Protein 9W61 (pdb70)

B-factor: mean 43.69, std 14.4, range [18.16, 128.63]

Secondary structure (DSSP, 8-state):
-HHHHHHHHHHH---TTHHHHHHTT---HHHHHHHHHTTTTSTTS-TTTT-----HHHHHHHHHHHHHH-HHHHHHHHIIIIIIIHHHHHH--HHHHHHHHHHHHHTSS-EEEE---TT-SS-TTS---EEEEETTEEEEEEEEEEETTTTT-SEEEEEEEEEEEE-SSS-EEEEEEEEEEETTSTTEEE-PPP-BSSSTTS--EEEEEEEEEEEGGGEESSTT-HHHHHHHHHHHHHHHHHHHHHHHHHHHHHHHHHHHHH-BSSSSBGGGSHHHHHHHHHHHHHHHHHHHHHHHHHHHHHHHHTT-----HHHHHHHHHHHHHHHHHHHHHHHHHHGGGGGBTTSSHHHHHHHHHHTTTTTS-HHHHHHHHHHHHH-/-HHHHHHHHHIIIIIGGGHHHHHHTT---HHHHHHHHHTTGGGTTS-GGGT-----HHHHHHHHHHHHTT-HHHHHHHHIIIIIIIHHHHHH--HHHHHHHHHHHHHTSS-EEEE---SS-SS-TTS---EEEEETTEEEEEEEEEEEETGGG-SEEEEEEEEEEEE-SSS-EEEEEEEEEEETT-TTEEE-PPP-BSSSTTS-EEEEEEEEEEEEGGGEESSTTBHHHHHHHHHHHHHHHHHHHHHHHHHHHHHHHHHHHHH-EETTEEGGGSHHHHHHHHHHHHHHHHHHHHHHHHHHHHHHHHTT-----HHHHHHHHHHHHHHHHHHHHHHHHHHGGGGGBTTSSHHHHHHHHHHHTTTTS-HHHHHHHHHHHHT-/--HHHHHHHHHHS--TTHHHHHHTT---HHHHHHHHHHTTTSTTS-GGGT-----HHHHHHHHHHHHHH-HHHHHHHHIIIIIIIHHHHHH--HHHHHHHHHHHHTSSS-EEEE---SS-SS-TTS---EEEEETTEEEEEEEEEEETTTTT-SEEEEEEEEEEEE-TTS-EEEEEEEEEEETT-TTEEE-PPP-BSS-TTS--EEEEEEEEEEEGGGEESSTTBHHHHHHHHHHHHHHHHHHHHHHHHHHHHHHHHHHHHH-BSSSSBGGGSHHHHHHHHHHHHHHHHHHHHHHHHHHHHHHHHTT-----HHHHHHHHHHHHHHHHHHHHHHHHHHGGGGGBTTSSHHHHHHHHHHTTTTTS-HHHHHHHHHHHHH-/--THHHHHHHHHHHIIIIIGGGHHHHHHTT---HHHHHHHHHTTTTSTTS-GGGTS----HHHHHHHHHHHHTT-HHHHHHHHIIIIIIIHHHHHH--HHHHHHHHHHHHHSSS-EEEE---SS-SS-TTS---EEEEETTEEEEEEEEEEEETTTT-SEEEEEEEEEEEE-TTS-EEEEEEEEEEETT-TTEEEEEE--BSS-TTS-EEEEEEEEEEEEGGGEESSTTBHHHHHHHHHHHHHHHHHHHHHHHHHHHHHHHHHHHHH-EETTEEGGGSHHHHHHHHHHHHHHHHHHHHHHHHHHHHHHHHTT-----HHHHHHHHHHHHHHHHHHHHHHHHHTGGGGSBTTSSHHHHHHHHHHHTTTTS-HHHHHHHHHHHH--

Solvent-accessible surface area: 54918 Å² total; per-residue (Å²): 163,52,76,141,94,20,78,90,126,4,92,98,41,135,36,139,45,12,119,103,2,5,38,114,60,50,8,1,101,75,4,13,105,116,0,7,168,109,19,6,1,0,1,6,0,47,101,107,17,32,12,57,49,20,21,2,18,0,4,0,22,0,0,6,16,2,3,26,67,5,4,2,2,0,0,0,0,0,2,0,1,2,12,0,0,3,0,0,49,72,62,11,68,91,120,15,59,137,105,7,0,53,76,0,3,58,21,110,49,13,0,1,18,0,20,39,12,69,51,2,22,60,26,14,92,31,1,146,1,49,3,98,93,64,74,91,80,1,22,0,64,33,43,1,18,46,4,22,0,0,20,99,1,49,0,0,0,0,0,0,8,20,37,149,60,119,66,215,208,35,191,102,38,60,58,3,0,0,0,0,0,27,96,119,10,88,24,18,41,32,23,173,48,40,46,9,5,0,8,29,2,3,7,14,3,73,0,54,5,95,88,0,78,0,45,65,107,28,33,0,30,100,99,10,109,1,46,90,9,0,95,51,4,15,16,4,0,21,2,0,0,0,0,0,0,2,0,2,1,22,4,0,15,114,63,0,18,43,20,0,89,134,40,111,17,96,62,139,25,26,13,47,43,42,25,5,44,14,45,0,0,16,0,48,0,52,6,36,4,1,32,72,4,0,43,24,0,0,89,72,8,38,82,29,47,108,49,40,192,73,214,27,33,36,41,0,0,3,0,1,0,4,1,0,73,8,0,5,47,0,0,51,40,0,0,19,15,3,16,24,48,0,4,5,36,103,68,29,0,2,22,15,5,5,4,0,1,10,0,7,7,41,22,18,19,2,30,25,0,8,77,42,0,6,36,50,46,31,218,144,117,54,35,90,111,18,80,115,17,1,82,84,86,2,104,92,49,3,61,115,2,5,31,95,70,75,12,2,104,96,4,10,76,70,0,7,148,109,25,12,0,0,6,3,0,47,104,103,25,38,9,60,45,35,52,1,37,10,2,0,12,0,0,2,2,1,2,21,18,5,3,4,2,0,0,0,0,0,2,0,0,1,14,0,0,3,0,0,51,71,66,13,70,86,126,12,54,128,100,2,0,54,86,0,3,44,20,125,55,10,0,0,18,0,17,42,7,63,50,6,21,52,21,20,94,31,3,137,1,39,1,79,79,70,73,100,76,1,22,0,59,31,41,1,16,44,4,23,0,0,41,95,3,48,0,0,0,0,0,0,8,8,28,148,78,101,26,201,148,42,161,115,47,82,57,1,0,0,0,0,0,31,91,128,15,87,34,13,50,28,28,188,57,37,60,9,0,0,9,29,2,3,7,12,3,69,0,57,4,118,99,0,114,0,32,79,95,18,42,0,29,101,98,8,116,0,45,76,13,1,91,47,3,22,15,4,0,17,1,0,0,0,0,0,0,1,0,2,1,14,2,0,6,102,50,0,15,52,12,0,83,125,47,111,11,102,69,153,16,26,14,30,56,36,24,7,44,12,42,0,0,19,0,43,0,52,0,23,4,1,26,59,4,0,39,24,0,0,81,61,8,30,83,38,53,115,51,47,207,51,174,28,31,30,38,0,0,8,0,1,0,2,0,0,77,8,0,9,47,0,0,52,41,0,0,20,14,5,15,28,47,0,4,4,62,108,67,20,0,2,11,7,14,12,4,0,3,10,0,10,7,37,21,19,19,2,31,21,0,6,72,46,2,6,46,44,37,34,199,170,64,64,134,124,28,102,78,96,0,82,117,32,96,98,122,57,5,123,82,2,7,47,111,54,67,9,1,106,87,33,12,111,114,0,11,191,55,18,0,1,0,2,9,0,45,102,88,10,37,8,54,45,20,14,2,12,0,4,0,15,0,0,3,7,7,2,24,29,10,3,3,12,0,1,0,0,0,3,0,0,1,11,0,0,4,0,0,49,66,63,11,66,98,134,15,56,99,106,2,0,32,80,0,3,56,13,120,61,11,0,1,18,0,12,40,8,66,43,0,20,63,28,15,64,25,8,132,0,53,1,85,95,66,72,92,74,5,17,0,54,30,30,0,20,45,4,24,0,0,24,103,1,46,0,0,0,0,0,0,13,20,33,176,58,116,46,209,163,42,177,104,34,71,59,3,0,0,0,0,0,25,88,122,11,95,34,20,53,30,25,184,49,42,58,11,3,0,5,42,1,0,5,13,4,52,0,67,5,134,90,0,101,0,41,71,108,22,50,1,26,92,93,8,95,1,53,84,8,2,88,45,4,19,18,4,0,19,2,0,0,0,0,0,0,2,0,3,1,12,3,0,8,112,53,0,21,55,15,0,89,124,53,132,13,106,69,156,31,21,13,39,55,41,28,4,46,15,43,0,0,18,0,48,0,52,0,19,3,1,34,56,4,0,40,26,0,0,66,62,7,40,85,30,52,114,54,45,204,52,184,31,32,34,32,0,0,8,0,1,0,2,1,0,76,8,0,5,47,1,0,47,41,0,0,18,24,5,16,22,45,0,4,4,42,103,70,30,0,5,21,10,7,3,3,0,1,8,0,10,8,34,25,20,18,1,32,30,0,6,75,40,2,4,38,41,44,34,206,139,131,108,42,88,140,38,20,100,93,9,72,100,12,2,80,83,54,2,104,100,37,1,110,87,2,7,26,107,84,75,9,1,108,66,0,15,97,97,0,6,184,88,20,3,1,0,8,13,0,40,101,108,29,42,10,58,47,32,44,4,26,5,4,0,14,0,0,1,1,0,3,23,17,4,4,4,0,0,0,0,0,0,1,0,1,3,9,0,0,2,0,0,50,70,62,12,67,104,126,14,56,130,102,4,0,50,59,0,5,54,23,124,57,13,0,0,17,0,16,42,6,60,52,6,22,63,20,7,77,34,3,137,0,45,2,78,80,65,71,99,81,5,24,0,64,29,40,1,29,47,8,19,0,0,33,96,4,47,0,0,0,0,0,0,5,9,35,138,60,133,47,214,160,53,143,116,47,69,59,2,0,0,0,0,0,25,94,117,13,89,32,11,56,29,26,160,60,43,62,14,4,0,4,35,1,6,12,7,5,54,0,63,3,132,87,0,83,0,37,119,111,16,46,0,30,90,96,8,107,0,32,109,11,0,69,43,4,12,19,5,0,8,2,0,0,0,0,0,0,2,0,2,0,27,3,0,12,99,50,0,20,54,24,0,81,121,46,103,12,94,74,158,21,25,16,38,49,32,25,5,48,11,29,0,0,17,0,48,0,55,5,40,4,1,34,66,5,0,33,21,0,0,94,60,6,38,79,34,59,121,62,44,200,48,205,23,36,36,36,0,0,5,0,0,0,4,0,0,78,10,0,7,47,0,0,45,47,0,0,14,14,5,19,24,44,0,5,5,54,111,74,25,0,4,21,10,5,13,5,0,0,8,0,10,7,36,30,17,20,0,36,22,0,6,77,45,0,6,36,50,38,34,202

Structure (mmCIF, N/CA/C/O backbone):
data_9W61
#
_entry.id   9W61
#
_cell.length_a   88.566
_cell.length_b   106.299
_cell.length_c   91.954
_cell.angle_alpha   90.00
_cell.angle_beta   117.76
_cell.angle_gamma   90.00
#
_symmetry.space_group_name_H-M   'P 1 21 1'
#
loop_
_entity.id
_entity.type
_entity.pdbx_description
1 polymer 'Butyryl CoA Dehydrogenase with FAD'
2 non-polymer 'FLAVIN-ADENINE DINUCLEOTIDE'
3 water water
#
loop_
_atom_site.group_PDB
_atom_site.id
_atom_site.type_symbol
_atom_site.label_atom_id
_atom_site.label_alt_id
_atom_site.label_comp_id
_atom_site.label_asym_id
_atom_site.label_entity_id
_atom_site.label_seq_id
_atom_site.pdbx_PDB_ins_code
_atom_site.Cartn_x
_atom_site.Cartn_y
_atom_site.Cartn_z
_atom_site.occupancy
_atom_site.B_iso_or_equiv
_atom_site.auth_seq_id
_atom_site.auth_comp_id
_atom_site.auth_asym_id
_atom_site.auth_atom_id
_atom_site.pdbx_PDB_model_num
ATOM 1 N N . MET A 1 11 ? -13.792 17.002 -2.611 1.00 93.64 11 MET A N 1
ATOM 2 C CA . MET A 1 11 ? -12.862 16.476 -3.603 1.00 89.68 11 MET A CA 1
ATOM 3 C C . MET A 1 11 ? -11.422 16.551 -3.104 1.00 93.26 11 MET A C 1
ATOM 4 O O . MET A 1 11 ? -10.648 15.614 -3.283 1.00 90.87 11 MET A O 1
ATOM 9 N N . VAL A 1 12 ? -11.073 17.666 -2.455 1.00 96.39 12 VAL A N 1
ATOM 10 C CA . VAL A 1 12 ? -9.726 17.837 -1.925 1.00 95.20 12 VAL A CA 1
ATOM 11 C C . VAL A 1 12 ? -9.427 16.793 -0.858 1.00 94.48 12 VAL A C 1
ATOM 12 O O . VAL A 1 12 ? -8.261 16.481 -0.599 1.00 85.31 12 VAL A O 1
ATOM 16 N N . GLN A 1 13 ? -10.466 16.235 -0.236 1.00 94.28 13 GLN A N 1
ATOM 17 C CA . GLN A 1 13 ? -10.297 15.160 0.734 1.00 89.17 13 GLN A CA 1
ATOM 18 C C . GLN A 1 13 ? -10.121 13.811 0.040 1.00 86.73 13 GLN A C 1
ATOM 19 O O . GLN A 1 13 ? -9.105 13.132 0.227 1.00 82.55 13 GLN A O 1
ATOM 25 N N . LYS A 1 14 ? -11.109 13.407 -0.765 1.00 82.04 14 LYS A N 1
ATOM 26 C CA . LYS A 1 14 ? -11.081 12.084 -1.376 1.00 74.94 14 LYS A CA 1
ATOM 27 C C . LYS A 1 14 ? -9.959 11.922 -2.394 1.00 83.73 14 LYS A C 1
ATOM 28 O O . LYS A 1 14 ? -9.578 10.786 -2.696 1.00 73.13 14 LYS A O 1
ATOM 34 N N . MET A 1 15 ? -9.425 13.016 -2.939 1.00 86.12 15 MET A N 1
ATOM 35 C CA . MET A 1 15 ? -8.335 12.883 -3.896 1.00 82.29 15 MET A CA 1
ATOM 36 C C . MET A 1 15 ? -6.964 12.922 -3.242 1.00 75.48 15 MET A C 1
ATOM 37 O O . MET A 1 15 ? -6.085 12.134 -3.614 1.00 77.42 15 MET A O 1
ATOM 42 N N . TYR A 1 16 ? -6.758 13.835 -2.289 1.00 74.50 16 TYR A N 1
ATOM 43 C CA . TYR A 1 16 ? -5.466 13.897 -1.611 1.00 74.96 16 TYR A CA 1
ATOM 44 C C . TYR A 1 16 ? -5.173 12.619 -0.837 1.00 70.15 16 TYR A C 1
ATOM 45 O O . TYR A 1 16 ? -3.997 12.274 -0.642 1.00 72.35 16 TYR A O 1
ATOM 54 N N . ARG A 1 17 ? -6.219 11.907 -0.400 1.00 65.89 17 ARG A N 1
ATOM 55 C CA . ARG A 1 17 ? -6.017 10.558 0.097 1.00 63.66 17 ARG A CA 1
ATOM 56 C C . ARG A 1 17 ? -5.359 9.698 -0.970 1.00 64.15 17 ARG A C 1
ATOM 57 O O . ARG A 1 17 ? -4.487 8.873 -0.678 1.00 64.68 17 ARG A O 1
ATOM 65 N N . GLU A 1 18 ? -5.759 9.865 -2.228 1.00 70.93 18 GLU A N 1
ATOM 66 C CA . GLU A 1 18 ? -5.162 9.029 -3.272 1.00 68.95 18 GLU A CA 1
ATOM 67 C C . GLU A 1 18 ? -3.717 9.428 -3.522 1.00 62.65 18 GLU A C 1
ATOM 68 O O . GLU A 1 18 ? -2.870 8.561 -3.704 1.00 58.75 18 GLU A O 1
ATOM 74 N N . PHE A 1 19 ? -3.430 10.737 -3.622 1.00 64.69 19 PHE A N 1
ATOM 75 C CA . PHE A 1 19 ? -2.033 11.188 -3.656 1.00 60.99 19 PHE A CA 1
ATOM 76 C C . PHE A 1 19 ? -1.202 10.525 -2.561 1.00 56.04 19 PHE A C 1
ATOM 77 O O . PHE A 1 19 ? -0.218 9.837 -2.845 1.00 60.54 19 PHE A O 1
ATOM 85 N N . ALA A 1 20 ? -1.600 10.733 -1.302 1.00 50.69 20 ALA A N 1
ATOM 86 C CA . ALA A 1 20 ? -0.805 10.302 -0.153 1.00 57.25 20 ALA A CA 1
ATOM 87 C C . ALA A 1 20 ? -0.595 8.790 -0.084 1.00 56.27 20 ALA A C 1
ATOM 88 O O . ALA A 1 20 ? 0.481 8.323 0.314 1.00 58.08 20 ALA A O 1
ATOM 90 N N . GLU A 1 21 ? -1.595 8.013 -0.492 1.00 50.62 21 GLU A N 1
ATOM 91 C CA . GLU A 1 21 ? -1.486 6.559 -0.474 1.00 56.04 21 GLU A CA 1
ATOM 92 C C . GLU A 1 21 ? -0.482 6.081 -1.513 1.00 61.27 21 GLU A C 1
ATOM 93 O O . GLU A 1 21 ? 0.065 4.983 -1.384 1.00 62.58 21 GLU A O 1
ATOM 99 N N . ASN A 1 22 ? -0.250 6.883 -2.549 1.00 63.08 22 ASN A N 1
ATOM 100 C CA . ASN A 1 22 ? 0.581 6.460 -3.665 1.00 59.64 22 ASN A CA 1
ATOM 101 C C . ASN A 1 22 ? 2.060 6.691 -3.393 1.00 51.40 22 ASN A C 1
ATOM 102 O O . ASN A 1 22 ? 2.869 5.831 -3.751 1.00 50.93 22 ASN A O 1
ATOM 107 N N . GLU A 1 23 ? 2.464 7.852 -2.847 1.00 52.53 23 GLU A N 1
ATOM 108 C CA . GLU A 1 23 ? 3.901 8.082 -2.692 1.00 63.19 23 GLU A CA 1
ATOM 109 C C . GLU A 1 23 ? 4.539 6.867 -2.041 1.00 62.59 23 GLU A C 1
ATOM 110 O O . GLU A 1 23 ? 4.237 6.520 -0.894 1.00 54.48 23 GLU A O 1
ATOM 116 N N . VAL A 1 24 ? 5.447 6.245 -2.783 1.00 70.76 24 VAL A N 1
ATOM 117 C CA . VAL A 1 24 ? 6.059 4.975 -2.411 1.00 62.41 24 VAL A CA 1
ATOM 118 C C . VAL A 1 24 ? 7.571 5.122 -2.480 1.00 65.37 24 VAL A C 1
ATOM 119 O O . VAL A 1 24 ? 8.144 5.145 -3.576 1.00 55.85 24 VAL A O 1
ATOM 123 N N . LYS A 1 25 ? 8.222 5.211 -1.326 1.00 70.79 25 LYS A N 1
ATOM 124 C CA . LYS A 1 25 ? 9.631 4.933 -1.445 1.00 65.72 25 LYS A CA 1
ATOM 125 C C . LYS A 1 25 ? 9.980 3.752 -0.552 1.00 64.01 25 LYS A C 1
ATOM 126 O O . LYS A 1 25 ? 9.456 3.643 0.567 1.00 65.09 25 LYS A O 1
ATOM 132 N N . PRO A 1 26 ? 10.848 2.855 -1.007 1.00 59.67 26 PRO A N 1
ATOM 133 C CA . PRO A 1 26 ? 11.295 1.759 -0.138 1.00 62.07 26 PRO A CA 1
ATOM 134 C C . PRO A 1 26 ? 12.504 2.165 0.704 1.00 46.92 26 PRO A C 1
ATOM 135 O O . PRO A 1 26 ? 13.559 1.516 0.672 1.00 50.92 26 PRO A O 1
ATOM 139 N N . LEU A 1 27 ? 12.357 3.241 1.475 1.00 45.26 27 LEU A N 1
ATOM 140 C CA . LEU A 1 27 ? 13.460 3.724 2.281 1.00 53.56 27 LEU A CA 1
ATOM 141 C C . LEU A 1 27 ? 13.226 3.655 3.783 1.00 48.33 27 LEU A C 1
ATOM 142 O O . LEU A 1 27 ? 14.158 3.947 4.541 1.00 46.88 27 LEU A O 1
ATOM 147 N N . ALA A 1 28 ? 12.028 3.274 4.232 1.00 44.71 28 ALA A N 1
ATOM 148 C CA . ALA A 1 28 ? 11.721 3.326 5.659 1.00 45.93 28 ALA A CA 1
ATOM 149 C C . ALA A 1 28 ? 12.720 2.533 6.497 1.00 47.42 28 ALA A C 1
ATOM 150 O O . ALA A 1 28 ? 13.177 3.005 7.546 1.00 42.66 28 ALA A O 1
ATOM 152 N N . LYS A 1 29 ? 13.078 1.329 6.045 1.00 44.68 29 LYS A N 1
ATOM 153 C CA . LYS A 1 29 ? 13.923 0.452 6.850 1.00 45.99 29 LYS A CA 1
ATOM 154 C C . LYS A 1 29 ? 15.280 1.082 7.126 1.00 47.80 29 LYS A C 1
ATOM 155 O O . LYS A 1 29 ? 15.755 1.101 8.264 1.00 48.20 29 LYS A O 1
ATOM 161 N N . LYS A 1 30 ? 15.915 1.611 6.083 1.00 49.30 30 LYS A N 1
ATOM 162 C CA . LYS A 1 30 ? 17.248 2.181 6.213 1.00 52.06 30 LYS A CA 1
ATOM 163 C C . LYS A 1 30 ? 17.240 3.587 6.806 1.00 48.53 30 LYS A C 1
ATOM 164 O O . LYS A 1 30 ? 18.227 3.999 7.429 1.00 49.26 30 LYS A O 1
ATOM 170 N N . VAL A 1 31 ? 16.132 4.318 6.665 1.00 48.25 31 VAL A N 1
ATOM 171 C CA . VAL A 1 31 ? 16.024 5.632 7.296 1.00 47.99 31 VAL A CA 1
ATOM 172 C C . VAL A 1 31 ? 16.096 5.475 8.807 1.00 44.68 31 VAL A C 1
ATOM 173 O O . VAL A 1 31 ? 16.759 6.258 9.502 1.00 44.19 31 VAL A O 1
ATOM 177 N N . ASP A 1 32 ? 15.450 4.436 9.330 1.00 43.46 32 ASP A N 1
ATOM 178 C CA . ASP A 1 32 ? 15.422 4.184 10.762 1.00 49.88 32 ASP A CA 1
ATOM 179 C C . ASP A 1 32 ? 16.653 3.412 11.221 1.00 49.19 32 ASP A C 1
ATOM 180 O O . ASP A 1 32 ? 17.149 3.648 12.329 1.00 47.53 32 ASP A O 1
ATOM 185 N N . ALA A 1 33 ? 17.164 2.503 10.391 1.00 48.26 33 ALA A N 1
ATOM 186 C CA . ALA A 1 33 ? 18.320 1.705 10.785 1.00 47.92 33 ALA A CA 1
ATOM 187 C C . ALA A 1 33 ? 19.604 2.527 10.793 1.00 52.02 33 ALA A C 1
ATOM 188 O O . ALA A 1 33 ? 20.512 2.245 11.583 1.00 53.04 33 ALA A O 1
ATOM 190 N N . GLU A 1 34 ? 19.708 3.533 9.925 1.00 49.12 34 GLU A N 1
ATOM 191 C CA . GLU A 1 34 ? 20.931 4.314 9.777 1.00 49.98 34 GLU A CA 1
ATOM 192 C C . GLU A 1 34 ? 20.812 5.733 10.326 1.00 52.01 34 GLU A C 1
ATOM 193 O O . GLU A 1 34 ? 21.742 6.528 10.148 1.00 55.46 34 GLU A O 1
ATOM 199 N N . GLU A 1 35 ? 19.705 6.064 10.995 1.00 50.71 35 GLU A N 1
ATOM 200 C CA . GLU A 1 35 ? 19.444 7.420 11.492 1.00 48.47 35 GLU A CA 1
ATOM 201 C C . GLU A 1 35 ? 19.676 8.451 10.395 1.00 49.90 35 GLU A C 1
ATOM 202 O O . GLU A 1 35 ? 20.393 9.440 10.565 1.00 47.99 35 GLU A O 1
ATOM 208 N N . TYR A 1 36 ? 19.059 8.201 9.251 1.00 49.90 36 TYR A N 1
ATOM 209 C CA . TYR A 1 36 ? 19.315 8.959 8.039 1.00 48.83 36 TYR A CA 1
ATOM 210 C C . TYR A 1 36 ? 18.110 9.837 7.714 1.00 46.34 36 TYR A C 1
ATOM 211 O O . TYR A 1 36 ? 17.016 9.327 7.448 1.00 40.86 36 TYR A O 1
ATOM 220 N N . PHE A 1 37 ? 18.320 11.151 7.729 1.00 44.28 37 PHE A N 1
ATOM 221 C CA . PHE A 1 37 ? 17.274 12.116 7.389 1.00 43.25 37 PHE A CA 1
ATOM 222 C C . PHE A 1 37 ? 16.937 12.047 5.903 1.00 52.32 37 PHE A C 1
ATOM 223 O O . PHE A 1 37 ? 17.789 12.384 5.071 1.00 51.05 37 PHE A O 1
ATOM 231 N N . PRO A 1 38 ? 15.706 11.682 5.523 1.00 46.20 38 PRO A N 1
ATOM 232 C CA . PRO A 1 38 ? 15.344 11.469 4.099 1.00 45.54 38 PRO A CA 1
ATOM 233 C C . PRO A 1 38 ? 15.180 12.770 3.319 1.00 43.91 38 PRO A C 1
ATOM 234 O O . PRO A 1 38 ? 14.076 13.188 2.951 1.00 44.30 38 PRO A O 1
ATOM 238 N N . LYS A 1 39 ? 16.305 13.445 3.064 1.00 44.51 39 LYS A N 1
ATOM 239 C CA . LYS A 1 39 ? 16.250 14.764 2.436 1.00 48.02 39 LYS A CA 1
ATOM 240 C C . LYS A 1 39 ? 15.660 14.727 1.029 1.00 44.90 39 LYS A C 1
ATOM 241 O O . LYS A 1 39 ? 14.996 15.686 0.618 1.00 47.18 39 LYS A O 1
ATOM 247 N N . GLU A 1 40 ? 15.888 13.648 0.272 1.00 44.46 40 GLU A N 1
ATOM 248 C CA . GLU A 1 40 ? 15.294 13.563 -1.061 1.00 45.76 40 GLU A CA 1
ATOM 249 C C . GLU A 1 40 ? 13.781 13.443 -0.979 1.00 44.85 40 GLU A C 1
ATOM 250 O O . GLU A 1 40 ? 13.062 13.983 -1.828 1.00 38.83 40 GLU A O 1
ATOM 256 N N . THR A 1 41 ? 13.283 12.711 0.020 1.00 47.12 41 THR A N 1
ATOM 257 C CA . THR A 1 41 ? 11.843 12.640 0.225 1.00 44.55 41 THR A CA 1
ATOM 258 C C . THR A 1 41 ? 11.270 14.028 0.466 1.00 44.28 41 THR A C 1
ATOM 259 O O . THR A 1 41 ? 10.235 14.390 -0.106 1.00 36.51 41 THR A O 1
ATOM 263 N N . VAL A 1 42 ? 11.953 14.835 1.281 1.00 41.94 42 VAL A N 1
ATOM 264 C CA . VAL A 1 42 ? 11.508 16.205 1.509 1.00 46.70 42 VAL A CA 1
ATOM 265 C C . VAL A 1 42 ? 11.598 17.018 0.224 1.00 42.93 42 VAL A C 1
ATOM 266 O O . VAL A 1 42 ? 10.722 17.841 -0.068 1.00 44.68 42 VAL A O 1
ATOM 270 N N . GLU A 1 43 ? 12.657 16.805 -0.562 1.00 49.96 43 GLU A N 1
ATOM 271 C CA . GLU A 1 43 ? 12.771 17.479 -1.852 1.00 47.76 43 GLU A CA 1
ATOM 272 C C . GLU A 1 43 ? 11.597 17.141 -2.763 1.00 44.12 43 GLU A C 1
ATOM 273 O O . GLU A 1 43 ? 11.042 18.023 -3.427 1.00 48.37 43 GLU A O 1
ATOM 279 N N . LYS A 1 44 ? 11.206 15.865 -2.806 1.00 40.68 44 LYS A N 1
ATOM 280 C CA . LYS A 1 44 ? 10.077 15.455 -3.635 1.00 46.94 44 LYS A CA 1
ATOM 281 C C . LYS A 1 44 ? 8.765 16.032 -3.117 1.00 45.42 44 LYS A C 1
ATOM 282 O O . LYS A 1 44 ? 7.951 16.545 -3.895 1.00 51.19 44 LYS A O 1
ATOM 288 N N . MET A 1 45 ? 8.544 15.963 -1.802 1.00 41.67 45 MET A N 1
ATOM 289 C CA . MET A 1 45 ? 7.284 16.436 -1.239 1.00 46.99 45 MET A CA 1
ATOM 290 C C . MET A 1 45 ? 7.126 17.937 -1.431 1.00 46.52 45 MET A C 1
ATOM 291 O O . MET A 1 45 ? 6.021 18.423 -1.703 1.00 48.42 45 MET A O 1
ATOM 296 N N . GLY A 1 46 ? 8.217 18.691 -1.279 1.00 46.28 46 GLY A N 1
ATOM 297 C CA . GLY A 1 46 ? 8.151 20.122 -1.519 1.00 48.18 46 GLY A CA 1
ATOM 298 C C . GLY A 1 46 ? 7.712 20.464 -2.930 1.00 53.41 46 GLY A C 1
ATOM 299 O O . GLY A 1 46 ? 6.947 21.408 -3.141 1.00 52.34 46 GLY A O 1
ATOM 300 N N . LYS A 1 47 ? 8.186 19.698 -3.916 1.00 50.71 47 LYS A N 1
ATOM 301 C CA . LYS A 1 47 ? 7.786 19.953 -5.296 1.00 57.61 47 LYS A CA 1
ATOM 302 C C . LYS A 1 47 ? 6.348 19.524 -5.556 1.00 50.25 47 LYS A C 1
ATOM 303 O O . LYS A 1 47 ? 5.691 20.075 -6.446 1.00 51.32 47 LYS A O 1
ATOM 309 N N . LEU A 1 48 ? 5.847 18.544 -4.805 1.00 49.25 48 LEU A N 1
ATOM 310 C CA . LEU A 1 48 ? 4.440 18.169 -4.873 1.00 48.65 48 LEU A CA 1
ATOM 311 C C . LEU A 1 48 ? 3.538 19.113 -4.088 1.00 47.85 48 LEU A C 1
ATOM 312 O O . LEU A 1 48 ? 2.315 18.935 -4.110 1.00 48.60 48 LEU A O 1
ATOM 317 N N . GLY A 1 49 ? 4.104 20.099 -3.399 1.00 45.09 49 GLY A N 1
ATOM 318 C CA . GLY A 1 49 ? 3.311 21.005 -2.593 1.00 43.33 49 GLY A CA 1
ATOM 319 C C . GLY A 1 49 ? 2.848 20.432 -1.274 1.00 49.23 49 GLY A C 1
ATOM 320 O O . GLY A 1 49 ? 1.821 20.869 -0.745 1.00 48.45 49 GLY A O 1
ATOM 321 N N . MET A 1 50 ? 3.582 19.471 -0.717 1.00 45.12 50 MET A N 1
ATOM 322 C CA . MET A 1 50 ? 3.197 18.819 0.527 1.00 46.88 50 MET A CA 1
ATOM 323 C C . MET A 1 50 ? 3.812 19.471 1.761 1.00 44.99 50 MET A C 1
ATOM 324 O O . MET A 1 50 ? 3.699 18.918 2.860 1.00 41.58 50 MET A O 1
ATOM 329 N N . MET A 1 51 ? 4.455 20.629 1.609 1.00 46.92 51 MET A N 1
ATOM 330 C CA . MET A 1 51 ? 5.003 21.359 2.744 1.00 48.12 51 MET A CA 1
ATOM 331 C C . MET A 1 51 ? 4.157 22.558 3.155 1.00 49.06 51 MET A C 1
ATOM 332 O O . MET A 1 51 ? 4.482 23.209 4.153 1.00 52.53 51 MET A O 1
ATOM 337 N N . GLY A 1 52 ? 3.104 22.877 2.405 1.00 45.75 52 GLY A N 1
ATOM 338 C CA . GLY A 1 52 ? 2.211 23.968 2.752 1.00 50.86 52 GLY A CA 1
ATOM 339 C C . GLY A 1 52 ? 0.739 23.655 2.567 1.00 46.91 52 GLY A C 1
ATOM 340 O O . GLY A 1 52 ? -0.044 24.567 2.285 1.00 50.94 52 GLY A O 1
ATOM 341 N N . ILE A 1 53 ? 0.360 22.379 2.706 1.00 45.43 53 ILE A N 1
ATOM 342 C CA . ILE A 1 53 ? -0.876 21.870 2.102 1.00 48.71 53 ILE A CA 1
ATOM 343 C C . ILE A 1 53 ? -2.079 22.744 2.447 1.00 46.98 53 ILE A C 1
ATOM 344 O O . ILE A 1 53 ? -2.763 23.267 1.560 1.00 43.79 53 ILE A O 1
ATOM 349 N N . TYR A 1 54 ? -2.356 22.923 3.740 1.00 40.86 54 TYR A N 1
ATOM 350 C CA . TYR A 1 54 ? -3.532 23.702 4.120 1.00 44.01 54 TYR A CA 1
ATOM 351 C C . TYR A 1 54 ? -3.301 25.209 4.084 1.00 42.13 54 TYR A C 1
ATOM 352 O O . TYR A 1 54 ? -4.185 25.962 4.505 1.00 45.65 54 TYR A O 1
ATOM 361 N N . PHE A 1 55 ? -2.165 25.663 3.603 1.00 41.28 55 PHE A N 1
ATOM 362 C CA . PHE A 1 55 ? -2.028 27.111 3.567 1.00 47.81 55 PHE A CA 1
ATOM 363 C C . PHE A 1 55 ? -2.561 27.670 2.251 1.00 47.11 55 PHE A C 1
ATOM 364 O O . PHE A 1 55 ? -2.475 27.011 1.209 1.00 44.26 55 PHE A O 1
ATOM 372 N N . PRO A 1 56 ? -3.129 28.872 2.269 1.00 40.01 56 PRO A N 1
ATOM 373 C CA . PRO A 1 56 ? -3.663 29.457 1.033 1.00 44.96 56 PRO A CA 1
ATOM 374 C C . PRO A 1 56 ? -2.551 29.825 0.060 1.00 47.42 56 PRO A C 1
ATOM 375 O O . PRO A 1 56 ? -1.369 29.901 0.403 1.00 44.78 56 PRO A O 1
ATOM 379 N N . THR A 1 57 ? -2.965 30.062 -1.188 1.00 45.88 57 THR A N 1
ATOM 380 C CA . THR A 1 57 ? -2.026 30.339 -2.270 1.00 43.94 57 THR A CA 1
ATOM 381 C C . THR A 1 57 ? -1.403 31.726 -2.169 1.00 42.11 57 THR A C 1
ATOM 382 O O . THR A 1 57 ? -0.356 31.963 -2.779 1.00 46.43 57 THR A O 1
ATOM 386 N N . SER A 1 58 ? -2.007 32.640 -1.412 1.00 44.79 58 SER A N 1
ATOM 387 C CA . SER A 1 58 ? -1.503 34.004 -1.316 1.00 45.27 58 SER A CA 1
ATOM 388 C C . SER A 1 58 ? -0.338 34.123 -0.343 1.00 53.21 58 SER A C 1
ATOM 389 O O . SER A 1 58 ? 0.255 35.202 -0.231 1.00 54.79 58 SER A O 1
ATOM 392 N N . VAL A 1 59 ? -0.002 33.037 0.348 1.00 45.92 59 VAL A N 1
ATOM 393 C CA . VAL A 1 59 ? 1.244 32.929 1.099 1.00 51.46 59 VAL A CA 1
ATOM 394 C C . VAL A 1 59 ? 2.151 31.862 0.516 1.00 50.54 59 VAL A C 1
ATOM 395 O O . VAL A 1 59 ? 3.325 31.777 0.914 1.00 40.21 59 VAL A O 1
ATOM 399 N N . GLY A 1 60 ? 1.644 31.052 -0.401 1.00 42.91 60 GLY A N 1
ATOM 400 C CA . GLY A 1 60 ? 2.407 30.073 -1.133 1.00 38.12 60 GLY A CA 1
ATOM 401 C C . GLY A 1 60 ? 2.103 28.628 -0.807 1.00 41.36 60 GLY A C 1
ATOM 402 O O . GLY A 1 60 ? 2.954 27.768 -1.063 1.00 48.56 60 GLY A O 1
ATOM 403 N N . GLY A 1 61 ? 0.903 28.325 -0.308 1.00 40.27 61 GLY A N 1
ATOM 404 C CA . GLY A 1 61 ? 0.498 26.958 -0.069 1.00 42.31 61 GLY A CA 1
ATOM 405 C C . GLY A 1 61 ? -0.166 26.336 -1.284 1.00 45.43 61 GLY A C 1
ATOM 406 O O . GLY A 1 61 ? -0.316 26.951 -2.339 1.00 50.28 61 GLY A O 1
ATOM 407 N N . ALA A 1 62 ? -0.579 25.080 -1.114 1.00 44.61 62 ALA A N 1
ATOM 408 C CA . ALA A 1 62 ? -1.264 24.362 -2.180 1.00 45.93 62 ALA A CA 1
ATOM 409 C C . ALA A 1 62 ? -2.720 24.779 -2.337 1.00 49.45 62 ALA A C 1
ATOM 410 O O . ALA A 1 62 ? -3.319 24.502 -3.381 1.00 52.82 62 ALA A O 1
ATOM 412 N N . GLY A 1 63 ? -3.298 25.440 -1.337 1.00 51.85 63 GLY A N 1
ATOM 413 C CA . GLY A 1 63 ? -4.719 25.726 -1.358 1.00 45.82 63 GLY A CA 1
ATOM 414 C C . GLY A 1 63 ? -5.589 24.570 -0.921 1.00 49.39 63 GLY A C 1
ATOM 415 O O . GLY A 1 63 ? -6.719 24.437 -1.402 1.00 55.72 63 GLY A O 1
ATOM 416 N N . GLY A 1 64 ? -5.091 23.724 -0.019 1.00 46.26 64 GLY A N 1
ATOM 417 C CA . GLY A 1 64 ? -5.838 22.596 0.488 1.00 45.27 64 GLY A CA 1
ATOM 418 C C . GLY A 1 64 ? -6.471 22.880 1.839 1.00 42.86 64 GLY A C 1
ATOM 419 O O . GLY A 1 64 ? -6.419 23.992 2.369 1.00 43.54 64 GLY A O 1
ATOM 420 N N . ASP A 1 65 ? -7.081 21.843 2.401 1.00 48.64 65 ASP A N 1
ATOM 421 C CA . ASP A 1 65 ? -7.755 21.942 3.686 1.00 47.85 65 ASP A CA 1
ATOM 422 C C . ASP A 1 65 ? -6.897 21.322 4.785 1.00 45.20 65 ASP A C 1
ATOM 423 O O . ASP A 1 65 ? -5.910 20.629 4.527 1.00 47.72 65 ASP A O 1
ATOM 428 N N . VAL A 1 66 ? -7.284 21.595 6.034 1.00 41.56 66 VAL A N 1
ATOM 429 C CA . VAL A 1 66 ? -6.564 21.026 7.170 1.00 45.29 66 VAL A CA 1
ATOM 430 C C . VAL A 1 66 ? -6.663 19.506 7.171 1.00 45.50 66 VAL A C 1
ATOM 431 O O . VAL A 1 66 ? -5.721 18.816 7.582 1.00 39.12 66 VAL A O 1
ATOM 435 N N . LEU A 1 67 ? -7.790 18.958 6.704 1.00 43.36 67 LEU A N 1
ATOM 436 C CA . LEU A 1 67 ? -7.966 17.509 6.720 1.00 41.87 67 LEU A CA 1
ATOM 437 C C . LEU A 1 67 ? -6.974 16.807 5.799 1.00 48.69 67 LEU A C 1
ATOM 438 O O . LEU A 1 67 ? -6.452 15.740 6.142 1.00 43.84 67 LEU A O 1
ATOM 443 N N . SER A 1 68 ? -6.701 17.388 4.626 1.00 45.22 68 SER A N 1
ATOM 444 C CA . SER A 1 68 ? -5.769 16.757 3.696 1.00 45.31 68 SER A CA 1
ATOM 445 C C . SER A 1 68 ? -4.371 16.666 4.294 1.00 39.61 68 SER A C 1
ATOM 446 O O . SER A 1 68 ? -3.682 15.652 4.131 1.00 41.44 68 SER A O 1
ATOM 449 N N . TYR A 1 69 ? -3.935 17.726 4.978 1.00 35.72 69 TYR A N 1
ATOM 450 C CA . TYR A 1 69 ? -2.691 17.679 5.739 1.00 43.03 69 TYR A CA 1
ATOM 451 C C . TYR A 1 69 ? -2.678 16.498 6.702 1.00 39.93 69 TYR A C 1
ATOM 452 O O . TYR A 1 69 ? -1.708 15.733 6.758 1.00 38.96 69 TYR A O 1
ATOM 461 N N . VAL A 1 70 ? -3.757 16.339 7.473 1.00 34.49 70 VAL A N 1
ATOM 462 C CA . VAL A 1 70 ? -3.869 15.216 8.401 1.00 32.44 70 VAL A CA 1
ATOM 463 C C . VAL A 1 70 ? -3.779 13.890 7.656 1.00 34.15 70 VAL A C 1
ATOM 464 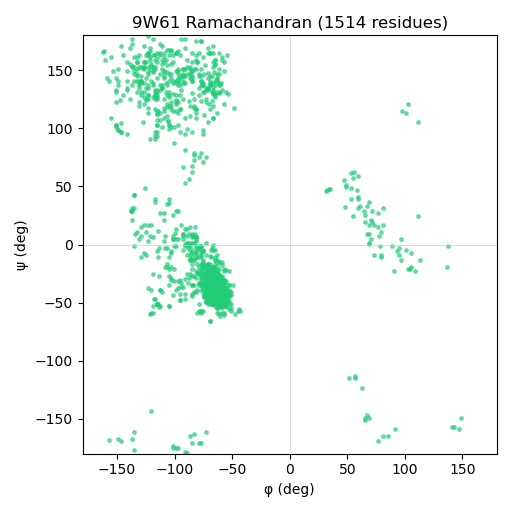O O . VAL A 1 70 ? -3.121 12.947 8.115 1.00 42.18 70 VAL A O 1
ATOM 468 N N . MET A 1 71 ? -4.422 13.799 6.491 1.00 34.30 71 MET A N 1
ATOM 469 C CA . MET A 1 71 ? -4.376 12.559 5.721 1.00 37.53 71 MET A CA 1
ATOM 470 C C . MET A 1 71 ? -2.981 12.312 5.160 1.00 37.41 71 MET A C 1
ATOM 471 O O . MET A 1 71 ? -2.531 11.162 5.089 1.00 34.45 71 MET A O 1
ATOM 476 N N . ALA A 1 72 ? -2.289 13.375 4.746 1.00 35.85 72 ALA A N 1
ATOM 477 C CA . ALA A 1 72 ? -0.917 13.227 4.269 1.00 35.62 72 ALA A CA 1
ATOM 478 C C . ALA A 1 72 ? -0.016 12.667 5.363 1.00 34.68 72 ALA A C 1
ATOM 479 O O . ALA A 1 72 ? 0.750 11.726 5.131 1.00 34.69 72 ALA A O 1
ATOM 481 N N . VAL A 1 73 ? -0.110 13.224 6.573 1.00 30.90 73 VAL A N 1
ATOM 482 C CA . VAL A 1 73 ? 0.685 12.721 7.691 1.00 29.12 73 VAL A CA 1
ATOM 483 C C . VAL A 1 73 ? 0.302 11.281 8.009 1.00 31.46 73 VAL A C 1
ATOM 484 O O . VAL A 1 73 ? 1.166 10.438 8.280 1.00 31.08 73 VAL A O 1
ATOM 488 N N . GLU A 1 74 ? -0.997 10.975 7.968 1.00 29.24 74 GLU A N 1
ATOM 489 C CA . GLU A 1 74 ? -1.465 9.637 8.316 1.00 34.20 74 GLU A CA 1
ATOM 490 C C . GLU A 1 74 ? -0.951 8.594 7.330 1.00 33.12 74 GLU A C 1
ATOM 491 O O . GLU A 1 74 ? -0.501 7.517 7.736 1.00 34.13 74 GLU A O 1
ATOM 497 N N . GLU A 1 75 ? -0.983 8.905 6.034 1.00 39.47 75 GLU A N 1
ATOM 498 C CA . GLU A 1 75 ? -0.536 7.942 5.032 1.00 36.04 75 GLU A CA 1
ATOM 499 C C . GLU A 1 75 ? 0.981 7.797 5.047 1.00 34.69 75 GLU A C 1
ATOM 500 O O . GLU A 1 75 ? 1.503 6.685 4.905 1.00 33.06 75 GLU A O 1
ATOM 506 N N . LEU A 1 76 ? 1.702 8.909 5.197 1.00 29.48 76 LEU A N 1
ATOM 507 C CA . LEU A 1 76 ? 3.153 8.843 5.341 1.00 29.81 76 LEU A CA 1
ATOM 508 C C . LEU A 1 76 ? 3.539 8.040 6.578 1.00 29.30 76 LEU A C 1
ATOM 509 O O . LEU A 1 76 ? 4.420 7.175 6.522 1.00 29.28 76 LEU A O 1
ATOM 514 N N . SER A 1 77 ? 2.894 8.319 7.713 1.00 31.82 77 SER A N 1
ATOM 515 C CA . SER A 1 77 ? 3.212 7.601 8.942 1.00 31.40 77 SER A CA 1
ATOM 516 C C . SER A 1 77 ? 2.827 6.128 8.875 1.00 37.67 77 SER A C 1
ATOM 517 O O . SER A 1 77 ? 3.386 5.325 9.630 1.00 32.67 77 SER A O 1
ATOM 520 N N . LYS A 1 78 ? 1.882 5.756 8.004 1.00 30.17 78 LYS A N 1
ATOM 521 C CA . LYS A 1 78 ? 1.548 4.344 7.825 1.00 28.33 78 LYS A CA 1
ATOM 522 C C . LYS A 1 78 ? 2.742 3.536 7.333 1.00 29.62 78 LYS A C 1
ATOM 523 O O . LYS A 1 78 ? 2.806 2.323 7.564 1.00 25.76 78 LYS A O 1
ATOM 529 N N . VAL A 1 79 ? 3.693 4.183 6.663 1.00 31.58 79 VAL A N 1
ATOM 530 C CA . VAL A 1 79 ? 4.858 3.513 6.109 1.00 31.14 79 VAL A CA 1
ATOM 531 C C . VAL A 1 79 ? 6.142 3.939 6.811 1.00 34.63 79 VAL A C 1
ATOM 532 O O . VAL A 1 79 ? 7.029 3.113 7.037 1.00 33.69 79 VAL A O 1
ATOM 536 N N . CYS A 1 80 ? 6.266 5.221 7.157 1.00 36.54 80 CYS A N 1
ATOM 537 C CA . CYS A 1 80 ? 7.502 5.740 7.743 1.00 31.28 80 CYS A CA 1
ATOM 538 C C . CYS A 1 80 ? 7.125 6.844 8.727 1.00 32.94 80 CYS A C 1
ATOM 539 O O . CYS A 1 80 ? 6.906 7.991 8.322 1.00 29.19 80 CYS A O 1
ATOM 542 N N . GLY A 1 81 ? 7.045 6.488 10.012 1.00 35.66 81 GLY A N 1
ATOM 543 C CA . GLY A 1 81 ? 6.779 7.470 11.051 1.00 34.61 81 GLY A CA 1
ATOM 544 C C . GLY A 1 81 ? 7.780 8.606 11.089 1.00 35.36 81 GLY A C 1
ATOM 545 O O . GLY A 1 81 ? 7.461 9.688 11.594 1.00 33.58 81 GLY A O 1
ATOM 546 N N . THR A 1 82 ? 8.985 8.386 10.561 1.00 32.75 82 THR A N 1
ATOM 547 C CA . THR A 1 82 ? 9.964 9.463 10.466 1.00 36.19 82 THR A CA 1
ATOM 548 C C . THR A 1 82 ? 9.531 10.509 9.447 1.00 37.19 82 THR A C 1
ATOM 549 O O . THR A 1 82 ? 9.658 11.715 9.691 1.00 31.80 82 THR A O 1
ATOM 553 N N . THR A 1 83 ? 9.023 10.068 8.294 1.00 40.81 83 THR A N 1
ATOM 554 C CA . THR A 1 83 ? 8.585 11.015 7.276 1.00 38.85 83 THR A CA 1
ATOM 555 C C . THR A 1 83 ? 7.369 11.806 7.746 1.00 38.09 83 THR A C 1
ATOM 556 O O . THR A 1 83 ? 7.265 13.010 7.482 1.00 39.09 83 THR A O 1
ATOM 560 N N . GLY A 1 84 ? 6.442 11.149 8.445 1.00 35.32 84 GLY A N 1
ATOM 561 C CA . GLY A 1 84 ? 5.271 11.852 8.944 1.00 32.65 84 GLY A CA 1
ATOM 562 C C . GLY A 1 84 ? 5.607 12.973 9.911 1.00 35.89 84 GLY A C 1
ATOM 563 O O . GLY A 1 84 ? 4.989 14.040 9.876 1.00 44.46 84 GLY A O 1
ATOM 564 N N . VAL A 1 85 ? 6.593 12.753 10.784 1.00 30.14 85 VAL A N 1
ATOM 565 C CA . VAL A 1 85 ? 6.896 13.761 11.798 1.00 34.31 85 VAL A CA 1
ATOM 566 C C . VAL A 1 85 ? 7.634 14.954 11.195 1.00 34.51 85 VAL A C 1
ATOM 567 O O . VAL A 1 85 ? 7.454 16.089 11.651 1.00 35.16 85 VAL A O 1
ATOM 571 N N . ILE A 1 86 ? 8.467 14.728 10.175 1.00 32.87 86 ILE A N 1
ATOM 572 C CA . ILE A 1 86 ? 9.169 15.832 9.522 1.00 31.09 86 ILE A CA 1
ATOM 573 C C . ILE A 1 86 ? 8.169 16.807 8.915 1.00 36.51 86 ILE A C 1
ATOM 574 O O . ILE A 1 86 ? 8.264 18.025 9.110 1.00 36.98 86 ILE A O 1
ATOM 579 N N . VAL A 1 87 ? 7.198 16.283 8.166 1.00 32.31 87 VAL A N 1
ATOM 580 C CA . VAL A 1 87 ? 6.156 17.125 7.584 1.00 32.16 87 VAL A CA 1
ATOM 581 C C . VAL A 1 87 ? 5.370 17.829 8.682 1.00 34.43 87 VAL A C 1
ATOM 582 O O . VAL A 1 87 ? 5.205 19.055 8.664 1.00 36.80 87 VAL A O 1
ATOM 586 N N . SER A 1 88 ? 4.865 17.058 9.648 1.00 32.21 88 SER A N 1
ATOM 587 C CA . SER A 1 88 ? 4.006 17.612 10.692 1.00 32.45 88 SER A CA 1
ATOM 588 C C . SER A 1 88 ? 4.716 18.710 11.476 1.00 34.14 88 SER A C 1
ATOM 589 O O . SER A 1 88 ? 4.175 19.808 11.657 1.00 27.88 88 SER A O 1
ATOM 592 N N . ALA A 1 89 ? 5.928 18.427 11.960 1.00 30.74 89 ALA A N 1
ATOM 593 C CA . ALA A 1 89 ? 6.681 19.420 12.723 1.00 32.04 89 ALA A CA 1
ATOM 594 C C . ALA A 1 89 ? 6.919 20.679 11.899 1.00 31.14 89 ALA A C 1
ATOM 595 O O . ALA A 1 89 ? 6.687 21.797 12.370 1.00 34.11 89 ALA A O 1
ATOM 597 N N . HIS A 1 90 ? 7.392 20.513 10.664 1.00 35.30 90 HIS A N 1
ATOM 598 C CA . HIS A 1 90 ? 7.639 21.664 9.802 1.00 36.63 90 HIS A CA 1
ATOM 599 C C . HIS A 1 90 ? 6.358 22.448 9.544 1.00 38.69 90 HIS A C 1
ATOM 600 O O . HIS A 1 90 ? 6.350 23.682 9.625 1.00 38.34 90 HIS A O 1
ATOM 607 N N . THR A 1 91 ? 5.262 21.751 9.243 1.00 33.45 91 THR A N 1
ATOM 608 C CA . THR A 1 91 ? 4.017 22.428 8.893 1.00 37.78 91 THR A CA 1
ATOM 609 C C . THR A 1 91 ? 3.327 23.024 10.118 1.00 41.03 91 THR A C 1
ATOM 610 O O . THR A 1 91 ? 3.062 24.230 10.169 1.00 36.00 91 THR A O 1
ATOM 614 N N . SER A 1 92 ? 3.025 22.191 11.117 1.00 43.87 92 SER A N 1
ATOM 615 C CA . SER A 1 92 ? 2.196 22.641 12.230 1.00 41.47 92 SER A CA 1
ATOM 616 C C . SER A 1 92 ? 2.960 23.429 13.285 1.00 40.24 92 SER A C 1
ATOM 617 O O . SER A 1 92 ? 2.341 24.209 14.017 1.00 39.78 92 SER A O 1
ATOM 620 N N . LEU A 1 93 ? 4.279 23.256 13.390 1.00 38.55 93 LEU A N 1
ATOM 621 C CA . LEU A 1 93 ? 5.023 23.918 14.450 1.00 41.78 93 LEU A CA 1
ATOM 622 C C . LEU A 1 93 ? 5.853 25.107 13.991 1.00 42.94 93 LEU A C 1
ATOM 623 O O . LEU A 1 93 ? 6.194 25.949 14.826 1.00 42.85 93 LEU A O 1
ATOM 628 N N . CYS A 1 94 ? 6.194 25.204 12.707 1.00 38.11 94 CYS A N 1
ATOM 629 C CA . CYS A 1 94 ? 6.916 26.371 12.217 1.00 32.88 94 CYS A CA 1
ATOM 630 C C . CYS A 1 94 ? 6.107 27.226 11.254 1.00 41.61 94 CYS A C 1
ATOM 631 O O . CYS A 1 94 ? 5.981 28.435 11.465 1.00 38.58 94 CYS A O 1
ATOM 634 N N . ALA A 1 95 ? 5.555 26.633 10.191 1.00 40.30 95 ALA A N 1
ATOM 635 C CA . ALA A 1 95 ? 4.799 27.427 9.226 1.00 42.00 95 ALA A CA 1
ATOM 636 C C . ALA A 1 95 ? 3.511 27.975 9.828 1.00 43.49 95 ALA A C 1
ATOM 637 O O . ALA A 1 95 ? 3.129 29.119 9.555 1.00 38.16 95 ALA A O 1
ATOM 639 N N . ALA A 1 96 ? 2.828 27.172 10.647 1.00 40.78 96 ALA A N 1
ATOM 640 C CA . ALA A 1 96 ? 1.540 27.593 11.198 1.00 36.70 96 ALA A CA 1
ATOM 641 C C . ALA A 1 96 ? 1.623 28.847 12.062 1.00 40.48 96 ALA A C 1
ATOM 642 O O . ALA A 1 96 ? 0.792 29.751 11.872 1.00 37.21 96 ALA A O 1
ATOM 644 N N . PRO A 1 97 ? 2.562 28.981 13.012 1.00 35.44 97 PRO A N 1
ATOM 645 C CA . PRO A 1 97 ? 2.600 30.220 13.807 1.00 38.19 97 PRO A CA 1
ATOM 646 C C . PRO A 1 97 ? 3.076 31.435 13.031 1.00 41.79 97 PRO A C 1
ATOM 647 O O . PRO A 1 97 ? 2.757 32.562 13.430 1.00 37.23 97 PRO A O 1
ATOM 651 N N . ILE A 1 98 ? 3.831 31.249 11.945 1.00 48.98 98 ILE A N 1
ATOM 652 C CA . ILE A 1 98 ? 4.140 32.367 11.057 1.00 44.07 98 ILE A CA 1
ATOM 653 C C . ILE A 1 98 ? 2.859 32.906 10.436 1.00 41.09 98 ILE A C 1
ATOM 654 O O . ILE A 1 98 ? 2.574 34.108 10.488 1.00 35.13 98 ILE A O 1
ATOM 659 N N . TYR A 1 99 ? 2.075 32.015 9.825 1.00 42.41 99 TYR A N 1
ATOM 660 C CA . TYR A 1 99 ? 0.813 32.412 9.210 1.00 40.82 99 TYR A CA 1
ATOM 661 C C . TYR A 1 99 ? -0.145 32.997 10.241 1.00 42.48 99 TYR A C 1
ATOM 662 O O . TYR A 1 99 ? -0.775 34.034 10.004 1.00 44.73 99 TYR A O 1
ATOM 671 N N . GLU A 1 100 ? -0.266 32.342 11.395 1.00 37.19 100 GLU A N 1
ATOM 672 C CA . GLU A 1 100 ? -1.317 32.683 12.344 1.00 40.88 100 GLU A CA 1
ATOM 673 C C . GLU A 1 100 ? -0.999 33.920 13.172 1.00 40.99 100 GLU A C 1
ATOM 674 O O . GLU A 1 100 ? -1.928 34.584 13.644 1.00 35.40 100 GLU A O 1
ATOM 680 N N . ASN A 1 101 ? 0.279 34.251 13.354 1.00 45.13 101 ASN A N 1
ATOM 681 C CA . ASN A 1 101 ? 0.656 35.374 14.199 1.00 40.90 101 ASN A CA 1
ATOM 682 C C . ASN A 1 101 ? 1.571 36.382 13.524 1.00 40.72 101 ASN A C 1
ATOM 683 O O . ASN A 1 101 ? 1.833 37.434 14.117 1.00 46.04 101 ASN A O 1
ATOM 688 N N . GLY A 1 102 ? 2.059 36.109 12.320 1.00 42.24 102 GLY A N 1
ATOM 689 C CA . GLY A 1 102 ? 3.006 37.001 11.696 1.00 46.88 102 GLY A CA 1
ATOM 690 C C . GLY A 1 102 ? 2.359 38.145 10.951 1.00 51.39 102 GLY A C 1
ATOM 691 O O . GLY A 1 102 ? 1.204 38.086 10.537 1.00 50.25 102 GLY A O 1
ATOM 692 N N . THR A 1 103 ? 3.139 39.206 10.790 1.00 56.84 103 THR A N 1
ATOM 693 C CA . THR A 1 103 ? 2.745 40.322 9.957 1.00 48.27 103 THR A CA 1
ATOM 694 C C . THR A 1 103 ? 2.888 39.934 8.484 1.00 46.31 103 THR A C 1
ATOM 695 O O . THR A 1 103 ? 3.585 38.970 8.155 1.00 44.47 103 THR A O 1
ATOM 699 N N . PRO A 1 104 ? 2.224 40.659 7.574 1.00 54.70 104 PRO A N 1
ATOM 700 C CA . PRO A 1 104 ? 2.392 40.350 6.143 1.00 54.44 104 PRO A CA 1
ATOM 701 C C . PRO A 1 104 ? 3.838 40.414 5.685 1.00 46.17 104 PRO A C 1
ATOM 702 O O . PRO A 1 104 ? 4.226 39.677 4.770 1.00 48.50 104 PRO A O 1
ATOM 706 N N . GLU A 1 105 ? 4.646 41.276 6.303 1.00 44.49 105 GLU A N 1
ATOM 707 C CA . GLU A 1 105 ? 6.075 41.310 6.012 1.00 45.55 105 GLU A CA 1
ATOM 708 C C . GLU A 1 105 ? 6.732 39.989 6.393 1.00 47.46 105 GLU A C 1
ATOM 709 O O . GLU A 1 105 ? 7.487 39.406 5.607 1.00 48.70 105 GLU A O 1
ATOM 715 N N . GLN A 1 106 ? 6.456 39.505 7.605 1.00 44.85 106 GLN A N 1
ATOM 716 C CA . GLN A 1 106 ? 6.951 38.196 8.020 1.00 49.59 106 GLN A CA 1
ATOM 717 C C . GLN A 1 106 ? 6.341 37.082 7.177 1.00 44.09 106 GLN A C 1
ATOM 718 O O . GLN A 1 106 ? 7.022 36.107 6.836 1.00 49.38 106 GLN A O 1
ATOM 724 N N . LYS A 1 107 ? 5.054 37.200 6.840 1.00 41.74 107 LYS A N 1
ATOM 725 C CA . LYS A 1 107 ? 4.406 36.181 6.019 1.00 50.00 107 LYS A CA 1
ATOM 726 C C . LYS A 1 107 ? 5.052 36.094 4.641 1.00 45.46 107 LYS A C 1
ATOM 727 O O . LYS A 1 107 ? 5.377 35.002 4.163 1.00 48.57 107 LYS A O 1
ATOM 733 N N . GLU A 1 108 ? 5.235 37.241 3.982 1.00 41.62 108 GLU A N 1
ATOM 734 C CA . GLU A 1 108 ? 5.825 37.244 2.647 1.00 50.53 108 GLU A CA 1
ATOM 735 C C . GLU A 1 108 ? 7.253 36.713 2.656 1.00 48.01 108 GLU A C 1
ATOM 736 O O . GLU A 1 108 ? 7.684 36.072 1.690 1.00 46.88 108 GLU A O 1
ATOM 742 N N . LYS A 1 109 ? 7.995 36.954 3.737 1.00 44.40 109 LYS A N 1
ATOM 743 C CA . LYS A 1 109 ? 9.413 36.614 3.765 1.00 47.90 109 LYS A CA 1
ATOM 744 C C . LYS A 1 109 ? 9.659 35.129 4.018 1.00 49.23 109 LYS A C 1
ATOM 745 O O . LYS A 1 109 ? 10.630 34.573 3.494 1.00 44.82 109 LYS A O 1
ATOM 751 N N . TYR A 1 110 ? 8.804 34.472 4.800 1.00 45.47 110 TYR A N 1
ATOM 752 C CA . TYR A 1 110 ? 9.046 33.101 5.244 1.00 43.51 110 TYR A CA 1
ATOM 753 C C . TYR A 1 110 ? 8.074 32.080 4.674 1.00 42.78 110 TYR A C 1
ATOM 754 O O . TYR A 1 110 ? 8.486 30.963 4.350 1.00 41.88 110 TYR A O 1
ATOM 763 N N . LEU A 1 111 ? 6.793 32.423 4.552 1.00 45.74 111 LEU A N 1
ATOM 764 C CA . LEU A 1 111 ? 5.798 31.429 4.154 1.00 43.60 111 LEU A CA 1
ATOM 765 C C . LEU A 1 111 ? 5.989 30.883 2.742 1.00 42.17 111 LEU A C 1
ATOM 766 O O . LEU A 1 111 ? 5.763 29.675 2.550 1.00 45.70 111 LEU A O 1
ATOM 771 N N . PRO A 1 112 ? 6.369 31.671 1.726 1.00 41.12 112 PRO A N 1
ATOM 772 C CA . PRO A 1 112 ? 6.588 31.062 0.402 1.00 40.88 112 PRO A CA 1
ATOM 773 C C . PRO A 1 112 ? 7.681 30.004 0.386 1.00 42.58 112 PRO A C 1
ATOM 774 O O . PRO A 1 112 ? 7.483 28.933 -0.201 1.00 40.78 112 PRO A O 1
ATOM 778 N N . LYS A 1 113 ? 8.829 30.264 1.016 1.00 39.72 113 LYS A N 1
ATOM 779 C CA . LYS A 1 113 ? 9.906 29.279 0.989 1.00 38.80 113 LYS A CA 1
ATOM 780 C C . LYS A 1 113 ? 9.602 28.077 1.875 1.00 40.80 113 LYS A C 1
ATOM 781 O O . LYS A 1 113 ? 10.099 26.976 1.613 1.00 38.58 113 LYS A O 1
ATOM 787 N N . LEU A 1 114 ? 8.794 28.263 2.920 1.00 44.85 114 LEU A N 1
ATOM 788 C CA . LEU A 1 114 ? 8.432 27.140 3.779 1.00 38.27 114 LEU A CA 1
ATOM 789 C C . LEU A 1 114 ? 7.450 26.204 3.087 1.00 45.68 114 LEU A C 1
ATOM 790 O O . LEU A 1 114 ? 7.611 24.979 3.137 1.00 49.09 114 LEU A O 1
ATOM 795 N N . CYS A 1 115 ? 6.427 26.761 2.437 1.00 41.13 115 CYS A N 1
ATOM 796 C CA . CYS A 1 115 ? 5.399 25.943 1.808 1.00 47.81 115 CYS A CA 1
ATOM 797 C C . CYS A 1 115 ? 5.877 25.293 0.517 1.00 46.74 115 CYS A C 1
ATOM 798 O O . CYS A 1 115 ? 5.263 24.320 0.064 1.00 44.59 115 CYS A O 1
ATOM 801 N N . SER A 1 116 ? 6.949 25.804 -0.087 1.00 45.75 116 SER A N 1
ATOM 802 C CA . SER A 1 116 ? 7.498 25.219 -1.302 1.00 50.80 116 SER A CA 1
ATOM 803 C C . SER A 1 116 ? 8.495 24.104 -1.021 1.00 46.73 116 SER A C 1
ATOM 804 O O . SER A 1 116 ? 8.850 23.364 -1.946 1.00 44.04 116 SER A O 1
ATOM 807 N N . GLY A 1 117 ? 8.947 23.963 0.222 1.00 46.32 117 GLY A N 1
ATOM 808 C CA . GLY A 1 117 ? 9.933 22.967 0.574 1.00 48.33 117 GLY A CA 1
ATOM 809 C C . GLY A 1 117 ? 11.372 23.412 0.446 1.00 46.59 117 GLY A C 1
ATOM 810 O O . GLY A 1 117 ? 12.275 22.618 0.740 1.00 48.38 117 GLY A O 1
ATOM 811 N N . GLU A 1 118 ? 11.621 24.650 0.009 1.00 50.24 118 GLU A N 1
ATOM 812 C CA . GLU A 1 118 ? 12.992 25.144 -0.044 1.00 46.13 118 GLU A CA 1
ATOM 813 C C . GLU A 1 118 ? 13.575 25.299 1.354 1.00 49.88 118 GLU A C 1
ATOM 814 O O . GLU A 1 118 ? 14.751 24.991 1.581 1.00 51.14 118 GLU A O 1
ATOM 820 N N . TRP A 1 119 ? 12.770 25.763 2.304 1.00 50.13 119 TRP A N 1
ATOM 821 C CA . TRP A 1 119 ? 13.200 25.935 3.683 1.00 50.30 119 TRP A CA 1
ATOM 822 C C . TRP A 1 119 ? 12.492 24.920 4.567 1.00 46.40 119 TRP A C 1
ATOM 823 O O . TRP A 1 119 ? 11.280 24.716 4.441 1.00 45.38 119 TRP A O 1
ATOM 834 N N . LEU A 1 120 ? 13.252 24.286 5.453 1.00 45.92 120 LEU A N 1
ATOM 835 C CA . LEU A 1 120 ? 12.713 23.368 6.442 1.00 39.13 120 LEU A CA 1
ATOM 836 C C . LEU A 1 120 ? 12.526 24.106 7.760 1.00 43.90 120 LEU A C 1
ATOM 837 O O . LEU A 1 120 ? 13.393 24.879 8.177 1.00 42.42 120 LEU A O 1
ATOM 842 N N . GLY A 1 121 ? 11.395 23.867 8.411 1.00 45.20 121 GLY A N 1
ATOM 843 C CA . GLY A 1 121 ? 11.042 24.575 9.623 1.00 40.10 121 GLY A CA 1
ATOM 844 C C . GLY A 1 121 ? 11.261 23.744 10.873 1.00 41.79 121 GLY A C 1
ATOM 845 O O . GLY A 1 121 ? 11.245 22.515 10.835 1.00 40.37 121 GLY A O 1
ATOM 846 N N . ALA A 1 122 ? 11.465 24.440 11.988 1.00 38.35 122 ALA A N 1
ATOM 847 C CA . ALA A 1 122 ? 11.632 23.802 13.283 1.00 35.19 122 ALA A CA 1
ATOM 848 C C . ALA A 1 122 ? 11.043 24.715 14.347 1.00 39.43 122 ALA A C 1
ATOM 849 O O . ALA A 1 122 ? 10.688 25.866 14.082 1.00 39.70 122 ALA A O 1
ATOM 851 N N . PHE A 1 123 ? 10.950 24.192 15.566 1.00 41.39 123 PHE A N 1
ATOM 852 C CA . PHE A 1 123 ? 10.298 24.915 16.651 1.00 43.50 123 PHE A CA 1
ATOM 853 C C . PHE A 1 123 ? 10.996 24.563 17.954 1.00 40.45 123 PHE A C 1
ATOM 854 O O . PHE A 1 123 ? 11.093 23.383 18.304 1.00 36.50 123 PHE A O 1
ATOM 862 N N . GLY A 1 124 ? 11.467 25.578 18.678 1.00 39.73 124 GLY A N 1
ATOM 863 C CA . GLY A 1 124 ? 12.093 25.320 19.959 1.00 40.37 124 GLY A CA 1
ATOM 864 C C . GLY A 1 124 ? 11.352 25.896 21.145 1.00 48.60 124 GLY A C 1
ATOM 865 O O . GLY A 1 124 ? 11.289 27.118 21.316 1.00 41.43 124 GLY A O 1
ATOM 866 N N . LEU A 1 125 ? 10.805 25.024 21.983 1.00 45.03 125 LEU A N 1
ATOM 867 C CA . LEU A 1 125 ? 10.240 25.407 23.269 1.00 44.01 125 LEU A CA 1
ATOM 868 C C . LEU A 1 125 ? 10.866 24.665 24.436 1.00 42.72 125 LEU A C 1
ATOM 869 O O . LEU A 1 125 ? 11.071 25.254 25.500 1.00 48.12 125 LEU A O 1
ATOM 874 N N . THR A 1 126 ? 11.190 23.388 24.253 1.00 39.86 126 THR A N 1
ATOM 875 C CA . THR A 1 126 ? 11.656 22.552 25.348 1.00 40.69 126 THR A CA 1
ATOM 876 C C . THR A 1 126 ? 13.094 22.886 25.721 1.00 45.49 126 THR A C 1
ATOM 877 O O . THR A 1 126 ? 13.954 23.067 24.854 1.00 40.31 126 THR A O 1
ATOM 881 N N . GLU A 1 127 ? 13.348 22.953 27.021 1.00 40.59 127 GLU A N 1
ATOM 882 C CA . GLU A 1 127 ? 14.659 23.184 27.599 1.00 39.54 127 GLU A CA 1
ATOM 883 C C . GLU A 1 127 ? 15.004 22.038 28.542 1.00 42.93 127 GLU A C 1
ATOM 884 O O . GLU A 1 127 ? 14.122 21.265 28.935 1.00 41.32 127 GLU A O 1
ATOM 890 N N . PRO A 1 128 ? 16.284 21.880 28.902 1.00 40.81 128 PRO A N 1
ATOM 891 C CA . PRO A 1 128 ? 16.656 20.770 29.798 1.00 44.96 128 PRO A CA 1
ATOM 892 C C . PRO A 1 128 ? 15.854 20.704 31.089 1.00 42.16 128 PRO A C 1
ATOM 893 O O . PRO A 1 128 ? 15.515 19.601 31.536 1.00 37.46 128 PRO A O 1
ATOM 897 N N . GLY A 1 129 ? 15.540 21.841 31.706 1.00 40.50 129 GLY A N 1
ATOM 898 C CA . GLY A 1 129 ? 14.831 21.806 32.969 1.00 45.60 129 GLY A CA 1
ATOM 899 C C . GLY A 1 129 ? 13.385 22.264 32.945 1.00 47.53 129 GLY A C 1
ATOM 900 O O . GLY A 1 129 ? 12.742 22.318 33.998 1.00 59.04 129 GLY A O 1
ATOM 901 N N . ALA A 1 130 ? 12.855 22.605 31.771 1.00 44.88 130 ALA A N 1
ATOM 902 C CA . ALA A 1 130 ? 11.493 23.127 31.686 1.00 57.57 130 ALA A CA 1
ATOM 903 C C . ALA A 1 130 ? 10.716 22.483 30.543 1.00 51.38 130 ALA A C 1
ATOM 904 O O . ALA A 1 130 ? 10.006 23.167 29.798 1.00 59.66 130 ALA A O 1
ATOM 906 N N . GLY A 1 131 ? 10.837 21.168 30.372 1.00 46.73 131 GLY A N 1
ATOM 907 C CA . GLY A 1 131 ? 10.123 20.539 29.275 1.00 41.00 131 GLY A CA 1
ATOM 908 C C . GLY A 1 131 ? 8.612 20.490 29.411 1.00 44.56 131 GLY A C 1
ATOM 909 O O . GLY A 1 131 ? 7.900 21.129 28.630 1.00 51.93 131 GLY A O 1
ATOM 910 N N . THR A 1 132 ? 8.101 19.745 30.397 1.00 46.49 132 THR A N 1
ATOM 911 C CA . THR A 1 132 ? 6.668 19.786 30.681 1.00 42.15 132 THR A CA 1
ATOM 912 C C . THR A 1 132 ? 6.255 21.126 31.275 1.00 42.42 132 THR A C 1
ATOM 913 O O . THR A 1 132 ? 5.140 21.601 31.027 1.00 42.13 132 THR A O 1
ATOM 917 N N . ASP A 1 133 ? 7.141 21.746 32.053 1.00 43.39 133 ASP A N 1
ATOM 918 C CA . ASP A 1 133 ? 6.885 23.051 32.661 1.00 43.85 133 ASP A CA 1
ATOM 919 C C . ASP A 1 133 ? 7.433 24.138 31.735 1.00 54.23 133 ASP A C 1
ATOM 920 O O . ASP A 1 133 ? 8.389 24.853 32.041 1.00 58.62 133 ASP A O 1
ATOM 925 N N . ALA A 1 134 ? 6.790 24.251 30.571 1.00 62.50 134 ALA A N 1
ATOM 926 C CA . ALA A 1 134 ? 7.250 25.162 29.530 1.00 64.15 134 ALA A CA 1
ATOM 927 C C . ALA A 1 134 ? 7.121 26.630 29.916 1.00 64.92 134 ALA A C 1
ATOM 928 O O . ALA A 1 134 ? 7.568 27.492 29.152 1.00 73.61 134 ALA A O 1
ATOM 930 N N . GLN A 1 135 ? 6.531 26.935 31.068 1.00 71.99 135 GLN A N 1
ATOM 931 C CA . GLN A 1 135 ? 6.424 28.303 31.553 1.00 77.13 135 GLN A CA 1
ATOM 932 C C . GLN A 1 135 ? 7.576 28.688 32.473 1.00 71.97 135 GLN A C 1
ATOM 933 O O . GLN A 1 135 ? 7.662 29.850 32.887 1.00 77.35 135 GLN A O 1
ATOM 939 N N . GLY A 1 136 ? 8.458 27.746 32.800 1.00 64.41 136 GLY A N 1
ATOM 940 C CA . GLY A 1 136 ? 9.554 27.988 33.720 1.00 58.75 136 GLY A CA 1
ATOM 941 C C . GLY A 1 136 ? 10.931 27.840 33.101 1.00 63.76 136 GLY A C 1
ATOM 942 O O . GLY A 1 136 ? 11.844 27.306 33.738 1.00 63.33 136 GLY A O 1
ATOM 943 N N . GLN A 1 137 ? 11.095 28.298 31.862 1.00 66.62 137 GLN A N 1
ATOM 944 C CA . GLN A 1 137 ? 12.344 28.127 31.136 1.00 58.25 137 GLN A CA 1
ATOM 945 C C . GLN A 1 137 ? 13.273 29.320 31.371 1.00 60.97 137 GLN A C 1
ATOM 946 O O . GLN A 1 137 ? 12.921 30.293 32.043 1.00 58.28 137 GLN A O 1
ATOM 952 N N . GLN A 1 138 ? 14.482 29.250 30.802 1.00 56.14 138 GLN A N 1
ATOM 953 C CA . GLN A 1 138 ? 15.542 30.196 31.133 1.00 59.96 138 GLN A CA 1
ATOM 954 C C . GLN A 1 138 ? 16.212 30.867 29.941 1.00 60.29 138 GLN A C 1
ATOM 955 O O . GLN A 1 138 ? 16.993 31.801 30.156 1.00 52.92 138 GLN A O 1
ATOM 961 N N . THR A 1 139 ? 15.973 30.415 28.711 1.00 52.79 139 THR A N 1
ATOM 962 C CA . THR A 1 139 ? 16.449 31.157 27.550 1.00 47.38 139 THR A CA 1
ATOM 963 C C . THR A 1 139 ? 15.819 32.546 27.532 1.00 48.01 139 THR A C 1
ATOM 964 O O . THR A 1 139 ? 14.602 32.689 27.684 1.00 52.95 139 THR A O 1
ATOM 968 N N . THR A 1 140 ? 16.648 33.571 27.350 1.00 48.73 140 THR A N 1
ATOM 969 C CA . THR A 1 140 ? 16.210 34.954 27.465 1.00 48.87 140 THR A CA 1
ATOM 970 C C . THR A 1 140 ? 16.496 35.720 26.180 1.00 48.71 140 THR A C 1
ATOM 971 O O . THR A 1 140 ? 17.264 35.279 25.321 1.00 48.56 140 THR A O 1
ATOM 975 N N . ALA A 1 141 ? 15.861 36.887 26.066 1.00 44.84 141 ALA A N 1
ATOM 976 C CA . ALA A 1 141 ? 16.045 37.777 24.928 1.00 45.93 141 ALA A CA 1
ATOM 977 C C . ALA A 1 141 ? 15.964 39.217 25.411 1.00 44.64 141 ALA A C 1
ATOM 978 O O . ALA A 1 141 ? 15.009 39.589 26.099 1.00 47.47 141 ALA A O 1
ATOM 980 N N . VAL A 1 142 ? 16.962 40.022 25.047 1.00 46.02 142 VAL A N 1
ATOM 981 C CA . VAL A 1 142 ? 17.069 41.402 25.503 1.00 51.31 142 VAL A CA 1
ATOM 982 C C . VAL A 1 142 ? 17.224 42.314 24.294 1.00 56.69 142 VAL A C 1
ATOM 983 O O . VAL A 1 142 ? 17.761 41.916 23.255 1.00 56.27 142 VAL A O 1
ATOM 987 N N . GLU A 1 143 ? 16.749 43.549 24.437 1.00 60.46 143 GLU A N 1
ATOM 988 C CA . GLU A 1 143 ? 16.802 44.525 23.358 1.00 59.69 143 GLU A CA 1
ATOM 989 C C . GLU A 1 143 ? 18.206 45.097 23.209 1.00 67.47 143 GLU A C 1
ATOM 990 O O . GLU A 1 143 ? 18.898 45.354 24.199 1.00 57.46 143 GLU A O 1
ATOM 996 N N . ASP A 1 144 ? 18.620 45.303 21.958 1.00 75.71 144 ASP A N 1
ATOM 997 C CA . ASP A 1 144 ? 19.930 45.884 21.666 1.00 72.43 144 ASP A CA 1
ATOM 998 C C . ASP A 1 144 ? 19.791 46.670 20.364 1.00 72.37 144 ASP A C 1
ATOM 999 O O . ASP A 1 144 ? 19.843 46.087 19.277 1.00 77.09 144 ASP A O 1
ATOM 1004 N N . GLY A 1 145 ? 19.623 47.985 20.487 1.00 69.65 145 GLY A N 1
ATOM 1005 C CA . GLY A 1 145 ? 19.429 48.863 19.348 1.00 79.60 145 GLY A CA 1
ATOM 1006 C C . GLY A 1 145 ? 18.245 48.487 18.479 1.00 80.68 145 GLY A C 1
ATOM 1007 O O . GLY A 1 145 ? 17.093 48.578 18.913 1.00 74.97 145 GLY A O 1
ATOM 1008 N N . ASP A 1 146 ? 18.519 48.058 17.245 1.00 81.53 146 ASP A N 1
ATOM 1009 C CA . ASP A 1 146 ? 17.506 47.516 16.346 1.00 83.21 146 ASP A CA 1
ATOM 1010 C C . ASP A 1 146 ? 17.541 45.992 16.298 1.00 77.69 146 ASP A C 1
ATOM 1011 O O . ASP A 1 146 ? 17.129 45.391 15.299 1.00 77.73 146 ASP A O 1
ATOM 1016 N N . TYR A 1 147 ? 18.038 45.356 17.355 1.00 73.55 147 TYR A N 1
ATOM 1017 C CA . TYR A 1 147 ? 18.241 43.918 17.379 1.00 71.94 147 TYR A CA 1
ATOM 1018 C C . TYR A 1 147 ? 17.733 43.353 18.698 1.00 68.65 147 TYR A C 1
ATOM 1019 O O . TYR A 1 147 ? 17.559 44.075 19.683 1.00 61.49 147 TYR A O 1
ATOM 1028 N N . TRP A 1 148 ? 17.494 42.047 18.700 1.00 67.55 148 TRP A N 1
ATOM 1029 C CA . TRP A 1 148 ? 17.352 41.285 19.928 1.00 54.31 148 TRP A CA 1
ATOM 1030 C C . TRP A 1 148 ? 18.598 40.432 20.115 1.00 56.84 148 TRP A C 1
ATOM 1031 O O . TRP A 1 148 ? 19.283 40.090 19.148 1.00 57.72 148 TRP A O 1
ATOM 1042 N N . VAL A 1 149 ? 18.888 40.089 21.365 1.00 57.06 149 VAL A N 1
ATOM 1043 C CA . VAL A 1 149 ? 19.989 39.194 21.701 1.00 52.72 149 VAL A CA 1
ATOM 1044 C C . VAL A 1 149 ? 19.402 38.033 22.483 1.00 45.06 149 VAL A C 1
ATOM 1045 O O . VAL A 1 149 ? 18.744 38.241 23.509 1.00 49.65 149 VAL A O 1
ATOM 1049 N N . LEU A 1 150 ? 19.650 36.817 22.013 1.00 49.41 150 LEU A N 1
ATOM 1050 C CA . LEU A 1 150 ? 19.099 35.618 22.623 1.00 45.91 150 LEU A CA 1
ATOM 1051 C C . LEU A 1 150 ? 20.228 34.773 23.193 1.00 45.77 150 LEU A C 1
ATOM 1052 O O . LEU A 1 150 ? 21.311 34.687 22.605 1.00 41.03 150 LEU A O 1
ATOM 1057 N N . ASN A 1 151 ? 19.967 34.150 24.339 1.00 41.05 151 ASN A N 1
ATOM 1058 C CA . ASN A 1 151 ? 20.946 33.296 24.994 1.00 43.17 151 ASN A CA 1
ATOM 1059 C C . ASN A 1 151 ? 20.209 32.196 25.739 1.00 43.08 151 ASN A C 1
ATOM 1060 O O . ASN A 1 151 ? 19.164 32.442 26.347 1.00 45.11 151 ASN A O 1
ATOM 1065 N N . GLY A 1 152 ? 20.765 30.996 25.697 1.00 37.49 152 GLY A N 1
ATOM 1066 C CA . GLY A 1 152 ? 20.182 29.837 26.328 1.00 39.12 152 GLY A CA 1
ATOM 1067 C C . GLY A 1 152 ? 20.364 28.620 25.451 1.00 37.39 152 GLY A C 1
ATOM 1068 O O . GLY A 1 152 ? 21.255 28.574 24.606 1.00 35.93 152 GLY A O 1
ATOM 1069 N N . SER A 1 153 ? 19.502 27.627 25.657 1.00 35.85 153 SER A N 1
ATOM 1070 C CA . SER A 1 153 ? 19.590 26.380 24.914 1.00 42.22 153 SER A CA 1
ATOM 1071 C C . SER A 1 153 ? 18.209 25.760 24.782 1.00 41.59 153 SER A C 1
ATOM 1072 O O . SER A 1 153 ? 17.395 25.838 25.706 1.00 37.30 153 SER A O 1
ATOM 1075 N N . LYS A 1 154 ? 17.950 25.149 23.628 1.00 35.77 154 LYS A N 1
ATOM 1076 C CA . LYS A 1 154 ? 16.790 24.291 23.450 1.00 37.93 154 LYS A CA 1
ATOM 1077 C C . LYS A 1 154 ? 17.260 22.873 23.154 1.00 37.39 154 LYS A C 1
ATOM 1078 O O . LYS A 1 154 ? 18.336 22.661 22.589 1.00 36.16 154 LYS A O 1
ATOM 1084 N N . ILE A 1 155 ? 16.440 21.906 23.554 1.00 40.40 155 ILE A N 1
ATOM 1085 C CA . ILE A 1 155 ? 16.750 20.483 23.491 1.00 38.93 155 ILE A CA 1
ATOM 1086 C C . ILE A 1 155 ? 15.621 19.770 22.761 1.00 43.73 155 ILE A C 1
ATOM 1087 O O . ILE A 1 155 ? 14.467 20.210 22.803 1.00 38.80 155 ILE A O 1
ATOM 1092 N N . PHE A 1 156 ? 15.950 18.653 22.104 1.00 44.07 156 PHE A N 1
ATOM 1093 C CA . PHE A 1 156 ? 14.941 17.830 21.443 1.00 44.45 156 PHE A CA 1
ATOM 1094 C C . PHE A 1 156 ? 14.123 18.641 20.442 1.00 39.18 156 PHE A C 1
ATOM 1095 O O . PHE A 1 156 ? 12.936 18.847 20.628 1.00 40.78 156 PHE A O 1
ATOM 1103 N N . ILE A 1 157 ? 14.773 19.176 19.418 1.00 37.11 157 ILE A N 1
ATOM 1104 C CA . ILE A 1 157 ? 14.066 20.033 18.474 1.00 42.99 157 ILE A CA 1
ATOM 1105 C C . ILE A 1 157 ? 14.056 19.313 17.135 1.00 41.79 157 ILE A C 1
ATOM 1106 O O . ILE A 1 157 ? 15.108 19.086 16.524 1.00 40.65 157 ILE A O 1
ATOM 1111 N N . THR A 1 158 ? 12.852 18.939 16.696 1.00 41.07 158 THR A N 1
ATOM 1112 C CA . THR A 1 158 ? 12.685 18.182 15.462 1.00 45.72 158 THR A CA 1
ATOM 1113 C C . THR A 1 158 ? 13.155 18.996 14.264 1.00 37.95 158 THR A C 1
ATOM 1114 O O . THR A 1 158 ? 12.973 20.215 14.210 1.00 35.65 158 THR A O 1
ATOM 1118 N N . ASN A 1 159 ? 13.777 18.309 13.306 1.00 34.92 159 ASN A N 1
ATOM 1119 C CA . ASN A 1 159 ? 14.223 18.832 12.020 1.00 39.03 159 ASN A CA 1
ATOM 1120 C C . ASN A 1 159 ? 15.405 19.776 12.179 1.00 36.17 159 ASN A C 1
ATOM 1121 O O . ASN A 1 159 ? 15.860 20.345 11.182 1.00 38.23 159 ASN A O 1
ATOM 1126 N N . ALA A 1 160 ? 15.938 19.935 13.395 1.00 38.62 160 ALA A N 1
ATOM 1127 C CA . ALA A 1 160 ? 16.926 20.978 13.652 1.00 43.32 160 ALA A CA 1
ATOM 1128 C C . ALA A 1 160 ? 18.219 20.748 12.884 1.00 43.44 160 ALA A C 1
ATOM 1129 O O . ALA A 1 160 ? 18.894 21.715 12.510 1.00 42.04 160 ALA A O 1
ATOM 1131 N N . GLY A 1 161 ? 18.581 19.488 12.636 1.00 46.05 161 GLY A N 1
ATOM 1132 C CA . GLY A 1 161 ? 19.807 19.206 11.913 1.00 43.79 161 GLY A CA 1
ATOM 1133 C C . GLY A 1 161 ? 19.783 19.646 10.466 1.00 48.10 161 GLY A C 1
ATOM 1134 O O . GLY A 1 161 ? 20.847 19.791 9.855 1.00 48.31 161 GLY A O 1
ATOM 1135 N N . TYR A 1 162 ? 18.592 19.864 9.903 1.00 49.63 162 TYR A N 1
ATOM 1136 C CA . TYR A 1 162 ? 18.450 20.269 8.511 1.00 43.10 162 TYR A CA 1
ATOM 1137 C C . TYR A 1 162 ? 17.484 21.436 8.333 1.00 45.70 162 TYR A C 1
ATOM 1138 O O . TYR A 1 162 ? 17.112 21.746 7.194 1.00 39.41 162 TYR A O 1
ATOM 1147 N N . ALA A 1 163 ? 17.068 22.088 9.416 1.00 39.14 163 ALA A N 1
ATOM 1148 C CA . ALA A 1 163 ? 16.100 23.171 9.323 1.00 38.69 163 ALA A CA 1
ATOM 1149 C C . ALA A 1 163 ? 16.787 24.494 9.010 1.00 41.67 163 ALA A C 1
ATOM 1150 O O . ALA A 1 163 ? 17.934 24.736 9.398 1.00 41.87 163 ALA A O 1
ATOM 1152 N N . ASP A 1 164 ? 16.063 25.357 8.299 1.00 42.84 164 ASP A N 1
ATOM 1153 C CA . ASP A 1 164 ? 16.562 26.671 7.916 1.00 42.71 164 ASP A CA 1
ATOM 1154 C C . ASP A 1 164 ? 15.993 27.799 8.763 1.00 41.63 164 ASP A C 1
ATOM 1155 O O . ASP A 1 164 ? 16.678 28.806 8.971 1.00 48.84 164 ASP A O 1
ATOM 1160 N N . VAL A 1 165 ? 14.765 27.661 9.255 1.00 35.24 165 VAL A N 1
ATOM 1161 C CA . VAL A 1 165 ? 14.115 28.691 10.056 1.00 38.88 165 VAL A CA 1
ATOM 1162 C C . VAL A 1 165 ? 13.543 28.043 11.311 1.00 40.82 165 VAL A C 1
ATOM 1163 O O . VAL A 1 165 ? 13.025 26.921 11.264 1.00 36.94 165 VAL A O 1
ATOM 1167 N N . PHE A 1 166 ? 13.652 28.747 12.436 1.00 42.27 166 PHE A N 1
ATOM 1168 C CA . PHE A 1 166 ? 13.291 28.211 13.739 1.00 38.04 166 PHE A CA 1
ATOM 1169 C C . PHE A 1 166 ? 12.356 29.174 14.453 1.00 40.15 166 PHE A C 1
ATOM 1170 O O . PHE A 1 166 ? 12.486 30.395 14.317 1.00 43.44 166 PHE A O 1
ATOM 1178 N N . ILE A 1 167 ? 11.415 28.621 15.214 1.00 37.59 167 ILE A N 1
ATOM 1179 C CA . ILE A 1 167 ? 10.576 29.396 16.120 1.00 35.64 167 ILE A CA 1
ATOM 1180 C C . ILE A 1 167 ? 11.106 29.176 17.529 1.00 41.48 167 ILE A C 1
ATOM 1181 O O . ILE A 1 167 ? 11.121 28.043 18.024 1.00 45.49 167 ILE A O 1
ATOM 1186 N N . VAL A 1 168 ? 11.539 30.252 18.180 1.00 36.23 168 VAL A N 1
ATOM 1187 C CA . VAL A 1 168 ? 12.209 30.171 19.471 1.00 43.47 168 VAL A CA 1
ATOM 1188 C C . VAL A 1 168 ? 11.390 30.933 20.503 1.00 46.11 168 VAL A C 1
ATOM 1189 O O . VAL A 1 168 ? 11.053 32.105 20.297 1.00 43.85 168 VAL A O 1
ATOM 1193 N N . ILE A 1 169 ? 11.074 30.263 21.606 1.00 44.78 169 ILE A N 1
ATOM 1194 C CA . ILE A 1 169 ? 10.429 30.889 22.753 1.00 45.03 169 ILE A CA 1
ATOM 1195 C C . ILE A 1 169 ? 11.514 31.336 23.722 1.00 44.23 169 ILE A C 1
ATOM 1196 O O . ILE A 1 169 ? 12.362 30.535 24.129 1.00 48.02 169 ILE A O 1
ATOM 1201 N N . ALA A 1 170 ? 11.504 32.620 24.077 1.00 42.57 170 ALA A N 1
ATOM 1202 C CA . ALA A 1 170 ? 12.496 33.164 24.991 1.00 51.67 170 ALA A CA 1
ATOM 1203 C C . ALA A 1 170 ? 11.820 34.085 25.994 1.00 49.82 170 ALA A C 1
ATOM 1204 O O . ALA A 1 170 ? 10.781 34.685 25.707 1.00 49.92 170 ALA A O 1
ATOM 1206 N N . VAL A 1 171 ? 12.432 34.202 27.169 1.00 51.82 171 VAL A N 1
ATOM 1207 C CA . VAL A 1 171 ? 11.908 35.051 28.234 1.00 49.69 171 VAL A CA 1
ATOM 1208 C C . VAL A 1 171 ? 12.359 36.484 27.981 1.00 49.64 171 VAL A C 1
ATOM 1209 O O . VAL A 1 171 ? 13.558 36.778 27.984 1.00 48.49 171 VAL A O 1
ATOM 1213 N N . THR A 1 172 ? 11.398 37.380 27.759 1.00 53.00 172 THR A N 1
ATOM 1214 C CA . THR A 1 172 ? 11.699 38.781 27.501 1.00 50.39 172 THR A CA 1
ATOM 1215 C C . THR A 1 172 ? 11.408 39.702 28.674 1.00 48.16 172 THR A C 1
ATOM 1216 O O . THR A 1 172 ? 12.041 40.754 28.783 1.00 54.21 172 THR A O 1
ATOM 1220 N N . ASP A 1 173 ? 10.467 39.347 29.546 1.00 50.77 173 ASP A N 1
ATOM 1221 C CA . ASP A 1 173 ? 10.078 40.217 30.646 1.00 55.49 173 ASP A CA 1
ATOM 1222 C C . ASP A 1 173 ? 9.825 39.393 31.900 1.00 52.67 173 ASP A C 1
ATOM 1223 O O . ASP A 1 173 ? 9.259 38.299 31.830 1.00 55.55 173 ASP A O 1
ATOM 1228 N N . LYS A 1 174 ? 10.244 39.929 33.044 1.00 48.27 174 LYS A N 1
ATOM 1229 C CA . LYS A 1 174 ? 9.932 39.368 34.358 1.00 54.51 174 LYS A CA 1
ATOM 1230 C C . LYS A 1 174 ? 9.063 40.385 35.091 1.00 65.36 174 LYS A C 1
ATOM 1231 O O . LYS A 1 174 ? 9.568 41.393 35.595 1.00 70.98 174 LYS A O 1
ATOM 1237 N N . VAL A 1 175 ? 7.759 40.123 35.153 1.00 61.24 175 VAL A N 1
ATOM 1238 C CA . VAL A 1 175 ? 6.818 41.085 35.715 1.00 69.56 175 VAL A CA 1
ATOM 1239 C C . VAL A 1 175 ? 6.111 40.487 36.925 1.00 75.29 175 VAL A C 1
ATOM 1240 O O . VAL A 1 175 ? 6.323 39.322 37.277 1.00 67.45 175 VAL A O 1
ATOM 1244 N N . LEU A 1 176 ? 5.270 41.293 37.564 1.00 85.98 176 LEU A N 1
ATOM 1245 C CA . LEU A 1 176 ? 4.512 40.902 38.743 1.00 84.46 176 LEU A CA 1
ATOM 1246 C C . LEU A 1 176 ? 3.094 40.519 38.344 1.00 87.39 176 LEU A C 1
ATOM 1247 O O . LEU A 1 176 ? 2.478 41.175 37.499 1.00 85.98 176 LEU A O 1
ATOM 1252 N N . ASP A 1 177 ? 2.578 39.455 38.954 1.00 85.49 177 ASP A N 1
ATOM 1253 C CA . ASP A 1 177 ? 1.237 38.976 38.643 1.00 90.70 177 ASP A CA 1
ATOM 1254 C C . ASP A 1 177 ? 0.225 39.762 39.477 1.00 90.68 177 ASP A C 1
ATOM 1255 O O . ASP A 1 177 ? 0.564 40.755 40.129 1.00 86.64 177 ASP A O 1
ATOM 1260 N N . LYS A 1 178 ? -1.037 39.324 39.459 1.00 93.07 178 LYS A N 1
ATOM 1261 C CA . LYS A 1 178 ? -2.135 40.167 39.931 1.00 91.16 178 LYS A CA 1
ATOM 1262 C C . LYS A 1 178 ? -1.969 40.546 41.396 1.00 92.37 178 LYS A C 1
ATOM 1263 O O . LYS A 1 178 ? -2.275 41.679 41.789 1.00 94.64 178 LYS A O 1
ATOM 1269 N N . LYS A 1 179 ? -1.493 39.610 42.217 1.00 89.88 179 LYS A N 1
ATOM 1270 C CA . LYS A 1 179 ? -1.353 39.824 43.648 1.00 87.17 179 LYS A CA 1
ATOM 1271 C C . LYS A 1 179 ? 0.075 40.147 44.075 1.00 93.19 179 LYS A C 1
ATOM 1272 O O . LYS A 1 179 ? 0.258 40.773 45.126 1.00 101.55 179 LYS A O 1
ATOM 1278 N N . GLY A 1 180 ? 1.081 39.802 43.274 1.00 91.20 180 GLY A N 1
ATOM 1279 C CA . GLY A 1 180 ? 2.436 40.192 43.625 1.00 86.91 180 GLY A CA 1
ATOM 1280 C C . GLY A 1 180 ? 3.580 39.203 43.467 1.00 91.36 180 GLY A C 1
ATOM 1281 O O . GLY A 1 180 ? 4.719 39.559 43.774 1.00 92.92 180 GLY A O 1
ATOM 1282 N N . ARG A 1 181 ? 3.318 37.965 43.020 1.00 90.55 181 ARG A N 1
ATOM 1283 C CA . ARG A 1 181 ? 4.448 37.067 42.774 1.00 94.18 181 ARG A CA 1
ATOM 1284 C C . ARG A 1 181 ? 5.148 37.426 41.461 1.00 88.88 181 ARG A C 1
ATOM 1285 O O . ARG A 1 181 ? 4.486 37.781 40.481 1.00 84.35 181 ARG A O 1
ATOM 1293 N N . PRO A 1 182 ? 6.479 37.358 41.411 1.00 87.88 182 PRO A N 1
ATOM 1294 C CA . PRO A 1 182 ? 7.172 37.568 40.134 1.00 88.70 182 PRO A CA 1
ATOM 1295 C C . PRO A 1 182 ? 6.912 36.422 39.168 1.00 81.73 182 PRO A C 1
ATOM 1296 O O . PRO A 1 182 ? 6.940 35.248 39.544 1.00 77.77 182 PRO A O 1
ATOM 1300 N N . THR A 1 183 ? 6.660 36.774 37.908 1.00 76.01 183 THR A N 1
ATOM 1301 C CA . THR A 1 183 ? 6.367 35.801 36.866 1.00 64.91 183 THR A CA 1
ATOM 1302 C C . THR A 1 183 ? 7.194 36.118 35.627 1.00 55.26 183 THR A C 1
ATOM 1303 O O . THR A 1 183 ? 7.639 37.251 35.423 1.00 56.78 183 THR A O 1
ATOM 1307 N N . LYS A 1 184 ? 7.401 35.098 34.799 1.00 54.27 184 LYS A N 1
ATOM 1308 C CA . LYS A 1 184 ? 8.232 35.206 33.607 1.00 54.10 184 LYS A CA 1
ATOM 1309 C C . LYS A 1 184 ? 7.346 35.214 32.368 1.00 50.61 184 LYS A C 1
ATOM 1310 O O . LYS A 1 184 ? 6.588 34.266 32.135 1.00 47.52 184 LYS A O 1
ATOM 1316 N N . LEU A 1 185 ? 7.442 36.283 31.584 1.00 49.03 185 LEU A N 1
ATOM 1317 C CA . LEU A 1 185 ? 6.736 36.403 30.317 1.00 51.82 185 LEU A CA 1
ATOM 1318 C C . LEU A 1 185 ? 7.679 36.059 29.174 1.00 50.48 185 LEU A C 1
ATOM 1319 O O . LEU A 1 185 ? 8.860 36.419 29.201 1.00 48.62 185 LEU A O 1
ATOM 1324 N N . CYS A 1 186 ? 7.155 35.362 28.172 1.00 47.54 186 CYS A N 1
ATOM 1325 C CA . CYS A 1 186 ? 7.945 34.949 27.025 1.00 42.67 186 CYS A CA 1
ATOM 1326 C C . CYS A 1 186 ? 7.443 35.632 25.760 1.00 47.71 186 CYS A C 1
ATOM 1327 O O . CYS A 1 186 ? 6.346 36.195 25.721 1.00 45.92 186 CYS A O 1
ATOM 1330 N N . SER A 1 187 ? 8.272 35.576 24.721 1.00 47.92 187 SER A N 1
ATOM 1331 C CA . SER A 1 187 ? 7.917 36.078 23.403 1.00 42.53 187 SER A CA 1
ATOM 1332 C C . SER A 1 187 ? 8.472 35.129 22.353 1.00 43.08 187 SER A C 1
ATOM 1333 O O . SER A 1 187 ? 9.512 34.496 22.556 1.00 47.42 187 SER A O 1
ATOM 1336 N N . ALA A 1 188 ? 7.770 35.032 21.230 1.00 43.35 188 ALA A N 1
ATOM 1337 C CA . ALA A 1 188 ? 8.231 34.207 20.126 1.00 43.57 188 ALA A CA 1
ATOM 1338 C C . ALA A 1 188 ? 9.204 34.994 19.260 1.00 40.66 188 ALA A C 1
ATOM 1339 O O . ALA A 1 188 ? 9.104 36.218 19.134 1.00 43.62 188 ALA A O 1
ATOM 1341 N N . PHE A 1 189 ? 10.152 34.277 18.662 1.00 41.68 189 PHE A N 1
ATOM 1342 C CA . PHE A 1 189 ? 11.155 34.883 17.798 1.00 43.79 189 PHE A CA 1
ATOM 1343 C C . PHE A 1 189 ? 11.415 33.968 16.615 1.00 44.93 189 PHE A C 1
ATOM 1344 O O . PHE A 1 189 ? 11.596 32.759 16.790 1.00 52.37 189 PHE A O 1
ATOM 1352 N N . ILE A 1 190 ? 11.431 34.542 15.417 1.00 40.26 190 ILE A N 1
ATOM 1353 C CA . ILE A 1 190 ? 11.842 33.807 14.227 1.00 46.92 190 ILE A CA 1
ATOM 1354 C C . ILE A 1 190 ? 13.364 33.840 14.160 1.00 51.42 190 ILE A C 1
ATOM 1355 O O . ILE A 1 190 ? 13.971 34.916 14.186 1.00 50.73 190 ILE A O 1
ATOM 1360 N N . VAL A 1 191 ? 13.986 32.666 14.082 1.00 44.71 191 VAL A N 1
ATOM 1361 C CA . VAL A 1 191 ? 15.439 32.552 14.035 1.00 40.51 191 VAL A CA 1
ATOM 1362 C C . VAL A 1 191 ? 15.832 31.794 12.776 1.00 42.53 191 VAL A C 1
ATOM 1363 O O . VAL A 1 191 ? 15.308 30.707 12.507 1.00 38.15 191 VAL A O 1
ATOM 1367 N N . GLU A 1 192 ? 16.753 32.371 12.012 1.00 46.78 192 GLU A N 1
ATOM 1368 C CA . GLU A 1 192 ? 17.293 31.760 10.808 1.00 48.73 192 GLU A CA 1
ATOM 1369 C C . GLU A 1 192 ? 18.565 30.980 11.122 1.00 44.53 192 GLU A C 1
ATOM 1370 O O . GLU A 1 192 ? 19.298 31.302 12.061 1.00 45.65 192 GLU A O 1
ATOM 1376 N N . ARG A 1 193 ? 18.813 29.939 10.321 1.00 50.37 193 ARG A N 1
ATOM 1377 C CA . ARG A 1 193 ? 19.989 29.094 10.517 1.00 43.73 193 ARG A CA 1
ATOM 1378 C C . ARG A 1 193 ? 21.282 29.896 10.429 1.00 48.35 193 ARG A C 1
ATOM 1379 O O . ARG A 1 193 ? 22.278 29.543 11.071 1.00 47.50 193 ARG A O 1
ATOM 1387 N N . THR A 1 194 ? 21.282 30.983 9.662 1.00 48.47 194 THR A N 1
ATOM 1388 C CA . THR A 1 194 ? 22.480 31.768 9.404 1.00 44.65 194 THR A CA 1
ATOM 1389 C C . THR A 1 194 ? 22.653 32.923 10.383 1.00 45.85 194 THR A C 1
ATOM 1390 O O . THR A 1 194 ? 23.528 33.769 10.175 1.00 57.26 194 THR A O 1
ATOM 1394 N N . ASP A 1 195 ? 21.843 32.980 11.435 1.00 41.34 195 ASP A N 1
ATOM 1395 C CA . ASP A 1 195 ? 21.990 34.037 12.423 1.00 52.13 195 ASP A CA 1
ATOM 1396 C C . ASP A 1 195 ? 23.262 33.819 13.239 1.00 49.54 195 ASP A C 1
ATOM 1397 O O . ASP A 1 195 ? 23.546 32.692 13.659 1.00 46.39 195 ASP A O 1
ATOM 1402 N N . PRO A 1 196 ? 24.051 34.868 13.465 1.00 56.80 196 PRO A N 1
ATOM 1403 C CA . PRO A 1 196 ? 25.285 34.708 14.242 1.00 55.33 196 PRO A CA 1
ATOM 1404 C C . PRO A 1 196 ? 24.992 34.270 15.669 1.00 54.60 196 PRO A C 1
ATOM 1405 O O . PRO A 1 196 ? 24.032 34.723 16.294 1.00 53.63 196 PRO A O 1
ATOM 1409 N N . GLY A 1 197 ? 25.836 33.379 16.181 1.00 48.34 197 GLY A N 1
ATOM 1410 C CA . GLY A 1 197 ? 25.700 32.903 17.540 1.00 54.60 197 GLY A CA 1
ATOM 1411 C C . GLY A 1 197 ? 24.610 31.883 17.769 1.00 52.56 197 GLY A C 1
ATOM 1412 O O . GLY A 1 197 ? 24.247 31.639 18.925 1.00 55.92 197 GLY A O 1
ATOM 1413 N N . PHE A 1 198 ? 24.077 31.279 16.712 1.00 46.85 198 PHE A N 1
ATOM 1414 C CA . PHE A 1 198 ? 23.087 30.216 16.822 1.00 50.41 198 PHE A CA 1
ATOM 1415 C C . PHE A 1 198 ? 23.698 28.933 16.276 1.00 49.54 198 PHE A C 1
ATOM 1416 O O . PHE A 1 198 ? 24.168 28.904 15.133 1.00 44.51 198 PHE A O 1
ATOM 1424 N N . SER A 1 199 ? 23.691 27.880 17.090 1.00 50.24 199 SER A N 1
ATOM 1425 C CA . SER A 1 199 ? 24.313 26.616 16.729 1.00 49.48 199 SER A CA 1
ATOM 1426 C C . SER A 1 199 ? 23.318 25.478 16.893 1.00 47.90 199 SER A C 1
ATOM 1427 O O . SER A 1 199 ? 22.388 25.553 17.701 1.00 44.43 199 SER A O 1
ATOM 1430 N N . VAL A 1 200 ? 23.525 24.421 16.112 1.00 41.39 200 VAL A N 1
ATOM 1431 C CA . VAL A 1 200 ? 22.748 23.192 16.204 1.00 45.87 200 VAL A CA 1
ATOM 1432 C C . VAL A 1 200 ? 23.683 22.076 16.648 1.00 46.83 200 VAL A C 1
ATOM 1433 O O . VAL A 1 200 ? 24.767 21.906 16.079 1.00 42.51 200 VAL A O 1
ATOM 1437 N N . GLY A 1 201 ? 23.264 21.319 17.658 1.00 51.54 201 GLY A N 1
ATOM 1438 C CA . GLY A 1 201 ? 24.082 20.265 18.220 1.00 39.52 201 GLY A CA 1
ATOM 1439 C C . GLY A 1 201 ? 23.996 18.971 17.438 1.00 46.95 201 GLY A C 1
ATOM 1440 O O . GLY A 1 201 ? 23.557 18.929 16.285 1.00 46.53 201 GLY A O 1
ATOM 1441 N N . LYS A 1 202 ? 24.428 17.893 18.087 1.00 55.36 202 LYS A N 1
ATOM 1442 C CA . LYS A 1 202 ? 24.440 16.582 17.459 1.00 59.77 202 LYS A CA 1
ATOM 1443 C C . LYS A 1 202 ? 23.067 15.927 17.557 1.00 56.62 202 LYS A C 1
ATOM 1444 O O . LYS A 1 202 ? 22.295 16.182 18.486 1.00 51.55 202 LYS A O 1
ATOM 1450 N N . ALA A 1 203 ? 22.765 15.080 16.575 1.00 56.42 203 ALA A N 1
ATOM 1451 C CA . ALA A 1 203 ? 21.498 14.362 16.559 1.00 55.99 203 ALA A CA 1
ATOM 1452 C C . ALA A 1 203 ? 21.434 13.364 17.708 1.00 57.71 203 ALA A C 1
ATOM 1453 O O . ALA A 1 203 ? 22.371 12.588 17.926 1.00 62.39 203 ALA A O 1
ATOM 1455 N N . GLU A 1 204 ? 20.328 13.389 18.448 1.00 50.00 204 GLU A N 1
ATOM 1456 C CA . GLU A 1 204 ? 20.129 12.440 19.533 1.00 49.47 204 GLU A CA 1
ATOM 1457 C C . GLU A 1 204 ? 19.974 11.026 18.986 1.00 47.32 204 GLU A C 1
ATOM 1458 O O . GLU A 1 204 ? 19.537 10.818 17.851 1.00 47.21 204 GLU A O 1
ATOM 1464 N N . ASP A 1 205 ? 20.338 10.046 19.808 1.00 40.89 205 ASP A N 1
ATOM 1465 C CA . ASP A 1 205 ? 20.164 8.637 19.468 1.00 42.60 205 ASP A CA 1
ATOM 1466 C C . ASP A 1 205 ? 18.866 8.179 20.125 1.00 41.17 205 ASP A C 1
ATOM 1467 O O . ASP A 1 205 ? 18.816 7.941 21.334 1.00 37.14 205 ASP A O 1
ATOM 1472 N N . LYS A 1 206 ? 17.817 8.064 19.321 1.00 40.67 206 LYS A N 1
ATOM 1473 C CA . LYS A 1 206 ? 16.469 7.802 19.799 1.00 40.19 206 LYS A CA 1
ATOM 1474 C C . LYS A 1 206 ? 16.091 6.337 19.621 1.00 36.69 206 LYS A C 1
ATOM 1475 O O . LYS A 1 206 ? 16.653 5.615 18.795 1.00 39.63 206 LYS A O 1
ATOM 1481 N N . MET A 1 207 ? 15.120 5.906 20.429 1.00 32.81 207 MET A N 1
ATOM 1482 C CA . MET A 1 207 ? 14.583 4.556 20.298 1.00 35.38 207 MET A CA 1
ATOM 1483 C C . MET A 1 207 ? 13.915 4.355 18.942 1.00 36.03 207 MET A C 1
ATOM 1484 O O . MET A 1 207 ? 14.044 3.289 18.329 1.00 39.09 207 MET A O 1
ATOM 1489 N N . GLY A 1 208 ? 13.206 5.369 18.458 1.00 34.80 208 GLY A N 1
ATOM 1490 C CA . GLY A 1 208 ? 12.516 5.287 17.185 1.00 36.47 208 GLY A CA 1
ATOM 1491 C C . GLY A 1 208 ? 12.484 6.626 16.481 1.00 36.72 208 GLY A C 1
ATOM 1492 O O . GLY A 1 208 ? 13.166 7.561 16.916 1.00 39.51 208 GLY A O 1
ATOM 1493 N N . ILE A 1 209 ? 11.684 6.729 15.412 1.00 34.00 209 ILE A N 1
ATOM 1494 C CA . ILE A 1 209 ? 11.701 7.837 14.452 1.00 42.30 209 ILE A CA 1
ATOM 1495 C C . ILE A 1 209 ? 13.135 8.327 14.285 1.00 36.31 209 ILE A C 1
ATOM 1496 O O . ILE A 1 209 ? 13.409 9.532 14.305 1.00 39.08 209 ILE A O 1
ATOM 1501 N N . ARG A 1 210 ? 14.053 7.378 14.081 1.00 39.12 210 ARG A N 1
ATOM 1502 C CA . ARG A 1 210 ? 15.481 7.635 14.217 1.00 44.51 210 ARG A CA 1
ATOM 1503 C C . ARG A 1 210 ? 16.039 8.470 13.075 1.00 42.88 210 ARG A C 1
ATOM 1504 O O . ARG A 1 210 ? 17.056 9.146 13.259 1.00 42.71 210 ARG A O 1
ATOM 1512 N N . GLY A 1 211 ? 15.398 8.444 11.906 1.00 44.23 211 GLY A N 1
ATOM 1513 C CA . GLY A 1 211 ? 15.855 9.262 10.800 1.00 41.71 211 GLY A CA 1
ATOM 1514 C C . GLY A 1 211 ? 15.609 10.741 11.000 1.00 40.79 211 GLY A C 1
ATOM 1515 O O . GLY A 1 211 ? 16.220 11.560 10.307 1.00 40.03 211 GLY A O 1
ATOM 1516 N N . SER A 1 212 ? 14.736 11.102 11.936 1.00 40.42 212 SER A N 1
ATOM 1517 C CA . SER A 1 212 ? 14.442 12.504 12.178 1.00 43.73 212 SER A CA 1
ATOM 1518 C C . SER A 1 212 ? 15.594 13.167 12.927 1.00 50.29 212 SER A C 1
ATOM 1519 O O . SER A 1 212 ? 16.271 12.546 13.751 1.00 49.88 212 SER A O 1
ATOM 1522 N N . SER A 1 213 ? 15.810 14.449 12.633 1.00 47.94 213 SER A N 1
ATOM 1523 C CA . SER A 1 213 ? 16.937 15.202 13.185 1.00 44.43 213 SER A CA 1
ATOM 1524 C C . SER A 1 213 ? 16.492 15.870 14.478 1.00 45.17 213 SER A C 1
ATOM 1525 O O . SER A 1 213 ? 15.922 16.962 14.478 1.00 48.37 213 SER A O 1
ATOM 1528 N N . THR A 1 214 ? 16.760 15.203 15.595 1.00 45.16 214 THR A N 1
ATOM 1529 C CA . THR A 1 214 ? 16.424 15.711 16.923 1.00 43.91 214 THR A CA 1
ATOM 1530 C C . THR A 1 214 ? 17.711 16.238 17.550 1.00 44.11 214 THR A C 1
ATOM 1531 O O . THR A 1 214 ? 18.534 15.465 18.048 1.00 40.64 214 THR A O 1
ATOM 1535 N N . CYS A 1 215 ? 17.883 17.557 17.523 1.00 43.78 215 CYS A N 1
ATOM 1536 C CA . CYS A 1 215 ? 19.131 18.188 17.920 1.00 47.43 215 CYS A CA 1
ATOM 1537 C C . CYS A 1 215 ? 18.860 19.324 18.895 1.00 46.19 215 CYS A C 1
ATOM 1538 O O . CYS A 1 215 ? 17.735 19.814 19.022 1.00 44.93 215 CYS A O 1
ATOM 1541 N N . GLU A 1 216 ? 19.918 19.732 19.585 1.00 44.76 216 GLU A N 1
ATOM 1542 C CA . GLU A 1 216 ? 19.864 20.837 20.527 1.00 47.51 216 GLU A CA 1
ATOM 1543 C C . GLU A 1 216 ? 20.249 22.140 19.839 1.00 45.52 216 GLU A C 1
ATOM 1544 O O . GLU A 1 216 ? 21.096 22.166 18.941 1.00 45.97 216 GLU A O 1
ATOM 1550 N N . LEU A 1 217 ? 19.607 23.226 20.259 1.00 41.68 217 LEU A N 1
ATOM 1551 C CA . LEU A 1 217 ? 19.912 24.557 19.755 1.00 39.29 217 LEU A CA 1
ATOM 1552 C C . LEU A 1 217 ? 20.653 25.335 20.833 1.00 45.09 217 LEU A C 1
ATOM 1553 O O . LEU A 1 217 ? 20.285 25.283 22.011 1.00 46.11 217 LEU A O 1
ATOM 1558 N N . ILE A 1 218 ? 21.698 26.053 20.430 1.00 48.37 218 ILE A N 1
ATOM 1559 C CA . ILE A 1 218 ? 22.524 26.818 21.356 1.00 49.11 218 ILE A CA 1
ATOM 1560 C C . ILE A 1 218 ? 22.563 28.261 20.875 1.00 45.17 218 ILE A C 1
ATOM 1561 O O . ILE A 1 218 ? 22.926 28.526 19.723 1.00 39.91 218 ILE A O 1
ATOM 1566 N N . PHE A 1 219 ? 22.191 29.186 21.752 1.00 48.42 219 PHE A N 1
ATOM 1567 C CA . PHE A 1 219 ? 22.165 30.614 21.451 1.00 44.40 219 PHE A CA 1
ATOM 1568 C C . PHE A 1 219 ? 23.267 31.294 22.260 1.00 45.64 219 PHE A C 1
ATOM 1569 O O . PHE A 1 219 ? 23.107 31.537 23.458 1.00 38.70 219 PHE A O 1
ATOM 1577 N N . GLU A 1 220 ? 24.388 31.589 21.607 1.00 48.41 220 GLU A N 1
ATOM 1578 C CA . GLU A 1 220 ? 25.496 32.317 22.227 1.00 46.70 220 GLU A CA 1
ATOM 1579 C C . GLU A 1 220 ? 25.616 33.655 21.489 1.00 51.54 220 GLU A C 1
ATOM 1580 O O . GLU A 1 220 ? 26.262 33.762 20.446 1.00 53.92 220 GLU A O 1
ATOM 1586 N N . ASP A 1 221 ? 24.950 34.678 22.028 1.00 47.70 221 ASP A N 1
ATOM 1587 C CA . ASP A 1 221 ? 24.832 35.984 21.376 1.00 57.06 221 ASP A CA 1
ATOM 1588 C C . ASP A 1 221 ? 24.158 35.855 20.008 1.00 58.87 221 ASP A C 1
ATOM 1589 O O . ASP A 1 221 ? 24.718 36.203 18.966 1.00 62.53 221 ASP A O 1
ATOM 1594 N N . CYS A 1 222 ? 22.930 35.335 20.033 1.00 58.31 222 CYS A N 1
ATOM 1595 C CA . CYS A 1 222 ? 22.120 35.175 18.825 1.00 56.16 222 CYS A CA 1
ATOM 1596 C C . CYS A 1 222 ? 21.432 36.505 18.527 1.00 58.86 222 CYS A C 1
ATOM 1597 O O . CYS A 1 222 ? 20.244 36.710 18.791 1.00 65.88 222 CYS A O 1
ATOM 1600 N N . ARG A 1 223 ? 22.212 37.432 17.975 1.00 56.93 223 ARG A N 1
ATOM 1601 C CA . ARG A 1 223 ? 21.719 38.762 17.624 1.00 55.31 223 ARG A CA 1
ATOM 1602 C C . ARG A 1 223 ? 20.861 38.681 16.367 1.00 60.90 223 ARG A C 1
ATOM 1603 O O . ARG A 1 223 ? 21.370 38.417 15.273 1.00 65.45 223 ARG A O 1
ATOM 1611 N N . ILE A 1 224 ? 19.560 38.906 16.522 1.00 63.44 224 ILE A N 1
ATOM 1612 C CA . ILE A 1 224 ? 18.620 38.837 15.406 1.00 60.34 224 ILE A CA 1
ATOM 1613 C C . ILE A 1 224 ? 17.968 40.204 15.234 1.00 59.29 224 ILE A C 1
ATOM 1614 O O . ILE A 1 224 ? 17.820 40.947 16.215 1.00 58.03 224 ILE A O 1
ATOM 1619 N N . PRO A 1 225 ? 17.595 40.587 14.012 1.00 62.21 225 PRO A N 1
ATOM 1620 C CA . PRO A 1 225 ? 16.932 41.879 13.806 1.00 57.39 225 PRO A CA 1
ATOM 1621 C C . PRO A 1 225 ? 15.663 42.015 14.635 1.00 52.35 225 PRO A C 1
ATOM 1622 O O . PRO A 1 225 ? 15.042 41.033 15.048 1.00 52.86 225 PRO A O 1
ATOM 1626 N N . LYS A 1 226 ? 15.283 43.273 14.878 1.00 54.70 226 LYS A N 1
ATOM 1627 C CA . LYS A 1 226 ? 14.159 43.562 15.763 1.00 61.48 226 LYS A CA 1
ATOM 1628 C C . LYS A 1 226 ? 12.838 43.043 15.208 1.00 61.63 226 LYS A C 1
ATOM 1629 O O . LYS A 1 226 ? 11.950 42.667 15.982 1.00 61.71 226 LYS A O 1
ATOM 1635 N N . ASP A 1 227 ? 12.687 43.004 13.883 1.00 59.73 227 ASP A N 1
ATOM 1636 C CA . ASP A 1 227 ? 11.415 42.621 13.282 1.00 67.05 227 ASP A CA 1
ATOM 1637 C C . ASP A 1 227 ? 11.132 41.125 13.349 1.00 62.10 227 ASP A C 1
ATOM 1638 O O . ASP A 1 227 ? 10.037 40.706 12.958 1.00 49.81 227 ASP A O 1
ATOM 1643 N N . ARG A 1 228 ? 12.072 40.312 13.829 1.00 55.13 228 ARG A N 1
ATOM 1644 C CA . ARG A 1 228 ? 11.842 38.875 13.908 1.00 52.28 228 ARG A CA 1
ATOM 1645 C C . ARG A 1 228 ? 11.034 38.465 15.131 1.00 50.00 228 ARG A C 1
ATOM 1646 O O . ARG A 1 228 ? 10.829 37.265 15.341 1.00 49.80 228 ARG A O 1
ATOM 1654 N N . MET A 1 229 ? 10.581 39.420 15.940 1.00 46.63 229 MET A N 1
ATOM 1655 C CA . MET A 1 229 ? 9.627 39.107 16.995 1.00 52.58 229 MET A CA 1
ATOM 1656 C C . MET A 1 229 ? 8.312 38.643 16.382 1.00 51.78 229 MET A C 1
ATOM 1657 O O . MET A 1 229 ? 7.755 39.305 15.502 1.00 52.52 229 MET A O 1
ATOM 1662 N N . LEU A 1 230 ? 7.820 37.500 16.847 1.00 47.98 230 LEU A N 1
ATOM 1663 C CA . LEU A 1 230 ? 6.569 36.928 16.372 1.00 46.78 230 LEU A CA 1
ATOM 1664 C C . LEU A 1 230 ? 5.503 37.096 17.445 1.00 50.11 230 LEU A C 1
ATOM 1665 O O . LEU A 1 230 ? 5.737 36.773 18.614 1.00 45.56 230 LEU A O 1
ATOM 1670 N N . GLY A 1 231 ? 4.340 37.602 17.049 1.00 44.02 231 GLY A N 1
ATOM 1671 C CA . GLY A 1 231 ? 3.255 37.798 17.983 1.00 41.23 231 GLY A CA 1
ATOM 1672 C C . GLY A 1 231 ? 3.403 39.073 18.795 1.00 44.46 231 GLY A C 1
ATOM 1673 O O . GLY A 1 231 ? 4.190 39.972 18.484 1.00 54.15 231 GLY A O 1
ATOM 1674 N N . VAL A 1 232 ? 2.617 39.138 19.865 1.00 49.28 232 VAL A N 1
ATOM 1675 C CA . VAL A 1 232 ? 2.618 40.274 20.779 1.00 48.88 232 VAL A CA 1
ATOM 1676 C C . VAL A 1 232 ? 3.723 40.082 21.806 1.00 49.49 232 VAL A C 1
ATOM 1677 O O . VAL A 1 232 ? 3.971 38.962 22.269 1.00 50.18 232 VAL A O 1
ATOM 1681 N N . ARG A 1 233 ? 4.401 41.177 22.152 1.00 53.84 233 ARG A N 1
ATOM 1682 C CA . ARG A 1 233 ? 5.436 41.126 23.176 1.00 54.25 233 ARG A CA 1
ATOM 1683 C C . ARG A 1 233 ? 4.854 40.636 24.497 1.00 53.53 233 ARG A C 1
ATOM 1684 O O . ARG A 1 233 ? 3.805 41.110 24.943 1.00 59.64 233 ARG A O 1
ATOM 1692 N N . GLY A 1 234 ? 5.544 39.688 25.124 1.00 50.16 234 GLY A N 1
ATOM 1693 C CA . GLY A 1 234 ? 5.105 39.120 26.379 1.00 47.40 234 GLY A CA 1
ATOM 1694 C C . GLY A 1 234 ? 4.008 38.086 26.259 1.00 48.91 234 GLY A C 1
ATOM 1695 O O . GLY A 1 234 ? 3.588 37.532 27.283 1.00 39.43 234 GLY A O 1
ATOM 1696 N N . LYS A 1 235 ? 3.533 37.807 25.044 1.00 49.87 235 LYS A N 1
ATOM 1697 C CA . LYS A 1 235 ? 2.495 36.814 24.796 1.00 51.78 235 LYS A CA 1
ATOM 1698 C C . LYS A 1 235 ? 3.046 35.576 24.092 1.00 44.41 235 LYS A C 1
ATOM 1699 O O . LYS A 1 235 ? 2.315 34.886 23.377 1.00 42.39 235 LYS A O 1
ATOM 1705 N N . GLY A 1 236 ? 4.333 35.286 24.284 1.00 45.83 236 GLY A N 1
ATOM 1706 C CA . GLY A 1 236 ? 4.940 34.167 23.582 1.00 45.58 236 GLY A CA 1
ATOM 1707 C C . GLY A 1 236 ? 4.389 32.825 24.022 1.00 45.90 236 GLY A C 1
ATOM 1708 O O . GLY A 1 236 ? 4.125 31.950 23.193 1.00 47.45 236 GLY A O 1
ATOM 1709 N N . PHE A 1 237 ? 4.212 32.643 25.332 1.00 46.51 237 PHE A N 1
ATOM 1710 C CA . PHE A 1 237 ? 3.728 31.367 25.847 1.00 45.40 237 PHE A CA 1
ATOM 1711 C C . PHE A 1 237 ? 2.325 31.060 25.337 1.00 43.84 237 PHE A C 1
ATOM 1712 O O . PHE A 1 237 ? 2.011 29.906 25.022 1.00 42.27 237 PHE A O 1
ATOM 1720 N N . GLN A 1 238 ? 1.464 32.079 25.255 1.00 43.45 238 GLN A N 1
ATOM 1721 C CA . GLN A 1 238 ? 0.158 31.895 24.630 1.00 42.02 238 GLN A CA 1
ATOM 1722 C C . GLN A 1 238 ? 0.299 31.440 23.182 1.00 39.98 238 GLN A C 1
ATOM 1723 O O . GLN A 1 238 ? -0.472 30.597 22.709 1.00 38.94 238 GLN A O 1
ATOM 1729 N N . LEU A 1 239 ? 1.279 31.992 22.461 1.00 38.96 239 LEU A N 1
ATOM 1730 C CA . LEU A 1 239 ? 1.549 31.544 21.099 1.00 38.50 239 LEU A CA 1
ATOM 1731 C C . LEU A 1 239 ? 2.032 30.099 21.074 1.00 43.17 239 LEU A C 1
ATOM 1732 O O . LEU A 1 239 ? 1.719 29.359 20.134 1.00 39.39 239 LEU A O 1
ATOM 1737 N N . ALA A 1 240 ? 2.797 29.688 22.088 1.00 35.89 240 ALA A N 1
ATOM 1738 C CA . ALA A 1 240 ? 3.313 28.324 22.137 1.00 41.95 240 ALA A CA 1
ATOM 1739 C C . ALA A 1 240 ? 2.181 27.306 22.225 1.00 37.90 240 ALA A C 1
ATOM 1740 O O . ALA A 1 240 ? 2.089 26.391 21.400 1.00 38.53 240 ALA A O 1
ATOM 1742 N N . MET A 1 241 ? 1.302 27.456 23.221 1.00 36.94 241 MET A N 1
ATOM 1743 C CA . MET A 1 241 ? 0.247 26.469 23.434 1.00 40.92 241 MET A CA 1
ATOM 1744 C C . MET A 1 241 ? -0.700 26.397 22.244 1.00 44.24 241 MET A C 1
ATOM 1745 O O . MET A 1 241 ? -1.174 25.313 21.882 1.00 39.23 241 MET A O 1
ATOM 1750 N N . ALA A 1 242 ? -0.990 27.540 21.620 1.00 41.90 242 ALA A N 1
ATOM 1751 C CA . ALA A 1 242 ? -1.842 27.525 20.439 1.00 40.19 242 ALA A CA 1
ATOM 1752 C C . ALA A 1 242 ? -1.159 26.820 19.276 1.00 41.80 242 ALA A C 1
ATOM 1753 O O . ALA A 1 242 ? -1.830 26.176 18.462 1.00 40.48 242 ALA A O 1
ATOM 1755 N N . THR A 1 243 ? 0.168 26.926 19.184 1.00 41.01 243 THR A N 1
ATOM 1756 C CA . THR A 1 243 ? 0.902 26.188 18.163 1.00 42.32 243 THR A CA 1
ATOM 1757 C C . THR A 1 243 ? 0.880 24.690 18.447 1.00 40.01 243 THR A C 1
ATOM 1758 O O . THR A 1 243 ? 0.651 23.881 17.541 1.00 40.52 243 THR A O 1
ATOM 1762 N N . LEU A 1 244 ? 1.119 24.300 19.703 1.00 37.99 244 LEU A N 1
ATOM 1763 C CA . LEU A 1 244 ? 1.078 22.885 20.053 1.00 40.46 244 LEU A CA 1
ATOM 1764 C C . LEU A 1 244 ? -0.314 22.287 19.900 1.00 41.07 244 LEU A C 1
ATOM 1765 O O . LEU A 1 244 ? -0.432 21.070 19.730 1.00 43.94 244 LEU A O 1
ATOM 1770 N N . ASP A 1 245 ? -1.365 23.110 19.951 1.00 40.40 245 ASP A N 1
ATOM 1771 C CA . ASP A 1 245 ? -2.711 22.612 19.683 1.00 42.54 245 ASP A CA 1
ATOM 1772 C C . ASP A 1 245 ? -2.815 22.058 18.268 1.00 43.16 245 ASP A C 1
ATOM 1773 O O . ASP A 1 245 ? -3.353 20.966 18.052 1.00 41.15 245 ASP A O 1
ATOM 1778 N N . GLY A 1 246 ? -2.308 22.807 17.287 1.00 41.80 246 GLY A N 1
ATOM 1779 C CA . GLY A 1 246 ? -2.300 22.311 15.922 1.00 38.31 246 GLY A CA 1
ATOM 1780 C C . GLY A 1 246 ? -1.377 21.122 15.742 1.00 37.99 246 GLY A C 1
ATOM 1781 O O . GLY A 1 246 ? -1.729 20.147 15.071 1.00 33.75 246 GLY A O 1
ATOM 1782 N N . GLY A 1 247 ? -0.182 21.186 16.335 1.00 35.81 247 GLY A N 1
ATOM 1783 C CA . GLY A 1 247 ? 0.755 20.081 16.225 1.00 34.93 247 GLY A CA 1
ATOM 1784 C C . GLY A 1 247 ? 0.248 18.795 16.848 1.00 33.71 247 GLY A C 1
ATOM 1785 O O . GLY A 1 247 ? 0.564 17.704 16.367 1.00 35.48 247 GLY A O 1
ATOM 1786 N N . ARG A 1 248 ? -0.535 18.900 17.925 1.00 34.72 248 ARG A N 1
ATOM 1787 C CA . ARG A 1 248 ? -1.069 17.702 18.567 1.00 33.11 248 ARG A CA 1
ATOM 1788 C C . ARG A 1 248 ? -1.991 16.934 17.628 1.00 34.88 248 ARG A C 1
ATOM 1789 O O . ARG A 1 248 ? -2.005 15.697 17.638 1.00 30.29 248 ARG A O 1
ATOM 1797 N N . ILE A 1 249 ? -2.773 17.647 16.813 1.00 31.76 249 ILE A N 1
ATOM 1798 C CA . ILE A 1 249 ? -3.556 16.978 15.776 1.00 32.72 249 ILE A CA 1
ATOM 1799 C C . ILE A 1 249 ? -2.633 16.254 14.804 1.00 30.41 249 ILE A C 1
ATOM 1800 O O . ILE A 1 249 ? -2.918 15.129 14.374 1.00 30.86 249 ILE A O 1
ATOM 1805 N N . GLY A 1 250 ? -1.516 16.889 14.442 1.00 28.89 250 GLY A N 1
ATOM 1806 C CA . GLY A 1 250 ? -0.559 16.244 13.556 1.00 34.98 250 GLY A CA 1
ATOM 1807 C C . GLY A 1 250 ? 0.013 14.965 14.138 1.00 33.01 250 GLY A C 1
ATOM 1808 O O . GLY A 1 250 ? 0.085 13.937 13.461 1.00 34.94 250 GLY A O 1
ATOM 1809 N N . ILE A 1 251 ? 0.436 15.015 15.404 1.00 29.82 251 ILE A N 1
ATOM 1810 C CA . ILE A 1 251 ? 0.990 13.828 16.051 1.00 30.06 251 ILE A CA 1
ATOM 1811 C C . ILE A 1 251 ? -0.063 12.733 16.146 1.00 30.89 251 ILE A C 1
ATOM 1812 O O . ILE A 1 251 ? 0.229 11.549 15.934 1.00 29.77 251 ILE A O 1
ATOM 1817 N N . ALA A 1 252 ? -1.302 13.110 16.477 1.00 32.04 252 ALA A N 1
ATOM 1818 C CA . ALA A 1 252 ? -2.396 12.145 16.494 1.00 32.05 252 ALA A CA 1
ATOM 1819 C C . ALA A 1 252 ? -2.523 11.430 15.155 1.00 31.04 252 ALA A C 1
ATOM 1820 O O . ALA A 1 252 ? -2.721 10.210 15.110 1.00 28.81 252 ALA A O 1
ATOM 1822 N N . SER A 1 253 ? -2.412 12.174 14.051 1.00 28.54 253 SER A N 1
ATOM 1823 C CA . SER A 1 253 ? -2.440 11.550 12.732 1.00 28.75 253 SER A CA 1
ATOM 1824 C C . SER A 1 253 ? -1.289 10.566 12.565 1.00 31.47 253 SER A C 1
ATOM 1825 O O . SER A 1 253 ? -1.473 9.470 12.022 1.00 25.87 253 SER A O 1
ATOM 1828 N N . GLN A 1 254 ? -0.090 10.951 13.012 1.00 27.82 254 GLN A N 1
ATOM 1829 C CA . GLN A 1 254 ? 1.060 10.051 12.963 1.00 27.50 254 GLN A CA 1
ATOM 1830 C C . GLN A 1 254 ? 0.780 8.755 13.714 1.00 26.97 254 GLN A C 1
ATOM 1831 O O . GLN A 1 254 ? 0.995 7.658 13.185 1.00 25.77 254 GLN A O 1
ATOM 1837 N N . ALA A 1 255 ? 0.311 8.866 14.960 1.00 24.74 255 ALA A N 1
ATOM 1838 C CA . ALA A 1 255 ? -0.049 7.684 15.737 1.00 29.18 255 ALA A CA 1
ATOM 1839 C C . ALA A 1 255 ? -1.095 6.850 15.008 1.00 30.74 255 ALA A C 1
ATOM 1840 O O . ALA A 1 255 ? -0.975 5.622 14.915 1.00 29.31 255 ALA A O 1
ATOM 1842 N N . LEU A 1 256 ? -2.139 7.507 14.498 1.00 28.39 256 LEU A N 1
ATOM 1843 C CA . LEU A 1 256 ? -3.150 6.812 13.708 1.00 31.90 256 LEU A CA 1
ATOM 1844 C C . LEU A 1 256 ? -2.521 6.105 12.513 1.00 28.10 256 LEU A C 1
ATOM 1845 O O . LEU A 1 256 ? -2.820 4.937 12.239 1.00 29.67 256 LEU A O 1
ATOM 1850 N N . GLY A 1 257 ? -1.651 6.807 11.783 1.00 24.75 257 GLY A N 1
ATOM 1851 C CA . GLY A 1 257 ? -0.966 6.186 10.660 1.00 27.21 257 GLY A CA 1
ATOM 1852 C C . GLY A 1 257 ? -0.147 4.975 11.066 1.00 26.80 257 GLY A C 1
ATOM 1853 O O . GLY A 1 257 ? -0.200 3.931 10.413 1.00 30.59 257 GLY A O 1
ATOM 1854 N N . ILE A 1 258 ? 0.607 5.093 12.161 1.00 24.27 258 ILE A N 1
ATOM 1855 C CA . ILE A 1 258 ? 1.429 3.981 12.635 1.00 23.09 258 ILE A CA 1
ATOM 1856 C C . ILE A 1 258 ? 0.558 2.765 12.929 1.00 28.34 258 ILE A C 1
ATOM 1857 O O . ILE A 1 258 ? 0.855 1.646 12.494 1.00 27.65 258 ILE A O 1
ATOM 1862 N N . ALA A 1 259 ? -0.531 2.969 13.674 1.00 23.94 259 ALA A N 1
ATOM 1863 C CA . ALA A 1 259 ? -1.410 1.859 14.027 1.00 33.70 259 ALA A CA 1
ATOM 1864 C C . ALA A 1 259 ? -2.076 1.263 12.791 1.00 35.66 259 ALA A C 1
ATOM 1865 O O . ALA A 1 259 ? -2.210 0.039 12.679 1.00 36.45 259 ALA A O 1
ATOM 1867 N N . GLU A 1 260 ? -2.510 2.113 11.857 1.00 27.92 260 GLU A N 1
ATOM 1868 C CA . GLU A 1 260 ? -3.124 1.615 10.629 1.00 34.82 260 GLU A CA 1
ATOM 1869 C C . GLU A 1 260 ? -2.135 0.789 9.817 1.00 34.98 260 GLU A C 1
ATOM 1870 O O . GLU A 1 260 ? -2.454 -0.319 9.371 1.00 30.78 260 GLU A O 1
ATOM 1876 N N . GLY A 1 261 ? -0.929 1.320 9.604 1.00 31.87 261 GLY A N 1
ATOM 1877 C CA . GLY A 1 261 ? 0.086 0.555 8.901 1.00 32.65 261 GLY A CA 1
ATOM 1878 C C . GLY A 1 261 ? 0.446 -0.729 9.622 1.00 36.82 261 GLY A C 1
ATOM 1879 O O . GLY A 1 261 ? 0.707 -1.756 8.990 1.00 38.43 261 GLY A O 1
ATOM 1880 N N . ALA A 1 262 ? 0.477 -0.686 10.956 1.00 35.22 262 ALA A N 1
ATOM 1881 C CA . ALA A 1 262 ? 0.692 -1.899 11.738 1.00 38.43 262 ALA A CA 1
ATOM 1882 C C . ALA A 1 262 ? -0.386 -2.937 11.450 1.00 34.41 262 ALA A C 1
ATOM 1883 O O . ALA A 1 262 ? -0.084 -4.100 11.159 1.00 34.07 262 ALA A O 1
ATOM 1885 N N . LEU A 1 263 ? -1.656 -2.530 11.533 1.00 37.22 263 LEU A N 1
ATOM 1886 C CA . LEU A 1 263 ? -2.755 -3.454 11.267 1.00 35.34 263 LEU A CA 1
ATOM 1887 C C . LEU A 1 263 ? -2.699 -3.988 9.840 1.00 35.49 263 LEU A C 1
ATOM 1888 O O . LEU A 1 263 ? -2.984 -5.168 9.601 1.00 31.37 263 LEU A O 1
ATOM 1893 N N . GLN A 1 264 ? -2.340 -3.131 8.880 1.00 35.31 264 GLN A N 1
ATOM 1894 C CA . GLN A 1 264 ? -2.264 -3.547 7.482 1.00 36.83 264 GLN A CA 1
ATOM 1895 C C . GLN A 1 264 ? -1.314 -4.725 7.311 1.00 39.32 264 GLN A C 1
ATOM 1896 O O . GLN A 1 264 ? -1.710 -5.800 6.844 1.00 31.41 264 GLN A O 1
ATOM 1902 N N . GLU A 1 265 ? -0.041 -4.522 7.662 1.00 34.51 265 GLU A N 1
ATOM 1903 C CA . GLU A 1 265 ? 0.964 -5.571 7.517 1.00 38.35 265 GLU A CA 1
ATOM 1904 C C . GLU A 1 265 ? 0.548 -6.849 8.234 1.00 33.02 265 GLU A C 1
ATOM 1905 O O . GLU A 1 265 ? 0.807 -7.956 7.747 1.00 34.99 265 GLU A O 1
ATOM 1911 N N . THR A 1 266 ? -0.099 -6.716 9.394 1.00 33.07 266 THR A N 1
ATOM 1912 C CA . THR A 1 266 ? -0.444 -7.888 10.193 1.00 30.02 266 THR A CA 1
ATOM 1913 C C . THR A 1 266 ? -1.517 -8.729 9.511 1.00 32.28 266 THR A C 1
ATOM 1914 O O . THR A 1 266 ? -1.396 -9.957 9.431 1.00 28.55 266 THR A O 1
ATOM 1918 N N . VAL A 1 267 ? -2.583 -8.085 9.024 1.00 32.24 267 VAL A N 1
ATOM 1919 C CA . VAL A 1 267 ? -3.629 -8.809 8.304 1.00 35.19 267 VAL A CA 1
ATOM 1920 C C . VAL A 1 267 ? -3.036 -9.552 7.115 1.00 32.96 267 VAL A C 1
ATOM 1921 O O . VAL A 1 267 ? -3.374 -10.714 6.855 1.00 32.56 267 VAL A O 1
ATOM 1925 N N . ALA A 1 268 ? -2.136 -8.896 6.378 1.00 30.53 268 ALA A N 1
ATOM 1926 C CA . ALA A 1 268 ? -1.454 -9.558 5.271 1.00 32.58 268 ALA A CA 1
ATOM 1927 C C . ALA A 1 268 ? -0.644 -10.754 5.756 1.00 35.65 268 ALA A C 1
ATOM 1928 O O . ALA A 1 268 ? -0.637 -11.809 5.114 1.00 43.69 268 ALA A O 1
ATOM 1930 N N . TYR A 1 269 ? 0.035 -10.613 6.897 1.00 38.09 269 TYR A N 1
ATOM 1931 C CA . TYR A 1 269 ? 0.936 -11.665 7.360 1.00 28.46 269 TYR A CA 1
ATOM 1932 C C . TYR A 1 269 ? 0.171 -12.876 7.882 1.00 31.28 269 TYR A C 1
ATOM 1933 O O . TYR A 1 269 ? 0.584 -14.020 7.657 1.00 30.59 269 TYR A O 1
ATOM 1942 N N . VAL A 1 270 ? -0.942 -12.652 8.586 1.00 34.18 270 VAL A N 1
ATOM 1943 C CA . VAL A 1 270 ? -1.677 -13.762 9.183 1.00 33.33 270 VAL A CA 1
ATOM 1944 C C . VAL A 1 270 ? -2.452 -14.545 8.131 1.00 36.15 270 VAL A C 1
ATOM 1945 O O . VAL A 1 270 ? -2.775 -15.718 8.349 1.00 33.36 270 VAL A O 1
ATOM 1949 N N . LYS A 1 271 ? -2.759 -13.924 6.989 1.00 37.94 271 LYS A N 1
ATOM 1950 C CA . LYS A 1 271 ? -3.416 -14.640 5.901 1.00 44.87 271 LYS A CA 1
ATOM 1951 C C . LYS A 1 271 ? -2.478 -15.640 5.236 1.00 44.51 271 LYS A C 1
ATOM 1952 O O . LYS A 1 271 ? -2.919 -16.715 4.812 1.00 39.90 271 LYS A O 1
ATOM 1958 N N . GLU A 1 272 ? -1.188 -15.315 5.143 1.00 39.80 272 GLU A N 1
ATOM 1959 C CA . GLU A 1 272 ? -0.244 -16.106 4.361 1.00 45.75 272 GLU A CA 1
ATOM 1960 C C . GLU A 1 272 ? 0.494 -17.132 5.211 1.00 43.87 272 GLU A C 1
ATOM 1961 O O . GLU A 1 272 ? 0.772 -18.240 4.740 1.00 45.49 272 GLU A O 1
ATOM 1967 N N . ARG A 1 273 ? 0.829 -16.784 6.448 1.00 38.53 273 ARG A N 1
ATOM 1968 C CA . ARG A 1 273 ? 1.540 -17.711 7.315 1.00 37.56 273 ARG A CA 1
ATOM 1969 C C . ARG A 1 273 ? 0.603 -18.820 7.782 1.00 40.97 273 ARG A C 1
ATOM 1970 O O . ARG A 1 273 ? -0.537 -18.559 8.180 1.00 48.37 273 ARG A O 1
ATOM 1978 N N . LYS A 1 274 ? 1.086 -20.060 7.730 1.00 38.39 274 LYS A N 1
ATOM 1979 C CA . LYS A 1 274 ? 0.341 -21.231 8.177 1.00 39.23 274 LYS A CA 1
ATOM 1980 C C . LYS A 1 274 ? 1.173 -21.981 9.204 1.00 42.95 274 LYS A C 1
ATOM 1981 O O . LYS A 1 274 ? 2.375 -22.180 9.002 1.00 44.76 274 LYS A O 1
ATOM 1987 N N . GLN A 1 275 ? 0.544 -22.390 10.303 1.00 44.34 275 GLN A N 1
ATOM 1988 C CA . GLN A 1 275 ? 1.229 -23.232 11.275 1.00 52.80 275 GLN A CA 1
ATOM 1989 C C . GLN A 1 275 ? 0.630 -24.621 11.413 1.00 55.01 275 GLN A C 1
ATOM 1990 O O . GLN A 1 275 ? 1.352 -25.617 11.294 1.00 64.54 275 GLN A O 1
ATOM 1996 N N . PHE A 1 276 ? -0.678 -24.719 11.623 1.00 38.09 276 PHE A N 1
ATOM 1997 C CA . PHE A 1 276 ? -1.331 -25.952 12.048 1.00 40.67 276 PHE A CA 1
ATOM 1998 C C . PHE A 1 276 ? -2.097 -26.618 10.908 1.00 54.80 276 PHE A C 1
ATOM 1999 O O . PHE A 1 276 ? -3.163 -27.202 11.110 1.00 46.37 276 PHE A O 1
ATOM 2007 N N . GLY A 1 277 ? -1.564 -26.527 9.692 1.00 53.48 277 GLY A N 1
ATOM 2008 C CA . GLY A 1 277 ? -2.305 -26.949 8.524 1.00 44.93 277 GLY A CA 1
ATOM 2009 C C . GLY A 1 277 ? -3.327 -25.953 8.038 1.00 47.26 277 GLY A C 1
ATOM 2010 O O . GLY A 1 277 ? -4.151 -26.297 7.183 1.00 52.58 277 GLY A O 1
ATOM 2011 N N . ARG A 1 278 ? -3.300 -24.728 8.557 1.00 43.77 278 ARG A N 1
ATOM 2012 C CA . ARG A 1 278 ? -4.236 -23.693 8.151 1.00 43.30 278 ARG A CA 1
ATOM 2013 C C . ARG A 1 278 ? -3.662 -22.341 8.540 1.00 41.01 278 ARG A C 1
ATOM 2014 O O . ARG A 1 278 ? -2.787 -22.240 9.405 1.00 43.95 278 ARG A O 1
ATOM 2022 N N . SER A 1 279 ? -4.161 -21.305 7.870 1.00 42.63 279 SER A N 1
ATOM 2023 C CA . SER A 1 279 ? -3.697 -19.944 8.101 1.00 32.44 279 SER A CA 1
ATOM 2024 C C . SER A 1 279 ? -3.863 -19.547 9.563 1.00 42.04 279 SER A C 1
ATOM 2025 O O . SER A 1 279 ? -4.771 -20.007 10.260 1.00 41.20 279 SER A O 1
ATOM 2028 N N . ILE A 1 280 ? -2.961 -18.681 10.030 1.00 39.25 280 ILE A N 1
ATOM 2029 C CA . ILE A 1 280 ? -3.103 -18.120 11.366 1.00 38.49 280 ILE A CA 1
ATOM 2030 C C . ILE A 1 280 ? -4.296 -17.173 11.429 1.00 31.32 280 ILE A C 1
ATOM 2031 O O . ILE A 1 280 ? -4.818 -16.900 12.518 1.00 33.73 280 ILE A O 1
ATOM 2036 N N . SER A 1 281 ? -4.791 -16.724 10.273 1.00 29.78 281 SER A N 1
ATOM 2037 C CA . SER A 1 281 ? -6.067 -16.017 10.232 1.00 35.19 281 SER A CA 1
ATOM 2038 C C . SER A 1 281 ? -7.217 -16.908 10.684 1.00 28.74 281 SER A C 1
ATOM 2039 O O . SER A 1 281 ? -8.230 -16.406 11.182 1.00 29.65 281 SER A O 1
ATOM 2042 N N . ALA A 1 282 ? -7.083 -18.225 10.521 1.00 33.78 282 ALA A N 1
ATOM 2043 C CA . ALA A 1 282 ? -8.187 -19.136 10.792 1.00 30.35 282 ALA A CA 1
ATOM 2044 C C . ALA A 1 282 ? -8.442 -19.348 12.279 1.00 34.78 282 ALA A C 1
ATOM 2045 O O . ALA A 1 282 ? -9.491 -19.898 12.630 1.00 33.69 282 ALA A O 1
ATOM 2047 N N . PHE A 1 283 ? -7.529 -18.935 13.155 1.00 30.56 283 PHE A N 1
ATOM 2048 C CA . PHE A 1 283 ? -7.734 -19.123 14.584 1.00 27.81 283 PHE A CA 1
ATOM 2049 C C . PHE A 1 283 ? -8.564 -17.981 15.157 1.00 31.15 283 PHE A C 1
ATOM 2050 O O . PHE A 1 283 ? -8.448 -16.830 14.726 1.00 28.78 283 PHE A O 1
ATOM 2058 N N . GLN A 1 284 ? -9.407 -18.313 16.138 1.00 31.65 284 GLN A N 1
ATOM 2059 C CA . GLN A 1 284 ? -10.329 -17.330 16.700 1.00 27.73 284 GLN A CA 1
ATOM 2060 C C . GLN A 1 284 ? -9.588 -16.205 17.414 1.00 31.51 284 GLN A C 1
ATOM 2061 O O . GLN A 1 284 ? -9.975 -15.035 17.305 1.00 32.35 284 GLN A O 1
ATOM 2067 N N . ASN A 1 285 ? -8.534 -16.543 18.162 1.00 29.89 285 ASN A N 1
ATOM 2068 C CA . ASN A 1 285 ? -7.762 -15.527 18.875 1.00 30.04 285 ASN A CA 1
ATOM 2069 C C . ASN A 1 285 ? -7.266 -14.443 17.927 1.00 28.90 285 ASN A C 1
ATOM 2070 O O . ASN A 1 285 ? -7.380 -13.247 18.218 1.00 28.88 285 ASN A O 1
ATOM 2075 N N . THR A 1 286 ? -6.698 -14.848 16.788 1.00 25.07 286 THR A N 1
ATOM 2076 C CA . THR A 1 286 ? -6.225 -13.880 15.804 1.00 27.94 286 THR A CA 1
ATOM 2077 C C . THR A 1 286 ? -7.359 -12.983 15.326 1.00 29.85 286 THR A C 1
ATOM 2078 O O . THR A 1 286 ? -7.210 -11.757 15.252 1.00 28.44 286 THR A O 1
ATOM 2082 N N . GLN A 1 287 ? -8.503 -13.582 14.986 1.00 28.57 287 GLN A N 1
ATOM 2083 C CA . GLN A 1 287 ? -9.613 -12.807 14.445 1.00 31.82 287 GLN A CA 1
ATOM 2084 C C . GLN A 1 287 ? -10.134 -11.790 15.454 1.00 32.80 287 GLN A C 1
ATOM 2085 O O . GLN A 1 287 ? -10.439 -10.648 15.090 1.00 26.79 287 GLN A O 1
ATOM 2091 N N . PHE A 1 288 ? -10.240 -12.183 16.727 1.00 29.56 288 PHE A N 1
ATOM 2092 C CA . PHE A 1 288 ? -10.745 -11.252 17.733 1.00 30.58 288 PHE A CA 1
ATOM 2093 C C . PHE A 1 288 ? -9.754 -10.124 17.994 1.00 35.05 288 PHE A C 1
ATOM 2094 O O . PHE A 1 288 ? -10.156 -8.970 18.183 1.00 33.44 288 PHE A O 1
ATOM 2102 N N . GLU A 1 289 ? -8.456 -10.443 18.021 1.00 29.99 289 GLU A N 1
ATOM 2103 C CA . GLU A 1 289 ? -7.436 -9.415 18.211 1.00 35.07 289 GLU A CA 1
ATOM 2104 C C . GLU A 1 289 ? -7.504 -8.361 17.114 1.00 32.47 289 GLU A C 1
ATOM 2105 O O . GLU A 1 289 ? -7.578 -7.158 17.394 1.00 32.85 289 GLU A O 1
ATOM 2111 N N . LEU A 1 290 ? -7.471 -8.800 15.853 1.00 31.27 290 LEU A N 1
ATOM 2112 C CA . LEU A 1 290 ? -7.522 -7.869 14.731 1.00 30.93 290 LEU A CA 1
ATOM 2113 C C . LEU A 1 290 ? -8.815 -7.064 14.735 1.00 30.92 290 LEU A C 1
ATOM 2114 O O . LEU A 1 290 ? -8.801 -5.852 14.489 1.00 30.38 290 LEU A O 1
ATOM 2119 N N . ALA A 1 291 ? -9.946 -7.724 15.001 1.00 30.22 291 ALA A N 1
ATOM 2120 C CA . ALA A 1 291 ? -11.234 -7.036 14.998 1.00 29.07 291 ALA A CA 1
ATOM 2121 C C . ALA A 1 291 ? -11.275 -5.927 16.044 1.00 32.24 291 ALA A C 1
ATOM 2122 O O . ALA A 1 291 ? -11.706 -4.804 15.758 1.00 28.98 291 ALA A O 1
ATOM 2124 N N . GLU A 1 292 ? -10.834 -6.228 17.270 1.00 31.55 292 GLU A N 1
ATOM 2125 C CA . GLU A 1 292 ? -10.890 -5.233 18.337 1.00 31.72 292 GLU A CA 1
ATOM 2126 C C . GLU A 1 292 ? -9.942 -4.072 18.065 1.00 33.16 292 GLU A C 1
ATOM 2127 O O . GLU A 1 292 ? -10.280 -2.913 18.336 1.00 32.81 292 GLU A O 1
ATOM 2133 N N . MET A 1 293 ? -8.752 -4.359 17.532 1.00 33.45 293 MET A N 1
ATOM 2134 C CA . MET A 1 293 ? -7.825 -3.289 17.176 1.00 29.22 293 MET A CA 1
ATOM 2135 C C . MET A 1 293 ? -8.408 -2.396 16.089 1.00 32.37 293 MET A C 1
ATOM 2136 O O . MET A 1 293 ? -8.326 -1.165 16.176 1.00 28.33 293 MET A O 1
ATOM 2141 N N . LYS A 1 294 ? -8.997 -3.003 15.054 1.00 27.00 294 LYS A N 1
ATOM 2142 C CA . LYS A 1 294 ? -9.652 -2.231 14.003 1.00 27.34 294 LYS A CA 1
ATOM 2143 C C . LYS A 1 294 ? -10.701 -1.290 14.583 1.00 33.68 294 LYS A C 1
ATOM 2144 O O . LYS A 1 294 ? -10.773 -0.116 14.200 1.00 29.70 294 LYS A O 1
ATOM 2150 N N . ALA A 1 295 ? -11.522 -1.790 15.511 1.00 29.20 295 ALA A N 1
ATOM 2151 C CA . ALA A 1 295 ? -12.519 -0.943 16.158 1.00 27.61 295 ALA A CA 1
ATOM 2152 C C . ALA A 1 295 ? -11.861 0.181 16.950 1.00 29.24 295 ALA A C 1
ATOM 2153 O O . ALA A 1 295 ? -12.339 1.321 16.939 1.00 26.65 295 ALA A O 1
ATOM 2155 N N . ARG A 1 296 ? -10.767 -0.126 17.653 1.00 26.44 296 ARG A N 1
ATOM 2156 C CA . ARG A 1 296 ? -10.037 0.903 18.389 1.00 30.31 296 ARG A CA 1
ATOM 2157 C C . ARG A 1 296 ? -9.471 1.956 17.444 1.00 30.81 296 ARG A C 1
ATOM 2158 O O . ARG A 1 296 ? -9.593 3.161 17.693 1.00 32.84 296 ARG A O 1
ATOM 2166 N N . ILE A 1 297 ? -8.834 1.515 16.356 1.00 30.71 297 ILE A N 1
ATOM 2167 C CA . ILE A 1 297 ? -8.251 2.446 15.392 1.00 34.03 297 ILE A CA 1
ATOM 2168 C C . ILE A 1 297 ? -9.325 3.367 14.826 1.00 30.94 297 ILE A C 1
ATOM 2169 O O . ILE A 1 297 ? -9.140 4.587 14.742 1.00 30.74 297 ILE A O 1
ATOM 2174 N N . GLU A 1 298 ? -10.462 2.791 14.425 1.00 32.09 298 GLU A N 1
ATOM 2175 C CA . GLU A 1 298 ? -11.536 3.581 13.830 1.00 34.67 298 GLU A CA 1
ATOM 2176 C C . GLU A 1 298 ? -12.023 4.668 14.783 1.00 33.25 298 GLU A C 1
ATOM 2177 O O . GLU A 1 298 ? -12.324 5.788 14.354 1.00 36.46 298 GLU A O 1
ATOM 2183 N N . ALA A 1 299 ? -12.110 4.357 16.079 1.00 36.33 299 ALA A N 1
ATOM 2184 C CA . ALA A 1 299 ? -12.544 5.361 17.047 1.00 33.30 299 ALA A CA 1
ATOM 2185 C C . ALA A 1 299 ? -11.521 6.484 17.178 1.00 33.65 299 ALA A C 1
ATOM 2186 O O . ALA A 1 299 ? -11.890 7.647 17.379 1.00 34.55 299 ALA A O 1
ATOM 2188 N N . ALA A 1 300 ? -10.232 6.155 17.068 1.00 32.26 300 ALA A N 1
ATOM 2189 C CA . ALA A 1 300 ? -9.199 7.186 17.089 1.00 35.95 300 ALA A CA 1
ATOM 2190 C C . ALA A 1 300 ? -9.252 8.044 15.831 1.00 30.65 300 ALA A C 1
ATOM 2191 O O . ALA A 1 300 ? -9.058 9.264 15.895 1.00 30.36 300 ALA A O 1
ATOM 2193 N N . LYS A 1 301 ? -9.515 7.419 14.680 1.00 33.56 301 LYS A N 1
ATOM 2194 C CA . LYS A 1 301 ? -9.540 8.141 13.410 1.00 40.48 301 LYS A CA 1
ATOM 2195 C C . LYS A 1 301 ? -10.573 9.263 13.425 1.00 38.29 301 LYS A C 1
ATOM 2196 O O . LYS A 1 301 ? -10.317 10.361 12.917 1.00 37.05 301 LYS A O 1
ATOM 2202 N N . TYR A 1 302 ? -11.746 9.005 14.005 1.00 30.14 302 TYR A N 1
ATOM 2203 C CA . TYR A 1 302 ? -12.778 10.033 14.091 1.00 30.27 302 TYR A CA 1
ATOM 2204 C C . TYR A 1 302 ? -12.325 11.194 14.969 1.00 35.58 302 TYR A C 1
ATOM 2205 O O . TYR A 1 302 ? -12.544 12.362 14.626 1.00 38.96 302 TYR A O 1
ATOM 2214 N N . LEU A 1 303 ? -11.689 10.893 16.105 1.00 36.07 303 LEU A N 1
ATOM 2215 C CA . LEU A 1 303 ? -11.180 11.943 16.985 1.00 31.32 303 LEU A CA 1
ATOM 2216 C C . LEU A 1 303 ? -10.148 12.810 16.270 1.00 33.27 303 LEU A C 1
ATOM 2217 O O . LEU A 1 303 ? -10.137 14.036 16.432 1.00 30.13 303 LEU A O 1
ATOM 2222 N N . VAL A 1 304 ? -9.274 12.191 15.476 1.00 33.42 304 VAL A N 1
ATOM 2223 C CA . VAL A 1 304 ? -8.260 12.943 14.742 1.00 33.94 304 VAL A CA 1
ATOM 2224 C C . VAL A 1 304 ? -8.919 13.828 13.691 1.00 34.20 304 VAL A C 1
ATOM 2225 O O . VAL A 1 304 ? -8.620 15.024 13.586 1.00 32.31 304 VAL A O 1
ATOM 2229 N N . TYR A 1 305 ? -9.831 13.255 12.902 1.00 35.05 305 TYR A N 1
ATOM 2230 C CA . TYR A 1 305 ? -10.511 14.024 11.864 1.00 35.89 305 TYR A CA 1
ATOM 2231 C C . TYR A 1 305 ? -11.372 15.126 12.472 1.00 34.52 305 TYR A C 1
ATOM 2232 O O . TYR A 1 305 ? -11.355 16.267 11.997 1.00 36.21 305 TYR A O 1
ATOM 2241 N N . ALA A 1 306 ? -12.126 14.806 13.527 1.00 31.23 306 ALA A N 1
ATOM 2242 C CA . ALA A 1 306 ? -12.972 15.808 14.173 1.00 30.43 306 ALA A CA 1
ATOM 2243 C C . ALA A 1 306 ? -12.150 17.008 14.628 1.00 33.94 306 ALA A C 1
ATOM 2244 O O . ALA A 1 306 ? -12.559 18.159 14.432 1.00 35.46 306 ALA A O 1
ATOM 2246 N N . ALA A 1 307 ? -10.993 16.759 15.244 1.00 36.11 307 ALA A N 1
ATOM 2247 C CA . ALA A 1 307 ? -10.106 17.854 15.625 1.00 30.98 307 ALA A CA 1
ATOM 2248 C C . ALA A 1 307 ? -9.616 18.615 14.397 1.00 32.89 307 ALA A C 1
ATOM 2249 O O . ALA A 1 307 ? -9.558 19.851 14.408 1.00 32.11 307 ALA A O 1
ATOM 2251 N N . ALA A 1 308 ? -9.247 17.893 13.335 1.00 35.58 308 ALA A N 1
ATOM 2252 C CA . ALA A 1 308 ? -8.766 18.539 12.115 1.00 36.19 308 ALA A CA 1
ATOM 2253 C C . ALA A 1 308 ? -9.807 19.488 11.533 1.00 39.15 308 ALA A C 1
ATOM 2254 O O . ALA A 1 308 ? -9.466 20.574 11.049 1.00 39.15 308 ALA A O 1
ATOM 2256 N N . LEU A 1 309 ? -11.084 19.105 11.581 1.00 37.80 309 LEU A N 1
ATOM 2257 C CA . LEU A 1 309 ? -12.136 19.955 11.036 1.00 40.01 309 LEU A CA 1
ATOM 2258 C C . LEU A 1 309 ? -12.535 21.064 11.998 1.00 43.28 309 LEU A C 1
ATOM 2259 O O . LEU A 1 309 ? -13.045 22.099 11.554 1.00 41.83 309 LEU A O 1
ATOM 2264 N N . LYS A 1 310 ? -12.322 20.870 13.300 1.00 40.85 310 LYS A N 1
ATOM 2265 C CA . LYS A 1 310 ? -12.504 21.968 14.241 1.00 44.86 310 LYS A CA 1
ATOM 2266 C C . LYS A 1 310 ? -11.457 23.053 14.010 1.00 45.58 310 LYS A C 1
ATOM 2267 O O . LYS A 1 310 ? -11.752 24.247 14.143 1.00 46.84 310 LYS A O 1
ATOM 2273 N N . LYS A 1 311 ? -10.226 22.658 13.667 1.00 45.97 311 LYS A N 1
ATOM 2274 C CA . LYS A 1 311 ? -9.206 23.641 13.314 1.00 47.47 311 LYS A CA 1
ATOM 2275 C C . LYS A 1 311 ? -9.465 24.259 11.945 1.00 51.89 311 LYS A C 1
ATOM 2276 O O . LYS A 1 311 ? -9.088 25.413 11.707 1.00 55.63 311 LYS A O 1
ATOM 2282 N N . GLN A 1 312 ? -10.102 23.519 11.035 1.00 50.78 312 GLN A N 1
ATOM 2283 C CA . GLN A 1 312 ? -10.490 24.113 9.760 1.00 46.02 312 GLN A CA 1
ATOM 2284 C C . GLN A 1 312 ? -11.527 25.208 9.966 1.00 51.68 312 GLN A C 1
ATOM 2285 O O . GLN A 1 312 ? -11.451 26.274 9.342 1.00 51.93 312 GLN A O 1
ATOM 2291 N N . GLU A 1 313 ? -12.510 24.946 10.829 1.00 47.21 313 GLU A N 1
ATOM 2292 C CA . GLU A 1 313 ? -13.427 25.981 11.293 1.00 52.51 313 GLU A CA 1
ATOM 2293 C C . GLU A 1 313 ? -12.662 27.196 11.809 1.00 56.82 313 GLU A C 1
ATOM 2294 O O . GLU A 1 313 ? -12.895 28.328 11.370 1.00 56.74 313 GLU A O 1
ATOM 2300 N N . ALA A 1 314 ? -11.753 26.969 12.763 1.00 63.56 314 ALA A N 1
ATOM 2301 C CA . ALA A 1 314 ? -10.857 27.996 13.287 1.00 62.17 314 ALA A CA 1
ATOM 2302 C C . ALA A 1 314 ? -10.263 28.877 12.194 1.00 63.20 314 ALA A C 1
ATOM 2303 O O . ALA A 1 314 ? -10.397 30.105 12.219 1.00 73.21 314 ALA A O 1
ATOM 2305 N N . MET A 1 315 ? -9.589 28.251 11.231 1.00 57.85 315 MET A N 1
ATOM 2306 C CA . MET A 1 315 ? -8.835 28.987 10.228 1.00 59.49 315 MET A CA 1
ATOM 2307 C C . MET A 1 315 ? -9.722 29.603 9.151 1.00 67.80 315 MET A C 1
ATOM 2308 O O . MET A 1 315 ? -9.290 30.542 8.472 1.00 71.75 315 MET A O 1
ATOM 2313 N N . ASN A 1 316 ? -10.965 29.148 9.016 1.00 61.70 316 ASN A N 1
ATOM 2314 C CA . ASN A 1 316 ? -11.911 29.819 8.136 1.00 65.25 316 ASN A CA 1
ATOM 2315 C C . ASN A 1 316 ? -12.550 31.042 8.781 1.00 72.49 316 ASN A C 1
ATOM 2316 O O . ASN A 1 316 ? -13.452 31.638 8.184 1.00 76.12 316 ASN A O 1
ATOM 2321 N N . GLY A 1 317 ? -12.096 31.432 9.970 1.00 61.20 317 GLY A N 1
ATOM 2322 C CA . GLY A 1 317 ? -12.584 32.600 10.662 1.00 60.49 317 GLY A CA 1
ATOM 2323 C C . GLY A 1 317 ? -13.506 32.296 11.828 1.00 71.51 317 GLY A C 1
ATOM 2324 O O . GLY A 1 317 ? -13.662 33.137 12.711 1.00 80.80 317 GLY A O 1
ATOM 2325 N N . ALA A 1 318 ? -14.114 31.116 11.854 1.00 71.76 318 ALA A N 1
ATOM 2326 C CA . ALA A 1 318 ? -15.002 30.741 12.946 1.00 78.98 318 ALA A CA 1
ATOM 2327 C C . ALA A 1 318 ? -14.240 30.627 14.266 1.00 83.52 318 ALA A C 1
ATOM 2328 O O . ALA A 1 318 ? -13.139 30.069 14.323 1.00 83.15 318 ALA A O 1
ATOM 2330 N N . LYS A 1 319 ? -14.840 31.152 15.340 1.00 91.10 319 LYS A N 1
ATOM 2331 C CA . LYS A 1 319 ? -14.156 31.336 16.621 1.00 81.15 319 LYS A CA 1
ATOM 2332 C C . LYS A 1 319 ? -14.552 30.211 17.574 1.00 85.54 319 LYS A C 1
ATOM 2333 O O . LYS A 1 319 ? -15.500 30.338 18.351 1.00 74.51 319 LYS A O 1
ATOM 2339 N N . VAL A 1 320 ? -13.826 29.094 17.505 1.00 93.37 320 VAL A N 1
ATOM 2340 C CA . VAL A 1 320 ? -13.973 27.996 18.454 1.00 90.43 320 VAL A CA 1
ATOM 2341 C C . VAL A 1 320 ? -12.591 27.488 18.845 1.00 81.92 320 VAL A C 1
ATOM 2342 O O . VAL A 1 320 ? -11.623 27.617 18.092 1.00 70.66 320 VAL A O 1
ATOM 2346 N N . ARG A 1 321 ? -12.501 26.920 20.041 1.00 83.59 321 ARG A N 1
ATOM 2347 C CA . ARG A 1 321 ? -11.256 26.339 20.524 1.00 68.56 321 ARG A CA 1
ATOM 2348 C C . ARG A 1 321 ? -11.219 24.856 20.188 1.00 68.60 321 ARG A C 1
ATOM 2349 O O . ARG A 1 321 ? -12.231 24.157 20.298 1.00 73.09 321 ARG A O 1
ATOM 2357 N N . TYR A 1 322 ? -10.047 24.381 19.763 1.00 47.11 322 TYR A N 1
ATOM 2358 C CA . TYR A 1 322 ? -9.859 22.975 19.422 1.00 48.45 322 TYR A CA 1
ATOM 2359 C C . TYR A 1 322 ? -8.772 22.330 20.272 1.00 49.65 322 TYR A C 1
ATOM 2360 O O . TYR A 1 322 ? -8.264 21.260 19.921 1.00 48.37 322 TYR A O 1
ATOM 2369 N N . SER A 1 323 ? -8.407 22.963 21.389 1.00 45.88 323 SER A N 1
ATOM 2370 C CA . SER A 1 323 ? -7.395 22.392 22.272 1.00 42.00 323 SER A CA 1
ATOM 2371 C C . SER A 1 323 ? -7.877 21.084 22.889 1.00 35.66 323 SER A C 1
ATOM 2372 O O . SER A 1 323 ? -7.132 20.098 22.941 1.00 37.96 323 SER A O 1
ATOM 2375 N N . VAL A 1 324 ? -9.121 21.058 23.372 1.00 37.46 324 VAL A N 1
ATOM 2376 C CA . VAL A 1 324 ? -9.646 19.837 23.978 1.00 33.85 324 VAL A CA 1
ATOM 2377 C C . VAL A 1 324 ? -9.760 18.726 22.942 1.00 38.82 324 VAL A C 1
ATOM 2378 O O . VAL A 1 324 ? -9.405 17.572 23.212 1.00 39.89 324 VAL A O 1
ATOM 2382 N N . GLU A 1 325 ? -10.255 19.051 21.745 1.00 35.20 325 GLU A N 1
ATOM 2383 C CA . GLU A 1 325 ? -10.345 18.048 20.689 1.00 38.29 325 GLU A CA 1
ATOM 2384 C C . GLU A 1 325 ? -8.967 17.511 20.323 1.00 35.87 325 GLU A C 1
ATOM 2385 O O . GLU A 1 325 ? -8.780 16.298 20.171 1.00 31.48 325 GLU A O 1
ATOM 2391 N N . ALA A 1 326 ? -7.988 18.407 20.168 1.00 34.96 326 ALA A N 1
ATOM 2392 C CA . ALA A 1 326 ? -6.626 17.964 19.888 1.00 37.58 326 ALA A CA 1
ATOM 2393 C C . ALA A 1 326 ? -6.064 17.140 21.039 1.00 35.19 326 ALA A C 1
ATOM 2394 O O . ALA A 1 326 ? -5.310 16.185 20.818 1.00 34.06 326 ALA A O 1
ATOM 2396 N N . ALA A 1 327 ? -6.425 17.491 22.276 1.00 38.02 327 ALA A N 1
ATOM 2397 C CA . ALA A 1 327 ? -5.922 16.744 23.424 1.00 35.92 327 ALA A CA 1
ATOM 2398 C C . ALA A 1 327 ? -6.514 15.343 23.478 1.00 33.40 327 ALA A C 1
ATOM 2399 O O . ALA A 1 327 ? -5.799 14.371 23.748 1.00 36.35 327 ALA A O 1
ATOM 2401 N N . GLN A 1 328 ? -7.821 15.221 23.233 1.00 31.65 328 GLN A N 1
ATOM 2402 C CA . GLN A 1 328 ? -8.435 13.899 23.174 1.00 34.78 328 GLN A CA 1
ATOM 2403 C C . GLN A 1 328 ? -7.862 13.074 22.030 1.00 33.15 328 GLN A C 1
ATOM 2404 O O . GLN A 1 328 ? -7.617 11.871 22.182 1.00 29.15 328 GLN A O 1
ATOM 2410 N N . ALA A 1 329 ? -7.653 13.702 20.870 1.00 30.98 329 ALA A N 1
ATOM 2411 C CA . ALA A 1 329 ? -7.147 12.971 19.714 1.00 31.72 329 ALA A CA 1
ATOM 2412 C C . ALA A 1 329 ? -5.774 12.373 19.989 1.00 32.75 329 ALA A C 1
ATOM 2413 O O . ALA A 1 329 ? -5.542 11.185 19.741 1.00 31.73 329 ALA A O 1
ATOM 2415 N N . LYS A 1 330 ? -4.847 13.184 20.509 1.00 32.48 330 LYS A N 1
ATOM 2416 C CA . LYS A 1 330 ? -3.496 12.683 20.745 1.00 34.79 330 LYS A CA 1
ATOM 2417 C C . LYS A 1 330 ? -3.471 11.628 21.843 1.00 29.27 330 LYS A C 1
ATOM 2418 O O . LYS A 1 330 ? -2.762 10.622 21.726 1.00 31.40 330 LYS A O 1
ATOM 2424 N N . LEU A 1 331 ? -4.229 11.846 22.921 1.00 27.43 331 LEU A N 1
ATOM 2425 C CA . LEU A 1 331 ? -4.261 10.886 24.021 1.00 25.67 331 LEU A CA 1
ATOM 2426 C C . LEU A 1 331 ? -4.684 9.503 23.543 1.00 33.12 331 LEU A C 1
ATOM 2427 O O . LEU A 1 331 ? -4.011 8.503 23.819 1.00 30.35 331 LEU A O 1
ATOM 2432 N N . ILE A 1 332 ? -5.803 9.428 22.818 1.00 31.21 332 ILE A N 1
ATOM 2433 C CA . ILE A 1 332 ? -6.344 8.134 22.415 1.00 28.31 332 ILE A CA 1
ATOM 2434 C C . ILE A 1 332 ? -5.494 7.510 21.314 1.00 30.81 332 ILE A C 1
ATOM 2435 O O . ILE A 1 332 ? -5.178 6.315 21.356 1.00 31.96 332 ILE A O 1
ATOM 2440 N N . ALA A 1 333 ? -5.118 8.306 20.309 1.00 27.36 333 ALA A N 1
ATOM 2441 C CA . ALA A 1 333 ? -4.342 7.777 19.189 1.00 29.92 333 ALA A CA 1
ATOM 2442 C C . ALA A 1 333 ? -3.002 7.220 19.654 1.00 31.17 333 ALA A C 1
ATOM 2443 O O . ALA A 1 333 ? -2.604 6.117 19.259 1.00 26.56 333 ALA A O 1
ATOM 2445 N N . ALA A 1 334 ? -2.285 7.978 20.490 1.00 29.22 334 ALA A N 1
ATOM 2446 C CA . ALA A 1 334 ? -0.983 7.527 20.974 1.00 27.15 334 ALA A CA 1
ATOM 2447 C C . ALA A 1 334 ? -1.106 6.230 21.761 1.00 28.06 334 ALA A C 1
ATOM 2448 O O . ALA A 1 334 ? -0.295 5.312 21.592 1.00 29.56 334 ALA A O 1
ATOM 2450 N N . ARG A 1 335 ? -2.120 6.134 22.623 1.00 31.14 335 ARG A N 1
ATOM 2451 C CA . ARG A 1 335 ? -2.306 4.916 23.403 1.00 33.54 335 ARG A CA 1
ATOM 2452 C C . ARG A 1 335 ? -2.826 3.776 22.540 1.00 34.50 335 ARG A C 1
ATOM 2453 O O . ARG A 1 335 ? -2.554 2.606 22.832 1.00 35.19 335 ARG A O 1
ATOM 2461 N N . THR A 1 336 ? -3.573 4.091 21.479 1.00 29.50 336 THR A N 1
ATOM 2462 C CA . THR A 1 336 ? -4.003 3.048 20.557 1.00 24.73 336 THR A CA 1
ATOM 2463 C C . THR A 1 336 ? -2.840 2.558 19.703 1.00 27.36 336 THR A C 1
ATOM 2464 O O . THR A 1 336 ? -2.719 1.355 19.441 1.00 26.21 336 THR A O 1
ATOM 2468 N N . ALA A 1 337 ? -1.967 3.472 19.272 1.00 21.11 337 ALA A N 1
ATOM 2469 C CA . ALA A 1 337 ? -0.824 3.085 18.451 1.00 25.38 337 ALA A CA 1
ATOM 2470 C C . ALA A 1 337 ? 0.090 2.117 19.194 1.00 28.23 337 ALA A C 1
ATOM 2471 O O . ALA A 1 337 ? 0.443 1.054 18.671 1.00 26.40 337 ALA A O 1
ATOM 2473 N N . SER A 1 338 ? 0.484 2.473 20.420 1.00 28.03 338 SER A N 1
ATOM 2474 C CA . SER A 1 338 ? 1.350 1.604 21.213 1.00 27.21 338 SER A CA 1
ATOM 2475 C C . SER A 1 338 ? 0.703 0.244 21.442 1.00 32.77 338 SER A C 1
ATOM 2476 O O . SER A 1 338 ? 1.342 -0.801 21.268 1.00 26.44 338 SER A O 1
ATOM 2479 N N . ASP A 1 339 ? -0.573 0.243 21.837 1.00 28.13 339 ASP A N 1
ATOM 2480 C CA . ASP A 1 339 ? -1.275 -1.008 22.109 1.00 27.20 339 ASP A CA 1
ATOM 2481 C C . ASP A 1 339 ? -1.384 -1.871 20.858 1.00 28.49 339 ASP A C 1
ATOM 2482 O O . ASP A 1 339 ? -1.213 -3.094 20.922 1.00 29.56 339 ASP A O 1
ATOM 2487 N N . VAL A 1 340 ? -1.663 -1.253 19.709 1.00 24.65 340 VAL A N 1
ATOM 2488 C CA . VAL A 1 340 ? -1.869 -2.022 18.484 1.00 26.80 340 VAL A CA 1
ATOM 2489 C C . VAL A 1 340 ? -0.551 -2.617 18.000 1.00 24.32 340 VAL A C 1
ATOM 2490 O O . VAL A 1 340 ? -0.480 -3.802 17.652 1.00 24.21 340 VAL A O 1
ATOM 2494 N N . THR A 1 341 ? 0.509 -1.806 17.965 1.00 26.99 341 THR A N 1
ATOM 2495 C CA . THR A 1 341 ? 1.795 -2.296 17.474 1.00 30.32 341 THR A CA 1
ATOM 2496 C C . THR A 1 341 ? 2.317 -3.453 18.321 1.00 29.54 341 THR A C 1
ATOM 2497 O O . THR A 1 341 ? 2.926 -4.390 17.790 1.00 30.21 341 THR A O 1
ATOM 2501 N N . ARG A 1 342 ? 2.102 -3.407 19.639 1.00 26.22 342 ARG A N 1
ATOM 2502 C CA . ARG A 1 342 ? 2.565 -4.509 20.478 1.00 28.99 342 ARG A CA 1
ATOM 2503 C C . ARG A 1 342 ? 1.765 -5.779 20.221 1.00 31.30 342 ARG A C 1
ATOM 2504 O O . ARG A 1 342 ? 2.336 -6.872 20.129 1.00 31.36 342 ARG A O 1
ATOM 2512 N N . ARG A 1 343 ? 0.442 -5.658 20.102 1.00 29.54 343 ARG A N 1
ATOM 2513 C CA . ARG A 1 343 ? -0.377 -6.840 19.860 1.00 34.73 343 ARG A CA 1
ATOM 2514 C C . ARG A 1 343 ? -0.222 -7.355 18.435 1.00 26.77 343 ARG A C 1
ATOM 2515 O O . ARG A 1 343 ? -0.434 -8.547 18.184 1.00 27.94 343 ARG A O 1
ATOM 2523 N N . CYS A 1 344 ? 0.152 -6.485 17.494 1.00 19.87 344 CYS A N 1
ATOM 2524 C CA . CYS A 1 344 ? 0.415 -6.943 16.134 1.00 26.09 344 CYS A CA 1
ATOM 2525 C C . CYS A 1 344 ? 1.749 -7.671 16.037 1.00 31.94 344 CYS A C 1
ATOM 2526 O O . CYS A 1 344 ? 1.884 -8.622 15.258 1.00 30.49 344 CYS A O 1
ATOM 2529 N N . LEU A 1 345 ? 2.748 -7.230 16.808 1.00 34.21 345 LEU A N 1
ATOM 2530 C CA . LEU A 1 345 ? 4.014 -7.953 16.871 1.00 24.30 345 LEU A CA 1
ATOM 2531 C C . LEU A 1 345 ? 3.808 -9.365 17.402 1.00 27.69 345 LEU A C 1
ATOM 2532 O O . LEU A 1 345 ? 4.451 -10.313 16.935 1.00 27.91 345 LEU A O 1
ATOM 2537 N N . GLN A 1 346 ? 2.925 -9.516 18.394 1.00 25.09 346 GLN A N 1
ATOM 2538 C CA . GLN A 1 346 ? 2.605 -10.834 18.932 1.00 26.25 346 GLN A CA 1
ATOM 2539 C C . GLN A 1 346 ? 2.146 -11.788 17.836 1.00 28.69 346 GLN A C 1
ATOM 2540 O O . GLN A 1 346 ? 2.551 -12.956 17.807 1.00 29.56 346 GLN A O 1
ATOM 2546 N N . LEU A 1 347 ? 1.300 -11.306 16.922 1.00 27.75 347 LEU A N 1
ATOM 2547 C CA . LEU A 1 347 ? 0.762 -12.154 15.865 1.00 29.77 347 LEU A CA 1
ATOM 2548 C C . LEU A 1 347 ? 1.813 -12.527 14.828 1.00 34.30 347 LEU A C 1
ATOM 2549 O O . LEU A 1 347 ? 1.631 -13.512 14.105 1.00 33.15 347 LEU A O 1
ATOM 2554 N N . PHE A 1 348 ? 2.900 -11.760 14.731 1.00 31.13 348 PHE A N 1
ATOM 2555 C CA . PHE A 1 348 ? 4.007 -12.132 13.858 1.00 34.43 348 PHE A CA 1
ATOM 2556 C C . PHE A 1 348 ? 4.840 -13.269 14.435 1.00 32.14 348 PHE A C 1
ATOM 2557 O O . PHE A 1 348 ? 5.572 -13.926 13.687 1.00 33.29 348 PHE A O 1
ATOM 2565 N N . GLY A 1 349 ? 4.743 -13.517 15.740 1.00 35.35 349 GLY A N 1
ATOM 2566 C CA . GLY A 1 349 ? 5.616 -14.479 16.381 1.00 35.81 349 GLY A CA 1
ATOM 2567 C C . GLY A 1 349 ? 7.065 -14.024 16.344 1.00 28.21 349 GLY A C 1
ATOM 2568 O O . GLY A 1 349 ? 7.374 -12.828 16.361 1.00 28.28 349 GLY A O 1
ATOM 2569 N N . GLY A 1 350 ? 7.973 -15.001 16.289 1.00 27.36 350 GLY A N 1
ATOM 2570 C CA . GLY A 1 350 ? 9.391 -14.684 16.309 1.00 34.12 350 GLY A CA 1
ATOM 2571 C C . GLY A 1 350 ? 9.849 -13.867 15.116 1.00 34.39 350 GLY A C 1
ATOM 2572 O O . GLY A 1 350 ? 10.849 -13.148 15.200 1.00 36.23 350 GLY A O 1
ATOM 2573 N N . TYR A 1 351 ? 9.131 -13.962 13.995 1.00 29.15 351 TYR A N 1
ATOM 2574 C CA . TYR A 1 351 ? 9.516 -13.213 12.803 1.00 29.46 351 TYR A CA 1
ATOM 2575 C C . TYR A 1 351 ? 9.310 -11.714 12.983 1.00 32.86 351 TYR A C 1
ATOM 2576 O O . TYR A 1 351 ? 9.983 -10.914 12.322 1.00 32.18 351 TYR A O 1
ATOM 2585 N N . GLY A 1 352 ? 8.399 -11.313 13.870 1.00 25.91 352 GLY A N 1
ATOM 2586 C CA . GLY A 1 352 ? 8.163 -9.901 14.105 1.00 30.03 352 GLY A CA 1
ATOM 2587 C C . GLY A 1 352 ? 9.177 -9.227 14.993 1.00 34.55 352 GLY A C 1
ATOM 2588 O O . GLY A 1 352 ? 9.177 -7.996 15.093 1.00 29.18 352 GLY A O 1
ATOM 2589 N N . TYR A 1 353 ? 10.035 -10.006 15.645 1.00 34.44 353 TYR A N 1
ATOM 2590 C CA . TYR A 1 353 ? 11.094 -9.466 16.481 1.00 35.66 353 TYR A CA 1
ATOM 2591 C C . TYR A 1 353 ? 12.347 -9.109 15.693 1.00 40.58 353 TYR A C 1
ATOM 2592 O O . TYR A 1 353 ? 13.240 -8.457 16.244 1.00 43.93 353 TYR A O 1
ATOM 2601 N N . THR A 1 354 ? 12.435 -9.517 14.430 1.00 32.70 354 THR A N 1
ATOM 2602 C CA . THR A 1 354 ? 13.585 -9.232 13.586 1.00 39.05 354 THR A CA 1
ATOM 2603 C C . THR A 1 354 ? 13.299 -8.041 12.677 1.00 38.78 354 THR A C 1
ATOM 2604 O O . THR A 1 354 ? 12.151 -7.623 12.502 1.00 45.29 354 THR A O 1
ATOM 2608 N N . ARG A 1 355 ? 14.367 -7.496 12.092 1.00 41.58 355 ARG A N 1
ATOM 2609 C CA . ARG A 1 355 ? 14.231 -6.377 11.167 1.00 45.52 355 ARG A CA 1
ATOM 2610 C C . ARG A 1 355 ? 13.696 -6.780 9.800 1.00 43.93 355 ARG A C 1
ATOM 2611 O O . ARG A 1 355 ? 13.485 -5.896 8.963 1.00 48.61 355 ARG A O 1
ATOM 2619 N N . ASP A 1 356 ? 13.509 -8.079 9.537 1.00 46.69 356 ASP A N 1
ATOM 2620 C CA . ASP A 1 356 ? 12.888 -8.499 8.282 1.00 46.43 356 ASP A CA 1
ATOM 2621 C C . ASP A 1 356 ? 11.579 -7.761 8.035 1.00 50.58 356 ASP A C 1
ATOM 2622 O O . ASP A 1 356 ? 11.284 -7.359 6.904 1.00 44.99 356 ASP A O 1
ATOM 2627 N N . TYR A 1 357 ? 10.777 -7.579 9.084 1.00 47.80 357 TYR A N 1
ATOM 2628 C CA . TYR A 1 357 ? 9.473 -6.953 8.983 1.00 39.54 357 TYR A CA 1
ATOM 2629 C C . TYR A 1 357 ? 9.467 -5.588 9.665 1.00 38.16 357 TYR A C 1
ATOM 2630 O O . TYR A 1 357 ? 10.271 -5.332 10.566 1.00 44.36 357 TYR A O 1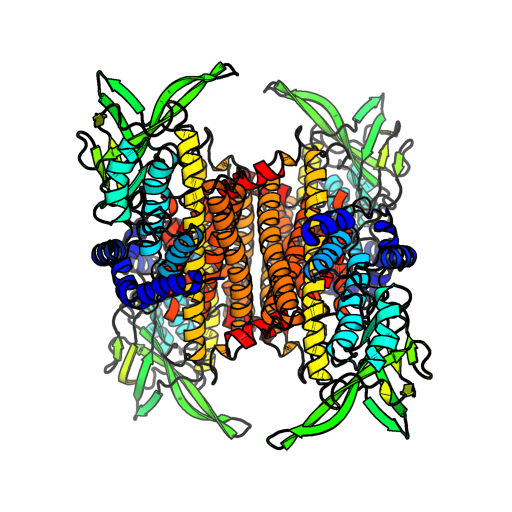
ATOM 2639 N N . PRO A 1 358 ? 8.572 -4.685 9.253 1.00 39.68 358 PRO A N 1
ATOM 2640 C CA . PRO A 1 358 ? 8.579 -3.321 9.795 1.00 38.72 358 PRO A CA 1
ATOM 2641 C C . PRO A 1 358 ? 7.817 -3.155 11.100 1.00 37.85 358 PRO A C 1
ATOM 2642 O O . PRO A 1 358 ? 7.752 -2.032 11.614 1.00 38.86 358 PRO A O 1
ATOM 2646 N N . ILE A 1 359 ? 7.241 -4.227 11.646 1.00 33.34 359 ILE A N 1
ATOM 2647 C CA . ILE A 1 359 ? 6.362 -4.091 12.803 1.00 34.97 359 ILE A CA 1
ATOM 2648 C C . ILE A 1 359 ? 7.141 -3.634 14.032 1.00 34.21 359 ILE A C 1
ATOM 2649 O O . ILE A 1 359 ? 6.652 -2.813 14.819 1.00 31.74 359 ILE A O 1
ATOM 2654 N N . GLU A 1 360 ? 8.361 -4.142 14.221 1.00 35.40 360 GLU A N 1
ATOM 2655 C CA . GLU A 1 360 ? 9.137 -3.730 15.387 1.00 35.90 360 GLU A CA 1
ATOM 2656 C C . GLU A 1 360 ? 9.486 -2.246 15.319 1.00 34.36 360 GLU A C 1
ATOM 2657 O O . GLU A 1 360 ? 9.434 -1.544 16.336 1.00 34.56 360 GLU A O 1
ATOM 2663 N N . ARG A 1 361 ? 9.853 -1.748 14.132 1.00 34.65 361 ARG A N 1
ATOM 2664 C CA . ARG A 1 361 ? 10.058 -0.310 13.979 1.00 37.35 361 ARG A CA 1
ATOM 2665 C C . ARG A 1 361 ? 8.779 0.464 14.268 1.00 40.28 361 ARG A C 1
ATOM 2666 O O . ARG A 1 361 ? 8.820 1.551 14.857 1.00 37.09 361 ARG A O 1
ATOM 2674 N N . MET A 1 362 ? 7.632 -0.085 13.863 1.00 33.29 362 MET A N 1
ATOM 2675 C CA . MET A 1 362 ? 6.354 0.553 14.160 1.00 36.27 362 MET A CA 1
ATOM 2676 C C . MET A 1 362 ? 6.148 0.704 15.663 1.00 32.25 362 MET A C 1
ATOM 2677 O O . MET A 1 362 ? 5.756 1.774 16.141 1.00 34.56 362 MET A O 1
ATOM 2682 N N . MET A 1 363 ? 6.401 -0.365 16.426 1.00 31.81 363 MET A N 1
ATOM 2683 C CA . MET A 1 363 ? 6.224 -0.280 17.872 1.00 35.11 363 MET A CA 1
ATOM 2684 C C . MET A 1 363 ? 7.175 0.737 18.489 1.00 28.43 363 MET A C 1
ATOM 2685 O O . MET A 1 363 ? 6.796 1.472 19.408 1.00 30.97 363 MET A O 1
ATOM 2690 N N . ARG A 1 364 ? 8.418 0.794 18.003 1.00 36.55 364 ARG A N 1
ATOM 2691 C CA . ARG A 1 364 ? 9.330 1.835 18.467 1.00 38.36 364 ARG A CA 1
ATOM 2692 C C . ARG A 1 364 ? 8.817 3.220 18.094 1.00 33.64 364 ARG A C 1
ATOM 2693 O O . ARG A 1 364 ? 8.895 4.157 18.898 1.00 33.92 364 ARG A O 1
ATOM 2701 N N . ASP A 1 365 ? 8.286 3.367 16.877 1.00 29.75 365 ASP A N 1
ATOM 2702 C CA . ASP A 1 365 ? 7.704 4.640 16.463 1.00 35.68 365 ASP A CA 1
ATOM 2703 C C . ASP A 1 365 ? 6.440 4.979 17.244 1.00 34.55 365 ASP A C 1
ATOM 2704 O O . ASP A 1 365 ? 6.159 6.159 17.473 1.00 30.55 365 ASP A O 1
ATOM 2709 N N . ALA A 1 366 ? 5.653 3.976 17.636 1.00 34.58 366 ALA A N 1
ATOM 2710 C CA . ALA A 1 366 ? 4.430 4.265 18.380 1.00 34.28 366 ALA A CA 1
ATOM 2711 C C . ALA A 1 366 ? 4.741 4.880 19.737 1.00 35.53 366 ALA A C 1
ATOM 2712 O O . ALA A 1 366 ? 3.993 5.740 20.218 1.00 34.42 366 ALA A O 1
ATOM 2714 N N . LYS A 1 367 ? 5.841 4.451 20.359 1.00 33.84 367 LYS A N 1
ATOM 2715 C CA . LYS A 1 367 ? 6.212 4.918 21.691 1.00 34.61 367 LYS A CA 1
ATOM 2716 C C . LYS A 1 367 ? 6.359 6.436 21.762 1.00 33.02 367 LYS A C 1
ATOM 2717 O O . LYS A 1 367 ? 6.104 7.032 22.815 1.00 32.87 367 LYS A O 1
ATOM 2723 N N . ILE A 1 368 ? 6.765 7.079 20.666 1.00 40.96 368 ILE A N 1
ATOM 2724 C CA . ILE A 1 368 ? 7.086 8.503 20.723 1.00 35.02 368 ILE A CA 1
ATOM 2725 C C . ILE A 1 368 ? 5.817 9.348 20.806 1.00 31.94 368 ILE A C 1
ATOM 2726 O O . ILE A 1 368 ? 5.800 10.380 21.488 1.00 30.16 368 ILE A O 1
ATOM 2731 N N . THR A 1 369 ? 4.734 8.923 20.146 1.00 35.33 369 THR A N 1
ATOM 2732 C CA . THR A 1 369 ? 3.529 9.744 20.069 1.00 33.39 369 THR A CA 1
ATOM 2733 C C . THR A 1 369 ? 2.898 9.999 21.433 1.00 33.61 369 THR A C 1
ATOM 2734 O O . THR A 1 369 ? 2.101 10.934 21.568 1.00 27.54 369 THR A O 1
ATOM 2738 N N . GLU A 1 370 ? 3.225 9.193 22.442 1.00 27.78 370 GLU A N 1
ATOM 2739 C CA . GLU A 1 370 ? 2.682 9.418 23.774 1.00 36.93 370 GLU A CA 1
ATOM 2740 C C . GLU A 1 370 ? 3.425 10.498 24.551 1.00 38.16 370 GLU A C 1
ATOM 2741 O O . GLU A 1 370 ? 2.973 10.866 25.641 1.00 38.30 370 GLU A O 1
ATOM 2747 N N . ILE A 1 371 ? 4.542 11.015 24.034 1.00 35.50 371 ILE A N 1
ATOM 2748 C CA . ILE A 1 371 ? 5.406 11.863 24.850 1.00 38.71 371 ILE A CA 1
ATOM 2749 C C . ILE A 1 371 ? 5.566 13.278 24.300 1.00 36.92 371 ILE A C 1
ATOM 2750 O O . ILE A 1 371 ? 5.222 14.254 24.975 1.00 37.67 371 ILE A O 1
ATOM 2755 N N . TYR A 1 372 ? 6.074 13.412 23.076 1.00 35.41 372 TYR A N 1
ATOM 2756 C CA . TYR A 1 372 ? 6.464 14.737 22.610 1.00 39.64 372 TYR A CA 1
ATOM 2757 C C . TYR A 1 372 ? 5.259 15.529 22.111 1.00 44.28 372 TYR A C 1
ATOM 2758 O O . TYR A 1 372 ? 4.210 14.974 21.772 1.00 33.97 372 TYR A O 1
ATOM 2767 N N . GLU A 1 373 ? 5.430 16.855 22.080 1.00 38.86 373 GLU A N 1
ATOM 2768 C CA . GLU A 1 373 ? 4.348 17.804 21.816 1.00 36.95 373 GLU A CA 1
ATOM 2769 C C . GLU A 1 373 ? 3.251 17.702 22.872 1.00 42.37 373 GLU A C 1
ATOM 2770 O O . GLU A 1 373 ? 2.069 17.906 22.583 1.00 45.24 373 GLU A O 1
ATOM 2776 N N . GLY A 1 374 ? 3.642 17.391 24.106 1.00 41.37 374 GLY A N 1
ATOM 2777 C CA . GLY A 1 374 ? 2.688 17.191 25.176 1.00 37.75 374 GLY A CA 1
ATOM 2778 C C . GLY A 1 374 ? 2.434 15.728 25.465 1.00 34.69 374 GLY A C 1
ATOM 2779 O O . GLY A 1 374 ? 1.871 15.010 24.633 1.00 33.96 374 GLY A O 1
ATOM 2780 N N . THR A 1 375 ? 2.851 15.274 26.644 1.00 37.55 375 THR A N 1
ATOM 2781 C CA . THR A 1 375 ? 2.650 13.887 27.028 1.00 39.18 375 THR A CA 1
ATOM 2782 C C . THR A 1 375 ? 1.172 13.627 27.303 1.00 32.82 375 THR A C 1
ATOM 2783 O O . THR A 1 375 ? 0.364 14.549 27.446 1.00 32.43 375 THR A O 1
ATOM 2787 N N . SER A 1 376 ? 0.821 12.339 27.358 1.00 31.21 376 SER A N 1
ATOM 2788 C CA . SER A 1 376 ? -0.548 11.949 27.679 1.00 32.71 376 SER A CA 1
ATOM 2789 C C . SER A 1 376 ? -1.030 12.593 28.973 1.00 36.07 376 SER A C 1
ATOM 2790 O O . SER A 1 376 ? -2.210 12.941 29.093 1.00 41.57 376 SER A O 1
ATOM 2793 N N . GLU A 1 377 ? -0.133 12.766 29.947 1.00 33.08 377 GLU A N 1
ATOM 2794 C CA . GLU A 1 377 ? -0.509 13.414 31.199 1.00 32.56 377 GLU A CA 1
ATOM 2795 C C . GLU A 1 377 ? -0.848 14.883 30.980 1.00 35.17 377 GLU A C 1
ATOM 2796 O O . GLU A 1 377 ? -1.757 15.419 31.623 1.00 38.92 377 GLU A O 1
ATOM 2802 N N . VAL A 1 378 ? -0.121 15.552 30.082 1.00 32.60 378 VAL A N 1
ATOM 2803 C CA . VAL A 1 378 ? -0.453 16.931 29.732 1.00 34.79 378 VAL A CA 1
ATOM 2804 C C . VAL A 1 378 ? -1.812 16.992 29.048 1.00 37.07 378 VAL A C 1
ATOM 2805 O O . VAL A 1 378 ? -2.617 17.894 29.310 1.00 31.69 378 VAL A O 1
ATOM 2809 N N . GLN A 1 379 ? -2.089 16.032 28.162 1.00 35.43 379 GLN A N 1
ATOM 2810 C CA . GLN A 1 379 ? -3.389 15.989 27.502 1.00 34.43 379 GLN A CA 1
ATOM 2811 C C . GLN A 1 379 ? -4.506 15.771 28.515 1.00 36.44 379 GLN A C 1
ATOM 2812 O O . GLN A 1 379 ? -5.585 16.363 28.399 1.00 29.39 379 GLN A O 1
ATOM 2818 N N . MET A 1 380 ? -4.264 14.925 29.519 1.00 37.27 380 MET A N 1
ATOM 2819 C CA . MET A 1 380 ? -5.260 14.729 30.565 1.00 36.45 380 MET A CA 1
ATOM 2820 C C . MET A 1 380 ? -5.376 15.955 31.463 1.00 32.29 380 MET A C 1
ATOM 2821 O O . MET A 1 380 ? -6.440 16.194 32.045 1.00 30.67 380 MET A O 1
ATOM 2826 N N . MET A 1 381 ? -4.304 16.743 31.586 1.00 30.92 381 MET A N 1
ATOM 2827 C CA . MET A 1 381 ? -4.416 18.028 32.271 1.00 34.02 381 MET A CA 1
ATOM 2828 C C . MET A 1 381 ? -5.295 18.991 31.486 1.00 28.75 381 MET A C 1
ATOM 2829 O O . MET A 1 381 ? -6.102 19.723 32.071 1.00 33.76 381 MET A O 1
ATOM 2834 N N . VAL A 1 382 ? -5.145 19.009 30.161 1.00 36.35 382 VAL A N 1
ATOM 2835 C CA . VAL A 1 382 ? -5.962 19.883 29.323 1.00 33.10 382 VAL A CA 1
ATOM 2836 C C . VAL A 1 382 ? -7.426 19.471 29.398 1.00 31.62 382 VAL A C 1
ATOM 2837 O O . VAL A 1 382 ? -8.312 20.299 29.638 1.00 30.21 382 VAL A O 1
ATOM 2841 N N . ILE A 1 383 ? -7.698 18.181 29.185 1.00 32.15 383 ILE A N 1
ATOM 2842 C CA . ILE A 1 383 ? -9.077 17.701 29.136 1.00 28.63 383 ILE A CA 1
ATOM 2843 C C . ILE A 1 383 ? -9.770 17.911 30.478 1.00 36.22 383 ILE A C 1
ATOM 2844 O O . ILE A 1 383 ? -10.883 18.445 30.543 1.00 32.27 383 ILE A O 1
ATOM 2849 N N . SER A 1 384 ? -9.122 17.495 31.572 1.00 40.09 384 SER A N 1
ATOM 2850 C CA . SER A 1 384 ? -9.738 17.667 32.884 1.00 34.69 384 SER A CA 1
ATOM 2851 C C . SER A 1 384 ? -9.851 19.136 33.269 1.00 38.25 384 SER A C 1
ATOM 2852 O O . SER A 1 384 ? -10.741 19.503 34.045 1.00 39.96 384 SER A O 1
ATOM 2855 N N . GLY A 1 385 ? -8.963 19.986 32.748 1.00 42.40 385 GLY A N 1
ATOM 2856 C CA . GLY A 1 385 ? -9.096 21.414 32.992 1.00 41.96 385 GLY A CA 1
ATOM 2857 C C . GLY A 1 385 ? -10.397 21.972 32.450 1.00 32.05 385 GLY A C 1
ATOM 2858 O O . GLY A 1 385 ? -11.125 22.681 33.148 1.00 38.28 385 GLY A O 1
ATOM 2859 N N . ALA A 1 386 ? -10.707 21.653 31.193 1.00 34.72 386 ALA A N 1
ATOM 2860 C CA . ALA A 1 386 ? -11.978 22.068 30.610 1.00 43.30 386 ALA A CA 1
ATOM 2861 C C . ALA A 1 386 ? -13.151 21.401 31.315 1.00 40.38 386 ALA A C 1
ATOM 2862 O O . ALA A 1 386 ? -14.179 22.040 31.567 1.00 40.57 386 ALA A O 1
ATOM 2864 N N . LEU A 1 387 ? -13.011 20.114 31.640 1.00 36.71 387 LEU A N 1
ATOM 2865 C CA . LEU A 1 387 ? -14.125 19.354 32.197 1.00 39.95 387 LEU A CA 1
ATOM 2866 C C . LEU A 1 387 ? -14.472 19.830 33.603 1.00 45.85 387 LEU A C 1
ATOM 2867 O O . LEU A 1 387 ? -15.643 20.080 33.912 1.00 42.47 387 LEU A O 1
ATOM 2872 N N . LEU A 1 388 ? -13.468 19.959 34.470 1.00 52.55 388 LEU A N 1
ATOM 2873 C CA . LEU A 1 388 ? -13.710 20.368 35.848 1.00 47.03 388 LEU A CA 1
ATOM 2874 C C . LEU A 1 388 ? -13.972 21.861 35.999 1.00 54.14 388 LEU A C 1
ATOM 2875 O O . LEU A 1 388 ? -14.355 22.294 37.092 1.00 60.19 388 LEU A O 1
ATOM 2880 N N . LYS A 1 389 ? -13.781 22.654 34.950 1.00 57.55 389 LYS A N 1
ATOM 2881 C CA . LYS A 1 389 ? -14.095 24.078 35.017 1.00 65.15 389 LYS A CA 1
ATOM 2882 C C . LYS A 1 389 ? -15.575 24.312 34.732 1.00 76.42 389 LYS A C 1
ATOM 2883 O O . LYS A 1 389 ? -16.372 24.528 35.646 1.00 82.33 389 LYS A O 1
ATOM 2890 N N . GLN B 1 10 ? 18.601 -16.886 50.157 1.00 71.20 10 GLN B N 1
ATOM 2891 C CA . GLN B 1 10 ? 18.718 -15.440 50.211 1.00 72.91 10 GLN B CA 1
ATOM 2892 C C . GLN B 1 10 ? 20.188 -15.021 50.238 1.00 82.03 10 GLN B C 1
ATOM 2893 O O . GLN B 1 10 ? 20.524 -13.882 49.914 1.00 76.01 10 GLN B O 1
ATOM 2899 N N . MET B 1 11 ? 21.076 -15.938 50.609 1.00 77.12 11 MET B N 1
ATOM 2900 C CA . MET B 1 11 ? 22.475 -15.545 50.594 1.00 75.96 11 MET B CA 1
ATOM 2901 C C . MET B 1 11 ? 22.999 -15.481 49.165 1.00 74.33 11 MET B C 1
ATOM 2902 O O . MET B 1 11 ? 23.707 -14.536 48.808 1.00 70.80 11 MET B O 1
ATOM 2907 N N . VAL B 1 12 ? 22.649 -16.454 48.322 1.00 72.32 12 VAL B N 1
ATOM 2908 C CA . VAL B 1 12 ? 23.076 -16.395 46.922 1.00 67.00 12 VAL B CA 1
ATOM 2909 C C . VAL B 1 12 ? 22.499 -15.183 46.189 1.00 61.33 12 VAL B C 1
ATOM 2910 O O . VAL B 1 12 ? 23.095 -14.710 45.215 1.00 57.67 12 VAL B O 1
ATOM 2914 N N . GLN B 1 13 ? 21.357 -14.647 46.639 1.00 54.93 13 GLN B N 1
ATOM 2915 C CA . GLN B 1 13 ? 20.684 -13.611 45.855 1.00 59.28 13 GLN B CA 1
ATOM 2916 C C . GLN B 1 13 ? 21.466 -12.303 45.840 1.00 52.52 13 GLN B C 1
ATOM 2917 O O . GLN B 1 13 ? 21.547 -11.634 44.798 1.00 44.71 13 GLN B O 1
ATOM 2923 N N . LYS B 1 14 ? 22.060 -11.926 46.985 1.00 57.86 14 LYS B N 1
ATOM 2924 C CA . LYS B 1 14 ? 22.821 -10.681 47.054 1.00 51.73 14 LYS B CA 1
ATOM 2925 C C . LYS B 1 14 ? 24.180 -10.799 46.371 1.00 52.04 14 LYS B C 1
ATOM 2926 O O . LYS B 1 14 ? 24.726 -9.781 45.934 1.00 49.43 14 LYS B O 1
ATOM 2932 N N . MET B 1 15 ? 24.733 -12.014 46.273 1.00 51.72 15 MET B N 1
ATOM 2933 C CA . MET B 1 15 ? 25.901 -12.239 45.426 1.00 54.21 15 MET B CA 1
ATOM 2934 C C . MET B 1 15 ? 25.592 -11.874 43.980 1.00 43.61 15 MET B C 1
ATOM 2935 O O . MET B 1 15 ? 26.306 -11.077 43.357 1.00 41.66 15 MET B O 1
ATOM 2940 N N . TYR B 1 16 ? 24.532 -12.470 43.426 1.00 43.15 16 TYR B N 1
ATOM 2941 C CA . TYR B 1 16 ? 24.129 -12.182 42.054 1.00 39.13 16 TYR B CA 1
ATOM 2942 C C . TYR B 1 16 ? 23.910 -10.688 41.849 1.00 35.56 16 TYR B C 1
ATOM 2943 O O . TYR B 1 16 ? 24.359 -10.114 40.851 1.00 34.85 16 TYR B O 1
ATOM 2952 N N . ARG B 1 17 ? 23.216 -10.040 42.791 1.00 34.42 17 ARG B N 1
ATOM 2953 C CA . ARG B 1 17 ? 22.947 -8.609 42.664 1.00 35.26 17 ARG B CA 1
ATOM 2954 C C . ARG B 1 17 ? 24.237 -7.806 42.578 1.00 40.13 17 ARG B C 1
ATOM 2955 O O . ARG B 1 17 ? 24.365 -6.904 41.742 1.00 42.94 17 ARG B O 1
ATOM 2963 N N . GLU B 1 18 ? 25.205 -8.116 43.442 1.00 33.98 18 GLU B N 1
ATOM 2964 C CA . GLU B 1 18 ? 26.485 -7.419 43.388 1.00 33.66 18 GLU B CA 1
ATOM 2965 C C . GLU B 1 18 ? 27.223 -7.712 42.089 1.00 37.25 18 GLU B C 1
ATOM 2966 O O . GLU B 1 18 ? 27.788 -6.802 41.470 1.00 40.07 18 GLU B O 1
ATOM 2972 N N . PHE B 1 19 ? 27.231 -8.976 41.661 1.00 32.49 19 PHE B N 1
ATOM 2973 C CA . PHE B 1 19 ? 27.876 -9.330 40.401 1.00 33.90 19 PHE B CA 1
ATOM 2974 C C . PHE B 1 19 ? 27.227 -8.614 39.222 1.00 38.34 19 PHE B C 1
ATOM 2975 O O . PHE B 1 19 ? 27.918 -8.051 38.364 1.00 45.60 19 PHE B O 1
ATOM 2983 N N . ALA B 1 20 ? 25.892 -8.632 39.160 1.00 34.25 20 ALA B N 1
ATOM 2984 C CA . ALA B 1 20 ? 25.187 -8.040 38.027 1.00 38.06 20 ALA B CA 1
ATOM 2985 C C . ALA B 1 20 ? 25.388 -6.532 37.953 1.00 37.67 20 ALA B C 1
ATOM 2986 O O . ALA B 1 20 ? 25.422 -5.966 36.854 1.00 41.76 20 ALA B O 1
ATOM 2988 N N . GLU B 1 21 ? 25.519 -5.865 39.100 1.00 38.10 21 GLU B N 1
ATOM 2989 C CA . GLU B 1 21 ? 25.678 -4.414 39.103 1.00 46.06 21 GLU B CA 1
ATOM 2990 C C . GLU B 1 21 ? 27.116 -4.004 38.810 1.00 40.48 21 GLU B C 1
ATOM 2991 O O . GLU B 1 21 ? 27.349 -3.016 38.105 1.00 43.56 21 GLU B O 1
ATOM 2997 N N . ASN B 1 22 ? 28.091 -4.742 39.343 1.00 41.05 22 ASN B N 1
ATOM 2998 C CA . ASN B 1 22 ? 29.491 -4.376 39.153 1.00 46.00 22 ASN B CA 1
ATOM 2999 C C . ASN B 1 22 ? 30.039 -4.874 37.820 1.00 42.65 22 ASN B C 1
ATOM 3000 O O . ASN B 1 22 ? 30.781 -4.152 37.146 1.00 42.60 22 ASN B O 1
ATOM 3005 N N . GLU B 1 23 ? 29.685 -6.098 37.421 1.00 43.41 23 GLU B N 1
ATOM 3006 C CA . GLU B 1 23 ? 30.335 -6.769 36.301 1.00 42.88 23 GLU B CA 1
ATOM 3007 C C . GLU B 1 23 ? 29.493 -6.856 35.036 1.00 43.64 23 GLU B C 1
ATOM 3008 O O . GLU B 1 23 ? 30.049 -7.139 33.971 1.00 43.08 23 GLU B O 1
ATOM 3014 N N . VAL B 1 24 ? 28.183 -6.652 35.118 1.00 40.56 24 VAL B N 1
ATOM 3015 C CA . VAL B 1 24 ? 27.282 -6.828 33.984 1.00 34.68 24 VAL B CA 1
ATOM 3016 C C . VAL B 1 24 ? 26.647 -5.504 33.566 1.00 35.75 24 VAL B C 1
ATOM 3017 O O . VAL B 1 24 ? 26.666 -5.141 32.391 1.00 38.35 24 VAL B O 1
ATOM 3021 N N . LYS B 1 25 ? 26.065 -4.781 34.521 1.00 34.61 25 LYS B N 1
ATOM 3022 C CA . LYS B 1 25 ? 25.432 -3.495 34.231 1.00 35.06 25 LYS B CA 1
ATOM 3023 C C . LYS B 1 25 ? 26.306 -2.516 33.448 1.00 37.02 25 LYS B C 1
ATOM 3024 O O . LYS B 1 25 ? 25.781 -1.878 32.522 1.00 37.84 25 LYS B O 1
ATOM 3030 N N . PRO B 1 26 ? 27.601 -2.336 33.747 1.00 40.55 26 PRO B N 1
ATOM 3031 C CA . PRO B 1 26 ? 28.416 -1.418 32.925 1.00 40.89 26 PRO B CA 1
ATOM 3032 C C . PRO B 1 26 ? 28.444 -1.765 31.448 1.00 40.95 26 PRO B C 1
ATOM 3033 O O . PRO B 1 26 ? 28.748 -0.892 30.628 1.00 41.36 26 PRO B O 1
ATOM 3037 N N . LEU B 1 27 ? 28.138 -3.009 31.076 1.00 44.07 27 LEU B N 1
ATOM 3038 C CA . LEU B 1 27 ? 28.322 -3.495 29.716 1.00 36.17 27 LEU B CA 1
ATOM 3039 C C . LEU B 1 27 ? 27.025 -3.568 28.923 1.00 45.58 27 LEU B C 1
ATOM 3040 O O . LEU B 1 27 ? 27.071 -3.831 27.717 1.00 44.00 27 LEU B O 1
ATOM 3045 N N . ALA B 1 28 ? 25.879 -3.333 29.566 1.00 44.02 28 ALA B N 1
ATOM 3046 C CA . ALA B 1 28 ? 24.593 -3.563 28.918 1.00 39.00 28 ALA B CA 1
ATOM 3047 C C . ALA B 1 28 ? 24.401 -2.661 27.704 1.00 40.85 28 ALA B C 1
ATOM 3048 O O . ALA B 1 28 ? 23.844 -3.091 26.685 1.00 41.74 28 ALA B O 1
ATOM 3050 N N . LYS B 1 29 ? 24.842 -1.406 27.795 1.00 33.40 29 LYS B N 1
ATOM 3051 C CA . LYS B 1 29 ? 24.645 -0.475 26.689 1.00 35.45 29 LYS B CA 1
ATOM 3052 C C . LYS B 1 29 ? 25.460 -0.883 25.466 1.00 37.92 29 LYS B C 1
ATOM 3053 O O . LYS B 1 29 ? 24.951 -0.870 24.339 1.00 45.57 29 LYS B O 1
ATOM 3059 N N . LYS B 1 30 ? 26.728 -1.249 25.665 1.00 36.74 30 LYS B N 1
ATOM 3060 C CA . LYS B 1 30 ? 27.546 -1.697 24.542 1.00 45.11 30 LYS B CA 1
ATOM 3061 C C . LYS B 1 30 ? 27.046 -3.023 23.981 1.00 41.73 30 LYS B C 1
ATOM 3062 O O . LYS B 1 30 ? 27.090 -3.243 22.764 1.00 39.34 30 LYS B O 1
ATOM 3068 N N . VAL B 1 31 ? 26.578 -3.921 24.851 1.00 37.52 31 VAL B N 1
ATOM 3069 C CA . VAL B 1 31 ? 26.069 -5.212 24.395 1.00 41.56 31 VAL B CA 1
ATOM 3070 C C . VAL B 1 31 ? 24.881 -5.018 23.460 1.00 38.57 31 VAL B C 1
ATOM 3071 O O . VAL B 1 31 ? 24.794 -5.652 22.401 1.00 39.00 31 VAL B O 1
ATOM 3075 N N . ASP B 1 32 ? 23.953 -4.136 23.832 1.00 42.82 32 ASP B N 1
ATOM 3076 C CA . ASP B 1 32 ? 22.777 -3.901 23.000 1.00 43.94 32 ASP B CA 1
ATOM 3077 C C . ASP B 1 32 ? 23.130 -3.118 21.741 1.00 42.75 32 ASP B C 1
ATOM 3078 O O . ASP B 1 32 ? 22.741 -3.499 20.631 1.00 43.69 32 ASP B O 1
ATOM 3083 N N . ALA B 1 33 ? 23.863 -2.012 21.896 1.00 39.56 33 ALA B N 1
ATOM 3084 C CA . ALA B 1 33 ? 24.057 -1.092 20.779 1.00 44.27 33 ALA B CA 1
ATOM 3085 C C . ALA B 1 33 ? 24.927 -1.690 19.680 1.00 48.16 33 ALA B C 1
ATOM 3086 O O . ALA B 1 33 ? 24.743 -1.362 18.503 1.00 47.62 33 ALA B O 1
ATOM 3088 N N . GLU B 1 34 ? 25.869 -2.560 20.035 1.00 47.92 34 GLU B N 1
ATOM 3089 C CA . GLU B 1 34 ? 26.789 -3.145 19.069 1.00 40.43 34 GLU B CA 1
ATOM 3090 C C . GLU B 1 34 ? 26.406 -4.560 18.660 1.00 45.94 34 GLU B C 1
ATOM 3091 O O . GLU B 1 34 ? 27.166 -5.202 17.928 1.00 45.70 34 GLU B O 1
ATOM 3097 N N . GLU B 1 35 ? 25.241 -5.050 19.088 1.00 49.87 35 GLU B N 1
ATOM 3098 C CA . GLU B 1 35 ? 24.859 -6.451 18.909 1.00 48.71 35 GLU B CA 1
ATOM 3099 C C . GLU B 1 35 ? 26.014 -7.361 19.326 1.00 44.89 35 GLU B C 1
ATOM 3100 O O . GLU B 1 35 ? 26.486 -8.223 18.582 1.00 46.27 35 GLU B O 1
ATOM 3106 N N . TYR B 1 36 ? 26.446 -7.143 20.562 1.00 44.49 36 TYR B N 1
ATOM 3107 C CA . TYR B 1 36 ? 27.755 -7.538 21.066 1.00 41.48 36 TYR B CA 1
ATOM 3108 C C . TYR B 1 36 ? 27.558 -8.692 22.044 1.00 42.45 36 TYR B C 1
ATOM 3109 O O . TYR B 1 36 ? 27.045 -8.493 23.150 1.00 42.89 36 TYR B O 1
ATOM 3118 N N . PHE B 1 37 ? 27.967 -9.891 21.637 1.00 37.47 37 PHE B N 1
ATOM 3119 C CA . PHE B 1 37 ? 27.894 -11.046 22.528 1.00 32.82 37 PHE B CA 1
ATOM 3120 C C . PHE B 1 37 ? 28.872 -10.850 23.676 1.00 40.63 37 PHE B C 1
ATOM 3121 O O . PHE B 1 37 ? 30.074 -10.673 23.432 1.00 32.30 37 PHE B O 1
ATOM 3129 N N . PRO B 1 38 ? 28.423 -10.882 24.920 1.00 39.99 38 PRO B N 1
ATOM 3130 C CA . PRO B 1 38 ? 29.329 -10.595 26.045 1.00 39.89 38 PRO B CA 1
ATOM 3131 C C . PRO B 1 38 ? 30.136 -11.825 26.445 1.00 40.66 38 PRO B C 1
ATOM 3132 O O . PRO B 1 38 ? 29.912 -12.465 27.477 1.00 32.32 38 PRO B O 1
ATOM 3136 N N . LYS B 1 39 ? 31.106 -12.162 25.590 1.00 39.10 39 LYS B N 1
ATOM 3137 C CA . LYS B 1 39 ? 31.965 -13.319 25.831 1.00 39.74 39 LYS B CA 1
ATOM 3138 C C . LYS B 1 39 ? 32.675 -13.211 27.174 1.00 40.07 39 LYS B C 1
ATOM 3139 O O . LYS B 1 39 ? 32.871 -14.219 27.864 1.00 37.53 39 LYS B O 1
ATOM 3145 N N . GLU B 1 40 ? 33.077 -11.997 27.554 1.00 41.97 40 GLU B N 1
ATOM 3146 C CA . GLU B 1 40 ? 33.803 -11.797 28.804 1.00 46.30 40 GLU B CA 1
ATOM 3147 C C . GLU B 1 40 ? 32.989 -12.274 30.003 1.00 47.13 40 GLU B C 1
ATOM 3148 O O . GLU B 1 40 ? 33.422 -13.162 30.746 1.00 46.23 40 GLU B O 1
ATOM 3154 N N . THR B 1 41 ? 31.795 -11.704 30.200 1.00 43.77 41 THR B N 1
ATOM 3155 C CA . THR B 1 41 ? 31.018 -12.025 31.395 1.00 41.78 41 THR B CA 1
ATOM 3156 C C . THR B 1 41 ? 30.583 -13.485 31.419 1.00 36.84 41 THR B C 1
ATOM 3157 O O . THR B 1 41 ? 30.375 -14.048 32.500 1.00 38.35 41 THR B O 1
ATOM 3161 N N . VAL B 1 42 ? 30.436 -14.116 30.252 1.00 39.07 42 VAL B N 1
ATOM 3162 C CA . VAL B 1 42 ? 30.112 -15.540 30.229 1.00 41.84 42 VAL B CA 1
ATOM 3163 C C . VAL B 1 42 ? 31.258 -16.348 30.822 1.00 44.04 42 VAL B C 1
ATOM 3164 O O . VAL B 1 42 ? 31.040 -17.325 31.550 1.00 49.68 42 VAL B O 1
ATOM 3168 N N . GLU B 1 43 ? 32.496 -15.950 30.528 1.00 42.26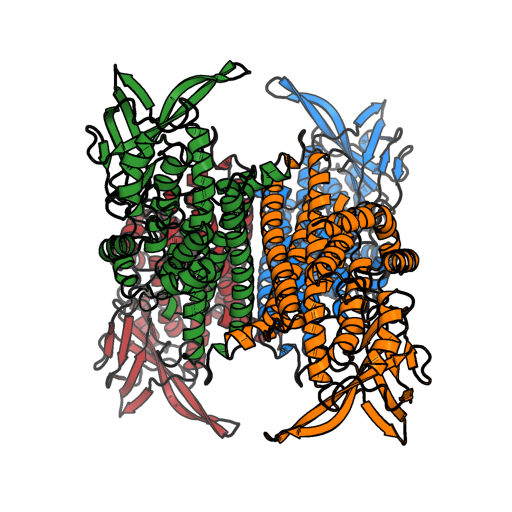 43 GLU B N 1
ATOM 3169 C CA . GLU B 1 43 ? 33.645 -16.587 31.161 1.00 43.23 43 GLU B CA 1
ATOM 3170 C C . GLU B 1 43 ? 33.658 -16.330 32.663 1.00 40.84 43 GLU B C 1
ATOM 3171 O O . GLU B 1 43 ? 33.926 -17.243 33.452 1.00 39.46 43 GLU B O 1
ATOM 3177 N N . LYS B 1 44 ? 33.369 -15.091 33.079 1.00 42.23 44 LYS B N 1
ATOM 3178 C CA . LYS B 1 44 ? 33.354 -14.772 34.505 1.00 40.36 44 LYS B CA 1
ATOM 3179 C C . LYS B 1 44 ? 32.309 -15.601 35.243 1.00 39.45 44 LYS B C 1
ATOM 3180 O O . LYS B 1 44 ? 32.598 -16.196 36.288 1.00 42.05 44 LYS B O 1
ATOM 3186 N N . MET B 1 45 ? 31.081 -15.640 34.718 1.00 41.91 45 MET B N 1
ATOM 3187 C CA . MET B 1 45 ? 30.023 -16.418 35.359 1.00 43.19 45 MET B CA 1
ATOM 3188 C C . MET B 1 45 ? 30.398 -17.890 35.461 1.00 41.93 45 MET B C 1
ATOM 3189 O O . MET B 1 45 ? 30.124 -18.538 36.478 1.00 44.70 45 MET B O 1
ATOM 3194 N N . GLY B 1 46 ? 31.004 -18.442 34.407 1.00 40.23 46 GLY B N 1
ATOM 3195 C CA . GLY B 1 46 ? 31.451 -19.823 34.468 1.00 40.41 46 GLY B CA 1
ATOM 3196 C C . GLY B 1 46 ? 32.448 -20.071 35.585 1.00 45.62 46 GLY B C 1
ATOM 3197 O O . GLY B 1 46 ? 32.382 -21.093 36.272 1.00 49.85 46 GLY B O 1
ATOM 3198 N N . LYS B 1 47 ? 33.385 -19.138 35.780 1.00 46.60 47 LYS B N 1
ATOM 3199 C CA . LYS B 1 47 ? 34.348 -19.271 36.870 1.00 43.88 47 LYS B CA 1
ATOM 3200 C C . LYS B 1 47 ? 33.666 -19.248 38.231 1.00 48.27 47 LYS B C 1
ATOM 3201 O O . LYS B 1 47 ? 34.182 -19.826 39.194 1.00 48.74 47 LYS B O 1
ATOM 3207 N N . LEU B 1 48 ? 32.512 -18.593 38.329 1.00 50.07 48 LEU B N 1
ATOM 3208 C CA . LEU B 1 48 ? 31.747 -18.525 39.564 1.00 43.38 48 LEU B CA 1
ATOM 3209 C C . LEU B 1 48 ? 30.726 -19.649 39.684 1.00 45.18 48 LEU B C 1
ATOM 3210 O O . LEU B 1 48 ? 29.847 -19.584 40.550 1.00 40.98 48 LEU B O 1
ATOM 3215 N N . GLY B 1 49 ? 30.821 -20.671 38.835 1.00 45.57 49 GLY B N 1
ATOM 3216 C CA . GLY B 1 49 ? 29.901 -21.790 38.887 1.00 54.79 49 GLY B CA 1
ATOM 3217 C C . GLY B 1 49 ? 28.463 -21.456 38.565 1.00 46.43 49 GLY B C 1
ATOM 3218 O O . GLY B 1 49 ? 27.567 -22.228 38.914 1.00 47.09 49 GLY B O 1
ATOM 3219 N N . MET B 1 50 ? 28.211 -20.326 37.904 1.00 43.19 50 MET B N 1
ATOM 3220 C CA . MET B 1 50 ? 26.841 -19.882 37.684 1.00 45.88 50 MET B CA 1
ATOM 3221 C C . MET B 1 50 ? 26.163 -20.531 36.481 1.00 47.15 50 MET B C 1
ATOM 3222 O O . MET B 1 50 ? 24.941 -20.404 36.349 1.00 46.04 50 MET B O 1
ATOM 3227 N N . MET B 1 51 ? 26.897 -21.207 35.597 1.00 45.49 51 MET B N 1
ATOM 3228 C CA . MET B 1 51 ? 26.256 -21.917 34.497 1.00 38.61 51 MET B CA 1
ATOM 3229 C C . MET B 1 51 ? 25.796 -23.319 34.883 1.00 39.87 51 MET B C 1
ATOM 3230 O O . MET B 1 51 ? 25.350 -24.072 34.011 1.00 45.18 51 MET B O 1
ATOM 3235 N N . GLY B 1 52 ? 25.896 -23.684 36.159 1.00 37.57 52 GLY B N 1
ATOM 3236 C CA . GLY B 1 52 ? 25.508 -25.005 36.619 1.00 40.76 52 GLY B CA 1
ATOM 3237 C C . GLY B 1 52 ? 24.738 -25.014 37.923 1.00 38.94 52 GLY B C 1
ATOM 3238 O O . GLY B 1 52 ? 24.814 -25.993 38.671 1.00 41.57 52 GLY B O 1
ATOM 3239 N N . ILE B 1 53 ? 23.995 -23.939 38.203 1.00 35.41 53 ILE B N 1
ATOM 3240 C CA . ILE B 1 53 ? 23.659 -23.588 39.585 1.00 41.38 53 ILE B CA 1
ATOM 3241 C C . ILE B 1 53 ? 22.939 -24.732 40.291 1.00 41.01 53 ILE B C 1
ATOM 3242 O O . ILE B 1 53 ? 23.411 -25.244 41.313 1.00 43.23 53 ILE B O 1
ATOM 3247 N N . TYR B 1 54 ? 21.796 -25.159 39.760 1.00 43.50 54 TYR B N 1
ATOM 3248 C CA . TYR B 1 54 ? 20.978 -26.137 40.466 1.00 39.07 54 TYR B CA 1
ATOM 3249 C C . TYR B 1 54 ? 21.341 -27.577 40.130 1.00 38.38 54 TYR B C 1
ATOM 3250 O O . TYR B 1 54 ? 20.645 -28.497 40.572 1.00 39.81 54 TYR B O 1
ATOM 3259 N N . PHE B 1 55 ? 22.411 -27.795 39.376 1.00 37.00 55 PHE B N 1
ATOM 3260 C CA . PHE B 1 55 ? 22.777 -29.193 39.199 1.00 40.21 55 PHE B CA 1
ATOM 3261 C C . PHE B 1 55 ? 23.684 -29.646 40.339 1.00 43.63 55 PHE B C 1
ATOM 3262 O O . PHE B 1 55 ? 24.518 -28.868 40.814 1.00 37.08 55 PHE B O 1
ATOM 3270 N N . PRO B 1 56 ? 23.535 -30.885 40.798 1.00 40.04 56 PRO B N 1
ATOM 3271 C CA . PRO B 1 56 ? 24.339 -31.353 41.931 1.00 39.23 56 PRO B CA 1
ATOM 3272 C C . PRO B 1 56 ? 25.820 -31.411 41.588 1.00 44.76 56 PRO B C 1
ATOM 3273 O O . PRO B 1 56 ? 26.224 -31.464 40.424 1.00 48.14 56 PRO B O 1
ATOM 3277 N N . THR B 1 57 ? 26.635 -31.394 42.646 1.00 41.73 57 THR B N 1
ATOM 3278 C CA . THR B 1 57 ? 28.081 -31.499 42.483 1.00 43.55 57 THR B CA 1
ATOM 3279 C C . THR B 1 57 ? 28.474 -32.812 41.819 1.00 45.55 57 THR B C 1
ATOM 3280 O O . THR B 1 57 ? 29.520 -32.888 41.165 1.00 43.24 57 THR B O 1
ATOM 3284 N N . SER B 1 58 ? 27.651 -33.852 41.976 1.00 43.06 58 SER B N 1
ATOM 3285 C CA . SER B 1 58 ? 27.955 -35.176 41.444 1.00 44.92 58 SER B CA 1
ATOM 3286 C C . SER B 1 58 ? 28.053 -35.208 39.922 1.00 51.97 58 SER B C 1
ATOM 3287 O O . SER B 1 58 ? 28.527 -36.210 39.375 1.00 57.46 58 SER B O 1
ATOM 3290 N N . VAL B 1 59 ? 27.612 -34.164 39.222 1.00 48.66 59 VAL B N 1
ATOM 3291 C CA . VAL B 1 59 ? 27.705 -34.148 37.766 1.00 51.61 59 VAL B CA 1
ATOM 3292 C C . VAL B 1 59 ? 28.411 -32.877 37.312 1.00 46.28 59 VAL B C 1
ATOM 3293 O O . VAL B 1 59 ? 28.346 -32.501 36.136 1.00 48.58 59 VAL B O 1
ATOM 3297 N N . GLY B 1 60 ? 29.105 -32.217 38.236 1.00 42.82 60 GLY B N 1
ATOM 3298 C CA . GLY B 1 60 ? 29.867 -31.026 37.925 1.00 42.00 60 GLY B CA 1
ATOM 3299 C C . GLY B 1 60 ? 29.165 -29.719 38.213 1.00 38.44 60 GLY B C 1
ATOM 3300 O O . GLY B 1 60 ? 29.712 -28.659 37.888 1.00 38.49 60 GLY B O 1
ATOM 3301 N N . GLY B 1 61 ? 27.976 -29.757 38.809 1.00 46.11 61 GLY B N 1
ATOM 3302 C CA . GLY B 1 61 ? 27.240 -28.554 39.122 1.00 43.78 61 GLY B CA 1
ATOM 3303 C C . GLY B 1 61 ? 27.721 -27.891 40.398 1.00 51.06 61 GLY B C 1
ATOM 3304 O O . GLY B 1 61 ? 28.577 -28.395 41.124 1.00 44.20 61 GLY B O 1
ATOM 3305 N N . ALA B 1 62 ? 27.141 -26.723 40.672 1.00 44.52 62 ALA B N 1
ATOM 3306 C CA . ALA B 1 62 ? 27.468 -25.966 41.872 1.00 47.97 62 ALA B CA 1
ATOM 3307 C C . ALA B 1 62 ? 26.668 -26.415 43.087 1.00 45.66 62 ALA B C 1
ATOM 3308 O O . ALA B 1 62 ? 26.913 -25.917 44.191 1.00 41.78 62 ALA B O 1
ATOM 3310 N N . GLY B 1 63 ? 25.725 -27.337 42.909 1.00 42.33 63 GLY B N 1
ATOM 3311 C CA . GLY B 1 63 ? 24.965 -27.872 44.022 1.00 41.66 63 GLY B CA 1
ATOM 3312 C C . GLY B 1 63 ? 23.974 -26.914 44.639 1.00 44.47 63 GLY B C 1
ATOM 3313 O O . GLY B 1 63 ? 23.681 -27.023 45.833 1.00 47.27 63 GLY B O 1
ATOM 3314 N N . GLY B 1 64 ? 23.443 -25.976 43.859 1.00 41.36 64 GLY B N 1
ATOM 3315 C CA . GLY B 1 64 ? 22.389 -25.100 44.320 1.00 39.97 64 GLY B CA 1
ATOM 3316 C C . GLY B 1 64 ? 21.016 -25.710 44.113 1.00 45.55 64 GLY B C 1
ATOM 3317 O O . GLY B 1 64 ? 20.857 -26.906 43.865 1.00 46.46 64 GLY B O 1
ATOM 3318 N N . ASP B 1 65 ? 20.004 -24.856 44.221 1.00 41.68 65 ASP B N 1
ATOM 3319 C CA . ASP B 1 65 ? 18.619 -25.234 43.987 1.00 47.28 65 ASP B CA 1
ATOM 3320 C C . ASP B 1 65 ? 18.068 -24.450 42.802 1.00 45.18 65 ASP B C 1
ATOM 3321 O O . ASP B 1 65 ? 18.643 -23.443 42.377 1.00 42.21 65 ASP B O 1
ATOM 3326 N N . VAL B 1 66 ? 16.947 -24.938 42.261 1.00 38.68 66 VAL B N 1
ATOM 3327 C CA . VAL B 1 66 ? 16.361 -24.349 41.058 1.00 38.26 66 VAL B CA 1
ATOM 3328 C C . VAL B 1 66 ? 16.065 -22.867 41.257 1.00 37.70 66 VAL B C 1
ATOM 3329 O O . VAL B 1 66 ? 16.185 -22.070 40.318 1.00 39.05 66 VAL B O 1
ATOM 3333 N N . LEU B 1 67 ? 15.712 -22.463 42.478 1.00 39.99 67 LEU B N 1
ATOM 3334 C CA . LEU B 1 67 ? 15.341 -21.071 42.710 1.00 35.45 67 LEU B CA 1
ATOM 3335 C C . LEU B 1 67 ? 16.557 -20.155 42.665 1.00 42.33 67 LEU B C 1
ATOM 3336 O O . LEU B 1 67 ? 16.468 -19.028 42.161 1.00 41.92 67 LEU B O 1
ATOM 3341 N N . SER B 1 68 ? 17.692 -20.601 43.210 1.00 41.38 68 SER B N 1
ATOM 3342 C CA . SER B 1 68 ? 18.909 -19.802 43.104 1.00 39.11 68 SER B CA 1
ATOM 3343 C C . SER B 1 68 ? 19.254 -19.518 41.648 1.00 35.64 68 SER B C 1
ATOM 3344 O O . SER B 1 68 ? 19.653 -18.399 41.303 1.00 38.43 68 SER B O 1
ATOM 3347 N N . TYR B 1 69 ? 19.102 -20.520 40.780 1.00 34.56 69 TYR B N 1
ATOM 3348 C CA . TYR B 1 69 ? 19.193 -20.290 39.341 1.00 39.27 69 TYR B CA 1
ATOM 3349 C C . TYR B 1 69 ? 18.181 -19.244 38.889 1.00 33.50 69 TYR B C 1
ATOM 3350 O O . TYR B 1 69 ? 18.523 -18.298 38.169 1.00 30.93 69 TYR B O 1
ATOM 3359 N N . VAL B 1 70 ? 16.921 -19.404 39.302 1.00 32.68 70 VAL B N 1
ATOM 3360 C CA . VAL B 1 70 ? 15.886 -18.432 38.959 1.00 36.14 70 VAL B CA 1
ATOM 3361 C C . VAL B 1 70 ? 16.246 -17.046 39.484 1.00 34.15 70 VAL B C 1
ATOM 3362 O O . VAL B 1 70 ? 16.094 -16.041 38.778 1.00 32.07 70 VAL B O 1
ATOM 3366 N N . MET B 1 71 ? 16.740 -16.968 40.723 1.00 32.35 71 MET B N 1
ATOM 3367 C CA . MET B 1 71 ? 17.145 -15.675 41.263 1.00 34.08 71 MET B CA 1
ATOM 3368 C C . MET B 1 71 ? 18.356 -15.112 40.533 1.00 35.30 71 MET B C 1
ATOM 3369 O O . MET B 1 71 ? 18.498 -13.889 40.427 1.00 33.00 71 MET B O 1
ATOM 3374 N N . ALA B 1 72 ? 19.240 -15.978 40.034 1.00 33.31 72 ALA B N 1
ATOM 3375 C CA . ALA B 1 72 ? 20.386 -15.494 39.272 1.00 34.12 72 ALA B CA 1
ATOM 3376 C C . ALA B 1 72 ? 19.949 -14.914 37.933 1.00 31.90 72 ALA B C 1
ATOM 3377 O O . ALA B 1 72 ? 20.385 -13.824 37.546 1.00 27.63 72 ALA B O 1
ATOM 3379 N N . VAL B 1 73 ? 19.090 -15.637 37.207 1.00 33.79 73 VAL B N 1
ATOM 3380 C CA . VAL B 1 73 ? 18.571 -15.128 35.939 1.00 31.04 73 VAL B CA 1
ATOM 3381 C C . VAL B 1 73 ? 17.837 -13.813 36.158 1.00 28.76 73 VAL B C 1
ATOM 3382 O O . VAL B 1 73 ? 18.064 -12.826 35.448 1.00 28.91 73 VAL B O 1
ATOM 3386 N N . GLU B 1 74 ? 16.935 -13.789 37.143 1.00 27.58 74 GLU B N 1
ATOM 3387 C CA . GLU B 1 74 ? 16.223 -12.564 37.493 1.00 31.49 74 GLU B CA 1
ATOM 3388 C C . GLU B 1 74 ? 17.186 -11.413 37.761 1.00 32.48 74 GLU B C 1
ATOM 3389 O O . GLU B 1 74 ? 17.020 -10.309 37.229 1.00 27.67 74 GLU B O 1
ATOM 3395 N N . GLU B 1 75 ? 18.204 -11.656 38.589 1.00 33.87 75 GLU B N 1
ATOM 3396 C CA . GLU B 1 75 ? 19.109 -10.579 38.974 1.00 31.41 75 GLU B CA 1
ATOM 3397 C C . GLU B 1 75 ? 19.937 -10.088 37.792 1.00 31.53 75 GLU B C 1
ATOM 3398 O O . GLU B 1 75 ? 20.148 -8.879 37.636 1.00 32.78 75 GLU B O 1
ATOM 3404 N N . LEU B 1 76 ? 20.422 -11.007 36.953 1.00 31.71 76 LEU B N 1
ATOM 3405 C CA . LEU B 1 76 ? 21.141 -10.600 35.751 1.00 29.06 76 LEU B CA 1
ATOM 3406 C C . LEU B 1 76 ? 20.239 -9.816 34.806 1.00 34.36 76 LEU B C 1
ATOM 3407 O O . LEU B 1 76 ? 20.653 -8.796 34.241 1.00 31.38 76 LEU B O 1
ATOM 3412 N N . SER B 1 77 ? 19.000 -10.281 34.621 1.00 28.31 77 SER B N 1
ATOM 3413 C CA . SER B 1 77 ? 18.093 -9.637 33.677 1.00 31.29 77 SER B CA 1
ATOM 3414 C C . SER B 1 77 ? 17.680 -8.238 34.114 1.00 34.47 77 SER B C 1
ATOM 3415 O O . SER B 1 77 ? 17.213 -7.459 33.276 1.00 34.95 77 SER B O 1
ATOM 3418 N N . LYS B 1 78 ? 17.828 -7.903 35.400 1.00 31.96 78 LYS B N 1
ATOM 3419 C CA . LYS B 1 78 ? 17.537 -6.541 35.840 1.00 29.04 78 LYS B CA 1
ATOM 3420 C C . LYS B 1 78 ? 18.399 -5.515 35.120 1.00 32.18 78 LYS B C 1
ATOM 3421 O O . LYS B 1 78 ? 17.987 -4.360 34.966 1.00 30.31 78 LYS B O 1
ATOM 3427 N N . VAL B 1 79 ? 19.590 -5.910 34.671 1.00 32.57 79 VAL B N 1
ATOM 3428 C CA . VAL B 1 79 ? 20.537 -4.955 34.110 1.00 34.02 79 VAL B CA 1
ATOM 3429 C C . VAL B 1 79 ? 20.856 -5.294 32.660 1.00 33.25 79 VAL B C 1
ATOM 3430 O O . VAL B 1 79 ? 21.233 -4.414 31.879 1.00 39.35 79 VAL B O 1
ATOM 3434 N N . CYS B 1 80 ? 20.705 -6.566 32.282 1.00 31.61 80 CYS B N 1
ATOM 3435 C CA . CYS B 1 80 ? 21.048 -6.996 30.926 1.00 33.63 80 CYS B CA 1
ATOM 3436 C C . CYS B 1 80 ? 20.161 -8.184 30.561 1.00 38.99 80 CYS B C 1
ATOM 3437 O O . CYS B 1 80 ? 20.408 -9.306 31.014 1.00 28.40 80 CYS B O 1
ATOM 3440 N N . GLY B 1 81 ? 19.136 -7.930 29.744 1.00 33.59 81 GLY B N 1
ATOM 3441 C CA . GLY B 1 81 ? 18.303 -9.017 29.260 1.00 31.13 81 GLY B CA 1
ATOM 3442 C C . GLY B 1 81 ? 19.073 -10.036 28.443 1.00 34.36 81 GLY B C 1
ATOM 3443 O O . GLY B 1 81 ? 18.751 -11.227 28.466 1.00 29.13 81 GLY B O 1
ATOM 3444 N N . THR B 1 82 ? 20.092 -9.584 27.706 1.00 34.53 82 THR B N 1
ATOM 3445 C CA . THR B 1 82 ? 20.922 -10.501 26.928 1.00 32.65 82 THR B CA 1
ATOM 3446 C C . THR B 1 82 ? 21.622 -11.513 27.827 1.00 34.01 82 THR B C 1
ATOM 3447 O O . THR B 1 82 ? 21.599 -12.719 27.559 1.00 35.29 82 THR B O 1
ATOM 3451 N N . THR B 1 83 ? 22.261 -11.036 28.897 1.00 30.65 83 THR B N 1
ATOM 3452 C CA . THR B 1 83 ? 23.005 -11.937 29.771 1.00 35.85 83 THR B CA 1
ATOM 3453 C C . THR B 1 83 ? 22.084 -12.956 30.432 1.00 28.45 83 THR B C 1
ATOM 3454 O O . THR B 1 83 ? 22.431 -14.140 30.536 1.00 28.20 83 THR B O 1
ATOM 3458 N N . GLY B 1 84 ? 20.903 -12.519 30.872 1.00 29.74 84 GLY B N 1
ATOM 3459 C CA . GLY B 1 84 ? 19.978 -13.439 31.516 1.00 28.91 84 GLY B CA 1
ATOM 3460 C C . GLY B 1 84 ? 19.576 -14.602 30.628 1.00 31.03 84 GLY B C 1
ATOM 3461 O O . GLY B 1 84 ? 19.560 -15.755 31.065 1.00 25.92 84 GLY B O 1
ATOM 3462 N N . VAL B 1 85 ? 19.248 -14.315 29.364 1.00 30.34 85 VAL B N 1
ATOM 3463 C CA . VAL B 1 85 ? 18.758 -15.372 28.481 1.00 33.17 85 VAL B CA 1
ATOM 3464 C C . VAL B 1 85 ? 19.885 -16.312 28.062 1.00 31.98 85 VAL B C 1
ATOM 3465 O O . VAL B 1 85 ? 19.646 -17.499 27.804 1.00 32.17 85 VAL B O 1
ATOM 3469 N N . ILE B 1 86 ? 21.123 -15.814 27.990 1.00 29.92 86 ILE B N 1
ATOM 3470 C CA . ILE B 1 86 ? 22.259 -16.688 27.699 1.00 33.62 86 ILE B CA 1
ATOM 3471 C C . ILE B 1 86 ? 22.368 -17.781 28.755 1.00 29.37 86 ILE B C 1
ATOM 3472 O O . ILE B 1 86 ? 22.496 -18.970 28.437 1.00 28.79 86 ILE B O 1
ATOM 3477 N N . VAL B 1 87 ? 22.317 -17.390 30.029 1.00 28.59 87 VAL B N 1
ATOM 3478 C CA . VAL B 1 87 ? 22.375 -18.355 31.124 1.00 32.93 87 VAL B CA 1
ATOM 3479 C C . VAL B 1 87 ? 21.150 -19.260 31.105 1.00 31.98 87 VAL B C 1
ATOM 3480 O O . VAL B 1 87 ? 21.261 -20.483 31.255 1.00 32.37 87 VAL B O 1
ATOM 3484 N N . SER B 1 88 ? 19.965 -18.676 30.914 1.00 30.46 88 SER B N 1
ATOM 3485 C CA . SER B 1 88 ? 18.726 -19.443 31.004 1.00 37.39 88 SER B CA 1
ATOM 3486 C C . SER B 1 88 ? 18.648 -20.497 29.906 1.00 35.24 88 SER B C 1
ATOM 3487 O O . SER B 1 88 ? 18.343 -21.666 30.173 1.00 34.29 88 SER B O 1
ATOM 3490 N N . ALA B 1 89 ? 18.912 -20.100 28.660 1.00 26.95 89 ALA B N 1
ATOM 3491 C CA . ALA B 1 89 ? 18.873 -21.052 27.553 1.00 28.23 89 ALA B CA 1
ATOM 3492 C C . ALA B 1 89 ? 19.926 -22.141 27.729 1.00 29.17 89 ALA B C 1
ATOM 3493 O O . ALA B 1 89 ? 19.630 -23.334 27.591 1.00 25.85 89 ALA B O 1
ATOM 3495 N N . HIS B 1 90 ? 21.167 -21.743 28.022 1.00 32.21 90 HIS B N 1
ATOM 3496 C CA . HIS B 1 90 ? 22.236 -22.711 28.258 1.00 31.11 90 HIS B CA 1
ATOM 3497 C C . HIS B 1 90 ? 21.863 -23.706 29.350 1.00 29.14 90 HIS B C 1
ATOM 3498 O O . HIS B 1 90 ? 22.070 -24.916 29.198 1.00 27.90 90 HIS B O 1
ATOM 3505 N N . THR B 1 91 ? 21.304 -23.216 30.456 1.00 29.63 91 THR B N 1
ATOM 3506 C CA . THR B 1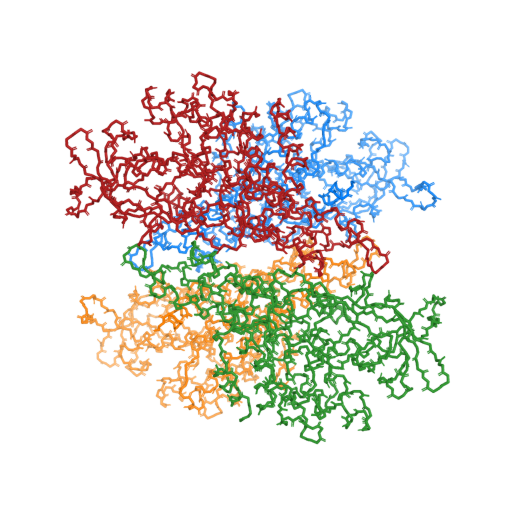 91 ? 21.020 -24.073 31.602 1.00 30.78 91 THR B CA 1
ATOM 3507 C C . THR B 1 91 ? 19.778 -24.927 31.371 1.00 35.35 91 THR B C 1
ATOM 3508 O O . THR B 1 91 ? 19.834 -26.160 31.449 1.00 31.56 91 THR B O 1
ATOM 3512 N N . SER B 1 92 ? 18.643 -24.287 31.085 1.00 28.66 92 SER B N 1
ATOM 3513 C CA . SER B 1 92 ? 17.372 -25.003 31.076 1.00 37.24 92 SER B CA 1
ATOM 3514 C C . SER B 1 92 ? 17.115 -25.735 29.766 1.00 35.67 92 SER B C 1
ATOM 3515 O O . SER B 1 92 ? 16.400 -26.743 29.760 1.00 33.96 92 SER B O 1
ATOM 3518 N N . LEU B 1 93 ? 17.681 -25.264 28.655 1.00 31.20 93 LEU B N 1
ATOM 3519 C CA . LEU B 1 93 ? 17.380 -25.859 27.361 1.00 31.09 93 LEU B CA 1
ATOM 3520 C C . LEU B 1 93 ? 18.479 -26.772 26.836 1.00 38.64 93 LEU B C 1
ATOM 3521 O O . LEU B 1 93 ? 18.210 -27.582 25.942 1.00 39.78 93 LEU B O 1
ATOM 3526 N N . CYS B 1 94 ? 19.704 -26.660 27.344 1.00 37.66 94 CYS B N 1
ATOM 3527 C CA . CYS B 1 94 ? 20.762 -27.582 26.949 1.00 38.84 94 CYS B CA 1
ATOM 3528 C C . CYS B 1 94 ? 21.253 -28.451 28.095 1.00 34.49 94 CYS B C 1
ATOM 3529 O O . CYS B 1 94 ? 21.322 -29.677 27.951 1.00 37.43 94 CYS B O 1
ATOM 3532 N N . ALA B 1 95 ? 21.602 -27.852 29.235 1.00 33.19 95 ALA B N 1
ATOM 3533 C CA . ALA B 1 95 ? 22.157 -28.635 30.333 1.00 35.47 95 ALA B CA 1
ATOM 3534 C C . ALA B 1 95 ? 21.083 -29.477 31.009 1.00 35.28 95 ALA B C 1
ATOM 3535 O O . ALA B 1 95 ? 21.325 -30.640 31.356 1.00 30.24 95 ALA B O 1
ATOM 3537 N N . ALA B 1 96 ? 19.892 -28.910 31.202 1.00 31.41 96 ALA B N 1
ATOM 3538 C CA . ALA B 1 96 ? 18.821 -29.643 31.875 1.00 30.97 96 ALA B CA 1
ATOM 3539 C C . ALA B 1 96 ? 18.377 -30.889 31.118 1.00 34.61 96 ALA B C 1
ATOM 3540 O O . ALA B 1 96 ? 18.272 -31.956 31.748 1.00 33.84 96 ALA B O 1
ATOM 3542 N N . PRO B 1 97 ? 18.089 -30.848 29.808 1.00 32.19 97 PRO B N 1
ATOM 3543 C CA . PRO B 1 97 ? 17.669 -32.089 29.136 1.00 32.84 97 PRO B CA 1
ATOM 3544 C C . PRO B 1 97 ? 18.715 -33.190 29.174 1.00 36.63 97 PRO B C 1
ATOM 3545 O O . PRO B 1 97 ? 18.350 -34.373 29.159 1.00 35.36 97 PRO B O 1
ATOM 3549 N N . ILE B 1 98 ? 20.004 -32.846 29.221 1.00 32.95 98 ILE B N 1
ATOM 3550 C CA . ILE B 1 98 ? 21.027 -33.880 29.332 1.00 35.96 98 ILE B CA 1
ATOM 3551 C C . ILE B 1 98 ? 21.004 -34.510 30.719 1.00 35.69 98 ILE B C 1
ATOM 3552 O O . ILE B 1 98 ? 21.133 -35.731 30.865 1.00 36.88 98 ILE B O 1
ATOM 3557 N N . TYR B 1 99 ? 20.835 -33.691 31.761 1.00 36.34 99 TYR B N 1
ATOM 3558 C CA . TYR B 1 99 ? 20.749 -34.234 33.112 1.00 37.66 99 TYR B CA 1
ATOM 3559 C C . TYR B 1 99 ? 19.460 -35.016 33.336 1.00 35.84 99 TYR B C 1
ATOM 3560 O O . TYR B 1 99 ? 19.432 -35.933 34.165 1.00 37.18 99 TYR B O 1
ATOM 3569 N N . GLU B 1 100 ? 18.392 -34.682 32.612 1.00 36.09 100 GLU B N 1
ATOM 3570 C CA . GLU B 1 100 ? 17.098 -35.311 32.849 1.00 41.31 100 GLU B CA 1
ATOM 3571 C C . GLU B 1 100 ? 16.898 -36.605 32.075 1.00 33.22 100 GLU B C 1
ATOM 3572 O O . GLU B 1 100 ? 16.170 -37.489 32.541 1.00 33.40 100 GLU B O 1
ATOM 3578 N N . ASN B 1 101 ? 17.526 -36.744 30.908 1.00 34.49 101 ASN B N 1
ATOM 3579 C CA . ASN B 1 101 ? 17.320 -37.914 30.069 1.00 35.96 101 ASN B CA 1
ATOM 3580 C C . ASN B 1 101 ? 18.613 -38.552 29.585 1.00 43.54 101 ASN B C 1
ATOM 3581 O O . ASN B 1 101 ? 18.556 -39.498 28.791 1.00 38.41 101 ASN B O 1
ATOM 3586 N N . GLY B 1 102 ? 19.768 -38.071 30.033 1.00 39.12 102 GLY B N 1
ATOM 3587 C CA . GLY B 1 102 ? 21.019 -38.618 29.566 1.00 39.76 102 GLY B CA 1
ATOM 3588 C C . GLY B 1 102 ? 21.406 -39.899 30.275 1.00 46.02 102 GLY B C 1
ATOM 3589 O O . GLY B 1 102 ? 20.972 -40.192 31.389 1.00 47.34 102 GLY B O 1
ATOM 3590 N N . THR B 1 103 ? 22.241 -40.675 29.598 1.00 45.49 103 THR B N 1
ATOM 3591 C CA . THR B 1 103 ? 22.865 -41.835 30.203 1.00 49.65 103 THR B CA 1
ATOM 3592 C C . THR B 1 103 ? 24.067 -41.389 31.029 1.00 43.54 103 THR B C 1
ATOM 3593 O O . THR B 1 103 ? 24.604 -40.300 30.813 1.00 45.50 103 THR B O 1
ATOM 3597 N N . PRO B 1 104 ? 24.484 -42.195 32.010 1.00 48.39 104 PRO B N 1
ATOM 3598 C CA . PRO B 1 104 ? 25.694 -41.849 32.777 1.00 49.18 104 PRO B CA 1
ATOM 3599 C C . PRO B 1 104 ? 26.885 -41.484 31.906 1.00 48.79 104 PRO B C 1
ATOM 3600 O O . PRO B 1 104 ? 27.669 -40.604 32.283 1.00 49.56 104 PRO B O 1
ATOM 3604 N N . GLU B 1 105 ? 27.038 -42.125 30.745 1.00 47.32 105 GLU B N 1
ATOM 3605 C CA . GLU B 1 105 ? 28.086 -41.726 29.810 1.00 49.78 105 GLU B CA 1
ATOM 3606 C C . GLU B 1 105 ? 27.838 -40.318 29.278 1.00 49.08 105 GLU B C 1
ATOM 3607 O O . GLU B 1 105 ? 28.753 -39.487 29.237 1.00 48.04 105 GLU B O 1
ATOM 3613 N N . GLN B 1 106 ? 26.602 -40.035 28.858 1.00 47.98 106 GLN B N 1
ATOM 3614 C CA . GLN B 1 106 ? 26.282 -38.713 28.325 1.00 42.06 106 GLN B CA 1
ATOM 3615 C C . GLN B 1 106 ? 26.418 -37.633 29.392 1.00 39.19 106 GLN B C 1
ATOM 3616 O O . GLN B 1 106 ? 26.918 -36.536 29.113 1.00 37.25 106 GLN B O 1
ATOM 3622 N N . LYS B 1 107 ? 25.971 -37.919 30.616 1.00 38.30 107 LYS B N 1
ATOM 3623 C CA . LYS B 1 107 ? 26.105 -36.952 31.704 1.00 48.41 107 LYS B CA 1
ATOM 3624 C C . LYS B 1 107 ? 27.571 -36.666 32.004 1.00 45.83 107 LYS B C 1
ATOM 3625 O O . LYS B 1 107 ? 27.983 -35.505 32.105 1.00 41.66 107 LYS B O 1
ATOM 3631 N N . GLU B 1 108 ? 28.376 -37.721 32.151 1.00 45.13 108 GLU B N 1
ATOM 3632 C CA . GLU B 1 108 ? 29.776 -37.549 32.524 1.00 48.21 108 GLU B CA 1
ATOM 3633 C C . GLU B 1 108 ? 30.566 -36.814 31.448 1.00 41.39 108 GLU B C 1
ATOM 3634 O O . GLU B 1 108 ? 31.569 -36.161 31.756 1.00 48.73 108 GLU B O 1
ATOM 3640 N N . LYS B 1 109 ? 30.140 -36.903 30.186 1.00 42.95 109 LYS B N 1
ATOM 3641 C CA . LYS B 1 109 ? 30.897 -36.267 29.113 1.00 46.76 109 LYS B CA 1
ATOM 3642 C C . LYS B 1 109 ? 30.531 -34.795 28.944 1.00 46.38 109 LYS B C 1
ATOM 3643 O O . LYS B 1 109 ? 31.417 -33.953 28.761 1.00 55.01 109 LYS B O 1
ATOM 3649 N N . TYR B 1 110 ? 29.242 -34.460 28.996 1.00 42.05 110 TYR B N 1
ATOM 3650 C CA . TYR B 1 110 ? 28.781 -33.114 28.672 1.00 38.69 110 TYR B CA 1
ATOM 3651 C C . TYR B 1 110 ? 28.528 -32.234 29.889 1.00 42.15 110 TYR B C 1
ATOM 3652 O O . TYR B 1 110 ? 28.837 -31.039 29.851 1.00 40.71 110 TYR B O 1
ATOM 3661 N N . LEU B 1 111 ? 27.971 -32.787 30.965 1.00 44.18 111 LEU B N 1
ATOM 3662 C CA . LEU B 1 111 ? 27.559 -31.952 32.091 1.00 46.02 111 LEU B CA 1
ATOM 3663 C C . LEU B 1 111 ? 28.709 -31.215 32.772 1.00 44.50 111 LEU B C 1
ATOM 3664 O O . LEU B 1 111 ? 28.538 -30.019 33.070 1.00 43.72 111 LEU B O 1
ATOM 3669 N N . PRO B 1 112 ? 29.864 -31.830 33.067 1.00 46.77 112 PRO B N 1
ATOM 3670 C CA . PRO B 1 112 ? 30.924 -31.056 33.738 1.00 41.13 112 PRO B CA 1
ATOM 3671 C C . PRO B 1 112 ? 31.411 -29.865 32.930 1.00 38.52 112 PRO B C 1
ATOM 3672 O O . PRO B 1 112 ? 31.602 -28.782 33.495 1.00 45.22 112 PRO B O 1
ATOM 3676 N N . LYS B 1 113 ? 31.615 -30.027 31.620 1.00 46.41 113 LYS B N 1
ATOM 3677 C CA . LYS B 1 113 ? 32.041 -28.894 30.803 1.00 43.72 113 LYS B CA 1
ATOM 3678 C C . LYS B 1 113 ? 30.932 -27.856 30.665 1.00 45.58 113 LYS B C 1
ATOM 3679 O O . LYS B 1 113 ? 31.205 -26.651 30.617 1.00 40.47 113 LYS B O 1
ATOM 3685 N N . LEU B 1 114 ? 29.676 -28.304 30.598 1.00 41.00 114 LEU B N 1
ATOM 3686 C CA . LEU B 1 114 ? 28.558 -27.372 30.475 1.00 43.78 114 LEU B CA 1
ATOM 3687 C C . LEU B 1 114 ? 28.395 -26.531 31.735 1.00 37.77 114 LEU B C 1
ATOM 3688 O O . LEU B 1 114 ? 28.242 -25.306 31.661 1.00 40.81 114 LEU B O 1
ATOM 3693 N N . CYS B 1 115 ? 28.428 -27.174 32.905 1.00 37.71 115 CYS B N 1
ATOM 3694 C CA . CYS B 1 115 ? 28.236 -26.450 34.157 1.00 41.19 115 CYS B CA 1
ATOM 3695 C C . CYS B 1 115 ? 29.431 -25.563 34.480 1.00 38.01 115 CYS B C 1
ATOM 3696 O O . CYS B 1 115 ? 29.280 -24.547 35.166 1.00 37.47 115 CYS B O 1
ATOM 3699 N N . SER B 1 116 ? 30.617 -25.925 33.992 1.00 38.44 116 SER B N 1
ATOM 3700 C CA . SER B 1 116 ? 31.810 -25.126 34.237 1.00 43.31 116 SER B CA 1
ATOM 3701 C C . SER B 1 116 ? 31.845 -23.882 33.360 1.00 40.20 116 SER B C 1
ATOM 3702 O O . SER B 1 116 ? 32.433 -22.869 33.755 1.00 35.59 116 SER B O 1
ATOM 3705 N N . GLY B 1 117 ? 31.233 -23.937 32.178 1.00 46.07 117 GLY B N 1
ATOM 3706 C CA . GLY B 1 117 ? 31.233 -22.823 31.255 1.00 41.63 117 GLY B CA 1
ATOM 3707 C C . GLY B 1 117 ? 32.216 -22.933 30.112 1.00 46.76 117 GLY B C 1
ATOM 3708 O O . GLY B 1 117 ? 32.214 -22.062 29.233 1.00 47.96 117 GLY B O 1
ATOM 3709 N N . GLU B 1 118 ? 33.057 -23.970 30.095 1.00 48.84 118 GLU B N 1
ATOM 3710 C CA . GLU B 1 118 ? 33.948 -24.175 28.959 1.00 50.59 118 GLU B CA 1
ATOM 3711 C C . GLU B 1 118 ? 33.164 -24.482 27.691 1.00 41.65 118 GLU B C 1
ATOM 3712 O O . GLU B 1 118 ? 33.604 -24.135 26.589 1.00 43.35 118 GLU B O 1
ATOM 3718 N N . TRP B 1 119 ? 32.006 -25.123 27.823 1.00 39.32 119 TRP B N 1
ATOM 3719 C CA . TRP B 1 119 ? 31.122 -25.395 26.699 1.00 43.82 119 TRP B CA 1
ATOM 3720 C C . TRP B 1 119 ? 29.805 -24.665 26.914 1.00 41.92 119 TRP B C 1
ATOM 3721 O O . TRP B 1 119 ? 29.212 -24.752 27.994 1.00 43.77 119 TRP B O 1
ATOM 3732 N N . LEU B 1 120 ? 29.357 -23.948 25.890 1.00 38.57 120 LEU B N 1
ATOM 3733 C CA . LEU B 1 120 ? 28.076 -23.262 25.921 1.00 39.97 120 LEU B CA 1
ATOM 3734 C C . LEU B 1 120 ? 27.020 -24.119 25.234 1.00 38.62 120 LEU B C 1
ATOM 3735 O O . LEU B 1 120 ? 27.315 -24.873 24.303 1.00 32.95 120 LEU B O 1
ATOM 3740 N N . GLY B 1 121 ? 25.782 -23.993 25.701 1.00 40.23 121 GLY B N 1
ATOM 3741 C CA . GLY B 1 121 ? 24.717 -24.848 25.220 1.00 37.74 121 GLY B CA 1
ATOM 3742 C C . GLY B 1 121 ? 23.620 -24.129 24.464 1.00 36.74 121 GLY B C 1
ATOM 3743 O O . GLY B 1 121 ? 23.413 -22.925 24.644 1.00 33.47 121 GLY B O 1
ATOM 3744 N N . ALA B 1 122 ? 22.902 -24.870 23.622 1.00 40.44 122 ALA B N 1
ATOM 3745 C CA . ALA B 1 122 ? 21.815 -24.310 22.834 1.00 31.59 122 ALA B CA 1
ATOM 3746 C C . ALA B 1 122 ? 20.837 -25.421 22.487 1.00 36.28 122 ALA B C 1
ATOM 3747 O O . ALA B 1 122 ? 21.170 -26.607 22.541 1.00 37.80 122 ALA B O 1
ATOM 3749 N N . PHE B 1 123 ? 19.621 -25.022 22.123 1.00 36.76 123 PHE B N 1
ATOM 3750 C CA . PHE B 1 123 ? 18.538 -25.958 21.852 1.00 31.95 123 PHE B CA 1
ATOM 3751 C C . PHE B 1 123 ? 17.999 -25.677 20.458 1.00 36.67 123 PHE B C 1
ATOM 3752 O O . PHE B 1 123 ? 17.601 -24.545 20.167 1.00 35.15 123 PHE B O 1
ATOM 3760 N N . GLY B 1 124 ? 17.981 -26.696 19.598 1.00 34.49 124 GLY B N 1
ATOM 3761 C CA . GLY B 1 124 ? 17.278 -26.551 18.337 1.00 34.43 124 GLY B CA 1
ATOM 3762 C C . GLY B 1 124 ? 15.960 -27.294 18.273 1.00 39.46 124 GLY B C 1
ATOM 3763 O O . GLY B 1 124 ? 15.947 -28.522 18.144 1.00 32.21 124 GLY B O 1
ATOM 3764 N N . LEU B 1 125 ? 14.846 -26.568 18.339 1.00 39.91 125 LEU B N 1
ATOM 3765 C CA . LEU B 1 125 ? 13.535 -27.112 18.010 1.00 35.05 125 LEU B CA 1
ATOM 3766 C C . LEU B 1 125 ? 12.894 -26.409 16.826 1.00 30.29 125 LEU B C 1
ATOM 3767 O O . LEU B 1 125 ? 12.404 -27.068 15.901 1.00 35.22 125 LEU B O 1
ATOM 3772 N N . THR B 1 126 ? 12.909 -25.078 16.829 1.00 29.79 126 THR B N 1
ATOM 3773 C CA . THR B 1 126 ? 12.104 -24.291 15.907 1.00 29.20 126 THR B CA 1
ATOM 3774 C C . THR B 1 126 ? 12.639 -24.390 14.486 1.00 39.15 126 THR B C 1
ATOM 3775 O O . THR B 1 126 ? 13.847 -24.295 14.254 1.00 33.70 126 THR B O 1
ATOM 3779 N N . GLU B 1 127 ? 11.733 -24.586 13.537 1.00 40.39 127 GLU B N 1
ATOM 3780 C CA . GLU B 1 127 ? 12.012 -24.606 12.113 1.00 39.12 127 GLU B CA 1
ATOM 3781 C C . GLU B 1 127 ? 11.189 -23.524 11.425 1.00 38.08 127 GLU B C 1
ATOM 3782 O O . GLU B 1 127 ? 10.209 -23.025 11.992 1.00 38.57 127 GLU B O 1
ATOM 3788 N N . PRO B 1 128 ? 11.569 -23.119 10.209 1.00 42.65 128 PRO B N 1
ATOM 3789 C CA . PRO B 1 128 ? 10.790 -22.071 9.529 1.00 45.95 128 PRO B CA 1
ATOM 3790 C C . PRO B 1 128 ? 9.371 -22.496 9.194 1.00 43.12 128 PRO B C 1
ATOM 3791 O O . PRO B 1 128 ? 8.433 -21.716 9.404 1.00 42.73 128 PRO B O 1
ATOM 3795 N N . GLY B 1 129 ? 9.185 -23.704 8.661 1.00 46.92 129 GLY B N 1
ATOM 3796 C CA . GLY B 1 129 ? 7.855 -24.120 8.253 1.00 40.19 129 GLY B CA 1
ATOM 3797 C C . GLY B 1 129 ? 6.868 -24.256 9.398 1.00 53.01 129 GLY B C 1
ATOM 3798 O O . GLY B 1 129 ? 5.667 -24.038 9.210 1.00 65.48 129 GLY B O 1
ATOM 3799 N N . ALA B 1 130 ? 7.344 -24.619 10.593 1.00 50.53 130 ALA B N 1
ATOM 3800 C CA . ALA B 1 130 ? 6.445 -24.797 11.736 1.00 61.28 130 ALA B CA 1
ATOM 3801 C C . ALA B 1 130 ? 7.206 -24.498 13.027 1.00 53.23 130 ALA B C 1
ATOM 3802 O O . ALA B 1 130 ? 7.973 -25.341 13.501 1.00 52.37 130 ALA B O 1
ATOM 3804 N N . GLY B 1 131 ? 7.003 -23.304 13.581 1.00 46.67 131 GLY B N 1
ATOM 3805 C CA . GLY B 1 131 ? 7.565 -22.998 14.884 1.00 40.73 131 GLY B CA 1
ATOM 3806 C C . GLY B 1 131 ? 6.633 -23.216 16.069 1.00 44.27 131 GLY B C 1
ATOM 3807 O O . GLY B 1 131 ? 7.032 -23.827 17.061 1.00 47.61 131 GLY B O 1
ATOM 3808 N N . THR B 1 132 ? 5.389 -22.728 15.987 1.00 47.79 132 THR B N 1
ATOM 3809 C CA . THR B 1 132 ? 4.394 -23.061 17.003 1.00 47.57 132 THR B CA 1
ATOM 3810 C C . THR B 1 132 ? 3.882 -24.485 16.833 1.00 51.32 132 THR B C 1
ATOM 3811 O O . THR B 1 132 ? 3.557 -25.152 17.824 1.00 43.36 132 THR B O 1
ATOM 3815 N N . ASP B 1 133 ? 3.808 -24.960 15.591 1.00 53.83 133 ASP B N 1
ATOM 3816 C CA . ASP B 1 133 ? 3.407 -26.329 15.276 1.00 50.99 133 ASP B CA 1
ATOM 3817 C C . ASP B 1 133 ? 4.640 -27.228 15.379 1.00 53.15 133 ASP B C 1
ATOM 3818 O O . ASP B 1 133 ? 5.152 -27.777 14.401 1.00 55.85 133 ASP B O 1
ATOM 3823 N N . ALA B 1 134 ? 5.118 -27.366 16.614 1.00 60.61 134 ALA B N 1
ATOM 3824 C CA . ALA B 1 134 ? 6.354 -28.071 16.935 1.00 67.28 134 ALA B CA 1
ATOM 3825 C C . ALA B 1 134 ? 6.269 -29.565 16.656 1.00 68.03 134 ALA B C 1
ATOM 3826 O O . ALA B 1 134 ? 7.262 -30.270 16.868 1.00 68.81 134 ALA B O 1
ATOM 3828 N N . GLN B 1 135 ? 5.126 -30.060 16.178 1.00 70.19 135 GLN B N 1
ATOM 3829 C CA . GLN B 1 135 ? 4.984 -31.447 15.758 1.00 70.01 135 GLN B CA 1
ATOM 3830 C C . GLN B 1 135 ? 4.866 -31.601 14.244 1.00 67.28 135 GLN B C 1
ATOM 3831 O O . GLN B 1 135 ? 4.771 -32.733 13.758 1.00 69.89 135 GLN B O 1
ATOM 3837 N N . GLY B 1 136 ? 4.843 -30.499 13.489 1.00 61.19 136 GLY B N 1
ATOM 3838 C CA . GLY B 1 136 ? 4.919 -30.543 12.036 1.00 55.35 136 GLY B CA 1
ATOM 3839 C C . GLY B 1 136 ? 6.238 -30.138 11.390 1.00 66.00 136 GLY B C 1
ATOM 3840 O O . GLY B 1 136 ? 6.226 -29.479 10.346 1.00 61.88 136 GLY B O 1
ATOM 3841 N N . GLN B 1 137 ? 7.375 -30.512 11.979 1.00 62.69 137 GLN B N 1
ATOM 3842 C CA . GLN B 1 137 ? 8.702 -30.169 11.474 1.00 51.50 137 GLN B CA 1
ATOM 3843 C C . GLN B 1 137 ? 9.258 -31.290 10.605 1.00 55.92 137 GLN B C 1
ATOM 3844 O O . GLN B 1 137 ? 8.786 -32.428 10.638 1.00 58.55 137 GLN B O 1
ATOM 3850 N N . GLN B 1 138 ? 10.288 -30.954 9.822 1.00 49.11 138 GLN B N 1
ATOM 3851 C CA . GLN B 1 138 ? 10.788 -31.882 8.817 1.00 52.78 138 GLN B CA 1
ATOM 3852 C C . GLN B 1 138 ? 12.314 -31.940 8.783 1.00 56.96 138 GLN B C 1
ATOM 3853 O O . GLN B 1 138 ? 12.903 -32.174 7.721 1.00 53.47 138 GLN B O 1
ATOM 3859 N N . THR B 1 139 ? 12.974 -31.733 9.922 1.00 48.29 139 THR B N 1
ATOM 3860 C CA . THR B 1 139 ? 14.371 -32.129 10.050 1.00 44.51 139 THR B CA 1
ATOM 3861 C C . THR B 1 139 ? 14.422 -33.600 10.446 1.00 48.02 139 THR B C 1
ATOM 3862 O O . THR B 1 139 ? 13.723 -34.026 11.370 1.00 48.51 139 THR B O 1
ATOM 3866 N N . THR B 1 140 ? 15.233 -34.380 9.734 1.00 47.16 140 THR B N 1
ATOM 3867 C CA . THR B 1 140 ? 15.231 -35.830 9.865 1.00 46.95 140 THR B CA 1
ATOM 3868 C C . THR B 1 140 ? 16.579 -36.364 10.327 1.00 46.35 140 THR B C 1
ATOM 3869 O O . THR B 1 140 ? 17.628 -35.754 10.097 1.00 42.99 140 THR B O 1
ATOM 3873 N N . ALA B 1 141 ? 16.527 -37.519 10.989 1.00 48.03 141 ALA B N 1
ATOM 3874 C CA . ALA B 1 141 ? 17.703 -38.298 11.353 1.00 51.16 141 ALA B CA 1
ATOM 3875 C C . ALA B 1 141 ? 17.486 -39.729 10.885 1.00 56.24 141 ALA B C 1
ATOM 3876 O O . ALA B 1 141 ? 16.429 -40.313 11.143 1.00 49.73 141 ALA B O 1
ATOM 3878 N N . VAL B 1 142 ? 18.480 -40.288 10.197 1.00 55.69 142 VAL B N 1
ATOM 3879 C CA . VAL B 1 142 ? 18.344 -41.584 9.543 1.00 55.59 142 VAL B CA 1
ATOM 3880 C C . VAL B 1 142 ? 19.421 -42.524 10.066 1.00 60.85 142 VAL B C 1
ATOM 3881 O O . VAL B 1 142 ? 20.537 -42.107 10.394 1.00 59.89 142 VAL B O 1
ATOM 3885 N N . GLU B 1 143 ? 19.073 -43.808 10.141 1.00 63.59 143 GLU B N 1
ATOM 3886 C CA . GLU B 1 143 ? 20.025 -44.829 10.554 1.00 58.79 143 GLU B CA 1
ATOM 3887 C C . GLU B 1 143 ? 21.036 -45.082 9.444 1.00 62.28 143 GLU B C 1
ATOM 3888 O O . GLU B 1 143 ? 20.667 -45.239 8.277 1.00 64.97 143 GLU B O 1
ATOM 3894 N N . ASP B 1 144 ? 22.317 -45.121 9.810 1.00 64.94 144 ASP B N 1
ATOM 3895 C CA . ASP B 1 144 ? 23.371 -45.474 8.861 1.00 64.47 144 ASP B CA 1
ATOM 3896 C C . ASP B 1 144 ? 24.477 -46.164 9.653 1.00 69.68 144 ASP B C 1
ATOM 3897 O O . ASP B 1 144 ? 25.309 -45.493 10.271 1.00 68.83 144 ASP B O 1
ATOM 3902 N N . GLY B 1 145 ? 24.485 -47.494 9.617 1.00 69.45 145 GLY B N 1
ATOM 3903 C CA . GLY B 1 145 ? 25.498 -48.260 10.312 1.00 64.94 145 GLY B CA 1
ATOM 3904 C C . GLY B 1 145 ? 25.551 -47.952 11.793 1.00 75.52 145 GLY B C 1
ATOM 3905 O O . GLY B 1 145 ? 24.600 -48.225 12.532 1.00 72.65 145 GLY B O 1
ATOM 3906 N N . ASP B 1 146 ? 26.669 -47.381 12.234 1.00 83.62 146 ASP B N 1
ATOM 3907 C CA . ASP B 1 146 ? 26.869 -47.004 13.625 1.00 79.66 146 ASP B CA 1
ATOM 3908 C C . ASP B 1 146 ? 26.666 -45.515 13.883 1.00 74.11 146 ASP B C 1
ATOM 3909 O O . ASP B 1 146 ? 26.909 -45.060 15.004 1.00 74.73 146 ASP B O 1
ATOM 3914 N N . TYR B 1 147 ? 26.245 -44.747 12.883 1.00 71.38 147 TYR B N 1
ATOM 3915 C CA . TYR B 1 147 ? 26.087 -43.304 13.002 1.00 65.86 147 TYR B CA 1
ATOM 3916 C C . TYR B 1 147 ? 24.647 -42.890 12.710 1.00 61.89 147 TYR B C 1
ATOM 3917 O O . TYR B 1 147 ? 23.827 -43.682 12.239 1.00 61.04 147 TYR B O 1
ATOM 3926 N N . TRP B 1 148 ? 24.347 -41.627 13.011 1.00 57.72 148 TRP B N 1
ATOM 3927 C CA . TRP B 1 148 ? 23.123 -40.971 12.574 1.00 49.64 148 TRP B CA 1
ATOM 3928 C C . TRP B 1 148 ? 23.455 -39.971 11.475 1.00 49.34 148 TRP B C 1
ATOM 3929 O O . TRP B 1 148 ? 24.540 -39.385 11.459 1.00 55.08 148 TRP B O 1
ATOM 3940 N N . VAL B 1 149 ? 22.512 -39.771 10.558 1.00 49.67 149 VAL B N 1
ATOM 3941 C CA . VAL B 1 149 ? 22.637 -38.764 9.508 1.00 49.05 149 VAL B CA 1
ATOM 3942 C C . VAL B 1 149 ? 21.525 -37.740 9.696 1.00 44.11 149 VAL B C 1
ATOM 3943 O O . VAL B 1 149 ? 20.340 -38.079 9.589 1.00 41.25 149 VAL B O 1
ATOM 3947 N N . LEU B 1 150 ? 21.906 -36.494 9.964 1.00 46.65 150 LEU B N 1
ATOM 3948 C CA . LEU B 1 150 ? 20.963 -35.409 10.199 1.00 39.98 150 LEU B CA 1
ATOM 3949 C C . LEU B 1 150 ? 20.858 -34.514 8.971 1.00 46.69 150 LEU B C 1
ATOM 3950 O O . LEU B 1 150 ? 21.855 -34.259 8.289 1.00 44.64 150 LEU B O 1
ATOM 3955 N N . ASN B 1 151 ? 19.646 -34.030 8.703 1.00 46.66 151 ASN B N 1
ATOM 3956 C CA . ASN B 1 151 ? 19.403 -33.140 7.574 1.00 45.93 151 ASN B CA 1
ATOM 3957 C C . ASN B 1 151 ? 18.236 -32.223 7.902 1.00 48.00 151 ASN B C 1
ATOM 3958 O O . ASN B 1 151 ? 17.194 -32.685 8.375 1.00 50.11 151 ASN B O 1
ATOM 3963 N N . GLY B 1 152 ? 18.413 -30.940 7.644 1.00 39.35 152 GLY B N 1
ATOM 3964 C CA . GLY B 1 152 ? 17.358 -29.960 7.799 1.00 41.61 152 GLY B CA 1
ATOM 3965 C C . GLY B 1 152 ? 17.940 -28.609 8.184 1.00 40.51 152 GLY B C 1
ATOM 3966 O O . GLY B 1 152 ? 19.058 -28.272 7.799 1.00 36.21 152 GLY B O 1
ATOM 3967 N N . SER B 1 153 ? 17.151 -27.852 8.945 1.00 39.65 153 SER B N 1
ATOM 3968 C CA . SER B 1 153 ? 17.538 -26.512 9.359 1.00 38.78 153 SER B CA 1
ATOM 3969 C C . SER B 1 153 ? 16.731 -26.115 10.587 1.00 40.56 153 SER B C 1
ATOM 3970 O O . SER B 1 153 ? 15.554 -26.468 10.699 1.00 35.47 153 SER B O 1
ATOM 3973 N N . LYS B 1 154 ? 17.368 -25.393 11.505 1.00 37.30 154 LYS B N 1
ATOM 3974 C CA . LYS B 1 154 ? 16.672 -24.777 12.623 1.00 36.16 154 LYS B CA 1
ATOM 3975 C C . LYS B 1 154 ? 16.849 -23.266 12.552 1.00 36.22 154 LYS B C 1
ATOM 3976 O O . LYS B 1 154 ? 17.873 -22.768 12.076 1.00 37.83 154 LYS B O 1
ATOM 3982 N N . ILE B 1 155 ? 15.842 -22.539 13.031 1.00 30.40 155 ILE B N 1
ATOM 3983 C CA . ILE B 1 155 ? 15.801 -21.088 12.899 1.00 36.75 155 ILE B CA 1
ATOM 3984 C C . ILE B 1 155 ? 15.729 -20.462 14.285 1.00 35.84 155 ILE B C 1
ATOM 3985 O O . ILE B 1 155 ? 15.194 -21.054 15.229 1.00 33.88 155 ILE B O 1
ATOM 3990 N N . PHE B 1 156 ? 16.273 -19.251 14.397 1.00 32.41 156 PHE B N 1
ATOM 3991 C CA . PHE B 1 156 ? 16.231 -18.456 15.623 1.00 33.94 156 PHE B CA 1
ATOM 3992 C C . PHE B 1 156 ? 16.797 -19.220 16.817 1.00 36.70 156 PHE B C 1
ATOM 3993 O O . PHE B 1 156 ? 16.115 -19.398 17.818 1.00 27.90 156 PHE B O 1
ATOM 4001 N N . ILE B 1 157 ? 18.037 -19.683 16.739 1.00 28.39 157 ILE B N 1
ATOM 4002 C CA . ILE B 1 157 ? 18.561 -20.483 17.842 1.00 30.87 157 ILE B CA 1
ATOM 4003 C C . ILE B 1 157 ? 19.408 -19.586 18.733 1.00 31.66 157 ILE B C 1
ATOM 4004 O O . ILE B 1 157 ? 20.365 -18.954 18.270 1.00 33.58 157 ILE B O 1
ATOM 4009 N N . THR B 1 158 ? 19.058 -19.553 20.018 1.00 27.68 158 THR B N 1
ATOM 4010 C CA . THR B 1 158 ? 19.803 -18.786 21.008 1.00 31.46 158 THR B CA 1
ATOM 4011 C C . THR B 1 158 ? 21.170 -19.414 21.253 1.00 30.15 158 THR B C 1
ATOM 4012 O O . THR B 1 158 ? 21.307 -20.640 21.282 1.00 26.68 158 THR B O 1
ATOM 4016 N N . ASN B 1 159 ? 22.185 -18.564 21.416 1.00 32.42 159 ASN B N 1
ATOM 4017 C CA . ASN B 1 159 ? 23.569 -18.954 21.678 1.00 33.67 159 ASN B CA 1
ATOM 4018 C C . ASN B 1 159 ? 24.199 -19.674 20.495 1.00 36.46 159 ASN B C 1
ATOM 4019 O O . ASN B 1 159 ? 25.316 -20.188 20.621 1.00 38.71 159 ASN B O 1
ATOM 4024 N N . ALA B 1 160 ? 23.525 -19.702 19.341 1.00 33.66 160 ALA B N 1
ATOM 4025 C CA . ALA B 1 160 ? 23.934 -20.574 18.242 1.00 37.79 160 ALA B CA 1
ATOM 4026 C C . ALA B 1 160 ? 25.338 -20.242 17.756 1.00 35.12 160 ALA B C 1
ATOM 4027 O O . ALA B 1 160 ? 26.170 -21.136 17.568 1.00 37.52 160 ALA B O 1
ATOM 4029 N N . GLY B 1 161 ? 25.622 -18.957 17.548 1.00 29.73 161 GLY B N 1
ATOM 4030 C CA . GLY B 1 161 ? 26.926 -18.556 17.054 1.00 38.97 161 GLY B CA 1
ATOM 4031 C C . GLY B 1 161 ? 28.058 -18.759 18.040 1.00 39.53 161 GLY B C 1
ATOM 4032 O O . GLY B 1 161 ? 29.224 -18.642 17.648 1.00 35.94 161 GLY B O 1
ATOM 4033 N N . TYR B 1 162 ? 27.743 -19.061 19.302 1.00 30.39 162 TYR B N 1
ATOM 4034 C CA . TYR B 1 162 ? 28.751 -19.208 20.343 1.00 34.61 162 TYR B CA 1
ATOM 4035 C C . TYR B 1 162 ? 28.618 -20.510 21.122 1.00 33.81 162 TYR B C 1
ATOM 4036 O O . TYR B 1 162 ? 29.341 -20.700 22.107 1.00 36.08 162 TYR B O 1
ATOM 4045 N N . ALA B 1 163 ? 27.735 -21.415 20.710 1.00 33.27 163 ALA B N 1
ATOM 4046 C CA . ALA B 1 163 ? 27.505 -22.640 21.460 1.00 36.84 163 ALA B CA 1
ATOM 4047 C C . ALA B 1 163 ? 28.387 -23.762 20.937 1.00 37.10 163 ALA B C 1
ATOM 4048 O O . ALA B 1 163 ? 28.654 -23.857 19.735 1.00 34.66 163 ALA B O 1
ATOM 4050 N N . ASP B 1 164 ? 28.833 -24.616 21.855 1.00 33.67 164 ASP B N 1
ATOM 4051 C CA . ASP B 1 164 ? 29.631 -25.785 21.519 1.00 36.28 164 ASP B CA 1
ATOM 4052 C C . ASP B 1 164 ? 28.798 -27.046 21.364 1.00 34.66 164 ASP B C 1
ATOM 4053 O O . ASP B 1 164 ? 29.157 -27.921 20.571 1.00 42.33 164 ASP B O 1
ATOM 4058 N N . VAL B 1 165 ? 27.695 -27.154 22.099 1.00 32.36 165 VAL B N 1
ATOM 4059 C CA . VAL B 1 165 ? 26.852 -28.340 22.097 1.00 35.50 165 VAL B CA 1
ATOM 4060 C C . VAL B 1 165 ? 25.405 -27.903 21.904 1.00 39.33 165 VAL B C 1
ATOM 4061 O O . VAL B 1 165 ? 24.976 -26.875 22.443 1.00 36.64 165 VAL B O 1
ATOM 4065 N N . PHE B 1 166 ? 24.667 -28.658 21.093 1.00 33.75 166 PHE B N 1
ATOM 4066 C CA . PHE B 1 166 ? 23.300 -28.316 20.733 1.00 34.67 166 PHE B CA 1
ATOM 4067 C C . PHE B 1 166 ? 22.395 -29.513 20.976 1.00 36.74 166 PHE B C 1
ATOM 4068 O O . PHE B 1 166 ? 22.784 -30.657 20.721 1.00 39.88 166 PHE B O 1
ATOM 4076 N N . ILE B 1 167 ? 21.193 -29.247 21.477 1.00 34.28 167 ILE B N 1
ATOM 4077 C CA . ILE B 1 167 ? 20.129 -30.241 21.531 1.00 37.14 167 ILE B CA 1
ATOM 4078 C C . ILE B 1 167 ? 19.266 -30.050 20.292 1.00 33.87 167 ILE B C 1
ATOM 4079 O O . ILE B 1 167 ? 18.643 -28.996 20.117 1.00 33.91 167 ILE B O 1
ATOM 4084 N N . VAL B 1 168 ? 19.224 -31.064 19.434 1.00 37.08 168 VAL B N 1
ATOM 4085 C CA . VAL B 1 168 ? 18.553 -30.983 18.143 1.00 37.24 168 VAL B CA 1
ATOM 4086 C C . VAL B 1 168 ? 17.410 -31.987 18.119 1.00 37.71 168 VAL B C 1
ATOM 4087 O O . VAL B 1 168 ? 17.606 -33.167 18.432 1.00 36.72 168 VAL B O 1
ATOM 4091 N N . ILE B 1 169 ? 16.223 -31.517 17.749 1.00 31.84 169 ILE B N 1
ATOM 4092 C CA . ILE B 1 169 ? 15.036 -32.355 17.637 1.00 39.11 169 ILE B CA 1
ATOM 4093 C C . ILE B 1 169 ? 14.799 -32.630 16.158 1.00 37.71 169 ILE B C 1
ATOM 4094 O O . ILE B 1 169 ? 14.660 -31.695 15.360 1.00 34.96 169 ILE B O 1
ATOM 4099 N N . ALA B 1 170 ? 14.754 -33.908 15.787 1.00 35.50 170 ALA B N 1
ATOM 4100 C CA . ALA B 1 170 ? 14.614 -34.291 14.391 1.00 40.59 170 ALA B CA 1
ATOM 4101 C C . ALA B 1 170 ? 13.653 -35.463 14.262 1.00 41.38 170 ALA B C 1
ATOM 4102 O O . ALA B 1 170 ? 13.481 -36.253 15.193 1.00 37.50 170 ALA B O 1
ATOM 4104 N N . VAL B 1 171 ? 13.045 -35.574 13.084 1.00 42.11 171 VAL B N 1
ATOM 4105 C CA . VAL B 1 171 ? 12.071 -36.626 12.807 1.00 45.88 171 VAL B CA 1
ATOM 4106 C C . VAL B 1 171 ? 12.817 -37.908 12.461 1.00 38.33 171 VAL B C 1
ATOM 4107 O O . VAL B 1 171 ? 13.540 -37.967 11.462 1.00 51.53 171 VAL B O 1
ATOM 4111 N N . THR B 1 172 ? 12.643 -38.939 13.284 1.00 35.89 172 THR B N 1
ATOM 4112 C CA . THR B 1 172 ? 13.272 -40.232 13.045 1.00 49.51 172 THR B CA 1
ATOM 4113 C C . THR B 1 172 ? 12.300 -41.281 12.532 1.00 53.44 172 THR B C 1
ATOM 4114 O O . THR B 1 172 ? 12.550 -41.904 11.495 1.00 62.68 172 THR B O 1
ATOM 4118 N N . ASP B 1 173 ? 11.191 -41.493 13.230 1.00 58.29 173 ASP B N 1
ATOM 4119 C CA . ASP B 1 173 ? 10.240 -42.537 12.886 1.00 61.75 173 ASP B CA 1
ATOM 4120 C C . ASP B 1 173 ? 9.092 -41.968 12.064 1.00 64.91 173 ASP B C 1
ATOM 4121 O O . ASP B 1 173 ? 8.679 -40.819 12.245 1.00 58.19 173 ASP B O 1
ATOM 4126 N N . LYS B 1 174 ? 8.576 -42.789 11.154 1.00 72.80 174 LYS B N 1
ATOM 4127 C CA . LYS B 1 174 ? 7.435 -42.429 10.316 1.00 81.94 174 LYS B CA 1
ATOM 4128 C C . LYS B 1 174 ? 6.302 -43.392 10.656 1.00 86.08 174 LYS B C 1
ATOM 4129 O O . LYS B 1 174 ? 6.244 -44.509 10.134 1.00 100.19 174 LYS B O 1
ATOM 4135 N N . VAL B 1 175 ? 5.403 -42.949 11.530 1.00 76.51 175 VAL B N 1
ATOM 4136 C CA . VAL B 1 175 ? 4.307 -43.773 12.022 1.00 81.87 175 VAL B CA 1
ATOM 4137 C C . VAL B 1 175 ? 3.005 -43.049 11.708 1.00 84.36 175 VAL B C 1
ATOM 4138 O O . VAL B 1 175 ? 3.015 -41.953 11.137 1.00 87.80 175 VAL B O 1
ATOM 4142 N N . LEU B 1 176 ? 1.877 -43.653 12.069 1.00 84.71 176 LEU B N 1
ATOM 4143 C CA . LEU B 1 176 ? 0.575 -43.064 11.794 1.00 85.99 176 LEU B CA 1
ATOM 4144 C C . LEU B 1 176 ? -0.376 -43.529 12.881 1.00 88.63 176 LEU B C 1
ATOM 4145 O O . LEU B 1 176 ? -0.440 -44.724 13.183 1.00 90.83 176 LEU B O 1
ATOM 4150 N N . ASP B 1 177 ? -1.099 -42.579 13.467 1.00 84.69 177 ASP B N 1
ATOM 4151 C CA . ASP B 1 177 ? -1.849 -42.857 14.680 1.00 84.66 177 ASP B CA 1
ATOM 4152 C C . ASP B 1 177 ? -3.019 -43.794 14.394 1.00 87.90 177 ASP B C 1
ATOM 4153 O O . ASP B 1 177 ? -3.419 -44.020 13.244 1.00 90.55 177 ASP B O 1
ATOM 4158 N N . LYS B 1 178 ? -3.563 -44.345 15.478 1.00 89.59 178 LYS B N 1
ATOM 4159 C CA . LYS B 1 178 ? -4.710 -45.233 15.398 1.00 90.54 178 LYS B CA 1
ATOM 4160 C C . LYS B 1 178 ? -5.970 -44.513 14.936 1.00 95.03 178 LYS B C 1
ATOM 4161 O O . LYS B 1 178 ? -6.900 -45.169 14.453 1.00 94.24 178 LYS B O 1
ATOM 4167 N N . LYS B 1 179 ? -6.028 -43.186 15.076 1.00 91.98 179 LYS B N 1
ATOM 4168 C CA . LYS B 1 179 ? -7.152 -42.443 14.516 1.00 90.46 179 LYS B CA 1
ATOM 4169 C C . LYS B 1 179 ? -7.110 -42.445 12.992 1.00 95.57 179 LYS B C 1
ATOM 4170 O O . LYS B 1 179 ? -8.152 -42.563 12.336 1.00 97.78 179 LYS B O 1
ATOM 4176 N N . GLY B 1 180 ? -5.917 -42.320 12.412 1.00 90.24 180 GLY B N 1
ATOM 4177 C CA . GLY B 1 180 ? -5.764 -42.369 10.971 1.00 86.80 180 GLY B CA 1
ATOM 4178 C C . GLY B 1 180 ? -4.822 -41.318 10.417 1.00 82.53 180 GLY B C 1
ATOM 4179 O O . GLY B 1 180 ? -4.326 -41.452 9.294 1.00 79.43 180 GLY B O 1
ATOM 4180 N N . ARG B 1 181 ? -4.566 -40.267 11.197 1.00 80.99 181 ARG B N 1
ATOM 4181 C CA . ARG B 1 181 ? -3.770 -39.144 10.726 1.00 77.70 181 ARG B CA 1
ATOM 4182 C C . ARG B 1 181 ? -2.282 -39.495 10.725 1.00 77.98 181 ARG B C 1
ATOM 4183 O O . ARG B 1 181 ? -1.809 -40.222 11.602 1.00 76.57 181 ARG B O 1
ATOM 4191 N N . PRO B 1 182 ? -1.522 -38.983 9.756 1.00 72.64 182 PRO B N 1
ATOM 4192 C CA . PRO B 1 182 ? -0.078 -39.253 9.737 1.00 77.27 182 PRO B CA 1
ATOM 4193 C C . PRO B 1 182 ? 0.631 -38.431 10.803 1.00 74.13 182 PRO B C 1
ATOM 4194 O O . PRO B 1 182 ? 0.429 -37.219 10.910 1.00 71.18 182 PRO B O 1
ATOM 4198 N N . THR B 1 183 ? 1.469 -39.099 11.590 1.00 72.29 183 THR B N 1
ATOM 4199 C CA . THR B 1 183 ? 2.140 -38.487 12.728 1.00 68.37 183 THR B CA 1
ATOM 4200 C C . THR B 1 183 ? 3.649 -38.629 12.591 1.00 59.82 183 THR B C 1
ATOM 4201 O O . THR B 1 183 ? 4.151 -39.692 12.218 1.00 65.22 183 THR B O 1
ATOM 4205 N N . LYS B 1 184 ? 4.370 -37.555 12.897 1.00 57.08 184 LYS B N 1
ATOM 4206 C CA . LYS B 1 184 ? 5.825 -37.589 12.905 1.00 56.36 184 LYS B CA 1
ATOM 4207 C C . LYS B 1 184 ? 6.321 -37.862 14.319 1.00 50.33 184 LYS B C 1
ATOM 4208 O O . LYS B 1 184 ? 5.908 -37.187 15.268 1.00 53.45 184 LYS B O 1
ATOM 4214 N N . LEU B 1 185 ? 7.200 -38.850 14.457 1.00 48.13 185 LEU B N 1
ATOM 4215 C CA . LEU B 1 185 ? 7.879 -39.121 15.718 1.00 53.47 185 LEU B CA 1
ATOM 4216 C C . LEU B 1 185 ? 9.272 -38.509 15.678 1.00 48.22 185 LEU B C 1
ATOM 4217 O O . LEU B 1 185 ? 10.029 -38.741 14.730 1.00 47.10 185 LEU B O 1
ATOM 4222 N N . CYS B 1 186 ? 9.607 -37.737 16.706 1.00 51.76 186 CYS B N 1
ATOM 4223 C CA . CYS B 1 186 ? 10.886 -37.050 16.777 1.00 46.03 186 CYS B CA 1
ATOM 4224 C C . CYS B 1 186 ? 11.798 -37.707 17.804 1.00 46.27 186 CYS B C 1
ATOM 4225 O O . CYS B 1 186 ? 11.351 -38.418 18.708 1.00 37.82 186 CYS B O 1
ATOM 4228 N N . SER B 1 187 ? 13.096 -37.457 17.647 1.00 44.57 187 SER B N 1
ATOM 4229 C CA . SER B 1 187 ? 14.103 -37.862 18.615 1.00 43.54 187 SER B CA 1
ATOM 4230 C C . SER B 1 187 ? 15.033 -36.691 18.889 1.00 40.12 187 SER B C 1
ATOM 4231 O O . SER B 1 187 ? 15.245 -35.833 18.028 1.00 36.59 187 SER B O 1
ATOM 4234 N N . ALA B 1 188 ? 15.585 -36.662 20.099 1.00 43.90 188 ALA B N 1
ATOM 4235 C CA . ALA B 1 188 ? 16.539 -35.638 20.496 1.00 37.31 188 ALA B CA 1
ATOM 4236 C C . ALA B 1 188 ? 17.959 -36.143 20.280 1.00 37.89 188 ALA B C 1
ATOM 4237 O O . ALA B 1 188 ? 18.277 -37.292 20.603 1.00 38.66 188 ALA B O 1
ATOM 4239 N N . PHE B 1 189 ? 18.810 -35.278 19.735 1.00 42.09 189 PHE B N 1
ATOM 4240 C CA . PHE B 1 189 ? 20.187 -35.629 19.425 1.00 38.94 189 PHE B CA 1
ATOM 4241 C C . PHE B 1 189 ? 21.136 -34.571 19.962 1.00 38.50 189 PHE B C 1
ATOM 4242 O O . PHE B 1 189 ? 20.878 -33.370 19.838 1.00 33.53 189 PHE B O 1
ATOM 4250 N N . ILE B 1 190 ? 22.233 -35.025 20.556 1.00 39.52 190 ILE B N 1
ATOM 4251 C CA . ILE B 1 190 ? 23.287 -34.133 21.018 1.00 28.33 190 ILE B CA 1
ATOM 4252 C C . ILE B 1 190 ? 24.235 -33.893 19.852 1.00 32.03 190 ILE B C 1
ATOM 4253 O O . ILE B 1 190 ? 24.848 -34.832 19.333 1.00 36.73 190 ILE B O 1
ATOM 4258 N N . VAL B 1 191 ? 24.355 -32.635 19.438 1.00 31.57 191 VAL B N 1
ATOM 4259 C CA . VAL B 1 191 ? 25.183 -32.244 18.305 1.00 38.03 191 VAL B CA 1
ATOM 4260 C C . VAL B 1 191 ? 26.282 -31.321 18.809 1.00 40.45 191 VAL B C 1
ATOM 4261 O O . VAL B 1 191 ? 26.004 -30.342 19.512 1.00 38.95 191 VAL B O 1
ATOM 4265 N N . GLU B 1 192 ? 27.522 -31.635 18.455 1.00 37.84 192 GLU B N 1
ATOM 4266 C CA . GLU B 1 192 ? 28.666 -30.814 18.814 1.00 42.40 192 GLU B CA 1
ATOM 4267 C C . GLU B 1 192 ? 29.021 -29.891 17.656 1.00 40.14 192 GLU B C 1
ATOM 4268 O O . GLU B 1 192 ? 28.782 -30.209 16.488 1.00 36.63 192 GLU B O 1
ATOM 4274 N N . ARG B 1 193 ? 29.591 -28.731 17.995 1.00 38.45 193 ARG B N 1
ATOM 4275 C CA . ARG B 1 193 ? 29.897 -27.729 16.979 1.00 35.89 193 ARG B CA 1
ATOM 4276 C C . ARG B 1 193 ? 30.914 -28.242 15.969 1.00 42.62 193 ARG B C 1
ATOM 4277 O O . ARG B 1 193 ? 30.920 -27.802 14.813 1.00 46.94 193 ARG B O 1
ATOM 4285 N N . THR B 1 194 ? 31.765 -29.179 16.376 1.00 43.77 194 THR B N 1
ATOM 4286 C CA . THR B 1 194 ? 32.801 -29.727 15.511 1.00 43.40 194 THR B CA 1
ATOM 4287 C C . THR B 1 194 ? 32.292 -30.839 14.599 1.00 42.20 194 THR B C 1
ATOM 4288 O O . THR B 1 194 ? 33.103 -31.475 13.917 1.00 46.79 194 THR B O 1
ATOM 4292 N N . ASP B 1 195 ? 30.987 -31.092 14.573 1.00 42.43 195 ASP B N 1
ATOM 4293 C CA . ASP B 1 195 ? 30.467 -32.185 13.765 1.00 44.05 195 ASP B CA 1
ATOM 4294 C C . ASP B 1 195 ? 30.566 -31.848 12.278 1.00 43.80 195 ASP B C 1
ATOM 4295 O O . ASP B 1 195 ? 30.367 -30.694 11.885 1.00 44.58 195 ASP B O 1
ATOM 4300 N N . PRO B 1 196 ? 30.871 -32.829 11.434 1.00 42.94 196 PRO B N 1
ATOM 4301 C CA . PRO B 1 196 ? 30.896 -32.582 9.989 1.00 48.27 196 PRO B CA 1
ATOM 4302 C C . PRO B 1 196 ? 29.494 -32.380 9.441 1.00 45.54 196 PRO B C 1
ATOM 4303 O O . PRO B 1 196 ? 28.523 -32.970 9.920 1.00 50.03 196 PRO B O 1
ATOM 4307 N N . GLY B 1 197 ? 29.398 -31.534 8.419 1.00 48.68 197 GLY B N 1
ATOM 4308 C CA . GLY B 1 197 ? 28.102 -31.211 7.851 1.00 52.08 197 GLY B CA 1
ATOM 4309 C C . GLY B 1 197 ? 27.172 -30.468 8.783 1.00 49.98 197 GLY B C 1
ATOM 4310 O O . GLY B 1 197 ? 25.950 -30.550 8.623 1.00 43.71 197 GLY B O 1
ATOM 4311 N N . PHE B 1 198 ? 27.717 -29.747 9.760 1.00 52.93 198 PHE B N 1
ATOM 4312 C CA . PHE B 1 198 ? 26.929 -28.920 10.663 1.00 46.22 198 PHE B CA 1
ATOM 4313 C C . PHE B 1 198 ? 27.533 -27.526 10.687 1.00 46.64 198 PHE B C 1
ATOM 4314 O O . PHE B 1 198 ? 28.741 -27.372 10.893 1.00 46.74 198 PHE B O 1
ATOM 4322 N N . SER B 1 199 ? 26.692 -26.516 10.474 1.00 39.18 199 SER B N 1
ATOM 4323 C CA . SER B 1 199 ? 27.142 -25.134 10.389 1.00 46.75 199 SER B CA 1
ATOM 4324 C C . SER B 1 199 ? 26.135 -24.225 11.078 1.00 44.75 199 SER B C 1
ATOM 4325 O O . SER B 1 199 ? 24.961 -24.569 11.235 1.00 48.59 199 SER B O 1
ATOM 4328 N N . VAL B 1 200 ? 26.612 -23.054 11.493 1.00 44.34 200 VAL B N 1
ATOM 4329 C CA . VAL B 1 200 ? 25.789 -22.047 12.152 1.00 44.15 200 VAL B CA 1
ATOM 4330 C C . VAL B 1 200 ? 25.720 -20.820 11.254 1.00 46.51 200 VAL B C 1
ATOM 4331 O O . VAL B 1 200 ? 26.748 -20.359 10.744 1.00 37.43 200 VAL B O 1
ATOM 4335 N N . GLY B 1 201 ? 24.512 -20.297 11.062 1.00 49.76 201 GLY B N 1
ATOM 4336 C CA . GLY B 1 201 ? 24.286 -19.172 10.181 1.00 46.99 201 GLY B CA 1
ATOM 4337 C C . GLY B 1 201 ? 24.659 -17.839 10.805 1.00 54.09 201 GLY B C 1
ATOM 4338 O O . GLY B 1 201 ? 25.251 -17.752 11.882 1.00 55.82 201 GLY B O 1
ATOM 4339 N N . LYS B 1 202 ? 24.289 -16.776 10.095 1.00 60.89 202 LYS B N 1
ATOM 4340 C CA . LYS B 1 202 ? 24.579 -15.414 10.521 1.00 60.48 202 LYS B CA 1
ATOM 4341 C C . LYS B 1 202 ? 23.596 -14.964 11.597 1.00 58.19 202 LYS B C 1
ATOM 4342 O O . LYS B 1 202 ? 22.417 -15.332 11.588 1.00 54.78 202 LYS B O 1
ATOM 4348 N N . ALA B 1 203 ? 24.100 -14.161 12.533 1.00 60.84 203 ALA B N 1
ATOM 4349 C CA . ALA B 1 203 ? 23.283 -13.670 13.635 1.00 51.85 203 ALA B CA 1
ATOM 4350 C C . ALA B 1 203 ? 22.143 -12.797 13.126 1.00 55.45 203 ALA B C 1
ATOM 4351 O O . ALA B 1 203 ? 22.351 -11.891 12.313 1.00 57.10 203 ALA B O 1
ATOM 4353 N N . GLU B 1 204 ? 20.934 -13.082 13.604 1.00 56.20 204 GLU B N 1
ATOM 4354 C CA . GLU B 1 204 ? 19.767 -12.290 13.246 1.00 50.11 204 GLU B CA 1
ATOM 4355 C C . GLU B 1 204 ? 19.895 -10.865 13.778 1.00 46.01 204 GLU B C 1
ATOM 4356 O O . GLU B 1 204 ? 20.598 -10.594 14.754 1.00 48.74 204 GLU B O 1
ATOM 4362 N N . ASP B 1 205 ? 19.202 -9.945 13.114 1.00 40.49 205 ASP B N 1
ATOM 4363 C CA . ASP B 1 205 ? 19.139 -8.549 13.534 1.00 39.61 205 ASP B CA 1
ATOM 4364 C C . ASP B 1 205 ? 17.804 -8.350 14.246 1.00 40.84 205 ASP B C 1
ATOM 4365 O O . ASP B 1 205 ? 16.759 -8.206 13.606 1.00 45.64 205 ASP B O 1
ATOM 4370 N N . LYS B 1 206 ? 17.845 -8.339 15.573 1.00 41.36 206 LYS B N 1
ATOM 4371 C CA . LYS B 1 206 ? 16.656 -8.360 16.411 1.00 40.57 206 LYS B CA 1
ATOM 4372 C C . LYS B 1 206 ? 16.356 -6.978 16.981 1.00 39.91 206 LYS B C 1
ATOM 4373 O O . LYS B 1 206 ? 17.169 -6.053 16.922 1.00 39.26 206 LYS B O 1
ATOM 4379 N N . MET B 1 207 ? 15.148 -6.850 17.534 1.00 44.45 207 MET B N 1
ATOM 4380 C CA . MET B 1 207 ? 14.733 -5.589 18.138 1.00 39.86 207 MET B CA 1
ATOM 4381 C C . MET B 1 207 ? 15.412 -5.370 19.485 1.00 38.05 207 MET B C 1
ATOM 4382 O O . MET B 1 207 ? 15.898 -4.269 19.771 1.00 38.18 207 MET B O 1
ATOM 4387 N N . GLY B 1 208 ? 15.455 -6.401 20.322 1.00 31.49 208 GLY B N 1
ATOM 4388 C CA . GLY B 1 208 ? 16.135 -6.323 21.598 1.00 35.24 208 GLY B CA 1
ATOM 4389 C C . GLY B 1 208 ? 16.940 -7.580 21.848 1.00 31.04 208 GLY B C 1
ATOM 4390 O O . GLY B 1 208 ? 17.114 -8.380 20.924 1.00 30.41 208 GLY B O 1
ATOM 4391 N N . ILE B 1 209 ? 17.405 -7.772 23.090 1.00 33.41 209 ILE B N 1
ATOM 4392 C CA . ILE B 1 209 ? 18.402 -8.778 23.468 1.00 32.08 209 ILE B CA 1
ATOM 4393 C C . ILE B 1 209 ? 19.397 -8.959 22.327 1.00 30.82 209 ILE B C 1
ATOM 4394 O O . ILE B 1 209 ? 19.722 -10.085 21.935 1.00 34.66 209 ILE B O 1
ATOM 4399 N N . ARG B 1 210 ? 19.897 -7.838 21.801 1.00 27.33 210 ARG B N 1
ATOM 4400 C CA . ARG B 1 210 ? 20.634 -7.846 20.543 1.00 36.65 210 ARG B CA 1
ATOM 4401 C C . ARG B 1 210 ? 22.023 -8.453 20.681 1.00 44.14 210 ARG B C 1
ATOM 4402 O O . ARG B 1 210 ? 22.570 -8.944 19.688 1.00 46.96 210 ARG B O 1
ATOM 4410 N N . GLY B 1 211 ? 22.607 -8.430 21.881 1.00 39.80 211 GLY B N 1
ATOM 4411 C CA . GLY B 1 211 ? 23.859 -9.130 22.092 1.00 35.43 211 GLY B CA 1
ATOM 4412 C C . GLY B 1 211 ? 23.720 -10.638 22.093 1.00 38.47 211 GLY B C 1
ATOM 4413 O O . GLY B 1 211 ? 24.724 -11.343 21.948 1.00 37.24 211 GLY B O 1
ATOM 4414 N N . SER B 1 212 ? 22.501 -11.148 22.255 1.00 42.37 212 SER B N 1
ATOM 4415 C CA . SER B 1 212 ? 22.277 -12.585 22.194 1.00 42.85 212 SER B CA 1
ATOM 4416 C C . SER B 1 212 ? 22.483 -13.093 20.772 1.00 45.13 212 SER B C 1
ATOM 4417 O O . SER B 1 212 ? 22.038 -12.474 19.801 1.00 44.06 212 SER B O 1
ATOM 4420 N N . SER B 1 213 ? 23.163 -14.231 20.655 1.00 39.39 213 SER B N 1
ATOM 4421 C CA . SER B 1 213 ? 23.536 -14.806 19.364 1.00 38.10 213 SER B CA 1
ATOM 4422 C C . SER B 1 213 ? 22.410 -15.716 18.890 1.00 40.45 213 SER B C 1
ATOM 4423 O O . SER B 1 213 ? 22.302 -16.867 19.320 1.00 46.21 213 SER B O 1
ATOM 4426 N N . THR B 1 214 ? 21.568 -15.201 17.997 1.00 37.55 214 THR B N 1
ATOM 4427 C CA . THR B 1 214 ? 20.391 -15.913 17.511 1.00 35.62 214 THR B CA 1
ATOM 4428 C C . THR B 1 214 ? 20.617 -16.228 16.037 1.00 35.03 214 THR B C 1
ATOM 4429 O O . THR B 1 214 ? 20.554 -15.331 15.190 1.00 37.68 214 THR B O 1
ATOM 4433 N N . CYS B 1 215 ? 20.876 -17.500 15.727 1.00 33.67 215 CYS B N 1
ATOM 4434 C CA . CYS B 1 215 ? 21.372 -17.875 14.409 1.00 36.38 215 CYS B CA 1
ATOM 4435 C C . CYS B 1 215 ? 20.699 -19.151 13.920 1.00 40.04 215 CYS B C 1
ATOM 4436 O O . CYS B 1 215 ? 20.003 -19.849 14.665 1.00 31.08 215 CYS B O 1
ATOM 4439 N N . GLU B 1 216 ? 20.918 -19.436 12.638 1.00 40.57 216 GLU B N 1
ATOM 4440 C CA . GLU B 1 216 ? 20.451 -20.656 11.993 1.00 36.70 216 GLU B CA 1
ATOM 4441 C C . GLU B 1 216 ? 21.376 -21.833 12.280 1.00 37.03 216 GLU B C 1
ATOM 4442 O O . GLU B 1 216 ? 22.581 -21.670 12.488 1.00 40.90 216 GLU B O 1
ATOM 4448 N N . LEU B 1 217 ? 20.794 -23.029 12.281 1.00 37.00 217 LEU B N 1
ATOM 4449 C CA . LEU B 1 217 ? 21.538 -24.281 12.296 1.00 34.43 217 LEU B CA 1
ATOM 4450 C C . LEU B 1 217 ? 21.233 -25.035 11.010 1.00 46.27 217 LEU B C 1
ATOM 4451 O O . LEU B 1 217 ? 20.064 -25.280 10.698 1.00 45.59 217 LEU B O 1
ATOM 4456 N N . ILE B 1 218 ? 22.274 -25.398 10.265 1.00 47.95 218 ILE B N 1
ATOM 4457 C CA . ILE B 1 218 ? 22.124 -26.096 8.992 1.00 45.99 218 ILE B CA 1
ATOM 4458 C C . ILE B 1 218 ? 22.728 -27.487 9.122 1.00 46.64 218 ILE B C 1
ATOM 4459 O O . ILE B 1 218 ? 23.872 -27.636 9.568 1.00 47.24 218 ILE B O 1
ATOM 4464 N N . PHE B 1 219 ? 21.955 -28.501 8.736 1.00 50.09 219 PHE B N 1
ATOM 4465 C CA . PHE B 1 219 ? 22.385 -29.896 8.764 1.00 43.84 219 PHE B CA 1
ATOM 4466 C C . PHE B 1 219 ? 22.440 -30.410 7.331 1.00 47.30 219 PHE B C 1
ATOM 4467 O O . PHE B 1 219 ? 21.397 -30.636 6.707 1.00 46.90 219 PHE B O 1
ATOM 4475 N N . GLU B 1 220 ? 23.651 -30.588 6.812 1.00 50.82 220 GLU B N 1
ATOM 4476 C CA . GLU B 1 220 ? 23.888 -31.098 5.462 1.00 53.41 220 GLU B CA 1
ATOM 4477 C C . GLU B 1 220 ? 24.721 -32.370 5.594 1.00 54.66 220 GLU B C 1
ATOM 4478 O O . GLU B 1 220 ? 25.954 -32.314 5.610 1.00 54.67 220 GLU B O 1
ATOM 4484 N N . ASP B 1 221 ? 24.036 -33.512 5.691 1.00 56.97 221 ASP B N 1
ATOM 4485 C CA . ASP B 1 221 ? 24.678 -34.812 5.903 1.00 55.16 221 ASP B CA 1
ATOM 4486 C C . ASP B 1 221 ? 25.492 -34.828 7.195 1.00 54.10 221 ASP B C 1
ATOM 4487 O O . ASP B 1 221 ? 26.600 -35.366 7.246 1.00 59.06 221 ASP B O 1
ATOM 4492 N N . CYS B 1 222 ? 24.942 -34.226 8.248 1.00 51.34 222 CYS B N 1
ATOM 4493 C CA . CYS B 1 222 ? 25.590 -34.228 9.556 1.00 53.44 222 CYS B CA 1
ATOM 4494 C C . CYS B 1 222 ? 25.608 -35.649 10.108 1.00 53.05 222 CYS B C 1
ATOM 4495 O O . CYS B 1 222 ? 24.565 -36.188 10.490 1.00 49.29 222 CYS B O 1
ATOM 4498 N N . ARG B 1 223 ? 26.791 -36.258 10.148 1.00 47.42 223 ARG B N 1
ATOM 4499 C CA . ARG B 1 223 ? 26.953 -37.638 10.588 1.00 50.40 223 ARG B CA 1
ATOM 4500 C C . ARG B 1 223 ? 27.465 -37.659 12.025 1.00 50.20 223 ARG B C 1
ATOM 4501 O O . ARG B 1 223 ? 28.585 -37.209 12.294 1.00 48.11 223 ARG B O 1
ATOM 4509 N N . ILE B 1 224 ? 26.649 -38.177 12.939 1.00 47.43 224 ILE B N 1
ATOM 4510 C CA . ILE B 1 224 ? 26.986 -38.179 14.362 1.00 48.22 224 ILE B CA 1
ATOM 4511 C C . ILE B 1 224 ? 26.862 -39.603 14.890 1.00 51.75 224 ILE B C 1
ATOM 4512 O O . ILE B 1 224 ? 26.143 -40.434 14.314 1.00 51.73 224 ILE B O 1
ATOM 4517 N N . PRO B 1 225 ? 27.552 -39.916 15.990 1.00 51.49 225 PRO B N 1
ATOM 4518 C CA . PRO B 1 225 ? 27.549 -41.292 16.507 1.00 48.95 225 PRO B CA 1
ATOM 4519 C C . PRO B 1 225 ? 26.164 -41.789 16.902 1.00 53.93 225 PRO B C 1
ATOM 4520 O O . PRO B 1 225 ? 25.211 -41.023 17.058 1.00 58.04 225 PRO B O 1
ATOM 4524 N N . LYS B 1 226 ? 26.076 -43.112 17.073 1.00 54.14 226 LYS B N 1
ATOM 4525 C CA . LYS B 1 226 ? 24.829 -43.750 17.490 1.00 56.30 226 LYS B CA 1
ATOM 4526 C C . LYS B 1 226 ? 24.447 -43.363 18.912 1.00 56.66 226 LYS B C 1
ATOM 4527 O O . LYS B 1 226 ? 23.256 -43.232 19.219 1.00 54.88 226 LYS B O 1
ATOM 4533 N N . ASP B 1 227 ? 25.434 -43.179 19.788 1.00 54.56 227 ASP B N 1
ATOM 4534 C CA . ASP B 1 227 ? 25.198 -42.914 21.201 1.00 55.81 227 ASP B CA 1
ATOM 4535 C C . ASP B 1 227 ? 24.903 -41.448 21.486 1.00 51.44 227 ASP B C 1
ATOM 4536 O O . ASP B 1 227 ? 24.851 -41.056 22.657 1.00 44.22 227 ASP B O 1
ATOM 4541 N N . ARG B 1 228 ? 24.712 -40.638 20.449 1.00 47.01 228 ARG B N 1
ATOM 4542 C CA . ARG B 1 228 ? 24.360 -39.235 20.598 1.00 45.32 228 ARG B CA 1
ATOM 4543 C C . ARG B 1 228 ? 22.856 -39.007 20.671 1.00 47.02 228 ARG B C 1
ATOM 4544 O O . ARG B 1 228 ? 22.423 -37.855 20.778 1.00 39.98 228 ARG B O 1
ATOM 4552 N N . MET B 1 229 ? 22.055 -40.069 20.615 1.00 44.38 229 MET B N 1
ATOM 4553 C CA . MET B 1 229 ? 20.611 -39.945 20.771 1.00 44.33 229 MET B CA 1
ATOM 4554 C C . MET B 1 229 ? 20.280 -39.753 22.245 1.00 43.11 229 MET B C 1
ATOM 4555 O O . MET B 1 229 ? 20.652 -40.580 23.084 1.00 40.13 229 MET B O 1
ATOM 4560 N N . LEU B 1 230 ? 19.592 -38.660 22.558 1.00 39.98 230 LEU B N 1
ATOM 4561 C CA . LEU B 1 230 ? 19.224 -38.342 23.930 1.00 45.00 230 LEU B CA 1
ATOM 4562 C C . LEU B 1 230 ? 17.816 -38.853 24.203 1.00 42.52 230 LEU B C 1
ATOM 4563 O O . LEU B 1 230 ? 16.853 -38.404 23.572 1.00 48.40 230 LEU B O 1
ATOM 4568 N N . GLY B 1 231 ? 17.699 -39.791 25.137 1.00 36.86 231 GLY B N 1
ATOM 4569 C CA . GLY B 1 231 ? 16.407 -40.311 25.523 1.00 42.35 231 GLY B CA 1
ATOM 4570 C C . GLY B 1 231 ? 15.922 -41.437 24.628 1.00 46.87 231 GLY B C 1
ATOM 4571 O O . GLY B 1 231 ? 16.665 -42.035 23.844 1.00 52.63 231 GLY B O 1
ATOM 4572 N N . VAL B 1 232 ? 14.629 -41.718 24.757 1.00 45.16 232 VAL B N 1
ATOM 4573 C CA . VAL B 1 232 ? 13.993 -42.804 24.021 1.00 49.43 232 VAL B CA 1
ATOM 4574 C C . VAL B 1 232 ? 13.709 -42.363 22.591 1.00 47.58 232 VAL B C 1
ATOM 4575 O O . VAL B 1 232 ? 13.429 -41.189 22.318 1.00 45.39 232 VAL B O 1
ATOM 4579 N N . ARG B 1 233 ? 13.791 -43.314 21.664 1.00 46.73 233 ARG B N 1
ATOM 4580 C CA . ARG B 1 233 ? 13.457 -43.048 20.272 1.00 50.15 233 ARG B CA 1
ATOM 4581 C C . ARG B 1 233 ? 11.969 -42.756 20.129 1.00 53.96 233 ARG B C 1
ATOM 4582 O O . ARG B 1 233 ? 11.128 -43.407 20.755 1.00 60.89 233 ARG B O 1
ATOM 4590 N N . GLY B 1 234 ? 11.643 -41.768 19.298 1.00 50.50 234 GLY B N 1
ATOM 4591 C CA . GLY B 1 234 ? 10.265 -41.405 19.056 1.00 52.33 234 GLY B CA 1
ATOM 4592 C C . GLY B 1 234 ? 9.620 -40.556 20.129 1.00 51.39 234 GLY B C 1
ATOM 4593 O O . GLY B 1 234 ? 8.509 -40.054 19.911 1.00 50.30 234 GLY B O 1
ATOM 4594 N N . LYS B 1 235 ? 10.260 -40.395 21.286 1.00 50.87 235 LYS B N 1
ATOM 4595 C CA . LYS B 1 235 ? 9.777 -39.516 22.342 1.00 45.68 235 LYS B CA 1
ATOM 4596 C C . LYS B 1 235 ? 10.477 -38.163 22.352 1.00 44.07 235 LYS B C 1
ATOM 4597 O O . LYS B 1 235 ? 10.355 -37.423 23.334 1.00 43.46 235 LYS B O 1
ATOM 4603 N N . GLY B 1 236 ? 11.217 -37.830 21.291 1.00 42.76 236 GLY B N 1
ATOM 4604 C CA . GLY B 1 236 ? 11.979 -36.591 21.290 1.00 45.93 236 GLY B CA 1
ATOM 4605 C C . GLY B 1 236 ? 11.114 -35.359 21.475 1.00 50.22 236 GLY B C 1
ATOM 4606 O O . GLY B 1 236 ? 11.532 -34.386 22.109 1.00 49.38 236 GLY B O 1
ATOM 4607 N N . PHE B 1 237 ? 9.897 -35.381 20.926 1.00 49.93 237 PHE B N 1
ATOM 4608 C CA . PHE B 1 237 ? 8.999 -34.249 21.123 1.00 46.01 237 PHE B CA 1
ATOM 4609 C C . PHE B 1 237 ? 8.533 -34.161 22.570 1.00 47.76 237 PHE B C 1
ATOM 4610 O O . PHE B 1 237 ? 8.379 -33.059 23.111 1.00 44.25 237 PHE B O 1
ATOM 4618 N N . GLN B 1 238 ? 8.292 -35.307 23.214 1.00 46.02 238 GLN B N 1
ATOM 4619 C CA . GLN B 1 238 ? 8.008 -35.288 24.645 1.00 46.22 238 GLN B CA 1
ATOM 4620 C C . GLN B 1 238 ? 9.195 -34.769 25.446 1.00 45.37 238 GLN B C 1
ATOM 4621 O O . GLN B 1 238 ? 9.008 -34.117 26.480 1.00 43.18 238 GLN B O 1
ATOM 4627 N N . LEU B 1 239 ? 10.420 -35.047 24.989 1.00 43.44 239 LEU B N 1
ATOM 4628 C CA . LEU B 1 239 ? 11.600 -34.493 25.645 1.00 42.21 239 LEU B CA 1
ATOM 4629 C C . LEU B 1 239 ? 11.668 -32.981 25.472 1.00 40.88 239 LEU B C 1
ATOM 4630 O O . LEU B 1 239 ? 12.081 -32.262 26.390 1.00 40.76 239 LEU B O 1
ATOM 4635 N N . ALA B 1 240 ? 11.266 -32.483 24.300 1.00 43.30 240 ALA B N 1
ATOM 4636 C CA . ALA B 1 240 ? 11.317 -31.049 24.039 1.00 40.70 240 ALA B CA 1
ATOM 4637 C C . ALA B 1 240 ? 10.295 -30.296 24.880 1.00 45.32 240 ALA B C 1
ATOM 4638 O O . ALA B 1 240 ? 10.577 -29.198 25.374 1.00 45.24 240 ALA B O 1
ATOM 4640 N N . MET B 1 241 ? 9.101 -30.869 25.053 1.00 47.36 241 MET B N 1
ATOM 4641 C CA . MET B 1 241 ? 8.058 -30.182 25.804 1.00 35.89 241 MET B CA 1
ATOM 4642 C C . MET B 1 241 ? 8.332 -30.217 27.302 1.00 42.52 241 MET B C 1
ATOM 4643 O O . MET B 1 241 ? 7.890 -29.323 28.031 1.00 36.43 241 MET B O 1
ATOM 4648 N N . ALA B 1 242 ? 9.055 -31.233 27.779 1.00 39.58 242 ALA B N 1
ATOM 4649 C CA . ALA B 1 242 ? 9.465 -31.246 29.178 1.00 39.59 242 ALA B CA 1
ATOM 4650 C C . ALA B 1 242 ? 10.633 -30.303 29.425 1.00 34.96 242 ALA B C 1
ATOM 4651 O O . ALA B 1 242 ? 10.730 -29.710 30.504 1.00 30.40 242 ALA B O 1
ATOM 4653 N N . THR B 1 243 ? 11.517 -30.150 28.437 1.00 38.93 243 THR B N 1
ATOM 4654 C CA . THR B 1 243 ? 12.588 -29.165 28.536 1.00 34.62 243 THR B CA 1
ATOM 4655 C C . THR B 1 243 ? 12.032 -27.746 28.520 1.00 31.74 243 THR B C 1
ATOM 4656 O O . THR B 1 243 ? 12.474 -26.890 29.296 1.00 31.71 243 THR B O 1
ATOM 4660 N N . LEU B 1 244 ? 11.064 -27.481 27.639 1.00 35.95 244 LEU B N 1
ATOM 4661 C CA . LEU B 1 244 ? 10.466 -26.152 27.549 1.00 36.24 244 LEU B CA 1
ATOM 4662 C C . LEU B 1 244 ? 9.793 -25.740 28.852 1.00 37.95 244 LEU B C 1
ATOM 4663 O O . LEU B 1 244 ? 9.810 -24.555 29.207 1.00 39.39 244 LEU B O 1
ATOM 4668 N N . ASP B 1 245 ? 9.192 -26.693 29.572 1.00 34.02 245 ASP B N 1
ATOM 4669 C CA . ASP B 1 245 ? 8.537 -26.363 30.836 1.00 35.93 245 ASP B CA 1
ATOM 4670 C C . ASP B 1 245 ? 9.520 -25.746 31.823 1.00 40.47 245 ASP B C 1
ATOM 4671 O O . ASP B 1 245 ? 9.186 -24.784 32.524 1.00 39.99 245 ASP B O 1
ATOM 4676 N N . GLY B 1 246 ? 10.740 -26.280 31.887 1.00 39.27 246 GLY B N 1
ATOM 4677 C CA . GLY B 1 246 ? 11.751 -25.676 32.738 1.00 34.06 246 GLY B CA 1
ATOM 4678 C C . GLY B 1 246 ? 12.273 -24.370 32.172 1.00 33.88 246 GLY B C 1
ATOM 4679 O O . GLY B 1 246 ? 12.527 -23.418 32.915 1.00 30.17 246 GLY B O 1
ATOM 4680 N N . GLY B 1 247 ? 12.449 -24.310 30.850 1.00 29.87 247 GLY B N 1
ATOM 4681 C CA . GLY B 1 247 ? 12.906 -23.078 30.227 1.00 35.53 247 GLY B CA 1
ATOM 4682 C C . GLY B 1 247 ? 11.954 -21.916 30.441 1.00 34.47 247 GLY B C 1
ATOM 4683 O O . GLY B 1 247 ? 12.384 -20.774 30.617 1.00 37.49 247 GLY B O 1
ATOM 4684 N N . ARG B 1 248 ? 10.647 -22.191 30.426 1.00 32.36 248 ARG B N 1
ATOM 4685 C CA . ARG B 1 248 ? 9.663 -21.126 30.598 1.00 39.94 248 ARG B CA 1
ATOM 4686 C C . ARG B 1 248 ? 9.750 -20.496 31.981 1.00 31.56 248 ARG B C 1
ATOM 4687 O O . ARG B 1 248 ? 9.398 -19.323 32.152 1.00 29.88 248 ARG B O 1
ATOM 4695 N N . ILE B 1 249 ? 10.219 -21.250 32.977 1.00 31.61 249 ILE B N 1
ATOM 4696 C CA . ILE B 1 249 ? 10.472 -20.658 34.285 1.00 31.63 249 ILE B CA 1
ATOM 4697 C C . ILE B 1 249 ? 11.623 -19.663 34.197 1.00 32.19 249 ILE B C 1
ATOM 4698 O O . ILE B 1 249 ? 11.575 -18.582 34.797 1.00 30.88 249 ILE B O 1
ATOM 4703 N N . GLY B 1 250 ? 12.671 -20.008 33.445 1.00 29.56 250 GLY B N 1
ATOM 4704 C CA . GLY B 1 250 ? 13.783 -19.088 33.273 1.00 25.46 250 GLY B CA 1
ATOM 4705 C C . GLY B 1 250 ? 13.392 -17.824 32.530 1.00 27.24 250 GLY B C 1
ATOM 4706 O O . GLY B 1 250 ? 13.800 -16.723 32.905 1.00 26.22 250 GLY B O 1
ATOM 4707 N N . ILE B 1 251 ? 12.603 -17.966 31.461 1.00 29.20 251 ILE B N 1
ATOM 4708 C CA . ILE B 1 251 ? 12.120 -16.798 30.730 1.00 29.12 251 ILE B CA 1
ATOM 4709 C C . ILE B 1 251 ? 11.195 -15.965 31.610 1.00 30.53 251 ILE B C 1
ATOM 4710 O O . ILE B 1 251 ? 11.178 -14.731 31.523 1.00 28.67 251 ILE B O 1
ATOM 4715 N N . ALA B 1 252 ? 10.414 -16.624 32.470 1.00 26.88 252 ALA B N 1
ATOM 4716 C CA . ALA B 1 252 ? 9.550 -15.900 33.395 1.00 26.44 252 ALA B CA 1
ATOM 4717 C C . ALA B 1 252 ? 10.369 -15.051 34.358 1.00 33.45 252 ALA B C 1
ATOM 4718 O O . ALA B 1 252 ? 10.020 -13.896 34.629 1.00 31.6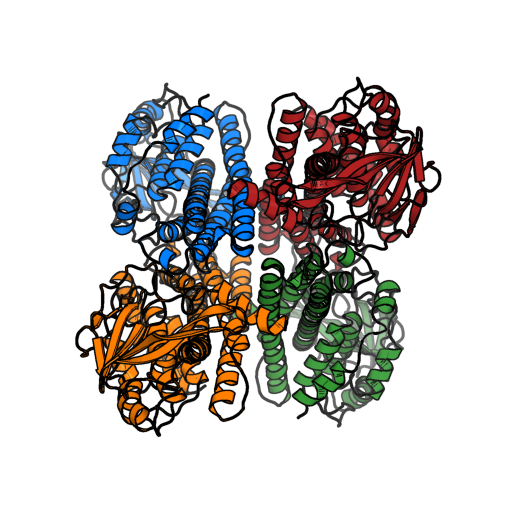4 252 ALA B O 1
ATOM 4720 N N . SER B 1 253 ? 11.465 -15.604 34.883 1.00 30.63 253 SER B N 1
ATOM 4721 C CA . SER B 1 253 ? 12.325 -14.830 35.772 1.00 31.97 253 SER B CA 1
ATOM 4722 C C . SER B 1 253 ? 13.083 -13.751 35.009 1.00 30.45 253 SER B C 1
ATOM 4723 O O . SER B 1 253 ? 13.445 -12.722 35.591 1.00 32.73 253 SER B O 1
ATOM 4726 N N . GLN B 1 254 ? 13.329 -13.965 33.715 1.00 27.61 254 GLN B N 1
ATOM 4727 C CA . GLN B 1 254 ? 13.943 -12.928 32.890 1.00 28.97 254 GLN B CA 1
ATOM 4728 C C . GLN B 1 254 ? 13.005 -11.739 32.728 1.00 32.98 254 GLN B C 1
ATOM 4729 O O . GLN B 1 254 ? 13.402 -10.587 32.940 1.00 31.57 254 GLN B O 1
ATOM 4735 N N . ALA B 1 255 ? 11.756 -12.002 32.333 1.00 29.37 255 ALA B N 1
ATOM 4736 C CA . ALA B 1 255 ? 10.763 -10.938 32.224 1.00 31.11 255 ALA B CA 1
ATOM 4737 C C . ALA B 1 255 ? 10.568 -10.236 33.560 1.00 30.24 255 ALA B C 1
ATOM 4738 O O . ALA B 1 255 ? 10.465 -9.004 33.615 1.00 25.90 255 ALA B O 1
ATOM 4740 N N . LEU B 1 256 ? 10.501 -11.007 34.648 1.00 32.29 256 LEU B N 1
ATOM 4741 C CA . LEU B 1 256 ? 10.383 -10.419 35.978 1.00 31.11 256 LEU B CA 1
ATOM 4742 C C . LEU B 1 256 ? 11.557 -9.496 36.282 1.00 29.32 256 LEU B C 1
ATOM 4743 O O . LEU B 1 256 ? 11.374 -8.417 36.860 1.00 26.08 256 LEU B O 1
ATOM 4748 N N . GLY B 1 257 ? 12.771 -9.898 35.900 1.00 26.59 257 GLY B N 1
ATOM 4749 C CA . GLY B 1 257 ? 13.929 -9.059 36.162 1.00 26.54 257 GLY B CA 1
ATOM 4750 C C . GLY B 1 257 ? 13.933 -7.786 35.336 1.00 28.17 257 GLY B C 1
ATOM 4751 O O . GLY B 1 257 ? 14.311 -6.719 35.828 1.00 30.93 257 GLY B O 1
ATOM 4752 N N . ILE B 1 258 ? 13.517 -7.878 34.070 1.00 30.11 258 ILE B N 1
ATOM 4753 C CA . ILE B 1 258 ? 13.441 -6.690 33.224 1.00 34.20 258 ILE B CA 1
ATOM 4754 C C . ILE B 1 258 ? 12.429 -5.700 33.786 1.00 27.12 258 ILE B C 1
ATOM 4755 O O . ILE B 1 258 ? 12.666 -4.485 33.800 1.00 30.77 258 ILE B O 1
ATOM 4760 N N . ALA B 1 259 ? 11.289 -6.201 34.266 1.00 27.10 259 ALA B N 1
ATOM 4761 C CA . ALA B 1 259 ? 10.312 -5.322 34.898 1.00 31.43 259 ALA B CA 1
ATOM 4762 C C . ALA B 1 259 ? 10.851 -4.751 36.203 1.00 29.07 259 ALA B C 1
ATOM 4763 O O . ALA B 1 259 ? 10.646 -3.568 36.501 1.00 28.75 259 ALA B O 1
ATOM 4765 N N . GLU B 1 260 ? 11.537 -5.578 36.996 1.00 25.77 260 GLU B N 1
ATOM 4766 C CA . GLU B 1 260 ? 12.094 -5.109 38.261 1.00 30.73 260 GLU B CA 1
ATOM 4767 C C . GLU B 1 260 ? 13.137 -4.021 38.039 1.00 33.95 260 GLU B C 1
ATOM 4768 O O . GLU B 1 260 ? 13.143 -2.999 38.735 1.00 31.50 260 GLU B O 1
ATOM 4774 N N . GLY B 1 261 ? 14.035 -4.225 37.074 1.00 32.73 261 GLY B N 1
ATOM 4775 C CA . GLY B 1 261 ? 15.053 -3.223 36.811 1.00 31.17 261 GLY B CA 1
ATOM 4776 C C . GLY B 1 261 ? 14.485 -1.952 36.209 1.00 27.43 261 GLY B C 1
ATOM 4777 O O . GLY B 1 261 ? 14.948 -0.850 36.516 1.00 31.91 261 GLY B O 1
ATOM 4778 N N . ALA B 1 262 ? 13.483 -2.086 35.337 1.00 32.08 262 ALA B N 1
ATOM 4779 C CA . ALA B 1 262 ? 12.827 -0.912 34.771 1.00 33.87 262 ALA B CA 1
ATOM 4780 C C . ALA B 1 262 ? 12.223 -0.044 35.866 1.00 32.38 262 ALA B C 1
ATOM 4781 O O . ALA B 1 262 ? 12.395 1.181 35.875 1.00 27.31 262 ALA B O 1
ATOM 4783 N N . LEU B 1 263 ? 11.505 -0.669 36.802 1.00 27.79 263 LEU B N 1
ATOM 4784 C CA . LEU B 1 263 ? 10.910 0.073 37.907 1.00 27.94 263 LEU B CA 1
ATOM 4785 C C . LEU B 1 263 ? 11.977 0.725 38.778 1.00 34.24 263 LEU B C 1
ATOM 4786 O O . LEU B 1 263 ? 11.825 1.879 39.198 1.00 29.84 263 LEU B O 1
ATOM 4791 N N . GLN B 1 264 ? 13.056 -0.007 39.077 1.00 27.45 264 GLN B N 1
ATOM 4792 C CA . GLN B 1 264 ? 14.135 0.545 39.893 1.00 32.30 264 GLN B CA 1
ATOM 4793 C C . GLN B 1 264 ? 14.672 1.842 39.301 1.00 35.82 264 GLN B C 1
ATOM 4794 O O . GLN B 1 264 ? 14.759 2.864 39.992 1.00 32.78 264 GLN B O 1
ATOM 4800 N N . GLU B 1 265 ? 15.053 1.814 38.019 1.00 30.88 265 GLU B N 1
ATOM 4801 C CA . GLU B 1 265 ? 15.543 3.022 37.362 1.00 36.52 265 GLU B CA 1
ATOM 4802 C C . GLU B 1 265 ? 14.499 4.132 37.382 1.00 36.33 265 GLU B C 1
ATOM 4803 O O . GLU B 1 265 ? 14.834 5.307 37.572 1.00 35.53 265 GLU B O 1
ATOM 4809 N N . THR B 1 266 ? 13.226 3.777 37.184 1.00 29.46 266 THR B N 1
ATOM 4810 C CA . THR B 1 266 ? 12.168 4.781 37.156 1.00 34.18 266 THR B CA 1
ATOM 4811 C C . THR B 1 266 ? 12.006 5.460 38.509 1.00 31.24 266 THR B C 1
ATOM 4812 O O . THR B 1 266 ? 11.877 6.687 38.584 1.00 31.28 266 THR B O 1
ATOM 4816 N N . VAL B 1 267 ? 12.000 4.674 39.588 1.00 32.62 267 VAL B N 1
ATOM 4817 C CA . VAL B 1 267 ? 11.897 5.246 40.928 1.00 30.44 267 VAL B CA 1
ATOM 4818 C C . VAL B 1 267 ? 13.056 6.202 41.183 1.00 37.24 267 VAL B C 1
ATOM 4819 O O . VAL B 1 267 ? 12.869 7.310 41.698 1.00 37.39 267 VAL B O 1
ATOM 4823 N N . ALA B 1 268 ? 14.270 5.784 40.821 1.00 24.90 268 ALA B N 1
ATOM 4824 C CA . ALA B 1 268 ? 15.427 6.664 40.932 1.00 35.22 268 ALA B CA 1
ATOM 4825 C C . ALA B 1 268 ? 15.216 7.952 40.145 1.00 38.62 268 ALA B C 1
ATOM 4826 O O . ALA B 1 268 ? 15.461 9.051 40.654 1.00 36.36 268 ALA B O 1
ATOM 4828 N N . TYR B 1 269 ? 14.748 7.832 38.900 1.00 38.90 269 TYR B N 1
ATOM 4829 C CA . TYR B 1 269 ? 14.653 8.995 38.023 1.00 32.63 269 TYR B CA 1
ATOM 4830 C C . TYR B 1 269 ? 13.616 9.998 38.514 1.00 35.07 269 TYR B C 1
ATOM 4831 O O . TYR B 1 269 ? 13.846 11.212 38.456 1.00 34.13 269 TYR B O 1
ATOM 4840 N N . VAL B 1 270 ? 12.465 9.519 38.993 1.00 27.17 270 VAL B N 1
ATOM 4841 C CA . VAL B 1 270 ? 11.393 10.435 39.364 1.00 37.94 270 VAL B CA 1
ATOM 4842 C C . VAL B 1 270 ? 11.683 11.147 40.679 1.00 35.79 270 VAL B C 1
ATOM 4843 O O . VAL B 1 270 ? 11.075 12.185 40.961 1.00 32.20 270 VAL B O 1
ATOM 4847 N N . LYS B 1 271 ? 12.596 10.617 41.497 1.00 37.09 271 LYS B N 1
ATOM 4848 C CA . LYS B 1 271 ? 12.954 11.303 42.734 1.00 38.56 271 LYS B CA 1
ATOM 4849 C C . LYS B 1 271 ? 13.842 12.512 42.466 1.00 39.36 271 LYS B C 1
ATOM 4850 O O . LYS B 1 271 ? 13.714 13.544 43.135 1.00 43.70 271 LYS B O 1
ATOM 4856 N N . GLU B 1 272 ? 14.748 12.407 41.492 1.00 34.12 272 GLU B N 1
ATOM 4857 C CA . GLU B 1 272 ? 15.719 13.467 41.246 1.00 42.23 272 GLU B CA 1
ATOM 4858 C C . GLU B 1 272 ? 15.255 14.468 40.194 1.00 41.96 272 GLU B C 1
ATOM 4859 O O . GLU B 1 272 ? 15.523 15.666 40.325 1.00 41.85 272 GLU B O 1
ATOM 4865 N N . ARG B 1 273 ? 14.563 14.016 39.153 1.00 42.61 273 ARG B N 1
ATOM 4866 C CA . ARG B 1 273 ? 14.147 14.929 38.097 1.00 37.76 273 ARG B CA 1
ATOM 4867 C C . ARG B 1 273 ? 12.980 15.785 38.578 1.00 39.65 273 ARG B C 1
ATOM 4868 O O . ARG B 1 273 ? 11.999 15.273 39.125 1.00 36.18 273 ARG B O 1
ATOM 4876 N N . LYS B 1 274 ? 13.093 17.095 38.374 1.00 42.02 274 LYS B N 1
ATOM 4877 C CA . LYS B 1 274 ? 12.147 18.067 38.898 1.00 37.99 274 LYS B CA 1
ATOM 4878 C C . LYS B 1 274 ? 11.307 18.657 37.773 1.00 47.48 274 LYS B C 1
ATOM 4879 O O . LYS B 1 274 ? 11.767 18.792 36.635 1.00 48.22 274 LYS B O 1
ATOM 4885 N N . GLN B 1 275 ? 10.070 19.016 38.109 1.00 43.88 275 GLN B N 1
ATOM 4886 C CA . GLN B 1 275 ? 9.170 19.650 37.157 1.00 43.91 275 GLN B CA 1
ATOM 4887 C C . GLN B 1 275 ? 8.116 20.430 37.928 1.00 46.50 275 GLN B C 1
ATOM 4888 O O . GLN B 1 275 ? 7.639 19.974 38.971 1.00 43.79 275 GLN B O 1
ATOM 4894 N N . PHE B 1 276 ? 7.766 21.608 37.408 1.00 46.60 276 PHE B N 1
ATOM 4895 C CA . PHE B 1 276 ? 6.823 22.531 38.046 1.00 50.28 276 PHE B CA 1
ATOM 4896 C C . PHE B 1 276 ? 7.237 22.880 39.473 1.00 49.23 276 PHE B C 1
ATOM 4897 O O . PHE B 1 276 ? 6.395 23.240 40.302 1.00 48.36 276 PHE B O 1
ATOM 4905 N N . GLY B 1 277 ? 8.528 22.776 39.778 1.00 53.83 277 GLY B N 1
ATOM 4906 C CA . GLY B 1 277 ? 9.053 23.131 41.078 1.00 43.10 277 GLY B CA 1
ATOM 4907 C C . GLY B 1 277 ? 9.225 21.965 42.026 1.00 44.02 277 GLY B C 1
ATOM 4908 O O . GLY B 1 277 ? 9.888 22.120 43.059 1.00 38.00 277 GLY B O 1
ATOM 4909 N N . ARG B 1 278 ? 8.652 20.808 41.708 1.00 44.46 278 ARG B N 1
ATOM 4910 C CA . ARG B 1 278 ? 8.681 19.642 42.575 1.00 34.16 278 ARG B CA 1
ATOM 4911 C C . ARG B 1 278 ? 9.296 18.458 41.846 1.00 36.10 278 ARG B C 1
ATOM 4912 O O . ARG B 1 278 ? 9.408 18.445 40.617 1.00 40.61 278 ARG B O 1
ATOM 4920 N N . SER B 1 279 ? 9.698 17.457 42.624 1.00 35.53 279 SER B N 1
ATOM 4921 C CA . SER B 1 279 ? 10.068 16.176 42.043 1.00 31.75 279 SER B CA 1
ATOM 4922 C C . SER B 1 279 ? 8.857 15.558 41.359 1.00 37.05 279 SER B C 1
ATOM 4923 O O . SER B 1 279 ? 7.724 15.697 41.825 1.00 40.63 279 SER B O 1
ATOM 4926 N N . ILE B 1 280 ? 9.097 14.893 40.227 1.00 32.18 280 ILE B N 1
ATOM 4927 C CA . ILE B 1 280 ? 8.021 14.176 39.551 1.00 32.29 280 ILE B CA 1
ATOM 4928 C C . ILE B 1 280 ? 7.389 13.153 40.484 1.00 36.84 280 ILE B C 1
ATOM 4929 O O . ILE B 1 280 ? 6.184 12.883 40.405 1.00 37.92 280 ILE B O 1
ATOM 4934 N N . SER B 1 281 ? 8.180 12.597 41.405 1.00 33.78 281 SER B N 1
ATOM 4935 C CA . SER B 1 281 ? 7.656 11.683 42.412 1.00 36.10 281 SER B CA 1
ATOM 4936 C C . SER B 1 281 ? 6.614 12.333 43.317 1.00 36.67 281 SER B C 1
ATOM 4937 O O . SER B 1 281 ? 5.892 11.618 44.019 1.00 36.50 281 SER B O 1
ATOM 4940 N N . ALA B 1 282 ? 6.520 13.664 43.320 1.00 34.86 282 ALA B N 1
ATOM 4941 C CA . ALA B 1 282 ? 5.547 14.362 44.152 1.00 35.54 282 ALA B CA 1
ATOM 4942 C C . ALA B 1 282 ? 4.162 14.437 43.524 1.00 34.94 282 ALA B C 1
ATOM 4943 O O . ALA B 1 282 ? 3.224 14.889 44.190 1.00 37.24 282 ALA B O 1
ATOM 4945 N N . PHE B 1 283 ? 4.006 14.012 42.273 1.00 32.67 283 PHE B N 1
ATOM 4946 C CA . PHE B 1 283 ? 2.724 14.097 41.587 1.00 36.44 283 PHE B CA 1
ATOM 4947 C C . PHE B 1 283 ? 1.981 12.776 41.734 1.00 32.78 283 PHE B C 1
ATOM 4948 O O . PHE B 1 283 ? 2.561 11.703 41.539 1.00 28.75 283 PHE B O 1
ATOM 4956 N N . GLN B 1 284 ? 0.696 12.867 42.091 1.00 26.70 284 GLN B N 1
ATOM 4957 C CA . GLN B 1 284 ? -0.071 11.683 42.470 1.00 30.84 284 GLN B CA 1
ATOM 4958 C C . GLN B 1 284 ? -0.080 10.629 41.368 1.00 28.92 284 GLN B C 1
ATOM 4959 O O . GLN B 1 284 ? -0.037 9.426 41.654 1.00 31.63 284 GLN B O 1
ATOM 4965 N N . ASN B 1 285 ? -0.139 11.054 40.104 1.00 26.75 285 ASN B N 1
ATOM 4966 C CA . ASN B 1 285 ? -0.175 10.084 39.014 1.00 29.70 285 ASN B CA 1
ATOM 4967 C C . ASN B 1 285 ? 1.118 9.281 38.942 1.00 27.81 285 ASN B C 1
ATOM 4968 O O . ASN B 1 285 ? 1.091 8.075 38.671 1.00 26.73 285 ASN B O 1
ATOM 4973 N N . THR B 1 286 ? 2.261 9.933 39.170 1.00 29.92 286 THR B N 1
ATOM 4974 C CA . THR B 1 286 ? 3.523 9.203 39.220 1.00 28.75 286 THR B CA 1
ATOM 4975 C C . THR B 1 286 ? 3.517 8.171 40.340 1.00 32.00 286 THR B C 1
ATOM 4976 O O . THR B 1 286 ? 3.962 7.033 40.150 1.00 30.26 286 THR B O 1
ATOM 4980 N N . GLN B 1 287 ? 3.008 8.550 41.515 1.00 29.34 287 GLN B N 1
ATOM 4981 C CA . GLN B 1 287 ? 3.013 7.637 42.653 1.00 33.36 287 GLN B CA 1
ATOM 4982 C C . GLN B 1 287 ? 2.128 6.423 42.399 1.00 30.09 287 GLN B C 1
ATOM 4983 O O . GLN B 1 287 ? 2.485 5.299 42.774 1.00 23.76 287 GLN B O 1
ATOM 4989 N N . PHE B 1 288 ? 0.973 6.624 41.761 1.00 30.34 288 PHE B N 1
ATOM 4990 C CA . PHE B 1 288 ? 0.055 5.510 41.553 1.00 27.67 288 PHE B CA 1
ATOM 4991 C C . PHE B 1 288 ? 0.540 4.576 40.451 1.00 30.49 288 PHE B C 1
ATOM 4992 O O . PHE B 1 288 ? 0.362 3.357 40.550 1.00 31.79 288 PHE B O 1
ATOM 5000 N N . GLU B 1 289 ? 1.139 5.126 39.391 1.00 27.37 289 GLU B N 1
ATOM 5001 C CA . GLU B 1 289 ? 1.734 4.282 38.359 1.00 25.63 289 GLU B CA 1
ATOM 5002 C C . GLU B 1 289 ? 2.815 3.381 38.943 1.00 35.21 289 GLU B C 1
ATOM 5003 O O . GLU B 1 289 ? 2.846 2.174 38.677 1.00 32.70 289 GLU B O 1
ATOM 5009 N N . LEU B 1 290 ? 3.712 3.954 39.751 1.00 29.54 290 LEU B N 1
ATOM 5010 C CA . LEU B 1 290 ? 4.755 3.154 40.385 1.00 30.50 290 LEU B CA 1
ATOM 5011 C C . LEU B 1 290 ? 4.165 2.149 41.367 1.00 30.03 290 LEU B C 1
ATOM 5012 O O . LEU B 1 290 ? 4.592 0.989 41.409 1.00 27.52 290 LEU B O 1
ATOM 5017 N N . ALA B 1 291 ? 3.190 2.580 42.172 1.00 22.72 291 ALA B N 1
ATOM 5018 C CA . ALA B 1 291 ? 2.573 1.681 43.142 1.00 28.10 291 ALA B CA 1
ATOM 5019 C C . ALA B 1 291 ? 1.902 0.500 42.453 1.00 29.42 291 ALA B C 1
ATOM 5020 O O . ALA B 1 291 ? 2.105 -0.657 42.841 1.00 28.62 291 ALA B O 1
ATOM 5022 N N . GLU B 1 292 ? 1.088 0.775 41.429 1.00 28.59 292 GLU B N 1
ATOM 5023 C CA . GLU B 1 292 ? 0.381 -0.296 40.733 1.00 31.05 292 GLU B CA 1
ATOM 5024 C C . GLU B 1 292 ? 1.356 -1.252 40.057 1.00 29.25 292 GLU B C 1
ATOM 5025 O O . GLU B 1 292 ? 1.180 -2.475 40.118 1.00 28.08 292 GLU B O 1
ATOM 5031 N N . MET B 1 293 ? 2.391 -0.712 39.409 1.00 27.61 293 MET B N 1
ATOM 5032 C CA . MET B 1 293 ? 3.387 -1.560 38.763 1.00 31.35 293 MET B CA 1
ATOM 5033 C C . MET B 1 293 ? 4.123 -2.422 39.780 1.00 33.48 293 MET B C 1
ATOM 5034 O O . MET B 1 293 ? 4.386 -3.603 39.525 1.00 29.35 293 MET B O 1
ATOM 5039 N N . LYS B 1 294 ? 4.462 -1.850 40.938 1.00 26.29 294 LYS B N 1
ATOM 5040 C CA . LYS B 1 294 ? 5.165 -2.613 41.965 1.00 24.53 294 LYS B CA 1
ATOM 5041 C C . LYS B 1 294 ? 4.335 -3.803 42.433 1.00 28.81 294 LYS B C 1
ATOM 5042 O O . LYS B 1 294 ? 4.864 -4.908 42.608 1.00 25.21 294 LYS B O 1
ATOM 5048 N N . ALA B 1 295 ? 3.033 -3.597 42.640 1.00 22.36 295 ALA B N 1
ATOM 5049 C CA . ALA B 1 295 ? 2.175 -4.689 43.087 1.00 26.07 295 ALA B CA 1
ATOM 5050 C C . ALA B 1 295 ? 2.042 -5.764 42.015 1.00 26.25 295 ALA B C 1
ATOM 5051 O O . ALA B 1 295 ? 1.989 -6.958 42.330 1.00 27.60 295 ALA B O 1
ATOM 5053 N N . ARG B 1 296 ? 1.986 -5.362 40.742 1.00 26.22 296 ARG B N 1
ATOM 5054 C CA . ARG B 1 296 ? 1.906 -6.345 39.665 1.00 26.66 296 ARG B CA 1
ATOM 5055 C C . ARG B 1 296 ? 3.208 -7.125 39.534 1.00 31.29 296 ARG B C 1
ATOM 5056 O O . ARG B 1 296 ? 3.193 -8.320 39.216 1.00 30.16 296 ARG B O 1
ATOM 5064 N N . ILE B 1 297 ? 4.344 -6.467 39.777 1.00 28.48 297 ILE B N 1
ATOM 5065 C CA . ILE B 1 297 ? 5.632 -7.145 39.677 1.00 25.38 297 ILE B CA 1
ATOM 5066 C C . ILE B 1 297 ? 5.788 -8.166 40.796 1.00 27.00 297 ILE B C 1
ATOM 5067 O O . ILE B 1 297 ? 6.285 -9.278 40.575 1.00 25.22 297 ILE B O 1
ATOM 5072 N N . GLU B 1 298 ? 5.364 -7.812 42.012 1.00 26.75 298 GLU B N 1
ATOM 5073 C CA . GLU B 1 298 ? 5.414 -8.767 43.116 1.00 33.11 298 GLU B CA 1
ATOM 5074 C C . GLU B 1 298 ? 4.517 -9.968 42.847 1.00 29.16 298 GLU B C 1
ATOM 5075 O O . GLU B 1 298 ? 4.877 -11.106 43.171 1.00 28.71 298 GLU B O 1
ATOM 5081 N N . ALA B 1 299 ? 3.342 -9.735 42.258 1.00 28.97 299 ALA B N 1
ATOM 5082 C CA . ALA B 1 299 ? 2.451 -10.841 41.922 1.00 31.09 299 ALA B CA 1
ATOM 5083 C C . ALA B 1 299 ? 3.112 -11.798 40.938 1.00 29.62 299 ALA B C 1
ATOM 5084 O O . ALA B 1 299 ? 3.041 -13.022 41.101 1.00 31.59 299 ALA B O 1
ATOM 5086 N N . ALA B 1 300 ? 3.755 -11.256 39.901 1.00 24.35 300 ALA B N 1
ATOM 5087 C CA . ALA B 1 300 ? 4.478 -12.104 38.959 1.00 25.15 300 ALA B CA 1
ATOM 5088 C C . ALA B 1 300 ? 5.629 -12.838 39.638 1.00 29.98 300 ALA B C 1
ATOM 5089 O O . ALA B 1 300 ? 5.851 -14.027 39.381 1.00 28.24 300 ALA B O 1
ATOM 5091 N N . LYS B 1 301 ? 6.386 -12.137 40.489 1.00 28.09 301 LYS B N 1
ATOM 5092 C CA . LYS B 1 301 ? 7.538 -12.747 41.151 1.00 31.79 301 LYS B CA 1
ATOM 5093 C C . LYS B 1 301 ? 7.148 -14.011 41.909 1.00 34.70 301 LYS B C 1
ATOM 5094 O O . LYS B 1 301 ? 7.814 -15.048 41.801 1.00 35.43 301 LYS B O 1
ATOM 5100 N N . TYR B 1 302 ? 6.070 -13.935 42.690 1.00 33.01 302 TYR B N 1
ATOM 5101 C CA . TYR B 1 302 ? 5.591 -15.095 43.435 1.00 30.32 302 TYR B CA 1
ATOM 5102 C C . TYR B 1 302 ? 5.195 -16.236 42.505 1.00 36.73 302 TYR B C 1
ATOM 5103 O O . TYR B 1 302 ? 5.410 -17.410 42.826 1.00 37.87 302 TYR B O 1
ATOM 5112 N N . LEU B 1 303 ? 4.609 -15.910 41.351 1.00 35.24 303 LEU B N 1
ATOM 5113 C CA . LEU B 1 303 ? 4.310 -16.930 40.350 1.00 32.39 303 LEU B CA 1
ATOM 5114 C C . LEU B 1 303 ? 5.586 -17.616 39.883 1.00 29.76 303 LEU B C 1
ATOM 5115 O O . LEU B 1 303 ? 5.647 -18.847 39.788 1.00 29.13 303 LEU B O 1
ATOM 5120 N N . VAL B 1 304 ? 6.616 -16.826 39.579 1.00 29.81 304 VAL B N 1
ATOM 5121 C CA . VAL B 1 304 ? 7.872 -17.384 39.086 1.00 34.09 304 VAL B CA 1
ATOM 5122 C C . VAL B 1 304 ? 8.499 -18.287 40.142 1.00 37.47 304 VAL B C 1
ATOM 5123 O O . VAL B 1 304 ? 8.875 -19.431 39.858 1.00 36.61 304 VAL B O 1
ATOM 5127 N N . TYR B 1 305 ? 8.628 -17.788 41.375 1.00 35.71 305 TYR B N 1
ATOM 5128 C CA . TYR B 1 305 ? 9.237 -18.605 42.420 1.00 44.29 305 TYR B CA 1
ATOM 5129 C C . TYR B 1 305 ? 8.396 -19.835 42.739 1.00 40.07 305 TYR B C 1
ATOM 5130 O O . TYR B 1 305 ? 8.948 -20.889 43.076 1.00 35.70 305 TYR B O 1
ATOM 5139 N N . ALA B 1 306 ? 7.067 -19.728 42.643 1.00 37.25 306 ALA B N 1
ATOM 5140 C CA . ALA B 1 306 ? 6.220 -20.897 42.868 1.00 40.77 306 ALA B CA 1
ATOM 5141 C C . ALA B 1 306 ? 6.483 -21.982 41.831 1.00 38.25 306 ALA B C 1
ATOM 5142 O O . ALA B 1 306 ? 6.562 -23.169 42.170 1.00 39.78 306 ALA B O 1
ATOM 5144 N N . ALA B 1 307 ? 6.616 -21.594 40.561 1.00 42.55 307 ALA B N 1
ATOM 5145 C CA . ALA B 1 307 ? 6.946 -22.557 39.515 1.00 42.88 307 ALA B CA 1
ATOM 5146 C C . ALA B 1 307 ? 8.317 -23.176 39.755 1.00 37.45 307 ALA B C 1
ATOM 5147 O O . ALA B 1 307 ? 8.486 -24.398 39.662 1.00 36.57 307 ALA B O 1
ATOM 5149 N N . ALA B 1 308 ? 9.312 -22.336 40.056 1.00 38.61 308 ALA B N 1
ATOM 5150 C CA . ALA B 1 308 ? 10.671 -22.817 40.291 1.00 41.47 308 ALA B CA 1
ATOM 5151 C C . ALA B 1 308 ? 10.722 -23.884 41.374 1.00 39.92 308 ALA B C 1
ATOM 5152 O O . ALA B 1 308 ? 11.576 -24.777 41.326 1.00 37.65 308 ALA B O 1
ATOM 5154 N N . LEU B 1 309 ? 9.821 -23.816 42.351 1.00 39.72 309 LEU B N 1
ATOM 5155 C CA . LEU B 1 309 ? 9.842 -24.755 43.462 1.00 32.44 309 LEU B CA 1
ATOM 5156 C C . LEU B 1 309 ? 9.033 -26.011 43.182 1.00 41.89 309 LEU B C 1
ATOM 5157 O O . LEU B 1 309 ? 9.388 -27.087 43.677 1.00 46.67 309 LEU B O 1
ATOM 5162 N N . LYS B 1 310 ? 7.942 -25.901 42.419 1.00 41.05 310 LYS B N 1
ATOM 5163 C CA . LYS B 1 310 ? 7.281 -27.102 41.921 1.00 40.82 310 LYS B CA 1
ATOM 5164 C C . LYS B 1 310 ? 8.236 -27.934 41.073 1.00 43.79 310 LYS B C 1
ATOM 5165 O O . LYS B 1 310 ? 8.252 -29.166 41.170 1.00 49.90 310 LYS B O 1
ATOM 5171 N N . LYS B 1 311 ? 9.041 -27.275 40.234 1.00 44.11 311 LYS B N 1
ATOM 5172 C CA . LYS B 1 311 ? 10.084 -27.984 39.498 1.00 40.83 311 LYS B CA 1
ATOM 5173 C C . LYS B 1 311 ? 11.109 -28.589 40.447 1.00 46.45 311 LYS B C 1
ATOM 5174 O O . LYS B 1 311 ? 11.591 -29.706 40.224 1.00 53.35 311 LYS B O 1
ATOM 5180 N N . GLN B 1 312 ? 11.458 -27.862 41.512 1.00 42.74 312 GLN B N 1
ATOM 5181 C CA . GLN B 1 312 ? 12.372 -28.403 42.511 1.00 44.99 312 GLN B CA 1
ATOM 5182 C C . GLN B 1 312 ? 11.795 -29.655 43.160 1.00 51.84 312 GLN B C 1
ATOM 5183 O O . GLN B 1 312 ? 12.531 -30.600 43.467 1.00 54.28 312 GLN B O 1
ATOM 5189 N N . GLU B 1 313 ? 10.478 -29.677 43.382 1.00 52.04 313 GLU B N 1
ATOM 5190 C CA . GLU B 1 313 ? 9.829 -30.883 43.891 1.00 52.91 313 GLU B CA 1
ATOM 5191 C C . GLU B 1 313 ? 10.004 -32.047 42.924 1.00 54.19 313 GLU B C 1
ATOM 5192 O O . GLU B 1 313 ? 10.346 -33.163 43.333 1.00 55.65 313 GLU B O 1
ATOM 5198 N N . ALA B 1 314 ? 9.758 -31.806 41.633 1.00 53.34 314 ALA B N 1
ATOM 5199 C CA . ALA B 1 314 ? 9.875 -32.869 40.640 1.00 61.69 314 ALA B CA 1
ATOM 5200 C C . ALA B 1 314 ? 11.299 -33.398 40.540 1.00 57.96 314 ALA B C 1
ATOM 5201 O O . ALA B 1 314 ? 11.503 -34.589 40.280 1.00 60.22 314 ALA B O 1
ATOM 5203 N N . MET B 1 315 ? 12.294 -32.535 40.744 1.00 52.39 315 MET B N 1
ATOM 5204 C CA . MET B 1 315 ? 13.685 -32.964 40.690 1.00 60.19 315 MET B CA 1
ATOM 5205 C C . MET B 1 315 ? 14.102 -33.752 41.925 1.00 59.84 315 MET B C 1
ATOM 5206 O O . MET B 1 315 ? 15.128 -34.437 41.889 1.00 65.63 315 MET B O 1
ATOM 5211 N N . ASN B 1 316 ? 13.333 -33.667 43.009 1.00 56.84 316 ASN B N 1
ATOM 5212 C CA . ASN B 1 316 ? 13.643 -34.344 44.260 1.00 57.72 316 ASN B CA 1
ATOM 5213 C C . ASN B 1 316 ? 12.908 -35.670 44.419 1.00 66.32 316 ASN B C 1
ATOM 5214 O O . ASN B 1 316 ? 13.008 -36.296 45.479 1.00 69.89 316 ASN B O 1
ATOM 5219 N N . GLY B 1 317 ? 12.172 -36.113 43.399 1.00 63.35 317 GLY B N 1
ATOM 5220 C CA . GLY B 1 317 ? 11.433 -37.357 43.450 1.00 62.76 317 GLY B CA 1
ATOM 5221 C C . GLY B 1 317 ? 9.929 -37.201 43.524 1.00 68.22 317 GLY B C 1
ATOM 5222 O O . GLY B 1 317 ? 9.206 -38.135 43.152 1.00 71.38 317 GLY B O 1
ATOM 5223 N N . ALA B 1 318 ? 9.435 -36.057 43.993 1.00 68.53 318 ALA B N 1
ATOM 5224 C CA . ALA B 1 318 ? 7.997 -35.833 44.106 1.00 69.07 318 ALA B CA 1
ATOM 5225 C C . ALA B 1 318 ? 7.386 -35.778 42.711 1.00 70.24 318 ALA B C 1
ATOM 5226 O O . ALA B 1 318 ? 7.602 -34.816 41.967 1.00 68.97 318 ALA B O 1
ATOM 5228 N N . LYS B 1 319 ? 6.622 -36.811 42.353 1.00 76.45 319 LYS B N 1
ATOM 5229 C CA . LYS B 1 319 ? 6.114 -36.966 40.990 1.00 77.07 319 LYS B CA 1
ATOM 5230 C C . LYS B 1 319 ? 4.943 -36.008 40.791 1.00 76.50 319 LYS B C 1
ATOM 5231 O O . LYS B 1 319 ? 3.768 -36.380 40.837 1.00 75.37 319 LYS B O 1
ATOM 5237 N N . VAL B 1 320 ? 5.283 -34.741 40.563 1.00 73.03 320 VAL B N 1
ATOM 5238 C CA . VAL B 1 320 ? 4.310 -33.716 40.221 1.00 65.77 320 VAL B CA 1
ATOM 5239 C C . VAL B 1 320 ? 4.656 -33.160 38.846 1.00 67.16 320 VAL B C 1
ATOM 5240 O O . VAL B 1 320 ? 5.767 -33.335 38.338 1.00 71.14 320 VAL B O 1
ATOM 5244 N N . ARG B 1 321 ? 3.684 -32.484 38.243 1.00 58.87 321 ARG B N 1
ATOM 5245 C CA . ARG B 1 321 ? 3.884 -31.763 36.996 1.00 53.97 321 ARG B CA 1
ATOM 5246 C C . ARG B 1 321 ? 3.943 -30.269 37.281 1.00 55.62 321 ARG B C 1
ATOM 5247 O O . ARG B 1 321 ? 3.186 -29.758 38.111 1.00 62.34 321 ARG B O 1
ATOM 5255 N N . TYR B 1 322 ? 4.833 -29.566 36.581 1.00 43.18 322 TYR B N 1
ATOM 5256 C CA . TYR B 1 322 ? 4.991 -28.127 36.754 1.00 38.64 322 TYR B CA 1
ATOM 5257 C C . TYR B 1 322 ? 4.792 -27.372 35.444 1.00 36.51 322 TYR B C 1
ATOM 5258 O O . TYR B 1 322 ? 5.194 -26.209 35.335 1.00 39.97 322 TYR B O 1
ATOM 5267 N N . SER B 1 323 ? 4.181 -28.017 34.447 1.00 34.15 323 SER B N 1
ATOM 5268 C CA . SER B 1 323 ? 3.940 -27.360 33.165 1.00 39.44 323 SER B CA 1
ATOM 5269 C C . SER B 1 323 ? 3.008 -26.164 33.321 1.00 37.00 323 SER B C 1
ATOM 5270 O O . SER B 1 323 ? 3.276 -25.079 32.791 1.00 33.85 323 SER B O 1
ATOM 5273 N N . VAL B 1 324 ? 1.901 -26.345 34.045 1.00 38.61 324 VAL B N 1
ATOM 5274 C CA . VAL B 1 324 ? 0.913 -25.277 34.170 1.00 32.82 324 VAL B CA 1
ATOM 5275 C C . VAL B 1 324 ? 1.468 -24.126 35.000 1.00 34.47 324 VAL B C 1
ATOM 5276 O O . VAL B 1 324 ? 1.261 -22.951 34.672 1.00 31.60 324 VAL B O 1
ATOM 5280 N N . GLU B 1 325 ? 2.183 -24.441 36.083 1.00 34.87 325 GLU B N 1
ATOM 5281 C CA . GLU B 1 325 ? 2.815 -23.397 36.885 1.00 36.62 325 GLU B CA 1
ATOM 5282 C C . GLU B 1 325 ? 3.789 -22.576 36.051 1.00 28.52 325 GLU B C 1
ATOM 5283 O O . GLU B 1 325 ? 3.804 -21.342 36.132 1.00 27.74 325 GLU B O 1
ATOM 5289 N N . ALA B 1 326 ? 4.617 -23.247 35.247 1.00 27.81 326 ALA B N 1
ATOM 5290 C CA . ALA B 1 326 ? 5.514 -22.535 34.342 1.00 30.18 326 ALA B CA 1
ATOM 5291 C C . ALA B 1 326 ? 4.731 -21.726 33.317 1.00 33.26 326 ALA B C 1
ATOM 5292 O O . ALA B 1 326 ? 5.086 -20.579 33.017 1.00 32.21 326 ALA B O 1
ATOM 5294 N N . ALA B 1 327 ? 3.670 -22.314 32.757 1.00 32.39 327 ALA B N 1
ATOM 5295 C CA . ALA B 1 327 ? 2.867 -21.607 31.765 1.00 31.93 327 ALA B CA 1
ATOM 5296 C C . ALA B 1 327 ? 2.247 -20.344 32.348 1.00 32.00 327 ALA B C 1
ATOM 5297 O O . ALA B 1 327 ? 2.207 -19.300 31.686 1.00 30.78 327 ALA B O 1
ATOM 5299 N N . GLN B 1 328 ? 1.756 -20.418 33.586 1.00 32.92 328 GLN B N 1
ATOM 5300 C CA . GLN B 1 328 ? 1.190 -19.238 34.230 1.00 34.03 328 GLN B CA 1
ATOM 5301 C C . GLN B 1 328 ? 2.254 -18.171 34.461 1.00 32.10 328 GLN B C 1
ATOM 5302 O O . GLN B 1 328 ? 2.036 -16.990 34.166 1.00 33.21 328 GLN B O 1
ATOM 5308 N N . ALA B 1 329 ? 3.410 -18.569 34.997 1.00 29.40 329 ALA B N 1
ATOM 5309 C CA . ALA B 1 329 ? 4.470 -17.607 35.285 1.00 33.14 329 ALA B CA 1
ATOM 5310 C C . ALA B 1 329 ? 4.977 -16.944 34.010 1.00 28.11 329 ALA B C 1
ATOM 5311 O O . ALA B 1 329 ? 5.133 -15.719 33.953 1.00 30.29 329 ALA B O 1
ATOM 5313 N N . LYS B 1 330 ? 5.248 -17.745 32.976 1.00 25.28 330 LYS B N 1
ATOM 5314 C CA . LYS B 1 330 ? 5.669 -17.192 31.691 1.00 28.12 330 LYS B CA 1
ATOM 5315 C C . LYS B 1 330 ? 4.640 -16.208 31.147 1.00 32.71 330 LYS B C 1
ATOM 5316 O O . LYS B 1 330 ? 5.000 -15.149 30.619 1.00 30.57 330 LYS B O 1
ATOM 5322 N N . LEU B 1 331 ? 3.354 -16.537 31.280 1.00 25.96 331 LEU B N 1
ATOM 5323 C CA . LEU B 1 331 ? 2.299 -15.687 30.737 1.00 27.80 331 LEU B CA 1
ATOM 5324 C C . LEU B 1 331 ? 2.227 -14.351 31.469 1.00 29.16 331 LEU B C 1
ATOM 5325 O O . LEU B 1 331 ? 2.225 -13.287 30.839 1.00 25.41 331 LEU B O 1
ATOM 5330 N N . ILE B 1 332 ? 2.167 -14.387 32.802 1.00 22.76 332 ILE B N 1
ATOM 5331 C CA . ILE B 1 332 ? 1.933 -13.164 33.563 1.00 23.43 332 ILE B CA 1
ATOM 5332 C C . ILE B 1 332 ? 3.185 -12.296 33.597 1.00 30.01 332 ILE B C 1
ATOM 5333 O O . ILE B 1 332 ? 3.111 -11.072 33.434 1.00 31.15 332 ILE B O 1
ATOM 5338 N N . ALA B 1 333 ? 4.354 -12.906 33.810 1.00 23.77 333 ALA B N 1
ATOM 5339 C CA . ALA B 1 333 ? 5.574 -12.114 33.926 1.00 25.34 333 ALA B CA 1
ATOM 5340 C C . ALA B 1 333 ? 5.943 -11.438 32.612 1.00 30.09 333 ALA B C 1
ATOM 5341 O O . ALA B 1 333 ? 6.493 -10.330 32.624 1.00 26.80 333 ALA B O 1
ATOM 5343 N N . ALA B 1 334 ? 5.652 -12.075 31.474 1.00 24.90 334 ALA B N 1
ATOM 5344 C CA . ALA B 1 334 ? 5.975 -11.452 30.195 1.00 26.34 334 ALA B CA 1
ATOM 5345 C C . ALA B 1 334 ? 5.064 -10.266 29.907 1.00 27.32 334 ALA B C 1
ATOM 5346 O O . ALA B 1 334 ? 5.523 -9.230 29.412 1.00 29.16 334 ALA B O 1
ATOM 5348 N N . ARG B 1 335 ? 3.768 -10.396 30.204 1.00 25.74 335 ARG B N 1
ATOM 5349 C CA . ARG B 1 335 ? 2.862 -9.275 29.982 1.00 29.12 335 ARG B CA 1
ATOM 5350 C C . ARG B 1 335 ? 3.097 -8.150 30.980 1.00 23.77 335 ARG B C 1
ATOM 5351 O O . ARG B 1 335 ? 2.857 -6.981 30.658 1.00 25.11 335 ARG B O 1
ATOM 5359 N N . THR B 1 336 ? 3.565 -8.475 32.187 1.00 27.00 336 THR B N 1
ATOM 5360 C CA . THR B 1 336 ? 3.904 -7.423 33.139 1.00 23.76 336 THR B CA 1
ATOM 5361 C C . THR B 1 336 ? 5.135 -6.651 32.683 1.00 24.80 336 THR B C 1
ATOM 5362 O O . THR B 1 336 ? 5.176 -5.420 32.790 1.00 25.27 336 THR B O 1
ATOM 5366 N N . ALA B 1 337 ? 6.141 -7.358 32.161 1.00 26.35 337 ALA B N 1
ATOM 5367 C CA . ALA B 1 337 ? 7.352 -6.699 31.681 1.00 25.99 337 ALA B CA 1
ATOM 5368 C C . ALA B 1 337 ? 7.037 -5.693 30.581 1.00 25.35 337 ALA B C 1
ATOM 5369 O O . ALA B 1 337 ? 7.461 -4.533 30.643 1.00 27.91 337 ALA B O 1
ATOM 5371 N N . SER B 1 338 ? 6.293 -6.124 29.558 1.00 25.65 338 SER B N 1
ATOM 5372 C CA . SER B 1 338 ? 5.952 -5.221 28.463 1.00 30.90 338 SER B CA 1
ATOM 5373 C C . SER B 1 338 ? 5.102 -4.056 28.950 1.00 29.45 338 SER B C 1
ATOM 5374 O O . SER B 1 338 ? 5.279 -2.916 28.503 1.00 29.21 338 SER B O 1
ATOM 5377 N N . ASP B 1 339 ? 4.170 -4.322 29.868 1.00 26.97 339 ASP B N 1
ATOM 5378 C CA . ASP B 1 339 ? 3.349 -3.255 30.427 1.00 21.59 339 ASP B CA 1
ATOM 5379 C C . ASP B 1 339 ? 4.192 -2.272 31.232 1.00 27.45 339 ASP B C 1
ATOM 5380 O O . ASP B 1 339 ? 4.087 -1.053 31.049 1.00 28.24 339 ASP B O 1
ATOM 5385 N N . VAL B 1 340 ? 5.035 -2.787 32.131 1.00 21.57 340 VAL B N 1
ATOM 5386 C CA . VAL B 1 340 ? 5.767 -1.927 33.057 1.00 27.73 340 VAL B CA 1
ATOM 5387 C C . VAL B 1 340 ? 6.746 -1.028 32.308 1.00 29.05 340 VAL B C 1
ATOM 5388 O O . VAL B 1 340 ? 6.812 0.182 32.557 1.00 28.88 340 VAL B O 1
ATOM 5392 N N . THR B 1 341 ? 7.522 -1.601 31.382 1.00 30.80 341 THR B N 1
ATOM 5393 C CA . THR B 1 341 ? 8.533 -0.812 30.679 1.00 31.79 341 THR B CA 1
ATOM 5394 C C . THR B 1 341 ? 7.899 0.301 29.853 1.00 27.40 341 THR B C 1
ATOM 5395 O O . THR B 1 341 ? 8.441 1.411 29.775 1.00 29.60 341 THR B O 1
ATOM 5399 N N . ARG B 1 342 ? 6.762 0.018 29.214 1.00 24.69 342 ARG B N 1
ATOM 5400 C CA . ARG B 1 342 ? 6.049 1.048 28.464 1.00 23.01 342 ARG B CA 1
ATOM 5401 C C . ARG B 1 342 ? 5.659 2.212 29.368 1.00 27.09 342 ARG B C 1
ATOM 5402 O O . ARG B 1 342 ? 5.903 3.379 29.040 1.00 23.60 342 ARG B O 1
ATOM 5410 N N . ARG B 1 343 ? 5.059 1.908 30.523 1.00 21.05 343 ARG B N 1
ATOM 5411 C CA . ARG B 1 343 ? 4.600 2.961 31.423 1.00 30.05 343 ARG B CA 1
ATOM 5412 C C . ARG B 1 343 ? 5.760 3.618 32.161 1.00 29.80 343 ARG B C 1
ATOM 5413 O O . ARG B 1 343 ? 5.697 4.813 32.469 1.00 34.36 343 ARG B O 1
ATOM 5421 N N . CYS B 1 344 ? 6.812 2.856 32.466 1.00 26.70 344 CYS B N 1
ATOM 5422 C CA . CYS B 1 344 ? 8.010 3.448 33.050 1.00 29.32 344 CYS B CA 1
ATOM 5423 C C . CYS B 1 344 ? 8.655 4.442 32.092 1.00 31.76 344 CYS B C 1
ATOM 5424 O O . CYS B 1 344 ? 9.149 5.493 32.515 1.00 30.44 344 CYS B O 1
ATOM 5427 N N . LEU B 1 345 ? 8.663 4.122 30.796 1.00 30.36 345 LEU B N 1
ATOM 5428 C CA . LEU B 1 345 ? 9.241 5.030 29.810 1.00 27.75 345 LEU B CA 1
ATOM 5429 C C . LEU B 1 345 ? 8.475 6.347 29.770 1.00 33.68 345 LEU B C 1
ATOM 5430 O O . LEU B 1 345 ? 9.071 7.415 29.586 1.00 32.75 345 LEU B O 1
ATOM 5435 N N . GLN B 1 346 ? 7.151 6.287 29.934 1.00 30.36 346 GLN B N 1
ATOM 5436 C CA . GLN B 1 346 ? 6.349 7.506 29.985 1.00 34.51 346 GLN B CA 1
ATOM 5437 C C . GLN B 1 346 ? 6.799 8.416 31.120 1.00 31.81 346 GLN B C 1
ATOM 5438 O O . GLN B 1 346 ? 6.931 9.632 30.937 1.00 30.20 346 GLN B O 1
ATOM 5444 N N . LEU B 1 347 ? 7.030 7.845 32.304 1.00 32.36 347 LEU B N 1
ATOM 5445 C CA . LEU B 1 347 ? 7.440 8.639 33.455 1.00 30.73 347 LEU B CA 1
ATOM 5446 C C . LEU B 1 347 ? 8.808 9.279 33.257 1.00 30.29 347 LEU B C 1
ATOM 5447 O O . LEU B 1 347 ? 9.112 10.280 33.913 1.00 30.99 347 LEU B O 1
ATOM 5452 N N . PHE B 1 348 ? 9.641 8.720 32.377 1.00 31.03 348 PHE B N 1
ATOM 5453 C CA . PHE B 1 348 ? 10.898 9.363 32.013 1.00 29.23 348 PHE B CA 1
ATOM 5454 C C . PHE B 1 348 ? 10.698 10.580 31.121 1.00 34.33 348 PHE B C 1
ATOM 5455 O O . PHE B 1 348 ? 11.589 11.435 31.052 1.00 30.79 348 PHE B O 1
ATOM 5463 N N . GLY B 1 349 ? 9.557 10.678 30.440 1.00 37.12 349 GLY B N 1
ATOM 5464 C CA . GLY B 1 349 ? 9.370 11.742 29.475 1.00 36.00 349 GLY B CA 1
ATOM 5465 C C . GLY B 1 349 ? 10.261 11.555 28.257 1.00 33.31 349 GLY B C 1
ATOM 5466 O O . GLY B 1 349 ? 10.584 10.433 27.852 1.00 33.32 349 GLY B O 1
ATOM 5467 N N . GLY B 1 350 ? 10.659 12.681 27.661 1.00 31.03 350 GLY B N 1
ATOM 5468 C CA . GLY B 1 350 ? 11.484 12.625 26.464 1.00 30.92 350 GLY B CA 1
ATOM 5469 C C . GLY B 1 350 ? 12.822 11.945 26.673 1.00 31.12 350 GLY B C 1
ATOM 5470 O O . GLY B 1 350 ? 13.355 11.319 25.749 1.00 29.69 350 GLY B O 1
ATOM 5471 N N . TYR B 1 351 ? 13.384 12.051 27.881 1.00 27.63 351 TYR B N 1
ATOM 5472 C CA . TYR B 1 351 ? 14.681 11.443 28.162 1.00 35.95 351 TYR B CA 1
ATOM 5473 C C . TYR B 1 351 ? 14.644 9.922 28.081 1.00 36.24 351 TYR B C 1
ATOM 5474 O O . TYR B 1 351 ? 15.684 9.304 27.829 1.00 33.10 351 TYR B O 1
ATOM 5483 N N . GLY B 1 352 ? 13.479 9.307 28.285 1.00 35.18 352 GLY B N 1
ATOM 5484 C CA . GLY B 1 352 ? 13.361 7.868 28.163 1.00 35.52 352 GLY B CA 1
ATOM 5485 C C . GLY B 1 352 ? 13.359 7.348 26.743 1.00 31.13 352 GLY B C 1
ATOM 5486 O O . GLY B 1 352 ? 13.539 6.144 26.541 1.00 30.92 352 GLY B O 1
ATOM 5487 N N . TYR B 1 353 ? 13.159 8.224 25.759 1.00 32.69 353 TYR B N 1
ATOM 5488 C CA . TYR B 1 353 ? 13.185 7.818 24.362 1.00 40.68 353 TYR B CA 1
ATOM 5489 C C . TYR B 1 353 ? 14.594 7.748 23.793 1.00 35.04 353 TYR B C 1
ATOM 5490 O O . TYR B 1 353 ? 14.776 7.191 22.707 1.00 37.78 353 TYR B O 1
ATOM 5499 N N . THR B 1 354 ? 15.586 8.292 24.489 1.00 34.04 354 THR B N 1
ATOM 5500 C CA . THR B 1 354 ? 16.962 8.265 24.023 1.00 37.79 354 THR B CA 1
ATOM 5501 C C . THR B 1 354 ? 17.716 7.108 24.671 1.00 33.76 354 THR B C 1
ATOM 5502 O O . THR B 1 354 ? 17.258 6.491 25.635 1.00 34.47 354 THR B O 1
ATOM 5506 N N . ARG B 1 355 ? 18.894 6.817 24.122 1.00 41.20 355 ARG B N 1
ATOM 5507 C CA . ARG B 1 355 ? 19.744 5.760 24.654 1.00 46.41 355 ARG B CA 1
ATOM 5508 C C . ARG B 1 355 ? 20.528 6.183 25.888 1.00 43.70 355 ARG B C 1
ATOM 5509 O O . ARG B 1 355 ? 21.255 5.353 26.446 1.00 45.38 355 ARG B O 1
ATOM 5517 N N . ASP B 1 356 ? 20.418 7.446 26.311 1.00 41.96 356 ASP B N 1
ATOM 5518 C CA . ASP B 1 356 ? 21.057 7.881 27.551 1.00 46.12 356 ASP B CA 1
ATOM 5519 C C . ASP B 1 356 ? 20.667 6.983 28.718 1.00 44.55 356 ASP B C 1
ATOM 5520 O O . ASP B 1 356 ? 21.514 6.613 29.539 1.00 44.54 356 ASP B O 1
ATOM 5525 N N . TYR B 1 357 ? 19.394 6.630 28.810 1.00 41.46 357 TYR B N 1
ATOM 5526 C CA . TYR B 1 357 ? 18.890 5.741 29.838 1.00 35.13 357 TYR B CA 1
ATOM 5527 C C . TYR B 1 357 ? 18.605 4.360 29.258 1.00 35.00 357 TYR B C 1
ATOM 5528 O O . TYR B 1 357 ? 18.509 4.197 28.037 1.00 39.97 357 TYR B O 1
ATOM 5537 N N . PRO B 1 358 ? 18.472 3.338 30.102 1.00 37.76 358 PRO B N 1
ATOM 5538 C CA . PRO B 1 358 ? 18.243 1.975 29.600 1.00 36.79 358 PRO B CA 1
ATOM 5539 C C . PRO B 1 358 ? 16.781 1.563 29.487 1.00 31.27 358 PRO B C 1
ATOM 5540 O O . PRO B 1 358 ? 16.518 0.391 29.202 1.00 34.94 358 PRO B O 1
ATOM 5544 N N . ILE B 1 359 ? 15.837 2.481 29.702 1.00 35.63 359 ILE B N 1
ATOM 5545 C CA . ILE B 1 359 ? 14.423 2.114 29.694 1.00 36.77 359 ILE B CA 1
ATOM 5546 C C . ILE B 1 359 ? 13.996 1.646 28.308 1.00 37.51 359 ILE B C 1
ATOM 5547 O O . ILE B 1 359 ? 13.246 0.671 28.172 1.00 35.82 359 ILE B O 1
ATOM 5552 N N . GLU B 1 360 ? 14.468 2.326 27.260 1.00 35.84 360 GLU B N 1
ATOM 5553 C CA . GLU B 1 360 ? 14.102 1.937 25.901 1.00 36.20 360 GLU B CA 1
ATOM 5554 C C . GLU B 1 360 ? 14.644 0.558 25.552 1.00 37.31 360 GLU B C 1
ATOM 5555 O O . GLU B 1 360 ? 13.988 -0.202 24.830 1.00 44.13 360 GLU B O 1
ATOM 5561 N N . ARG B 1 361 ? 15.829 0.211 26.059 1.00 38.68 361 ARG B N 1
ATOM 5562 C CA . ARG B 1 361 ? 16.358 -1.130 25.842 1.00 40.98 361 ARG B CA 1
ATOM 5563 C C . ARG B 1 361 ? 15.537 -2.166 26.599 1.00 37.40 361 ARG B C 1
ATOM 5564 O O . ARG B 1 361 ? 15.278 -3.260 26.085 1.00 33.98 361 ARG B O 1
ATOM 5572 N N . MET B 1 362 ? 15.106 -1.830 27.816 1.00 35.47 362 MET B N 1
ATOM 5573 C CA . MET B 1 362 ? 14.315 -2.761 28.614 1.00 36.97 362 MET B CA 1
ATOM 5574 C C . MET B 1 362 ? 12.951 -3.008 27.986 1.00 30.26 362 MET B C 1
ATOM 5575 O O . MET B 1 362 ? 12.430 -4.128 28.043 1.00 31.39 362 MET B O 1
ATOM 5580 N N . MET B 1 363 ? 12.352 -1.975 27.392 1.00 30.99 363 MET B N 1
ATOM 5581 C CA . MET B 1 363 ? 11.101 -2.164 26.664 1.00 29.71 363 MET B CA 1
ATOM 5582 C C . MET B 1 363 ? 11.303 -3.099 25.480 1.00 27.36 363 MET B C 1
ATOM 5583 O O . MET B 1 363 ? 10.552 -4.066 25.301 1.00 26.38 363 MET B O 1
ATOM 5588 N N . ARG B 1 364 ? 12.314 -2.820 24.653 1.00 27.34 364 ARG B N 1
ATOM 5589 C CA . ARG B 1 364 ? 12.618 -3.697 23.527 1.00 31.95 364 ARG B CA 1
ATOM 5590 C C . ARG B 1 364 ? 12.932 -5.112 23.999 1.00 37.44 364 ARG B C 1
ATOM 5591 O O . ARG B 1 364 ? 12.498 -6.091 23.378 1.00 34.53 364 ARG B O 1
ATOM 5599 N N . ASP B 1 365 ? 13.681 -5.242 25.097 1.00 28.05 365 ASP B N 1
ATOM 5600 C CA . ASP B 1 365 ? 13.994 -6.566 25.627 1.00 31.21 365 ASP B CA 1
ATOM 5601 C C . ASP B 1 365 ? 12.762 -7.257 26.204 1.00 34.68 365 ASP B C 1
ATOM 5602 O O . ASP B 1 365 ? 12.695 -8.490 26.209 1.00 34.76 365 ASP B O 1
ATOM 5607 N N . ALA B 1 366 ? 11.789 -6.492 26.705 1.00 37.10 366 ALA B N 1
ATOM 5608 C CA . ALA B 1 366 ? 10.629 -7.106 27.347 1.00 38.56 366 ALA B CA 1
ATOM 5609 C C . ALA B 1 366 ? 9.715 -7.800 26.344 1.00 32.88 366 ALA B C 1
ATOM 5610 O O . ALA B 1 366 ? 9.072 -8.799 26.687 1.00 31.12 366 ALA B O 1
ATOM 5612 N N . LYS B 1 367 ? 9.647 -7.298 25.108 1.00 28.43 367 LYS B N 1
ATOM 5613 C CA . LYS B 1 367 ? 8.686 -7.830 24.145 1.00 32.51 367 LYS B CA 1
ATOM 5614 C C . LYS B 1 367 ? 8.993 -9.280 23.795 1.00 35.88 367 LYS B C 1
ATOM 5615 O O . LYS B 1 367 ? 8.075 -10.087 23.601 1.00 33.81 367 LYS B O 1
ATOM 5621 N N . ILE B 1 368 ? 10.278 -9.629 23.704 1.00 36.28 368 ILE B N 1
ATOM 5622 C CA . ILE B 1 368 ? 10.651 -10.980 23.297 1.00 32.52 368 ILE B CA 1
ATOM 5623 C C . ILE B 1 368 ? 10.148 -12.005 24.304 1.00 34.79 368 ILE B C 1
ATOM 5624 O O . ILE B 1 368 ? 9.766 -13.118 23.925 1.00 31.74 368 ILE B O 1
ATOM 5629 N N . THR B 1 369 ? 10.061 -11.627 25.585 1.00 34.35 369 THR B N 1
ATOM 5630 C CA . THR B 1 369 ? 9.604 -12.559 26.613 1.00 31.41 369 THR B CA 1
ATOM 5631 C C . THR B 1 369 ? 8.184 -13.042 26.346 1.00 32.58 369 THR B C 1
ATOM 5632 O O . THR B 1 369 ? 7.812 -14.143 26.771 1.00 25.57 369 THR B O 1
ATOM 5636 N N . GLU B 1 370 ? 7.378 -12.238 25.651 1.00 32.01 370 GLU B N 1
ATOM 5637 C CA . GLU B 1 370 ? 6.035 -12.644 25.260 1.00 32.65 370 GLU B CA 1
ATOM 5638 C C . GLU B 1 370 ? 6.029 -13.678 24.141 1.00 34.80 370 GLU B C 1
ATOM 5639 O O . GLU B 1 370 ? 4.961 -14.221 23.836 1.00 36.27 370 GLU B O 1
ATOM 5645 N N . ILE B 1 371 ? 7.176 -13.964 23.522 1.00 33.59 371 ILE B N 1
ATOM 5646 C CA . ILE B 1 371 ? 7.182 -14.718 22.273 1.00 32.97 371 ILE B CA 1
ATOM 5647 C C . ILE B 1 371 ? 7.983 -16.015 22.355 1.00 35.11 371 ILE B C 1
ATOM 5648 O O . ILE B 1 371 ? 7.434 -17.099 22.131 1.00 34.52 371 ILE B O 1
ATOM 5653 N N . TYR B 1 372 ? 9.275 -15.931 22.672 1.00 32.56 372 TYR B N 1
ATOM 5654 C CA . TYR B 1 372 ? 10.114 -17.105 22.463 1.00 38.35 372 TYR B CA 1
ATOM 5655 C C . TYR B 1 372 ? 9.974 -18.110 23.604 1.00 36.28 372 TYR B C 1
ATOM 5656 O O . TYR B 1 372 ? 9.475 -17.803 24.691 1.00 34.40 372 TYR B O 1
ATOM 5665 N N . GLU B 1 373 ? 10.420 -19.338 23.321 1.00 31.21 373 GLU B N 1
ATOM 5666 C CA . GLU B 1 373 ? 10.189 -20.507 24.171 1.00 32.48 373 GLU B CA 1
ATOM 5667 C C . GLU B 1 373 ? 8.699 -20.773 24.363 1.00 36.92 373 GLU B C 1
ATOM 5668 O O . GLU B 1 373 ? 8.274 -21.286 25.402 1.00 33.44 373 GLU B O 1
ATOM 5674 N N . GLY B 1 374 ? 7.900 -20.432 23.356 1.00 41.46 374 GLY B N 1
ATOM 5675 C CA . GLY B 1 374 ? 6.464 -20.587 23.441 1.00 33.59 374 GLY B CA 1
ATOM 5676 C C . GLY B 1 374 ? 5.777 -19.264 23.694 1.00 34.82 374 GLY B C 1
ATOM 5677 O O . GLY B 1 374 ? 6.045 -18.600 24.700 1.00 32.39 374 GLY B O 1
ATOM 5678 N N . THR B 1 375 ? 4.888 -18.869 22.788 1.00 37.36 375 THR B N 1
ATOM 5679 C CA . THR B 1 375 ? 4.219 -17.586 22.904 1.00 29.74 375 THR B CA 1
ATOM 5680 C C . THR B 1 375 ? 3.216 -17.602 24.056 1.00 33.08 375 THR B C 1
ATOM 5681 O O . THR B 1 375 ? 2.889 -18.648 24.627 1.00 33.42 375 THR B O 1
ATOM 5685 N N . SER B 1 376 ? 2.721 -16.408 24.387 1.00 32.06 376 SER B N 1
ATOM 5686 C CA . SER B 1 376 ? 1.659 -16.281 25.380 1.00 33.91 376 SER B CA 1
ATOM 5687 C C . SER B 1 376 ? 0.422 -17.063 24.964 1.00 34.64 376 SER B C 1
ATOM 5688 O O . SER B 1 376 ? -0.280 -17.619 25.818 1.00 25.59 376 SER B O 1
ATOM 5691 N N . GLU B 1 377 ? 0.142 -17.119 23.661 1.00 33.46 377 GLU B N 1
ATOM 5692 C CA . GLU B 1 377 ? -0.969 -17.933 23.186 1.00 34.09 377 GLU B CA 1
ATOM 5693 C C . GLU B 1 377 ? -0.727 -19.402 23.504 1.00 35.78 377 GLU B C 1
ATOM 5694 O O . GLU B 1 377 ? -1.631 -20.095 23.986 1.00 36.24 377 GLU B O 1
ATOM 5700 N N . VAL B 1 378 ? 0.505 -19.879 23.294 1.00 37.64 378 VAL B N 1
ATOM 5701 C CA . VAL B 1 378 ? 0.851 -21.259 23.636 1.00 39.59 378 VAL B CA 1
ATOM 5702 C C . VAL B 1 378 ? 0.659 -21.497 25.128 1.00 38.26 378 VAL B C 1
ATOM 5703 O O . VAL B 1 378 ? 0.126 -22.534 25.544 1.00 36.31 378 VAL B O 1
ATOM 5707 N N . GLN B 1 379 ? 1.089 -20.541 25.955 1.00 29.74 379 GLN B N 1
ATOM 5708 C CA . GLN B 1 379 ? 0.932 -20.681 27.399 1.00 32.52 379 GLN B CA 1
ATOM 5709 C C . GLN B 1 379 ? -0.537 -20.792 27.781 1.00 34.29 379 GLN B C 1
ATOM 5710 O O . GLN B 1 379 ? -0.898 -21.563 28.677 1.00 29.13 379 GLN B O 1
ATOM 5716 N N . MET B 1 380 ? -1.402 -20.030 27.110 1.00 33.50 380 MET B N 1
ATOM 5717 C CA . MET B 1 380 ? -2.833 -20.148 27.362 1.00 31.41 380 MET B CA 1
ATOM 5718 C C . MET B 1 380 ? -3.380 -21.484 26.870 1.00 34.66 380 MET B C 1
ATOM 5719 O O . MET B 1 380 ? -4.363 -21.990 27.425 1.00 34.53 380 MET B O 1
ATOM 5724 N N . MET B 1 381 ? -2.767 -22.069 25.836 1.00 34.73 381 MET B N 1
ATOM 5725 C CA . MET B 1 381 ? -3.157 -23.410 25.406 1.00 30.14 381 MET B CA 1
ATOM 5726 C C . MET B 1 381 ? -2.849 -24.436 26.491 1.00 39.64 381 MET B C 1
ATOM 5727 O O . MET B 1 381 ? -3.683 -25.292 26.812 1.00 38.33 381 MET B O 1
ATOM 5732 N N . VAL B 1 382 ? -1.642 -24.371 27.057 1.00 36.97 382 VAL B N 1
ATOM 5733 C CA . VAL B 1 382 ? -1.256 -25.294 28.122 1.00 32.74 382 VAL B CA 1
ATOM 5734 C C . VAL B 1 382 ? -2.176 -25.140 29.326 1.00 33.54 382 VAL B C 1
ATOM 5735 O O . VAL B 1 382 ? -2.629 -26.132 29.910 1.00 30.00 382 VAL B O 1
ATOM 5739 N N . ILE B 1 383 ? -2.460 -23.897 29.722 1.00 25.41 383 ILE B N 1
ATOM 5740 C CA . ILE B 1 383 ? -3.245 -23.663 30.930 1.00 28.11 383 ILE B CA 1
ATOM 5741 C C . ILE B 1 383 ? -4.677 -24.153 30.747 1.00 39.13 383 ILE B C 1
ATOM 5742 O O . ILE B 1 383 ? -5.204 -24.901 31.579 1.00 39.02 383 ILE B O 1
ATOM 5747 N N . SER B 1 384 ? -5.332 -23.739 29.658 1.00 34.45 384 SER B N 1
ATOM 5748 C CA . SER B 1 384 ? -6.724 -24.128 29.459 1.00 36.83 384 SER B CA 1
ATOM 5749 C C . SER B 1 384 ? -6.869 -25.625 29.214 1.00 39.63 384 SER B C 1
ATOM 5750 O O . SER B 1 384 ? -7.908 -26.205 29.550 1.00 34.18 384 SER B O 1
ATOM 5753 N N . GLY B 1 385 ? -5.852 -26.266 28.632 1.00 37.99 385 GLY B N 1
ATOM 5754 C CA . GLY B 1 385 ? -5.931 -27.701 28.414 1.00 30.13 385 GLY B CA 1
ATOM 5755 C C . GLY B 1 385 ? -6.019 -28.492 29.705 1.00 34.51 385 GLY B C 1
ATOM 5756 O O . GLY B 1 385 ? -6.727 -29.498 29.781 1.00 48.86 385 GLY B O 1
ATOM 5757 N N . ALA B 1 386 ? -5.303 -28.046 30.739 1.00 33.09 386 ALA B N 1
ATOM 5758 C CA . ALA B 1 386 ? -5.389 -28.697 32.042 1.00 32.32 386 ALA B CA 1
ATOM 5759 C C . ALA B 1 386 ? -6.665 -28.308 32.774 1.00 35.44 386 ALA B C 1
ATOM 5760 O O . ALA B 1 386 ? -7.283 -29.145 33.442 1.00 30.48 386 ALA B O 1
ATOM 5762 N N . LEU B 1 387 ? -7.060 -27.039 32.665 1.00 32.48 387 LEU B N 1
ATOM 5763 C CA . LEU B 1 387 ? -8.265 -26.565 33.334 1.00 38.33 387 LEU B CA 1
ATOM 5764 C C . LEU B 1 387 ? -9.510 -27.242 32.772 1.00 40.91 387 LEU B C 1
ATOM 5765 O O . LEU B 1 387 ? -10.349 -27.749 33.526 1.00 48.63 387 LEU B O 1
ATOM 5770 N N . LEU B 1 388 ? -9.642 -27.265 31.448 1.00 41.90 388 LEU B N 1
ATOM 5771 C CA . LEU B 1 388 ? -10.820 -27.818 30.793 1.00 42.95 388 LEU B CA 1
ATOM 5772 C C . LEU B 1 388 ? -10.793 -29.335 30.673 1.00 46.97 388 LEU B C 1
ATOM 5773 O O . LEU B 1 388 ? -11.694 -29.903 30.047 1.00 55.80 388 LEU B O 1
ATOM 5778 N N . LYS B 1 389 ? -9.796 -30.003 31.241 1.00 51.68 389 LYS B N 1
ATOM 5779 C CA . LYS B 1 389 ? -9.778 -31.459 31.238 1.00 55.56 389 LYS B CA 1
ATOM 5780 C C . LYS B 1 389 ? -10.710 -31.971 32.331 1.00 67.89 389 LYS B C 1
ATOM 5781 O O . LYS B 1 389 ? -11.403 -32.975 32.161 1.00 70.26 389 LYS B O 1
ATOM 5788 N N . MET C 1 11 ? 0.791 -28.866 58.262 1.00 108.48 11 MET C N 1
ATOM 5789 C CA . MET C 1 11 ? -0.268 -29.799 58.619 1.00 110.90 11 MET C CA 1
ATOM 5790 C C . MET C 1 11 ? -1.529 -29.075 59.040 1.00 111.08 11 MET C C 1
ATOM 5791 O O . MET C 1 11 ? -2.561 -29.704 59.148 1.00 108.26 11 MET C O 1
ATOM 5796 N N . VAL C 1 12 ? -1.420 -27.805 59.424 1.00 109.99 12 VAL C N 1
ATOM 5797 C CA . VAL C 1 12 ? -2.608 -26.980 59.613 1.00 107.55 12 VAL C CA 1
ATOM 5798 C C . VAL C 1 12 ? -3.039 -26.248 58.334 1.00 104.74 12 VAL C C 1
ATOM 5799 O O . VAL C 1 12 ? -4.226 -25.947 58.166 1.00 109.12 12 VAL C O 1
ATOM 5803 N N . GLN C 1 13 ? -2.108 -25.991 57.410 1.00 101.67 13 GLN C N 1
ATOM 5804 C CA . GLN C 1 13 ? -2.415 -25.234 56.193 1.00 99.84 13 GLN C CA 1
ATOM 5805 C C . GLN C 1 13 ? -3.154 -26.069 55.154 1.00 96.48 13 GLN C C 1
ATOM 5806 O O . GLN C 1 13 ? -4.261 -25.719 54.735 1.00 91.59 13 GLN C O 1
ATOM 5812 N N . LYS C 1 14 ? -2.533 -27.173 54.711 1.00 94.75 14 LYS C N 1
ATOM 5813 C CA . LYS C 1 14 ? -3.190 -28.101 53.784 1.00 91.25 14 LYS C CA 1
ATOM 5814 C C . LYS C 1 14 ? -4.498 -28.578 54.391 1.00 87.97 14 LYS C C 1
ATOM 5815 O O . LYS C 1 14 ? -5.540 -28.622 53.732 1.00 81.15 14 LYS C O 1
ATOM 5821 N N . MET C 1 15 ? -4.463 -28.800 55.689 1.00 95.40 15 MET C N 1
ATOM 5822 C CA . MET C 1 15 ? -5.547 -29.379 56.450 1.00 91.55 15 MET C CA 1
ATOM 5823 C C . MET C 1 15 ? -6.823 -28.544 56.383 1.00 84.74 15 MET C C 1
ATOM 5824 O O . MET C 1 15 ? -7.873 -28.988 55.892 1.00 75.90 15 MET C O 1
ATOM 5829 N N . TYR C 1 16 ? -6.734 -27.311 56.873 1.00 82.88 16 TYR C N 1
ATOM 5830 C CA . TYR C 1 16 ? -7.897 -26.465 57.054 1.00 78.62 16 TYR C CA 1
ATOM 5831 C C . TYR C 1 16 ? -8.534 -26.105 55.728 1.00 68.37 16 TYR C C 1
ATOM 5832 O O . TYR C 1 16 ? -9.722 -25.784 55.691 1.00 68.29 16 TYR C O 1
ATOM 5841 N N . ARG C 1 17 ? -7.755 -26.131 54.647 1.00 64.82 17 ARG C N 1
ATOM 5842 C CA . ARG C 1 17 ? -8.284 -25.802 53.330 1.00 66.29 17 ARG C CA 1
ATOM 5843 C C . ARG C 1 17 ? -9.430 -26.730 52.932 1.00 61.20 17 ARG C C 1
ATOM 5844 O O . ARG C 1 17 ? -10.391 -26.290 52.290 1.00 57.92 17 ARG C O 1
ATOM 5852 N N . GLU C 1 18 ? -9.346 -28.015 53.287 1.00 62.36 18 GLU C N 1
ATOM 5853 C CA . GLU C 1 18 ? -10.473 -28.918 53.061 1.00 67.07 18 GLU C CA 1
ATOM 5854 C C . GLU C 1 18 ? -11.591 -28.680 54.061 1.00 59.60 18 GLU C C 1
ATOM 5855 O O . GLU C 1 18 ? -12.773 -28.755 53.706 1.00 59.89 18 GLU C O 1
ATOM 5861 N N . PHE C 1 19 ? -11.226 -28.459 55.324 1.00 58.08 19 PHE C N 1
ATOM 5862 C CA . PHE C 1 19 ? -12.175 -28.031 56.340 1.00 61.73 19 PHE C CA 1
ATOM 5863 C C . PHE C 1 19 ? -13.069 -26.922 55.801 1.00 55.35 19 PHE C C 1
ATOM 5864 O O . PHE C 1 19 ? -14.298 -27.043 55.773 1.00 63.16 19 PHE C O 1
ATOM 5872 N N . ALA C 1 20 ? -12.442 -25.834 55.344 1.00 54.30 20 ALA C N 1
ATOM 5873 C CA . ALA C 1 20 ? -13.190 -24.698 54.816 1.00 58.58 20 ALA C CA 1
ATOM 5874 C C . ALA C 1 20 ? -13.830 -24.999 53.463 1.00 53.09 20 ALA C C 1
ATOM 5875 O O . ALA C 1 20 ? -14.842 -24.381 53.112 1.00 54.25 20 ALA C O 1
ATOM 5877 N N . GLU C 1 21 ? -13.282 -25.951 52.701 1.00 50.73 21 GLU C N 1
ATOM 5878 C CA . GLU C 1 21 ? -13.841 -26.246 51.383 1.00 53.55 21 GLU C CA 1
ATOM 5879 C C . GLU C 1 21 ? -15.140 -27.030 51.505 1.00 53.55 21 GLU C C 1
ATOM 5880 O O . GLU C 1 21 ? -16.055 -26.844 50.696 1.00 50.35 21 GLU C O 1
ATOM 5886 N N . ASN C 1 22 ? -15.236 -27.898 52.509 1.00 53.94 22 ASN C N 1
ATOM 5887 C CA . ASN C 1 22 ? -16.448 -28.678 52.705 1.00 55.27 22 ASN C CA 1
ATOM 5888 C C . ASN C 1 22 ? -17.595 -27.792 53.187 1.00 58.77 22 ASN C C 1
ATOM 5889 O O . ASN C 1 22 ? -18.756 -28.040 52.835 1.00 61.69 22 ASN C O 1
ATOM 5894 N N . GLU C 1 23 ? -17.318 -26.788 54.025 1.00 57.67 23 GLU C N 1
ATOM 5895 C CA . GLU C 1 23 ? -18.385 -25.854 54.354 1.00 51.75 23 GLU C CA 1
ATOM 5896 C C . GLU C 1 23 ? -18.694 -24.997 53.126 1.00 58.64 23 GLU C C 1
ATOM 5897 O O . GLU C 1 23 ? -17.835 -24.274 52.607 1.00 45.84 23 GLU C O 1
ATOM 5903 N N . VAL C 1 24 ? -19.952 -25.091 52.696 1.00 62.36 24 VAL C N 1
ATOM 5904 C CA . VAL C 1 24 ? -20.450 -24.838 51.346 1.00 54.94 24 VAL C CA 1
ATOM 5905 C C . VAL C 1 24 ? -21.730 -24.010 51.429 1.00 60.67 24 VAL C C 1
ATOM 5906 O O . VAL C 1 24 ? -22.146 -23.582 52.505 1.00 51.95 24 VAL C O 1
ATOM 5910 N N . LYS C 1 25 ? -22.338 -23.750 50.262 1.00 49.23 25 LYS C N 1
ATOM 5911 C CA . LYS C 1 25 ? -23.169 -22.569 50.018 1.00 49.36 25 LYS C CA 1
ATOM 5912 C C . LYS C 1 25 ? -24.568 -22.874 49.494 1.00 37.62 25 LYS C C 1
ATOM 5913 O O . LYS C 1 25 ? -25.027 -22.239 48.547 1.00 24.87 25 LYS C O 1
ATOM 5919 N N . PRO C 1 26 ? -25.308 -23.797 50.112 1.00 35.13 26 PRO C N 1
ATOM 5920 C CA . PRO C 1 26 ? -26.733 -23.887 49.764 1.00 36.88 26 PRO C CA 1
ATOM 5921 C C . PRO C 1 26 ? -27.544 -22.674 50.195 1.00 40.57 26 PRO C C 1
ATOM 5922 O O . PRO C 1 26 ? -28.733 -22.605 49.871 1.00 36.37 26 PRO C O 1
ATOM 5926 N N . LEU C 1 27 ? -26.930 -21.710 50.884 1.00 37.14 27 LEU C N 1
ATOM 5927 C CA . LEU C 1 27 ? -27.641 -20.591 51.481 1.00 28.10 27 LEU C CA 1
ATOM 5928 C C . LEU C 1 27 ? -27.319 -19.241 50.855 1.00 32.65 27 LEU C C 1
ATOM 5929 O O . LEU C 1 27 ? -27.922 -18.236 51.246 1.00 30.91 27 LEU C O 1
ATOM 5934 N N . ALA C 1 28 ? -26.398 -19.186 49.891 1.00 31.56 28 ALA C N 1
ATOM 5935 C CA . ALA C 1 28 ? -25.894 -17.894 49.429 1.00 31.05 28 ALA C CA 1
ATOM 5936 C C . ALA C 1 28 ? -26.949 -17.101 48.667 1.00 32.95 28 ALA C C 1
ATOM 5937 O O . ALA C 1 28 ? -26.961 -15.866 48.733 1.00 30.16 28 ALA C O 1
ATOM 5939 N N . LYS C 1 29 ? -27.838 -17.786 47.943 1.00 36.75 29 LYS C N 1
ATOM 5940 C CA . LYS C 1 29 ? -28.830 -17.086 47.132 1.00 33.74 29 LYS C CA 1
ATOM 5941 C C . LYS C 1 29 ? -29.830 -16.330 48.000 1.00 31.36 29 LYS C C 1
ATOM 5942 O O . LYS C 1 29 ? -30.148 -15.169 47.717 1.00 33.32 29 LYS C O 1
ATOM 5948 N N . LYS C 1 30 ? -30.333 -16.963 49.063 1.00 34.22 30 LYS C N 1
ATOM 5949 C CA . LYS C 1 30 ? -31.299 -16.292 49.929 1.00 37.53 30 LYS C CA 1
ATOM 5950 C C . LYS C 1 30 ? -30.628 -15.221 50.781 1.00 40.73 30 LYS C C 1
ATOM 5951 O O . LYS C 1 30 ? -31.255 -14.204 51.099 1.00 39.81 30 LYS C O 1
ATOM 5957 N N . VAL C 1 31 ? -29.368 -15.434 51.167 1.00 34.24 31 VAL C N 1
ATOM 5958 C CA . VAL C 1 31 ? -28.622 -14.415 51.902 1.00 36.67 31 VAL C CA 1
ATOM 5959 C C . VAL C 1 31 ? -28.541 -13.133 51.083 1.00 30.89 31 VAL C C 1
ATOM 5960 O O . VAL C 1 31 ? -28.785 -12.031 51.590 1.00 38.13 31 VAL C O 1
ATOM 5964 N N . ASP C 1 32 ? -28.200 -13.260 49.801 1.00 25.20 32 ASP C N 1
ATOM 5965 C CA . ASP C 1 32 ? -28.098 -12.092 48.933 1.00 36.31 32 ASP C CA 1
ATOM 5966 C C . ASP C 1 32 ? -29.475 -11.532 48.593 1.00 36.31 32 ASP C C 1
ATOM 5967 O O . ASP C 1 32 ? -29.713 -10.325 48.717 1.00 37.84 32 ASP C O 1
ATOM 5972 N N . ALA C 1 33 ? -30.399 -12.397 48.171 1.00 30.37 33 ALA C N 1
ATOM 5973 C CA . ALA C 1 33 ? -31.675 -11.928 47.640 1.00 44.00 33 ALA C CA 1
ATOM 5974 C C . ALA C 1 33 ? -32.550 -11.296 48.715 1.00 44.81 33 ALA C C 1
ATOM 5975 O O . ALA C 1 33 ? -33.389 -10.444 48.403 1.00 46.86 33 ALA C O 1
ATOM 5977 N N . GLU C 1 34 ? -32.380 -11.695 49.974 1.00 42.96 34 GLU C N 1
ATOM 5978 C CA . GLU C 1 34 ? -33.285 -11.290 51.042 1.00 49.24 34 GLU C CA 1
ATOM 5979 C C . GLU C 1 34 ? -32.618 -10.413 52.096 1.00 44.27 34 GLU C C 1
ATOM 5980 O O . GLU C 1 34 ? -33.221 -10.172 53.148 1.00 49.04 34 GLU C O 1
ATOM 5986 N N . GLU C 1 35 ? -31.401 -9.921 51.840 1.00 43.17 35 GLU C N 1
ATOM 5987 C CA . GLU C 1 35 ? -30.686 -9.065 52.793 1.00 42.56 35 GLU C CA 1
ATOM 5988 C C . GLU C 1 35 ? -30.604 -9.727 54.166 1.00 47.09 35 GLU C C 1
ATOM 5989 O O . GLU C 1 35 ? -30.737 -9.081 55.207 1.00 52.53 35 GLU C O 1
ATOM 5995 N N . TYR C 1 36 ? -30.383 -11.037 54.158 1.00 43.05 36 TYR C N 1
ATOM 5996 C CA . TYR C 1 36 ? -30.590 -11.891 55.319 1.00 42.99 36 TYR C CA 1
ATOM 5997 C C . TYR C 1 36 ? -29.249 -12.273 55.935 1.00 42.72 36 TYR C C 1
ATOM 5998 O O . TYR C 1 36 ? -28.417 -12.909 55.278 1.00 43.37 36 TYR C O 1
ATOM 6007 N N . PHE C 1 37 ? -29.047 -11.888 57.190 1.00 43.26 37 PHE C N 1
ATOM 6008 C CA . PHE C 1 37 ? -27.815 -12.216 57.901 1.00 38.87 37 PHE C CA 1
ATOM 6009 C C . PHE C 1 37 ? -27.812 -13.698 58.259 1.00 43.16 37 PHE C C 1
ATOM 6010 O O . PHE C 1 37 ? -28.755 -14.171 58.908 1.00 46.38 37 PHE C O 1
ATOM 6018 N N . PRO C 1 38 ? -26.789 -14.460 57.869 1.00 39.05 38 PRO C N 1
ATOM 6019 C CA . PRO C 1 38 ? -26.753 -15.922 58.104 1.00 39.60 38 PRO C CA 1
ATOM 6020 C C . PRO C 1 38 ? -26.269 -16.333 59.494 1.00 50.38 38 PRO C C 1
ATOM 6021 O O . PRO C 1 38 ? -25.127 -16.738 59.716 1.00 47.78 38 PRO C O 1
ATOM 6025 N N . LYS C 1 39 ? -27.167 -16.235 60.477 1.00 46.07 39 LYS C N 1
ATOM 6026 C CA . LYS C 1 39 ? -26.809 -16.640 61.832 1.00 48.98 39 LYS C CA 1
ATOM 6027 C C . LYS C 1 39 ? -26.613 -18.146 61.956 1.00 53.09 39 LYS C C 1
ATOM 6028 O O . LYS C 1 39 ? -25.897 -18.587 62.861 1.00 50.36 39 LYS C O 1
ATOM 6034 N N . GLU C 1 40 ? -27.237 -18.944 61.084 1.00 53.16 40 GLU C N 1
ATOM 6035 C CA . GLU C 1 40 ? -26.966 -20.380 61.085 1.00 58.95 40 GLU C CA 1
ATOM 6036 C C . GLU C 1 40 ? -25.500 -20.655 60.786 1.00 52.98 40 GLU C C 1
ATOM 6037 O O . GLU C 1 40 ? -24.852 -21.454 61.472 1.00 55.01 40 GLU C O 1
ATOM 6043 N N . THR C 1 41 ? -24.961 -19.999 59.757 1.00 46.49 41 THR C N 1
ATOM 6044 C CA . THR C 1 41 ? -23.572 -20.229 59.386 1.00 47.88 41 THR C CA 1
ATOM 6045 C C . THR C 1 41 ? -22.623 -19.726 60.466 1.00 49.64 41 THR C C 1
ATOM 6046 O O . THR C 1 41 ? -21.605 -20.366 60.752 1.00 46.13 41 THR C O 1
ATOM 6050 N N . VAL C 1 42 ? -22.956 -18.602 61.100 1.00 48.93 42 VAL C N 1
ATOM 6051 C CA . VAL C 1 42 ? -22.065 -18.027 62.103 1.00 48.02 42 VAL C CA 1
ATOM 6052 C C . VAL C 1 42 ? -21.936 -18.957 63.304 1.00 53.86 42 VAL C C 1
ATOM 6053 O O . VAL C 1 42 ? -20.831 -19.213 63.798 1.00 48.92 42 VAL C O 1
ATOM 6057 N N . GLU C 1 43 ? -23.062 -19.490 63.783 1.00 50.09 43 GLU C N 1
ATOM 6058 C CA . GLU C 1 43 ? -23.023 -20.344 64.965 1.00 50.80 43 GLU C CA 1
ATOM 6059 C C . GLU C 1 43 ? -22.383 -21.695 64.667 1.00 47.27 43 GLU C C 1
ATOM 6060 O O . GLU C 1 43 ? -21.679 -22.249 65.518 1.00 46.35 43 GLU C O 1
ATOM 6066 N N . LYS C 1 44 ? -22.629 -22.251 63.477 1.00 45.36 44 LYS C N 1
ATOM 6067 C CA . LYS C 1 44 ? -21.879 -23.432 63.062 1.00 49.71 44 LYS C CA 1
ATOM 6068 C C . LYS C 1 44 ? -20.382 -23.153 63.077 1.00 49.12 44 LYS C C 1
ATOM 6069 O O . LYS C 1 44 ? -19.593 -23.978 63.546 1.00 41.72 44 LYS C O 1
ATOM 6075 N N . MET C 1 45 ? -19.981 -21.967 62.615 1.00 43.31 45 MET C N 1
ATOM 6076 C CA . MET C 1 45 ? -18.565 -21.613 62.602 1.00 46.19 45 MET C CA 1
ATOM 6077 C C . MET C 1 45 ? -18.003 -21.515 64.010 1.00 43.64 45 MET C C 1
ATOM 6078 O O . MET C 1 45 ? -16.872 -21.942 64.266 1.00 40.46 45 MET C O 1
ATOM 6083 N N . GLY C 1 46 ? -18.771 -20.934 64.932 1.00 45.17 46 GLY C N 1
ATOM 6084 C CA . GLY C 1 46 ? -18.336 -20.901 66.317 1.00 47.37 46 GLY C CA 1
ATOM 6085 C C . GLY C 1 46 ? -18.116 -22.293 66.873 1.00 44.28 46 GLY C C 1
ATOM 6086 O O . GLY C 1 46 ? -17.081 -22.580 67.479 1.00 46.27 46 GLY C O 1
ATOM 6087 N N . LYS C 1 47 ? -19.093 -23.180 66.669 1.00 47.45 47 LYS C N 1
ATOM 6088 C CA . LYS C 1 47 ? -18.954 -24.571 67.084 1.00 47.50 47 LYS C CA 1
ATOM 6089 C C . LYS C 1 47 ? -17.794 -25.278 66.390 1.00 44.12 47 LYS C C 1
ATOM 6090 O O . LYS C 1 47 ? -17.370 -26.344 66.850 1.00 47.64 47 LYS C O 1
ATOM 6096 N N . LEU C 1 48 ? -17.259 -24.707 65.310 1.00 43.72 48 LEU C N 1
ATOM 6097 C CA . LEU C 1 48 ? -16.150 -25.302 64.576 1.00 48.17 48 LEU C CA 1
ATOM 6098 C C . LEU C 1 48 ? -14.833 -24.570 64.793 1.00 43.35 48 LEU C C 1
ATOM 6099 O O . LEU C 1 48 ? -13.804 -25.009 64.267 1.00 47.13 48 LEU C O 1
ATOM 6104 N N . GLY C 1 49 ? -14.833 -23.471 65.546 1.00 47.52 49 GLY C N 1
ATOM 6105 C CA . GLY C 1 49 ? -13.611 -22.738 65.807 1.00 42.66 49 GLY C CA 1
ATOM 6106 C C . GLY C 1 49 ? -13.176 -21.802 64.704 1.00 45.65 49 GLY C C 1
ATOM 6107 O O . GLY C 1 49 ? -12.015 -21.381 64.689 1.00 40.39 49 GLY C O 1
ATOM 6108 N N . MET C 1 50 ? -14.069 -21.458 63.779 1.00 44.90 50 MET C N 1
ATOM 6109 C CA . MET C 1 50 ? -13.711 -20.649 62.622 1.00 47.51 50 MET C CA 1
ATOM 6110 C C . MET C 1 50 ? -13.791 -19.150 62.882 1.00 45.25 50 MET C C 1
ATOM 6111 O O . MET C 1 50 ? -13.490 -18.364 61.977 1.00 44.32 50 MET C O 1
ATOM 6116 N N . MET C 1 51 ? -14.186 -18.731 64.082 1.00 42.60 51 MET C N 1
ATOM 6117 C CA . MET C 1 51 ? -14.173 -17.323 64.455 1.00 39.97 51 MET C CA 1
ATOM 6118 C C . MET C 1 51 ? -12.949 -16.948 65.279 1.00 39.94 51 MET C C 1
ATOM 6119 O O . MET C 1 51 ? -12.807 -15.781 65.658 1.00 37.71 51 MET C O 1
ATOM 6124 N N . GLY C 1 52 ? -12.077 -17.910 65.573 1.00 41.92 52 GLY C N 1
ATOM 6125 C CA . GLY C 1 52 ? -10.912 -17.702 66.414 1.00 41.62 52 GLY C CA 1
ATOM 6126 C C . GLY C 1 52 ? -9.636 -18.320 65.874 1.00 39.76 52 GLY C C 1
ATOM 6127 O O . GLY C 1 52 ? -8.778 -18.734 66.659 1.00 47.74 52 GLY C O 1
ATOM 6128 N N . ILE C 1 53 ? -9.497 -18.395 64.547 1.00 39.37 53 ILE C N 1
ATOM 6129 C CA . ILE C 1 53 ? -8.637 -19.411 63.937 1.00 44.66 53 ILE C CA 1
ATOM 6130 C C . ILE C 1 53 ? -7.180 -19.230 64.352 1.00 40.50 53 ILE C C 1
ATOM 6131 O O . ILE C 1 53 ? -6.576 -20.128 64.948 1.00 42.86 53 ILE C O 1
ATOM 6136 N N . TYR C 1 54 ? -6.594 -18.071 64.057 1.00 36.52 54 TYR C N 1
ATOM 6137 C CA . TYR C 1 54 ? -5.162 -17.901 64.282 1.00 42.66 54 TYR C CA 1
ATOM 6138 C C . TYR C 1 54 ? -4.824 -17.388 65.679 1.00 44.59 54 TYR C C 1
ATOM 6139 O O . TYR C 1 54 ? -3.678 -16.993 65.918 1.00 45.00 54 TYR C O 1
ATOM 6148 N N . PHE C 1 55 ? -5.772 -17.401 66.600 1.00 44.61 55 PHE C N 1
ATOM 6149 C CA . PHE C 1 55 ? -5.472 -16.960 67.952 1.00 41.75 55 PHE C CA 1
ATOM 6150 C C . PHE C 1 55 ? -5.118 -18.147 68.840 1.00 42.34 55 PHE C C 1
ATOM 6151 O O . PHE C 1 55 ? -5.667 -19.241 68.673 1.00 46.07 55 PHE C O 1
ATOM 6159 N N . PRO C 1 56 ? -4.196 -17.966 69.784 1.00 44.58 56 PRO C N 1
ATOM 6160 C CA . PRO C 1 56 ? -3.777 -19.090 70.627 1.00 48.20 56 PRO C CA 1
ATOM 6161 C C . PRO C 1 56 ? -4.913 -19.592 71.503 1.00 51.58 56 PRO C C 1
ATOM 6162 O O . PRO C 1 56 ? -5.854 -18.863 71.826 1.00 57.00 56 PRO C O 1
ATOM 6166 N N . THR C 1 57 ? -4.814 -20.867 71.887 1.00 47.74 57 THR C N 1
ATOM 6167 C CA . THR C 1 57 ? -5.836 -21.474 72.731 1.00 54.07 57 THR C CA 1
ATOM 6168 C C . THR C 1 57 ? -5.900 -20.840 74.114 1.00 55.44 57 THR C C 1
ATOM 6169 O O . THR C 1 57 ? -6.931 -20.954 74.786 1.00 49.03 57 THR C O 1
ATOM 6173 N N . SER C 1 58 ? -4.828 -20.174 74.550 1.00 56.68 58 SER C N 1
ATOM 6174 C CA . SER C 1 58 ? -4.805 -19.520 75.853 1.00 52.58 58 SER C CA 1
ATOM 6175 C C . SER C 1 58 ? -5.795 -18.368 75.959 1.00 62.58 58 SER C C 1
ATOM 6176 O O . SER C 1 58 ? -6.043 -17.891 77.072 1.00 67.07 58 SER C O 1
ATOM 6179 N N . VAL C 1 59 ? -6.358 -17.907 74.842 1.00 55.24 59 VAL C N 1
ATOM 6180 C CA . VAL C 1 59 ? -7.315 -16.811 74.837 1.00 53.97 59 VAL C CA 1
ATOM 6181 C C . VAL C 1 59 ? -8.670 -17.239 74.289 1.00 54.54 59 VAL C C 1
ATOM 6182 O O . VAL C 1 59 ? -9.556 -16.402 74.111 1.00 47.98 59 VAL C O 1
ATOM 6186 N N . GLY C 1 60 ? -8.856 -18.532 74.030 1.00 52.79 60 GLY C N 1
ATOM 6187 C CA . GLY C 1 60 ? -10.093 -19.046 73.484 1.00 43.78 60 GLY C CA 1
ATOM 6188 C C . GLY C 1 60 ? -10.035 -19.420 72.018 1.00 48.46 60 GLY C C 1
ATOM 6189 O O . GLY C 1 60 ? -11.005 -19.994 71.506 1.00 49.59 60 GLY C O 1
ATOM 6190 N N . GLY C 1 61 ? -8.933 -19.122 71.332 1.00 49.67 61 GLY C N 1
ATOM 6191 C CA . GLY C 1 61 ? -8.821 -19.395 69.917 1.00 46.54 61 GLY C CA 1
ATOM 6192 C C . GLY C 1 61 ? -8.562 -20.859 69.619 1.00 48.02 61 GLY C C 1
ATOM 6193 O O . GLY C 1 61 ? -8.372 -21.690 70.507 1.00 51.71 61 GLY C O 1
ATOM 6194 N N . ALA C 1 62 ? -8.556 -21.172 68.325 1.00 42.26 62 ALA C N 1
ATOM 6195 C CA . ALA C 1 62 ? -8.367 -22.537 67.854 1.00 39.15 62 ALA C CA 1
ATOM 6196 C C . ALA C 1 62 ? -6.901 -22.913 67.686 1.00 56.36 62 ALA C C 1
ATOM 6197 O O . ALA C 1 62 ? -6.610 -24.042 67.274 1.00 55.49 62 ALA C O 1
ATOM 6199 N N . GLY C 1 63 ? -5.977 -22.006 67.991 1.00 50.31 63 GLY C N 1
ATOM 6200 C CA . GLY C 1 63 ? -4.562 -22.311 67.891 1.00 38.72 63 GLY C CA 1
ATOM 6201 C C . GLY C 1 63 ? -4.055 -22.540 66.485 1.00 43.05 63 GLY C C 1
ATOM 6202 O O . GLY C 1 63 ? -3.141 -23.348 66.289 1.00 47.96 63 GLY C O 1
ATOM 6203 N N . GLY C 1 64 ? -4.622 -21.850 65.496 1.00 41.93 64 GLY C N 1
ATOM 6204 C CA . GLY C 1 64 ? -4.174 -21.951 64.126 1.00 42.70 64 GLY C CA 1
ATOM 6205 C C . GLY C 1 64 ? -3.219 -20.832 63.750 1.00 40.91 64 GLY C C 1
ATOM 6206 O O . GLY C 1 64 ? -2.811 -20.012 64.574 1.00 46.61 64 GLY C O 1
ATOM 6207 N N . ASP C 1 65 ? -2.854 -20.810 62.472 1.00 44.93 65 ASP C N 1
ATOM 6208 C CA . ASP C 1 65 ? -1.960 -19.795 61.939 1.00 47.31 65 ASP C CA 1
ATOM 6209 C C . ASP C 1 65 ? -2.727 -18.839 61.034 1.00 46.70 65 ASP C C 1
ATOM 6210 O O . ASP C 1 65 ? -3.858 -19.111 60.618 1.00 39.22 65 ASP C O 1
ATOM 6215 N N . VAL C 1 66 ? -2.093 -17.700 60.742 1.00 43.00 66 VAL C N 1
ATOM 6216 C CA . VAL C 1 66 ? -2.753 -16.652 59.966 1.00 40.06 66 VAL C CA 1
ATOM 6217 C C . VAL C 1 66 ? -3.133 -17.159 58.581 1.00 38.58 66 VAL C C 1
ATOM 6218 O O . VAL C 1 66 ? -4.174 -16.779 58.030 1.00 37.99 66 VAL C O 1
ATOM 6222 N N . LEU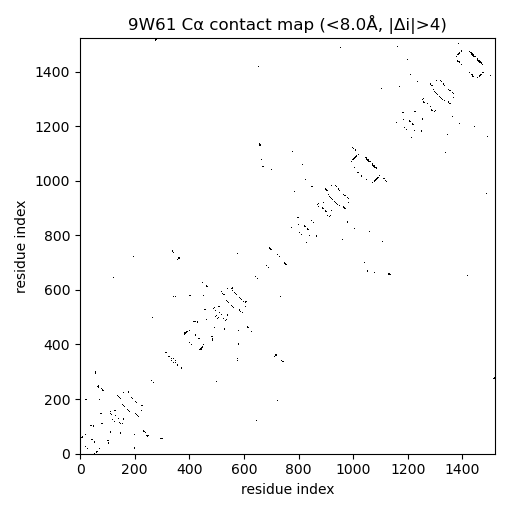 C 1 67 ? -2.303 -18.026 57.996 1.00 43.80 67 LEU C N 1
ATOM 6223 C CA . LEU C 1 67 ? -2.599 -18.523 56.656 1.00 43.82 67 LEU C CA 1
ATOM 6224 C C . LEU C 1 67 ? -3.870 -19.364 56.636 1.00 38.96 67 LEU C C 1
ATOM 6225 O O . LEU C 1 67 ? -4.659 -19.280 55.687 1.00 37.20 67 LEU C O 1
ATOM 6230 N N . SER C 1 68 ? -4.084 -20.185 57.668 1.00 40.15 68 SER C N 1
ATOM 6231 C CA . SER C 1 68 ? -5.311 -20.973 57.732 1.00 42.97 68 SER C CA 1
ATOM 6232 C C . SER C 1 68 ? -6.538 -20.078 57.833 1.00 35.68 68 SER C C 1
ATOM 6233 O O . SER C 1 68 ? -7.600 -20.401 57.289 1.00 41.66 68 SER C O 1
ATOM 6236 N N . TYR C 1 69 ? -6.414 -18.953 58.540 1.00 31.19 69 TYR C N 1
ATOM 6237 C CA . TYR C 1 69 ? -7.500 -17.981 58.579 1.00 33.50 69 TYR C CA 1
ATOM 6238 C C . TYR C 1 69 ? -7.770 -17.407 57.195 1.00 34.66 69 TYR C C 1
ATOM 6239 O O . TYR C 1 69 ? -8.923 -17.319 56.759 1.00 31.91 69 TYR C O 1
ATOM 6248 N N . VAL C 1 70 ? -6.709 -17.000 56.493 1.00 40.99 70 VAL C N 1
ATOM 6249 C CA . VAL C 1 70 ? -6.854 -16.495 55.131 1.00 39.44 70 VAL C CA 1
ATOM 6250 C C . VAL C 1 70 ? -7.522 -17.530 54.234 1.00 35.11 70 VAL C C 1
ATOM 6251 O O . VAL C 1 70 ? -8.412 -17.204 53.438 1.00 32.88 70 VAL C O 1
ATOM 6255 N N . MET C 1 71 ? -7.109 -18.795 54.353 1.00 30.88 71 MET C N 1
ATOM 6256 C CA . MET C 1 71 ? -7.699 -19.844 53.528 1.00 35.33 71 MET C CA 1
ATOM 6257 C C . MET C 1 71 ? -9.182 -20.018 53.822 1.00 36.12 71 MET C C 1
ATOM 6258 O O . MET C 1 71 ? -9.985 -20.211 52.902 1.00 35.06 71 MET C O 1
ATOM 6263 N N . ALA C 1 72 ? -9.565 -19.965 55.101 1.00 32.06 72 ALA C N 1
ATOM 6264 C CA . ALA C 1 72 ? -10.976 -20.085 55.449 1.00 35.24 72 ALA C CA 1
ATOM 6265 C C . ALA C 1 72 ? -11.797 -18.987 54.787 1.00 33.31 72 ALA C C 1
ATOM 6266 O O . ALA C 1 72 ? -12.808 -19.264 54.136 1.00 29.16 72 ALA C O 1
ATOM 6268 N N . VAL C 1 73 ? -11.350 -17.733 54.908 1.00 32.97 73 VAL C N 1
ATOM 6269 C CA . VAL C 1 73 ? -12.053 -16.618 54.277 1.00 31.13 73 VAL C CA 1
ATOM 6270 C C . VAL C 1 73 ? -12.173 -16.844 52.775 1.00 31.80 73 VAL C C 1
ATOM 6271 O O . VAL C 1 73 ? -13.241 -16.640 52.185 1.00 31.11 73 VAL C O 1
ATOM 6275 N N . GLU C 1 74 ? -11.080 -17.272 52.137 1.00 30.92 74 GLU C N 1
ATOM 6276 C CA . GLU C 1 74 ? -11.084 -17.485 50.693 1.00 31.20 74 GLU C CA 1
ATOM 6277 C C . GLU C 1 74 ? -12.069 -18.577 50.291 1.00 29.65 74 GLU C C 1
ATOM 6278 O O . GLU C 1 74 ? -12.802 -18.428 49.306 1.00 34.09 74 GLU C O 1
ATOM 6284 N N . GLU C 1 75 ? -12.102 -19.680 51.041 1.00 31.04 75 GLU C N 1
ATOM 6285 C CA . GLU C 1 75 ? -13.017 -20.769 50.709 1.00 35.61 75 GLU C CA 1
ATOM 6286 C C . GLU C 1 75 ? -14.468 -20.350 50.901 1.00 34.74 75 GLU C C 1
ATOM 6287 O O . GLU C 1 75 ? -15.330 -20.674 50.075 1.00 37.89 75 GLU C O 1
ATOM 6293 N N . LEU C 1 76 ? -14.762 -19.650 51.997 1.00 29.10 76 LEU C N 1
ATOM 6294 C CA . LEU C 1 76 ? -16.099 -19.102 52.199 1.00 34.28 76 LEU C CA 1
ATOM 6295 C C . LEU C 1 76 ? -16.460 -18.116 51.096 1.00 31.73 76 LEU C C 1
ATOM 6296 O O . LEU C 1 76 ? -17.568 -18.151 50.551 1.00 31.93 76 LEU C O 1
ATOM 6301 N N . SER C 1 77 ? -15.542 -17.200 50.779 1.00 31.74 77 SER C N 1
ATOM 6302 C CA . SER C 1 77 ? -15.818 -16.179 49.777 1.00 37.28 77 SER C CA 1
ATOM 6303 C C . SER C 1 77 ? -15.972 -16.754 48.377 1.00 34.72 77 SER C C 1
ATOM 6304 O O . SER C 1 77 ? -16.562 -16.092 47.516 1.00 32.63 77 SER C O 1
ATOM 6307 N N . LYS C 1 78 ? -15.478 -17.970 48.131 1.00 36.46 78 LYS C N 1
ATOM 6308 C CA . LYS C 1 78 ? -15.693 -18.580 46.824 1.00 39.28 78 LYS C CA 1
ATOM 6309 C C . LYS C 1 78 ? -17.169 -18.794 46.578 1.00 33.72 78 LYS C C 1
ATOM 6310 O O . LYS C 1 78 ? -17.630 -18.777 45.430 1.00 34.03 78 LYS C O 1
ATOM 6316 N N . VAL C 1 79 ? -17.911 -19.036 47.648 1.00 33.33 79 VAL C N 1
ATOM 6317 C CA . VAL C 1 79 ? -19.304 -19.392 47.547 1.00 38.48 79 VAL C CA 1
ATOM 6318 C C . VAL C 1 79 ? -20.251 -18.336 48.119 1.00 35.62 79 VAL C C 1
ATOM 6319 O O . VAL C 1 79 ? -21.399 -18.245 47.667 1.00 33.10 79 VAL C O 1
ATOM 6323 N N . CYS C 1 80 ? -19.809 -17.533 49.089 1.00 31.65 80 CYS C N 1
ATOM 6324 C CA . CYS C 1 80 ? -20.637 -16.460 49.643 1.00 26.74 80 CYS C CA 1
ATOM 6325 C C . CYS C 1 80 ? -19.699 -15.356 50.127 1.00 35.17 80 CYS C C 1
ATOM 6326 O O . CYS C 1 80 ? -19.076 -15.492 51.185 1.00 32.39 80 CYS C O 1
ATOM 6329 N N . GLY C 1 81 ? -19.597 -14.279 49.345 1.00 31.20 81 GLY C N 1
ATOM 6330 C CA . GLY C 1 81 ? -18.795 -13.143 49.766 1.00 35.03 81 GLY C CA 1
ATOM 6331 C C . GLY C 1 81 ? -19.256 -12.543 51.080 1.00 35.02 81 GLY C C 1
ATOM 6332 O O . GLY C 1 81 ? -18.441 -12.044 51.861 1.00 31.76 81 GLY C O 1
ATOM 6333 N N . THR C 1 82 ? -20.565 -12.583 51.340 1.00 36.13 82 THR C N 1
ATOM 6334 C CA . THR C 1 82 ? -21.104 -12.045 52.585 1.00 29.50 82 THR C CA 1
ATOM 6335 C C . THR C 1 82 ? -20.565 -12.805 53.789 1.00 30.95 82 THR C C 1
ATOM 6336 O O . THR C 1 82 ? -20.137 -12.203 54.780 1.00 28.03 82 THR C O 1
ATOM 6340 N N . THR C 1 83 ? -20.585 -14.136 53.722 1.00 27.90 83 THR C N 1
ATOM 6341 C CA . THR C 1 83 ? -20.093 -14.935 54.838 1.00 30.89 83 THR C CA 1
ATOM 6342 C C . THR C 1 83 ? -18.609 -14.683 55.075 1.00 29.95 83 THR C C 1
ATOM 6343 O O . THR C 1 83 ? -18.156 -14.621 56.225 1.00 23.01 83 THR C O 1
ATOM 6347 N N . GLY C 1 84 ? -17.836 -14.537 53.998 1.00 28.20 84 GLY C N 1
ATOM 6348 C CA . GLY C 1 84 ? -16.414 -14.281 54.155 1.00 30.62 84 GLY C CA 1
ATOM 6349 C C . GLY C 1 84 ? -16.113 -12.969 54.855 1.00 28.56 84 GLY C C 1
ATOM 6350 O O . GLY C 1 84 ? -15.153 -12.875 55.622 1.00 32.07 84 GLY C O 1
ATOM 6351 N N . VAL C 1 85 ? -16.929 -11.939 54.615 1.00 28.62 85 VAL C N 1
ATOM 6352 C CA . VAL C 1 85 ? -16.638 -10.649 55.236 1.00 32.17 85 VAL C CA 1
ATOM 6353 C C . VAL C 1 85 ? -17.131 -10.602 56.680 1.00 33.75 85 VAL C C 1
ATOM 6354 O O . VAL C 1 85 ? -16.549 -9.895 57.511 1.00 32.47 85 VAL C O 1
ATOM 6358 N N . ILE C 1 86 ? -18.190 -11.345 57.011 1.00 28.23 86 ILE C N 1
ATOM 6359 C CA . ILE C 1 86 ? -18.642 -11.413 58.399 1.00 28.35 86 ILE C CA 1
ATOM 6360 C C . ILE C 1 86 ? -17.541 -11.990 59.278 1.00 29.86 86 ILE C C 1
ATOM 6361 O O . ILE C 1 86 ? -17.208 -11.440 60.334 1.00 28.42 86 ILE C O 1
ATOM 6366 N N . VAL C 1 87 ? -16.963 -13.114 58.851 1.00 24.15 87 VAL C N 1
ATOM 6367 C CA . VAL C 1 87 ? -15.838 -13.704 59.570 1.00 27.31 87 VAL C CA 1
ATOM 6368 C C . VAL C 1 87 ? -14.647 -12.755 59.563 1.00 31.43 87 VAL C C 1
ATOM 6369 O O . VAL C 1 87 ? -14.094 -12.417 60.616 1.00 29.06 87 VAL C O 1
ATOM 6373 N N . SER C 1 88 ? -14.225 -12.328 58.369 1.00 26.52 88 SER C N 1
ATOM 6374 C CA . SER C 1 88 ? -13.016 -11.519 58.240 1.00 33.46 88 SER C CA 1
ATOM 6375 C C . SER C 1 88 ? -13.077 -10.271 59.113 1.00 28.33 88 SER C C 1
ATOM 6376 O O . SER C 1 88 ? -12.129 -9.969 59.848 1.00 31.57 88 SER C O 1
ATOM 6379 N N . ALA C 1 89 ? -14.182 -9.527 59.040 1.00 29.78 89 ALA C N 1
ATOM 6380 C CA . ALA C 1 89 ? -14.325 -8.336 59.873 1.00 26.64 89 ALA C CA 1
ATOM 6381 C C . ALA C 1 89 ? -14.283 -8.692 61.354 1.00 29.60 89 ALA C C 1
ATOM 6382 O O . ALA C 1 89 ? -13.585 -8.043 62.141 1.00 28.99 89 ALA C O 1
ATOM 6384 N N . HIS C 1 90 ? -15.035 -9.721 61.752 1.00 30.44 90 HIS C N 1
ATOM 6385 C CA . HIS C 1 90 ? -15.062 -10.122 63.155 1.00 31.20 90 HIS C CA 1
ATOM 6386 C C . HIS C 1 90 ? -13.683 -10.549 63.645 1.00 34.90 90 HIS C C 1
ATOM 6387 O O . HIS C 1 90 ? -13.294 -10.238 64.777 1.00 32.83 90 HIS C O 1
ATOM 6394 N N . THR C 1 91 ? -12.926 -11.260 62.808 1.00 30.61 91 THR C N 1
ATOM 6395 C CA . THR C 1 91 ? -11.611 -11.734 63.225 1.00 31.96 91 THR C CA 1
ATOM 6396 C C . THR C 1 91 ? -10.556 -10.634 63.147 1.00 36.69 91 THR C C 1
ATOM 6397 O O . THR C 1 91 ? -9.905 -10.309 64.146 1.00 36.62 91 THR C O 1
ATOM 6401 N N . SER C 1 92 ? -10.379 -10.048 61.960 1.00 36.13 92 SER C N 1
ATOM 6402 C CA . SER C 1 92 ? -9.261 -9.138 61.735 1.00 33.55 92 SER C CA 1
ATOM 6403 C C . SER C 1 92 ? -9.481 -7.758 62.340 1.00 34.77 92 SER C C 1
ATOM 6404 O O . SER C 1 92 ? -8.506 -7.075 62.671 1.00 32.73 92 SER C O 1
ATOM 6407 N N . LEU C 1 93 ? -10.733 -7.321 62.487 1.00 36.98 93 LEU C N 1
ATOM 6408 C CA . LEU C 1 93 ? -10.994 -5.947 62.887 1.00 35.01 93 LEU C CA 1
ATOM 6409 C C . LEU C 1 93 ? -11.484 -5.788 64.318 1.00 34.46 93 LEU C C 1
ATOM 6410 O O . LEU C 1 93 ? -11.396 -4.680 64.857 1.00 34.53 93 LEU C O 1
ATOM 6415 N N . CYS C 1 94 ? -11.998 -6.843 64.944 1.00 30.93 94 CYS C N 1
ATOM 6416 C CA . CYS C 1 94 ? -12.381 -6.759 66.347 1.00 34.50 94 CYS C CA 1
ATOM 6417 C C . CYS C 1 94 ? -11.547 -7.660 67.244 1.00 35.14 94 CYS C C 1
ATOM 6418 O O . CYS C 1 94 ? -11.002 -7.191 68.250 1.00 33.37 94 CYS C O 1
ATOM 6421 N N . ALA C 1 95 ? -11.423 -8.945 66.904 1.00 31.61 95 ALA C N 1
ATOM 6422 C CA . ALA C 1 95 ? -10.664 -9.854 67.754 1.00 32.78 95 ALA C CA 1
ATOM 6423 C C . ALA C 1 95 ? -9.165 -9.608 67.652 1.00 36.45 95 ALA C C 1
ATOM 6424 O O . ALA C 1 95 ? -8.442 -9.785 68.638 1.00 39.11 95 ALA C O 1
ATOM 6426 N N . ALA C 1 96 ? -8.682 -9.201 66.473 1.00 40.23 96 ALA C N 1
ATOM 6427 C CA . ALA C 1 96 ? -7.245 -8.991 66.307 1.00 36.23 96 ALA C CA 1
ATOM 6428 C C . ALA C 1 96 ? -6.721 -7.821 67.131 1.00 36.48 96 ALA C C 1
ATOM 6429 O O . ALA C 1 96 ? -5.707 -7.996 67.830 1.00 41.27 96 ALA C O 1
ATOM 6431 N N . PRO C 1 97 ? -7.327 -6.625 67.110 1.00 35.17 97 PRO C N 1
ATOM 6432 C CA . PRO C 1 97 ? -6.753 -5.527 67.906 1.00 36.01 97 PRO C CA 1
ATOM 6433 C C . PRO C 1 97 ? -6.841 -5.755 69.404 1.00 38.62 97 PRO C C 1
ATOM 6434 O O . PRO C 1 97 ? -5.969 -5.275 70.138 1.00 40.65 97 PRO C O 1
ATOM 6438 N N . ILE C 1 98 ? -7.869 -6.458 69.883 1.00 34.29 98 ILE C N 1
ATOM 6439 C CA . ILE C 1 98 ? -7.918 -6.829 71.295 1.00 37.95 98 ILE C CA 1
ATOM 6440 C C . ILE C 1 98 ? -6.726 -7.708 71.652 1.00 37.41 98 ILE C C 1
ATOM 6441 O O . ILE C 1 98 ? -6.005 -7.448 72.621 1.00 36.04 98 ILE C O 1
ATOM 6446 N N . TYR C 1 99 ? -6.503 -8.767 70.869 1.00 40.19 99 TYR C N 1
ATOM 6447 C CA . TYR C 1 99 ? -5.397 -9.676 71.148 1.00 41.92 99 TYR C CA 1
ATOM 6448 C C . TYR C 1 99 ? -4.046 -8.988 70.988 1.00 35.00 99 TYR C C 1
ATOM 6449 O O . TYR C 1 99 ? -3.103 -9.284 71.731 1.00 38.43 99 TYR C O 1
ATOM 6458 N N . GLU C 1 100 ? -3.931 -8.068 70.031 1.00 35.46 100 GLU C N 1
ATOM 6459 C CA . GLU C 1 100 ? -2.636 -7.494 69.693 1.00 39.07 100 GLU C CA 1
ATOM 6460 C C . GLU C 1 100 ? -2.259 -6.289 70.545 1.00 37.06 100 GLU C C 1
ATOM 6461 O O . GLU C 1 100 ? -1.065 -6.006 70.692 1.00 37.12 100 GLU C O 1
ATOM 6467 N N . ASN C 1 101 ? -3.234 -5.572 71.103 1.00 34.80 101 ASN C N 1
ATOM 6468 C CA . ASN C 1 101 ? -2.943 -4.415 71.939 1.00 38.84 101 ASN C CA 1
ATOM 6469 C C . ASN C 1 101 ? -3.569 -4.473 73.325 1.00 36.89 101 ASN C C 1
ATOM 6470 O O . ASN C 1 101 ? -3.247 -3.620 74.159 1.00 30.91 101 ASN C O 1
ATOM 6475 N N . GLY C 1 102 ? -4.446 -5.436 73.599 1.00 33.52 102 GLY C N 1
ATOM 6476 C CA . GLY C 1 102 ? -5.148 -5.471 74.863 1.00 32.25 102 GLY C CA 1
ATOM 6477 C C . GLY C 1 102 ? -4.315 -6.024 76.003 1.00 39.04 102 GLY C C 1
ATOM 6478 O O . GLY C 1 102 ? -3.264 -6.638 75.819 1.00 33.39 102 GLY C O 1
ATOM 6479 N N . THR C 1 103 ? -4.809 -5.784 77.212 1.00 33.17 103 THR C N 1
ATOM 6480 C CA . THR C 1 103 ? -4.179 -6.271 78.425 1.00 37.71 103 THR C CA 1
ATOM 6481 C C . THR C 1 103 ? -4.635 -7.699 78.713 1.00 36.82 103 THR C C 1
ATOM 6482 O O . THR C 1 103 ? -5.605 -8.178 78.122 1.00 35.63 103 THR C O 1
ATOM 6486 N N . PRO C 1 104 ? -3.934 -8.414 79.603 1.00 39.83 104 PRO C N 1
ATOM 6487 C CA . PRO C 1 104 ? -4.414 -9.752 79.995 1.00 44.75 104 PRO C CA 1
ATOM 6488 C C . PRO C 1 104 ? -5.858 -9.766 80.472 1.00 34.75 104 PRO C C 1
ATOM 6489 O O . PRO C 1 104 ? -6.608 -10.688 80.131 1.00 36.30 104 PRO C O 1
ATOM 6493 N N . GLU C 1 105 ? -6.269 -8.765 81.254 1.00 36.24 105 GLU C N 1
ATOM 6494 C CA . GLU C 1 105 ? -7.665 -8.676 81.671 1.00 41.61 105 GLU C CA 1
ATOM 6495 C C . GLU C 1 105 ? -8.579 -8.438 80.474 1.00 40.15 105 GLU C C 1
ATOM 6496 O O . GLU C 1 105 ? -9.616 -9.096 80.330 1.00 35.89 105 GLU C O 1
ATOM 6502 N N . GLN C 1 106 ? -8.212 -7.489 79.607 1.00 41.45 106 GLN C N 1
ATOM 6503 C CA . GLN C 1 106 ? -9.010 -7.221 78.413 1.00 37.47 106 GLN C CA 1
ATOM 6504 C C . GLN C 1 106 ? -9.089 -8.448 77.513 1.00 36.98 106 GLN C C 1
ATOM 6505 O O . GLN C 1 106 ? -10.160 -8.769 76.983 1.00 31.27 106 GLN C O 1
ATOM 6511 N N . LYS C 1 107 ? -7.965 -9.143 77.325 1.00 33.80 107 LYS C N 1
ATOM 6512 C CA . LYS C 1 107 ? -7.965 -10.365 76.524 1.00 35.57 107 LYS C CA 1
ATOM 6513 C C . LYS C 1 107 ? -8.923 -11.400 77.102 1.00 40.74 107 LYS C C 1
ATOM 6514 O O . LYS C 1 107 ? -9.746 -11.974 76.380 1.00 40.57 107 LYS C O 1
ATOM 6520 N N . GLU C 1 108 ? -8.835 -11.646 78.411 1.00 37.61 108 GLU C N 1
ATOM 6521 C CA . GLU C 1 108 ? -9.636 -12.700 79.026 1.00 37.65 108 GLU C CA 1
ATOM 6522 C C . GLU C 1 108 ? -11.122 -12.359 79.044 1.00 35.22 108 GLU C C 1
ATOM 6523 O O . GLU C 1 108 ? -11.961 -13.265 78.979 1.00 33.16 108 GLU C O 1
ATOM 6529 N N . LYS C 1 109 ? -11.473 -11.075 79.133 1.00 31.46 109 LYS C N 1
ATOM 6530 C CA . LYS C 1 109 ? -12.879 -10.693 79.186 1.00 34.73 109 LYS C CA 1
ATOM 6531 C C . LYS C 1 109 ? -13.563 -10.758 77.823 1.00 42.68 109 LYS C C 1
ATOM 6532 O O . LYS C 1 109 ? -14.784 -10.947 77.768 1.00 43.04 109 LYS C O 1
ATOM 6538 N N . TYR C 1 110 ? -12.815 -10.639 76.728 1.00 36.63 110 TYR C N 1
ATOM 6539 C CA . TYR C 1 110 ? -13.410 -10.470 75.407 1.00 34.70 110 TYR C CA 1
ATOM 6540 C C . TYR C 1 110 ? -13.033 -11.558 74.414 1.00 39.89 110 TYR C C 1
ATOM 6541 O O . TYR C 1 110 ? -13.883 -11.980 73.626 1.00 35.87 110 TYR C O 1
ATOM 6550 N N . LEU C 1 111 ? -11.790 -12.026 74.421 1.00 35.77 111 LEU C N 1
ATOM 6551 C CA . LEU C 1 111 ? -11.345 -12.966 73.396 1.00 36.25 111 LEU C CA 1
ATOM 6552 C C . LEU C 1 111 ? -11.988 -14.350 73.494 1.00 38.17 111 LEU C C 1
ATOM 6553 O O . LEU C 1 111 ? -12.288 -14.942 72.450 1.00 40.55 111 LEU C O 1
ATOM 6558 N N . PRO C 1 112 ? -12.204 -14.919 74.691 1.00 37.51 112 PRO C N 1
ATOM 6559 C CA . PRO C 1 112 ? -12.870 -16.234 74.735 1.00 37.19 112 PRO C CA 1
ATOM 6560 C C . PRO C 1 112 ? -14.251 -16.237 74.101 1.00 43.13 112 PRO C C 1
ATOM 6561 O O . PRO C 1 112 ? -14.615 -17.206 73.423 1.00 32.85 112 PRO C O 1
ATOM 6565 N N . LYS C 1 113 ? -15.032 -15.174 74.297 1.00 40.19 113 LYS C N 1
ATOM 6566 C CA . LYS C 1 113 ? -16.373 -15.121 73.730 1.00 46.45 113 LYS C CA 1
ATOM 6567 C C . LYS C 1 113 ? -16.372 -14.759 72.250 1.00 45.90 113 LYS C C 1
ATOM 6568 O O . LYS C 1 113 ? -17.335 -15.085 71.547 1.00 46.40 113 LYS C O 1
ATOM 6574 N N . LEU C 1 114 ? -15.320 -14.096 71.763 1.00 39.54 114 LEU C N 1
ATOM 6575 C CA . LEU C 1 114 ? -15.226 -13.797 70.339 1.00 38.77 114 LEU C CA 1
ATOM 6576 C C . LEU C 1 114 ? -14.717 -14.993 69.543 1.00 43.26 114 LEU C C 1
ATOM 6577 O O . LEU C 1 114 ? -15.217 -15.271 68.448 1.00 43.11 114 LEU C O 1
ATOM 6582 N N . CYS C 1 115 ? -13.723 -15.708 70.075 1.00 38.31 115 CYS C N 1
ATOM 6583 C CA . CYS C 1 115 ? -13.141 -16.832 69.354 1.00 44.58 115 CYS C CA 1
ATOM 6584 C C . CYS C 1 115 ? -14.034 -18.063 69.355 1.00 40.01 115 CYS C C 1
ATOM 6585 O O . CYS C 1 115 ? -13.870 -18.930 68.489 1.00 37.09 115 CYS C O 1
ATOM 6588 N N . SER C 1 116 ? -14.968 -18.164 70.300 1.00 44.61 116 SER C N 1
ATOM 6589 C CA . SER C 1 116 ? -15.902 -19.279 70.347 1.00 40.16 116 SER C CA 1
ATOM 6590 C C . SER C 1 116 ? -17.147 -19.050 69.502 1.00 46.15 116 SER C C 1
ATOM 6591 O O . SER C 1 116 ? -17.903 -20.000 69.273 1.00 49.80 116 SER C O 1
ATOM 6594 N N . GLY C 1 117 ? -17.386 -17.821 69.049 1.00 45.02 117 GLY C N 1
ATOM 6595 C CA . GLY C 1 117 ? -18.584 -17.495 68.312 1.00 45.28 117 GLY C CA 1
ATOM 6596 C C . GLY C 1 117 ? -19.711 -16.933 69.150 1.00 40.26 117 GLY C C 1
ATOM 6597 O O . GLY C 1 117 ? -20.711 -16.473 68.584 1.00 54.50 117 GLY C O 1
ATOM 6598 N N . GLU C 1 118 ? -19.585 -16.958 70.480 1.00 44.38 118 GLU C N 1
ATOM 6599 C CA . GLU C 1 118 ? -20.654 -16.457 71.339 1.00 55.93 118 GLU C CA 1
ATOM 6600 C C . GLU C 1 118 ? -20.898 -14.970 71.121 1.00 50.76 118 GLU C C 1
ATOM 6601 O O . GLU C 1 118 ? -22.042 -14.510 71.205 1.00 43.69 118 GLU C O 1
ATOM 6607 N N . TRP C 1 119 ? -19.846 -14.205 70.847 1.00 49.21 119 TRP C N 1
ATOM 6608 C CA . TRP C 1 119 ? -19.964 -12.782 70.577 1.00 44.78 119 TRP C CA 1
ATOM 6609 C C . TRP C 1 119 ? -19.462 -12.484 69.173 1.00 48.19 119 TRP C C 1
ATOM 6610 O O . TRP C 1 119 ? -18.426 -13.006 68.748 1.00 47.88 119 TRP C O 1
ATOM 6621 N N . LEU C 1 120 ? -20.203 -11.642 68.460 1.00 37.85 120 LEU C N 1
ATOM 6622 C CA . LEU C 1 120 ? -19.796 -11.160 67.151 1.00 39.20 120 LEU C CA 1
ATOM 6623 C C . LEU C 1 120 ? -19.140 -9.797 67.308 1.00 32.54 120 LEU C C 1
ATOM 6624 O O . LEU C 1 120 ? -19.565 -8.983 68.133 1.00 31.96 120 LEU C O 1
ATOM 6629 N N . GLY C 1 121 ? -18.107 -9.551 66.510 1.00 34.18 121 GLY C N 1
ATOM 6630 C CA . GLY C 1 121 ? -17.297 -8.356 66.633 1.00 34.60 121 GLY C CA 1
ATOM 6631 C C . GLY C 1 121 ? -17.456 -7.439 65.437 1.00 31.35 121 GLY C C 1
ATOM 6632 O O . GLY C 1 121 ? -17.653 -7.894 64.308 1.00 31.03 121 GLY C O 1
ATOM 6633 N N . ALA C 1 122 ? -17.362 -6.138 65.696 1.00 33.42 122 ALA C N 1
ATOM 6634 C CA . ALA C 1 122 ? -17.417 -5.123 64.659 1.00 31.75 122 ALA C CA 1
ATOM 6635 C C . ALA C 1 122 ? -16.340 -4.089 64.951 1.00 30.78 122 ALA C C 1
ATOM 6636 O O . ALA C 1 122 ? -15.639 -4.161 65.965 1.00 33.81 122 ALA C O 1
ATOM 6638 N N . PHE C 1 123 ? -16.212 -3.115 64.056 1.00 37.60 123 PHE C N 1
ATOM 6639 C CA . PHE C 1 123 ? -15.148 -2.124 64.161 1.00 32.50 123 PHE C CA 1
ATOM 6640 C C . PHE C 1 123 ? -15.638 -0.832 63.530 1.00 31.88 123 PHE C C 1
ATOM 6641 O O . PHE C 1 123 ? -16.017 -0.825 62.355 1.00 30.39 123 PHE C O 1
ATOM 6649 N N . GLY C 1 124 ? -15.633 0.254 64.299 1.00 32.38 124 GLY C N 1
ATOM 6650 C CA . GLY C 1 124 ? -16.034 1.524 63.733 1.00 32.02 124 GLY C CA 1
ATOM 6651 C C . GLY C 1 124 ? -14.929 2.555 63.678 1.00 35.43 124 GLY C C 1
ATOM 6652 O O . GLY C 1 124 ? -14.465 3.048 64.711 1.00 36.88 124 GLY C O 1
ATOM 6653 N N . LEU C 1 125 ? -14.512 2.892 62.462 1.00 39.18 125 LEU C N 1
ATOM 6654 C CA . LEU C 1 125 ? -13.628 4.015 62.187 1.00 35.86 125 LEU C CA 1
ATOM 6655 C C . LEU C 1 125 ? -14.295 5.064 61.314 1.00 36.24 125 LEU C C 1
ATOM 6656 O O . LEU C 1 125 ? -14.239 6.261 61.621 1.00 29.60 125 LEU C O 1
ATOM 6661 N N . THR C 1 126 ? -14.940 4.631 60.235 1.00 33.32 126 THR C N 1
ATOM 6662 C CA . THR C 1 126 ? -15.442 5.533 59.210 1.00 30.10 126 THR C CA 1
ATOM 6663 C C . THR C 1 126 ? -16.573 6.412 59.730 1.00 32.83 126 THR C C 1
ATOM 6664 O O . THR C 1 126 ? -17.488 5.944 60.412 1.00 29.78 126 THR C O 1
ATOM 6668 N N . GLU C 1 127 ? -16.496 7.693 59.399 1.00 33.46 127 GLU C N 1
ATOM 6669 C CA . GLU C 1 127 ? -17.479 8.703 59.745 1.00 38.01 127 GLU C CA 1
ATOM 6670 C C . GLU C 1 127 ? -17.990 9.364 58.470 1.00 39.18 127 GLU C C 1
ATOM 6671 O O . GLU C 1 127 ? -17.393 9.203 57.399 1.00 43.32 127 GLU C O 1
ATOM 6677 N N . PRO C 1 128 ? -19.109 10.098 58.541 1.00 41.26 128 PRO C N 1
ATOM 6678 C CA . PRO C 1 128 ? -19.654 10.713 57.316 1.00 34.36 128 PRO C CA 1
ATOM 6679 C C . PRO C 1 128 ? -18.659 11.586 56.569 1.00 34.76 128 PRO C C 1
ATOM 6680 O O . PRO C 1 128 ? -18.515 11.447 55.347 1.00 37.03 128 PRO C O 1
ATOM 6684 N N . GLY C 1 129 ? -17.973 12.488 57.261 1.00 37.03 129 GLY C N 1
ATOM 6685 C CA . GLY C 1 129 ? -16.999 13.340 56.619 1.00 40.49 129 GLY C CA 1
ATOM 6686 C C . GLY C 1 129 ? -15.549 12.923 56.744 1.00 46.12 129 GLY C C 1
ATOM 6687 O O . GLY C 1 129 ? -14.671 13.669 56.297 1.00 55.84 129 GLY C O 1
ATOM 6688 N N . ALA C 1 130 ? -15.258 11.764 57.339 1.00 41.47 130 ALA C N 1
ATOM 6689 C CA . ALA C 1 130 ? -13.873 11.340 57.524 1.00 45.29 130 ALA C CA 1
ATOM 6690 C C . ALA C 1 130 ? -13.679 9.874 57.158 1.00 43.71 130 ALA C C 1
ATOM 6691 O O . ALA C 1 130 ? -13.005 9.128 57.875 1.00 56.55 130 ALA C O 1
ATOM 6693 N N . GLY C 1 131 ? -14.268 9.422 56.056 1.00 44.59 131 GLY C N 1
ATOM 6694 C CA . GLY C 1 131 ? -14.023 8.038 55.702 1.00 44.22 131 GLY C CA 1
ATOM 6695 C C . GLY C 1 131 ? -12.607 7.750 55.246 1.00 49.26 131 GLY C C 1
ATOM 6696 O O . GLY C 1 131 ? -11.866 7.034 55.929 1.00 48.82 131 GLY C O 1
ATOM 6697 N N . THR C 1 132 ? -12.204 8.315 54.104 1.00 43.69 132 THR C N 1
ATOM 6698 C CA . THR C 1 132 ? -10.811 8.196 53.678 1.00 46.74 132 THR C CA 1
ATOM 6699 C C . THR C 1 132 ? -9.887 9.042 54.546 1.00 50.10 132 THR C C 1
ATOM 6700 O O . THR C 1 132 ? -8.749 8.647 54.825 1.00 44.29 132 THR C O 1
ATOM 6704 N N . ASP C 1 133 ? -10.359 10.209 54.987 1.00 46.19 133 ASP C N 1
ATOM 6705 C CA . ASP C 1 133 ? -9.602 11.044 55.922 1.00 46.13 133 ASP C CA 1
ATOM 6706 C C . ASP C 1 133 ? -9.873 10.588 57.356 1.00 46.82 133 ASP C C 1
ATOM 6707 O O . ASP C 1 133 ? -10.396 11.323 58.189 1.00 50.73 133 ASP C O 1
ATOM 6712 N N . ALA C 1 134 ? -9.483 9.341 57.627 1.00 56.90 134 ALA C N 1
ATOM 6713 C CA . ALA C 1 134 ? -9.763 8.732 58.920 1.00 59.34 134 ALA C CA 1
ATOM 6714 C C . ALA C 1 134 ? -9.050 9.412 60.077 1.00 57.86 134 ALA C C 1
ATOM 6715 O O . ALA C 1 134 ? -9.310 9.057 61.232 1.00 67.54 134 ALA C O 1
ATOM 6717 N N . GLN C 1 135 ? -8.190 10.388 59.811 1.00 62.76 135 GLN C N 1
ATOM 6718 C CA . GLN C 1 135 ? -7.557 11.096 60.917 1.00 72.04 135 GLN C CA 1
ATOM 6719 C C . GLN C 1 135 ? -8.369 12.313 61.339 1.00 72.89 135 GLN C C 1
ATOM 6720 O O . GLN C 1 135 ? -8.415 12.624 62.540 1.00 73.50 135 GLN C O 1
ATOM 6726 N N . GLY C 1 136 ? -9.098 12.917 60.394 1.00 56.23 136 GLY C N 1
ATOM 6727 C CA . GLY C 1 136 ? -9.846 14.116 60.697 1.00 57.21 136 GLY C CA 1
ATOM 6728 C C . GLY C 1 136 ? -11.254 13.811 61.143 1.00 65.09 136 GLY C C 1
ATOM 6729 O O . GLY C 1 136 ? -12.216 14.323 60.560 1.00 60.62 136 GLY C O 1
ATOM 6730 N N . GLN C 1 137 ? -11.412 12.952 62.139 1.00 63.84 137 GLN C N 1
ATOM 6731 C CA . GLN C 1 137 ? -12.755 12.549 62.515 1.00 49.45 137 GLN C CA 1
ATOM 6732 C C . GLN C 1 137 ? -13.256 13.426 63.668 1.00 48.14 137 GLN C C 1
ATOM 6733 O O . GLN C 1 137 ? -12.549 14.296 64.197 1.00 57.45 137 GLN C O 1
ATOM 6739 N N . GLN C 1 138 ? -14.510 13.198 64.056 1.00 45.25 138 GLN C N 1
ATOM 6740 C CA . GLN C 1 138 ? -15.188 14.096 64.983 1.00 48.85 138 GLN C CA 1
ATOM 6741 C C . GLN C 1 138 ? -15.958 13.397 66.091 1.00 42.57 138 GLN C C 1
ATOM 6742 O O . GLN C 1 138 ? -16.536 14.092 66.925 1.00 41.02 138 GLN C O 1
ATOM 6748 N N . THR C 1 139 ? -15.991 12.066 66.139 1.00 37.76 139 THR C N 1
ATOM 6749 C CA . THR C 1 139 ? -16.455 11.393 67.346 1.00 40.63 139 THR C CA 1
ATOM 6750 C C . THR C 1 139 ? -15.458 11.647 68.471 1.00 38.86 139 THR C C 1
ATOM 6751 O O . THR C 1 139 ? -14.249 11.482 68.288 1.00 36.51 139 THR C O 1
ATOM 6755 N N . THR C 1 140 ? -15.957 12.058 69.633 1.00 34.70 140 THR C N 1
ATOM 6756 C CA . THR C 1 140 ? -15.094 12.498 70.716 1.00 40.18 140 THR C CA 1
ATOM 6757 C C . THR C 1 140 ? -15.316 11.647 71.957 1.00 41.66 140 THR C C 1
ATOM 6758 O O . THR C 1 140 ? -16.355 11.001 72.122 1.00 37.10 140 THR C O 1
ATOM 6762 N N . ALA C 1 141 ? -14.311 11.662 72.830 1.00 43.53 141 ALA C N 1
ATOM 6763 C CA . ALA C 1 141 ? -14.337 10.924 74.085 1.00 39.41 141 ALA C CA 1
ATOM 6764 C C . ALA C 1 141 ? -13.738 11.807 75.165 1.00 36.42 141 ALA C C 1
ATOM 6765 O O . ALA C 1 141 ? -12.607 12.281 75.020 1.00 38.92 141 ALA C O 1
ATOM 6767 N N . VAL C 1 142 ? -14.484 12.023 76.244 1.00 39.46 142 VAL C N 1
ATOM 6768 C CA . VAL C 1 142 ? -14.018 12.855 77.344 1.00 38.53 142 VAL C CA 1
ATOM 6769 C C . VAL C 1 142 ? -14.047 12.042 78.629 1.00 45.57 142 VAL C C 1
ATOM 6770 O O . VAL C 1 142 ? -14.878 11.144 78.806 1.00 42.40 142 VAL C O 1
ATOM 6774 N N . GLU C 1 143 ? -13.120 12.361 79.528 1.00 41.89 143 GLU C N 1
ATOM 6775 C CA . GLU C 1 143 ? -13.047 11.692 80.818 1.00 53.85 143 GLU C CA 1
ATOM 6776 C C . GLU C 1 143 ? -14.154 12.182 81.740 1.00 52.56 143 GLU C C 1
ATOM 6777 O O . GLU C 1 143 ? -14.463 13.376 81.787 1.00 46.10 143 GLU C O 1
ATOM 6783 N N . ASP C 1 144 ? -14.754 11.247 82.471 1.00 56.60 144 ASP C N 1
ATOM 6784 C CA . ASP C 1 144 ? -15.759 11.571 83.482 1.00 55.32 144 ASP C CA 1
ATOM 6785 C C . ASP C 1 144 ? -15.524 10.638 84.666 1.00 59.48 144 ASP C C 1
ATOM 6786 O O . ASP C 1 144 ? -16.036 9.514 84.681 1.00 60.49 144 ASP C O 1
ATOM 6791 N N . GLY C 1 145 ? -14.773 11.112 85.660 1.00 62.06 145 GLY C N 1
ATOM 6792 C CA . GLY C 1 145 ? -14.383 10.260 86.767 1.00 60.06 145 GLY C CA 1
ATOM 6793 C C . GLY C 1 145 ? -13.759 8.956 86.312 1.00 60.02 145 GLY C C 1
ATOM 6794 O O . GLY C 1 145 ? -12.681 8.947 85.710 1.00 48.90 145 GLY C O 1
ATOM 6795 N N . ASP C 1 146 ? -14.435 7.845 86.597 1.00 66.92 146 ASP C N 1
ATOM 6796 C CA . ASP C 1 146 ? -13.962 6.514 86.246 1.00 70.13 146 ASP C CA 1
ATOM 6797 C C . ASP C 1 146 ? -14.535 6.026 84.921 1.00 62.90 146 ASP C C 1
ATOM 6798 O O . ASP C 1 146 ? -14.497 4.822 84.644 1.00 62.60 146 ASP C O 1
ATOM 6803 N N . TYR C 1 147 ? -15.068 6.931 84.104 1.00 54.84 147 TYR C N 1
ATOM 6804 C CA . TYR C 1 147 ? -15.737 6.572 82.865 1.00 59.80 147 TYR C CA 1
ATOM 6805 C C . TYR C 1 147 ? -15.248 7.453 81.723 1.00 57.95 147 TYR C C 1
ATOM 6806 O O . TYR C 1 147 ? -14.680 8.528 81.933 1.00 52.42 147 TYR C O 1
ATOM 6815 N N . TRP C 1 148 ? -15.477 6.975 80.502 1.00 51.90 148 TRP C N 1
ATOM 6816 C CA . TRP C 1 148 ? -15.350 7.771 79.291 1.00 49.58 148 TRP C CA 1
ATOM 6817 C C . TRP C 1 148 ? -16.739 8.031 78.730 1.00 46.53 148 TRP C C 1
ATOM 6818 O O . TRP C 1 148 ? -17.633 7.198 78.863 1.00 44.09 148 TRP C O 1
ATOM 6829 N N . VAL C 1 149 ? -16.910 9.178 78.078 1.00 43.30 149 VAL C N 1
ATOM 6830 C CA . VAL C 1 149 ? -18.191 9.572 77.496 1.00 40.77 149 VAL C CA 1
ATOM 6831 C C . VAL C 1 149 ? -17.976 9.826 76.011 1.00 40.78 149 VAL C C 1
ATOM 6832 O O . VAL C 1 149 ? -17.223 10.733 75.636 1.00 36.62 149 VAL C O 1
ATOM 6836 N N . LEU C 1 150 ? -18.638 9.036 75.169 1.00 41.14 150 LEU C N 1
ATOM 6837 C CA . LEU C 1 150 ? -18.479 9.141 73.727 1.00 39.89 150 LEU C CA 1
ATOM 6838 C C . LEU C 1 150 ? -19.667 9.866 73.110 1.00 39.16 150 LEU C C 1
ATOM 6839 O O . LEU C 1 150 ? -20.803 9.749 73.577 1.00 36.63 150 LEU C O 1
ATOM 6844 N N . ASN C 1 151 ? -19.391 10.610 72.041 1.00 41.48 151 ASN C N 1
ATOM 6845 C CA . ASN C 1 151 ? -20.431 11.271 71.267 1.00 41.73 151 ASN C CA 1
ATOM 6846 C C . ASN C 1 151 ? -19.982 11.354 69.816 1.00 39.98 151 ASN C C 1
ATOM 6847 O O . ASN C 1 151 ? -18.827 11.685 69.535 1.00 31.13 151 ASN C O 1
ATOM 6852 N N . GLY C 1 152 ? -20.900 11.066 68.906 1.00 40.27 152 GLY C N 1
ATOM 6853 C CA . GLY C 1 152 ? -20.637 11.114 67.487 1.00 37.45 152 GLY C CA 1
ATOM 6854 C C . GLY C 1 152 ? -21.367 9.995 66.779 1.00 41.87 152 GLY C C 1
ATOM 6855 O O . GLY C 1 152 ? -22.360 9.469 67.280 1.00 37.91 152 GLY C O 1
ATOM 6856 N N . SER C 1 153 ? -20.864 9.630 65.602 1.00 43.62 153 SER C N 1
ATOM 6857 C CA . SER C 1 153 ? -21.460 8.552 64.828 1.00 39.06 153 SER C CA 1
ATOM 6858 C C . SER C 1 153 ? -20.391 7.839 64.013 1.00 40.68 153 SER C C 1
ATOM 6859 O O . SER C 1 153 ? -19.381 8.433 63.627 1.00 40.49 153 SER C O 1
ATOM 6862 N N . LYS C 1 154 ? -20.629 6.554 63.761 1.00 41.77 154 LYS C N 1
ATOM 6863 C CA . LYS C 1 154 ? -19.860 5.770 62.806 1.00 35.42 154 LYS C CA 1
ATOM 6864 C C . LYS C 1 154 ? -20.795 5.274 61.713 1.00 37.59 154 LYS C C 1
ATOM 6865 O O . LYS C 1 154 ? -21.922 4.854 61.994 1.00 39.59 154 LYS C O 1
ATOM 6871 N N . ILE C 1 155 ? -20.327 5.318 60.469 1.00 32.55 155 ILE C N 1
ATOM 6872 C CA . ILE C 1 155 ? -21.149 4.982 59.314 1.00 39.25 155 ILE C CA 1
ATOM 6873 C C . ILE C 1 155 ? -20.558 3.765 58.614 1.00 38.18 155 ILE C C 1
ATOM 6874 O O . ILE C 1 155 ? -19.350 3.513 58.681 1.00 31.01 155 ILE C O 1
ATOM 6879 N N . PHE C 1 156 ? -21.424 3.015 57.932 1.00 27.49 156 PHE C N 1
ATOM 6880 C CA . PHE C 1 156 ? -21.033 1.822 57.181 1.00 35.75 156 PHE C CA 1
ATOM 6881 C C . PHE C 1 156 ? -20.248 0.837 58.044 1.00 33.94 156 PHE C C 1
ATOM 6882 O O . PHE C 1 156 ? -19.098 0.539 57.756 1.00 35.83 156 PHE C O 1
ATOM 6890 N N . ILE C 1 157 ? -20.847 0.323 59.109 1.00 35.54 157 ILE C N 1
ATOM 6891 C CA . ILE C 1 157 ? -20.103 -0.565 59.998 1.00 35.99 157 ILE C CA 1
ATOM 6892 C C . ILE C 1 157 ? -20.598 -1.986 59.776 1.00 33.56 157 ILE C C 1
ATOM 6893 O O . ILE C 1 157 ? -21.778 -2.285 59.994 1.00 37.97 157 ILE C O 1
ATOM 6898 N N . THR C 1 158 ? -19.689 -2.860 59.339 1.00 30.37 158 THR C N 1
ATOM 6899 C CA . THR C 1 158 ? -20.030 -4.259 59.132 1.00 36.71 158 THR C CA 1
ATOM 6900 C C . THR C 1 158 ? -20.375 -4.919 60.462 1.00 31.64 158 THR C C 1
ATOM 6901 O O . THR C 1 158 ? -19.844 -4.557 61.515 1.00 38.00 158 THR C O 1
ATOM 6905 N N . ASN C 1 159 ? -21.279 -5.897 60.404 1.00 32.51 159 ASN C N 1
ATOM 6906 C CA . ASN C 1 159 ? -21.705 -6.740 61.516 1.00 35.80 159 ASN C CA 1
ATOM 6907 C C . ASN C 1 159 ? -22.495 -5.954 62.553 1.00 34.67 159 ASN C C 1
ATOM 6908 O O . ASN C 1 159 ? -22.933 -6.541 63.548 1.00 34.86 159 ASN C O 1
ATOM 6913 N N . ALA C 1 160 ? -22.715 -4.652 62.341 1.00 31.10 160 ALA C N 1
ATOM 6914 C CA . ALA C 1 160 ? -23.149 -3.778 63.429 1.00 34.57 160 ALA C CA 1
ATOM 6915 C C . ALA C 1 160 ? -24.514 -4.175 63.975 1.00 38.24 160 ALA C C 1
ATOM 6916 O O . ALA C 1 160 ? -24.763 -4.060 65.181 1.00 42.34 160 ALA C O 1
ATOM 6918 N N . GLY C 1 161 ? -25.413 -4.648 63.109 1.00 37.98 161 GLY C N 1
ATOM 6919 C CA . GLY C 1 161 ? -26.739 -5.010 63.574 1.00 39.78 161 GLY C CA 1
ATOM 6920 C C . GLY C 1 161 ? -26.780 -6.262 64.421 1.00 44.04 161 GLY C C 1
ATOM 6921 O O . GLY C 1 161 ? -27.735 -6.453 65.181 1.00 45.38 161 GLY C O 1
ATOM 6922 N N . TYR C 1 162 ? -25.767 -7.120 64.309 1.00 38.32 162 TYR C N 1
ATOM 6923 C CA . TYR C 1 162 ? -25.721 -8.375 65.047 1.00 37.80 162 TYR C CA 1
ATOM 6924 C C . TYR C 1 162 ? -24.493 -8.486 65.943 1.00 43.00 162 TYR C C 1
ATOM 6925 O O . TYR C 1 162 ? -24.261 -9.550 66.530 1.00 43.04 162 TYR C O 1
ATOM 6934 N N . ALA C 1 163 ? -23.704 -7.423 66.068 1.00 36.09 163 ALA C N 1
ATOM 6935 C CA . ALA C 1 163 ? -22.456 -7.467 66.817 1.00 34.67 163 ALA C CA 1
ATOM 6936 C C . ALA C 1 163 ? -22.689 -7.180 68.294 1.00 39.41 163 ALA C C 1
ATOM 6937 O O . ALA C 1 163 ? -23.574 -6.406 68.670 1.00 29.79 163 ALA C O 1
ATOM 6939 N N . ASP C 1 164 ? -21.875 -7.820 69.132 1.00 40.67 164 ASP C N 1
ATOM 6940 C CA . ASP C 1 164 ? -21.919 -7.633 70.576 1.00 35.98 164 ASP C CA 1
ATOM 6941 C C . ASP C 1 164 ? -20.827 -6.708 71.092 1.00 39.05 164 ASP C C 1
ATOM 6942 O O . ASP C 1 164 ? -21.040 -6.016 72.093 1.00 39.82 164 ASP C O 1
ATOM 6947 N N . VAL C 1 165 ? -19.668 -6.681 70.438 1.00 43.53 165 VAL C N 1
ATOM 6948 C CA . VAL C 1 165 ? -18.536 -5.862 70.853 1.00 36.23 165 VAL C CA 1
ATOM 6949 C C . VAL C 1 165 ? -18.088 -5.021 69.666 1.00 42.38 165 VAL C C 1
ATOM 6950 O O . VAL C 1 165 ? -18.040 -5.508 68.531 1.00 44.44 165 VAL C O 1
ATOM 6954 N N . PHE C 1 166 ? -17.760 -3.758 69.930 1.00 38.45 166 PHE C N 1
ATOM 6955 C CA . PHE C 1 166 ? -17.347 -2.823 68.896 1.00 35.79 166 PHE C CA 1
ATOM 6956 C C . PHE C 1 166 ? -16.042 -2.157 69.300 1.00 37.18 166 PHE C C 1
ATOM 6957 O O . PHE C 1 166 ? -15.858 -1.791 70.465 1.00 40.70 166 PHE C O 1
ATOM 6965 N N . ILE C 1 167 ? -15.143 -1.999 68.335 1.00 35.47 167 ILE C N 1
ATOM 6966 C CA . ILE C 1 167 ? -13.948 -1.182 68.503 1.00 34.69 167 ILE C CA 1
ATOM 6967 C C . ILE C 1 167 ? -14.251 0.183 67.905 1.00 31.70 167 ILE C C 1
ATOM 6968 O O . ILE C 1 167 ? -14.603 0.287 66.724 1.00 41.94 167 ILE C O 1
ATOM 6973 N N . VAL C 1 168 ? -14.115 1.232 68.711 1.00 37.19 168 VAL C N 1
ATOM 6974 C CA . VAL C 1 168 ? -14.513 2.580 68.323 1.00 34.77 168 VAL C CA 1
ATOM 6975 C C . VAL C 1 168 ? -13.311 3.505 68.449 1.00 39.49 168 VAL C C 1
ATOM 6976 O O . VAL C 1 168 ? -12.650 3.534 69.494 1.00 38.63 168 VAL C O 1
ATOM 6980 N N . ILE C 1 169 ? -13.034 4.255 67.388 1.00 35.23 169 ILE C N 1
ATOM 6981 C CA . ILE C 1 169 ? -11.973 5.255 67.373 1.00 40.07 169 ILE C CA 1
ATOM 6982 C C . ILE C 1 169 ? -12.612 6.616 67.612 1.00 39.07 169 ILE C C 1
ATOM 6983 O O . ILE C 1 169 ? -13.480 7.044 66.842 1.00 38.96 169 ILE C O 1
ATOM 6988 N N . ALA C 1 170 ? -12.191 7.303 68.674 1.00 37.27 170 ALA C N 1
ATOM 6989 C CA . ALA C 1 170 ? -12.765 8.592 69.029 1.00 36.79 170 ALA C CA 1
ATOM 6990 C C . ALA C 1 170 ? -11.664 9.601 69.331 1.00 34.37 170 ALA C C 1
ATOM 6991 O O . ALA C 1 170 ? -10.542 9.242 69.693 1.00 42.00 170 ALA C O 1
ATOM 6993 N N . VAL C 1 171 ? -12.018 10.876 69.194 1.00 38.09 171 VAL C N 1
ATOM 6994 C CA . VAL C 1 171 ? -11.101 11.991 69.421 1.00 36.52 171 VAL C CA 1
ATOM 6995 C C . VAL C 1 171 ? -11.018 12.261 70.921 1.00 42.52 171 VAL C C 1
ATOM 6996 O O . VAL C 1 171 ? -11.998 12.680 71.540 1.00 42.23 171 VAL C O 1
ATOM 7000 N N . THR C 1 172 ? -9.849 12.016 71.510 1.00 40.84 172 THR C N 1
ATOM 7001 C CA . THR C 1 172 ? -9.658 12.227 72.941 1.00 50.23 172 THR C CA 1
ATOM 7002 C C . THR C 1 172 ? -8.853 13.476 73.271 1.00 51.32 172 THR C C 1
ATOM 7003 O O . THR C 1 172 ? -9.134 14.123 74.286 1.00 56.25 172 THR C O 1
ATOM 7007 N N . ASP C 1 173 ? -7.864 13.838 72.454 1.00 46.57 173 ASP C N 1
ATOM 7008 C CA . ASP C 1 173 ? -7.040 15.005 72.728 1.00 52.21 173 ASP C CA 1
ATOM 7009 C C . ASP C 1 173 ? -6.856 15.832 71.465 1.00 57.98 173 ASP C C 1
ATOM 7010 O O . ASP C 1 173 ? -6.787 15.299 70.353 1.00 59.09 173 ASP C O 1
ATOM 7015 N N . LYS C 1 174 ? -6.766 17.146 71.653 1.00 64.11 174 LYS C N 1
ATOM 7016 C CA . LYS C 1 174 ? -6.428 18.097 70.596 1.00 62.65 174 LYS C CA 1
ATOM 7017 C C . LYS C 1 174 ? -5.090 18.727 70.968 1.00 69.57 174 LYS C C 1
ATOM 7018 O O . LYS C 1 174 ? -5.043 19.679 71.754 1.00 70.89 174 LYS C O 1
ATOM 7024 N N . VAL C 1 175 ? -4.005 18.205 70.407 1.00 65.33 175 VAL C N 1
ATOM 7025 C CA . VAL C 1 175 ? -2.666 18.629 70.777 1.00 70.26 175 VAL C CA 1
ATOM 7026 C C . VAL C 1 175 ? -2.031 19.348 69.593 1.00 74.83 175 VAL C C 1
ATOM 7027 O O . VAL C 1 175 ? -2.578 19.393 68.492 1.00 71.12 175 VAL C O 1
ATOM 7031 N N . LEU C 1 176 ? -0.859 19.919 69.836 1.00 79.46 176 LEU C N 1
ATOM 7032 C CA . LEU C 1 176 ? -0.145 20.682 68.828 1.00 80.51 176 LEU C CA 1
ATOM 7033 C C . LEU C 1 176 ? 0.939 19.828 68.186 1.00 80.38 176 LEU C C 1
ATOM 7034 O O . LEU C 1 176 ? 1.513 18.936 68.817 1.00 89.71 176 LEU C O 1
ATOM 7039 N N . ASP C 1 177 ? 1.211 20.109 66.917 1.00 78.28 177 ASP C N 1
ATOM 7040 C CA . ASP C 1 177 ? 2.274 19.441 66.189 1.00 84.13 177 ASP C CA 1
ATOM 7041 C C . ASP C 1 177 ? 3.566 20.242 66.343 1.00 95.24 177 ASP C C 1
ATOM 7042 O O . ASP C 1 177 ? 3.614 21.264 67.032 1.00 104.02 177 ASP C O 1
ATOM 7047 N N . LYS C 1 178 ? 4.637 19.765 65.703 1.00 94.21 178 LYS C N 1
ATOM 7048 C CA . LYS C 1 178 ? 5.925 20.442 65.817 1.00 97.05 178 LYS C CA 1
ATOM 7049 C C . LYS C 1 178 ? 5.856 21.870 65.292 1.00 96.95 178 LYS C C 1
ATOM 7050 O O . LYS C 1 178 ? 6.547 22.754 65.810 1.00 102.06 178 LYS C O 1
ATOM 7056 N N . LYS C 1 179 ? 5.030 22.116 64.278 1.00 92.48 179 LYS C N 1
ATOM 7057 C CA . LYS C 1 179 ? 4.937 23.416 63.624 1.00 90.27 179 LYS C CA 1
ATOM 7058 C C . LYS C 1 179 ? 3.645 24.141 63.997 1.00 84.52 179 LYS C C 1
ATOM 7059 O O . LYS C 1 179 ? 3.044 24.840 63.180 1.00 81.09 179 LYS C O 1
ATOM 7065 N N . GLY C 1 180 ? 3.198 23.964 65.239 1.00 79.40 180 GLY C N 1
ATOM 7066 C CA . GLY C 1 180 ? 2.144 24.777 65.813 1.00 77.92 180 GLY C CA 1
ATOM 7067 C C . GLY C 1 180 ? 0.756 24.589 65.243 1.00 79.36 180 GLY C C 1
ATOM 7068 O O . GLY C 1 180 ? -0.167 25.285 65.679 1.00 76.49 180 GLY C O 1
ATOM 7069 N N . ARG C 1 181 ? 0.570 23.696 64.282 1.00 82.27 181 ARG C N 1
ATOM 7070 C CA . ARG C 1 181 ? -0.777 23.429 63.786 1.00 85.07 181 ARG C CA 1
ATOM 7071 C C . ARG C 1 181 ? -1.511 22.506 64.754 1.00 84.83 181 ARG C C 1
ATOM 7072 O O . ARG C 1 181 ? -0.971 21.463 65.134 1.00 83.74 181 ARG C O 1
ATOM 7080 N N . PRO C 1 182 ? -2.724 22.857 65.181 1.00 84.03 182 PRO C N 1
ATOM 7081 C CA . PRO C 1 182 ? -3.482 21.955 66.057 1.00 84.56 182 PRO C CA 1
ATOM 7082 C C . PRO C 1 182 ? -3.757 20.624 65.374 1.00 81.17 182 PRO C C 1
ATOM 7083 O O . PRO C 1 182 ? -4.115 20.569 64.195 1.00 76.20 182 PRO C O 1
ATOM 7087 N N . THR C 1 183 ? -3.585 19.544 66.132 1.00 80.58 183 THR C N 1
ATOM 7088 C CA . THR C 1 183 ? -3.742 18.193 65.617 1.00 76.85 183 THR C CA 1
ATOM 7089 C C . THR C 1 183 ? -4.597 17.382 66.581 1.00 69.68 183 THR C C 1
ATOM 7090 O O . THR C 1 183 ? -4.557 17.584 67.798 1.00 71.93 183 THR C O 1
ATOM 7094 N N . LYS C 1 184 ? -5.374 16.461 66.020 1.00 62.33 184 LYS C N 1
ATOM 7095 C CA . LYS C 1 184 ? -6.308 15.637 66.773 1.00 63.78 184 LYS C CA 1
ATOM 7096 C C . LYS C 1 184 ? -5.706 14.255 66.996 1.00 59.73 184 LYS C C 1
ATOM 7097 O O . LYS C 1 184 ? -5.226 13.618 66.052 1.00 63.84 184 LYS C O 1
ATOM 7103 N N . LEU C 1 185 ? -5.714 13.808 68.247 1.00 50.45 185 LEU C N 1
ATOM 7104 C CA . LEU C 1 185 ? -5.235 12.486 68.619 1.00 50.58 185 LEU C CA 1
ATOM 7105 C C . LEU C 1 185 ? -6.414 11.629 69.055 1.00 47.67 185 LEU C C 1
ATOM 7106 O O . LEU C 1 185 ? -7.280 12.085 69.809 1.00 53.47 185 LEU C O 1
ATOM 7111 N N . CYS C 1 186 ? -6.449 10.392 68.573 1.00 36.65 186 CYS C N 1
ATOM 7112 C CA . CYS C 1 186 ? -7.556 9.490 68.843 1.00 41.12 186 CYS C CA 1
ATOM 7113 C C . CYS C 1 186 ? -7.121 8.348 69.753 1.00 41.26 186 CYS C C 1
ATOM 7114 O O . CYS C 1 186 ? -5.937 8.028 69.870 1.00 31.90 186 CYS C O 1
ATOM 7117 N N . SER C 1 187 ? -8.109 7.738 70.401 1.00 36.50 187 SER C N 1
ATOM 7118 C CA . SER C 1 187 ? -7.917 6.547 71.214 1.00 37.58 187 SER C CA 1
ATOM 7119 C C . SER C 1 187 ? -8.963 5.515 70.819 1.00 37.41 187 SER C C 1
ATOM 7120 O O . SER C 1 187 ? -10.047 5.862 70.344 1.00 38.71 187 SER C O 1
ATOM 7123 N N . ALA C 1 188 ? -8.633 4.243 71.016 1.00 35.80 188 ALA C N 1
ATOM 7124 C CA . ALA C 1 188 ? -9.551 3.160 70.696 1.00 37.24 188 ALA C CA 1
ATOM 7125 C C . ALA C 1 188 ? -10.293 2.729 71.953 1.00 39.97 188 ALA C C 1
ATOM 7126 O O . ALA C 1 188 ? -9.713 2.664 73.041 1.00 41.84 188 ALA C O 1
ATOM 7128 N N . PHE C 1 189 ? -11.579 2.431 71.794 1.00 37.22 189 PHE C N 1
ATOM 7129 C CA . PHE C 1 189 ? -12.441 2.067 72.907 1.00 33.98 189 PHE C CA 1
ATOM 7130 C C . PHE C 1 189 ? -13.216 0.802 72.575 1.00 34.00 189 PHE C C 1
ATOM 7131 O O . PHE C 1 189 ? -13.754 0.663 71.472 1.00 39.93 189 PHE C O 1
ATOM 7139 N N . ILE C 1 190 ? -13.267 -0.117 73.534 1.00 29.88 190 ILE C N 1
ATOM 7140 C CA . ILE C 1 190 ? -14.057 -1.335 73.406 1.00 34.05 190 ILE C CA 1
ATOM 7141 C C . ILE C 1 190 ? -15.468 -1.016 73.886 1.00 37.10 190 ILE C C 1
ATOM 7142 O O . ILE C 1 190 ? -15.693 -0.789 75.077 1.00 33.80 190 ILE C O 1
ATOM 7147 N N . VAL C 1 191 ? -16.420 -0.999 72.959 1.00 39.13 191 VAL C N 1
ATOM 7148 C CA . VAL C 1 191 ? -17.804 -0.649 73.256 1.00 35.61 191 VAL C CA 1
ATOM 7149 C C . VAL C 1 191 ? -18.642 -1.914 73.162 1.00 39.31 191 VAL C C 1
ATOM 7150 O O . VAL C 1 191 ? -18.631 -2.602 72.133 1.00 37.29 191 VAL C O 1
ATOM 7154 N N . GLU C 1 192 ? -19.366 -2.220 74.233 1.00 40.03 192 GLU C N 1
ATOM 7155 C CA . GLU C 1 192 ? -20.293 -3.338 74.239 1.00 41.65 192 GLU C CA 1
ATOM 7156 C C . GLU C 1 192 ? -21.649 -2.889 73.711 1.00 38.63 192 GLU C C 1
ATOM 7157 O O . GLU C 1 192 ? -22.030 -1.721 73.835 1.00 39.98 192 GLU C O 1
ATOM 7163 N N . ARG C 1 193 ? -22.373 -3.832 73.102 1.00 38.21 193 ARG C N 1
ATOM 7164 C CA . ARG C 1 193 ? -23.667 -3.507 72.511 1.00 40.65 193 ARG C CA 1
ATOM 7165 C C . ARG C 1 193 ? -24.653 -2.996 73.553 1.00 40.82 193 ARG C C 1
ATOM 7166 O O . ARG C 1 193 ? -25.553 -2.212 73.227 1.00 40.29 193 ARG C O 1
ATOM 7174 N N . THR C 1 194 ? -24.490 -3.405 74.808 1.00 43.40 194 THR C N 1
ATOM 7175 C CA . THR C 1 194 ? -25.392 -3.011 75.880 1.00 37.62 194 THR C CA 1
ATOM 7176 C C . THR C 1 194 ? -25.008 -1.694 76.539 1.00 42.54 194 THR C C 1
ATOM 7177 O O . THR C 1 194 ? -25.708 -1.259 77.460 1.00 44.33 194 THR C O 1
ATOM 7181 N N . ASP C 1 195 ? -23.919 -1.059 76.114 1.00 39.86 195 ASP C N 1
ATOM 7182 C CA . ASP C 1 195 ? -23.522 0.199 76.727 1.00 39.49 195 ASP C CA 1
ATOM 7183 C C . ASP C 1 195 ? -24.620 1.241 76.532 1.00 37.28 195 ASP C C 1
ATOM 7184 O O . ASP C 1 195 ? -25.108 1.418 75.407 1.00 44.45 195 ASP C O 1
ATOM 7189 N N . PRO C 1 196 ? -25.035 1.937 77.588 1.00 43.49 196 PRO C N 1
ATOM 7190 C CA . PRO C 1 196 ? -26.062 2.973 77.442 1.00 45.81 196 PRO C CA 1
ATOM 7191 C C . PRO C 1 196 ? -25.616 4.089 76.511 1.00 41.43 196 PRO C C 1
ATOM 7192 O O . PRO C 1 196 ? -24.426 4.383 76.384 1.00 44.55 196 PRO C O 1
ATOM 7196 N N . GLY C 1 197 ? -26.592 4.711 75.855 1.00 39.72 197 GLY C N 1
ATOM 7197 C CA . GLY C 1 197 ? -26.281 5.788 74.940 1.00 37.84 197 GLY C CA 1
ATOM 7198 C C . GLY C 1 197 ? -25.606 5.340 73.670 1.00 37.23 197 GLY C C 1
ATOM 7199 O O . GLY C 1 197 ? -24.981 6.155 72.987 1.00 39.76 197 GLY C O 1
ATOM 7200 N N . PHE C 1 198 ? -25.711 4.056 73.335 1.00 38.45 198 PHE C N 1
ATOM 7201 C CA . PHE C 1 198 ? -25.126 3.503 72.123 1.00 43.36 198 PHE C CA 1
ATOM 7202 C C . PHE C 1 198 ? -26.217 2.768 71.362 1.00 45.45 198 PHE C C 1
ATOM 7203 O O . PHE C 1 198 ? -26.824 1.831 71.892 1.00 45.04 198 PHE C O 1
ATOM 7211 N N . SER C 1 199 ? -26.468 3.196 70.128 1.00 49.26 199 SER C N 1
ATOM 7212 C CA . SER C 1 199 ? -27.487 2.599 69.281 1.00 51.96 199 SER C CA 1
ATOM 7213 C C . SER C 1 199 ? -26.865 2.170 67.961 1.00 47.11 199 SER C C 1
ATOM 7214 O O . SER C 1 199 ? -25.821 2.679 67.544 1.00 48.03 199 SER C O 1
ATOM 7217 N N . VAL C 1 200 ? -27.523 1.217 67.308 1.00 42.09 200 VAL C N 1
ATOM 7218 C CA . VAL C 1 200 ? -27.145 0.754 65.979 1.00 39.79 200 VAL C CA 1
ATOM 7219 C C . VAL C 1 200 ? -28.268 1.117 65.018 1.00 45.94 200 VAL C C 1
ATOM 7220 O O . VAL C 1 200 ? -29.434 0.783 65.263 1.00 46.36 200 VAL C O 1
ATOM 7224 N N . GLY C 1 201 ? -27.919 1.801 63.931 1.00 48.54 201 GLY C N 1
ATOM 7225 C CA . GLY C 1 201 ? -28.908 2.271 62.980 1.00 44.71 201 GLY C CA 1
ATOM 7226 C C . GLY C 1 201 ? -29.505 1.170 62.128 1.00 47.34 201 GLY C C 1
ATOM 7227 O O . GLY C 1 201 ? -29.425 -0.011 62.481 1.00 49.25 201 GLY C O 1
ATOM 7228 N N . LYS C 1 202 ? -30.106 1.541 61.002 1.00 48.34 202 LYS C N 1
ATOM 7229 C CA . LYS C 1 202 ? -30.744 0.572 60.126 1.00 53.06 202 LYS C CA 1
ATOM 7230 C C . LYS C 1 202 ? -29.759 0.067 59.077 1.00 53.07 202 LYS C C 1
ATOM 7231 O O . LYS C 1 202 ? -28.828 0.771 58.676 1.00 47.85 202 LYS C O 1
ATOM 7237 N N . ALA C 1 203 ? -29.977 -1.171 58.639 1.00 47.85 203 ALA C N 1
ATOM 7238 C CA . ALA C 1 203 ? -29.092 -1.804 57.670 1.00 47.33 203 ALA C CA 1
ATOM 7239 C C . ALA C 1 203 ? -29.144 -1.078 56.331 1.00 52.76 203 ALA C C 1
ATOM 7240 O O . ALA C 1 203 ? -30.222 -0.862 55.769 1.00 51.55 203 ALA C O 1
ATOM 7242 N N . GLU C 1 204 ? -27.973 -0.697 55.823 1.00 49.33 204 GLU C N 1
ATOM 7243 C CA . GLU C 1 204 ? -27.888 -0.050 54.523 1.00 48.42 204 GLU C CA 1
ATOM 7244 C C . GLU C 1 204 ? -28.325 -1.003 53.413 1.00 48.44 204 GLU C C 1
ATOM 7245 O O . GLU C 1 204 ? -28.328 -2.228 53.569 1.00 53.54 204 GLU C O 1
ATOM 7251 N N . ASP C 1 205 ? -28.702 -0.420 52.278 1.00 47.27 205 ASP C N 1
ATOM 7252 C CA . ASP C 1 205 ? -29.123 -1.169 51.097 1.00 40.58 205 ASP C CA 1
ATOM 7253 C C . ASP C 1 205 ? -27.980 -1.109 50.089 1.00 44.11 205 ASP C C 1
ATOM 7254 O O . ASP C 1 205 ? -27.776 -0.088 49.426 1.00 36.82 205 ASP C O 1
ATOM 7259 N N . LYS C 1 206 ? -27.233 -2.202 49.984 1.00 46.23 206 LYS C N 1
ATOM 7260 C CA . LYS C 1 206 ? -25.999 -2.239 49.216 1.00 36.37 206 LYS C CA 1
ATOM 7261 C C . LYS C 1 206 ? -26.199 -2.895 47.853 1.00 38.99 206 LYS C C 1
ATOM 7262 O O . LYS C 1 206 ? -27.187 -3.593 47.602 1.00 28.78 206 LYS C O 1
ATOM 7268 N N . MET C 1 207 ? -25.231 -2.652 46.966 1.00 33.62 207 MET C N 1
ATOM 7269 C CA . MET C 1 207 ? -25.203 -3.329 45.674 1.00 32.73 207 MET C CA 1
ATOM 7270 C C . MET C 1 207 ? -24.939 -4.821 45.836 1.00 32.66 207 MET C C 1
ATOM 7271 O O . MET C 1 207 ? -25.511 -5.644 45.111 1.00 32.43 207 MET C O 1
ATOM 7276 N N . GLY C 1 208 ? -24.087 -5.185 46.789 1.00 33.41 208 GLY C N 1
ATOM 7277 C CA . GLY C 1 208 ? -23.728 -6.569 47.022 1.00 37.90 208 GLY C CA 1
ATOM 7278 C C . GLY C 1 208 ? -23.416 -6.815 48.482 1.00 34.81 208 GLY C C 1
ATOM 7279 O O . GLY C 1 208 ? -23.690 -5.950 49.320 1.00 36.03 208 GLY C O 1
ATOM 7280 N N . ILE C 1 209 ? -22.817 -7.973 48.786 1.00 33.28 209 ILE C N 1
ATOM 7281 C CA . ILE C 1 209 ? -22.671 -8.513 50.139 1.00 34.59 209 ILE C CA 1
ATOM 7282 C C . ILE C 1 209 ? -23.871 -8.110 50.991 1.00 35.98 209 ILE C C 1
ATOM 7283 O O . ILE C 1 209 ? -23.722 -7.681 52.141 1.00 34.87 209 ILE C O 1
ATOM 7288 N N . ARG C 1 210 ? -25.073 -8.279 50.432 1.00 35.59 210 ARG C N 1
ATOM 7289 C CA . ARG C 1 210 ? -26.270 -7.698 51.032 1.00 44.04 210 ARG C CA 1
ATOM 7290 C C . ARG C 1 210 ? -26.594 -8.345 52.372 1.00 44.65 210 ARG C C 1
ATOM 7291 O O . ARG C 1 210 ? -27.021 -7.660 53.307 1.00 42.86 210 ARG C O 1
ATOM 7299 N N . GLY C 1 211 ? -26.374 -9.655 52.498 1.00 41.54 211 GLY C N 1
ATOM 7300 C CA . GLY C 1 211 ? -26.617 -10.325 53.764 1.00 39.28 211 GLY C CA 1
ATOM 7301 C C . GLY C 1 211 ? -25.808 -9.773 54.919 1.00 47.03 211 GLY C C 1
ATOM 7302 O O . GLY C 1 211 ? -26.120 -10.062 56.080 1.00 47.86 211 GLY C O 1
ATOM 7303 N N . SER C 1 212 ? -24.775 -8.985 54.630 1.00 41.81 212 SER C N 1
ATOM 7304 C CA . SER C 1 212 ? -23.948 -8.400 55.673 1.00 44.58 212 SER C CA 1
ATOM 7305 C C . SER C 1 212 ? -24.649 -7.190 56.277 1.00 48.46 212 SER C C 1
ATOM 7306 O O . SER C 1 212 ? -25.181 -6.343 55.552 1.00 55.12 212 SER C O 1
ATOM 7309 N N . SER C 1 213 ? -24.636 -7.105 57.604 1.00 45.95 213 SER C N 1
ATOM 7310 C CA . SER C 1 213 ? -25.343 -6.049 58.326 1.00 44.13 213 SER C CA 1
ATOM 7311 C C . SER C 1 213 ? -24.451 -4.818 58.396 1.00 43.01 213 SER C C 1
ATOM 7312 O O . SER C 1 213 ? -23.585 -4.709 59.268 1.00 46.41 213 SER C O 1
ATOM 7315 N N . THR C 1 214 ? -24.667 -3.882 57.480 1.00 39.73 214 THR C N 1
ATOM 7316 C CA . THR C 1 214 ? -23.896 -2.645 57.399 1.00 39.71 214 THR C CA 1
ATOM 7317 C C . THR C 1 214 ? -24.779 -1.523 57.936 1.00 37.75 214 THR C C 1
ATOM 7318 O O . THR C 1 214 ? -25.688 -1.053 57.246 1.00 40.29 214 THR C O 1
ATOM 7322 N N . CYS C 1 215 ? -24.511 -1.098 59.168 1.00 42.21 215 CYS C N 1
ATOM 7323 C CA . CYS C 1 215 ? -25.371 -0.162 59.874 1.00 43.16 215 CYS C CA 1
ATOM 7324 C C . CYS C 1 215 ? -24.558 1.023 60.375 1.00 40.89 215 CYS C C 1
ATOM 7325 O O . CYS C 1 215 ? -23.325 1.040 60.314 1.00 36.32 215 CYS C O 1
ATOM 7328 N N . GLU C 1 216 ? -25.277 2.026 60.870 1.00 38.20 216 GLU C N 1
ATOM 7329 C CA . GLU C 1 216 ? -24.682 3.213 61.463 1.00 38.66 216 GLU C CA 1
ATOM 7330 C C . GLU C 1 216 ? -24.592 3.045 62.975 1.00 42.24 216 GLU C C 1
ATOM 7331 O O . GLU C 1 216 ? -25.482 2.459 63.598 1.00 46.04 216 GLU C O 1
ATOM 7337 N N . LEU C 1 217 ? -23.510 3.553 63.558 1.00 34.93 217 LEU C N 1
ATOM 7338 C CA . LEU C 1 217 ? -23.364 3.620 65.004 1.00 38.47 217 LEU C CA 1
ATOM 7339 C C . LEU C 1 217 ? -23.668 5.036 65.468 1.00 41.74 217 LEU C C 1
ATOM 7340 O O . LEU C 1 217 ? -23.276 6.009 64.818 1.00 40.70 217 LEU C O 1
ATOM 7345 N N . ILE C 1 218 ? -24.383 5.150 66.585 1.00 37.82 218 ILE C N 1
ATOM 7346 C CA . ILE C 1 218 ? -24.751 6.441 67.155 1.00 40.87 218 ILE C CA 1
ATOM 7347 C C . ILE C 1 218 ? -24.406 6.422 68.636 1.00 43.94 218 ILE C C 1
ATOM 7348 O O . ILE C 1 218 ? -24.936 5.597 69.390 1.00 44.94 218 ILE C O 1
ATOM 7353 N N . PHE C 1 219 ? -23.519 7.321 69.052 1.00 46.66 219 PHE C N 1
ATOM 7354 C CA . PHE C 1 219 ? -23.148 7.475 70.455 1.00 41.77 219 PHE C CA 1
ATOM 7355 C C . PHE C 1 219 ? -23.777 8.762 70.974 1.00 38.09 219 PHE C C 1
ATOM 7356 O O . PHE C 1 219 ? -23.375 9.859 70.572 1.00 39.13 219 PHE C O 1
ATOM 7364 N N . GLU C 1 220 ? -24.759 8.631 71.862 1.00 42.77 220 GLU C N 1
ATOM 7365 C CA . GLU C 1 220 ? -25.382 9.778 72.518 1.00 45.70 220 GLU C CA 1
ATOM 7366 C C . GLU C 1 220 ? -25.088 9.638 74.008 1.00 42.94 220 GLU C C 1
ATOM 7367 O O . GLU C 1 220 ? -25.846 9.007 74.749 1.00 44.08 220 GLU C O 1
ATOM 7373 N N . ASP C 1 221 ? -23.969 10.229 74.428 1.00 45.89 221 ASP C N 1
ATOM 7374 C CA . ASP C 1 221 ? -23.485 10.164 75.807 1.00 45.13 221 ASP C CA 1
ATOM 7375 C C . ASP C 1 221 ? -23.263 8.714 76.233 1.00 45.55 221 ASP C C 1
ATOM 7376 O O . ASP C 1 221 ? -23.678 8.292 77.316 1.00 43.08 221 ASP C O 1
ATOM 7381 N N . CYS C 1 222 ? -22.605 7.940 75.373 1.00 41.71 222 CYS C N 1
ATOM 7382 C CA . CYS C 1 222 ? -22.283 6.560 75.723 1.00 41.76 222 CYS C CA 1
ATOM 7383 C C . CYS C 1 222 ? -21.125 6.586 76.709 1.00 46.50 222 CYS C C 1
ATOM 7384 O O . CYS C 1 222 ? -19.962 6.707 76.318 1.00 39.50 222 CYS C O 1
ATOM 7387 N N . ARG C 1 223 ? -21.435 6.472 77.994 1.00 43.27 223 ARG C N 1
ATOM 7388 C CA . ARG C 1 223 ? -20.408 6.388 79.021 1.00 50.77 223 ARG C CA 1
ATOM 7389 C C . ARG C 1 223 ? -19.983 4.935 79.230 1.00 55.34 223 ARG C C 1
ATOM 7390 O O . ARG C 1 223 ? -20.821 4.056 79.464 1.00 54.65 223 ARG C O 1
ATOM 7398 N N . ILE C 1 224 ? -18.687 4.679 79.073 1.00 50.16 224 ILE C N 1
ATOM 7399 C CA . ILE C 1 224 ? -18.103 3.343 79.173 1.00 43.86 224 ILE C CA 1
ATOM 7400 C C . ILE C 1 224 ? -17.059 3.358 80.284 1.00 51.92 224 ILE C C 1
ATOM 7401 O O . ILE C 1 224 ? -16.502 4.423 80.591 1.00 45.58 224 ILE C O 1
ATOM 7406 N N . PRO C 1 225 ? -16.780 2.224 80.928 1.00 50.94 225 PRO C N 1
ATOM 7407 C CA . PRO C 1 225 ? -15.771 2.209 81.992 1.00 45.02 225 PRO C CA 1
ATOM 7408 C C . PRO C 1 225 ? -14.406 2.665 81.495 1.00 45.99 225 PRO C C 1
ATOM 7409 O O . PRO C 1 225 ? -14.101 2.645 80.301 1.00 42.02 225 PRO C O 1
ATOM 7413 N N . LYS C 1 226 ? -13.578 3.089 82.453 1.00 49.67 226 LYS C N 1
ATOM 7414 C CA . LYS C 1 226 ? -12.261 3.630 82.132 1.00 42.87 226 LYS C CA 1
ATOM 7415 C C . LYS C 1 226 ? -11.352 2.557 81.551 1.00 44.40 226 LYS C C 1
ATOM 7416 O O . LYS C 1 226 ? -10.454 2.867 80.761 1.00 45.24 226 LYS C O 1
ATOM 7422 N N . ASP C 1 227 ? -11.570 1.299 81.928 1.00 43.74 227 ASP C N 1
ATOM 7423 C CA . ASP C 1 227 ? -10.753 0.185 81.472 1.00 40.60 227 ASP C CA 1
ATOM 7424 C C . ASP C 1 227 ? -11.239 -0.390 80.145 1.00 46.40 227 ASP C C 1
ATOM 7425 O O . ASP C 1 227 ? -10.840 -1.501 79.776 1.00 39.48 227 ASP C O 1
ATOM 7430 N N . ARG C 1 228 ? -12.096 0.336 79.428 1.00 38.25 228 ARG C N 1
ATOM 7431 C CA . ARG C 1 228 ? -12.454 -0.023 78.064 1.00 41.45 228 ARG C CA 1
ATOM 7432 C C . ARG C 1 228 ? -11.517 0.590 77.034 1.00 39.91 228 ARG C C 1
ATOM 7433 O O . ARG C 1 228 ? -11.608 0.239 75.852 1.00 38.31 228 ARG C O 1
ATOM 7441 N N . MET C 1 229 ? -10.633 1.496 77.447 1.00 37.33 229 MET C N 1
ATOM 7442 C CA . MET C 1 229 ? -9.659 2.061 76.524 1.00 41.49 229 MET C CA 1
ATOM 7443 C C . MET C 1 229 ? -8.673 0.991 76.082 1.00 39.01 229 MET C C 1
ATOM 7444 O O . MET C 1 229 ? -8.083 0.290 76.911 1.00 33.55 229 MET C O 1
ATOM 7449 N N . LEU C 1 230 ? -8.488 0.875 74.773 1.00 39.12 230 LEU C N 1
ATOM 7450 C CA . LEU C 1 230 ? -7.648 -0.151 74.176 1.00 38.13 230 LEU C CA 1
ATOM 7451 C C . LEU C 1 230 ? -6.369 0.503 73.678 1.00 37.82 230 LEU C C 1
ATOM 7452 O O . LEU C 1 230 ? -6.420 1.504 72.956 1.00 39.51 230 LEU C O 1
ATOM 7457 N N . GLY C 1 231 ? -5.228 -0.058 74.064 1.00 43.28 231 GLY C N 1
ATOM 7458 C CA . GLY C 1 231 ? -3.958 0.471 73.625 1.00 36.74 231 GLY C CA 1
ATOM 7459 C C . GLY C 1 231 ? -3.562 1.729 74.375 1.00 35.50 231 GLY C C 1
ATOM 7460 O O . GLY C 1 231 ? -4.159 2.117 75.383 1.00 39.00 231 GLY C O 1
ATOM 7461 N N . VAL C 1 232 ? -2.522 2.380 73.852 1.00 39.38 232 VAL C N 1
ATOM 7462 C CA . VAL C 1 232 ? -1.999 3.583 74.483 1.00 40.85 232 VAL C CA 1
ATOM 7463 C C . VAL C 1 232 ? -2.934 4.755 74.218 1.00 44.57 232 VAL C C 1
ATOM 7464 O O . VAL C 1 232 ? -3.445 4.931 73.102 1.00 49.31 232 VAL C O 1
ATOM 7468 N N . ARG C 1 233 ? -3.177 5.550 75.258 1.00 45.17 233 ARG C N 1
ATOM 7469 C CA . ARG C 1 233 ? -3.965 6.769 75.132 1.00 45.17 233 ARG C CA 1
ATOM 7470 C C . ARG C 1 233 ? -3.392 7.685 74.056 1.00 49.25 233 ARG C C 1
ATOM 7471 O O . ARG C 1 233 ? -2.188 7.956 74.030 1.00 43.78 233 ARG C O 1
ATOM 7479 N N . GLY C 1 234 ? -4.263 8.166 73.167 1.00 42.10 234 GLY C N 1
ATOM 7480 C CA . GLY C 1 234 ? -3.854 9.047 72.093 1.00 37.95 234 GLY C CA 1
ATOM 7481 C C . GLY C 1 234 ? -3.212 8.377 70.899 1.00 37.60 234 GLY C C 1
ATOM 7482 O O . GLY C 1 234 ? -2.985 9.050 69.885 1.00 40.26 234 GLY C O 1
ATOM 7483 N N . LYS C 1 235 ? -2.905 7.083 70.976 1.00 44.16 235 LYS C N 1
ATOM 7484 C CA . LYS C 1 235 ? -2.346 6.335 69.856 1.00 43.71 235 LYS C CA 1
ATOM 7485 C C . LYS C 1 235 ? -3.406 5.526 69.112 1.00 40.08 235 LYS C C 1
ATOM 7486 O O . LYS C 1 235 ? -3.096 4.476 68.539 1.00 43.79 235 LYS C O 1
ATOM 7492 N N . GLY C 1 236 ? -4.657 5.992 69.112 1.00 39.88 236 GLY C N 1
ATOM 7493 C CA . GLY C 1 236 ? -5.727 5.216 68.502 1.00 38.57 236 GLY C CA 1
ATOM 7494 C C . GLY C 1 236 ? -5.618 5.128 66.992 1.00 36.32 236 GLY C C 1
ATOM 7495 O O . GLY C 1 236 ? -5.912 4.084 66.402 1.00 33.86 236 GLY C O 1
ATOM 7496 N N . PHE C 1 237 ? -5.219 6.224 66.344 1.00 34.18 237 PHE C N 1
ATOM 7497 C CA . PHE C 1 237 ? -5.001 6.209 64.900 1.00 39.73 237 PHE C CA 1
ATOM 7498 C C . PHE C 1 237 ? -3.980 5.144 64.512 1.00 43.83 237 PHE C C 1
ATOM 7499 O O . PHE C 1 237 ? -4.197 4.372 63.570 1.00 40.84 237 PHE C O 1
ATOM 7507 N N . GLN C 1 238 ? -2.853 5.089 65.229 1.00 40.52 238 GLN C N 1
ATOM 7508 C CA . GLN C 1 238 ? -1.852 4.061 64.958 1.00 44.19 238 GLN C CA 1
ATOM 7509 C C . GLN C 1 238 ? -2.423 2.662 65.166 1.00 35.54 238 GLN C C 1
ATOM 7510 O O . GLN C 1 238 ? -2.084 1.729 64.428 1.00 33.17 238 GLN C O 1
ATOM 7516 N N . LEU C 1 239 ? -3.284 2.494 66.172 1.00 34.30 239 LEU C N 1
ATOM 7517 C CA . LEU C 1 239 ? -3.911 1.195 66.392 1.00 36.54 239 LEU C CA 1
ATOM 7518 C C . LEU C 1 239 ? -4.897 0.864 65.277 1.00 34.76 239 LEU C C 1
ATOM 7519 O O . LEU C 1 239 ? -4.989 -0.291 64.846 1.00 31.96 239 LEU C O 1
ATOM 7524 N N . ALA C 1 240 ? -5.648 1.862 64.806 1.00 32.69 240 ALA C N 1
ATOM 7525 C CA . ALA C 1 240 ? -6.587 1.637 63.710 1.00 34.60 240 ALA C CA 1
ATOM 7526 C C . ALA C 1 240 ? -5.861 1.223 62.435 1.00 37.21 240 ALA C C 1
ATOM 7527 O O . ALA C 1 240 ? -6.250 0.255 61.772 1.00 32.84 240 ALA C O 1
ATOM 7529 N N . MET C 1 241 ? -4.789 1.939 62.083 1.00 42.31 241 MET C N 1
ATOM 7530 C CA . MET C 1 241 ? -4.074 1.624 60.850 1.00 42.07 241 MET C CA 1
ATOM 7531 C C . MET C 1 241 ? -3.352 0.291 60.948 1.00 39.16 241 MET C C 1
ATOM 7532 O O . MET C 1 241 ? -3.181 -0.394 59.933 1.00 36.37 241 MET C O 1
ATOM 7537 N N . ALA C 1 242 ? -2.906 -0.086 62.148 1.00 34.09 242 ALA C N 1
ATOM 7538 C CA . ALA C 1 242 ? -2.304 -1.400 62.322 1.00 28.15 242 ALA C CA 1
ATOM 7539 C C . ALA C 1 242 ? -3.350 -2.494 62.175 1.00 29.79 242 ALA C C 1
ATOM 7540 O O . ALA C 1 242 ? -3.066 -3.565 61.627 1.00 34.10 242 ALA C O 1
ATOM 7542 N N . THR C 1 243 ? -4.567 -2.242 62.662 1.00 32.83 243 THR C N 1
ATOM 7543 C CA . THR C 1 243 ? -5.637 -3.222 62.519 1.00 33.26 243 THR C CA 1
ATOM 7544 C C . THR C 1 243 ? -6.039 -3.394 61.060 1.00 35.16 243 THR C C 1
ATOM 7545 O O . THR C 1 243 ? -6.241 -4.523 60.595 1.00 31.51 243 THR C O 1
ATOM 7549 N N . LEU C 1 244 ? -6.159 -2.288 60.320 1.00 30.15 244 LEU C N 1
ATOM 7550 C CA . LEU C 1 244 ? -6.560 -2.381 58.920 1.00 34.30 244 LEU C CA 1
ATOM 7551 C C . LEU C 1 244 ? -5.544 -3.147 58.084 1.00 35.25 244 LEU C C 1
ATOM 7552 O O . LEU C 1 244 ? -5.915 -3.773 57.085 1.00 38.62 244 LEU C O 1
ATOM 7557 N N . ASP C 1 245 ? -4.264 -3.108 58.466 1.00 35.32 245 ASP C N 1
ATOM 7558 C CA . ASP C 1 245 ? -3.256 -3.893 57.757 1.00 34.36 245 ASP C CA 1
ATOM 7559 C C . ASP C 1 245 ? -3.610 -5.375 57.760 1.00 39.58 245 ASP C C 1
ATOM 7560 O O . ASP C 1 245 ? -3.556 -6.041 56.720 1.00 37.99 245 ASP C O 1
ATOM 7565 N N . GLY C 1 246 ? -3.979 -5.909 58.926 1.00 38.57 246 GLY C N 1
ATOM 7566 C CA . GLY C 1 246 ? -4.420 -7.293 58.983 1.00 35.27 246 GLY C CA 1
ATOM 7567 C C . GLY C 1 246 ? -5.756 -7.504 58.297 1.00 33.95 246 GLY C C 1
ATOM 7568 O O . GLY C 1 246 ? -5.980 -8.535 57.656 1.00 29.46 246 GLY C O 1
ATOM 7569 N N . GLY C 1 247 ? -6.662 -6.533 58.424 1.00 34.04 247 GLY C N 1
ATOM 7570 C CA . GLY C 1 247 ? -7.943 -6.635 57.751 1.00 36.93 247 GLY C CA 1
ATOM 7571 C C . GLY C 1 247 ? -7.828 -6.611 56.241 1.00 36.78 247 GLY C C 1
ATOM 7572 O O . GLY C 1 247 ? -8.618 -7.257 55.546 1.00 31.54 247 GLY C O 1
ATOM 7573 N N . ARG C 1 248 ? -6.848 -5.873 55.713 1.00 34.41 248 ARG C N 1
ATOM 7574 C CA . ARG C 1 248 ? -6.674 -5.807 54.267 1.00 35.05 248 ARG C CA 1
ATOM 7575 C C . ARG C 1 248 ? -6.240 -7.149 53.696 1.00 33.37 248 ARG C C 1
ATOM 7576 O O . ARG C 1 248 ? -6.572 -7.468 52.549 1.00 32.35 248 ARG C O 1
ATOM 7584 N N . ILE C 1 249 ? -5.498 -7.943 54.471 1.00 26.89 249 ILE C N 1
ATOM 7585 C CA . ILE C 1 249 ? -5.248 -9.326 54.075 1.00 28.19 249 ILE C CA 1
ATOM 7586 C C . ILE C 1 249 ? -6.559 -10.099 54.021 1.00 30.46 249 ILE C C 1
ATOM 7587 O O . ILE C 1 249 ? -6.774 -10.928 53.128 1.00 29.59 249 ILE C O 1
ATOM 7592 N N . GLY C 1 250 ? -7.457 -9.837 54.975 1.00 29.96 250 GLY C N 1
ATOM 7593 C CA . GLY C 1 250 ? -8.745 -10.515 54.976 1.00 31.20 250 GLY C CA 1
ATOM 7594 C C . GLY C 1 250 ? -9.579 -10.193 53.752 1.00 27.95 250 GLY C C 1
ATOM 7595 O O . GLY C 1 250 ? -10.146 -11.088 53.118 1.00 29.44 250 GLY C O 1
ATOM 7596 N N . ILE C 1 251 ? -9.675 -8.906 53.407 1.00 27.63 251 ILE C N 1
ATOM 7597 C CA . ILE C 1 251 ? -10.447 -8.509 52.233 1.00 28.10 251 ILE C CA 1
ATOM 7598 C C . ILE C 1 251 ? -9.812 -9.057 50.962 1.00 31.37 251 ILE C C 1
ATOM 7599 O O . ILE C 1 251 ? -10.512 -9.512 50.049 1.00 28.19 251 ILE C O 1
ATOM 7604 N N . ALA C 1 252 ? -8.479 -9.011 50.874 1.00 29.54 252 ALA C N 1
ATOM 7605 C CA . ALA C 1 252 ? -7.797 -9.566 49.709 1.00 29.02 252 ALA C CA 1
ATOM 7606 C C . ALA C 1 252 ? -8.106 -11.048 49.543 1.00 28.07 252 ALA C C 1
ATOM 7607 O O . ALA C 1 252 ? -8.291 -11.530 48.418 1.00 29.05 252 ALA C O 1
ATOM 7609 N N . SER C 1 253 ? -8.173 -11.788 50.653 1.00 33.91 253 SER C N 1
ATOM 7610 C CA . SER C 1 253 ? -8.548 -13.194 50.575 1.00 29.53 253 SER C CA 1
ATOM 7611 C C . SER C 1 253 ? -10.010 -13.357 50.188 1.00 31.02 253 SER C C 1
ATOM 7612 O O . SER C 1 253 ? -10.387 -14.376 49.598 1.00 32.94 253 SER C O 1
ATOM 7615 N N . GLN C 1 254 ? -10.843 -12.366 50.509 1.00 30.83 254 GLN C N 1
ATOM 7616 C CA . GLN C 1 254 ? -12.236 -12.391 50.077 1.00 30.95 254 GLN C CA 1
ATOM 7617 C C . GLN C 1 254 ? -12.344 -12.156 48.575 1.00 30.92 254 GLN C C 1
ATOM 7618 O O . GLN C 1 254 ? -13.012 -12.916 47.864 1.00 31.42 254 GLN C O 1
ATOM 7624 N N . ALA C 1 255 ? -11.700 -11.095 48.080 1.00 32.21 255 ALA C N 1
ATOM 7625 C CA . ALA C 1 255 ? -11.665 -10.842 46.643 1.00 32.11 255 ALA C CA 1
ATOM 7626 C C . ALA C 1 255 ? -11.123 -12.045 45.885 1.00 29.95 255 ALA C C 1
ATOM 7627 O O . ALA C 1 255 ? -11.627 -12.391 44.810 1.00 35.06 255 ALA C O 1
ATOM 7629 N N . LEU C 1 256 ? -10.084 -12.685 46.425 1.00 26.76 256 LEU C N 1
ATOM 7630 C CA . LEU C 1 256 ? -9.510 -13.853 45.768 1.00 32.35 256 LEU C CA 1
ATOM 7631 C C . LEU C 1 256 ? -10.528 -14.980 45.637 1.00 31.60 256 LEU C C 1
ATOM 7632 O O . LEU C 1 256 ? -10.621 -15.621 44.583 1.00 24.64 256 LEU C O 1
ATOM 7637 N N . GLY C 1 257 ? -11.305 -15.237 46.693 1.00 27.13 257 GLY C N 1
ATOM 7638 C CA . GLY C 1 257 ? -12.269 -16.322 46.627 1.00 32.09 257 GLY C CA 1
ATOM 7639 C C . GLY C 1 257 ? -13.418 -16.042 45.675 1.00 34.38 257 GLY C C 1
ATOM 7640 O O . GLY C 1 257 ? -13.905 -16.949 44.996 1.00 32.02 257 GLY C O 1
ATOM 7641 N N . ILE C 1 258 ? -13.852 -14.782 45.594 1.00 29.31 258 ILE C N 1
ATOM 7642 C CA . ILE C 1 258 ? -14.903 -14.421 44.645 1.00 29.82 258 ILE C CA 1
ATOM 7643 C C . ILE C 1 258 ? -14.445 -14.698 43.219 1.00 31.78 258 ILE C C 1
ATOM 7644 O O . ILE C 1 258 ? -15.171 -15.299 42.418 1.00 33.53 258 ILE C O 1
ATOM 7649 N N . ALA C 1 259 ? -13.226 -14.266 42.884 1.00 28.62 259 ALA C N 1
ATOM 7650 C CA . ALA C 1 259 ? -12.688 -14.532 41.555 1.00 33.13 259 ALA C CA 1
ATOM 7651 C C . ALA C 1 259 ? -12.479 -16.023 41.331 1.00 32.79 259 ALA C C 1
ATOM 7652 O O . ALA C 1 259 ? -12.703 -16.530 40.225 1.00 29.54 259 ALA C O 1
ATOM 7654 N N . GLU C 1 260 ? -12.054 -16.741 42.372 1.00 32.70 260 GLU C N 1
ATOM 7655 C CA . GLU C 1 260 ? -11.859 -18.181 42.250 1.00 35.47 260 GLU C CA 1
ATOM 7656 C C . GLU C 1 260 ? -13.194 -18.907 42.140 1.00 32.90 260 GLU C C 1
ATOM 7657 O O . GLU C 1 260 ? -13.339 -19.831 41.331 1.00 31.38 260 GLU C O 1
ATOM 7663 N N . GLY C 1 261 ? -14.175 -18.510 42.954 1.00 35.04 261 GLY C N 1
ATOM 7664 C CA . GLY C 1 261 ? -15.504 -19.086 42.831 1.00 32.11 261 GLY C CA 1
ATOM 7665 C C . GLY C 1 261 ? -16.148 -18.787 41.490 1.00 33.13 261 GLY C C 1
ATOM 7666 O O . GLY C 1 261 ? -16.799 -19.651 40.898 1.00 30.32 261 GLY C O 1
ATOM 7667 N N . ALA C 1 262 ? -15.985 -17.554 40.999 1.00 31.22 262 ALA C N 1
ATOM 7668 C CA . ALA C 1 262 ? -16.523 -17.200 39.689 1.00 31.76 262 ALA C CA 1
ATOM 7669 C C . ALA C 1 262 ? -15.908 -18.056 38.590 1.00 36.12 262 ALA C C 1
ATOM 7670 O O . ALA C 1 262 ? -16.620 -18.549 37.706 1.00 34.74 262 ALA C O 1
ATOM 7672 N N . LEU C 1 263 ? -14.586 -18.237 38.624 1.00 31.45 263 LEU C N 1
ATOM 7673 C CA . LEU C 1 263 ? -13.928 -19.089 37.639 1.00 34.01 263 LEU C CA 1
ATOM 7674 C C . LEU C 1 263 ? -14.405 -20.532 37.752 1.00 31.90 263 LEU C C 1
ATOM 7675 O O . LEU C 1 263 ? -14.621 -21.203 36.736 1.00 30.15 263 LEU C O 1
ATOM 7680 N N . GLN C 1 264 ? -14.568 -21.025 38.982 1.00 24.31 264 GLN C N 1
ATOM 7681 C CA . GLN C 1 264 ? -15.051 -22.387 39.198 1.00 30.90 264 GLN C CA 1
ATOM 7682 C C . GLN C 1 264 ? -16.379 -22.625 38.487 1.00 33.84 264 GLN C C 1
ATOM 7683 O O . GLN C 1 264 ? -16.526 -23.588 37.725 1.00 32.10 264 GLN C O 1
ATOM 7689 N N . GLU C 1 265 ? -17.361 -21.755 38.732 1.00 32.55 265 GLU C N 1
ATOM 7690 C CA . GLU C 1 265 ? -18.685 -21.927 38.140 1.00 38.01 265 GLU C CA 1
ATOM 7691 C C . GLU C 1 265 ? -18.640 -21.798 36.622 1.00 34.96 265 GLU C C 1
ATOM 7692 O O . GLU C 1 265 ? -19.335 -22.531 35.909 1.00 33.98 265 GLU C O 1
ATOM 7698 N N . THR C 1 266 ? -17.830 -20.868 36.111 1.00 34.12 266 THR C N 1
ATOM 7699 C CA . THR C 1 266 ? -17.799 -20.612 34.674 1.00 35.00 266 THR C CA 1
ATOM 7700 C C . THR C 1 266 ? -17.238 -21.806 33.910 1.00 31.20 266 THR C C 1
ATOM 7701 O O . THR C 1 266 ? -17.702 -22.117 32.807 1.00 32.79 266 THR C O 1
ATOM 7705 N N . VAL C 1 267 ? -16.243 -22.489 34.479 1.00 28.84 267 VAL C N 1
ATOM 7706 C CA . VAL C 1 267 ? -15.690 -23.676 33.830 1.00 31.96 267 VAL C CA 1
ATOM 7707 C C . VAL C 1 267 ? -16.758 -24.755 33.708 1.00 31.19 267 VAL C C 1
ATOM 7708 O O . VAL C 1 267 ? -16.928 -25.371 32.648 1.00 30.38 267 VAL C O 1
ATOM 7712 N N . ALA C 1 268 ? -17.489 -25.006 34.797 1.00 28.25 268 ALA C N 1
ATOM 7713 C CA . ALA C 1 268 ? -18.573 -25.984 34.758 1.00 33.49 268 ALA C CA 1
ATOM 7714 C C . ALA C 1 268 ? -19.624 -25.613 33.717 1.00 35.14 268 ALA C C 1
ATOM 7715 O O . ALA C 1 268 ? -20.155 -26.488 33.023 1.00 32.77 268 ALA C O 1
ATOM 7717 N N . TYR C 1 269 ? -19.934 -24.320 33.589 1.00 28.67 269 TYR C N 1
ATOM 7718 C CA . TYR C 1 269 ? -21.004 -23.900 32.688 1.00 32.44 269 TYR C CA 1
ATOM 7719 C C . TYR C 1 269 ? -20.607 -24.067 31.226 1.00 36.06 269 TYR C C 1
ATOM 7720 O O . TYR C 1 269 ? -21.401 -24.560 30.416 1.00 33.89 269 TYR C O 1
ATOM 7729 N N . VAL C 1 270 ? -19.389 -23.655 30.864 1.00 31.71 270 VAL C N 1
ATOM 7730 C CA . VAL C 1 270 ? -18.970 -23.751 29.471 1.00 30.07 270 VAL C CA 1
ATOM 7731 C C . VAL C 1 270 ? -18.739 -25.196 29.057 1.00 31.85 270 VAL C C 1
ATOM 7732 O O . VAL C 1 270 ? -18.787 -25.508 27.861 1.00 33.41 270 VAL C O 1
ATOM 7736 N N . LYS C 1 271 ? -18.475 -26.090 30.013 1.00 29.02 271 LYS C N 1
ATOM 7737 C CA . LYS C 1 271 ? -18.283 -27.495 29.671 1.00 37.14 271 LYS C CA 1
ATOM 7738 C C . LYS C 1 271 ? -19.583 -28.146 29.206 1.00 39.46 271 LYS C C 1
ATOM 7739 O O . LYS C 1 271 ? -19.565 -29.002 28.314 1.00 39.37 271 LYS C O 1
ATOM 7745 N N . GLU C 1 272 ? -20.719 -27.751 29.782 1.00 34.86 272 GLU C N 1
ATOM 7746 C CA . GLU C 1 272 ? -21.978 -28.428 29.485 1.00 51.58 272 GLU C CA 1
ATOM 7747 C C . GLU C 1 272 ? -22.813 -27.725 28.421 1.00 49.22 272 GLU C C 1
ATOM 7748 O O . GLU C 1 272 ? -23.453 -28.398 27.607 1.00 42.80 272 GLU C O 1
ATOM 7754 N N . ARG C 1 273 ? -22.831 -26.394 28.399 1.00 44.22 273 ARG C N 1
ATOM 7755 C CA . ARG C 1 273 ? -23.617 -25.687 27.398 1.00 38.04 273 ARG C CA 1
ATOM 7756 C C . ARG C 1 273 ? -22.974 -25.835 26.026 1.00 44.96 273 ARG C C 1
ATOM 7757 O O . ARG C 1 273 ? -21.763 -25.650 25.873 1.00 41.39 273 ARG C O 1
ATOM 7765 N N . LYS C 1 274 ? -23.785 -26.167 25.024 1.00 38.59 274 LYS C N 1
ATOM 7766 C CA . LYS C 1 274 ? -23.333 -26.237 23.643 1.00 39.54 274 LYS C CA 1
ATOM 7767 C C . LYS C 1 274 ? -24.193 -25.306 22.804 1.00 41.60 274 LYS C C 1
ATOM 7768 O O . LYS C 1 274 ? -25.420 -25.296 22.949 1.00 43.28 274 LYS C O 1
ATOM 7774 N N . GLN C 1 275 ? -23.559 -24.519 21.935 1.00 43.68 275 GLN C N 1
ATOM 7775 C CA . GLN C 1 275 ? -24.327 -23.611 21.092 1.00 43.17 275 GLN C CA 1
ATOM 7776 C C . GLN C 1 275 ? -24.243 -23.923 19.606 1.00 48.70 275 GLN C C 1
ATOM 7777 O O . GLN C 1 275 ? -25.283 -24.061 18.952 1.00 57.38 275 GLN C O 1
ATOM 7783 N N . PHE C 1 276 ? -23.038 -24.069 19.052 1.00 43.65 276 PHE C N 1
ATOM 7784 C CA . PHE C 1 276 ? -22.866 -24.291 17.620 1.00 43.66 276 PHE C CA 1
ATOM 7785 C C . PHE C 1 276 ? -22.695 -25.765 17.276 1.00 39.26 276 PHE C C 1
ATOM 7786 O O . PHE C 1 276 ? -22.035 -26.102 16.287 1.00 38.06 276 PHE C O 1
ATOM 7794 N N . GLY C 1 277 ? -23.275 -26.651 18.077 1.00 39.22 277 GLY C N 1
ATOM 7795 C CA . GLY C 1 277 ? -23.047 -28.069 17.935 1.00 37.13 277 GLY C CA 1
ATOM 7796 C C . GLY C 1 277 ? -21.954 -28.600 18.830 1.00 42.68 277 GLY C C 1
ATOM 7797 O O . GLY C 1 277 ? -21.714 -29.814 18.838 1.00 43.24 277 GLY C O 1
ATOM 7798 N N . ARG C 1 278 ? -21.288 -27.728 19.585 1.00 39.57 278 ARG C N 1
ATOM 7799 C CA . ARG C 1 278 ? -20.165 -28.105 20.427 1.00 44.30 278 ARG C CA 1
ATOM 7800 C C . ARG C 1 278 ? -20.201 -27.256 21.688 1.00 39.61 278 ARG C C 1
ATOM 7801 O O . ARG C 1 278 ? -20.863 -26.217 21.740 1.00 39.56 278 ARG C O 1
ATOM 7809 N N . SER C 1 279 ? -19.469 -27.708 22.704 1.00 40.08 279 SER C N 1
ATOM 7810 C CA . SER C 1 279 ? -19.415 -26.985 23.967 1.00 37.03 279 SER C CA 1
ATOM 7811 C C . SER C 1 279 ? -18.841 -25.588 23.759 1.00 36.23 279 SER C C 1
ATOM 7812 O O . SER C 1 279 ? -17.990 -25.364 22.894 1.00 35.15 279 SER C O 1
ATOM 7815 N N . ILE C 1 280 ? -19.328 -24.635 24.559 1.00 30.49 280 ILE C N 1
ATOM 7816 C CA . ILE C 1 280 ? -18.790 -23.278 24.495 1.00 36.01 280 ILE C CA 1
ATOM 7817 C C . ILE C 1 280 ? -17.307 -23.279 24.848 1.00 36.78 280 ILE C C 1
ATOM 7818 O O . ILE C 1 280 ? -16.533 -22.460 24.334 1.00 31.82 280 ILE C O 1
ATOM 7823 N N . SER C 1 281 ? -16.879 -24.226 25.685 1.00 31.48 281 SER C N 1
ATOM 7824 C CA . SER C 1 281 ? -15.469 -24.386 26.016 1.00 33.34 281 SER C CA 1
ATOM 7825 C C . SER C 1 281 ? -14.616 -24.800 24.824 1.00 32.11 281 SER C C 1
ATOM 7826 O O . SER C 1 281 ? -13.386 -24.736 24.917 1.00 33.10 281 SER C O 1
ATOM 7829 N N . ALA C 1 282 ? -15.228 -25.227 23.717 1.00 32.22 282 ALA C N 1
ATOM 7830 C CA . ALA C 1 282 ? -14.470 -25.648 22.546 1.00 29.17 282 ALA C CA 1
ATOM 7831 C C . ALA C 1 282 ? -14.002 -24.483 21.687 1.00 29.40 282 ALA C C 1
ATOM 7832 O O . ALA C 1 282 ? -13.185 -24.693 20.783 1.00 30.56 282 ALA C O 1
ATOM 7834 N N . PHE C 1 283 ? -14.493 -23.271 21.936 1.00 28.35 283 PHE C N 1
ATOM 7835 C CA . PHE C 1 283 ? -14.057 -22.102 21.189 1.00 30.22 283 PHE C CA 1
ATOM 7836 C C . PHE C 1 283 ? -12.789 -21.541 21.819 1.00 33.36 283 PHE C C 1
ATOM 7837 O O . PHE C 1 283 ? -12.650 -21.517 23.045 1.00 30.56 283 PHE C O 1
ATOM 7845 N N . GLN C 1 284 ? -11.860 -21.096 20.966 1.00 34.96 284 GLN C N 1
ATOM 7846 C CA . GLN C 1 284 ? -10.553 -20.657 21.452 1.00 38.84 284 GLN C CA 1
ATOM 7847 C C . GLN C 1 284 ? -10.672 -19.474 22.406 1.00 33.46 284 GLN C C 1
ATOM 7848 O O . GLN C 1 284 ? -9.946 -19.400 23.404 1.00 28.86 284 GLN C O 1
ATOM 7854 N N . ASN C 1 285 ? -11.580 -18.539 22.114 1.00 29.32 285 ASN C N 1
ATOM 7855 C CA . ASN C 1 285 ? -11.745 -17.366 22.968 1.00 34.89 285 ASN C CA 1
ATOM 7856 C C . ASN C 1 285 ? -12.105 -17.772 24.390 1.00 33.41 285 ASN C C 1
ATOM 7857 O O . ASN C 1 285 ? -11.535 -17.258 25.360 1.00 34.25 285 ASN C O 1
ATOM 7862 N N . THR C 1 286 ? -13.066 -18.687 24.529 1.00 28.84 286 THR C N 1
ATOM 7863 C CA . THR C 1 286 ? -13.429 -19.198 25.846 1.00 29.14 286 THR C CA 1
ATOM 7864 C C . THR C 1 286 ? -12.221 -19.799 26.553 1.00 32.66 286 THR C C 1
ATOM 7865 O O . THR C 1 286 ? -12.028 -19.590 27.756 1.00 31.85 286 THR C O 1
ATOM 7869 N N . GLN C 1 287 ? -11.384 -20.532 25.816 1.00 29.06 287 GLN C N 1
ATOM 7870 C CA . GLN C 1 287 ? -10.227 -21.183 26.422 1.00 34.99 287 GLN C CA 1
ATOM 7871 C C . GLN C 1 287 ? -9.185 -20.164 26.869 1.00 31.36 287 GLN C C 1
ATOM 7872 O O . GLN C 1 287 ? -8.624 -20.284 27.965 1.00 28.84 287 GLN C O 1
ATOM 7878 N N . PHE C 1 288 ? -8.918 -19.153 26.041 1.00 29.52 288 PHE C N 1
ATOM 7879 C CA . PHE C 1 288 ? -7.898 -18.165 26.382 1.00 29.57 288 PHE C CA 1
ATOM 7880 C C . PHE C 1 288 ? -8.361 -17.270 27.526 1.00 33.82 288 PHE C C 1
ATOM 7881 O O . PHE C 1 288 ? -7.562 -16.907 28.398 1.00 32.74 288 PHE C O 1
ATOM 7889 N N . GLU C 1 289 ? -9.643 -16.898 27.533 1.00 32.26 289 GLU C N 1
ATOM 7890 C CA . GLU C 1 289 ? -10.180 -16.074 28.612 1.00 31.90 289 GLU C CA 1
ATOM 7891 C C . GLU C 1 289 ? -10.045 -16.783 29.953 1.00 33.47 289 GLU C C 1
ATOM 7892 O O . GLU C 1 289 ? -9.567 -16.199 30.933 1.00 32.62 289 GLU C O 1
ATOM 7898 N N . LEU C 1 290 ? -10.456 -18.051 30.012 1.00 24.69 290 LEU C N 1
ATOM 7899 C CA . LEU C 1 290 ? -10.360 -18.808 31.255 1.00 23.62 290 LEU C CA 1
ATOM 7900 C C . LEU C 1 290 ? -8.906 -19.002 31.668 1.00 27.18 290 LEU C C 1
ATOM 7901 O O . LEU C 1 290 ? -8.579 -18.940 32.858 1.00 22.24 290 LEU C O 1
ATOM 7906 N N . ALA C 1 291 ? -8.020 -19.242 30.699 1.00 32.66 291 ALA C N 1
ATOM 7907 C CA . ALA C 1 291 ? -6.612 -19.455 31.018 1.00 27.94 291 ALA C CA 1
ATOM 7908 C C . ALA C 1 291 ? -5.973 -18.185 31.568 1.00 27.67 291 ALA C C 1
ATOM 7909 O O . ALA C 1 291 ? -5.319 -18.213 32.617 1.00 26.65 291 ALA C O 1
ATOM 7911 N N . GLU C 1 292 ? -6.139 -17.062 30.864 1.00 28.65 292 GLU C N 1
ATOM 7912 C CA . GLU C 1 292 ? -5.585 -15.798 31.344 1.00 28.60 292 GLU C CA 1
ATOM 7913 C C . GLU C 1 292 ? -6.142 -15.434 32.717 1.00 29.16 292 GLU C C 1
ATOM 7914 O O . GLU C 1 292 ? -5.395 -14.995 33.601 1.00 30.05 292 GLU C O 1
ATOM 7920 N N . MET C 1 293 ? -7.451 -15.611 32.915 1.00 28.16 293 MET C N 1
ATOM 7921 C CA . MET C 1 293 ? -8.053 -15.319 34.213 1.00 31.29 293 MET C CA 1
ATOM 7922 C C . MET C 1 293 ? -7.456 -16.188 35.314 1.00 31.58 293 MET C C 1
ATOM 7923 O O . MET C 1 293 ? -7.145 -15.692 36.403 1.00 28.21 293 MET C O 1
ATOM 7928 N N . LYS C 1 294 ? -7.300 -17.489 35.053 1.00 28.37 294 LYS C N 1
ATOM 7929 C CA . LYS C 1 294 ? -6.760 -18.393 36.065 1.00 28.86 294 LYS C CA 1
ATOM 7930 C C . LYS C 1 294 ? -5.366 -17.960 36.508 1.00 28.64 294 LYS C C 1
ATOM 7931 O O . LYS C 1 294 ? -5.081 -17.882 37.709 1.00 21.73 294 LYS C O 1
ATOM 7937 N N . ALA C 1 295 ? -4.480 -17.689 35.545 1.00 28.56 295 ALA C N 1
ATOM 7938 C CA . ALA C 1 295 ? -3.136 -17.222 35.876 1.00 28.34 295 ALA C CA 1
ATOM 7939 C C . ALA C 1 295 ? -3.183 -15.951 36.716 1.00 28.36 295 ALA C C 1
ATOM 7940 O O . ALA C 1 295 ? -2.502 -15.848 37.743 1.00 28.86 295 ALA C O 1
ATOM 7942 N N . ARG C 1 296 ? -3.969 -14.960 36.279 1.00 27.93 296 ARG C N 1
ATOM 7943 C CA . ARG C 1 296 ? -4.161 -13.749 37.074 1.00 29.90 296 ARG C CA 1
ATOM 7944 C C . ARG C 1 296 ? -4.611 -14.071 38.494 1.00 28.25 296 ARG C C 1
ATOM 7945 O O . ARG C 1 296 ? -4.125 -13.471 39.460 1.00 28.39 296 ARG C O 1
ATOM 7953 N N . ILE C 1 297 ? -5.549 -15.011 38.638 1.00 31.04 297 ILE C N 1
ATOM 7954 C CA . ILE C 1 297 ? -6.013 -15.399 39.967 1.00 31.01 297 ILE C CA 1
ATOM 7955 C C . ILE C 1 297 ? -4.889 -16.054 40.759 1.00 30.97 297 ILE C C 1
ATOM 7956 O O . ILE C 1 297 ? -4.706 -15.774 41.951 1.00 30.12 297 ILE C O 1
ATOM 7961 N N . GLU C 1 298 ? -4.123 -16.939 40.116 1.00 25.99 298 GLU C N 1
ATOM 7962 C CA . GLU C 1 298 ? -2.993 -17.567 40.793 1.00 33.91 298 GLU C CA 1
ATOM 7963 C C . GLU C 1 298 ? -1.995 -16.523 41.275 1.00 31.84 298 GLU C C 1
ATOM 7964 O O . GLU C 1 298 ? -1.523 -16.579 42.416 1.00 31.14 298 GLU C O 1
ATOM 7970 N N . ALA C 1 299 ? -1.671 -15.550 40.417 1.00 23.96 299 ALA C N 1
ATOM 7971 C CA . ALA C 1 299 ? -0.763 -14.480 40.819 1.00 30.29 299 ALA C CA 1
ATOM 7972 C C . ALA C 1 299 ? -1.282 -13.747 42.049 1.00 32.00 299 ALA C C 1
ATOM 7973 O O . ALA C 1 299 ? -0.509 -13.413 42.954 1.00 32.13 299 ALA C O 1
ATOM 7975 N N . ALA C 1 300 ? -2.591 -13.488 42.099 1.00 30.88 300 ALA C N 1
ATOM 7976 C CA . ALA C 1 300 ? -3.162 -12.827 43.266 1.00 30.69 300 ALA C CA 1
ATOM 7977 C C . ALA C 1 300 ? -3.136 -13.734 44.491 1.00 30.21 300 ALA C C 1
ATOM 7978 O O . ALA C 1 300 ? -2.917 -13.259 45.612 1.00 30.26 300 ALA C O 1
ATOM 7980 N N . LYS C 1 301 ? -3.369 -15.037 44.299 1.00 27.14 301 LYS C N 1
ATOM 7981 C CA . LYS C 1 301 ? -3.362 -15.969 45.425 1.00 29.84 301 LYS C CA 1
ATOM 7982 C C . LYS C 1 301 ? -2.037 -15.937 46.176 1.00 32.12 301 LYS C C 1
ATOM 7983 O O . LYS C 1 301 ? -2.013 -15.964 47.412 1.00 31.76 301 LYS C O 1
ATOM 7989 N N . TYR C 1 302 ? -0.922 -15.867 45.446 1.00 37.09 302 TYR C N 1
ATOM 7990 C CA . TYR C 1 302 ? 0.383 -15.885 46.096 1.00 30.18 302 TYR C CA 1
ATOM 7991 C C . TYR C 1 302 ? 0.679 -14.569 46.804 1.00 31.14 302 TYR C C 1
ATOM 7992 O O . TYR C 1 302 ? 1.331 -14.569 47.854 1.00 35.64 302 TYR C O 1
ATOM 8001 N N . LEU C 1 303 ? 0.226 -13.445 46.243 1.00 29.60 303 LEU C N 1
ATOM 8002 C CA . LEU C 1 303 ? 0.309 -12.175 46.958 1.00 26.80 303 LEU C CA 1
ATOM 8003 C C . LEU C 1 303 ? -0.406 -12.263 48.299 1.00 29.56 303 LEU C C 1
ATOM 8004 O O . LEU C 1 303 ? 0.162 -11.922 49.343 1.00 38.11 303 LEU C O 1
ATOM 8009 N N . VAL C 1 304 ? -1.667 -12.701 48.280 1.00 29.14 304 VAL C N 1
ATOM 8010 C CA . VAL C 1 304 ? -2.430 -12.876 49.513 1.00 30.39 304 VAL C CA 1
ATOM 8011 C C . VAL C 1 304 ? -1.682 -13.789 50.478 1.00 34.85 304 VAL C C 1
ATOM 8012 O O . VAL C 1 304 ? -1.519 -13.471 51.662 1.00 35.19 304 VAL C O 1
ATOM 8016 N N . TYR C 1 305 ? -1.214 -14.938 49.983 1.00 34.15 305 TYR C N 1
ATOM 8017 C CA . TYR C 1 305 ? -0.528 -15.894 50.847 1.00 37.11 305 TYR C CA 1
ATOM 8018 C C . TYR C 1 305 ? 0.754 -15.304 51.425 1.00 36.50 305 TYR C C 1
ATOM 8019 O O . TYR C 1 305 ? 1.083 -15.542 52.592 1.00 33.04 305 TYR C O 1
ATOM 8028 N N . ALA C 1 306 ? 1.491 -14.533 50.622 1.00 31.62 306 ALA C N 1
ATOM 8029 C CA . ALA C 1 306 ? 2.711 -13.898 51.115 1.00 34.34 306 ALA C CA 1
ATOM 8030 C C . ALA C 1 306 ? 2.399 -12.880 52.203 1.00 33.33 306 ALA C C 1
ATOM 8031 O O . ALA C 1 306 ? 3.125 -12.782 53.200 1.00 38.32 306 ALA C O 1
ATOM 8033 N N . ALA C 1 307 ? 1.328 -12.106 52.021 1.00 34.50 307 ALA C N 1
ATOM 8034 C CA . ALA C 1 307 ? 0.906 -11.147 53.039 1.00 35.50 307 ALA C CA 1
ATOM 8035 C C . ALA C 1 307 ? 0.606 -11.847 54.359 1.00 35.18 307 ALA C C 1
ATOM 8036 O O . ALA C 1 307 ? 1.060 -11.411 55.423 1.00 36.40 307 ALA C O 1
ATOM 8038 N N . ALA C 1 308 ? -0.179 -12.926 54.307 1.00 35.69 308 ALA C N 1
ATOM 8039 C CA . ALA C 1 308 ? -0.601 -13.615 55.524 1.00 33.60 308 ALA C CA 1
ATOM 8040 C C . ALA C 1 308 ? 0.589 -14.068 56.361 1.00 43.86 308 ALA C C 1
ATOM 8041 O O . ALA C 1 308 ? 0.568 -13.956 57.592 1.00 46.03 308 ALA C O 1
ATOM 8043 N N . LEU C 1 309 ? 1.641 -14.578 55.718 1.00 42.23 309 LEU C N 1
ATOM 8044 C CA . LEU C 1 309 ? 2.742 -15.146 56.486 1.00 44.49 309 LEU C CA 1
ATOM 8045 C C . LEU C 1 309 ? 3.746 -14.090 56.930 1.00 44.68 309 LEU C C 1
ATOM 8046 O O . LEU C 1 309 ? 4.427 -14.286 57.943 1.00 46.88 309 LEU C O 1
ATOM 8051 N N . LYS C 1 310 ? 3.872 -12.982 56.197 1.00 38.28 310 LYS C N 1
ATOM 8052 C CA . LYS C 1 310 ? 4.604 -11.843 56.739 1.00 38.78 310 LYS C CA 1
ATOM 8053 C C . LYS C 1 310 ? 3.937 -11.329 58.010 1.00 46.56 310 LYS C C 1
ATOM 8054 O O . LYS C 1 310 ? 4.618 -10.917 58.957 1.00 48.05 310 LYS C O 1
ATOM 8060 N N . LYS C 1 311 ? 2.602 -11.352 58.048 1.00 45.08 311 LYS C N 1
ATOM 8061 C CA . LYS C 1 311 ? 1.888 -11.039 59.282 1.00 44.12 311 LYS C CA 1
ATOM 8062 C C . LYS C 1 311 ? 2.179 -12.078 60.356 1.00 42.50 311 LYS C C 1
ATOM 8063 O O . LYS C 1 311 ? 2.379 -11.735 61.527 1.00 46.31 311 LYS C O 1
ATOM 8069 N N . GLN C 1 312 ? 2.188 -13.358 59.976 1.00 42.34 312 GLN C N 1
ATOM 8070 C CA . GLN C 1 312 ? 2.536 -14.420 60.914 1.00 45.88 312 GLN C CA 1
ATOM 8071 C C . GLN C 1 312 ? 3.918 -14.187 61.514 1.00 48.35 312 GLN C C 1
ATOM 8072 O O . GLN C 1 312 ? 4.108 -14.315 62.729 1.00 43.17 312 GLN C O 1
ATOM 8078 N N . GLU C 1 313 ? 4.900 -13.867 60.665 1.00 49.88 313 GLU C N 1
ATOM 8079 C CA . GLU C 1 313 ? 6.235 -13.520 61.145 1.00 50.56 313 GLU C CA 1
ATOM 8080 C C . GLU C 1 313 ? 6.176 -12.447 62.227 1.00 52.91 313 GLU C C 1
ATOM 8081 O O . GLU C 1 313 ? 6.769 -12.597 63.301 1.00 48.48 313 GLU C O 1
ATOM 8087 N N . ALA C 1 314 ? 5.465 -11.350 61.954 1.00 47.26 314 ALA C N 1
ATOM 8088 C CA . ALA C 1 314 ? 5.327 -10.288 62.946 1.00 49.45 314 ALA C CA 1
ATOM 8089 C C . ALA C 1 314 ? 4.641 -10.797 64.207 1.00 52.03 314 ALA C C 1
ATOM 8090 O O . ALA C 1 314 ? 4.989 -10.389 65.322 1.00 55.33 314 ALA C O 1
ATOM 8092 N N . MET C 1 315 ? 3.662 -11.690 64.052 1.00 46.50 315 MET C N 1
ATOM 8093 C CA . MET C 1 315 ? 2.961 -12.227 65.212 1.00 48.14 315 MET C CA 1
ATOM 8094 C C . MET C 1 315 ? 3.846 -13.168 66.020 1.00 52.14 315 MET C C 1
ATOM 8095 O O . MET C 1 315 ? 3.646 -13.317 67.231 1.00 50.41 315 MET C O 1
ATOM 8100 N N . ASN C 1 316 ? 4.822 -13.805 65.377 1.00 48.06 316 ASN C N 1
ATOM 8101 C CA . ASN C 1 316 ? 5.727 -14.725 66.055 1.00 49.81 316 ASN C CA 1
ATOM 8102 C C . ASN C 1 316 ? 6.909 -14.021 66.712 1.00 48.64 316 ASN C C 1
ATOM 8103 O O . ASN C 1 316 ? 7.835 -14.697 67.173 1.00 48.61 316 ASN C O 1
ATOM 8108 N N . GLY C 1 317 ? 6.902 -12.690 66.765 1.00 46.88 317 GLY C N 1
ATOM 8109 C CA . GLY C 1 317 ? 7.916 -11.926 67.451 1.00 49.45 317 GLY C CA 1
ATOM 8110 C C . GLY C 1 317 ? 8.919 -11.239 66.548 1.00 60.43 317 GLY C C 1
ATOM 8111 O O . GLY C 1 317 ? 9.595 -10.306 66.997 1.00 67.53 317 GLY C O 1
ATOM 8112 N N . ALA C 1 318 ? 9.042 -11.679 65.297 1.00 60.26 318 ALA C N 1
ATOM 8113 C CA . ALA C 1 318 ? 9.927 -11.007 64.355 1.00 64.46 318 ALA C CA 1
ATOM 8114 C C . ALA C 1 318 ? 9.484 -9.564 64.148 1.00 66.13 318 ALA C C 1
ATOM 8115 O O . ALA C 1 318 ? 8.289 -9.271 64.050 1.00 67.72 318 ALA C O 1
ATOM 8117 N N . LYS C 1 319 ? 10.458 -8.655 64.084 1.00 66.79 319 LYS C N 1
ATOM 8118 C CA . LYS C 1 319 ? 10.166 -7.235 63.890 1.00 71.73 319 LYS C CA 1
ATOM 8119 C C . LYS C 1 319 ? 10.170 -6.941 62.394 1.00 67.57 319 LYS C C 1
ATOM 8120 O O . LYS C 1 319 ? 11.141 -6.444 61.819 1.00 63.79 319 LYS C O 1
ATOM 8126 N N . VAL C 1 320 ? 9.045 -7.262 61.754 1.00 66.72 320 VAL C N 1
ATOM 8127 C CA . VAL C 1 320 ? 8.842 -6.988 60.341 1.00 61.32 320 VAL C CA 1
ATOM 8128 C C . VAL C 1 320 ? 7.538 -6.220 60.177 1.00 55.00 320 VAL C C 1
ATOM 8129 O O . VAL C 1 320 ? 6.642 -6.277 61.022 1.00 56.60 320 VAL C O 1
ATOM 8133 N N . ARG C 1 321 ? 7.444 -5.496 59.068 1.00 55.95 321 ARG C N 1
ATOM 8134 C CA . ARG C 1 321 ? 6.246 -4.756 58.704 1.00 51.17 321 ARG C CA 1
ATOM 8135 C C . ARG C 1 321 ? 5.551 -5.463 57.550 1.00 48.55 321 ARG C C 1
ATOM 8136 O O . ARG C 1 321 ? 6.206 -5.931 56.615 1.00 49.97 321 ARG C O 1
ATOM 8144 N N . TYR C 1 322 ? 4.222 -5.533 57.609 1.00 44.47 322 TYR C N 1
ATOM 8145 C CA . TYR C 1 322 ? 3.456 -6.211 56.571 1.00 40.19 322 TYR C CA 1
ATOM 8146 C C . TYR C 1 322 ? 2.385 -5.325 55.949 1.00 39.88 322 TYR C C 1
ATOM 8147 O O . TYR C 1 322 ? 1.537 -5.831 55.204 1.00 44.59 322 TYR C O 1
ATOM 8156 N N . SER C 1 323 ? 2.398 -4.020 56.228 1.00 35.86 323 SER C N 1
ATOM 8157 C CA . SER C 1 323 ? 1.386 -3.145 55.647 1.00 40.51 323 SER C CA 1
ATOM 8158 C C . SER C 1 323 ? 1.516 -3.063 54.130 1.00 42.99 323 SER C C 1
ATOM 8159 O O . SER C 1 323 ? 0.505 -3.037 53.418 1.00 39.83 323 SER C O 1
ATOM 8162 N N . VAL C 1 324 ? 2.747 -3.015 53.617 1.00 42.93 324 VAL C N 1
ATOM 8163 C CA . VAL C 1 324 ? 2.943 -2.937 52.172 1.00 38.15 324 VAL C CA 1
ATOM 8164 C C . VAL C 1 324 ? 2.450 -4.206 51.489 1.00 34.95 324 VAL C C 1
ATOM 8165 O O . VAL C 1 324 ? 1.733 -4.148 50.483 1.00 35.23 324 VAL C O 1
ATOM 8169 N N . GLU C 1 325 ? 2.835 -5.371 52.021 1.00 32.21 325 GLU C N 1
ATOM 8170 C CA . GLU C 1 325 ? 2.372 -6.636 51.457 1.00 34.36 325 GLU C CA 1
ATOM 8171 C C . GLU C 1 325 ? 0.852 -6.709 51.445 1.00 37.06 325 GLU C C 1
ATOM 8172 O O . GLU C 1 325 ? 0.243 -7.086 50.437 1.00 31.21 325 GLU C O 1
ATOM 8178 N N . ALA C 1 326 ? 0.222 -6.359 52.570 1.00 37.49 326 ALA C N 1
ATOM 8179 C CA . ALA C 1 326 ? -1.234 -6.334 52.625 1.00 32.77 326 ALA C CA 1
ATOM 8180 C C . ALA C 1 326 ? -1.808 -5.373 51.594 1.00 33.79 326 ALA C C 1
ATOM 8181 O O . ALA C 1 326 ? -2.801 -5.686 50.926 1.00 28.82 326 ALA C O 1
ATOM 8183 N N . ALA C 1 327 ? -1.204 -4.188 51.462 1.00 32.36 327 ALA C N 1
ATOM 8184 C CA . ALA C 1 327 ? -1.706 -3.212 50.501 1.00 33.58 327 ALA C CA 1
ATOM 8185 C C . ALA C 1 327 ? -1.605 -3.726 49.071 1.00 34.75 327 ALA C C 1
ATOM 8186 O O . ALA C 1 327 ? -2.538 -3.559 48.278 1.00 32.25 327 ALA C O 1
ATOM 8188 N N . GLN C 1 328 ? -0.476 -4.349 48.723 1.00 33.28 328 GLN C N 1
ATOM 8189 C CA . GLN C 1 328 ? -0.335 -4.937 47.395 1.00 35.68 328 GLN C CA 1
ATOM 8190 C C . GLN C 1 328 ? -1.370 -6.029 47.158 1.00 34.45 328 GLN C C 1
ATOM 8191 O O . GLN C 1 328 ? -1.951 -6.120 46.070 1.00 36.18 328 GLN C O 1
ATOM 8197 N N . ALA C 1 329 ? -1.618 -6.861 48.172 1.00 34.62 329 ALA C N 1
ATOM 8198 C CA . ALA C 1 329 ? -2.542 -7.980 48.014 1.00 32.99 329 ALA C CA 1
ATOM 8199 C C . ALA C 1 329 ? -3.961 -7.493 47.761 1.00 30.16 329 ALA C C 1
ATOM 8200 O O . ALA C 1 329 ? -4.638 -7.971 46.845 1.00 30.67 329 ALA C O 1
ATOM 8202 N N . LYS C 1 330 ? -4.425 -6.527 48.557 1.00 34.35 330 LYS C N 1
ATOM 8203 C CA . LYS C 1 330 ? -5.791 -6.038 48.398 1.00 31.76 330 LYS C CA 1
ATOM 8204 C C . LYS C 1 330 ? -5.964 -5.313 47.071 1.00 30.65 330 LYS C C 1
ATOM 8205 O O . LYS C 1 330 ? -6.994 -5.466 46.405 1.00 34.80 330 LYS C O 1
ATOM 8211 N N . LEU C 1 331 ? -4.973 -4.510 46.678 1.00 31.25 331 LEU C N 1
ATOM 8212 C CA . LEU C 1 331 ? -5.043 -3.809 45.400 1.00 31.93 331 LEU C CA 1
ATOM 8213 C C . LEU C 1 331 ? -5.180 -4.790 44.242 1.00 37.65 331 LEU C C 1
ATOM 8214 O O . LEU C 1 331 ? -6.066 -4.646 43.392 1.00 32.53 331 LEU C O 1
ATOM 8219 N N . ILE C 1 332 ? -4.305 -5.796 44.189 1.00 34.09 332 ILE C N 1
ATOM 8220 C CA . ILE C 1 332 ? -4.314 -6.717 43.057 1.00 32.25 332 ILE C CA 1
ATOM 8221 C C . ILE C 1 332 ? -5.517 -7.652 43.123 1.00 32.04 332 ILE C C 1
ATOM 8222 O O . ILE C 1 332 ? -6.177 -7.901 42.108 1.00 34.07 332 ILE C O 1
ATOM 8227 N N . ALA C 1 333 ? -5.825 -8.181 44.311 1.00 37.53 333 ALA C N 1
ATOM 8228 C CA . ALA C 1 333 ? -6.932 -9.129 44.432 1.00 33.98 333 ALA C CA 1
ATOM 8229 C C . ALA C 1 333 ? -8.262 -8.480 44.070 1.00 31.99 333 ALA C C 1
ATOM 8230 O O . ALA C 1 333 ? -9.074 -9.067 43.345 1.00 31.72 333 ALA C O 1
ATOM 8232 N N . ALA C 1 334 ? -8.506 -7.268 44.575 1.00 31.84 334 ALA C N 1
ATOM 8233 C CA . ALA C 1 334 ? -9.774 -6.595 44.307 1.00 32.04 334 ALA C CA 1
ATOM 8234 C C . ALA C 1 334 ? -9.946 -6.312 42.820 1.00 33.93 334 ALA C C 1
ATOM 8235 O O . ALA C 1 334 ? -11.009 -6.574 42.244 1.00 29.98 334 ALA C O 1
ATOM 8237 N N . ARG C 1 335 ? -8.907 -5.769 42.181 1.00 31.52 335 ARG C N 1
ATOM 8238 C CA . ARG C 1 335 ? -8.993 -5.490 40.752 1.00 33.97 335 ARG C CA 1
ATOM 8239 C C . ARG C 1 335 ? -9.129 -6.775 39.946 1.00 34.29 335 ARG C C 1
ATOM 8240 O O . ARG C 1 335 ? -9.848 -6.809 38.940 1.00 32.07 335 ARG C O 1
ATOM 8248 N N . THR C 1 336 ? -8.445 -7.841 40.368 1.00 30.71 336 THR C N 1
ATOM 8249 C CA . THR C 1 336 ? -8.609 -9.125 39.698 1.00 33.86 336 THR C CA 1
ATOM 8250 C C . THR C 1 336 ? -10.025 -9.661 39.871 1.00 32.16 336 THR C C 1
ATOM 8251 O O . THR C 1 336 ? -10.599 -10.226 38.933 1.00 29.98 336 THR C O 1
ATOM 8255 N N . ALA C 1 337 ? -10.606 -9.488 41.062 1.00 29.63 337 ALA C N 1
ATOM 8256 C CA . ALA C 1 337 ? -11.941 -10.020 41.320 1.00 30.69 337 ALA C CA 1
ATOM 8257 C C . ALA C 1 337 ? -12.986 -9.374 40.418 1.00 30.55 337 ALA C C 1
ATOM 8258 O O . ALA C 1 337 ? -13.794 -10.068 39.790 1.00 28.08 337 ALA C O 1
ATOM 8260 N N . SER C 1 338 ? -12.988 -8.039 40.344 1.00 28.87 338 SER C N 1
ATOM 8261 C CA . SER C 1 338 ? -13.920 -7.353 39.454 1.00 30.74 338 SER C CA 1
ATOM 8262 C C . SER C 1 338 ? -13.687 -7.741 38.000 1.00 33.64 338 SER C C 1
ATOM 8263 O O . SER C 1 338 ? -14.642 -7.975 37.250 1.00 30.78 338 SER C O 1
ATOM 8266 N N . ASP C 1 339 ? -12.420 -7.806 37.586 1.00 32.19 339 ASP C N 1
ATOM 8267 C CA . ASP C 1 339 ? -12.098 -8.139 36.202 1.00 31.79 339 ASP C CA 1
ATOM 8268 C C . ASP C 1 339 ? -12.565 -9.546 35.847 1.00 31.84 339 ASP C C 1
ATOM 8269 O O . ASP C 1 339 ? -13.161 -9.767 34.786 1.00 27.96 339 ASP C O 1
ATOM 8274 N N . VAL C 1 340 ? -12.307 -10.513 36.731 1.00 29.17 340 VAL C N 1
ATOM 8275 C CA . VAL C 1 340 ? -12.673 -11.899 36.449 1.00 32.39 340 VAL C CA 1
ATOM 8276 C C . VAL C 1 340 ? -14.187 -12.062 36.408 1.00 29.64 340 VAL C C 1
ATOM 8277 O O . VAL C 1 340 ? -14.728 -12.738 35.523 1.00 27.06 340 VAL C O 1
ATOM 8281 N N . THR C 1 341 ? -14.895 -11.443 37.356 1.00 27.46 341 THR C N 1
ATOM 8282 C CA . THR C 1 341 ? -16.344 -11.610 37.425 1.00 29.12 341 THR C CA 1
ATOM 8283 C C . THR C 1 341 ? -17.036 -11.025 36.198 1.00 32.32 341 THR C C 1
ATOM 8284 O O . THR C 1 341 ? -17.985 -11.620 35.674 1.00 28.85 341 THR C O 1
ATOM 8288 N N . ARG C 1 342 ? -16.584 -9.858 35.733 1.00 30.51 342 ARG C N 1
ATOM 8289 C CA . ARG C 1 342 ? -17.183 -9.250 34.547 1.00 35.73 342 ARG C CA 1
ATOM 8290 C C . ARG C 1 342 ? -17.030 -10.154 33.329 1.00 38.97 342 ARG C C 1
ATOM 8291 O O . ARG C 1 342 ? -17.990 -10.379 32.582 1.00 39.09 342 ARG C O 1
ATOM 8299 N N . ARG C 1 343 ? -15.823 -10.679 33.113 1.00 29.55 343 ARG C N 1
ATOM 8300 C CA . ARG C 1 343 ? -15.572 -11.523 31.949 1.00 37.81 343 ARG C CA 1
ATOM 8301 C C . ARG C 1 343 ? -16.257 -12.879 32.077 1.00 33.73 343 ARG C C 1
ATOM 8302 O O . ARG C 1 343 ? -16.732 -13.435 31.079 1.00 34.54 343 ARG C O 1
ATOM 8310 N N . CYS C 1 344 ? -16.299 -13.438 33.289 1.00 31.43 344 CYS C N 1
ATOM 8311 C CA . CYS C 1 344 ? -16.978 -14.714 33.489 1.00 34.80 344 CYS C CA 1
ATOM 8312 C C . CYS C 1 344 ? -18.468 -14.605 33.185 1.00 34.22 344 CYS C C 1
ATOM 8313 O O . CYS C 1 344 ? -19.054 -15.512 32.582 1.00 34.45 344 CYS C O 1
ATOM 8316 N N . LEU C 1 345 ? -19.099 -13.505 33.605 1.00 32.83 345 LEU C N 1
ATOM 8317 C CA . LEU C 1 345 ? -20.500 -13.275 33.264 1.00 37.13 345 LEU C CA 1
ATOM 8318 C C . LEU C 1 345 ? -20.691 -13.240 31.753 1.00 32.15 345 LEU C C 1
ATOM 8319 O O . LEU C 1 345 ? -21.691 -13.750 31.233 1.00 30.90 345 LEU C O 1
ATOM 8324 N N . GLN C 1 346 ? -19.739 -12.637 31.036 1.00 29.91 346 GLN C N 1
ATOM 8325 C CA . GLN C 1 346 ? -19.797 -12.605 29.577 1.00 36.95 346 GLN C CA 1
ATOM 8326 C C . GLN C 1 346 ? -19.876 -14.012 28.997 1.00 31.49 346 GLN C C 1
ATOM 8327 O O . GLN C 1 346 ? -20.628 -14.259 28.047 1.00 29.97 346 GLN C O 1
ATOM 8333 N N . LEU C 1 347 ? -19.114 -14.952 29.562 1.00 29.33 347 LEU C N 1
ATOM 8334 C CA . LEU C 1 347 ? -19.099 -16.318 29.052 1.00 32.50 347 LEU C CA 1
ATOM 8335 C C . LEU C 1 347 ? -20.396 -17.060 29.339 1.00 33.97 347 LEU C C 1
ATOM 8336 O O . LEU C 1 347 ? -20.651 -18.099 28.720 1.00 37.06 347 LEU C O 1
ATOM 8341 N N . PHE C 1 348 ? -21.212 -16.560 30.267 1.00 34.75 348 PHE C N 1
ATOM 8342 C CA . PHE C 1 348 ? -22.532 -17.130 30.502 1.00 37.19 348 PHE C CA 1
ATOM 8343 C C . PHE C 1 348 ? -23.562 -16.645 29.492 1.00 35.80 348 PHE C C 1
ATOM 8344 O O . PHE C 1 348 ? -24.624 -17.264 29.363 1.00 30.13 348 PHE C O 1
ATOM 8352 N N . GLY C 1 349 ? -23.274 -15.560 28.777 1.00 30.76 349 GLY C N 1
ATOM 8353 C CA . GLY C 1 349 ? -24.265 -14.965 27.904 1.00 33.48 349 GLY C CA 1
ATOM 8354 C C . GLY C 1 349 ? -25.415 -14.372 28.700 1.00 31.16 349 GLY C C 1
ATOM 8355 O O . GLY C 1 349 ? -25.246 -13.875 29.817 1.00 33.00 349 GLY C O 1
ATOM 8356 N N . GLY C 1 350 ? -26.610 -14.429 28.110 1.00 32.70 350 GLY C N 1
ATOM 8357 C CA . GLY C 1 350 ? -27.775 -13.855 28.761 1.00 35.33 350 GLY C CA 1
ATOM 8358 C C . GLY C 1 350 ? -28.154 -14.552 30.052 1.00 29.24 350 GLY C C 1
ATOM 8359 O O . GLY C 1 350 ? -28.755 -13.937 30.937 1.00 28.00 350 GLY C O 1
ATOM 8360 N N . TYR C 1 351 ? -27.819 -15.837 30.178 1.00 31.35 351 TYR C N 1
ATOM 8361 C CA . TYR C 1 351 ? -28.162 -16.579 31.386 1.00 31.74 351 TYR C CA 1
ATOM 8362 C C . TYR C 1 351 ? -27.398 -16.073 32.603 1.00 31.48 351 TYR C C 1
ATOM 8363 O O . TYR C 1 351 ? -27.865 -16.233 33.736 1.00 31.19 351 TYR C O 1
ATOM 8372 N N . GLY C 1 352 ? -26.234 -15.461 32.395 1.00 30.63 352 GLY C N 1
ATOM 8373 C CA . GLY C 1 352 ? -25.462 -14.940 33.508 1.00 37.11 352 GLY C CA 1
ATOM 8374 C C . GLY C 1 352 ? -25.971 -13.642 34.084 1.00 34.80 352 GLY C C 1
ATOM 8375 O O . GLY C 1 352 ? -25.513 -13.227 35.153 1.00 33.93 352 GLY C O 1
ATOM 8376 N N . TYR C 1 353 ? -26.909 -12.998 33.400 1.00 31.30 353 TYR C N 1
ATOM 8377 C CA . TYR C 1 353 ? -27.500 -11.747 33.845 1.00 31.08 353 TYR C CA 1
ATOM 8378 C C . TYR C 1 353 ? -28.717 -11.963 34.734 1.00 32.16 353 TYR C C 1
ATOM 8379 O O . TYR C 1 353 ? -29.331 -10.985 35.174 1.00 34.71 353 TYR C O 1
ATOM 8388 N N . THR C 1 354 ? -29.075 -13.214 35.008 1.00 31.72 354 THR C N 1
ATOM 8389 C CA . THR C 1 354 ? -30.235 -13.565 35.812 1.00 40.23 354 THR C CA 1
ATOM 8390 C C . THR C 1 354 ? -29.791 -14.210 37.119 1.00 37.37 354 THR C C 1
ATOM 8391 O O . THR C 1 354 ? -28.642 -14.631 37.277 1.00 40.39 354 THR C O 1
ATOM 8395 N N . ARG C 1 355 ? -30.728 -14.290 38.063 1.00 36.85 355 ARG C N 1
ATOM 8396 C CA . ARG C 1 355 ? -30.452 -14.885 39.364 1.00 39.54 355 ARG C CA 1
ATOM 8397 C C . ARG C 1 355 ? -30.418 -16.407 39.338 1.00 40.77 355 ARG C C 1
ATOM 8398 O O . ARG C 1 355 ? -30.193 -17.017 40.389 1.00 47.14 355 ARG C O 1
ATOM 8406 N N . ASP C 1 356 ? -30.656 -17.034 38.183 1.00 44.94 356 ASP C N 1
ATOM 8407 C CA . ASP C 1 356 ? -30.520 -18.485 38.096 1.00 40.45 356 ASP C CA 1
ATOM 8408 C C . ASP C 1 356 ? -29.106 -18.928 38.453 1.00 41.98 356 ASP C C 1
ATOM 8409 O O . ASP C 1 356 ? -28.917 -19.954 39.117 1.00 42.73 356 ASP C O 1
ATOM 8414 N N . TYR C 1 357 ? -28.104 -18.171 38.024 1.00 38.44 357 TYR C N 1
ATOM 8415 C CA . TYR C 1 357 ? -26.712 -18.473 38.307 1.00 39.01 357 TYR C CA 1
ATOM 8416 C C . TYR C 1 357 ? -26.123 -17.476 39.299 1.00 39.40 357 TYR C C 1
ATOM 8417 O O . TYR C 1 357 ? -26.628 -16.359 39.450 1.00 33.08 357 TYR C O 1
ATOM 8426 N N . PRO C 1 358 ? -25.057 -17.856 40.013 1.00 34.26 358 PRO C N 1
ATOM 8427 C CA . PRO C 1 358 ? -24.456 -16.934 40.989 1.00 34.97 358 PRO C CA 1
ATOM 8428 C C . PRO C 1 358 ? -23.510 -15.890 40.408 1.00 31.95 358 PRO C C 1
ATOM 8429 O O . PRO C 1 358 ? -23.070 -15.012 41.163 1.00 36.90 358 PRO C O 1
ATOM 8433 N N . ILE C 1 359 ? -23.169 -15.953 39.116 1.00 34.88 359 ILE C N 1
ATOM 8434 C CA . ILE C 1 359 ? -22.120 -15.078 38.585 1.00 32.77 359 ILE C CA 1
ATOM 8435 C C . ILE C 1 359 ? -22.483 -13.602 38.728 1.00 33.53 359 ILE C C 1
ATOM 8436 O O . ILE C 1 359 ? -21.602 -12.759 38.940 1.00 41.87 359 ILE C O 1
ATOM 8441 N N . GLU C 1 360 ? -23.771 -13.260 38.631 1.00 35.42 360 GLU C N 1
ATOM 8442 C CA . GLU C 1 360 ? -24.175 -11.861 38.773 1.00 37.71 360 GLU C CA 1
ATOM 8443 C C . GLU C 1 360 ? -23.937 -11.362 40.196 1.00 30.91 360 GLU C C 1
ATOM 8444 O O . GLU C 1 360 ? -23.460 -10.238 40.392 1.00 30.30 360 GLU C O 1
ATOM 8450 N N . ARG C 1 361 ? -24.268 -12.179 41.200 1.00 27.70 361 ARG C N 1
ATOM 8451 C CA . ARG C 1 361 ? -23.994 -11.809 42.587 1.00 28.89 361 ARG C CA 1
ATOM 8452 C C . ARG C 1 361 ? -22.501 -11.612 42.815 1.00 32.55 361 ARG C C 1
ATOM 8453 O O . ARG C 1 361 ? -22.085 -10.643 43.462 1.00 29.07 361 ARG C O 1
ATOM 8461 N N . MET C 1 362 ? -21.681 -12.527 42.295 1.00 32.36 362 MET C N 1
ATOM 8462 C CA . MET C 1 362 ? -20.237 -12.445 42.487 1.00 30.04 362 MET C CA 1
ATOM 8463 C C . MET C 1 362 ? -19.662 -11.161 41.902 1.00 30.20 362 MET C C 1
ATOM 8464 O O . MET C 1 362 ? -18.712 -10.599 42.458 1.00 25.99 362 MET C O 1
ATOM 8469 N N . MET C 1 363 ? -20.220 -10.679 40.789 1.00 22.31 363 MET C N 1
ATOM 8470 C CA . MET C 1 363 ? -19.755 -9.415 40.228 1.00 23.94 363 MET C CA 1
ATOM 8471 C C . MET C 1 363 ? -20.127 -8.248 41.132 1.00 29.62 363 MET C C 1
ATOM 8472 O O . MET C 1 363 ? -19.303 -7.359 41.379 1.00 26.39 363 MET C O 1
ATOM 8477 N N . ARG C 1 364 ? -21.367 -8.227 41.626 1.00 30.10 364 ARG C N 1
ATOM 8478 C CA . ARG C 1 364 ? -21.760 -7.211 42.595 1.00 29.75 364 ARG C CA 1
ATOM 8479 C C . ARG C 1 364 ? -20.914 -7.303 43.861 1.00 28.03 364 ARG C C 1
ATOM 8480 O O . ARG C 1 364 ? -20.510 -6.278 44.423 1.00 26.70 364 ARG C O 1
ATOM 8488 N N . ASP C 1 365 ? -20.638 -8.525 44.327 1.00 30.85 365 ASP C N 1
ATOM 8489 C CA . ASP C 1 365 ? -19.832 -8.693 45.533 1.00 29.30 365 ASP C CA 1
ATOM 8490 C C . ASP C 1 365 ? -18.393 -8.240 45.317 1.00 30.93 365 ASP C C 1
ATOM 8491 O O . ASP C 1 365 ? -17.771 -7.684 46.229 1.00 31.45 365 ASP C O 1
ATOM 8496 N N . ALA C 1 366 ? -17.838 -8.484 44.128 1.00 28.36 366 ALA C N 1
ATOM 8497 C CA . ALA C 1 366 ? -16.433 -8.162 43.893 1.00 30.55 366 ALA C CA 1
ATOM 8498 C C . ALA C 1 366 ? -16.172 -6.665 44.012 1.00 33.60 366 ALA C C 1
ATOM 8499 O O . ALA C 1 366 ? -15.099 -6.250 44.469 1.00 27.30 366 ALA C O 1
ATOM 8501 N N . LYS C 1 367 ? -17.136 -5.841 43.591 1.00 28.16 367 LYS C N 1
ATOM 8502 C CA . LYS C 1 367 ? -16.940 -4.393 43.574 1.00 28.93 367 LYS C CA 1
ATOM 8503 C C . LYS C 1 367 ? -16.533 -3.848 44.942 1.00 32.97 367 LYS C C 1
ATOM 8504 O O . LYS C 1 367 ? -15.714 -2.925 45.028 1.00 31.91 367 LYS C O 1
ATOM 8510 N N . ILE C 1 368 ? -17.090 -4.404 46.023 1.00 26.35 368 ILE C N 1
ATOM 8511 C CA . ILE C 1 368 ? -16.828 -3.844 47.347 1.00 31.93 368 ILE C CA 1
ATOM 8512 C C . ILE C 1 368 ? -15.371 -4.035 47.753 1.00 30.82 368 ILE C C 1
ATOM 8513 O O . ILE C 1 368 ? -14.811 -3.203 48.478 1.00 29.44 368 ILE C O 1
ATOM 8518 N N . THR C 1 369 ? -14.727 -5.111 47.296 1.00 30.87 369 THR C N 1
ATOM 8519 C CA . THR C 1 369 ? -13.367 -5.393 47.742 1.00 27.40 369 THR C CA 1
ATOM 8520 C C . THR C 1 369 ? -12.370 -4.331 47.291 1.00 29.09 369 THR C C 1
ATOM 8521 O O . THR C 1 369 ? -11.269 -4.259 47.850 1.00 33.45 369 THR C O 1
ATOM 8525 N N . GLU C 1 370 ? -12.728 -3.506 46.301 1.00 26.24 370 GLU C N 1
ATOM 8526 C CA . GLU C 1 370 ? -11.891 -2.389 45.878 1.00 30.28 370 GLU C CA 1
ATOM 8527 C C . GLU C 1 370 ? -12.116 -1.142 46.716 1.00 29.06 370 GLU C C 1
ATOM 8528 O O . GLU C 1 370 ? -11.367 -0.171 46.566 1.00 32.75 370 GLU C O 1
ATOM 8534 N N . ILE C 1 371 ? -13.108 -1.154 47.604 1.00 33.23 371 ILE C N 1
ATOM 8535 C CA . ILE C 1 371 ? -13.553 0.040 48.308 1.00 32.75 371 ILE C CA 1
ATOM 8536 C C . ILE C 1 371 ? -13.383 -0.099 49.814 1.00 32.04 371 ILE C C 1
ATOM 8537 O O . ILE C 1 371 ? -12.785 0.763 50.463 1.00 34.68 371 ILE C O 1
ATOM 8542 N N . TYR C 1 372 ? -13.913 -1.160 50.394 1.00 30.31 372 TYR C N 1
ATOM 8543 C CA . TYR C 1 372 ? -13.986 -1.066 51.842 1.00 31.04 372 TYR C CA 1
ATOM 8544 C C . TYR C 1 372 ? -12.723 -1.591 52.525 1.00 34.82 372 TYR C C 1
ATOM 8545 O O . TYR C 1 372 ? -11.927 -2.341 51.951 1.00 35.46 372 TYR C O 1
ATOM 8554 N N . GLU C 1 373 ? -12.550 -1.138 53.772 1.00 40.37 373 GLU C N 1
ATOM 8555 C CA . GLU C 1 373 ? -11.305 -1.255 54.538 1.00 36.49 373 GLU C CA 1
ATOM 8556 C C . GLU C 1 373 ? -10.147 -0.568 53.820 1.00 41.81 373 GLU C C 1
ATOM 8557 O O . GLU C 1 373 ? -9.024 -1.070 53.803 1.00 40.14 373 GLU C O 1
ATOM 8563 N N . GLY C 1 374 ? -10.426 0.586 53.210 1.00 32.82 374 GLY C N 1
ATOM 8564 C CA . GLY C 1 374 ? -9.406 1.300 52.466 1.00 35.40 374 GLY C CA 1
ATOM 8565 C C . GLY C 1 374 ? -9.459 1.022 50.979 1.00 32.85 374 GLY C C 1
ATOM 8566 O O . GLY C 1 374 ? -9.257 -0.116 50.545 1.00 35.93 374 GLY C O 1
ATOM 8567 N N . THR C 1 375 ? -9.761 2.051 50.191 1.00 35.30 375 THR C N 1
ATOM 8568 C CA . THR C 1 375 ? -9.910 1.885 48.754 1.00 36.60 375 THR C CA 1
ATOM 8569 C C . THR C 1 375 ? -8.570 1.530 48.109 1.00 35.96 375 THR C C 1
ATOM 8570 O O . THR C 1 375 ? -7.508 1.578 48.736 1.00 34.29 375 THR C O 1
ATOM 8574 N N . SER C 1 376 ? -8.638 1.173 46.824 1.00 31.95 376 SER C N 1
ATOM 8575 C CA . SER C 1 376 ? -7.428 0.881 46.060 1.00 32.84 376 SER C CA 1
ATOM 8576 C C . SER C 1 376 ? -6.493 2.082 46.036 1.00 35.28 376 SER C C 1
ATOM 8577 O O . SER C 1 376 ? -5.266 1.929 46.076 1.00 27.06 376 SER C O 1
ATOM 8580 N N . GLU C 1 377 ? -7.060 3.287 45.962 1.00 30.74 377 GLU C N 1
ATOM 8581 C CA . GLU C 1 377 ? -6.248 4.497 45.940 1.00 29.41 377 GLU C CA 1
ATOM 8582 C C . GLU C 1 377 ? -5.453 4.643 47.232 1.00 40.82 377 GLU C C 1
ATOM 8583 O O . GLU C 1 377 ? -4.280 5.034 47.208 1.00 30.66 377 GLU C O 1
ATOM 8589 N N . VAL C 1 378 ? -6.076 4.336 48.372 1.00 40.31 378 VAL C N 1
ATOM 8590 C CA . VAL C 1 378 ? -5.353 4.357 49.640 1.00 32.00 378 VAL C CA 1
ATOM 8591 C C . VAL C 1 378 ? -4.267 3.288 49.651 1.00 33.31 378 VAL C C 1
ATOM 8592 O O . VAL C 1 378 ? -3.173 3.499 50.190 1.00 34.62 378 VAL C O 1
ATOM 8596 N N . GLN C 1 379 ? -4.544 2.126 49.051 1.00 28.65 379 GLN C N 1
ATOM 8597 C CA . GLN C 1 379 ? -3.533 1.076 48.978 1.00 29.42 379 GLN C CA 1
ATOM 8598 C C . GLN C 1 379 ? -2.327 1.533 48.165 1.00 33.29 379 GLN C C 1
ATOM 8599 O O . GLN C 1 379 ? -1.181 1.225 48.514 1.00 31.35 379 GLN C O 1
ATOM 8605 N N . MET C 1 380 ? -2.565 2.270 47.077 1.00 30.68 380 MET C N 1
ATOM 8606 C CA . MET C 1 380 ? -1.456 2.791 46.284 1.00 30.64 380 MET C CA 1
ATOM 8607 C C . MET C 1 380 ? -0.684 3.867 47.038 1.00 34.45 380 MET C C 1
ATOM 8608 O O . MET C 1 380 ? 0.533 3.993 46.859 1.00 33.38 380 MET C O 1
ATOM 8613 N N . MET C 1 381 ? -1.369 4.653 47.874 1.00 27.75 381 MET C N 1
ATOM 8614 C CA . MET C 1 381 ? -0.671 5.602 48.736 1.00 32.31 381 MET C CA 1
ATOM 8615 C C . MET C 1 381 ? 0.278 4.883 49.687 1.00 31.98 381 MET C C 1
ATOM 8616 O O . MET C 1 381 ? 1.371 5.382 49.981 1.00 31.91 381 MET C O 1
ATOM 8621 N N . VAL C 1 382 ? -0.124 3.710 50.177 1.00 29.24 382 VAL C N 1
ATOM 8622 C CA . VAL C 1 382 ? 0.725 2.940 51.082 1.00 33.19 382 VAL C CA 1
ATOM 8623 C C . VAL C 1 382 ? 1.944 2.400 50.343 1.00 30.33 382 VAL C C 1
ATOM 8624 O O . VAL C 1 382 ? 3.081 2.531 50.810 1.00 33.35 382 VAL C O 1
ATOM 8628 N N . ILE C 1 383 ? 1.722 1.779 49.182 1.00 31.05 383 ILE C N 1
ATOM 8629 C CA . ILE C 1 383 ? 2.817 1.152 48.444 1.00 35.89 383 ILE C CA 1
ATOM 8630 C C . ILE C 1 383 ? 3.815 2.203 47.974 1.00 38.21 383 ILE C C 1
ATOM 8631 O O . ILE C 1 383 ? 5.030 2.055 48.154 1.00 37.14 383 ILE C O 1
ATOM 8636 N N . SER C 1 384 ? 3.318 3.278 47.357 1.00 31.48 384 SER C N 1
ATOM 8637 C CA . SER C 1 384 ? 4.213 4.317 46.856 1.00 33.46 384 SER C CA 1
ATOM 8638 C C . SER C 1 384 ? 4.951 5.016 47.990 1.00 40.11 384 SER C C 1
ATOM 8639 O O . SER C 1 384 ? 6.110 5.412 47.821 1.00 43.77 384 SER C O 1
ATOM 8642 N N . GLY C 1 385 ? 4.297 5.189 49.141 1.00 30.14 385 GLY C N 1
ATOM 8643 C CA . GLY C 1 385 ? 4.971 5.789 50.282 1.00 33.60 385 GLY C CA 1
ATOM 8644 C C . GLY C 1 385 ? 6.223 5.032 50.682 1.00 41.97 385 GLY C C 1
ATOM 8645 O O . GLY C 1 385 ? 7.290 5.622 50.870 1.00 37.44 385 GLY C O 1
ATOM 8646 N N . ALA C 1 386 ? 6.108 3.709 50.817 1.00 41.72 386 ALA C N 1
ATOM 8647 C CA . ALA C 1 386 ? 7.281 2.886 51.096 1.00 38.68 386 ALA C CA 1
ATOM 8648 C C . ALA C 1 386 ? 8.265 2.922 49.935 1.00 38.00 386 ALA C C 1
ATOM 8649 O O . ALA C 1 386 ? 9.484 2.953 50.143 1.00 48.15 386 ALA C O 1
ATOM 8651 N N . LEU C 1 387 ? 7.753 2.915 48.704 1.00 42.99 387 LEU C N 1
ATOM 8652 C CA . LEU C 1 387 ? 8.619 2.825 47.533 1.00 44.25 387 LEU C CA 1
ATOM 8653 C C . LEU C 1 387 ? 9.404 4.115 47.328 1.00 45.04 387 LEU C C 1
ATOM 8654 O O . LEU C 1 387 ? 10.617 4.084 47.093 1.00 41.12 387 LEU C O 1
ATOM 8659 N N . LEU C 1 388 ? 8.730 5.260 47.404 1.00 49.92 388 LEU C N 1
ATOM 8660 C CA . LEU C 1 388 ? 9.390 6.540 47.183 1.00 50.61 388 LEU C CA 1
ATOM 8661 C C . LEU C 1 388 ? 10.145 7.053 48.402 1.00 59.25 388 LEU C C 1
ATOM 8662 O O . LEU C 1 388 ? 10.787 8.105 48.309 1.00 61.24 388 LEU C O 1
ATOM 8667 N N . LYS C 1 389 ? 10.090 6.355 49.531 1.00 61.30 389 LYS C N 1
ATOM 8668 C CA . LYS C 1 389 ? 10.893 6.741 50.686 1.00 65.76 389 LYS C CA 1
ATOM 8669 C C . LYS C 1 389 ? 12.276 6.103 50.598 1.00 74.58 389 LYS C C 1
ATOM 8670 O O . LYS C 1 389 ? 13.258 6.760 50.251 1.00 74.20 389 LYS C O 1
ATOM 8677 N N . SER D 1 6 ? -23.605 19.424 13.215 1.00 61.36 6 SER D N 1
ATOM 8678 C CA . SER D 1 6 ? -24.734 19.632 14.113 1.00 58.29 6 SER D CA 1
ATOM 8679 C C . SER D 1 6 ? -25.659 20.735 13.587 1.00 72.00 6 SER D C 1
ATOM 8680 O O . SER D 1 6 ? -25.259 21.566 12.772 1.00 81.24 6 SER D O 1
ATOM 8683 N N . LYS D 1 7 ? -26.884 20.747 14.099 1.00 71.94 7 LYS D N 1
ATOM 8684 C CA . LYS D 1 7 ? -28.064 21.137 13.333 1.00 72.49 7 LYS D CA 1
ATOM 8685 C C . LYS D 1 7 ? -29.138 21.581 14.329 1.00 74.95 7 LYS D C 1
ATOM 8686 O O . LYS D 1 7 ? -28.857 21.809 15.509 1.00 72.25 7 LYS D O 1
ATOM 8692 N N . GLN D 1 8 ? -30.365 21.747 13.844 1.00 74.33 8 GLN D N 1
ATOM 8693 C CA . GLN D 1 8 ? -31.522 21.776 14.722 1.00 74.03 8 GLN D CA 1
ATOM 8694 C C . GLN D 1 8 ? -31.766 20.403 15.341 1.00 73.16 8 GLN D C 1
ATOM 8695 O O . GLN D 1 8 ? -32.620 20.261 16.225 1.00 71.67 8 GLN D O 1
ATOM 8701 N N . GLN D 1 9 ? -30.986 19.398 14.923 1.00 69.07 9 GLN D N 1
ATOM 8702 C CA . GLN D 1 9 ? -30.831 18.184 15.714 1.00 67.57 9 GLN D CA 1
ATOM 8703 C C . GLN D 1 9 ? -30.275 18.480 17.098 1.00 70.79 9 GLN D C 1
ATOM 8704 O O . GLN D 1 9 ? -30.364 17.628 17.987 1.00 68.15 9 GLN D O 1
ATOM 8710 N N . GLN D 1 10 ? -29.683 19.659 17.299 1.00 69.74 10 GLN D N 1
ATOM 8711 C CA . GLN D 1 10 ? -29.308 20.079 18.638 1.00 66.54 10 GLN D CA 1
ATOM 8712 C C . GLN D 1 10 ? -30.511 20.555 19.435 1.00 68.35 10 GLN D C 1
ATOM 8713 O O . GLN D 1 10 ? -30.458 20.562 20.669 1.00 66.52 10 GLN D O 1
ATOM 8719 N N . MET D 1 11 ? -31.593 20.943 18.756 1.00 74.41 11 MET D N 1
ATOM 8720 C CA . MET D 1 11 ? -32.826 21.263 19.459 1.00 71.06 11 MET D CA 1
ATOM 8721 C C . MET D 1 11 ? -33.508 19.993 19.938 1.00 67.67 11 MET D C 1
ATOM 8722 O O . MET D 1 11 ? -33.818 19.886 21.112 1.00 69.95 11 MET D O 1
ATOM 8727 N N . VAL D 1 12 ? -33.609 18.961 19.098 1.00 66.07 12 VAL D N 1
ATOM 8728 C CA . VAL D 1 12 ? -34.278 17.753 19.563 1.00 64.75 12 VAL D CA 1
ATOM 8729 C C . VAL D 1 12 ? -33.424 17.026 20.602 1.00 60.91 12 VAL D C 1
ATOM 8730 O O . VAL D 1 12 ? -33.965 16.354 21.492 1.00 59.32 12 VAL D O 1
ATOM 8734 N N . GLN D 1 13 ? -32.091 17.132 20.508 1.00 58.86 13 GLN D N 1
ATOM 8735 C CA . GLN D 1 13 ? -31.222 16.544 21.525 1.00 55.83 13 GLN D CA 1
ATOM 8736 C C . GLN D 1 13 ? -31.539 17.083 22.907 1.00 61.65 13 GLN D C 1
ATOM 8737 O O . GLN D 1 13 ? -31.491 16.344 23.902 1.00 53.81 13 GLN D O 1
ATOM 8743 N N . LYS D 1 14 ? -31.879 18.365 22.992 1.00 64.91 14 LYS D N 1
ATOM 8744 C CA . LYS D 1 14 ? -32.230 18.951 24.281 1.00 57.80 14 LYS D CA 1
ATOM 8745 C C . LYS D 1 14 ? -33.498 18.320 24.836 1.00 60.11 14 LYS D C 1
ATOM 8746 O O . LYS D 1 14 ? -33.579 18.062 26.040 1.00 68.59 14 LYS D O 1
ATOM 8752 N N . MET D 1 15 ? -34.540 18.190 23.987 1.00 59.89 15 MET D N 1
ATOM 8753 C CA . MET D 1 15 ? -35.833 17.612 24.373 1.00 60.67 15 MET D CA 1
ATOM 8754 C C . MET D 1 15 ? -35.585 16.329 25.207 1.00 53.45 15 MET D C 1
ATOM 8755 O O . MET D 1 15 ? -35.980 16.223 26.370 1.00 61.33 15 MET D O 1
ATOM 8760 N N . TYR D 1 16 ? -34.833 15.394 24.645 1.00 47.75 16 TYR D N 1
ATOM 8761 C CA . TYR D 1 16 ? -34.528 14.130 25.295 1.00 55.83 16 TYR D CA 1
ATOM 8762 C C . TYR D 1 16 ? -33.767 14.334 26.598 1.00 50.72 16 TYR D C 1
ATOM 8763 O O . TYR D 1 16 ? -33.925 13.560 27.556 1.00 51.76 16 TYR D O 1
ATOM 8772 N N . ARG D 1 17 ? -32.921 15.368 26.659 1.00 43.52 17 ARG D N 1
ATOM 8773 C CA . ARG D 1 17 ? -32.218 15.673 27.916 1.00 52.09 17 ARG D CA 1
ATOM 8774 C C . ARG D 1 17 ? -33.148 16.240 28.989 1.00 47.96 17 ARG D C 1
ATOM 8775 O O . ARG D 1 17 ? -33.107 15.800 30.144 1.00 43.84 17 ARG D O 1
ATOM 8783 N N . GLU D 1 18 ? -33.978 17.226 28.633 1.00 43.44 18 GLU D N 1
ATOM 8784 C CA . GLU D 1 18 ? -34.948 17.731 29.600 1.00 49.21 18 GLU D CA 1
ATOM 8785 C C . GLU D 1 18 ? -35.938 16.652 30.004 1.00 50.83 18 GLU D C 1
ATOM 8786 O O . GLU D 1 18 ? -36.203 16.447 31.197 1.00 53.10 18 GLU D O 1
ATOM 8792 N N . PHE D 1 19 ? -36.514 15.971 29.016 1.00 44.76 19 PHE D N 1
ATOM 8793 C CA . PHE D 1 19 ? -37.468 14.908 29.301 1.00 46.08 19 PHE D CA 1
ATOM 8794 C C . PHE D 1 19 ? -36.853 13.839 30.194 1.00 46.08 19 PHE D C 1
ATOM 8795 O O . PHE D 1 19 ? -37.482 13.383 31.156 1.00 48.25 19 PHE D O 1
ATOM 8803 N N . ALA D 1 20 ? -35.622 13.417 29.887 1.00 40.25 20 ALA D N 1
ATOM 8804 C CA . ALA D 1 20 ? -34.941 12.448 30.742 1.00 44.90 20 ALA D CA 1
ATOM 8805 C C . ALA D 1 20 ? -34.743 13.000 32.147 1.00 40.70 20 ALA D C 1
ATOM 8806 O O . ALA D 1 20 ? -34.951 12.289 33.135 1.00 41.89 20 ALA D O 1
ATOM 8808 N N . GLU D 1 21 ? -34.344 14.270 32.258 1.00 41.79 21 GLU D N 1
ATOM 8809 C CA . GLU D 1 21 ? -34.029 14.828 33.569 1.00 47.79 21 GLU D CA 1
ATOM 8810 C C . GLU D 1 21 ? -35.283 15.129 34.382 1.00 50.53 21 GLU D C 1
ATOM 8811 O O . GLU D 1 21 ? -35.279 14.963 35.608 1.00 48.45 21 GLU D O 1
ATOM 8817 N N . ASN D 1 22 ? -36.362 15.551 33.724 1.00 44.49 22 ASN D N 1
ATOM 8818 C CA . ASN D 1 22 ? -37.573 15.956 34.429 1.00 53.85 22 ASN D CA 1
ATOM 8819 C C . ASN D 1 22 ? -38.555 14.806 34.625 1.00 52.47 22 ASN D C 1
ATOM 8820 O O . ASN D 1 22 ? -39.068 14.617 35.731 1.00 50.58 22 ASN D O 1
ATOM 8825 N N . GLU D 1 23 ? -38.824 14.029 33.576 1.00 43.37 23 GLU D N 1
ATOM 8826 C CA . GLU D 1 23 ? -39.867 13.012 33.611 1.00 43.41 23 GLU D CA 1
ATOM 8827 C C . GLU D 1 23 ? -39.348 11.616 33.923 1.00 42.80 23 GLU D C 1
ATOM 8828 O O . GLU D 1 23 ? -40.047 10.847 34.587 1.00 44.51 23 GLU D O 1
ATOM 8834 N N . VAL D 1 24 ? -38.124 11.287 33.519 1.00 42.66 24 VAL D N 1
ATOM 8835 C CA . VAL D 1 24 ? -37.602 9.932 33.651 1.00 42.60 24 VAL D CA 1
ATOM 8836 C C . VAL D 1 24 ? -36.660 9.786 34.842 1.00 38.10 24 VAL D C 1
ATOM 8837 O O . VAL D 1 24 ? -36.721 8.787 35.561 1.00 39.35 24 VAL D O 1
ATOM 8841 N N . LYS D 1 25 ? -35.766 10.758 35.047 1.00 38.72 25 LYS D N 1
ATOM 8842 C CA . LYS D 1 25 ? -34.764 10.640 36.108 1.00 42.37 25 LYS D CA 1
ATOM 8843 C C . LYS D 1 25 ? -35.377 10.489 37.494 1.00 45.11 25 LYS D C 1
ATOM 8844 O O . LYS D 1 25 ? -34.901 9.631 38.260 1.00 47.01 25 LYS D O 1
ATOM 8850 N N . PRO D 1 26 ? -36.399 11.258 37.891 1.00 46.68 26 PRO D N 1
ATOM 8851 C CA . PRO D 1 26 ? -36.980 11.060 39.230 1.00 41.31 26 PRO D CA 1
ATOM 8852 C C . PRO D 1 26 ? -37.618 9.692 39.442 1.00 39.43 26 PRO D C 1
ATOM 8853 O O . PRO D 1 26 ? -37.976 9.374 40.582 1.00 50.02 26 PRO D O 1
ATOM 8857 N N . LEU D 1 27 ? -37.771 8.881 38.395 1.00 42.91 27 LEU D N 1
ATOM 8858 C CA . LEU D 1 27 ? -38.391 7.567 38.511 1.00 41.56 27 LEU D CA 1
ATOM 8859 C C . LEU D 1 27 ? -37.397 6.415 38.454 1.00 43.18 27 LEU D C 1
ATOM 8860 O O . LEU D 1 27 ? -37.781 5.277 38.745 1.00 36.67 27 LEU D O 1
ATOM 8865 N N . ALA D 1 28 ? -36.139 6.679 38.087 1.00 37.70 28 ALA D N 1
ATOM 8866 C CA . ALA D 1 28 ? -35.204 5.598 37.790 1.00 38.92 28 ALA D CA 1
ATOM 8867 C C . ALA D 1 28 ? -34.974 4.690 38.994 1.00 40.94 28 ALA D C 1
ATOM 8868 O O . ALA D 1 28 ? -34.900 3.464 38.847 1.00 30.45 28 ALA D O 1
ATOM 8870 N N . LYS D 1 29 ? -34.850 5.268 40.192 1.00 36.20 29 LYS D N 1
ATOM 8871 C CA . LYS D 1 29 ? -34.606 4.441 41.370 1.00 35.34 29 LYS D CA 1
ATOM 8872 C C . LYS D 1 29 ? -35.790 3.527 41.663 1.00 38.42 29 LYS D C 1
ATOM 8873 O O . LYS D 1 29 ? -35.605 2.353 42.005 1.00 38.81 29 LYS D O 1
ATOM 8879 N N . LYS D 1 30 ? -37.014 4.041 41.527 1.00 40.46 30 LYS D N 1
ATOM 8880 C CA . LYS D 1 30 ? -38.189 3.206 41.754 1.00 42.77 30 LYS D CA 1
ATOM 8881 C C . LYS D 1 30 ? -38.331 2.152 40.663 1.00 44.62 30 LYS D C 1
ATOM 8882 O O . LYS D 1 30 ? -38.776 1.029 40.929 1.00 40.42 30 LYS D O 1
ATOM 8888 N N . VAL D 1 31 ? -37.962 2.500 39.428 1.00 41.56 31 VAL D N 1
ATOM 8889 C CA . VAL D 1 31 ? -37.993 1.533 38.334 1.00 40.83 31 VAL D CA 1
ATOM 8890 C C . VAL D 1 31 ? -37.059 0.364 38.627 1.00 42.21 31 VAL D C 1
ATOM 8891 O O . VAL D 1 31 ? -37.430 -0.806 38.472 1.00 39.63 31 VAL D O 1
ATOM 8895 N N . ASP D 1 32 ? -35.832 0.663 39.058 1.00 39.79 32 ASP D N 1
ATOM 8896 C CA . ASP D 1 32 ? -34.853 -0.393 39.301 1.00 40.47 32 ASP D CA 1
ATOM 8897 C C . ASP D 1 32 ? -35.178 -1.185 40.563 1.00 41.27 32 ASP D C 1
ATOM 8898 O O . ASP D 1 32 ? -35.187 -2.422 40.545 1.00 45.81 32 ASP D O 1
ATOM 8903 N N . ALA D 1 33 ? -35.440 -0.489 41.672 1.00 41.34 33 ALA D N 1
ATOM 8904 C CA . ALA D 1 33 ? -35.614 -1.172 42.951 1.00 47.03 33 ALA D CA 1
ATOM 8905 C C . ALA D 1 33 ? -36.846 -2.068 42.952 1.00 47.22 33 ALA D C 1
ATOM 8906 O O . ALA D 1 33 ? -36.841 -3.140 43.567 1.00 46.20 33 ALA D O 1
ATOM 8908 N N . GLU D 1 34 ? -37.909 -1.650 42.267 1.00 49.58 34 GLU D N 1
ATOM 8909 C CA . GLU D 1 34 ? -39.188 -2.341 42.313 1.00 46.80 34 GLU D CA 1
ATOM 8910 C C . GLU D 1 34 ? -39.439 -3.223 41.098 1.00 48.43 34 GLU D C 1
ATOM 8911 O O . GLU D 1 34 ? -40.522 -3.806 40.989 1.00 48.62 34 GLU D O 1
ATOM 8917 N N . GLU D 1 35 ? -38.459 -3.355 40.200 1.00 47.37 35 GLU D N 1
ATOM 8918 C CA . GLU D 1 35 ? -38.632 -4.081 38.941 1.00 44.59 35 GLU D CA 1
ATOM 8919 C C . GLU D 1 35 ? -39.902 -3.620 38.230 1.00 45.44 35 GLU D C 1
ATOM 8920 O O . GLU D 1 35 ? -40.731 -4.419 37.791 1.00 52.30 35 GLU D O 1
ATOM 8926 N N . TYR D 1 36 ? -40.042 -2.303 38.118 1.00 47.34 36 TYR D N 1
ATOM 8927 C CA . TYR D 1 36 ? -41.301 -1.658 37.766 1.00 45.38 36 TYR D CA 1
ATOM 8928 C C . TYR D 1 36 ? -41.214 -1.091 36.355 1.00 44.15 36 TYR D C 1
ATOM 8929 O O . TYR D 1 36 ? -40.427 -0.174 36.096 1.00 42.11 36 TYR D O 1
ATOM 8938 N N . PHE D 1 37 ? -42.022 -1.637 35.457 1.00 45.47 37 PHE D N 1
ATOM 8939 C CA . PHE D 1 37 ? -42.089 -1.157 34.081 1.00 42.69 37 PHE D CA 1
ATOM 8940 C C . PHE D 1 37 ? -42.678 0.248 34.057 1.00 41.62 37 PHE D C 1
ATOM 8941 O O . PHE D 1 37 ? -43.826 0.434 34.481 1.00 41.89 37 PHE D O 1
ATOM 8949 N N . PRO D 1 38 ? -41.947 1.257 33.575 1.00 48.30 38 PRO D N 1
ATOM 8950 C CA . PRO D 1 38 ? -42.450 2.635 33.659 1.00 47.68 38 PRO D CA 1
ATOM 8951 C C . PRO D 1 38 ? -43.583 2.902 32.681 1.00 49.19 38 PRO D C 1
ATOM 8952 O O . PRO D 1 38 ? -43.392 3.566 31.657 1.00 43.48 38 PRO D O 1
ATOM 8956 N N . LYS D 1 39 ? -44.773 2.385 32.996 1.00 50.67 39 LYS D N 1
ATOM 8957 C CA . LYS D 1 39 ? -45.924 2.565 32.119 1.00 54.02 39 LYS D CA 1
ATOM 8958 C C . LYS D 1 39 ? -46.324 4.029 31.973 1.00 54.93 39 LYS D C 1
ATOM 8959 O O . LYS D 1 39 ? -46.969 4.385 30.981 1.00 53.26 39 LYS D O 1
ATOM 8965 N N . GLU D 1 40 ? -45.966 4.884 32.934 1.00 51.63 40 GLU D N 1
ATOM 8966 C CA . GLU D 1 40 ? -46.331 6.294 32.834 1.00 51.04 40 GLU D CA 1
ATOM 8967 C C . GLU D 1 40 ? -45.441 7.050 31.851 1.00 47.06 40 GLU D C 1
ATOM 8968 O O . GLU D 1 40 ? -45.912 7.963 31.164 1.00 46.45 40 GLU D O 1
ATOM 8974 N N . THR D 1 41 ? -44.157 6.694 31.767 1.00 43.09 41 THR D N 1
ATOM 8975 C CA . THR D 1 41 ? -43.254 7.444 30.899 1.00 42.01 41 THR D CA 1
ATOM 8976 C C . THR D 1 41 ? -43.410 7.047 29.435 1.00 41.08 41 THR D C 1
ATOM 8977 O O . THR D 1 41 ? -43.291 7.898 28.547 1.00 42.04 41 THR D O 1
ATOM 8981 N N . VAL D 1 42 ? -43.682 5.767 29.164 1.00 36.43 42 VAL D N 1
ATOM 8982 C CA . VAL D 1 42 ? -43.889 5.328 27.785 1.00 41.82 42 VAL D CA 1
ATOM 8983 C C . VAL D 1 42 ? -45.081 6.052 27.172 1.00 46.71 42 VAL D C 1
ATOM 8984 O O . VAL D 1 42 ? -45.050 6.451 26.001 1.00 39.11 42 VAL D O 1
ATOM 8988 N N . GLU D 1 43 ? -46.152 6.224 27.949 1.00 47.13 43 GLU D N 1
ATOM 8989 C CA . GLU D 1 43 ? -47.297 6.986 27.465 1.00 45.01 43 GLU D CA 1
ATOM 8990 C C . GLU D 1 43 ? -46.920 8.444 27.234 1.00 42.58 43 GLU D C 1
ATOM 8991 O O . GLU D 1 43 ? -47.327 9.044 26.234 1.00 45.38 43 GLU D O 1
ATOM 8997 N N . LYS D 1 44 ? -46.128 9.025 28.139 1.00 43.99 44 LYS D N 1
ATOM 8998 C CA . LYS D 1 44 ? -45.631 10.381 27.923 1.00 45.11 44 LYS D CA 1
ATOM 8999 C C . LYS D 1 44 ? -44.784 10.458 26.663 1.00 47.54 44 LYS D C 1
ATOM 9000 O O . LYS D 1 44 ? -44.931 11.386 25.857 1.00 46.16 44 LYS D O 1
ATOM 9006 N N . MET D 1 45 ? -43.886 9.490 26.474 1.00 42.36 45 MET D N 1
ATOM 9007 C CA . MET D 1 45 ? -43.052 9.513 25.281 1.00 46.37 45 MET D CA 1
ATOM 9008 C C . MET D 1 45 ? -43.878 9.286 24.028 1.00 43.65 45 MET D C 1
ATOM 9009 O O . MET D 1 45 ? -43.558 9.841 22.970 1.00 34.19 45 MET D O 1
ATOM 9014 N N . GLY D 1 46 ? -44.939 8.481 24.122 1.00 43.34 46 GLY D N 1
ATOM 9015 C CA . GLY D 1 46 ? -45.800 8.289 22.969 1.00 38.82 46 GLY D CA 1
ATOM 9016 C C . GLY D 1 46 ? -46.446 9.580 22.507 1.00 44.31 46 GLY D C 1
ATOM 9017 O O . GLY D 1 46 ? -46.346 9.954 21.335 1.00 35.09 46 GLY D O 1
ATOM 9018 N N . LYS D 1 47 ? -47.115 10.284 23.427 1.00 50.26 47 LYS D N 1
ATOM 9019 C CA . LYS D 1 47 ? -47.689 11.589 23.113 1.00 45.45 47 LYS D CA 1
ATOM 9020 C C . LYS D 1 47 ? -46.661 12.572 22.568 1.00 49.63 47 LYS D C 1
ATOM 9021 O O . LYS D 1 47 ? -47.041 13.541 21.901 1.00 55.11 47 LYS D O 1
ATOM 9027 N N . LEU D 1 48 ? -45.376 12.350 22.835 1.00 51.64 48 LEU D N 1
ATOM 9028 C CA . LEU D 1 48 ? -44.313 13.206 22.325 1.00 45.58 48 LEU D CA 1
ATOM 9029 C C . LEU D 1 48 ? -43.763 12.731 20.989 1.00 45.95 48 LEU D C 1
ATOM 9030 O O . LEU D 1 48 ? -42.853 13.365 20.448 1.00 35.88 48 LEU D O 1
ATOM 9035 N N . GLY D 1 49 ? -44.299 11.640 20.447 1.00 44.10 49 GLY D N 1
ATOM 9036 C CA . GLY D 1 49 ? -43.793 11.082 19.211 1.00 44.84 49 GLY D CA 1
ATOM 9037 C C . GLY D 1 49 ? -42.415 10.468 19.311 1.00 44.79 49 GLY D C 1
ATOM 9038 O O . GLY D 1 49 ? -41.772 10.249 18.281 1.00 40.29 49 GLY D O 1
ATOM 9039 N N . MET D 1 50 ? -41.937 10.180 20.523 1.00 40.42 50 MET D N 1
ATOM 9040 C CA . MET D 1 50 ? -40.617 9.583 20.690 1.00 38.47 50 MET D CA 1
ATOM 9041 C C . MET D 1 50 ? -40.596 8.073 20.472 1.00 40.97 50 MET D C 1
ATOM 9042 O O . MET D 1 50 ? -39.522 7.473 20.579 1.00 40.75 50 MET D O 1
ATOM 9047 N N . MET D 1 51 ? -41.734 7.437 20.189 1.00 40.13 51 MET D N 1
ATOM 9048 C CA . MET D 1 51 ? -41.734 6.049 19.748 1.00 41.34 51 MET D CA 1
ATOM 9049 C C . MET D 1 51 ? -41.869 5.917 18.235 1.00 40.22 51 MET D C 1
ATOM 9050 O O . MET D 1 51 ? -42.080 4.807 17.738 1.00 44.03 51 MET D O 1
ATOM 9055 N N . GLY D 1 52 ? -41.758 7.020 17.497 1.00 43.71 52 GLY D N 1
ATOM 9056 C CA . GLY D 1 52 ? -41.794 6.986 16.046 1.00 49.61 52 GLY D CA 1
ATOM 9057 C C . GLY D 1 52 ? -40.770 7.876 15.371 1.00 46.46 52 GLY D C 1
ATOM 9058 O O . GLY D 1 52 ? -41.020 8.356 14.261 1.00 49.27 52 GLY D O 1
ATOM 9059 N N . ILE D 1 53 ? -39.627 8.111 16.021 1.00 41.87 53 ILE D N 1
ATOM 9060 C CA . ILE D 1 53 ? -38.861 9.331 15.759 1.00 40.43 53 ILE D CA 1
ATOM 9061 C C . ILE D 1 53 ? -38.409 9.405 14.304 1.00 38.87 53 ILE D C 1
ATOM 9062 O O . ILE D 1 53 ? -38.758 10.345 13.581 1.00 42.89 53 ILE D O 1
ATOM 9067 N N . TYR D 1 54 ? -37.637 8.422 13.844 1.00 40.15 54 TYR D N 1
ATOM 9068 C CA . TYR D 1 54 ? -37.110 8.496 12.486 1.00 41.48 54 TYR D CA 1
ATOM 9069 C C . TYR D 1 54 ? -38.057 7.917 11.439 1.00 41.98 54 TYR D C 1
ATOM 9070 O O . TYR D 1 54 ? -37.669 7.793 10.273 1.00 37.33 54 TYR D O 1
ATOM 9079 N N . PHE D 1 55 ? -39.276 7.589 11.812 1.00 42.37 55 PHE D N 1
ATOM 9080 C CA . PHE D 1 55 ? -40.123 7.143 10.718 1.00 42.06 55 PHE D CA 1
ATOM 9081 C C . PHE D 1 55 ? -40.883 8.323 10.116 1.00 42.47 55 PHE D C 1
ATOM 9082 O O . PHE D 1 55 ? -41.250 9.262 10.829 1.00 44.19 55 PHE D O 1
ATOM 9090 N N . PRO D 1 56 ? -41.106 8.313 8.805 1.00 45.44 56 PRO D N 1
ATOM 9091 C CA . PRO D 1 56 ? -41.743 9.464 8.156 1.00 48.96 56 PRO D CA 1
ATOM 9092 C C . PRO D 1 56 ? -43.191 9.640 8.589 1.00 49.79 56 PRO D C 1
ATOM 9093 O O . PRO D 1 56 ? -43.861 8.707 9.037 1.00 51.33 56 PRO D O 1
ATOM 9097 N N . THR D 1 57 ? -43.667 10.880 8.441 1.00 50.98 57 THR D N 1
ATOM 9098 C CA . THR D 1 57 ? -45.079 11.180 8.661 1.00 50.83 57 THR D CA 1
ATOM 9099 C C . THR D 1 57 ? -45.969 10.401 7.702 1.00 51.42 57 THR D C 1
ATOM 9100 O O . THR D 1 57 ? -47.123 10.098 8.032 1.00 59.06 57 THR D O 1
ATOM 9104 N N . SER D 1 58 ? -45.449 10.074 6.513 1.00 51.43 58 SER D N 1
ATOM 9105 C CA . SER D 1 58 ? -46.202 9.292 5.536 1.00 53.93 58 SER D CA 1
ATOM 9106 C C . SER D 1 58 ? -46.656 7.964 6.123 1.00 57.64 58 SER D C 1
ATOM 9107 O O . SER D 1 58 ? -47.725 7.455 5.763 1.00 59.88 58 SER D O 1
ATOM 9110 N N . VAL D 1 59 ? -45.862 7.390 7.023 1.00 59.27 59 VAL D N 1
ATOM 9111 C CA . VAL D 1 59 ? -46.256 6.171 7.712 1.00 54.46 59 VAL D CA 1
ATOM 9112 C C . VAL D 1 59 ? -46.462 6.540 9.175 1.00 53.90 59 VAL D C 1
ATOM 9113 O O . VAL D 1 59 ? -46.375 5.691 10.070 1.00 52.66 59 VAL D O 1
ATOM 9117 N N . GLY D 1 60 ? -46.802 7.806 9.416 1.00 50.93 60 GLY D N 1
ATOM 9118 C CA . GLY D 1 60 ? -47.271 8.241 10.718 1.00 42.28 60 GLY D CA 1
ATOM 9119 C C . GLY D 1 60 ? -46.223 8.329 11.799 1.00 51.96 60 GLY D C 1
ATOM 9120 O O . GLY D 1 60 ? -46.570 8.375 12.982 1.00 52.00 60 GLY D O 1
ATOM 9121 N N . GLY D 1 61 ? -44.947 8.348 11.434 1.00 51.19 61 GLY D N 1
ATOM 9122 C CA . GLY D 1 61 ? -43.891 8.615 12.381 1.00 46.96 61 GLY D CA 1
ATOM 9123 C C . GLY D 1 61 ? -43.811 10.096 12.694 1.00 46.59 61 GLY D C 1
ATOM 9124 O O . GLY D 1 61 ? -44.663 10.898 12.308 1.00 45.47 61 GLY D O 1
ATOM 9125 N N . ALA D 1 62 ? -42.753 10.462 13.407 1.00 47.95 62 ALA D N 1
ATOM 9126 C CA . ALA D 1 62 ? -42.522 11.859 13.741 1.00 49.23 62 ALA D CA 1
ATOM 9127 C C . ALA D 1 62 ? -41.712 12.584 12.676 1.00 48.77 62 ALA D C 1
ATOM 9128 O O . ALA D 1 62 ? -41.497 13.794 12.796 1.00 44.69 62 ALA D O 1
ATOM 9130 N N . GLY D 1 63 ? -41.272 11.877 11.641 1.00 41.54 63 GLY D N 1
ATOM 9131 C CA . GLY D 1 63 ? -40.555 12.494 10.540 1.00 43.09 63 GLY D CA 1
ATOM 9132 C C . GLY D 1 63 ? -39.175 12.999 10.899 1.00 45.29 63 GLY D C 1
ATOM 9133 O O . GLY D 1 63 ? -38.754 14.048 10.397 1.00 47.12 63 GLY D O 1
ATOM 9134 N N . GLY D 1 64 ? -38.456 12.277 11.759 1.00 43.62 64 GLY D N 1
ATOM 9135 C CA . GLY D 1 64 ? -37.093 12.613 12.099 1.00 42.36 64 GLY D CA 1
ATOM 9136 C C . GLY D 1 64 ? -36.087 11.747 11.361 1.00 44.10 64 GLY D C 1
ATOM 9137 O O . GLY D 1 64 ? -36.422 10.953 10.480 1.00 49.74 64 GLY D O 1
ATOM 9138 N N . ASP D 1 65 ? -34.826 11.913 11.740 1.00 46.46 65 ASP D N 1
ATOM 9139 C CA . ASP D 1 65 ? -33.717 11.159 11.176 1.00 41.99 65 ASP D CA 1
ATOM 9140 C C . ASP D 1 65 ? -33.241 10.099 12.162 1.00 38.91 65 ASP D C 1
ATOM 9141 O O . ASP D 1 65 ? -33.602 10.102 13.342 1.00 42.78 65 ASP D O 1
ATOM 9146 N N . VAL D 1 66 ? -32.418 9.180 11.652 1.00 39.79 66 VAL D N 1
ATOM 9147 C CA . VAL D 1 66 ? -31.902 8.093 12.481 1.00 40.62 66 VAL D CA 1
ATOM 9148 C C . VAL D 1 66 ? -31.042 8.640 13.614 1.00 37.85 66 VAL D C 1
ATOM 9149 O O . VAL D 1 66 ? -31.090 8.140 14.746 1.00 34.52 66 VAL D O 1
ATOM 9153 N N . LEU D 1 67 ? -30.241 9.671 13.331 1.00 37.65 67 LEU D N 1
ATOM 9154 C CA . LEU D 1 67 ? -29.381 10.246 14.362 1.00 38.24 67 LEU D CA 1
ATOM 9155 C C . LEU D 1 67 ? -30.194 10.802 15.527 1.00 37.15 67 LEU D C 1
ATOM 9156 O O . LEU D 1 67 ? -29.762 10.730 16.683 1.00 39.08 67 LEU D O 1
ATOM 9161 N N . SER D 1 68 ? -31.374 11.361 15.243 1.00 31.93 68 SER D N 1
ATOM 9162 C CA . SER D 1 68 ? -32.228 11.874 16.311 1.00 37.35 68 SER D CA 1
ATOM 9163 C C . SER D 1 68 ? -32.666 10.756 17.247 1.00 34.03 68 SER D C 1
ATOM 9164 O O . SER D 1 68 ? -32.639 10.913 18.473 1.00 33.87 68 SER D O 1
ATOM 9167 N N . TYR D 1 69 ? -33.081 9.621 16.683 1.00 33.78 69 TYR D N 1
ATOM 9168 C CA . TYR D 1 69 ? -33.462 8.474 17.499 1.00 35.30 69 TYR D CA 1
ATOM 9169 C C . TYR D 1 69 ? -32.292 7.990 18.346 1.00 32.08 69 TYR D C 1
ATOM 9170 O O . TYR D 1 69 ? -32.458 7.697 19.537 1.00 31.51 69 TYR D O 1
ATOM 9179 N N . VAL D 1 70 ? -31.104 7.889 17.745 1.00 32.79 70 VAL D N 1
ATOM 9180 C CA . VAL D 1 70 ? -29.918 7.449 18.478 1.00 33.22 70 VAL D CA 1
ATOM 9181 C C . VAL D 1 70 ? -29.660 8.347 19.682 1.00 31.51 70 VAL D C 1
ATOM 9182 O O . VAL D 1 70 ? -29.319 7.868 20.771 1.00 38.89 70 VAL D O 1
ATOM 9186 N N . MET D 1 71 ? -29.831 9.660 19.516 1.00 33.58 71 MET D N 1
ATOM 9187 C CA . MET D 1 71 ? -29.604 10.569 20.635 1.00 38.14 71 MET D CA 1
ATOM 9188 C C . MET D 1 71 ? -30.720 10.464 21.667 1.00 35.60 71 MET D C 1
ATOM 9189 O O . MET D 1 71 ? -30.468 10.574 22.873 1.00 43.99 71 MET D O 1
ATOM 9194 N N . ALA D 1 72 ? -31.962 10.276 21.210 1.00 36.97 72 ALA D N 1
ATOM 9195 C CA . ALA D 1 72 ? -33.074 10.039 22.128 1.00 36.43 72 ALA D CA 1
ATOM 9196 C C . ALA D 1 72 ? -32.780 8.889 23.080 1.00 33.10 72 ALA D C 1
ATOM 9197 O O . ALA D 1 72 ? -33.047 8.983 24.282 1.00 36.54 72 ALA D O 1
ATOM 9199 N N . VAL D 1 73 ? -32.212 7.802 22.559 1.00 32.98 73 VAL D N 1
ATOM 9200 C CA . VAL D 1 73 ? -31.854 6.667 23.402 1.00 33.19 73 VAL D CA 1
ATOM 9201 C C . VAL D 1 73 ? -30.701 7.042 24.322 1.00 36.38 73 VAL D C 1
ATOM 9202 O O . VAL D 1 73 ? -30.698 6.701 25.511 1.00 40.51 73 VAL D O 1
ATOM 9206 N N . GLU D 1 74 ? -29.705 7.746 23.782 1.00 39.05 74 GLU D N 1
ATOM 9207 C CA . GLU D 1 74 ? -28.567 8.200 24.575 1.00 38.28 74 GLU D CA 1
ATOM 9208 C C . GLU D 1 74 ? -29.021 9.047 25.759 1.00 40.37 74 GLU D C 1
ATOM 9209 O O . GLU D 1 74 ? -28.653 8.777 26.908 1.00 34.40 74 GLU D O 1
ATOM 9215 N N . GLU D 1 75 ? -29.829 10.078 25.497 1.00 38.04 75 GLU D N 1
ATOM 9216 C CA . GLU D 1 75 ? -30.258 10.977 26.565 1.00 40.03 75 GLU D CA 1
ATOM 9217 C C . GLU D 1 75 ? -31.124 10.258 27.592 1.00 36.91 75 GLU D C 1
ATOM 9218 O O . GLU D 1 75 ? -31.056 10.570 28.787 1.00 36.67 75 GLU D O 1
ATOM 9224 N N . LEU D 1 76 ? -31.937 9.297 27.153 1.00 32.07 76 LEU D N 1
ATOM 9225 C CA . LEU D 1 76 ? -32.739 8.524 28.094 1.00 29.99 76 LEU D CA 1
ATOM 9226 C C . LEU D 1 76 ? -31.860 7.591 28.917 1.00 35.30 76 LEU D C 1
ATOM 9227 O O . LEU D 1 76 ? -32.096 7.402 30.116 1.00 31.54 76 LEU D O 1
ATOM 9232 N N . SER D 1 77 ? -30.845 6.995 28.292 1.00 35.13 77 SER D N 1
ATOM 9233 C CA . SER D 1 77 ? -29.971 6.063 28.990 1.00 31.77 77 SER D CA 1
ATOM 9234 C C . SER D 1 77 ? -28.958 6.754 29.896 1.00 34.02 77 SER D C 1
ATOM 9235 O O . SER D 1 77 ? -28.245 6.064 30.631 1.00 31.77 77 SER D O 1
ATOM 9238 N N . LYS D 1 78 ? -28.867 8.087 29.859 1.00 27.22 78 LYS D N 1
ATOM 9239 C CA . LYS D 1 78 ? -28.047 8.791 30.842 1.00 28.93 78 LYS D CA 1
ATOM 9240 C C . LYS D 1 78 ? -28.653 8.708 32.237 1.00 27.58 78 LYS D C 1
ATOM 9241 O O . LYS D 1 78 ? -27.925 8.779 33.233 1.00 36.25 78 LYS D O 1
ATOM 9247 N N . VAL D 1 79 ? -29.972 8.559 32.326 1.00 28.53 79 VAL D N 1
ATOM 9248 C CA . VAL D 1 79 ? -30.683 8.570 33.593 1.00 32.81 79 VAL D CA 1
ATOM 9249 C C . VAL D 1 79 ? -31.244 7.195 33.936 1.00 35.38 79 VAL D C 1
ATOM 9250 O O . VAL D 1 79 ? -31.199 6.777 35.095 1.00 41.28 79 VAL D O 1
ATOM 9254 N N . CYS D 1 80 ? -31.784 6.481 32.949 1.00 29.35 80 CYS D N 1
ATOM 9255 C CA . CYS D 1 80 ? -32.464 5.212 33.200 1.00 32.70 80 CYS D CA 1
ATOM 9256 C C . CYS D 1 80 ? -32.231 4.303 32.003 1.00 37.22 80 CYS D C 1
ATOM 9257 O O . CYS D 1 80 ? -32.840 4.499 30.945 1.00 29.76 80 CYS D O 1
ATOM 9260 N N . GLY D 1 81 ? -31.350 3.315 32.176 1.00 32.97 81 GLY D N 1
ATOM 9261 C CA . GLY D 1 81 ? -31.099 2.356 31.115 1.00 34.29 81 GLY D CA 1
ATOM 9262 C C . GLY D 1 81 ? -32.343 1.599 30.691 1.00 34.80 81 GLY D C 1
ATOM 9263 O O . GLY D 1 81 ? -32.501 1.262 29.512 1.00 31.13 81 GLY D O 1
ATOM 9264 N N . THR D 1 82 ? -33.234 1.307 31.642 1.00 31.61 82 THR D N 1
ATOM 9265 C CA . THR D 1 82 ? -34.470 0.599 31.324 1.00 36.04 82 THR D CA 1
ATOM 9266 C C . THR D 1 82 ? -35.299 1.366 30.301 1.00 33.76 82 THR D C 1
ATOM 9267 O O . THR D 1 82 ? -35.725 0.805 29.285 1.00 34.84 82 THR D O 1
ATOM 9271 N N . THR D 1 83 ? -35.539 2.654 30.555 1.00 34.17 83 THR D N 1
ATOM 9272 C CA . THR D 1 83 ? -36.298 3.469 29.611 1.00 33.59 83 THR D CA 1
ATOM 9273 C C . THR D 1 83 ? -35.624 3.507 28.243 1.00 33.11 83 THR D C 1
ATOM 9274 O O . THR D 1 83 ? -36.301 3.494 27.208 1.00 30.23 83 THR D O 1
ATOM 9278 N N . GLY D 1 84 ? -34.290 3.540 28.221 1.00 32.68 84 GLY D N 1
ATOM 9279 C CA . GLY D 1 84 ? -33.576 3.577 26.954 1.00 32.07 84 GLY D CA 1
ATOM 9280 C C . GLY D 1 84 ? -33.808 2.340 26.107 1.00 36.36 84 GLY D C 1
ATOM 9281 O O . GLY D 1 84 ? -34.057 2.436 24.903 1.00 33.13 84 GLY D O 1
ATOM 9282 N N . VAL D 1 85 ? -33.744 1.161 26.726 1.00 31.32 85 VAL D N 1
ATOM 9283 C CA . VAL D 1 85 ? -33.885 -0.080 25.973 1.00 30.57 85 VAL D CA 1
ATOM 9284 C C . VAL D 1 85 ? -35.342 -0.346 25.617 1.00 36.67 85 VAL D C 1
ATOM 9285 O O . VAL D 1 85 ? -35.614 -1.056 24.641 1.00 38.23 85 VAL D O 1
ATOM 9289 N N . ILE D 1 86 ? -36.285 0.199 26.392 1.00 37.74 86 ILE D N 1
ATOM 9290 C CA . ILE D 1 86 ? -37.706 0.096 26.050 1.00 31.86 86 ILE D CA 1
ATOM 9291 C C . ILE D 1 86 ? -37.993 0.800 24.730 1.00 35.03 86 ILE D C 1
ATOM 9292 O O . ILE D 1 86 ? -38.758 0.300 23.897 1.00 32.21 86 ILE D O 1
ATOM 9297 N N . VAL D 1 87 ? -37.413 1.971 24.516 1.00 30.98 87 VAL D N 1
ATOM 9298 C CA . VAL D 1 87 ? -37.562 2.603 23.211 1.00 33.65 87 VAL D CA 1
ATOM 9299 C C . VAL D 1 87 ? -36.769 1.844 22.146 1.00 30.49 87 VAL D C 1
ATOM 9300 O O . VAL D 1 87 ? -37.264 1.619 21.038 1.00 30.86 87 VAL D O 1
ATOM 9304 N N . SER D 1 88 ? -35.510 1.501 22.437 1.00 35.96 88 SER D N 1
ATOM 9305 C CA . SER D 1 88 ? -34.614 0.941 21.417 1.00 37.57 88 SER D CA 1
ATOM 9306 C C . SER D 1 88 ? -35.162 -0.331 20.762 1.00 34.22 88 SER D C 1
ATOM 9307 O O . SER D 1 88 ? -35.203 -0.420 19.534 1.00 36.15 88 SER D O 1
ATOM 9310 N N . ALA D 1 89 ? -35.575 -1.321 21.564 1.00 31.36 89 ALA D N 1
ATOM 9311 C CA . ALA D 1 89 ? -36.185 -2.535 21.032 1.00 40.06 89 ALA D CA 1
ATOM 9312 C C . ALA D 1 89 ? -37.485 -2.203 20.318 1.00 33.66 89 ALA D C 1
ATOM 9313 O O . ALA D 1 89 ? -37.756 -2.733 19.232 1.00 29.50 89 ALA D O 1
ATOM 9315 N N . HIS D 1 90 ? -38.319 -1.351 20.925 1.00 34.76 90 HIS D N 1
ATOM 9316 C CA . HIS D 1 90 ? -39.590 -1.005 20.298 1.00 32.56 90 HIS D CA 1
ATOM 9317 C C . HIS D 1 90 ? -39.370 -0.335 18.950 1.00 36.13 90 HIS D C 1
ATOM 9318 O O . HIS D 1 90 ? -40.059 -0.643 17.967 1.00 39.08 90 HIS D O 1
ATOM 9325 N N . THR D 1 91 ? -38.401 0.581 18.880 1.00 37.36 91 THR D N 1
ATOM 9326 C CA . THR D 1 91 ? -38.144 1.275 17.627 1.00 35.42 91 THR D CA 1
ATOM 9327 C C . THR D 1 91 ? -37.376 0.402 16.644 1.00 35.75 91 THR D C 1
ATOM 9328 O O . THR D 1 91 ? -37.836 0.177 15.523 1.00 31.27 91 THR D O 1
ATOM 9332 N N . SER D 1 92 ? -36.201 -0.088 17.044 1.00 36.18 92 SER D N 1
ATOM 9333 C CA . SER D 1 92 ? -35.282 -0.713 16.102 1.00 33.67 92 SER D CA 1
ATOM 9334 C C . SER D 1 92 ? -35.573 -2.187 15.858 1.00 31.90 92 SER D C 1
ATOM 9335 O O . SER D 1 92 ? -35.142 -2.726 14.831 1.00 31.60 92 SER D O 1
ATOM 9338 N N . LEU D 1 93 ? -36.284 -2.856 16.766 1.00 28.92 93 LEU D N 1
ATOM 9339 C CA . LEU D 1 93 ? -36.496 -4.290 16.647 1.00 36.18 93 LEU D CA 1
ATOM 9340 C C . LEU D 1 93 ? -37.921 -4.677 16.279 1.00 32.38 93 LEU D C 1
ATOM 9341 O O . LEU D 1 93 ? -38.134 -5.805 15.825 1.00 32.30 93 LEU D O 1
ATOM 9346 N N . CYS D 1 94 ? -38.898 -3.793 16.471 1.00 29.29 94 CYS D N 1
ATOM 9347 C CA . CYS D 1 94 ? -40.262 -4.069 16.041 1.00 43.54 94 CYS D CA 1
ATOM 9348 C C . CYS D 1 94 ? -40.736 -3.168 14.911 1.00 37.04 94 CYS D C 1
ATOM 9349 O O . CYS D 1 94 ? -41.203 -3.664 13.881 1.00 37.13 94 CYS D O 1
ATOM 9352 N N . ALA D 1 95 ? -40.630 -1.847 15.072 1.00 39.54 95 ALA D N 1
ATOM 9353 C CA . ALA D 1 95 ? -41.166 -0.942 14.062 1.00 29.14 95 ALA D CA 1
ATOM 9354 C C . ALA D 1 95 ? -40.246 -0.813 12.857 1.00 34.36 95 ALA D C 1
ATOM 9355 O O . ALA D 1 95 ? -40.728 -0.637 11.732 1.00 34.12 95 ALA D O 1
ATOM 9357 N N . ALA D 1 96 ? -38.933 -0.894 13.066 1.00 37.18 96 ALA D N 1
ATOM 9358 C CA . ALA D 1 96 ? -38.001 -0.829 11.942 1.00 39.07 96 ALA D CA 1
ATOM 9359 C C . ALA D 1 96 ? -38.171 -1.985 10.964 1.00 37.59 96 ALA D C 1
ATOM 9360 O O . ALA D 1 96 ? -38.258 -1.724 9.751 1.00 37.45 96 ALA D O 1
ATOM 9362 N N . PRO D 1 97 ? -38.229 -3.256 11.389 1.00 34.90 97 PRO D N 1
ATOM 9363 C CA . PRO D 1 97 ? -38.421 -4.328 10.396 1.00 35.40 97 PRO D CA 1
ATOM 9364 C C . PRO D 1 97 ? -39.745 -4.235 9.658 1.00 36.22 97 PRO D C 1
ATOM 9365 O O . PRO D 1 97 ? -39.801 -4.542 8.460 1.00 36.01 97 PRO D O 1
ATOM 9369 N N . ILE D 1 98 ? -40.817 -3.829 10.341 1.00 36.94 98 ILE D N 1
ATOM 9370 C CA . ILE D 1 98 ? -42.102 -3.644 9.668 1.00 38.06 98 ILE D CA 1
ATOM 9371 C C . ILE D 1 98 ? -41.984 -2.578 8.585 1.00 33.23 98 ILE D C 1
ATOM 9372 O O . ILE D 1 98 ? -42.408 -2.778 7.441 1.00 38.14 98 ILE D O 1
ATOM 9377 N N . TYR D 1 99 ? -41.405 -1.427 8.932 1.00 32.90 99 TYR D N 1
ATOM 9378 C CA . TYR D 1 99 ? -41.213 -0.368 7.946 1.00 36.06 99 TYR D CA 1
ATOM 9379 C C . TYR D 1 99 ? -40.280 -0.812 6.825 1.00 36.07 99 TYR D C 1
ATOM 9380 O O . TYR D 1 99 ? -40.483 -0.449 5.661 1.00 38.26 99 TYR D O 1
ATOM 9389 N N . GLU D 1 100 ? -39.249 -1.593 7.155 1.00 40.44 100 GLU D N 1
ATOM 9390 C CA . GLU D 1 100 ? -38.234 -1.939 6.165 1.00 43.16 100 GLU D CA 1
ATOM 9391 C C . GLU D 1 100 ? -38.710 -3.015 5.198 1.00 34.59 100 GLU D C 1
ATOM 9392 O O . GLU D 1 100 ? -38.354 -2.987 4.014 1.00 28.15 100 GLU D O 1
ATOM 9398 N N . ASN D 1 101 ? -39.513 -3.965 5.673 1.00 38.69 101 ASN D N 1
ATOM 9399 C CA . ASN D 1 101 ? -39.874 -5.128 4.877 1.00 40.32 101 ASN D CA 1
ATOM 9400 C C . ASN D 1 101 ? -41.374 -5.308 4.699 1.00 36.84 101 ASN D C 1
ATOM 9401 O O . ASN D 1 101 ? -41.793 -6.295 4.082 1.00 35.11 101 ASN D O 1
ATOM 9406 N N . GLY D 1 102 ? -42.190 -4.393 5.209 1.00 42.12 102 GLY D N 1
ATOM 9407 C CA . GLY D 1 102 ? -43.625 -4.587 5.218 1.00 35.55 102 GLY D CA 1
ATOM 9408 C C . GLY D 1 102 ? -44.320 -4.125 3.951 1.00 33.75 102 GLY D C 1
ATOM 9409 O O . GLY D 1 102 ? -43.910 -3.167 3.301 1.00 39.82 102 GLY D O 1
ATOM 9410 N N . THR D 1 103 ? -45.389 -4.841 3.609 1.00 31.71 103 THR D N 1
ATOM 9411 C CA . THR D 1 103 ? -46.299 -4.435 2.556 1.00 36.72 103 THR D CA 1
ATOM 9412 C C . THR D 1 103 ? -47.032 -3.168 2.994 1.00 36.76 103 THR D C 1
ATOM 9413 O O . THR D 1 103 ? -47.005 -2.805 4.172 1.00 36.96 103 THR D O 1
ATOM 9417 N N . PRO D 1 104 ? -47.684 -2.456 2.066 1.00 38.43 104 PRO D N 1
ATOM 9418 C CA . PRO D 1 104 ? -48.397 -1.234 2.476 1.00 38.24 104 PRO D CA 1
ATOM 9419 C C . PRO D 1 104 ? -49.495 -1.495 3.490 1.00 44.30 104 PRO D C 1
ATOM 9420 O O . PRO D 1 104 ? -49.746 -0.642 4.351 1.00 38.25 104 PRO D O 1
ATOM 9424 N N . GLU D 1 105 ? -50.157 -2.652 3.419 1.00 40.92 105 GLU D N 1
ATOM 9425 C CA . GLU D 1 105 ? -51.153 -2.999 4.428 1.00 35.98 105 GLU D CA 1
ATOM 9426 C C . GLU D 1 105 ? -50.507 -3.175 5.798 1.00 41.68 105 GLU D C 1
ATOM 9427 O O . GLU D 1 105 ? -50.964 -2.594 6.789 1.00 35.32 105 GLU D O 1
ATOM 9433 N N . GLN D 1 106 ? -49.446 -3.985 5.872 1.00 40.35 106 GLN D N 1
ATOM 9434 C CA . GLN D 1 106 ? -48.760 -4.206 7.143 1.00 35.19 106 GLN D CA 1
ATOM 9435 C C . GLN D 1 106 ? -48.231 -2.902 7.728 1.00 34.59 106 GLN D C 1
ATOM 9436 O O . GLN D 1 106 ? -48.283 -2.695 8.946 1.00 37.04 106 GLN D O 1
ATOM 9442 N N . LYS D 1 107 ? -47.711 -2.012 6.879 1.00 35.60 107 LYS D N 1
ATOM 9443 C CA . LYS D 1 107 ? -47.259 -0.711 7.363 1.00 39.10 107 LYS D CA 1
ATOM 9444 C C . LYS D 1 107 ? -48.428 0.108 7.893 1.00 43.56 107 LYS D C 1
ATOM 9445 O O . LYS D 1 107 ? -48.392 0.609 9.023 1.00 41.29 107 LYS D O 1
ATOM 9451 N N . GLU D 1 108 ? -49.475 0.261 7.078 1.00 41.26 108 GLU D N 1
ATOM 9452 C CA . GLU D 1 108 ? -50.642 1.042 7.476 1.00 40.50 108 GLU D CA 1
ATOM 9453 C C . GLU D 1 108 ? -51.296 0.492 8.740 1.00 39.21 108 GLU D C 1
ATOM 9454 O O . GLU D 1 108 ? -51.896 1.252 9.509 1.00 37.33 108 GLU D O 1
ATOM 9460 N N . LYS D 1 109 ? -51.190 -0.816 8.978 1.00 40.01 109 LYS D N 1
ATOM 9461 C CA . LYS D 1 109 ? -51.872 -1.411 10.123 1.00 37.34 109 LYS D CA 1
ATOM 9462 C C . LYS D 1 109 ? -51.120 -1.174 11.430 1.00 42.80 109 LYS D C 1
ATOM 9463 O O . LYS D 1 109 ? -51.703 -0.700 12.412 1.00 43.76 109 LYS D O 1
ATOM 9469 N N . TYR D 1 110 ? -49.826 -1.488 11.460 1.00 34.58 110 TYR D N 1
ATOM 9470 C CA . TYR D 1 110 ? -49.065 -1.539 12.705 1.00 40.19 110 TYR D CA 1
ATOM 9471 C C . TYR D 1 110 ? -48.309 -0.256 13.024 1.00 34.15 110 TYR D C 1
ATOM 9472 O O . TYR D 1 110 ? -48.304 0.177 14.180 1.00 32.73 110 TYR D O 1
ATOM 9481 N N . LEU D 1 111 ? -47.662 0.353 12.031 1.00 36.57 111 LEU D N 1
ATOM 9482 C CA . LEU D 1 111 ? -46.849 1.541 12.288 1.00 39.70 111 LEU D CA 1
ATOM 9483 C C . LEU D 1 111 ? -47.629 2.677 12.943 1.00 41.22 111 LEU D C 1
ATOM 9484 O O . LEU D 1 111 ? -47.105 3.271 13.902 1.00 38.77 111 LEU D O 1
ATOM 9489 N N . PRO D 1 112 ? -48.836 3.055 12.487 1.00 42.69 112 PRO D N 1
ATOM 9490 C CA . PRO D 1 112 ? -49.567 4.128 13.189 1.00 40.80 112 PRO D CA 1
ATOM 9491 C C . PRO D 1 112 ? -49.728 3.890 14.679 1.00 43.18 112 PRO D C 1
ATOM 9492 O O . PRO D 1 112 ? -49.678 4.844 15.465 1.00 37.06 112 PRO D O 1
ATOM 9496 N N . LYS D 1 113 ? -49.901 2.637 15.093 1.00 39.54 113 LYS D N 1
ATOM 9497 C CA . LYS D 1 113 ? -50.040 2.360 16.515 1.00 39.51 113 LYS D CA 1
ATOM 9498 C C . LYS D 1 113 ? -48.683 2.265 17.200 1.00 45.83 113 LYS D C 1
ATOM 9499 O O . LYS D 1 113 ? -48.543 2.667 18.360 1.00 38.68 113 LYS D O 1
ATOM 9505 N N . LEU D 1 114 ? -47.675 1.734 16.504 1.00 41.63 114 LEU D N 1
ATOM 9506 C CA . LEU D 1 114 ? -46.345 1.645 17.096 1.00 35.89 114 LEU D CA 1
ATOM 9507 C C . LEU D 1 114 ? -45.730 3.024 17.303 1.00 40.60 114 LEU D C 1
ATOM 9508 O O . LEU D 1 114 ? -45.170 3.311 18.369 1.00 39.40 114 LEU D O 1
ATOM 9513 N N . CYS D 1 115 ? -45.826 3.898 16.297 1.00 39.25 115 CYS D N 1
ATOM 9514 C CA . CYS D 1 115 ? -45.219 5.219 16.417 1.00 40.98 115 CYS D CA 1
ATOM 9515 C C . CYS D 1 115 ? -45.985 6.141 17.356 1.00 40.91 115 CYS D C 1
ATOM 9516 O O . CYS D 1 115 ? -45.429 7.151 17.799 1.00 40.68 115 CYS D O 1
ATOM 9519 N N . SER D 1 116 ? -47.241 5.824 17.670 1.00 43.48 116 SER D N 1
ATOM 9520 C CA . SER D 1 116 ? -48.020 6.658 18.577 1.00 43.37 116 SER D CA 1
ATOM 9521 C C . SER D 1 116 ? -47.782 6.312 20.039 1.00 46.13 116 SER D C 1
ATOM 9522 O O . SER D 1 116 ? -47.800 7.201 20.897 1.00 42.53 116 SER D O 1
ATOM 9525 N N . GLY D 1 117 ? -47.574 5.034 20.340 1.00 42.80 117 GLY D N 1
ATOM 9526 C CA . GLY D 1 117 ? -47.380 4.570 21.697 1.00 38.94 117 GLY D CA 1
ATOM 9527 C C . GLY D 1 117 ? -48.495 3.694 22.223 1.00 45.27 117 GLY D C 1
ATOM 9528 O O . GLY D 1 117 ? -48.312 3.059 23.270 1.00 48.20 117 GLY D O 1
ATOM 9529 N N . GLU D 1 118 ? -49.646 3.637 21.543 1.00 43.74 118 GLU D N 1
ATOM 9530 C CA . GLU D 1 118 ? -50.729 2.783 22.021 1.00 52.09 118 GLU D CA 1
ATOM 9531 C C . GLU D 1 118 ? -50.360 1.310 21.920 1.00 46.90 118 GLU D C 1
ATOM 9532 O O . GLU D 1 118 ? -50.809 0.501 22.740 1.00 52.03 118 GLU D O 1
ATOM 9538 N N . TRP D 1 119 ? -49.544 0.946 20.937 1.00 42.68 119 TRP D N 1
ATOM 9539 C CA . TRP D 1 119 ? -48.992 -0.394 20.839 1.00 45.56 119 TRP D CA 1
ATOM 9540 C C . TRP D 1 119 ? -47.495 -0.346 21.110 1.00 38.55 119 TRP D C 1
ATOM 9541 O O . TRP D 1 119 ? -46.792 0.547 20.624 1.00 35.02 119 TRP D O 1
ATOM 9552 N N . LEU D 1 120 ? -47.017 -1.307 21.893 1.00 38.37 120 LEU D N 1
ATOM 9553 C CA . LEU D 1 120 ? -45.600 -1.473 22.174 1.00 32.76 120 LEU D CA 1
ATOM 9554 C C . LEU D 1 120 ? -45.109 -2.722 21.458 1.00 34.12 120 LEU D C 1
ATOM 9555 O O . LEU D 1 120 ? -45.829 -3.720 21.370 1.00 35.84 120 LEU D O 1
ATOM 9560 N N . GLY D 1 121 ? -43.880 -2.665 20.945 1.00 37.04 121 GLY D N 1
ATOM 9561 C CA . GLY D 1 121 ? -43.334 -3.728 20.136 1.00 31.01 121 GLY D CA 1
ATOM 9562 C C . GLY D 1 121 ? -42.275 -4.544 20.860 1.00 35.93 121 GLY D C 1
ATOM 9563 O O . GLY D 1 121 ? -41.759 -4.168 21.911 1.00 33.96 121 GLY D O 1
ATOM 9564 N N . ALA D 1 122 ? -41.951 -5.683 20.254 1.00 40.90 122 ALA D N 1
ATOM 9565 C CA . ALA D 1 122 ? -40.930 -6.578 20.778 1.00 37.02 122 ALA D CA 1
ATOM 9566 C C . ALA D 1 122 ? -40.478 -7.497 19.652 1.00 37.59 122 ALA D C 1
ATOM 9567 O O . ALA D 1 122 ? -41.116 -7.587 18.600 1.00 35.23 122 ALA D O 1
ATOM 9569 N N . PHE D 1 123 ? -39.364 -8.185 19.891 1.00 32.24 123 PHE D N 1
ATOM 9570 C CA . PHE D 1 123 ? -38.726 -9.021 18.882 1.00 34.80 123 PHE D CA 1
ATOM 9571 C C . PHE D 1 123 ? -38.434 -10.379 19.500 1.00 34.97 123 PHE D C 1
ATOM 9572 O O . PHE D 1 123 ? -37.734 -10.456 20.515 1.00 34.29 123 PHE D O 1
ATOM 9580 N N . GLY D 1 124 ? -38.962 -11.447 18.901 1.00 27.64 124 GLY D N 1
ATOM 9581 C CA . GLY D 1 124 ? -38.536 -12.770 19.315 1.00 33.51 124 GLY D CA 1
ATOM 9582 C C . GLY D 1 124 ? -37.610 -13.467 18.341 1.00 33.86 124 GLY D C 1
ATOM 9583 O O . GLY D 1 124 ? -38.057 -13.941 17.293 1.00 31.94 124 GLY D O 1
ATOM 9584 N N . LEU D 1 125 ? -36.325 -13.560 18.676 1.00 34.49 125 LEU D N 1
ATOM 9585 C CA . LEU D 1 125 ? -35.404 -14.468 18.004 1.00 30.12 125 LEU D CA 1
ATOM 9586 C C . LEU D 1 125 ? -34.869 -15.545 18.933 1.00 34.42 125 LEU D C 1
ATOM 9587 O O . LEU D 1 125 ? -34.936 -16.737 18.608 1.00 30.46 125 LEU D O 1
ATOM 9592 N N . THR D 1 126 ? -34.349 -15.141 20.090 1.00 35.79 126 THR D N 1
ATOM 9593 C CA . THR D 1 126 ? -33.585 -16.026 20.960 1.00 29.06 126 THR D CA 1
ATOM 9594 C C . THR D 1 126 ? -34.442 -17.154 21.518 1.00 31.22 126 THR D C 1
ATOM 9595 O O . THR D 1 126 ? -35.522 -16.919 22.069 1.00 30.95 126 THR D O 1
ATOM 9599 N N . GLU D 1 127 ? -33.953 -18.378 21.376 1.00 38.30 127 GLU D N 1
ATOM 9600 C CA . GLU D 1 127 ? -34.537 -19.563 21.978 1.00 36.18 127 GLU D CA 1
ATOM 9601 C C . GLU D 1 127 ? -33.564 -20.144 22.995 1.00 38.08 127 GLU D C 1
ATOM 9602 O O . GLU D 1 127 ? -32.368 -19.828 22.973 1.00 41.02 127 GLU D O 1
ATOM 9608 N N . PRO D 1 128 ? -34.045 -20.980 23.919 1.00 36.08 128 PRO D N 1
ATOM 9609 C CA . PRO D 1 128 ? -33.112 -21.610 24.870 1.00 41.74 128 PRO D CA 1
ATOM 9610 C C . PRO D 1 128 ? -32.034 -22.439 24.193 1.00 38.83 128 PRO D C 1
ATOM 9611 O O . PRO D 1 128 ? -30.845 -22.266 24.493 1.00 44.73 128 PRO D O 1
ATOM 9615 N N . GLY D 1 129 ? -32.417 -23.346 23.291 1.00 34.17 129 GLY D N 1
ATOM 9616 C CA . GLY D 1 129 ? -31.448 -24.276 22.737 1.00 35.85 129 GLY D CA 1
ATOM 9617 C C . GLY D 1 129 ? -30.336 -23.619 21.943 1.00 50.31 129 GLY D C 1
ATOM 9618 O O . GLY D 1 129 ? -29.223 -24.150 21.880 1.00 62.62 129 GLY D O 1
ATOM 9619 N N . ALA D 1 130 ? -30.607 -22.470 21.323 1.00 44.08 130 ALA D N 1
ATOM 9620 C CA . ALA D 1 130 ? -29.538 -21.731 20.651 1.00 53.46 130 ALA D CA 1
ATOM 9621 C C . ALA D 1 130 ? -29.903 -20.254 20.565 1.00 43.56 130 ALA D C 1
ATOM 9622 O O . ALA D 1 130 ? -30.805 -19.892 19.803 1.00 45.52 130 ALA D O 1
ATOM 9624 N N . GLY D 1 131 ? -29.223 -19.404 21.340 1.00 45.69 131 GLY D N 1
ATOM 9625 C CA . GLY D 1 131 ? -29.335 -17.979 21.088 1.00 42.26 131 GLY D CA 1
ATOM 9626 C C . GLY D 1 131 ? -28.264 -17.335 20.223 1.00 45.09 131 GLY D C 1
ATOM 9627 O O . GLY D 1 131 ? -28.591 -16.585 19.298 1.00 50.35 131 GLY D O 1
ATOM 9628 N N . THR D 1 132 ? -26.982 -17.608 20.499 1.00 44.51 132 THR D N 1
ATOM 9629 C CA . THR D 1 132 ? -25.923 -17.149 19.600 1.00 39.97 132 THR D CA 1
ATOM 9630 C C . THR D 1 132 ? -25.989 -17.868 18.260 1.00 44.20 132 THR D C 1
ATOM 9631 O O . THR D 1 132 ? -25.832 -17.248 17.202 1.00 45.64 132 THR D O 1
ATOM 9635 N N . ASP D 1 133 ? -26.209 -19.183 18.295 1.00 46.53 133 ASP D N 1
ATOM 9636 C CA . ASP D 1 133 ? -26.356 -20.013 17.100 1.00 53.14 133 ASP D CA 1
ATOM 9637 C C . ASP D 1 133 ? -27.771 -19.823 16.566 1.00 49.85 133 ASP D C 1
ATOM 9638 O O . ASP D 1 133 ? -28.651 -20.674 16.709 1.00 46.33 133 ASP D O 1
ATOM 9643 N N . ALA D 1 134 ? -27.991 -18.673 15.938 1.00 53.67 134 ALA D N 1
ATOM 9644 C CA . ALA D 1 134 ? -29.320 -18.327 15.452 1.00 58.24 134 ALA D CA 1
ATOM 9645 C C . ALA D 1 134 ? -29.737 -19.131 14.224 1.00 59.19 134 ALA D C 1
ATOM 9646 O O . ALA D 1 134 ? -30.838 -18.905 13.712 1.00 67.42 134 ALA D O 1
ATOM 9648 N N . GLN D 1 135 ? -28.902 -20.053 13.741 1.00 65.01 135 GLN D N 1
ATOM 9649 C CA . GLN D 1 135 ? -29.256 -20.931 12.634 1.00 66.86 135 GLN D CA 1
ATOM 9650 C C . GLN D 1 135 ? -29.665 -22.318 13.104 1.00 64.12 135 GLN D C 1
ATOM 9651 O O . GLN D 1 135 ? -30.010 -23.162 12.271 1.00 72.14 135 GLN D O 1
ATOM 9657 N N . GLY D 1 136 ? -29.637 -22.576 14.408 1.00 56.91 136 GLY D N 1
ATOM 9658 C CA . GLY D 1 136 ? -30.052 -23.867 14.914 1.00 59.95 136 GLY D CA 1
ATOM 9659 C C . GLY D 1 136 ? -31.260 -23.835 15.829 1.00 69.44 136 GLY D C 1
ATOM 9660 O O . GLY D 1 136 ? -31.326 -24.604 16.791 1.00 69.20 136 GLY D O 1
ATOM 9661 N N . GLN D 1 137 ? -32.228 -22.970 15.543 1.00 63.88 137 GLN D N 1
ATOM 9662 C CA . GLN D 1 137 ? -33.416 -22.871 16.377 1.00 56.87 137 GLN D CA 1
ATOM 9663 C C . GLN D 1 137 ? -34.514 -23.807 15.865 1.00 56.51 137 GLN D C 1
ATOM 9664 O O . GLN D 1 137 ? -34.428 -24.362 14.768 1.00 62.11 137 GLN D O 1
ATOM 9670 N N . GLN D 1 138 ? -35.568 -23.980 16.679 1.00 51.07 138 GLN D N 1
ATOM 9671 C CA . GLN D 1 138 ? -36.603 -24.943 16.314 1.00 54.37 138 GLN D CA 1
ATOM 9672 C C . GLN D 1 138 ? -38.035 -24.459 16.545 1.00 50.03 138 GLN D C 1
ATOM 9673 O O . GLN D 1 138 ? -38.946 -25.291 16.639 1.00 43.27 138 GLN D O 1
ATOM 9679 N N . THR D 1 139 ? -38.276 -23.153 16.635 1.00 43.35 139 THR D N 1
ATOM 9680 C CA . THR D 1 139 ? -39.650 -22.665 16.588 1.00 41.81 139 THR D CA 1
ATOM 9681 C C . THR D 1 139 ? -40.161 -22.785 15.157 1.00 39.80 139 THR D C 1
ATOM 9682 O O . THR D 1 139 ? -39.560 -22.233 14.230 1.00 40.34 139 THR D O 1
ATOM 9686 N N . THR D 1 140 ? -41.263 -23.505 14.972 1.00 37.55 140 THR D N 1
ATOM 9687 C CA . THR D 1 140 ? -41.733 -23.863 13.643 1.00 41.56 140 THR D CA 1
ATOM 9688 C C . THR D 1 140 ? -43.027 -23.136 13.298 1.00 39.00 140 THR D C 1
ATOM 9689 O O . THR D 1 140 ? -43.831 -22.808 14.175 1.00 36.77 140 THR D O 1
ATOM 9693 N N . ALA D 1 141 ? -43.215 -22.897 12.002 1.00 44.89 141 ALA D N 1
ATOM 9694 C CA . ALA D 1 141 ? -44.433 -22.314 11.454 1.00 37.13 141 ALA D CA 1
ATOM 9695 C C . ALA D 1 141 ? -44.859 -23.139 10.250 1.00 36.69 141 ALA D C 1
ATOM 9696 O O . ALA D 1 141 ? -44.037 -23.425 9.373 1.00 47.06 141 ALA D O 1
ATOM 9698 N N . VAL D 1 142 ? -46.134 -23.520 10.204 1.00 43.51 142 VAL D N 1
ATOM 9699 C CA . VAL D 1 142 ? -46.634 -24.450 9.199 1.00 38.02 142 VAL D CA 1
ATOM 9700 C C . VAL D 1 142 ? -47.867 -23.862 8.527 1.00 42.81 142 VAL D C 1
ATOM 9701 O O . VAL D 1 142 ? -48.705 -23.231 9.181 1.00 43.08 142 VAL D O 1
ATOM 9705 N N . GLU D 1 143 ? -47.967 -24.069 7.216 1.00 43.11 143 GLU D N 1
ATOM 9706 C CA . GLU D 1 143 ? -49.161 -23.699 6.469 1.00 40.58 143 GLU D CA 1
ATOM 9707 C C . GLU D 1 143 ? -50.340 -24.564 6.894 1.00 44.53 143 GLU D C 1
ATOM 9708 O O . GLU D 1 143 ? -50.221 -25.789 6.994 1.00 43.13 143 GLU D O 1
ATOM 9714 N N . ASP D 1 144 ? -51.482 -23.925 7.143 1.00 44.71 144 ASP D N 1
ATOM 9715 C CA . ASP D 1 144 ? -52.717 -24.652 7.434 1.00 49.32 144 ASP D CA 1
ATOM 9716 C C . ASP D 1 144 ? -53.861 -23.820 6.861 1.00 52.49 144 ASP D C 1
ATOM 9717 O O . ASP D 1 144 ? -54.341 -22.886 7.512 1.00 50.12 144 ASP D O 1
ATOM 9722 N N . GLY D 1 145 ? -54.294 -24.175 5.659 1.00 50.80 145 GLY D N 1
ATOM 9723 C CA . GLY D 1 145 ? -55.359 -23.435 5.007 1.00 50.59 145 GLY D CA 1
ATOM 9724 C C . GLY D 1 145 ? -54.931 -22.005 4.745 1.00 54.85 145 GLY D C 1
ATOM 9725 O O . GLY D 1 145 ? -53.916 -21.741 4.087 1.00 56.32 145 GLY D O 1
ATOM 9726 N N . ASP D 1 146 ? -55.708 -21.064 5.270 1.00 50.64 146 ASP D N 1
ATOM 9727 C CA . ASP D 1 146 ? -55.426 -19.642 5.144 1.00 50.16 146 ASP D CA 1
ATOM 9728 C C . ASP D 1 146 ? -54.626 -19.082 6.314 1.00 49.76 146 ASP D C 1
ATOM 9729 O O . ASP D 1 146 ? -54.405 -17.869 6.365 1.00 55.34 146 ASP D O 1
ATOM 9734 N N . TYR D 1 147 ? -54.188 -19.924 7.247 1.00 45.63 147 TYR D N 1
ATOM 9735 C CA . TYR D 1 147 ? -53.528 -19.470 8.461 1.00 46.12 147 TYR D CA 1
ATOM 9736 C C . TYR D 1 147 ? -52.165 -20.135 8.621 1.00 43.61 147 TYR D C 1
ATOM 9737 O O . TYR D 1 147 ? -51.860 -21.149 7.986 1.00 41.70 147 TYR D O 1
ATOM 9746 N N . TRP D 1 148 ? -51.348 -19.538 9.485 1.00 45.35 148 TRP D N 1
ATOM 9747 C CA . TRP D 1 148 ? -50.070 -20.093 9.906 1.00 40.33 148 TRP D CA 1
ATOM 9748 C C . TRP D 1 148 ? -50.202 -20.648 11.316 1.00 41.94 148 TRP D C 1
ATOM 9749 O O . TRP D 1 148 ? -50.954 -20.123 12.140 1.00 42.43 148 TRP D O 1
ATOM 9760 N N . VAL D 1 149 ? -49.461 -21.714 11.592 1.00 34.77 149 VAL D N 1
ATOM 9761 C CA . VAL D 1 149 ? -49.496 -22.368 12.893 1.00 38.01 149 VAL D CA 1
ATOM 9762 C C . VAL D 1 149 ? -48.079 -22.376 13.447 1.00 36.13 149 VAL D C 1
ATOM 9763 O O . VAL D 1 149 ? -47.202 -23.075 12.922 1.00 35.83 149 VAL D O 1
ATOM 9767 N N . LEU D 1 150 ? -47.860 -21.628 14.524 1.00 32.35 150 LEU D N 1
ATOM 9768 C CA . LEU D 1 150 ? -46.545 -21.478 15.133 1.00 36.78 150 LEU D CA 1
ATOM 9769 C C . LEU D 1 150 ? -46.465 -22.287 16.421 1.00 35.00 150 LEU D C 1
ATOM 9770 O O . LEU D 1 150 ? -47.348 -22.184 17.279 1.00 31.82 150 LEU D O 1
ATOM 9775 N N . ASN D 1 151 ? -45.401 -23.076 16.559 1.00 35.86 151 ASN D N 1
ATOM 9776 C CA . ASN D 1 151 ? -45.103 -23.769 17.805 1.00 39.62 151 ASN D CA 1
ATOM 9777 C C . ASN D 1 151 ? -43.635 -23.589 18.160 1.00 37.56 151 ASN D C 1
ATOM 9778 O O . ASN D 1 151 ? -42.766 -23.619 17.284 1.00 39.22 151 ASN D O 1
ATOM 9783 N N . GLY D 1 152 ? -43.369 -23.408 19.444 1.00 42.45 152 GLY D N 1
ATOM 9784 C CA . GLY D 1 152 ? -42.019 -23.237 19.939 1.00 36.79 152 GLY D CA 1
ATOM 9785 C C . GLY D 1 152 ? -42.016 -22.306 21.134 1.00 37.75 152 GLY D C 1
ATOM 9786 O O . GLY D 1 152 ? -43.038 -22.114 21.786 1.00 34.81 152 GLY D O 1
ATOM 9787 N N . SER D 1 153 ? -40.846 -21.731 21.406 1.00 44.84 153 SER D N 1
ATOM 9788 C CA . SER D 1 153 ? -40.701 -20.811 22.524 1.00 33.11 153 SER D CA 1
ATOM 9789 C C . SER D 1 153 ? -39.569 -19.834 22.245 1.00 40.44 153 SER D C 1
ATOM 9790 O O . SER D 1 153 ? -38.596 -20.164 21.561 1.00 39.46 153 SER D O 1
ATOM 9793 N N . LYS D 1 154 ? -39.711 -18.625 22.782 1.00 33.96 154 LYS D N 1
ATOM 9794 C CA . LYS D 1 154 ? -38.669 -17.610 22.761 1.00 34.07 154 LYS D CA 1
ATOM 9795 C C . LYS D 1 154 ? -38.358 -17.187 24.191 1.00 39.12 154 LYS D C 1
ATOM 9796 O O . LYS D 1 154 ? -39.210 -17.281 25.079 1.00 36.15 154 LYS D O 1
ATOM 9802 N N . ILE D 1 155 ? -37.127 -16.728 24.413 1.00 31.77 155 ILE D N 1
ATOM 9803 C CA . ILE D 1 155 ? -36.627 -16.443 25.752 1.00 28.88 155 ILE D CA 1
ATOM 9804 C C . ILE D 1 155 ? -35.947 -15.080 25.768 1.00 31.32 155 ILE D C 1
ATOM 9805 O O . ILE D 1 155 ? -35.332 -14.661 24.781 1.00 26.84 155 ILE D O 1
ATOM 9810 N N . PHE D 1 156 ? -36.089 -14.377 26.898 1.00 34.63 156 PHE D N 1
ATOM 9811 C CA . PHE D 1 156 ? -35.430 -13.107 27.229 1.00 38.37 156 PHE D CA 1
ATOM 9812 C C . PHE D 1 156 ? -36.054 -11.904 26.533 1.00 36.00 156 PHE D C 1
ATOM 9813 O O . PHE D 1 156 ? -35.504 -10.804 26.631 1.00 45.47 156 PHE D O 1
ATOM 9821 N N . ILE D 1 157 ? -37.180 -12.079 25.840 1.00 36.99 157 ILE D N 1
ATOM 9822 C CA . ILE D 1 157 ? -37.739 -11.043 24.971 1.00 33.27 157 ILE D CA 1
ATOM 9823 C C . ILE D 1 157 ? -37.992 -9.756 25.747 1.00 31.03 157 ILE D C 1
ATOM 9824 O O . ILE D 1 157 ? -38.757 -9.734 26.718 1.00 35.47 157 ILE D O 1
ATOM 9829 N N . THR D 1 158 ? -37.356 -8.672 25.306 1.00 29.39 158 THR D N 1
ATOM 9830 C CA . THR D 1 158 ? -37.561 -7.351 25.892 1.00 35.96 158 THR D CA 1
ATOM 9831 C C . THR D 1 158 ? -38.961 -6.829 25.583 1.00 26.93 158 THR D C 1
ATOM 9832 O O . THR D 1 158 ? -39.471 -7.001 24.472 1.00 30.75 158 THR D O 1
ATOM 9836 N N . ASN D 1 159 ? -39.587 -6.199 26.583 1.00 32.47 159 ASN D N 1
ATOM 9837 C CA . ASN D 1 159 ? -40.938 -5.636 26.527 1.00 35.18 159 ASN D CA 1
ATOM 9838 C C . ASN D 1 159 ? -42.026 -6.698 26.442 1.00 34.43 159 ASN D C 1
ATOM 9839 O O . ASN D 1 159 ? -43.196 -6.352 26.239 1.00 32.00 159 ASN D O 1
ATOM 9844 N N . ALA D 1 160 ? -41.679 -7.977 26.614 1.00 33.19 160 ALA D N 1
ATOM 9845 C CA . ALA D 1 160 ? -42.616 -9.061 26.323 1.00 35.95 160 ALA D CA 1
ATOM 9846 C C . ALA D 1 160 ? -43.869 -8.975 27.187 1.00 37.05 160 ALA D C 1
ATOM 9847 O O . ALA D 1 160 ? -44.979 -9.239 26.710 1.00 35.18 160 ALA D O 1
ATOM 9849 N N . GLY D 1 161 ? -43.719 -8.606 28.454 1.00 43.78 161 GLY D N 1
ATOM 9850 C CA . GLY D 1 161 ? -44.857 -8.553 29.347 1.00 33.40 161 GLY D CA 1
ATOM 9851 C C . GLY D 1 161 ? -45.762 -7.357 29.171 1.00 42.37 161 GLY D C 1
ATOM 9852 O O . GLY D 1 161 ? -46.804 -7.277 29.828 1.00 41.47 161 GLY D O 1
ATOM 9853 N N . TYR D 1 162 ? -45.394 -6.415 28.299 1.00 38.76 162 TYR D N 1
ATOM 9854 C CA . TYR D 1 162 ? -46.194 -5.221 28.060 1.00 36.89 162 TYR D CA 1
ATOM 9855 C C . TYR D 1 162 ? -46.344 -4.901 26.576 1.00 38.74 162 TYR D C 1
ATOM 9856 O O . TYR D 1 162 ? -46.862 -3.830 26.236 1.00 33.95 162 TYR D O 1
ATOM 9865 N N . ALA D 1 163 ? -45.920 -5.794 25.687 1.00 33.99 163 ALA D N 1
ATOM 9866 C CA . ALA D 1 163 ? -45.944 -5.520 24.258 1.00 37.32 163 ALA D CA 1
ATOM 9867 C C . ALA D 1 163 ? -47.236 -6.022 23.629 1.00 39.80 163 ALA D C 1
ATOM 9868 O O . ALA D 1 163 ? -47.845 -6.991 24.090 1.00 40.72 163 ALA D O 1
ATOM 9870 N N . ASP D 1 164 ? -47.645 -5.346 22.558 1.00 33.68 164 ASP D N 1
ATOM 9871 C CA . ASP D 1 164 ? -48.865 -5.671 21.834 1.00 42.58 164 ASP D CA 1
ATOM 9872 C C . ASP D 1 164 ? -48.611 -6.418 20.533 1.00 39.83 164 ASP D C 1
ATOM 9873 O O . ASP D 1 164 ? -49.466 -7.200 20.105 1.00 40.10 164 ASP D O 1
ATOM 9878 N N . VAL D 1 165 ? -47.463 -6.199 19.898 1.00 34.49 165 VAL D N 1
ATOM 9879 C CA . VAL D 1 165 ? -47.132 -6.824 18.623 1.00 44.19 165 VAL D CA 1
ATOM 9880 C C . VAL D 1 165 ? -45.683 -7.292 18.676 1.00 39.99 165 VAL D C 1
ATOM 9881 O O . VAL D 1 165 ? -44.805 -6.577 19.170 1.00 40.67 165 VAL D O 1
ATOM 9885 N N . PHE D 1 166 ? -45.437 -8.500 18.171 1.00 37.95 166 PHE D N 1
ATOM 9886 C CA . PHE D 1 166 ? -44.135 -9.143 18.258 1.00 37.54 166 PHE D CA 1
ATOM 9887 C C . PHE D 1 166 ? -43.652 -9.535 16.870 1.00 36.60 166 PHE D C 1
ATOM 9888 O O . PHE D 1 166 ? -44.447 -9.949 16.019 1.00 38.55 166 PHE D O 1
ATOM 9896 N N . ILE D 1 167 ? -42.349 -9.403 16.646 1.00 35.34 167 ILE D N 1
ATOM 9897 C CA . ILE D 1 167 ? -41.695 -9.939 15.459 1.00 32.32 167 ILE D CA 1
ATOM 9898 C C . ILE D 1 167 ? -41.095 -11.281 15.854 1.00 33.96 167 ILE D C 1
ATOM 9899 O O . ILE D 1 167 ? -40.160 -11.340 16.660 1.00 34.74 167 ILE D O 1
ATOM 9904 N N . VAL D 1 168 ? -41.624 -12.365 15.292 1.00 29.98 168 VAL D N 1
ATOM 9905 C CA . VAL D 1 168 ? -41.210 -13.717 15.645 1.00 28.92 168 VAL D CA 1
ATOM 9906 C C . VAL D 1 168 ? -40.514 -14.345 14.447 1.00 28.73 168 VAL D C 1
ATOM 9907 O O . VAL D 1 168 ? -41.016 -14.275 13.319 1.00 31.51 168 VAL D O 1
ATOM 9911 N N . ILE D 1 169 ? -39.362 -14.959 14.697 1.00 26.45 169 ILE D N 1
ATOM 9912 C CA . ILE D 1 169 ? -38.604 -15.685 13.686 1.00 30.40 169 ILE D CA 1
ATOM 9913 C C . ILE D 1 169 ? -38.836 -17.172 13.912 1.00 30.66 169 ILE D C 1
ATOM 9914 O O . ILE D 1 169 ? -38.475 -17.709 14.967 1.00 34.84 169 ILE D O 1
ATOM 9919 N N . ALA D 1 170 ? -39.441 -17.842 12.935 1.00 37.40 170 ALA D N 1
ATOM 9920 C CA . ALA D 1 170 ? -39.768 -19.252 13.069 1.00 38.60 170 ALA D CA 1
ATOM 9921 C C . ALA D 1 170 ? -39.250 -20.024 11.865 1.00 35.72 170 ALA D C 1
ATOM 9922 O O . ALA D 1 170 ? -39.113 -19.480 10.766 1.00 36.33 170 ALA D O 1
ATOM 9924 N N . VAL D 1 171 ? -38.970 -21.305 12.086 1.00 36.92 171 VAL D N 1
ATOM 9925 C CA . VAL D 1 171 ? -38.451 -22.171 11.033 1.00 43.42 171 VAL D CA 1
ATOM 9926 C C . VAL D 1 171 ? -39.618 -22.640 10.175 1.00 46.77 171 VAL D C 1
ATOM 9927 O O . VAL D 1 171 ? -40.519 -23.332 10.656 1.00 47.64 171 VAL D O 1
ATOM 9931 N N . THR D 1 172 ? -39.607 -22.261 8.900 1.00 45.00 172 THR D N 1
ATOM 9932 C CA . THR D 1 172 ? -40.650 -22.673 7.968 1.00 48.38 172 THR D CA 1
ATOM 9933 C C . THR D 1 172 ? -40.183 -23.753 7.002 1.00 55.16 172 THR D C 1
ATOM 9934 O O . THR D 1 172 ? -40.818 -24.803 6.890 1.00 62.51 172 THR D O 1
ATOM 9938 N N . ASP D 1 173 ? -39.071 -23.520 6.310 1.00 59.92 173 ASP D N 1
ATOM 9939 C CA . ASP D 1 173 ? -38.653 -24.375 5.208 1.00 62.31 173 ASP D CA 1
ATOM 9940 C C . ASP D 1 173 ? -37.490 -25.263 5.631 1.00 66.56 173 ASP D C 1
ATOM 9941 O O . ASP D 1 173 ? -36.482 -24.774 6.155 1.00 62.16 173 ASP D O 1
ATOM 9946 N N . LYS D 1 174 ? -37.634 -26.564 5.385 1.00 79.89 174 LYS D N 1
ATOM 9947 C CA . LYS D 1 174 ? -36.597 -27.554 5.641 1.00 82.59 174 LYS D CA 1
ATOM 9948 C C . LYS D 1 174 ? -36.020 -27.920 4.280 1.00 88.16 174 LYS D C 1
ATOM 9949 O O . LYS D 1 174 ? -36.594 -28.734 3.549 1.00 98.69 174 LYS D O 1
ATOM 9955 N N . VAL D 1 175 ? -34.880 -27.322 3.942 1.00 81.57 175 VAL D N 1
ATOM 9956 C CA . VAL D 1 175 ? -34.377 -27.337 2.578 1.00 88.18 175 VAL D CA 1
ATOM 9957 C C . VAL D 1 175 ? -33.003 -27.992 2.569 1.00 97.23 175 VAL D C 1
ATOM 9958 O O . VAL D 1 175 ? -32.294 -28.021 3.576 1.00 94.92 175 VAL D O 1
ATOM 9962 N N . LEU D 1 176 ? -32.635 -28.541 1.415 1.00 102.23 176 LEU D N 1
ATOM 9963 C CA . LEU D 1 176 ? -31.310 -29.113 1.265 1.00 103.11 176 LEU D CA 1
ATOM 9964 C C . LEU D 1 176 ? -30.370 -28.054 0.699 1.00 106.70 176 LEU D C 1
ATOM 9965 O O . LEU D 1 176 ? -30.774 -27.196 -0.095 1.00 101.76 176 LEU D O 1
ATOM 9970 N N . ASP D 1 177 ? -29.106 -28.122 1.116 1.00 106.76 177 ASP D N 1
ATOM 9971 C CA . ASP D 1 177 ? -28.130 -27.101 0.770 1.00 110.98 177 ASP D CA 1
ATOM 9972 C C . ASP D 1 177 ? -27.231 -27.575 -0.367 1.00 120.51 177 ASP D C 1
ATOM 9973 O O . ASP D 1 177 ? -27.421 -28.647 -0.944 1.00 125.45 177 ASP D O 1
ATOM 9978 N N . LYS D 1 178 ? -26.231 -26.753 -0.698 1.00 120.06 178 LYS D N 1
ATOM 9979 C CA . LYS D 1 178 ? -25.295 -27.123 -1.758 1.00 120.33 178 LYS D CA 1
ATOM 9980 C C . LYS D 1 178 ? -24.466 -28.346 -1.389 1.00 121.44 178 LYS D C 1
ATOM 9981 O O . LYS D 1 178 ? -24.285 -29.238 -2.216 1.00 114.58 178 LYS D O 1
ATOM 9987 N N . LYS D 1 179 ? -23.963 -28.412 -0.153 1.00 123.90 179 LYS D N 1
ATOM 9988 C CA . LYS D 1 179 ? -23.139 -29.541 0.260 1.00 123.10 179 LYS D CA 1
ATOM 9989 C C . LYS D 1 179 ? -23.937 -30.797 0.574 1.00 124.00 179 LYS D C 1
ATOM 9990 O O . LYS D 1 179 ? -23.329 -31.822 0.903 1.00 118.95 179 LYS D O 1
ATOM 9996 N N . GLY D 1 180 ? -25.262 -30.751 0.479 1.00 123.56 180 GLY D N 1
ATOM 9997 C CA . GLY D 1 180 ? -26.082 -31.902 0.776 1.00 122.50 180 GLY D CA 1
ATOM 9998 C C . GLY D 1 180 ? -26.578 -31.980 2.202 1.00 125.03 180 GLY D C 1
ATOM 9999 O O . GLY D 1 180 ? -27.388 -32.865 2.505 1.00 127.96 180 GLY D O 1
ATOM 10000 N N . ARG D 1 181 ? -26.145 -31.062 3.088 1.00 121.71 181 ARG D N 1
ATOM 10001 C CA . ARG D 1 181 ? -26.642 -31.031 4.458 1.00 118.88 181 ARG D CA 1
ATOM 10002 C C . ARG D 1 181 ? -28.037 -30.409 4.531 1.00 115.67 181 ARG D C 1
ATOM 10003 O O . ARG D 1 181 ? -28.385 -29.548 3.719 1.00 113.89 181 ARG D O 1
ATOM 10011 N N . PRO D 1 182 ? -28.855 -30.813 5.504 1.00 111.18 182 PRO D N 1
ATOM 10012 C CA . PRO D 1 182 ? -30.196 -30.220 5.632 1.00 104.10 182 PRO D CA 1
ATOM 10013 C C . PRO D 1 182 ? -30.125 -28.906 6.396 1.00 98.12 182 PRO D C 1
ATOM 10014 O O . PRO D 1 182 ? -29.715 -28.875 7.559 1.00 99.76 182 PRO D O 1
ATOM 10018 N N . THR D 1 183 ? -30.526 -27.818 5.744 1.00 96.52 183 THR D N 1
ATOM 10019 C CA . THR D 1 183 ? -30.522 -26.500 6.359 1.00 91.14 183 THR D CA 1
ATOM 10020 C C . THR D 1 183 ? -31.950 -26.045 6.625 1.00 82.59 183 THR D C 1
ATOM 10021 O O . THR D 1 183 ? -32.862 -26.334 5.844 1.00 83.24 183 THR D O 1
ATOM 10025 N N . LYS D 1 184 ? -32.133 -25.327 7.730 1.00 72.19 184 LYS D N 1
ATOM 10026 C CA . LYS D 1 184 ? -33.436 -24.816 8.136 1.00 69.79 184 LYS D CA 1
ATOM 10027 C C . LYS D 1 184 ? -33.558 -23.353 7.729 1.00 61.04 184 LYS D C 1
ATOM 10028 O O . LYS D 1 184 ? -32.728 -22.524 8.121 1.00 60.29 184 LYS D O 1
ATOM 10034 N N . LEU D 1 185 ? -34.584 -23.039 6.944 1.00 57.64 185 LEU D N 1
ATOM 10035 C CA . LEU D 1 185 ? -34.879 -21.669 6.551 1.00 55.78 185 LEU D CA 1
ATOM 10036 C C . LEU D 1 185 ? -35.952 -21.089 7.461 1.00 51.55 185 LEU D C 1
ATOM 10037 O O . LEU D 1 185 ? -36.903 -21.780 7.837 1.00 47.46 185 LEU D O 1
ATOM 10042 N N . CYS D 1 186 ? -35.795 -19.817 7.813 1.00 43.82 186 CYS D N 1
ATOM 10043 C CA . CYS D 1 186 ? -36.711 -19.140 8.716 1.00 45.15 186 CYS D CA 1
ATOM 10044 C C . CYS D 1 186 ? -37.554 -18.114 7.971 1.00 41.59 186 CYS D C 1
ATOM 10045 O O . CYS D 1 186 ? -37.219 -17.676 6.867 1.00 37.32 186 CYS D O 1
ATOM 10048 N N . SER D 1 187 ? -38.665 -17.738 8.600 1.00 35.89 187 SER D N 1
ATOM 10049 C CA . SER D 1 187 ? -39.503 -16.647 8.130 1.00 35.59 187 SER D CA 1
ATOM 10050 C C . SER D 1 187 ? -39.880 -15.772 9.316 1.00 31.67 187 SER D C 1
ATOM 10051 O O . SER D 1 187 ? -40.001 -16.250 10.447 1.00 31.34 187 SER D O 1
ATOM 10054 N N . ALA D 1 188 ? -40.059 -14.484 9.045 1.00 34.70 188 ALA D N 1
ATOM 10055 C CA . ALA D 1 188 ? -40.490 -13.534 10.059 1.00 29.29 188 ALA D CA 1
ATOM 10056 C C . ALA D 1 188 ? -42.007 -13.407 10.029 1.00 33.17 188 ALA D C 1
ATOM 10057 O O . ALA D 1 188 ? -42.622 -13.410 8.959 1.00 33.03 188 ALA D O 1
ATOM 10059 N N . PHE D 1 189 ? -42.606 -13.300 11.211 1.00 26.55 189 PHE D N 1
ATOM 10060 C CA . PHE D 1 189 ? -44.052 -13.225 11.350 1.00 33.50 189 PHE D CA 1
ATOM 10061 C C . PHE D 1 189 ? -44.414 -12.125 12.333 1.00 34.26 189 PHE D C 1
ATOM 10062 O O . PHE D 1 189 ? -43.740 -11.942 13.351 1.00 32.15 189 PHE D O 1
ATOM 10070 N N . ILE D 1 190 ? -45.481 -11.397 12.025 1.00 31.26 190 ILE D N 1
ATOM 10071 C CA . ILE D 1 190 ? -46.014 -10.391 12.933 1.00 30.41 190 ILE D CA 1
ATOM 10072 C C . ILE D 1 190 ? -47.055 -11.081 13.804 1.00 36.77 190 ILE D C 1
ATOM 10073 O O . ILE D 1 190 ? -48.140 -11.435 13.333 1.00 36.10 190 ILE D O 1
ATOM 10078 N N . VAL D 1 191 ? -46.725 -11.273 15.077 1.00 31.93 191 VAL D N 1
ATOM 10079 C CA . VAL D 1 191 ? -47.608 -11.919 16.039 1.00 40.40 191 VAL D CA 1
ATOM 10080 C C . VAL D 1 191 ? -48.185 -10.847 16.950 1.00 39.26 191 VAL D C 1
ATOM 10081 O O . VAL D 1 191 ? -47.439 -10.056 17.541 1.00 43.49 191 VAL D O 1
ATOM 10085 N N . GLU D 1 192 ? -49.506 -10.821 17.063 1.00 41.36 192 GLU D N 1
ATOM 10086 C CA . GLU D 1 192 ? -50.178 -9.916 17.979 1.00 44.89 192 GLU D CA 1
ATOM 10087 C C . GLU D 1 192 ? -50.411 -10.617 19.309 1.00 39.53 192 GLU D C 1
ATOM 10088 O O . GLU D 1 192 ? -50.654 -11.825 19.361 1.00 42.67 192 GLU D O 1
ATOM 10094 N N . ARG D 1 193 ? -50.319 -9.840 20.392 1.00 38.01 193 ARG D N 1
ATOM 10095 C CA . ARG D 1 193 ? -50.511 -10.381 21.733 1.00 39.15 193 ARG D CA 1
ATOM 10096 C C . ARG D 1 193 ? -51.824 -11.141 21.863 1.00 40.55 193 ARG D C 1
ATOM 10097 O O . ARG D 1 193 ? -51.949 -12.012 22.732 1.00 43.80 193 ARG D O 1
ATOM 10105 N N . THR D 1 194 ? -52.795 -10.847 21.004 1.00 43.99 194 THR D N 1
ATOM 10106 C CA . THR D 1 194 ? -54.113 -11.455 21.066 1.00 43.58 194 THR D CA 1
ATOM 10107 C C . THR D 1 194 ? -54.230 -12.771 20.316 1.00 43.64 194 THR D C 1
ATOM 10108 O O . THR D 1 194 ? -55.292 -13.394 20.375 1.00 42.31 194 THR D O 1
ATOM 10112 N N . ASP D 1 195 ? -53.197 -13.196 19.601 1.00 41.33 195 ASP D N 1
ATOM 10113 C CA . ASP D 1 195 ? -53.312 -14.413 18.813 1.00 40.04 195 ASP D CA 1
ATOM 10114 C C . ASP D 1 195 ? -53.649 -15.601 19.712 1.00 41.81 195 ASP D C 1
ATOM 10115 O O . ASP D 1 195 ? -53.104 -15.721 20.817 1.00 41.04 195 ASP D O 1
ATOM 10120 N N . PRO D 1 196 ? -54.544 -16.489 19.280 1.00 36.18 196 PRO D N 1
ATOM 10121 C CA . PRO D 1 196 ? -54.782 -17.721 20.039 1.00 37.69 196 PRO D CA 1
ATOM 10122 C C . PRO D 1 196 ? -53.528 -18.578 20.085 1.00 46.44 196 PRO D C 1
ATOM 10123 O O . PRO D 1 196 ? -52.727 -18.597 19.149 1.00 40.62 196 PRO D O 1
ATOM 10127 N N . GLY D 1 197 ? -53.359 -19.287 21.197 1.00 44.60 197 GLY D N 1
ATOM 10128 C CA . GLY D 1 197 ? -52.203 -20.144 21.350 1.00 37.90 197 GLY D CA 1
ATOM 10129 C C . GLY D 1 197 ? -50.898 -19.409 21.537 1.00 37.86 197 GLY D C 1
ATOM 10130 O O . GLY D 1 197 ? -49.834 -19.984 21.298 1.00 41.93 197 GLY D O 1
ATOM 10131 N N . PHE D 1 198 ? -50.947 -18.150 21.965 1.00 39.32 198 PHE D N 1
ATOM 10132 C CA . PHE D 1 198 ? -49.750 -17.365 22.226 1.00 38.12 198 PHE D CA 1
ATOM 10133 C C . PHE D 1 198 ? -49.835 -16.801 23.632 1.00 40.71 198 PHE D C 1
ATOM 10134 O O . PHE D 1 198 ? -50.855 -16.218 24.013 1.00 38.48 198 PHE D O 1
ATOM 10142 N N . SER D 1 199 ? -48.761 -16.974 24.396 1.00 35.86 199 SER D N 1
ATOM 10143 C CA . SER D 1 199 ? -48.704 -16.508 25.771 1.00 40.77 199 SER D CA 1
ATOM 10144 C C . SER D 1 199 ? -47.319 -15.955 26.056 1.00 41.22 199 SER D C 1
ATOM 10145 O O . SER D 1 199 ? -46.312 -16.569 25.693 1.00 41.31 199 SER D O 1
ATOM 10148 N N . VAL D 1 200 ? -47.272 -14.804 26.706 1.00 41.51 200 VAL D N 1
ATOM 10149 C CA . VAL D 1 200 ? -46.025 -14.353 27.303 1.00 35.53 200 VAL D CA 1
ATOM 10150 C C . VAL D 1 200 ? -45.924 -15.003 28.673 1.00 44.80 200 VAL D C 1
ATOM 10151 O O . VAL D 1 200 ? -46.934 -15.200 29.360 1.00 44.79 200 VAL D O 1
ATOM 10155 N N . GLY D 1 201 ? -44.716 -15.384 29.065 1.00 45.98 201 GLY D N 1
ATOM 10156 C CA . GLY D 1 201 ? -44.617 -16.216 30.243 1.00 44.58 201 GLY D CA 1
ATOM 10157 C C . GLY D 1 201 ? -43.788 -15.631 31.360 1.00 48.43 201 GLY D C 1
ATOM 10158 O O . GLY D 1 201 ? -43.822 -14.421 31.605 1.00 44.45 201 GLY D O 1
ATOM 10159 N N . LYS D 1 202 ? -43.053 -16.497 32.051 1.00 51.61 202 LYS D N 1
ATOM 10160 C CA . LYS D 1 202 ? -42.229 -16.076 33.174 1.00 61.06 202 LYS D CA 1
ATOM 10161 C C . LYS D 1 202 ? -41.299 -14.937 32.779 1.00 56.68 202 LYS D C 1
ATOM 10162 O O . LYS D 1 202 ? -40.580 -15.019 31.780 1.00 49.99 202 LYS D O 1
ATOM 10168 N N . ALA D 1 203 ? -41.318 -13.876 33.577 1.00 58.91 203 ALA D N 1
ATOM 10169 C CA . ALA D 1 203 ? -40.395 -12.765 33.426 1.00 54.48 203 ALA D CA 1
ATOM 10170 C C . ALA D 1 203 ? -39.044 -13.192 33.984 1.00 61.18 203 ALA D C 1
ATOM 10171 O O . ALA D 1 203 ? -38.881 -14.316 34.454 1.00 61.91 203 ALA D O 1
ATOM 10173 N N . GLU D 1 204 ? -38.022 -12.351 33.860 1.00 53.56 204 GLU D N 1
ATOM 10174 C CA . GLU D 1 204 ? -36.717 -12.703 34.403 1.00 43.75 204 GLU D CA 1
ATOM 10175 C C . GLU D 1 204 ? -36.333 -11.715 35.496 1.00 42.93 204 GLU D C 1
ATOM 10176 O O . GLU D 1 204 ? -36.465 -10.498 35.320 1.00 47.28 204 GLU D O 1
ATOM 10182 N N . ASP D 1 205 ? -35.874 -12.250 36.627 1.00 41.71 205 ASP D N 1
ATOM 10183 C CA . ASP D 1 205 ? -35.242 -11.455 37.672 1.00 45.82 205 ASP D CA 1
ATOM 10184 C C . ASP D 1 205 ? -33.795 -11.227 37.258 1.00 41.64 205 ASP D C 1
ATOM 10185 O O . ASP D 1 205 ? -32.984 -12.157 37.288 1.00 31.78 205 ASP D O 1
ATOM 10190 N N . LYS D 1 206 ? -33.461 -10.000 36.879 1.00 40.02 206 LYS D N 1
ATOM 10191 C CA . LYS D 1 206 ? -32.186 -9.733 36.233 1.00 35.58 206 LYS D CA 1
ATOM 10192 C C . LYS D 1 206 ? -31.262 -8.919 37.132 1.00 43.01 206 LYS D C 1
ATOM 10193 O O . LYS D 1 206 ? -31.649 -8.417 38.191 1.00 39.31 206 LYS D O 1
ATOM 10199 N N . MET D 1 207 ? -30.012 -8.803 36.680 1.00 40.79 207 MET D N 1
ATOM 10200 C CA . MET D 1 207 ? -29.021 -7.997 37.384 1.00 39.18 207 MET D CA 1
ATOM 10201 C C . MET D 1 207 ? -29.343 -6.510 37.289 1.00 40.33 207 MET D C 1
ATOM 10202 O O . MET D 1 207 ? -29.371 -5.801 38.302 1.00 31.73 207 MET D O 1
ATOM 10207 N N . GLY D 1 208 ? -29.578 -6.020 36.075 1.00 36.15 208 GLY D N 1
ATOM 10208 C CA . GLY D 1 208 ? -29.903 -4.625 35.852 1.00 34.54 208 GLY D CA 1
ATOM 10209 C C . GLY D 1 208 ? -31.061 -4.488 34.891 1.00 34.76 208 GLY D C 1
ATOM 10210 O O . GLY D 1 208 ? -31.781 -5.466 34.664 1.00 36.48 208 GLY D O 1
ATOM 10211 N N . ILE D 1 209 ? -31.220 -3.299 34.294 1.00 36.30 209 ILE D N 1
ATOM 10212 C CA . ILE D 1 209 ? -32.398 -2.900 33.520 1.00 37.59 209 ILE D CA 1
ATOM 10213 C C . ILE D 1 209 ? -33.640 -3.583 34.083 1.00 32.61 209 ILE D C 1
ATOM 10214 O O . ILE D 1 209 ? -34.466 -4.120 33.338 1.00 31.56 209 ILE D O 1
ATOM 10219 N N . ARG D 1 210 ? -33.779 -3.554 35.411 1.00 41.89 210 ARG D N 1
ATOM 10220 C CA . ARG D 1 210 ? -34.748 -4.415 36.079 1.00 42.18 210 ARG D CA 1
ATOM 10221 C C . ARG D 1 210 ? -36.179 -3.972 35.814 1.00 41.34 210 ARG D C 1
ATOM 10222 O O . ARG D 1 210 ? -37.098 -4.797 35.862 1.00 41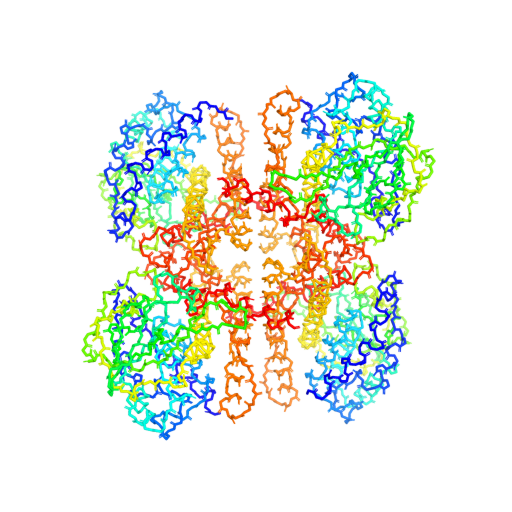.43 210 ARG D O 1
ATOM 10230 N N . GLY D 1 211 ? -36.395 -2.683 35.544 1.00 36.71 211 GLY D N 1
ATOM 10231 C CA . GLY D 1 211 ? -37.721 -2.246 35.150 1.00 44.35 211 GLY D CA 1
ATOM 10232 C C . GLY D 1 211 ? -38.145 -2.736 33.782 1.00 43.09 211 GLY D C 1
ATOM 10233 O O . GLY D 1 211 ? -39.343 -2.737 33.481 1.00 45.06 211 GLY D O 1
ATOM 10234 N N . SER D 1 212 ? -37.194 -3.148 32.947 1.00 45.70 212 SER D N 1
ATOM 10235 C CA . SER D 1 212 ? -37.533 -3.729 31.656 1.00 43.15 212 SER D CA 1
ATOM 10236 C C . SER D 1 212 ? -38.277 -5.043 31.852 1.00 48.21 212 SER D C 1
ATOM 10237 O O . SER D 1 212 ? -37.955 -5.833 32.744 1.00 52.57 212 SER D O 1
ATOM 10240 N N . SER D 1 213 ? -39.280 -5.273 31.011 1.00 43.60 213 SER D N 1
ATOM 10241 C CA . SER D 1 213 ? -40.106 -6.476 31.073 1.00 38.87 213 SER D CA 1
ATOM 10242 C C . SER D 1 213 ? -39.534 -7.495 30.094 1.00 40.85 213 SER D C 1
ATOM 10243 O O . SER D 1 213 ? -39.822 -7.450 28.896 1.00 46.94 213 SER D O 1
ATOM 10246 N N . THR D 1 214 ? -38.725 -8.417 30.603 1.00 35.35 214 THR D N 1
ATOM 10247 C CA . THR D 1 214 ? -38.102 -9.455 29.789 1.00 39.76 214 THR D CA 1
ATOM 10248 C C . THR D 1 214 ? -38.698 -10.792 30.207 1.00 38.43 214 THR D C 1
ATOM 10249 O O . THR D 1 214 ? -38.480 -11.250 31.333 1.00 41.29 214 THR D O 1
ATOM 10253 N N . CYS D 1 215 ? -39.453 -11.413 29.303 1.00 37.07 215 CYS D N 1
ATOM 10254 C CA . CYS D 1 215 ? -40.147 -12.653 29.608 1.00 40.77 215 CYS D CA 1
ATOM 10255 C C . CYS D 1 215 ? -39.997 -13.616 28.442 1.00 38.32 215 CYS D C 1
ATOM 10256 O O . CYS D 1 215 ? -39.480 -13.269 27.377 1.00 35.56 215 CYS D O 1
ATOM 10259 N N . GLU D 1 216 ? -40.462 -14.841 28.657 1.00 39.65 216 GLU D N 1
ATOM 10260 C CA . GLU D 1 216 ? -40.485 -15.859 27.622 1.00 38.16 216 GLU D CA 1
ATOM 10261 C C . GLU D 1 216 ? -41.766 -15.761 26.803 1.00 38.22 216 GLU D C 1
ATOM 10262 O O . GLU D 1 216 ? -42.803 -15.297 27.286 1.00 33.70 216 GLU D O 1
ATOM 10268 N N . LEU D 1 217 ? -41.683 -16.206 25.553 1.00 32.69 217 LEU D N 1
ATOM 10269 C CA . LEU D 1 217 ? -42.826 -16.293 24.658 1.00 36.76 217 LEU D CA 1
ATOM 10270 C C . LEU D 1 217 ? -43.120 -17.759 24.370 1.00 31.54 217 LEU D C 1
ATOM 10271 O O . LEU D 1 217 ? -42.200 -18.549 24.143 1.00 34.42 217 LEU D O 1
ATOM 10276 N N . ILE D 1 218 ? -44.398 -18.125 24.385 1.00 33.17 218 ILE D N 1
ATOM 10277 C CA . ILE D 1 218 ? -44.805 -19.514 24.208 1.00 34.94 218 ILE D CA 1
ATOM 10278 C C . ILE D 1 218 ? -45.830 -19.584 23.086 1.00 30.70 218 ILE D C 1
ATOM 10279 O O . ILE D 1 218 ? -46.836 -18.866 23.109 1.00 35.34 218 ILE D O 1
ATOM 10284 N N . PHE D 1 219 ? -45.567 -20.446 22.108 1.00 35.75 219 PHE D N 1
ATOM 10285 C CA . PHE D 1 219 ? -46.434 -20.657 20.950 1.00 40.04 219 PHE D CA 1
ATOM 10286 C C . PHE D 1 219 ? -46.965 -22.086 21.013 1.00 37.46 219 PHE D C 1
ATOM 10287 O O . PHE D 1 219 ? -46.241 -23.038 20.703 1.00 31.28 219 PHE D O 1
ATOM 10295 N N . GLU D 1 220 ? -48.220 -22.239 21.425 1.00 38.40 220 GLU D N 1
ATOM 10296 C CA . GLU D 1 220 ? -48.871 -23.543 21.540 1.00 45.69 220 GLU D CA 1
ATOM 10297 C C . GLU D 1 220 ? -50.041 -23.564 20.561 1.00 39.34 220 GLU D C 1
ATOM 10298 O O . GLU D 1 220 ? -51.151 -23.144 20.899 1.00 47.02 220 GLU D O 1
ATOM 10304 N N . ASP D 1 221 ? -49.784 -24.070 19.354 1.00 43.61 221 ASP D N 1
ATOM 10305 C CA . ASP D 1 221 ? -50.742 -24.022 18.251 1.00 41.65 221 ASP D CA 1
ATOM 10306 C C . ASP D 1 221 ? -51.219 -22.588 18.022 1.00 38.42 221 ASP D C 1
ATOM 10307 O O . ASP D 1 221 ? -52.413 -22.302 17.919 1.00 49.22 221 ASP D O 1
ATOM 10312 N N . CYS D 1 222 ? -50.252 -21.674 17.946 1.00 39.92 222 CYS D N 1
ATOM 10313 C CA . CYS D 1 222 ? -50.525 -20.266 17.669 1.00 38.93 222 CYS D CA 1
ATOM 10314 C C . CYS D 1 222 ? -50.954 -20.116 16.215 1.00 38.56 222 CYS D C 1
ATOM 10315 O O . CYS D 1 222 ? -50.125 -20.190 15.303 1.00 38.33 222 CYS D O 1
ATOM 10318 N N . ARG D 1 223 ? -52.249 -19.905 15.994 1.00 42.65 223 ARG D N 1
ATOM 10319 C CA . ARG D 1 223 ? -52.820 -19.838 14.655 1.00 43.76 223 ARG D CA 1
ATOM 10320 C C . ARG D 1 223 ? -52.988 -18.376 14.254 1.00 36.12 223 ARG D C 1
ATOM 10321 O O . ARG D 1 223 ? -53.780 -17.648 14.863 1.00 34.88 223 ARG D O 1
ATOM 10329 N N . ILE D 1 224 ? -52.249 -17.955 13.231 1.00 32.42 224 ILE D N 1
ATOM 10330 C CA . ILE D 1 224 ? -52.238 -16.561 12.791 1.00 33.34 224 ILE D CA 1
ATOM 10331 C C . ILE D 1 224 ? -52.536 -16.494 11.297 1.00 38.62 224 ILE D C 1
ATOM 10332 O O . ILE D 1 224 ? -52.263 -17.458 10.569 1.00 41.50 224 ILE D O 1
ATOM 10337 N N . PRO D 1 225 ? -53.101 -15.383 10.802 1.00 32.67 225 PRO D N 1
ATOM 10338 C CA . PRO D 1 225 ? -53.380 -15.257 9.363 1.00 38.47 225 PRO D CA 1
ATOM 10339 C C . PRO D 1 225 ? -52.172 -15.478 8.463 1.00 40.09 225 PRO D C 1
ATOM 10340 O O . PRO D 1 225 ? -51.023 -15.437 8.911 1.00 40.96 225 PRO D O 1
ATOM 10344 N N . LYS D 1 226 ? -52.440 -15.719 7.177 1.00 42.06 226 LYS D N 1
ATOM 10345 C CA . LYS D 1 226 ? -51.369 -15.936 6.211 1.00 43.04 226 LYS D CA 1
ATOM 10346 C C . LYS D 1 226 ? -50.607 -14.648 5.929 1.00 38.75 226 LYS D C 1
ATOM 10347 O O . LYS D 1 226 ? -49.397 -14.685 5.677 1.00 33.73 226 LYS D O 1
ATOM 10353 N N . ASP D 1 227 ? -51.291 -13.507 5.972 1.00 36.19 227 ASP D N 1
ATOM 10354 C CA . ASP D 1 227 ? -50.702 -12.214 5.658 1.00 38.79 227 ASP D CA 1
ATOM 10355 C C . ASP D 1 227 ? -49.948 -11.604 6.835 1.00 45.13 227 ASP D C 1
ATOM 10356 O O . ASP D 1 227 ? -49.643 -10.405 6.811 1.00 40.58 227 ASP D O 1
ATOM 10361 N N . ARG D 1 228 ? -49.645 -12.401 7.861 1.00 35.79 228 ARG D N 1
ATOM 10362 C CA . ARG D 1 228 ? -48.815 -11.937 8.965 1.00 42.00 228 ARG D CA 1
ATOM 10363 C C . ARG D 1 228 ? -47.331 -12.079 8.666 1.00 40.00 228 ARG D C 1
ATOM 10364 O O . ARG D 1 228 ? -46.511 -11.466 9.357 1.00 36.88 228 ARG D O 1
ATOM 10372 N N . MET D 1 229 ? -46.975 -12.882 7.667 1.00 36.07 229 MET D N 1
ATOM 10373 C CA . MET D 1 229 ? -45.579 -13.038 7.289 1.00 34.10 229 MET D CA 1
ATOM 10374 C C . MET D 1 229 ? -44.990 -11.706 6.846 1.00 36.78 229 MET D C 1
ATOM 10375 O O . MET D 1 229 ? -45.622 -10.937 6.115 1.00 36.81 229 MET D O 1
ATOM 10380 N N . LEU D 1 230 ? -43.771 -11.438 7.299 1.00 34.98 230 LEU D N 1
ATOM 10381 C CA . LEU D 1 230 ? -43.068 -10.192 7.024 1.00 33.54 230 LEU D CA 1
ATOM 10382 C C . LEU D 1 230 ? -41.841 -10.506 6.179 1.00 34.19 230 LEU D C 1
ATOM 10383 O O . LEU D 1 230 ? -40.923 -11.192 6.641 1.00 35.04 230 LEU D O 1
ATOM 10388 N N . GLY D 1 231 ? -41.827 -10.008 4.948 1.00 35.65 231 GLY D N 1
ATOM 10389 C CA . GLY D 1 231 ? -40.737 -10.288 4.036 1.00 34.11 231 GLY D CA 1
ATOM 10390 C C . GLY D 1 231 ? -40.988 -11.519 3.185 1.00 38.31 231 GLY D C 1
ATOM 10391 O O . GLY D 1 231 ? -42.121 -11.964 2.981 1.00 48.09 231 GLY D O 1
ATOM 10392 N N . VAL D 1 232 ? -39.892 -12.070 2.670 1.00 37.18 232 VAL D N 1
ATOM 10393 C CA . VAL D 1 232 ? -39.916 -13.234 1.792 1.00 38.42 232 VAL D CA 1
ATOM 10394 C C . VAL D 1 232 ? -39.846 -14.502 2.634 1.00 44.53 232 VAL D C 1
ATOM 10395 O O . VAL D 1 232 ? -39.307 -14.504 3.746 1.00 51.87 232 VAL D O 1
ATOM 10399 N N . ARG D 1 233 ? -40.396 -15.595 2.106 1.00 45.15 233 ARG D N 1
ATOM 10400 C CA . ARG D 1 233 ? -40.254 -16.889 2.760 1.00 42.82 233 ARG D CA 1
ATOM 10401 C C . ARG D 1 233 ? -38.811 -17.367 2.676 1.00 46.09 233 ARG D C 1
ATOM 10402 O O . ARG D 1 233 ? -38.116 -17.130 1.684 1.00 48.85 233 ARG D O 1
ATOM 10410 N N . GLY D 1 234 ? -38.363 -18.047 3.730 1.00 44.78 234 GLY D N 1
ATOM 10411 C CA . GLY D 1 234 ? -37.020 -18.577 3.794 1.00 45.54 234 GLY D CA 1
ATOM 10412 C C . GLY D 1 234 ? -35.930 -17.553 4.002 1.00 37.60 234 GLY D C 1
ATOM 10413 O O . GLY D 1 234 ? -34.779 -17.942 4.237 1.00 46.27 234 GLY D O 1
ATOM 10414 N N . LYS D 1 235 ? -36.242 -16.258 3.924 1.00 37.46 235 LYS D N 1
ATOM 10415 C CA . LYS D 1 235 ? -35.276 -15.197 4.177 1.00 42.32 235 LYS D CA 1
ATOM 10416 C C . LYS D 1 235 ? -35.554 -14.464 5.484 1.00 42.44 235 LYS D C 1
ATOM 10417 O O . LYS D 1 235 ? -35.110 -13.324 5.658 1.00 42.06 235 LYS D O 1
ATOM 10423 N N . GLY D 1 236 ? -36.291 -15.092 6.402 1.00 37.90 236 GLY D N 1
ATOM 10424 C CA . GLY D 1 236 ? -36.531 -14.471 7.692 1.00 45.18 236 GLY D CA 1
ATOM 10425 C C . GLY D 1 236 ? -35.264 -14.259 8.496 1.00 43.85 236 GLY D C 1
ATOM 10426 O O . GLY D 1 236 ? -35.159 -13.288 9.250 1.00 37.61 236 GLY D O 1
ATOM 10427 N N . PHE D 1 237 ? -34.290 -15.160 8.356 1.00 37.49 237 PHE D N 1
ATOM 10428 C CA . PHE D 1 237 ? -33.028 -14.979 9.064 1.00 48.99 237 PHE D CA 1
ATOM 10429 C C . PHE D 1 237 ? -32.293 -13.741 8.564 1.00 44.14 237 PHE D C 1
ATOM 10430 O O . PHE D 1 237 ? -31.790 -12.941 9.362 1.00 41.53 237 PHE D O 1
ATOM 10438 N N . GLN D 1 238 ? -32.223 -13.558 7.243 1.00 40.12 238 GLN D N 1
ATOM 10439 C CA . GLN D 1 238 ? -31.603 -12.343 6.726 1.00 40.82 238 GLN D CA 1
ATOM 10440 C C . GLN D 1 238 ? -32.349 -11.098 7.183 1.00 40.76 238 GLN D C 1
ATOM 10441 O O . GLN D 1 238 ? -31.736 -10.040 7.370 1.00 38.04 238 GLN D O 1
ATOM 10447 N N . LEU D 1 239 ? -33.668 -11.200 7.371 1.00 39.09 239 LEU D N 1
ATOM 10448 C CA . LEU D 1 239 ? -34.414 -10.098 7.967 1.00 37.08 239 LEU D CA 1
ATOM 10449 C C . LEU D 1 239 ? -33.993 -9.860 9.412 1.00 32.16 239 LEU D C 1
ATOM 10450 O O . LEU D 1 239 ? -33.823 -8.711 9.835 1.00 31.94 239 LEU D O 1
ATOM 10455 N N . ALA D 1 240 ? -33.829 -10.938 10.186 1.00 30.46 240 ALA D N 1
ATOM 10456 C CA . ALA D 1 240 ? -33.454 -10.790 11.588 1.00 34.73 240 ALA D CA 1
ATOM 10457 C C . ALA D 1 240 ? -32.082 -10.148 11.733 1.00 37.62 240 ALA D C 1
ATOM 10458 O O . ALA D 1 240 ? -31.869 -9.313 12.620 1.00 33.23 240 ALA D O 1
ATOM 10460 N N . MET D 1 241 ? -31.141 -10.519 10.864 1.00 35.73 241 MET D N 1
ATOM 10461 C CA . MET D 1 241 ? -29.801 -9.954 10.952 1.00 37.95 241 MET D CA 1
ATOM 10462 C C . MET D 1 241 ? -29.744 -8.524 10.435 1.00 29.90 241 MET D C 1
ATOM 10463 O O . MET D 1 241 ? -28.911 -7.739 10.900 1.00 31.95 241 MET D O 1
ATOM 10468 N N . ALA D 1 242 ? -30.610 -8.164 9.487 1.00 30.91 242 ALA D N 1
ATOM 10469 C CA . ALA D 1 242 ? -30.704 -6.767 9.086 1.00 31.03 242 ALA D CA 1
ATOM 10470 C C . ALA D 1 242 ? -31.438 -5.931 10.126 1.00 31.82 242 ALA D C 1
ATOM 10471 O O . ALA D 1 242 ? -31.192 -4.724 10.232 1.00 33.51 242 ALA D O 1
ATOM 10473 N N . THR D 1 243 ? -32.335 -6.551 10.896 1.00 28.73 243 THR D N 1
ATOM 10474 C CA . THR D 1 243 ? -32.956 -5.859 12.021 1.00 27.58 243 THR D CA 1
ATOM 10475 C C . THR D 1 243 ? -31.944 -5.606 13.132 1.00 35.08 243 THR D C 1
ATOM 10476 O O . THR D 1 243 ? -31.857 -4.494 13.667 1.00 31.22 243 THR D O 1
ATOM 10480 N N . LEU D 1 244 ? -31.168 -6.634 13.489 1.00 26.67 244 LEU D N 1
ATOM 10481 C CA . LEU D 1 244 ? -30.198 -6.503 14.571 1.00 34.62 244 LEU D CA 1
ATOM 10482 C C . LEU D 1 244 ? -29.152 -5.437 14.272 1.00 32.67 244 LEU D C 1
ATOM 10483 O O . LEU D 1 244 ? -28.665 -4.773 15.195 1.00 29.74 244 LEU D O 1
ATOM 10488 N N . ASP D 1 245 ? -28.790 -5.260 12.998 1.00 32.33 245 ASP D N 1
ATOM 10489 C CA . ASP D 1 245 ? -27.814 -4.234 12.645 1.00 33.71 245 ASP D CA 1
ATOM 10490 C C . ASP D 1 245 ? -28.289 -2.852 13.073 1.00 36.03 245 ASP D C 1
ATOM 10491 O O . ASP D 1 245 ? -27.499 -2.041 13.571 1.00 31.45 245 ASP D O 1
ATOM 10496 N N . GLY D 1 246 ? -29.577 -2.563 12.885 1.00 34.23 246 GLY D N 1
ATOM 10497 C CA . GLY D 1 246 ? -30.115 -1.307 13.378 1.00 33.06 246 GLY D CA 1
ATOM 10498 C C . GLY D 1 246 ? -30.218 -1.268 14.891 1.00 29.57 246 GLY D C 1
ATOM 10499 O O . GLY D 1 246 ? -29.922 -0.245 15.515 1.00 31.23 246 GLY D O 1
ATOM 10500 N N . GLY D 1 247 ? -30.647 -2.376 15.501 1.00 28.97 247 GLY D N 1
ATOM 10501 C CA . GLY D 1 247 ? -30.788 -2.405 16.948 1.00 32.15 247 GLY D CA 1
ATOM 10502 C C . GLY D 1 247 ? -29.468 -2.264 17.683 1.00 32.64 247 GLY D C 1
ATOM 10503 O O . GLY D 1 247 ? -29.408 -1.657 18.756 1.00 35.39 247 GLY D O 1
ATOM 10504 N N . ARG D 1 248 ? -28.394 -2.827 17.122 1.00 31.23 248 ARG D N 1
ATOM 10505 C CA . ARG D 1 248 ? -27.081 -2.705 17.748 1.00 31.02 248 ARG D CA 1
ATOM 10506 C C . ARG D 1 248 ? -26.617 -1.256 17.809 1.00 31.75 248 ARG D C 1
ATOM 10507 O O . ARG D 1 248 ? -25.799 -0.902 18.666 1.00 29.28 248 ARG D O 1
ATOM 10515 N N . ILE D 1 249 ? -27.118 -0.410 16.909 1.00 28.05 249 ILE D N 1
ATOM 10516 C CA . ILE D 1 249 ? -26.848 1.020 17.010 1.00 29.50 249 ILE D CA 1
ATOM 10517 C C . ILE D 1 249 ? -27.603 1.611 18.192 1.00 26.70 249 ILE D C 1
ATOM 10518 O O . ILE D 1 249 ? -27.096 2.495 18.894 1.00 30.61 249 ILE D O 1
ATOM 10523 N N . GLY D 1 250 ? -28.820 1.124 18.436 1.00 34.83 250 GLY D N 1
ATOM 10524 C CA . GLY D 1 250 ? -29.577 1.585 19.587 1.00 29.04 250 GLY D CA 1
ATOM 10525 C C . GLY D 1 250 ? -28.922 1.208 20.902 1.00 27.42 250 GLY D C 1
ATOM 10526 O O . GLY D 1 250 ? -28.892 2.006 21.842 1.00 36.06 250 GLY D O 1
ATOM 10527 N N . ILE D 1 251 ? -28.389 -0.012 20.989 1.00 26.97 251 ILE D N 1
ATOM 10528 C CA . ILE D 1 251 ? -27.762 -0.449 22.232 1.00 28.46 251 ILE D CA 1
ATOM 10529 C C . ILE D 1 251 ? -26.405 0.216 22.410 1.00 33.24 251 ILE D C 1
ATOM 10530 O O . ILE D 1 251 ? -26.001 0.541 23.534 1.00 31.94 251 ILE D O 1
ATOM 10535 N N . ALA D 1 252 ? -25.682 0.436 21.310 1.00 26.22 252 ALA D N 1
ATOM 10536 C CA . ALA D 1 252 ? -24.449 1.206 21.392 1.00 26.54 252 ALA D CA 1
ATOM 10537 C C . ALA D 1 252 ? -24.721 2.602 21.935 1.00 28.32 252 ALA D C 1
ATOM 10538 O O . ALA D 1 252 ? -23.920 3.145 22.705 1.00 28.90 252 ALA D O 1
ATOM 10540 N N . SER D 1 253 ? -25.857 3.194 21.559 1.00 29.08 253 SER D N 1
ATOM 10541 C CA . SER D 1 253 ? -26.224 4.490 22.116 1.00 31.69 253 SER D CA 1
ATOM 10542 C C . SER D 1 253 ? -26.722 4.362 23.550 1.00 32.78 253 SER D C 1
ATOM 10543 O O . SER D 1 253 ? -26.508 5.274 24.358 1.00 36.23 253 SER D O 1
ATOM 10546 N N . GLN D 1 254 ? -27.389 3.253 23.886 1.00 28.63 254 GLN D N 1
ATOM 10547 C CA . GLN D 1 254 ? -27.764 3.023 25.278 1.00 27.50 254 GLN D CA 1
ATOM 10548 C C . GLN D 1 254 ? -26.530 2.894 26.159 1.00 32.17 254 GLN D C 1
ATOM 10549 O O . GLN D 1 254 ? -26.471 3.478 27.247 1.00 32.16 254 GLN D O 1
ATOM 10555 N N . ALA D 1 255 ? -25.536 2.128 25.705 1.00 33.58 255 ALA D N 1
ATOM 10556 C CA . ALA D 1 255 ? -24.290 1.997 26.454 1.00 32.21 255 ALA D CA 1
ATOM 10557 C C . ALA D 1 255 ? -23.581 3.340 26.562 1.00 29.18 255 ALA D C 1
ATOM 10558 O O . ALA D 1 255 ? -23.110 3.723 27.639 1.00 32.18 255 ALA D O 1
ATOM 10560 N N . LEU D 1 256 ? -23.473 4.056 25.441 1.00 33.84 256 LEU D N 1
ATOM 10561 C CA . LEU D 1 256 ? -22.900 5.398 25.449 1.00 34.27 256 LEU D CA 1
ATOM 10562 C C . LEU D 1 256 ? -23.588 6.293 26.474 1.00 31.57 256 LEU D C 1
ATOM 10563 O O . LEU D 1 256 ? -22.928 7.016 27.228 1.00 29.91 256 LEU D O 1
ATOM 10568 N N . GLY D 1 257 ? -24.922 6.255 26.516 1.00 38.21 257 GLY D N 1
ATOM 10569 C CA . GLY D 1 257 ? -25.646 7.087 27.463 1.00 34.25 257 GLY D CA 1
ATOM 10570 C C . GLY D 1 257 ? -25.379 6.712 28.909 1.00 32.02 257 GLY D C 1
ATOM 10571 O O . GLY D 1 257 ? -25.233 7.586 29.768 1.00 28.33 257 GLY D O 1
ATOM 10572 N N . ILE D 1 258 ? -25.321 5.410 29.199 1.00 30.46 258 ILE D N 1
ATOM 10573 C CA . ILE D 1 258 ? -25.027 4.956 30.557 1.00 30.06 258 ILE D CA 1
ATOM 10574 C C . ILE D 1 258 ? -23.650 5.442 30.992 1.00 32.48 258 ILE D C 1
ATOM 10575 O O . ILE D 1 258 ? -23.468 5.935 32.112 1.00 27.63 258 ILE D O 1
ATOM 10580 N N . ALA D 1 259 ? -22.657 5.310 30.108 1.00 28.70 259 ALA D N 1
ATOM 10581 C CA . ALA D 1 259 ? -21.320 5.806 30.416 1.00 36.49 259 ALA D CA 1
ATOM 10582 C C . ALA D 1 259 ? -21.306 7.321 30.556 1.00 32.93 259 ALA D C 1
ATOM 10583 O O . ALA D 1 259 ? -20.560 7.863 31.380 1.00 35.01 259 ALA D O 1
ATOM 10585 N N . GLU D 1 260 ? -22.122 8.018 29.765 1.00 29.83 260 GLU D N 1
ATOM 10586 C CA . GLU D 1 260 ? -22.160 9.475 29.824 1.00 34.26 260 GLU D CA 1
ATOM 10587 C C . GLU D 1 260 ? -22.812 9.956 31.114 1.00 34.57 260 GLU D C 1
ATOM 10588 O O . GLU D 1 260 ? -22.292 10.855 31.786 1.00 32.20 260 GLU D O 1
ATOM 10594 N N . GLY D 1 261 ? -23.959 9.372 31.471 1.00 29.74 261 GLY D N 1
ATOM 10595 C CA . GLY D 1 261 ? -24.631 9.774 32.696 1.00 25.64 261 GLY D CA 1
ATOM 10596 C C . GLY D 1 261 ? -23.803 9.493 33.935 1.00 33.05 261 GLY D C 1
ATOM 10597 O O . GLY D 1 261 ? -23.812 10.276 34.888 1.00 30.03 261 GLY D O 1
ATOM 10598 N N . ALA D 1 262 ? -23.075 8.374 33.938 1.00 36.50 262 ALA D N 1
ATOM 10599 C CA . ALA D 1 262 ? -22.213 8.055 35.071 1.00 30.73 262 ALA D CA 1
ATOM 10600 C C . ALA D 1 262 ? -21.113 9.095 35.244 1.00 33.83 262 ALA D C 1
ATOM 10601 O O . ALA D 1 262 ? -20.742 9.436 36.373 1.00 33.46 262 ALA D O 1
ATOM 10603 N N . LEU D 1 263 ? -20.577 9.612 34.135 1.00 28.19 263 LEU D N 1
ATOM 10604 C CA . LEU D 1 263 ? -19.512 10.604 34.232 1.00 28.30 263 LEU D CA 1
ATOM 10605 C C . LEU D 1 263 ? -20.044 11.936 34.745 1.00 30.89 263 LEU D C 1
ATOM 10606 O O . LEU D 1 263 ? -19.403 12.585 35.580 1.00 34.41 263 LEU D O 1
ATOM 10611 N N . GLN D 1 264 ? -21.204 12.367 34.240 1.00 29.14 264 GLN D N 1
ATOM 10612 C CA . GLN D 1 264 ? -21.857 13.569 34.754 1.00 37.81 264 GLN D CA 1
ATOM 10613 C C . GLN D 1 264 ? -22.037 13.502 36.265 1.00 33.07 264 GLN D C 1
ATOM 10614 O O . GLN D 1 264 ? -21.678 14.438 36.990 1.00 31.33 264 GLN D O 1
ATOM 10620 N N . GLU D 1 265 ? -22.612 12.400 36.752 1.00 32.57 265 GLU D N 1
ATOM 10621 C CA . GLU D 1 265 ? -22.822 12.234 38.187 1.00 37.88 265 GLU D CA 1
ATOM 10622 C C . GLU D 1 265 ? -21.503 12.298 38.946 1.00 34.26 265 GLU D C 1
ATOM 10623 O O . GLU D 1 265 ? -21.394 12.982 39.970 1.00 34.27 265 GLU D O 1
ATOM 10629 N N . THR D 1 266 ? -20.492 11.574 38.460 1.00 32.18 266 THR D N 1
ATOM 10630 C CA . THR D 1 266 ? -19.197 11.549 39.132 1.00 31.63 266 THR D CA 1
ATOM 10631 C C . THR D 1 266 ? -18.593 12.945 39.233 1.00 32.30 266 THR D C 1
ATOM 10632 O O . THR D 1 266 ? -18.144 13.360 40.308 1.00 41.11 266 THR D O 1
ATOM 10636 N N . VAL D 1 267 ? -18.564 13.682 38.118 1.00 28.46 267 VAL D N 1
ATOM 10637 C CA . VAL D 1 267 ? -17.994 15.029 38.135 1.00 35.33 267 VAL D CA 1
ATOM 10638 C C . VAL D 1 267 ? -18.738 15.915 39.127 1.00 27.58 267 VAL D C 1
ATOM 10639 O O . VAL D 1 267 ? -18.136 16.760 39.801 1.00 32.75 267 VAL D O 1
ATOM 10643 N N . ALA D 1 268 ? -20.051 15.717 39.255 1.00 28.74 268 ALA D N 1
ATOM 10644 C CA . ALA D 1 268 ? -20.817 16.475 40.240 1.00 30.19 268 ALA D CA 1
ATOM 10645 C C . ALA D 1 268 ? -20.421 16.096 41.661 1.00 32.66 268 ALA D C 1
ATOM 10646 O O . ALA D 1 268 ? -20.256 16.969 42.521 1.00 35.98 268 ALA D O 1
ATOM 10648 N N . TYR D 1 269 ? -20.251 14.799 41.921 1.00 31.51 269 TYR D N 1
ATOM 10649 C CA . TYR D 1 269 ? -19.971 14.333 43.275 1.00 27.70 269 TYR D CA 1
ATOM 10650 C C . TYR D 1 269 ? -18.583 14.759 43.737 1.00 30.43 269 TYR D C 1
ATOM 10651 O O . TYR D 1 269 ? -18.417 15.224 44.871 1.00 33.77 269 TYR D O 1
ATOM 10660 N N . VAL D 1 270 ? -17.574 14.606 42.876 1.00 32.31 270 VAL D N 1
ATOM 10661 C CA . VAL D 1 270 ? -16.194 14.852 43.278 1.00 34.68 270 VAL D CA 1
ATOM 10662 C C . VAL D 1 270 ? -15.935 16.329 43.544 1.00 37.55 270 VAL D C 1
ATOM 10663 O O . VAL D 1 270 ? -14.993 16.666 44.271 1.00 40.89 270 VAL D O 1
ATOM 10667 N N . LYS D 1 271 ? -16.742 17.224 42.971 1.00 36.89 271 LYS D N 1
ATOM 10668 C CA . LYS D 1 271 ? -16.576 18.649 43.232 1.00 41.00 271 LYS D CA 1
ATOM 10669 C C . LYS D 1 271 ? -17.125 19.047 44.597 1.00 43.12 271 LYS D C 1
ATOM 10670 O O . LYS D 1 271 ? -16.606 19.982 45.217 1.00 47.58 271 LYS D O 1
ATOM 10676 N N . GLU D 1 272 ? -18.163 18.362 45.082 1.00 33.66 272 GLU D N 1
ATOM 10677 C CA . GLU D 1 272 ? -18.775 18.725 46.354 1.00 34.90 272 GLU D CA 1
ATOM 10678 C C . GLU D 1 272 ? -18.229 17.929 47.530 1.00 39.09 272 GLU D C 1
ATOM 10679 O O . GLU D 1 272 ? -18.150 18.463 48.642 1.00 47.01 272 GLU D O 1
ATOM 10685 N N . ARG D 1 273 ? -17.854 16.670 47.321 1.00 34.24 273 ARG D N 1
ATOM 10686 C CA . ARG D 1 273 ? -17.336 15.854 48.409 1.00 31.81 273 ARG D CA 1
ATOM 10687 C C . ARG D 1 273 ? -15.896 16.250 48.704 1.00 40.84 273 ARG D C 1
ATOM 10688 O O . ARG D 1 273 ? -15.095 16.461 47.789 1.00 36.90 273 ARG D O 1
ATOM 10696 N N . LYS D 1 274 ? -15.569 16.355 49.988 1.00 38.20 274 LYS D N 1
ATOM 10697 C CA . LYS D 1 274 ? -14.220 16.689 50.406 1.00 39.11 274 LYS D CA 1
ATOM 10698 C C . LYS D 1 274 ? -13.602 15.552 51.208 1.00 45.15 274 LYS D C 1
ATOM 10699 O O . LYS D 1 274 ? -14.302 14.752 51.831 1.00 43.99 274 LYS D O 1
ATOM 10705 N N . GLN D 1 275 ? -12.271 15.563 51.248 1.00 43.61 275 GLN D N 1
ATOM 10706 C CA . GLN D 1 275 ? -11.466 14.812 52.204 1.00 41.73 275 GLN D CA 1
ATOM 10707 C C . GLN D 1 275 ? -10.079 15.435 52.186 1.00 45.85 275 GLN D C 1
ATOM 10708 O O . GLN D 1 275 ? -9.733 16.197 51.280 1.00 42.86 275 GLN D O 1
ATOM 10714 N N . PHE D 1 276 ? -9.280 15.082 53.193 1.00 46.93 276 PHE D N 1
ATOM 10715 C CA . PHE D 1 276 ? -7.906 15.572 53.337 1.00 47.50 276 PHE D CA 1
ATOM 10716 C C . PHE D 1 276 ? -7.844 17.088 53.163 1.00 41.88 276 PHE D C 1
ATOM 10717 O O . PHE D 1 276 ? -6.852 17.631 52.667 1.00 53.36 276 PHE D O 1
ATOM 10725 N N . GLY D 1 277 ? -8.903 17.785 53.565 1.00 34.68 277 GLY D N 1
ATOM 10726 C CA . GLY D 1 277 ? -8.972 19.223 53.464 1.00 27.79 277 GLY D CA 1
ATOM 10727 C C . GLY D 1 277 ? -9.565 19.751 52.170 1.00 46.21 277 GLY D C 1
ATOM 10728 O O . GLY D 1 277 ? -10.064 20.883 52.151 1.00 35.60 277 GLY D O 1
ATOM 10729 N N . ARG D 1 278 ? -9.534 18.968 51.091 1.00 44.96 278 ARG D N 1
ATOM 10730 C CA . ARG D 1 278 ? -9.826 19.460 49.748 1.00 38.06 278 ARG D CA 1
ATOM 10731 C C . ARG D 1 278 ? -10.993 18.713 49.115 1.00 40.95 278 ARG D C 1
ATOM 10732 O O . ARG D 1 278 ? -11.414 17.650 49.578 1.00 40.67 278 ARG D O 1
ATOM 10740 N N . SER D 1 279 ? -11.495 19.276 48.018 1.00 37.84 279 SER D N 1
ATOM 10741 C CA . SER D 1 279 ? -12.444 18.568 47.167 1.00 38.83 279 SER D CA 1
ATOM 10742 C C . SER D 1 279 ? -11.764 17.384 46.489 1.00 40.61 279 SER D C 1
ATOM 10743 O O . SER D 1 279 ? -10.582 17.446 46.139 1.00 36.97 279 SER D O 1
ATOM 10746 N N . ILE D 1 280 ? -12.516 16.295 46.307 1.00 32.01 280 ILE D N 1
ATOM 10747 C CA . ILE D 1 280 ? -11.958 15.110 45.663 1.00 35.38 280 ILE D CA 1
ATOM 10748 C C . ILE D 1 280 ? -11.500 15.395 44.237 1.00 40.87 280 ILE D C 1
ATOM 10749 O O . ILE D 1 280 ? -10.641 14.680 43.707 1.00 36.98 280 ILE D O 1
ATOM 10754 N N . SER D 1 281 ? -12.019 16.451 43.611 1.00 37.61 281 SER D N 1
ATOM 10755 C CA . SER D 1 281 ? -11.576 16.832 42.276 1.00 34.52 281 SER D CA 1
ATOM 10756 C C . SER D 1 281 ? -10.255 17.588 42.283 1.00 34.34 281 SER D C 1
ATOM 10757 O O . SER D 1 281 ? -9.761 17.949 41.209 1.00 39.75 281 SER D O 1
ATOM 10760 N N . ALA D 1 282 ? -9.675 17.836 43.455 1.00 30.49 282 ALA D N 1
ATOM 10761 C CA . ALA D 1 282 ? -8.370 18.473 43.556 1.00 30.89 282 ALA D CA 1
ATOM 10762 C C . ALA D 1 282 ? -7.221 17.479 43.484 1.00 30.77 282 ALA D C 1
ATOM 10763 O O . ALA D 1 282 ? -6.064 17.901 43.390 1.00 34.07 282 ALA D O 1
ATOM 10765 N N . PHE D 1 283 ? -7.508 16.180 43.526 1.00 30.71 283 PHE D N 1
ATOM 10766 C CA . PHE D 1 283 ? -6.473 15.159 43.471 1.00 33.16 283 PHE D CA 1
ATOM 10767 C C . PHE D 1 283 ? -6.222 14.758 42.024 1.00 31.32 283 PHE D C 1
ATOM 10768 O O . PHE D 1 283 ? -7.161 14.620 41.234 1.00 39.13 283 PHE D O 1
ATOM 10776 N N . GLN D 1 284 ? -4.944 14.578 41.684 1.00 33.98 284 GLN D N 1
ATOM 10777 C CA . GLN D 1 284 ? -4.572 14.322 40.295 1.00 36.33 284 GLN D CA 1
ATOM 10778 C C . GLN D 1 284 ? -5.204 13.039 39.767 1.00 31.71 284 GLN D C 1
ATOM 10779 O O . GLN D 1 284 ? -5.681 13.002 38.626 1.00 30.67 284 GLN D O 1
ATOM 10785 N N . ASN D 1 285 ? -5.197 11.971 40.571 1.00 27.08 285 ASN D N 1
ATOM 10786 C CA . ASN D 1 285 ? -5.756 10.700 40.116 1.00 31.96 285 ASN D CA 1
ATOM 10787 C C . ASN D 1 285 ? -7.212 10.852 39.694 1.00 31.67 285 ASN D C 1
ATOM 10788 O O . ASN D 1 285 ? -7.619 10.332 38.648 1.00 24.89 285 ASN D O 1
ATOM 10793 N N . THR D 1 286 ? -8.012 11.557 40.498 1.00 32.93 286 THR D N 1
ATOM 10794 C CA . THR D 1 286 ? -9.396 11.819 40.118 1.00 34.87 286 THR D CA 1
ATOM 10795 C C . THR D 1 286 ? -9.469 12.577 38.798 1.00 29.62 286 THR D C 1
ATOM 10796 O O . THR D 1 286 ? -10.313 12.278 37.945 1.00 33.93 286 THR D O 1
ATOM 10800 N N . GLN D 1 287 ? -8.582 13.555 38.610 1.00 31.59 287 GLN D N 1
ATOM 10801 C CA . GLN D 1 287 ? -8.583 14.339 37.379 1.00 34.38 287 GLN D CA 1
ATOM 10802 C C . GLN D 1 287 ? -8.235 13.475 36.172 1.00 32.55 287 GLN D C 1
ATOM 10803 O O . GLN D 1 287 ? -8.911 13.533 35.138 1.00 31.70 287 GLN D O 1
ATOM 10809 N N . PHE D 1 288 ? -7.180 12.664 36.286 1.00 30.04 288 PHE D N 1
ATOM 10810 C CA . PHE D 1 288 ? -6.759 11.847 35.151 1.00 31.74 288 PHE D CA 1
ATOM 10811 C C . PHE D 1 288 ? -7.744 10.719 34.874 1.00 30.93 288 PHE D C 1
ATOM 10812 O O . PHE D 1 288 ? -7.898 10.306 33.718 1.00 32.32 288 PHE D O 1
ATOM 10820 N N . GLU D 1 289 ? -8.411 10.205 35.909 1.00 31.14 289 GLU D N 1
ATOM 10821 C CA . GLU D 1 289 ? -9.454 9.210 35.683 1.00 31.52 289 GLU D CA 1
ATOM 10822 C C . GLU D 1 289 ? -10.594 9.803 34.865 1.00 33.88 289 GLU D C 1
ATOM 10823 O O . GLU D 1 289 ? -10.988 9.247 33.834 1.00 40.94 289 GLU D O 1
ATOM 10829 N N . LEU D 1 290 ? -11.107 10.960 35.292 1.00 31.72 290 LEU D N 1
ATOM 10830 C CA . LEU D 1 290 ? -12.189 11.614 34.560 1.00 33.56 290 LEU D CA 1
ATOM 10831 C C . LEU D 1 290 ? -11.757 11.971 33.143 1.00 34.87 290 LEU D C 1
ATOM 10832 O O . LEU D 1 290 ? -12.500 11.747 32.180 1.00 33.77 290 LEU D O 1
ATOM 10837 N N . ALA D 1 291 ? -10.554 12.534 32.999 1.00 34.51 291 ALA D N 1
ATOM 10838 C CA . ALA D 1 291 ? -10.099 12.986 31.687 1.00 33.77 291 ALA D CA 1
ATOM 10839 C C . ALA D 1 291 ? -9.970 11.827 30.706 1.00 28.96 291 ALA D C 1
ATOM 10840 O O . ALA D 1 291 ? -10.337 11.955 29.532 1.00 26.56 291 ALA D O 1
ATOM 10842 N N . GLU D 1 292 ? -9.447 10.687 31.164 1.00 32.98 292 GLU D N 1
ATOM 10843 C CA . GLU D 1 292 ? -9.288 9.547 30.265 1.00 30.02 292 GLU D CA 1
ATOM 10844 C C . GLU D 1 292 ? -10.635 8.929 29.907 1.00 29.12 292 GLU D C 1
ATOM 10845 O O . GLU D 1 292 ? -10.851 8.524 28.759 1.00 25.97 292 GLU D O 1
ATOM 10851 N N . MET D 1 293 ? -11.552 8.848 30.875 1.00 32.39 293 MET D N 1
ATOM 10852 C CA . MET D 1 293 ? -12.870 8.286 30.593 1.00 29.94 293 MET D CA 1
ATOM 10853 C C . MET D 1 293 ? -13.644 9.151 29.606 1.00 28.90 293 MET D C 1
ATOM 10854 O O . MET D 1 293 ? -14.305 8.627 28.702 1.00 27.36 293 MET D O 1
ATOM 10859 N N . LYS D 1 294 ? -13.569 10.476 29.754 1.00 32.79 294 LYS D N 1
ATOM 10860 C CA . LYS D 1 294 ? -14.258 11.358 28.818 1.00 32.80 294 LYS D CA 1
ATOM 10861 C C . LYS D 1 294 ? -13.674 11.239 27.416 1.00 35.59 294 LYS D C 1
ATOM 10862 O O . LYS D 1 294 ? -14.410 11.302 26.424 1.00 29.60 294 LYS D O 1
ATOM 10868 N N . ALA D 1 295 ? -12.354 11.070 27.312 1.00 28.66 295 ALA D N 1
ATOM 10869 C CA . ALA D 1 295 ? -11.737 10.904 26.000 1.00 27.72 295 ALA D CA 1
ATOM 10870 C C . ALA D 1 295 ? -12.163 9.592 25.354 1.00 28.79 295 ALA D C 1
ATOM 10871 O O . ALA D 1 295 ? -12.396 9.538 24.141 1.00 27.72 295 ALA D O 1
ATOM 10873 N N . ARG D 1 296 ? -12.270 8.522 26.146 1.00 31.69 296 ARG D N 1
ATOM 10874 C CA . ARG D 1 296 ? -12.778 7.258 25.621 1.00 27.57 296 ARG D CA 1
ATOM 10875 C C . ARG D 1 296 ? -14.250 7.370 25.240 1.00 32.51 296 ARG D C 1
ATOM 10876 O O . ARG D 1 296 ? -14.657 6.898 24.172 1.00 31.36 296 ARG D O 1
ATOM 10884 N N . ILE D 1 297 ? -15.061 7.985 26.107 1.00 30.98 297 ILE D N 1
ATOM 10885 C CA . ILE D 1 297 ? -16.487 8.146 25.825 1.00 30.11 297 ILE D CA 1
ATOM 10886 C C . ILE D 1 297 ? -16.688 8.930 24.534 1.00 35.91 297 ILE D C 1
ATOM 10887 O O . ILE D 1 297 ? -17.459 8.527 23.654 1.00 30.13 297 ILE D O 1
ATOM 10892 N N . GLU D 1 298 ? -15.993 10.064 24.404 1.00 35.64 298 GLU D N 1
ATOM 10893 C CA . GLU D 1 298 ? -16.095 10.873 23.193 1.00 31.67 298 GLU D CA 1
ATOM 10894 C C . GLU D 1 298 ? -15.736 10.071 21.948 1.00 37.51 298 GLU D C 1
ATOM 10895 O O . GLU D 1 298 ? -16.329 10.281 20.883 1.00 32.07 298 GLU D O 1
ATOM 10901 N N . ALA D 1 299 ? -14.779 9.148 22.060 1.00 34.15 299 ALA D N 1
ATOM 10902 C CA . ALA D 1 299 ? -14.433 8.309 20.917 1.00 37.51 299 ALA D CA 1
ATOM 10903 C C . ALA D 1 299 ? -15.540 7.305 20.615 1.00 37.16 299 ALA D C 1
ATOM 10904 O O . ALA D 1 299 ? -15.814 7.008 19.446 1.00 38.91 299 ALA D O 1
ATOM 10906 N N . ALA D 1 300 ? -16.186 6.772 21.655 1.00 34.10 300 ALA D N 1
ATOM 10907 C CA . ALA D 1 300 ? -17.306 5.860 21.442 1.00 31.81 300 ALA D CA 1
ATOM 10908 C C . ALA D 1 300 ? -18.495 6.582 20.819 1.00 35.65 300 ALA D C 1
ATOM 10909 O O . ALA D 1 300 ? -19.214 6.008 19.993 1.00 30.36 300 ALA D O 1
ATOM 10911 N N . LYS D 1 301 ? -18.725 7.836 21.220 1.00 30.93 301 LYS D N 1
ATOM 10912 C CA . LYS D 1 301 ? -19.799 8.635 20.636 1.00 32.65 301 LYS D CA 1
ATOM 10913 C C . LYS D 1 301 ? -19.670 8.709 19.119 1.00 33.09 301 LYS D C 1
ATOM 10914 O O . LYS D 1 301 ? -20.649 8.516 18.389 1.00 29.63 301 LYS D O 1
ATOM 10920 N N . TYR D 1 302 ? -18.460 8.990 18.625 1.00 34.37 302 TYR D N 1
ATOM 10921 C CA . TYR D 1 302 ? -18.263 9.153 17.188 1.00 34.96 302 TYR D CA 1
ATOM 10922 C C . TYR D 1 302 ? -18.521 7.860 16.427 1.00 33.56 302 TYR D C 1
ATOM 10923 O O . TYR D 1 302 ? -18.990 7.900 15.285 1.00 36.22 302 TYR D O 1
ATOM 10932 N N . LEU D 1 303 ? -18.222 6.708 17.030 1.00 29.97 303 LEU D N 1
ATOM 10933 C CA . LEU D 1 303 ? -18.551 5.444 16.380 1.00 32.49 303 LEU D CA 1
ATOM 10934 C C . LEU D 1 303 ? -20.059 5.238 16.334 1.00 38.57 303 LEU D C 1
ATOM 10935 O O . LEU D 1 303 ? -20.621 4.922 15.278 1.00 29.82 303 LEU D O 1
ATOM 10940 N N . VAL D 1 304 ? -20.726 5.384 17.483 1.00 35.38 304 VAL D N 1
ATOM 10941 C CA . VAL D 1 304 ? -22.183 5.266 17.540 1.00 30.53 304 VAL D CA 1
ATOM 10942 C C . VAL D 1 304 ? -22.835 6.192 16.520 1.00 29.75 304 VAL D C 1
ATOM 10943 O O . VAL D 1 304 ? -23.641 5.765 15.686 1.00 25.18 304 VAL D O 1
ATOM 10947 N N . TYR D 1 305 ? -22.506 7.485 16.592 1.00 30.23 305 TYR D N 1
ATOM 10948 C CA . TYR D 1 305 ? -23.083 8.454 15.665 1.00 32.54 305 TYR D CA 1
ATOM 10949 C C . TYR D 1 305 ? -22.803 8.089 14.210 1.00 38.21 305 TYR D C 1
ATOM 10950 O O . TYR D 1 305 ? -23.670 8.259 13.344 1.00 36.67 305 TYR D O 1
ATOM 10959 N N . ALA D 1 306 ? -21.597 7.593 13.916 1.00 35.74 306 ALA D N 1
ATOM 10960 C CA . ALA D 1 306 ? -21.264 7.263 12.533 1.00 31.00 306 ALA D CA 1
ATOM 10961 C C . ALA D 1 306 ? -22.089 6.088 12.022 1.00 39.71 306 ALA D C 1
ATOM 10962 O O . ALA D 1 306 ? -22.541 6.097 10.871 1.00 38.53 306 ALA D O 1
ATOM 10964 N N . ALA D 1 307 ? -22.282 5.062 12.856 1.00 37.28 307 ALA D N 1
ATOM 10965 C CA . ALA D 1 307 ? -23.139 3.947 12.467 1.00 38.87 307 ALA D CA 1
ATOM 10966 C C . ALA D 1 307 ? -24.555 4.420 12.165 1.00 37.57 307 ALA D C 1
ATOM 10967 O O . ALA D 1 307 ? -25.207 3.909 11.246 1.00 31.82 307 ALA D O 1
ATOM 10969 N N . ALA D 1 308 ? -25.044 5.398 12.931 1.00 37.86 308 ALA D N 1
ATOM 10970 C CA . ALA D 1 308 ? -26.366 5.962 12.676 1.00 38.70 308 ALA D CA 1
ATOM 10971 C C . ALA D 1 308 ? -26.439 6.595 11.293 1.00 42.53 308 ALA D C 1
ATOM 10972 O O . ALA D 1 308 ? -27.411 6.389 10.556 1.00 36.50 308 ALA D O 1
ATOM 10974 N N . LEU D 1 309 ? -25.416 7.368 10.925 1.00 40.99 309 LEU D N 1
ATOM 10975 C CA . LEU D 1 309 ? -25.425 8.055 9.638 1.00 42.56 309 LEU D CA 1
ATOM 10976 C C . LEU D 1 309 ? -25.348 7.064 8.484 1.00 43.62 309 LEU D C 1
ATOM 10977 O O . LEU D 1 309 ? -26.023 7.239 7.463 1.00 46.57 309 LEU D O 1
ATOM 10982 N N . LYS D 1 310 ? -24.517 6.028 8.622 1.00 43.05 310 LYS D N 1
ATOM 10983 C CA . LYS D 1 310 ? -24.487 4.969 7.619 1.00 40.08 310 LYS D CA 1
ATOM 10984 C C . LYS D 1 310 ? -25.856 4.313 7.479 1.00 42.68 310 LYS D C 1
ATOM 10985 O O . LYS D 1 310 ? -26.325 4.073 6.359 1.00 44.42 310 LYS D O 1
ATOM 10991 N N . LYS D 1 311 ? -26.508 4.007 8.606 1.00 40.84 311 LYS D N 1
ATOM 10992 C CA . LYS D 1 311 ? -27.860 3.460 8.551 1.00 40.78 311 LYS D CA 1
ATOM 10993 C C . LYS D 1 311 ? -28.818 4.412 7.847 1.00 47.62 311 LYS D C 1
ATOM 10994 O O . LYS D 1 311 ? -29.631 3.985 7.019 1.00 44.94 311 LYS D O 1
ATOM 11000 N N . GLN D 1 312 ? -28.733 5.709 8.151 1.00 41.00 312 GLN D N 1
ATOM 11001 C CA . GLN D 1 312 ? -29.606 6.660 7.471 1.00 43.53 312 GLN D CA 1
ATOM 11002 C C . GLN D 1 312 ? -29.233 6.807 6.002 1.00 50.01 312 GLN D C 1
ATOM 11003 O O . GLN D 1 312 ? -30.105 7.072 5.168 1.00 49.06 312 GLN D O 1
ATOM 11009 N N . GLU D 1 313 ? -27.950 6.649 5.669 1.00 53.93 313 GLU D N 1
ATOM 11010 C CA . GLU D 1 313 ? -27.549 6.645 4.266 1.00 53.41 313 GLU D CA 1
ATOM 11011 C C . GLU D 1 313 ? -28.222 5.502 3.515 1.00 53.51 313 GLU D C 1
ATOM 11012 O O . GLU D 1 313 ? -28.722 5.691 2.399 1.00 49.56 313 GLU D O 1
ATOM 11018 N N . ALA D 1 314 ? -28.235 4.307 4.111 1.00 55.19 314 ALA D N 1
ATOM 11019 C CA . ALA D 1 314 ? -28.911 3.167 3.498 1.00 51.98 314 ALA D CA 1
ATOM 11020 C C . ALA D 1 314 ? -30.404 3.427 3.322 1.00 53.31 314 ALA D C 1
ATOM 11021 O O . ALA D 1 314 ? -30.978 3.101 2.277 1.00 55.16 314 ALA D O 1
ATOM 11023 N N . MET D 1 315 ? -31.050 4.009 4.336 1.00 51.67 315 MET D N 1
ATOM 11024 C CA . MET D 1 315 ? -32.486 4.265 4.257 1.00 52.42 315 MET D CA 1
ATOM 11025 C C . MET D 1 315 ? -32.821 5.274 3.164 1.00 58.33 315 MET D C 1
ATOM 11026 O O . MET D 1 315 ? -33.919 5.230 2.597 1.00 60.32 315 MET D O 1
ATOM 11031 N N . ASN D 1 316 ? -31.901 6.185 2.855 1.00 61.51 316 ASN D N 1
ATOM 11032 C CA . ASN D 1 316 ? -32.144 7.224 1.862 1.00 57.88 316 ASN D CA 1
ATOM 11033 C C . ASN D 1 316 ? -31.865 6.754 0.439 1.00 60.22 316 ASN D C 1
ATOM 11034 O O . ASN D 1 316 ? -31.906 7.573 -0.487 1.00 58.84 316 ASN D O 1
ATOM 11039 N N . GLY D 1 317 ? -31.588 5.464 0.247 1.00 62.61 317 GLY D N 1
ATOM 11040 C CA . GLY D 1 317 ? -31.414 4.880 -1.063 1.00 66.34 317 GLY D CA 1
ATOM 11041 C C . GLY D 1 317 ? -29.977 4.617 -1.462 1.00 65.36 317 GLY D C 1
ATOM 11042 O O . GLY D 1 317 ? -29.740 3.791 -2.351 1.00 64.84 317 GLY D O 1
ATOM 11043 N N . ALA D 1 318 ? -29.017 5.293 -0.835 1.00 66.70 318 ALA D N 1
ATOM 11044 C CA . ALA D 1 318 ? -27.607 4.998 -1.064 1.00 70.71 318 ALA D CA 1
ATOM 11045 C C . ALA D 1 318 ? -27.295 3.575 -0.613 1.00 68.69 318 ALA D C 1
ATOM 11046 O O . ALA D 1 318 ? -27.352 3.279 0.586 1.00 74.88 318 ALA D O 1
ATOM 11048 N N . LYS D 1 319 ? -26.966 2.692 -1.552 1.00 68.44 319 LYS D N 1
ATOM 11049 C CA . LYS D 1 319 ? -26.756 1.289 -1.216 1.00 72.89 319 LYS D CA 1
ATOM 11050 C C . LYS D 1 319 ? -25.408 1.148 -0.511 1.00 74.63 319 LYS D C 1
ATOM 11051 O O . LYS D 1 319 ? -24.353 1.057 -1.145 1.00 75.20 319 LYS D O 1
ATOM 11057 N N . VAL D 1 320 ? -25.443 1.164 0.818 1.00 68.16 320 VAL D N 1
ATOM 11058 C CA . VAL D 1 320 ? -24.257 0.988 1.640 1.00 65.82 320 VAL D CA 1
ATOM 11059 C C . VAL D 1 320 ? -24.591 0.017 2.760 1.00 55.68 320 VAL D C 1
ATOM 11060 O O . VAL D 1 320 ? -25.749 -0.110 3.174 1.00 58.44 320 VAL D O 1
ATOM 11064 N N . ARG D 1 321 ? -23.570 -0.676 3.247 1.00 62.04 321 ARG D N 1
ATOM 11065 C CA . ARG D 1 321 ? -23.713 -1.594 4.366 1.00 58.57 321 ARG D CA 1
ATOM 11066 C C . ARG D 1 321 ? -23.212 -0.930 5.642 1.00 53.88 321 ARG D C 1
ATOM 11067 O O . ARG D 1 321 ? -22.216 -0.201 5.629 1.00 50.77 321 ARG D O 1
ATOM 11075 N N . TYR D 1 322 ? -23.920 -1.178 6.747 1.00 47.47 322 TYR D N 1
ATOM 11076 C CA . TYR D 1 322 ? -23.617 -0.536 8.021 1.00 43.20 322 TYR D CA 1
ATOM 11077 C C . TYR D 1 322 ? -23.486 -1.550 9.153 1.00 35.43 322 TYR D C 1
ATOM 11078 O O . TYR D 1 322 ? -23.505 -1.165 10.326 1.00 34.56 322 TYR D O 1
ATOM 11087 N N . SER D 1 323 ? -23.348 -2.837 8.826 1.00 35.55 323 SER D N 1
ATOM 11088 C CA . SER D 1 323 ? -23.279 -3.859 9.866 1.00 34.53 323 SER D CA 1
ATOM 11089 C C . SER D 1 323 ? -21.962 -3.788 10.629 1.00 36.10 323 SER D C 1
ATOM 11090 O O . SER D 1 323 ? -21.934 -3.978 11.851 1.00 31.28 323 SER D O 1
ATOM 11093 N N . VAL D 1 324 ? -20.859 -3.526 9.924 1.00 39.39 324 VAL D N 1
ATOM 11094 C CA . VAL D 1 324 ? -19.568 -3.364 10.587 1.00 39.30 324 VAL D CA 1
ATOM 11095 C C . VAL D 1 324 ? -19.578 -2.135 11.486 1.00 36.05 324 VAL D C 1
ATOM 11096 O O . VAL D 1 324 ? -19.089 -2.174 12.622 1.00 35.31 324 VAL D O 1
ATOM 11100 N N . GLU D 1 325 ? -20.144 -1.030 10.996 1.00 36.35 325 GLU D N 1
ATOM 11101 C CA . GLU D 1 325 ? -20.175 0.205 11.774 1.00 38.90 325 GLU D CA 1
ATOM 11102 C C . GLU D 1 325 ? -20.984 0.026 13.051 1.00 34.91 325 GLU D C 1
ATOM 11103 O O . GLU D 1 325 ? -20.616 0.552 14.108 1.00 35.47 325 GLU D O 1
ATOM 11109 N N . ALA D 1 326 ? -22.089 -0.715 12.971 1.00 30.60 326 ALA D N 1
ATOM 11110 C CA . ALA D 1 326 ? -22.870 -1.018 14.165 1.00 37.52 326 ALA D CA 1
ATOM 11111 C C . ALA D 1 326 ? -22.084 -1.919 15.109 1.00 34.36 326 ALA D C 1
ATOM 11112 O O . ALA D 1 326 ? -22.006 -1.654 16.315 1.00 30.58 326 ALA D O 1
ATOM 11114 N N . ALA D 1 327 ? -21.508 -3.001 14.578 1.00 34.30 327 ALA D N 1
ATOM 11115 C CA . ALA D 1 327 ? -20.711 -3.907 15.401 1.00 38.76 327 ALA D CA 1
ATOM 11116 C C . ALA D 1 327 ? -19.566 -3.173 16.092 1.00 33.29 327 ALA D C 1
ATOM 11117 O O . ALA D 1 327 ? -19.294 -3.410 17.275 1.00 32.79 327 ALA D O 1
ATOM 11119 N N . GLN D 1 328 ? -18.878 -2.287 15.369 1.00 33.69 328 GLN D N 1
ATOM 11120 C CA . GLN D 1 328 ? -17.830 -1.478 15.986 1.00 31.63 328 GLN D CA 1
ATOM 11121 C C . GLN D 1 328 ? -18.398 -0.605 17.098 1.00 31.08 328 GLN D C 1
ATOM 11122 O O . GLN D 1 328 ? -17.845 -0.549 18.203 1.00 31.01 328 GLN D O 1
ATOM 11128 N N . ALA D 1 329 ? -19.492 0.103 16.812 1.00 32.88 329 ALA D 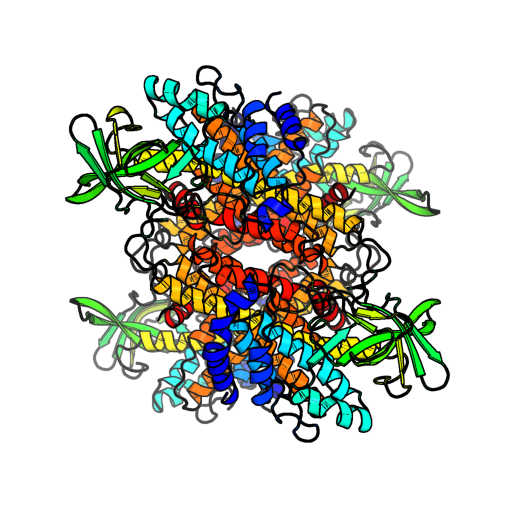N 1
ATOM 11129 C CA . ALA D 1 329 ? -20.171 0.887 17.839 1.00 35.96 329 ALA D CA 1
ATOM 11130 C C . ALA D 1 329 ? -20.540 0.021 19.038 1.00 32.29 329 ALA D C 1
ATOM 11131 O O . ALA D 1 329 ? -20.198 0.341 20.181 1.00 32.22 329 ALA D O 1
ATOM 11133 N N . LYS D 1 330 ? -21.230 -1.094 18.785 1.00 32.05 330 LYS D N 1
ATOM 11134 C CA . LYS D 1 330 ? -21.712 -1.950 19.866 1.00 34.85 330 LYS D CA 1
ATOM 11135 C C . LYS D 1 330 ? -20.562 -2.498 20.704 1.00 34.02 330 LYS D C 1
ATOM 11136 O O . LYS D 1 330 ? -20.658 -2.563 21.935 1.00 31.47 330 LYS D O 1
ATOM 11142 N N . LEU D 1 331 ? -19.467 -2.900 20.056 1.00 32.43 331 LEU D N 1
ATOM 11143 C CA . LEU D 1 331 ? -18.339 -3.469 20.787 1.00 29.28 331 LEU D CA 1
ATOM 11144 C C . LEU D 1 331 ? -17.667 -2.427 21.676 1.00 32.24 331 LEU D C 1
ATOM 11145 O O . LEU D 1 331 ? -17.448 -2.663 22.870 1.00 29.31 331 LEU D O 1
ATOM 11150 N N . ILE D 1 332 ? -17.326 -1.268 21.108 1.00 33.34 332 ILE D N 1
ATOM 11151 C CA . ILE D 1 332 ? -16.559 -0.275 21.854 1.00 29.12 332 ILE D CA 1
ATOM 11152 C C . ILE D 1 332 ? -17.422 0.403 22.912 1.00 29.83 332 ILE D C 1
ATOM 11153 O O . ILE D 1 332 ? -16.973 0.634 24.041 1.00 27.83 332 ILE D O 1
ATOM 11158 N N . ALA D 1 333 ? -18.673 0.726 22.573 1.00 34.71 333 ALA D N 1
ATOM 11159 C CA . ALA D 1 333 ? -19.532 1.445 23.511 1.00 31.92 333 ALA D CA 1
ATOM 11160 C C . ALA D 1 333 ? -19.874 0.590 24.725 1.00 28.78 333 ALA D C 1
ATOM 11161 O O . ALA D 1 333 ? -19.888 1.086 25.857 1.00 26.58 333 ALA D O 1
ATOM 11163 N N . ALA D 1 334 ? -20.156 -0.696 24.509 1.00 26.40 334 ALA D N 1
ATOM 11164 C CA . ALA D 1 334 ? -20.503 -1.569 25.623 1.00 27.65 334 ALA D CA 1
ATOM 11165 C C . ALA D 1 334 ? -19.312 -1.774 26.551 1.00 28.76 334 ALA D C 1
ATOM 11166 O O . ALA D 1 334 ? -19.466 -1.786 27.777 1.00 28.78 334 ALA D O 1
ATOM 11168 N N . ARG D 1 335 ? -18.116 -1.948 25.985 1.00 24.61 335 ARG D N 1
ATOM 11169 C CA . ARG D 1 335 ? -16.927 -2.084 26.816 1.00 31.89 335 ARG D CA 1
ATOM 11170 C C . ARG D 1 335 ? -16.549 -0.767 27.478 1.00 26.03 335 ARG D C 1
ATOM 11171 O O . ARG D 1 335 ? -15.931 -0.771 28.550 1.00 28.22 335 ARG D O 1
ATOM 11179 N N . THR D 1 336 ? -16.903 0.367 26.862 1.00 30.61 336 THR D N 1
ATOM 11180 C CA . THR D 1 336 ? -16.678 1.649 27.523 1.00 31.29 336 THR D CA 1
ATOM 11181 C C . THR D 1 336 ? -17.630 1.840 28.699 1.00 31.78 336 THR D C 1
ATOM 11182 O O . THR D 1 336 ? -17.217 2.314 29.764 1.00 35.33 336 THR D O 1
ATOM 11186 N N . ALA D 1 337 ? -18.900 1.458 28.531 1.00 27.99 337 ALA D N 1
ATOM 11187 C CA . ALA D 1 337 ? -19.878 1.643 29.598 1.00 33.00 337 ALA D CA 1
ATOM 11188 C C . ALA D 1 337 ? -19.493 0.867 30.852 1.00 32.23 337 ALA D C 1
ATOM 11189 O O . ALA D 1 337 ? -19.517 1.406 31.964 1.00 29.03 337 ALA D O 1
ATOM 11191 N N . SER D 1 338 ? -19.127 -0.405 30.691 1.00 32.43 338 SER D N 1
ATOM 11192 C CA . SER D 1 338 ? -18.769 -1.223 31.846 1.00 31.11 338 SER D CA 1
ATOM 11193 C C . SER D 1 338 ? -17.511 -0.699 32.522 1.00 29.62 338 SER D C 1
ATOM 11194 O O . SER D 1 338 ? -17.396 -0.727 33.750 1.00 32.11 338 SER D O 1
ATOM 11197 N N . ASP D 1 339 ? -16.561 -0.213 31.730 1.00 32.50 339 ASP D N 1
ATOM 11198 C CA . ASP D 1 339 ? -15.321 0.315 32.284 1.00 31.31 339 ASP D CA 1
ATOM 11199 C C . ASP D 1 339 ? -15.560 1.637 33.005 1.00 35.10 339 ASP D C 1
ATOM 11200 O O . ASP D 1 339 ? -15.043 1.852 34.108 1.00 37.54 339 ASP D O 1
ATOM 11205 N N . VAL D 1 340 ? -16.334 2.536 32.394 1.00 32.12 340 VAL D N 1
ATOM 11206 C CA . VAL D 1 340 ? -16.575 3.849 32.988 1.00 34.71 340 VAL D CA 1
ATOM 11207 C C . VAL D 1 340 ? -17.347 3.717 34.296 1.00 26.33 340 VAL D C 1
ATOM 11208 O O . VAL D 1 340 ? -17.005 4.350 35.303 1.00 29.05 340 VAL D O 1
ATOM 11212 N N . THR D 1 341 ? -18.395 2.888 34.310 1.00 26.31 341 THR D N 1
ATOM 11213 C CA . THR D 1 341 ? -19.248 2.821 35.494 1.00 29.75 341 THR D CA 1
ATOM 11214 C C . THR D 1 341 ? -18.522 2.186 36.674 1.00 31.09 341 THR D C 1
ATOM 11215 O O . THR D 1 341 ? -18.740 2.582 37.825 1.00 28.40 341 THR D O 1
ATOM 11219 N N . ARG D 1 342 ? -17.656 1.201 36.416 1.00 30.68 342 ARG D N 1
ATOM 11220 C CA . ARG D 1 342 ? -16.878 0.617 37.504 1.00 29.88 342 ARG D CA 1
ATOM 11221 C C . ARG D 1 342 ? -15.884 1.622 38.073 1.00 29.98 342 ARG D C 1
ATOM 11222 O O . ARG D 1 342 ? -15.731 1.730 39.296 1.00 29.11 342 ARG D O 1
ATOM 11230 N N . ARG D 1 343 ? -15.203 2.370 37.202 1.00 29.70 343 ARG D N 1
ATOM 11231 C CA . ARG D 1 343 ? -14.229 3.348 37.674 1.00 30.35 343 ARG D CA 1
ATOM 11232 C C . ARG D 1 343 ? -14.906 4.562 38.296 1.00 29.75 343 ARG D C 1
ATOM 11233 O O . ARG D 1 343 ? -14.345 5.182 39.207 1.00 30.11 343 ARG D O 1
ATOM 11241 N N . CYS D 1 344 ? -16.099 4.921 37.818 1.00 30.34 344 CYS D N 1
ATOM 11242 C CA . CYS D 1 344 ? -16.836 6.020 38.433 1.00 30.34 344 CYS D CA 1
ATOM 11243 C C . CYS D 1 344 ? -17.325 5.645 39.826 1.00 32.40 344 CYS D C 1
ATOM 11244 O O . CYS D 1 344 ? -17.243 6.456 40.756 1.00 33.61 344 CYS D O 1
ATOM 11247 N N . LEU D 1 345 ? -17.848 4.426 39.984 1.00 32.72 345 LEU D N 1
ATOM 11248 C CA . LEU D 1 345 ? -18.250 3.955 41.306 1.00 31.14 345 LEU D CA 1
ATOM 11249 C C . LEU D 1 345 ? -17.080 4.004 42.281 1.00 33.28 345 LEU D C 1
ATOM 11250 O O . LEU D 1 345 ? -17.262 4.312 43.465 1.00 33.35 345 LEU D O 1
ATOM 11255 N N . GLN D 1 346 ? -15.873 3.696 41.800 1.00 28.80 346 GLN D N 1
ATOM 11256 C CA . GLN D 1 346 ? -14.683 3.778 42.642 1.00 33.25 346 GLN D CA 1
ATOM 11257 C C . GLN D 1 346 ? -14.514 5.177 43.221 1.00 33.79 346 GLN D C 1
ATOM 11258 O O . GLN D 1 346 ? -14.261 5.340 44.421 1.00 31.92 346 GLN D O 1
ATOM 11264 N N . LEU D 1 347 ? -14.649 6.204 42.379 1.00 30.79 347 LEU D N 1
ATOM 11265 C CA . LEU D 1 347 ? -14.496 7.586 42.821 1.00 29.48 347 LEU D CA 1
ATOM 11266 C C . LEU D 1 347 ? -15.568 8.020 43.813 1.00 29.54 347 LEU D C 1
ATOM 11267 O O . LEU D 1 347 ? -15.438 9.099 44.400 1.00 34.14 347 LEU D O 1
ATOM 11272 N N . PHE D 1 348 ? -16.622 7.229 44.002 1.00 30.42 348 PHE D N 1
ATOM 11273 C CA . PHE D 1 348 ? -17.653 7.537 44.983 1.00 36.09 348 PHE D CA 1
ATOM 11274 C C . PHE D 1 348 ? -17.334 7.013 46.377 1.00 33.99 348 PHE D C 1
ATOM 11275 O O . PHE D 1 348 ? -17.996 7.416 47.339 1.00 35.34 348 PHE D O 1
ATOM 11283 N N . GLY D 1 349 ? -16.343 6.137 46.511 1.00 27.86 349 GLY D N 1
ATOM 11284 C CA . GLY D 1 349 ? -16.086 5.499 47.784 1.00 36.00 349 GLY D CA 1
ATOM 11285 C C . GLY D 1 349 ? -17.243 4.608 48.195 1.00 31.31 349 GLY D C 1
ATOM 11286 O O . GLY D 1 349 ? -17.969 4.054 47.362 1.00 28.71 349 GLY D O 1
ATOM 11287 N N . GLY D 1 350 ? -17.416 4.461 49.511 1.00 36.36 350 GLY D N 1
ATOM 11288 C CA . GLY D 1 350 ? -18.514 3.655 50.019 1.00 31.91 350 GLY D CA 1
ATOM 11289 C C . GLY D 1 350 ? -19.881 4.142 49.582 1.00 36.14 350 GLY D C 1
ATOM 11290 O O . GLY D 1 350 ? -20.806 3.342 49.417 1.00 31.62 350 GLY D O 1
ATOM 11291 N N . TYR D 1 351 ? -20.031 5.455 49.389 1.00 32.81 351 TYR D N 1
ATOM 11292 C CA . TYR D 1 351 ? -21.326 6.015 49.018 1.00 33.46 351 TYR D CA 1
ATOM 11293 C C . TYR D 1 351 ? -21.798 5.554 47.645 1.00 41.26 351 TYR D C 1
ATOM 11294 O O . TYR D 1 351 ? -23.002 5.605 47.370 1.00 31.57 351 TYR D O 1
ATOM 11303 N N . GLY D 1 352 ? -20.888 5.096 46.782 1.00 44.24 352 GLY D N 1
ATOM 11304 C CA . GLY D 1 352 ? -21.296 4.552 45.499 1.00 35.62 352 GLY D CA 1
ATOM 11305 C C . GLY D 1 352 ? -21.817 3.136 45.562 1.00 34.22 352 GLY D C 1
ATOM 11306 O O . GLY D 1 352 ? -22.500 2.695 44.632 1.00 33.50 352 GLY D O 1
ATOM 11307 N N . TYR D 1 353 ? -21.503 2.412 46.635 1.00 36.95 353 TYR D N 1
ATOM 11308 C CA . TYR D 1 353 ? -21.958 1.039 46.802 1.00 37.37 353 TYR D CA 1
ATOM 11309 C C . TYR D 1 353 ? -23.388 0.950 47.317 1.00 37.95 353 TYR D C 1
ATOM 11310 O O . TYR D 1 353 ? -23.966 -0.143 47.306 1.00 38.17 353 TYR D O 1
ATOM 11319 N N . THR D 1 354 ? -23.969 2.059 47.762 1.00 34.32 354 THR D N 1
ATOM 11320 C CA . THR D 1 354 ? -25.329 2.085 48.278 1.00 38.33 354 THR D CA 1
ATOM 11321 C C . THR D 1 354 ? -26.300 2.580 47.212 1.00 41.49 354 THR D C 1
ATOM 11322 O O . THR D 1 354 ? -25.906 3.153 46.193 1.00 35.86 354 THR D O 1
ATOM 11326 N N . ARG D 1 355 ? -27.590 2.349 47.466 1.00 44.40 355 ARG D N 1
ATOM 11327 C CA . ARG D 1 355 ? -28.648 2.797 46.568 1.00 43.88 355 ARG D CA 1
ATOM 11328 C C . ARG D 1 355 ? -28.915 4.295 46.651 1.00 46.65 355 ARG D C 1
ATOM 11329 O O . ARG D 1 355 ? -29.741 4.796 45.880 1.00 48.67 355 ARG D O 1
ATOM 11337 N N . ASP D 1 356 ? -28.260 5.008 47.573 1.00 41.54 356 ASP D N 1
ATOM 11338 C CA . ASP D 1 356 ? -28.409 6.460 47.646 1.00 46.58 356 ASP D CA 1
ATOM 11339 C C . ASP D 1 356 ? -28.133 7.115 46.300 1.00 42.77 356 ASP D C 1
ATOM 11340 O O . ASP D 1 356 ? -28.839 8.045 45.893 1.00 38.36 356 ASP D O 1
ATOM 11345 N N . TYR D 1 357 ? -27.115 6.640 45.596 1.00 41.16 357 TYR D N 1
ATOM 11346 C CA . TYR D 1 357 ? -26.703 7.191 44.320 1.00 41.47 357 TYR D CA 1
ATOM 11347 C C . TYR D 1 357 ? -26.959 6.186 43.201 1.00 38.85 357 TYR D C 1
ATOM 11348 O O . TYR D 1 357 ? -27.155 4.993 43.459 1.00 32.63 357 TYR D O 1
ATOM 11357 N N . PRO D 1 358 ? -26.973 6.630 41.944 1.00 40.21 358 PRO D N 1
ATOM 11358 C CA . PRO D 1 358 ? -27.342 5.737 40.838 1.00 39.87 358 PRO D CA 1
ATOM 11359 C C . PRO D 1 358 ? -26.193 4.986 40.180 1.00 35.57 358 PRO D C 1
ATOM 11360 O O . PRO D 1 358 ? -26.453 4.208 39.255 1.00 35.49 358 PRO D O 1
ATOM 11364 N N . ILE D 1 359 ? -24.948 5.188 40.617 1.00 38.06 359 ILE D N 1
ATOM 11365 C CA . ILE D 1 359 ? -23.807 4.627 39.896 1.00 31.88 359 ILE D CA 1
ATOM 11366 C C . ILE D 1 359 ? -23.833 3.105 39.938 1.00 34.17 359 ILE D C 1
ATOM 11367 O O . ILE D 1 359 ? -23.471 2.438 38.960 1.00 32.49 359 ILE D O 1
ATOM 11372 N N . GLU D 1 360 ? -24.255 2.528 41.065 1.00 33.40 360 GLU D N 1
ATOM 11373 C CA . GLU D 1 360 ? -24.333 1.073 41.155 1.00 34.99 360 GLU D CA 1
ATOM 11374 C C . GLU D 1 360 ? -25.373 0.522 40.188 1.00 35.72 360 GLU D C 1
ATOM 11375 O O . GLU D 1 360 ? -25.163 -0.530 39.573 1.00 36.52 360 GLU D O 1
ATOM 11381 N N . ARG D 1 361 ? -26.504 1.218 40.040 1.00 34.65 361 ARG D N 1
ATOM 11382 C CA . ARG D 1 361 ? -27.487 0.827 39.035 1.00 37.35 361 ARG D CA 1
ATOM 11383 C C . ARG D 1 361 ? -26.907 0.936 37.632 1.00 33.43 361 ARG D C 1
ATOM 11384 O O . ARG D 1 361 ? -27.138 0.065 36.785 1.00 32.09 361 ARG D O 1
ATOM 11392 N N . MET D 1 362 ? -26.144 1.999 37.369 1.00 32.44 362 MET D N 1
ATOM 11393 C CA . MET D 1 362 ? -25.553 2.180 36.048 1.00 37.25 362 MET D CA 1
ATOM 11394 C C . MET D 1 362 ? -24.541 1.083 35.740 1.00 33.12 362 MET D C 1
ATOM 11395 O O . MET D 1 362 ? -24.487 0.580 34.612 1.00 33.72 362 MET D O 1
ATOM 11400 N N . MET D 1 363 ? -23.727 0.704 36.729 1.00 33.14 363 MET D N 1
ATOM 11401 C CA . MET D 1 363 ? -22.772 -0.381 36.523 1.00 31.95 363 MET D CA 1
ATOM 11402 C C . MET D 1 363 ? -23.487 -1.693 36.230 1.00 28.38 363 MET D C 1
ATOM 11403 O O . MET D 1 363 ? -23.074 -2.448 35.341 1.00 25.11 363 MET D O 1
ATOM 11408 N N . ARG D 1 364 ? -24.559 -1.986 36.969 1.00 30.58 364 ARG D N 1
ATOM 11409 C CA . ARG D 1 364 ? -25.338 -3.187 36.685 1.00 34.92 364 ARG D CA 1
ATOM 11410 C C . ARG D 1 364 ? -26.000 -3.102 35.315 1.00 34.00 364 ARG D C 1
ATOM 11411 O O . ARG D 1 364 ? -26.065 -4.099 34.587 1.00 34.23 364 ARG D O 1
ATOM 11419 N N . ASP D 1 365 ? -26.497 -1.919 34.943 1.00 29.73 365 ASP D N 1
ATOM 11420 C CA . ASP D 1 365 ? -27.109 -1.769 33.626 1.00 36.66 365 ASP D CA 1
ATOM 11421 C C . ASP D 1 365 ? -26.072 -1.866 32.513 1.00 35.02 365 ASP D C 1
ATOM 11422 O O . ASP D 1 365 ? -26.347 -2.440 31.455 1.00 33.55 365 ASP D O 1
ATOM 11427 N N . ALA D 1 366 ? -24.883 -1.294 32.720 1.00 30.72 366 ALA D N 1
ATOM 11428 C CA . ALA D 1 366 ? -23.875 -1.299 31.664 1.00 29.61 366 ALA D CA 1
ATOM 11429 C C . ALA D 1 366 ? -23.467 -2.713 31.267 1.00 27.29 366 ALA D C 1
ATOM 11430 O O . ALA D 1 366 ? -23.050 -2.938 30.125 1.00 35.11 366 ALA D O 1
ATOM 11432 N N . LYS D 1 367 ? -23.579 -3.676 32.185 1.00 28.07 367 LYS D N 1
ATOM 11433 C CA . LYS D 1 367 ? -23.126 -5.029 31.882 1.00 29.05 367 LYS D CA 1
ATOM 11434 C C . LYS D 1 367 ? -23.979 -5.695 30.807 1.00 31.37 367 LYS D C 1
ATOM 11435 O O . LYS D 1 367 ? -23.484 -6.564 30.080 1.00 27.96 367 LYS D O 1
ATOM 11441 N N . ILE D 1 368 ? -25.249 -5.302 30.675 1.00 30.88 368 ILE D N 1
ATOM 11442 C CA . ILE D 1 368 ? -26.097 -5.976 29.698 1.00 33.78 368 ILE D CA 1
ATOM 11443 C C . ILE D 1 368 ? -25.719 -5.573 28.278 1.00 30.51 368 ILE D C 1
ATOM 11444 O O . ILE D 1 368 ? -25.835 -6.381 27.349 1.00 28.44 368 ILE D O 1
ATOM 11449 N N . THR D 1 369 ? -25.236 -4.342 28.084 1.00 27.95 369 THR D N 1
ATOM 11450 C CA . THR D 1 369 ? -24.977 -3.869 26.728 1.00 33.61 369 THR D CA 1
ATOM 11451 C C . THR D 1 369 ? -23.903 -4.698 26.036 1.00 28.84 369 THR D C 1
ATOM 11452 O O . THR D 1 369 ? -23.894 -4.795 24.804 1.00 24.62 369 THR D O 1
ATOM 11456 N N . GLU D 1 370 ? -22.991 -5.298 26.803 1.00 29.36 370 GLU D N 1
ATOM 11457 C CA . GLU D 1 370 ? -22.037 -6.227 26.214 1.00 32.75 370 GLU D CA 1
ATOM 11458 C C . GLU D 1 370 ? -22.671 -7.529 25.739 1.00 34.51 370 GLU D C 1
ATOM 11459 O O . GLU D 1 370 ? -21.989 -8.308 25.064 1.00 34.01 370 GLU D O 1
ATOM 11465 N N . ILE D 1 371 ? -23.940 -7.793 26.059 1.00 26.79 371 ILE D N 1
ATOM 11466 C CA . ILE D 1 371 ? -24.450 -9.144 25.846 1.00 28.28 371 ILE D CA 1
ATOM 11467 C C . ILE D 1 371 ? -25.654 -9.219 24.911 1.00 35.58 371 ILE D C 1
ATOM 11468 O O . ILE D 1 371 ? -25.595 -9.892 23.875 1.00 27.78 371 ILE D O 1
ATOM 11473 N N . TYR D 1 372 ? -26.752 -8.546 25.256 1.00 30.10 372 TYR D N 1
ATOM 11474 C CA . TYR D 1 372 ? -27.978 -8.762 24.497 1.00 36.37 372 TYR D CA 1
ATOM 11475 C C . TYR D 1 372 ? -27.909 -8.111 23.118 1.00 39.35 372 TYR D C 1
ATOM 11476 O O . TYR D 1 372 ? -27.156 -7.160 22.888 1.00 40.19 372 TYR D O 1
ATOM 11485 N N . GLU D 1 373 ? -28.698 -8.665 22.192 1.00 34.63 373 GLU D N 1
ATOM 11486 C CA . GLU D 1 373 ? -28.739 -8.241 20.790 1.00 31.47 373 GLU D CA 1
ATOM 11487 C C . GLU D 1 373 ? -27.411 -8.505 20.088 1.00 39.55 373 GLU D C 1
ATOM 11488 O O . GLU D 1 373 ? -27.041 -7.799 19.146 1.00 36.76 373 GLU D O 1
ATOM 11494 N N . GLY D 1 374 ? -26.687 -9.524 20.541 1.00 40.05 374 GLY D N 1
ATOM 11495 C CA . GLY D 1 374 ? -25.398 -9.846 19.966 1.00 31.18 374 GLY D CA 1
ATOM 11496 C C . GLY D 1 374 ? -24.263 -9.557 20.924 1.00 36.91 374 GLY D C 1
ATOM 11497 O O . GLY D 1 374 ? -23.913 -8.392 21.141 1.00 35.36 374 GLY D O 1
ATOM 11498 N N . THR D 1 375 ? -23.689 -10.604 21.511 1.00 30.62 375 THR D N 1
ATOM 11499 C CA . THR D 1 375 ? -22.559 -10.436 22.412 1.00 32.84 375 THR D CA 1
ATOM 11500 C C . THR D 1 375 ? -21.398 -9.755 21.693 1.00 34.25 375 THR D C 1
ATOM 11501 O O . THR D 1 375 ? -21.327 -9.716 20.461 1.00 36.17 375 THR D O 1
ATOM 11505 N N . SER D 1 376 ? -20.480 -9.200 22.488 1.00 31.96 376 SER D N 1
ATOM 11506 C CA . SER D 1 376 ? -19.298 -8.561 21.918 1.00 31.23 376 SER D CA 1
ATOM 11507 C C . SER D 1 376 ? -18.493 -9.541 21.078 1.00 32.81 376 SER D C 1
ATOM 11508 O O . SER D 1 376 ? -17.840 -9.142 20.106 1.00 30.15 376 SER D O 1
ATOM 11511 N N . GLU D 1 377 ? -18.523 -10.824 21.442 1.00 34.05 377 GLU D N 1
ATOM 11512 C CA . GLU D 1 377 ? -17.852 -11.843 20.646 1.00 32.46 377 GLU D CA 1
ATOM 11513 C C . GLU D 1 377 ? -18.526 -12.005 19.290 1.00 30.96 377 GLU D C 1
ATOM 11514 O O . GLU D 1 377 ? -17.856 -12.265 18.284 1.00 33.86 377 GLU D O 1
ATOM 11520 N N . VAL D 1 378 ? -19.852 -11.858 19.244 1.00 34.28 378 VAL D N 1
ATOM 11521 C CA . VAL D 1 378 ? -20.553 -11.806 17.964 1.00 33.38 378 VAL D CA 1
ATOM 11522 C C . VAL D 1 378 ? -20.104 -10.593 17.161 1.00 33.39 378 VAL D C 1
ATOM 11523 O O . VAL D 1 378 ? -19.846 -10.688 15.954 1.00 32.93 378 VAL D O 1
ATOM 11527 N N . GLN D 1 379 ? -20.010 -9.433 17.816 1.00 25.70 379 GLN D N 1
ATOM 11528 C CA . GLN D 1 379 ? -19.577 -8.218 17.132 1.00 26.42 379 GLN D CA 1
ATOM 11529 C C . GLN D 1 379 ? -18.208 -8.410 16.492 1.00 33.69 379 GLN D C 1
ATOM 11530 O O . GLN D 1 379 ? -17.999 -8.055 15.326 1.00 29.87 379 GLN D O 1
ATOM 11536 N N . MET D 1 380 ? -17.260 -8.976 17.244 1.00 31.38 380 MET D N 1
ATOM 11537 C CA . MET D 1 380 ? -15.929 -9.226 16.699 1.00 31.08 380 MET D CA 1
ATOM 11538 C C . MET D 1 380 ? -15.972 -10.209 15.535 1.00 33.24 380 MET D C 1
ATOM 11539 O O . MET D 1 380 ? -15.185 -10.080 14.590 1.00 30.05 380 MET D O 1
ATOM 11544 N N . MET D 1 381 ? -16.871 -11.196 15.583 1.00 31.77 381 MET D N 1
ATOM 11545 C CA . MET D 1 381 ? -17.038 -12.091 14.441 1.00 36.71 381 MET D CA 1
ATOM 11546 C C . MET D 1 381 ? -17.470 -11.320 13.199 1.00 31.24 381 MET D C 1
ATOM 11547 O O . MET D 1 381 ? -16.972 -11.576 12.096 1.00 31.32 381 MET D O 1
ATOM 11552 N N . VAL D 1 382 ? -18.406 -10.382 13.356 1.00 30.10 382 VAL D N 1
ATOM 11553 C CA . VAL D 1 382 ? -18.819 -9.538 12.236 1.00 30.36 382 VAL D CA 1
ATOM 11554 C C . VAL D 1 382 ? -17.639 -8.723 11.714 1.00 32.62 382 VAL D C 1
ATOM 11555 O O . VAL D 1 382 ? -17.416 -8.625 10.501 1.00 31.67 382 VAL D O 1
ATOM 11559 N N . ILE D 1 383 ? -16.863 -8.131 12.624 1.00 33.22 383 ILE D N 1
ATOM 11560 C CA . ILE D 1 383 ? -15.826 -7.190 12.210 1.00 37.06 383 ILE D CA 1
ATOM 11561 C C . ILE D 1 383 ? -14.654 -7.918 11.561 1.00 35.98 383 ILE D C 1
ATOM 11562 O O . ILE D 1 383 ? -14.110 -7.462 10.548 1.00 33.15 383 ILE D O 1
ATOM 11567 N N . SER D 1 384 ? -14.252 -9.063 12.118 1.00 34.46 384 SER D N 1
ATOM 11568 C CA . SER D 1 384 ? -13.118 -9.785 11.549 1.00 36.92 384 SER D CA 1
ATOM 11569 C C . SER D 1 384 ? -13.488 -10.458 10.234 1.00 42.79 384 SER D C 1
ATOM 11570 O O . SER D 1 384 ? -12.641 -10.577 9.342 1.00 41.03 384 SER D O 1
ATOM 11573 N N . GLY D 1 385 ? -14.739 -10.906 10.099 1.00 36.35 385 GLY D N 1
ATOM 11574 C CA . GLY D 1 385 ? -15.184 -11.467 8.833 1.00 35.39 385 GLY D CA 1
ATOM 11575 C C . GLY D 1 385 ? -15.059 -10.481 7.687 1.00 39.47 385 GLY D C 1
ATOM 11576 O O . GLY D 1 385 ? -14.592 -10.832 6.601 1.00 40.52 385 GLY D O 1
ATOM 11577 N N . ALA D 1 386 ? -15.480 -9.236 7.913 1.00 38.35 386 ALA D N 1
ATOM 11578 C CA . ALA D 1 386 ? -15.329 -8.201 6.896 1.00 41.03 386 ALA D CA 1
ATOM 11579 C C . ALA D 1 386 ? -13.861 -7.872 6.656 1.00 42.08 386 ALA D C 1
ATOM 11580 O O . ALA D 1 386 ? -13.449 -7.644 5.513 1.00 48.60 386 ALA D O 1
ATOM 11582 N N . LEU D 1 387 ? -13.059 -7.844 7.722 1.00 50.01 387 LEU D N 1
ATOM 11583 C CA . LEU D 1 387 ? -11.666 -7.430 7.594 1.00 45.82 387 LEU D CA 1
ATOM 11584 C C . LEU D 1 387 ? -10.831 -8.496 6.896 1.00 46.66 387 LEU D C 1
ATOM 11585 O O . LEU D 1 387 ? -10.003 -8.178 6.035 1.00 47.24 387 LEU D O 1
ATOM 11590 N N . LEU D 1 388 ? -11.031 -9.763 7.252 1.00 46.75 388 LEU D N 1
ATOM 11591 C CA . LEU D 1 388 ? -10.260 -10.856 6.672 1.00 45.67 388 LEU D CA 1
ATOM 11592 C C . LEU D 1 388 ? -10.802 -11.330 5.330 1.00 59.15 388 LEU D C 1
ATOM 11593 O O . LEU D 1 388 ? -10.239 -12.267 4.754 1.00 62.36 388 LEU D O 1
ATOM 11598 N N . LYS D 1 389 ? -11.868 -10.721 4.821 1.00 59.67 389 LYS D N 1
ATOM 11599 C CA . LYS D 1 389 ? -12.418 -11.123 3.532 1.00 68.04 389 LYS D CA 1
ATOM 11600 C C . LYS D 1 389 ? -11.631 -10.477 2.396 1.00 86.06 389 LYS D C 1
ATOM 11601 O O . LYS D 1 389 ? -11.591 -10.988 1.276 1.00 102.60 389 LYS D O 1
#

Foldseek 3Di:
DLQVVLLVVLLPDDDPCQLVLWVVLAAPLVVLVVCLQVQLQADCPPPVLAGPVGALLSNLSNLLSCLLRHLLVSLQSLQQHLAFLVLCVVWNDVVSSNVPRNCRRSSVFGEKEFQAAPVCHVVSQDDAWAWEDDPQKIWIFDKGFFMWQLVPGFKYKYKHFYDFDADDVGDTGTFIWIFIAGPPFPQKDWAAADCALASSNIRTTMIGGDGRIGGNSRTTHDPRCHVVSNLLSLLSSLLSLLSSLLSLLVSLLVVLVVQQQPDDDPPHGNCPDPVNVVLSVVLVVLSVVLVCLSSVLSVVVSCVVVPHDDDSSLSSLVNLLSSLVSQLVRLVVSLVSNPPVSVDSVDCSVSSNSSSNPSCPPSAHNVRSVVVNVVVVVD/DVLLVVLLVCLVPPPLVCQLVCWVVLAACPPVLLVCLQVLLLADCPPVVLQHPNHALVSNLSNLLSNLLRHLLVSLQSLQQRLVFLVLCVVFNDPVSSNVPNNCSSSSVFGEKEFQADDVDRPPSFPDAWEWEDDPFKIWTFDKGFFIWCQVPGFKYWHKHFYDWDADPVGHTGTFIWIFIDGCPFPQWDWAAADCALASSNIRTTMIGHDRGIGGNSRTGHDGSCRVVSNLLSLLSSLLSLLSSLLSLLVSLLVVLVVQQQPDDDPHGRNCPDPVSVVLSVVLVVLSVVLVCLSSVLSVQVSCVVVPNPDDSNLSSLVSLLSSLVSQLVRLVVSLVSNPPVSVDSPDCSSNSNSSSNCSCPPSAHNVRSVVSNVVVVVD/DLQVPLLVVLQVPAAPPQLCLWVVLAACPVVLLVCLQVQLLQDCPPVVLQHPNHALNSNLSNLLSCLLHHLLVSLQSLQQRLPFLVLCVVFNDPVSSNVPRNCRRNSVFGEKEFQAAPPCRVVSFPDAWAWEDDPQKIWTFGKGFFIWCQVPGFKYKYKHFYDFPADPVGDTGTFIWIFIDGPPQPQKDWAAADCALASSSIRTTMIGGDGRIGGNSRTTHDPRCHVVSNLLSLLSSLLSLLSSLLSLLVSLLVVLVVQQCPDDDPNHGNCVDVVVVVLSVVLVVLSVVLVVLSSVLRVQVSCVVVPHPGDRSLSSLVSLLSSLVSSLVSLVVSLVSVPPVSVDSVDCSSNSNSSSNCSCPPSAHNVRSVVVNVVVVVD/DPCLVVLLVVLQCCLVPPNQVCQLVLWVVLAAPPPSLLVCLQVLLLQACPPCVLDGVNHALLSNLSSLLSNLLRHLLVSVQSLQQRLVFLVLCVVFNDPVSSNPPSNCRSNRVFGEKEFQAAPVDRPPSQPAAFAWEDDPQKIWTFDKGFFIWCLVPGFKYWHKHFYDFDADPVRDTGTFIWIFIDGCPFPQKDWDDFDCALASSNITTTMIGGGRRIGGPSRTTHDGSCRVVSNLVSLLSSLLSLLSSLLSLLVSLLVVLVVQQQPDDDPPHRNCVDVVSVVLSVVLVVLSVVLVVLSSVLSVQVSCVVVPNPDDSSLSSLVSLLSSLVSQLVSLVVSLVSVPPVSVDSPDCSSNSNSSSNCSCPPSAHNVRSVVVNVVVVVD

Sequence (1522 aa):
MVQKMYREFAENEVKPLAKKVDAEEYFPKETVEKMGKLGMMGIYFPTSVGGAGGDVLSYVMAVEELSKVCGTTGVIVSAHTSLCAAPIYENGTPEQKEKYLPKLCSGEWLGAFGLTEPGAGTDAQGQQTTAVEDGDYWVLNGSKIFITNAGYADVFIVIAVTDKVLDKKGRPTKLCSAFIVERTDPGFSVGKAEDKMGIRGSSTCELIFEDCRIPKDRMLGVRGKGFQLAMATLDGGRIGIASQALGIAEGALQETVAYVKERKQFGRSISAFQNTQFELAEMKARIEAAKYLVYAAALKKQEAMNGAKVRYSVEAAQAKLIAARTASDVTRRCLQLFGGYGYTRDYPIERMMRDAKITEIYEGTSEVQMMVISGALLKQMVQKMYREFAENEVKPLAKKVDAEEYFPKETVEKMGKLGMMGIYFPTSVGGAGGDVLSYVMAVEELSKVCGTTGVIVSAHTSLCAAPIYENGTPEQKEKYLPKLCSGEWLGAFGLTEPGAGTDAQGQQTTAVEDGDYWVLNGSKIFITNAGYADVFIVIAVTDKVLDKKGRPTKLCSAFIVERTDPGFSVGKAEDKMGIRGSSTCELIFEDCRIPKDRMLGVRGKGFQLAMATLDGGRIGIASQALGIAEGALQETVAYVKERKQFGRSISAFQNTQFELAEMKARIEAAKYLVYAAALKKQEAMNGAKVRYSVEAAQAKLIAARTASDVTRRCLQLFGGYGYTRDYPIERMMRDAKITEIYEGTSEVQMMVISGALLKMVQKMYREFAENEVKPLAKKVDAEEYFPKETVEKMGKLGMMGIYFPTSVGGAGGDVLSYVMAVEELSKVCGTTGVIVSAHTSLCAAPIYENGTPEQKEKYLPKLCSGEWLGAFGLTEPGAGTDAQGQQTTAVEDGDYWVLNGSKIFITNAGYADVFIVIAVTDKVLDKKGRPTKLCSAFIVERTDPGFSVGKAEDKMGIRGSSTCELIFEDCRIPKDRMLGVRGKGFQLAMATLDGGRIGIASQALGIAEGALQETVAYVKERKQFGRSISAFQNTQFELAEMKARIEAAKYLVYAAALKKQEAMNGAKVRYSVEAAQAKLIAARTASDVTRRCLQLFGGYGYTRDYPIERMMRDAKITEIYEGTSEVQMMVISGALLKSKQQQMVQKMYREFAENEVKPLAKKVDAEEYFPKETVEKMGKLGMMGIYFPTSVGGAGGDVLSYVMAVEELSKVCGTTGVIVSAHTSLCAAPIYENGTPEQKEKYLPKLCSGEWLGAFGLTEPGAGTDAQGQQTTAVEDGDYWVLNGSKIFITNAGYADVFIVIAVTDKVLDKKGRPTKLCSAFIVERTDPGFSVGKAEDKMGIRGSSTCELIFEDCRIPKDRMLGVRGKGFQLAMATLDGGRIGIASQALGIAEGALQETVAYVKERKQFGRSISAFQNTQFELAEMKARIEAAKYLVYAAALKKQEAMNGAKVRYSVEAAQAKLIAARTASDVTRRCLQLFGGYGYTRDYPIERMMRDAKITEIYEGTSEVQMMVISGALLK

Organism: NCBI:txid718252

Nearest PDB structures (foldseek):
  8i4p-assembly1_A  TM=9.574E-01  e=1.806E-36  Thermobifida fusca YX
  3pfd-assembly4_C  TM=9.550E-01  e=7.171E-36  Mycolicibacterium thermoresistibile
  1rx0-assembly1_C  TM=9.501E-01  e=3.467E-33  Homo sapiens
  7p9a-assembly1_A  TM=9.474E-01  e=3.329E-31  Geobacter metallireducens GS-15
  7p9x-assembly3_D  TM=9.474E-01  e=9.475E-31  Geobacter metallireducens GS-15

Radius of gyration: 34.36 Å; Cα contacts (8 Å, |Δi|>4): 3447; chains: 4; bounding box: 90×97×92 Å

InterPro domains:
  IPR006089 Acyl-CoA dehydrogenase, conserved site [PS00072] (124-136)
  IPR006089 Acyl-CoA dehydrogenase, conserved site [PS00073] (346-365)
  IPR006091 Acyl-CoA dehydrogenase/oxidase, middle domain [PF02770] (122-222)
  IPR009075 Acyl-CoA dehydrogenase/oxidase, C-terminal [PF00441] (234-387)
  IPR009100 Acyl-CoA dehydrogenase/oxidase, N-terminal and middle domain superfamily [SSF56645] (1-247)
  IPR013786 Acyl-CoA dehydrogenase/oxidase, N-terminal [PF02771] (7-118)
  IPR036250 Acyl-CoA dehydrogenase-like, C-terminal [SSF47203] (234-389)
  IPR037069 Acyl-CoA dehydrogenase/oxidase, N-terminal domain superfamily [G3DSA:1.10.540.10] (1-119)
  IPR046373 Acyl-CoA oxidase/dehydrogenase, middle domain superfamily [G3DSA:2.40.110.10] (121-239)